Protein 3QKI (pdb70)

Sequence (1724 aa):
MEITNLKSYKELVTLSAEEKTKDLKDYLNDKNRSESLIKKFKNNFYMDLSRQRYSEKTLNKLVEYAEEVELKKKVEKTFMGEKVNMTENRSVLHTALRIPIEKINTHKIIIDNNKNVLEDVHGVLKKIEKYSDDIRNNGVIKTCKNNTKFKNVICIGIGGSYLGTEFVYEAMKYYYYNMELNKNEKDDQVNNFNNNYDQDNVFNVRFLANVDPNDVNRAIQQNLDQYDTLVIIISKTFTTAETMLNARSIKKWLSLKIKDDENLSSKHMVAVSTNLKLTDEFGISRDNVFEFWDWVGGRFSVTSSVGILPLSIAFGYKNMRRNFLNGCHDMDEHFLHADLKENIPVLLALTSFYNSHFFDYKNVAILPYFQNLLLKFSAHIQQLSMESNGKSVDRNNQPIHYNTCQVYFGEPGTNGQHSFYQLIHQGQVIPVELIGFKHSHFPIKFDDKEVVSNHDELMTNFFAQADALAIGKTYEQVKEEENEKNNKMSPELLTHKVFNGNRPSTLLLFDELNFYTTCGLLLSLYESRIVAEGFLLNINSFDQWGVELGKVLAKEVRNYFNDTRNQKKSNTYNFNESTTKILLNYYLSEEITNLKSYKELVTLSAEEKTKDLKDYLNDKNRSESLIKKKFKNFYMDLSRQRYSEKTLNKLVEYAEEVELKKKVEKTFMGEKVNMTENRSVLHTALRIPIEKINTHKIIIDNKNVLEDVHGVLKKIEKYSDDIRNGVIKTCKNNTKFKNVICIGIGGSYLGTEFVYEAMKYYYYNMELNKNEEKDQVNNFNNNNYDQDNVFNVRFLANVDPNDVNRAIQQNLDQYDTLVIIISKTFTTAETMLNARSIKKWLSLKIKDDENLSKHMVAVSTNLKLTDDEFGISRRDNVFEFWDWVGGRFSVTSSVGILPLSIAFGYKNMRRNFLNGCHDMDEHFLHADLKENIPVLLALTSFYNSHFFDYKNVAILPYFQNLLKFSAHIQQLSMESNGKSVDRNNQPIHYNTCQVYFGEPGTTNGQHSFYQLIHQGQVIPVELIGFKHSHFPIKFDKEVVSNHDELMTNFFAQADALAIGKTYEQVKEENEKNKMSPELLTHKVFNGNRPSTLLLFDELNFYTCGLLLSLYESRIVAEGFLLNINSFDQWGVELGKVLAKEVRNYFNDTRNQKKSDNTYNFNESTKILLNYYLSEITNLKSYKELVTLSAEEKTKDLKDYLNDKNRSESLIKKFKNFYMDLSRQRYSEKTLNKLVEYAEEVELKKKVEKTFMMGEKVNMTENRSVLHTALRIPIEKINTHKIIIDNKNVLEDVHGVLKKIEKYSDDIRNGVIKTCKNTKFKNVICIGIGGSYLGTEFVYEAMKYYYYNMELNKNEKDQVNNFNNNNYDQDNVFNVRFLANVDPNDVNRAIQNLDQYDTLVIIISKTFTTAETMLNARSIKKWLSLKIKDDENLSKHMVAVSTNLKLTDDEFGISRRDNVFEFWDWVGGRFSVTSSVGILPLSIAFGYKNMRNFLNGCHDMDEHFLHADLKENIPVLLALTSFYNSHFFDYKNVAILPYFQNLLKFSAHIQQLSMESNGKSVDRNNQPIHYNTCQVYFGEPGTNGQHSFYQLIHQGQVIPVELLIGFKHSHFPIKFDDKEVVSNHDELMTNFFAQADALAIGKTYEQVKEENEKNKMMSPELLTHKVFNGNRPSTLLLFDELNFYTCGLLLSLYESRIVAEGFLLNINSFDQWGVELGKVLAKEVRNYFNDTRNQKKSNTYNNFNESTKILLNYYLS

Structure (mmCIF, N/CA/C/O backbone):
data_3QKI
#
_entry.id   3QKI
#
_cell.length_a   138.444
_cell.length_b   233.003
_cell.length_c   72.794
_cell.angle_alpha   90.000
_cell.angle_beta   91.400
_cell.angle_gamma   90.000
#
_symmetry.space_group_name_H-M   'C 1 2 1'
#
loop_
_entity.id
_entity.type
_entity.pdbx_description
1 polymer 'Glucose-6-phosphate isomerase'
2 water water
#
loop_
_atom_site.group_PDB
_atom_site.id
_atom_site.type_symbol
_atom_site.label_atom_id
_atom_site.label_alt_id
_atom_site.label_comp_id
_atom_site.label_asym_id
_atom_site.label_entity_id
_atom_site.label_seq_id
_atom_site.pdbx_PDB_ins_code
_atom_site.Cartn_x
_atom_site.Cartn_y
_atom_site.Cartn_z
_atom_site.occupancy
_atom_site.B_iso_or_equiv
_atom_site.auth_seq_id
_atom_site.auth_comp_id
_atom_site.auth_asym_id
_atom_site.auth_atom_id
_atom_site.pdbx_PDB_model_num
ATOM 1 N N . MET A 1 21 ? -7.205 42.370 -23.101 0.50 27.70 3 MET A N 1
ATOM 2 C CA . MET A 1 21 ? -7.507 42.757 -21.728 0.50 27.38 3 MET A CA 1
ATOM 3 C C . MET A 1 21 ? -7.612 41.549 -20.795 0.50 31.85 3 MET A C 1
ATOM 4 O O . MET A 1 21 ? -8.180 40.521 -21.178 0.50 31.64 3 MET A O 1
ATOM 6 N N . GLU A 1 22 ? -7.077 41.692 -19.564 1.00 28.82 4 GLU A N 1
ATOM 7 C CA . GLU A 1 22 ? -7.061 40.651 -18.518 1.00 28.44 4 GLU A CA 1
ATOM 8 C C . GLU A 1 22 ? -8.401 40.508 -17.790 1.00 29.39 4 GLU A C 1
ATOM 9 O O . GLU A 1 22 ? -9.224 41.419 -17.828 1.00 30.86 4 GLU A O 1
ATOM 15 N N . ILE A 1 23 ? -8.607 39.375 -17.100 1.00 22.49 5 ILE A N 1
ATOM 16 C CA . ILE A 1 23 ? -9.837 39.119 -16.330 1.00 20.94 5 ILE A CA 1
ATOM 17 C C . ILE A 1 23 ? -10.047 40.151 -15.187 1.00 23.18 5 ILE A C 1
ATOM 18 O O . ILE A 1 23 ? -11.183 40.499 -14.838 1.00 21.31 5 ILE A O 1
ATOM 23 N N . THR A 1 24 ? -8.943 40.620 -14.619 1.00 21.21 6 THR A N 1
ATOM 24 C CA . THR A 1 24 ? -8.920 41.574 -13.508 1.00 21.88 6 THR A CA 1
ATOM 25 C C . THR A 1 24 ? -9.547 42.924 -13.873 1.00 26.24 6 THR A C 1
ATOM 26 O O . THR A 1 24 ? -9.901 43.671 -12.975 1.00 24.59 6 THR A O 1
ATOM 30 N N . ASN A 1 25 ? -9.697 43.213 -15.191 1.00 23.73 7 ASN A N 1
ATOM 31 C CA . ASN A 1 25 ? -10.302 44.434 -15.730 1.00 22.82 7 ASN A CA 1
ATOM 32 C C . ASN A 1 25 ? -11.804 44.304 -15.960 1.00 26.54 7 ASN A C 1
ATOM 33 O O . ASN A 1 25 ? -12.457 45.326 -16.153 1.00 27.54 7 ASN A O 1
ATOM 38 N N . LEU A 1 26 ? -12.364 43.076 -15.891 1.00 21.68 8 LEU A N 1
ATOM 39 C CA . LEU A 1 26 ? -13.803 42.850 -16.071 1.00 21.58 8 LEU A CA 1
ATOM 40 C C . LEU A 1 26 ? -14.615 43.531 -14.969 1.00 25.42 8 LEU A C 1
ATOM 41 O O . LEU A 1 26 ? -14.172 43.607 -13.807 1.00 22.42 8 LEU A O 1
ATOM 46 N N . LYS A 1 27 ? -15.781 44.080 -15.362 1.00 23.30 9 LYS A N 1
ATOM 47 C CA . LYS A 1 27 ? -16.688 44.810 -14.470 1.00 21.84 9 LYS A CA 1
ATOM 48 C C . LYS A 1 27 ? -17.054 43.977 -13.256 1.00 23.79 9 LYS A C 1
ATOM 49 O O . LYS A 1 27 ? -16.906 44.463 -12.133 1.00 22.40 9 LYS A O 1
ATOM 55 N N . SER A 1 28 ? -17.516 42.727 -13.480 1.00 20.22 10 SER A N 1
ATOM 56 C CA . SER A 1 28 ? -17.902 41.794 -12.421 1.00 19.55 10 SER A CA 1
ATOM 57 C C . SER A 1 28 ? -16.734 41.385 -11.507 1.00 23.26 10 SER A C 1
ATOM 58 O O . SER A 1 28 ? -16.982 41.128 -10.328 1.00 21.40 10 SER A O 1
ATOM 61 N N . TYR A 1 29 ? -15.467 41.376 -12.014 1.00 18.11 11 TYR A N 1
ATOM 62 C CA . TYR A 1 29 ? -14.301 41.070 -11.189 1.00 17.62 11 TYR A CA 1
ATOM 63 C C . TYR A 1 29 ? -14.046 42.250 -10.222 1.00 21.79 11 TYR A C 1
ATOM 64 O O . TYR A 1 29 ? -13.797 42.052 -9.022 1.00 19.72 11 TYR A O 1
ATOM 73 N N . LYS A 1 30 ? -14.073 43.479 -10.763 1.00 20.70 12 LYS A N 1
ATOM 74 C CA . LYS A 1 30 ? -13.873 44.698 -9.985 1.00 21.56 12 LYS A CA 1
ATOM 75 C C . LYS A 1 30 ? -14.966 44.801 -8.883 1.00 23.60 12 LYS A C 1
ATOM 76 O O . LYS A 1 30 ? -14.647 45.172 -7.757 1.00 23.99 12 LYS A O 1
ATOM 82 N N . GLU A 1 31 ? -16.199 44.347 -9.183 1.00 17.69 13 GLU A N 1
ATOM 83 C CA . GLU A 1 31 ? -17.302 44.336 -8.227 1.00 17.42 13 GLU A CA 1
ATOM 84 C C . GLU A 1 31 ? -17.060 43.284 -7.131 1.00 23.37 13 GLU A C 1
ATOM 85 O O . GLU A 1 31 ? -17.295 43.571 -5.962 1.00 23.37 13 GLU A O 1
ATOM 91 N N . LEU A 1 32 ? -16.539 42.091 -7.504 1.00 20.28 14 LEU A N 1
ATOM 92 C CA . LEU A 1 32 ? -16.197 41.025 -6.556 1.00 18.93 14 LEU A CA 1
ATOM 93 C C . LEU A 1 32 ? -15.086 41.480 -5.590 1.00 20.45 14 LEU A C 1
ATOM 94 O O . LEU A 1 32 ? -15.148 41.126 -4.423 1.00 20.81 14 LEU A O 1
ATOM 99 N N . VAL A 1 33 ? -14.132 42.313 -6.045 1.00 16.09 15 VAL A N 1
ATOM 100 C CA . VAL A 1 33 ? -13.071 42.870 -5.183 1.00 17.83 15 VAL A CA 1
ATOM 101 C C . VAL A 1 33 ? -13.727 43.639 -4.009 1.00 24.41 15 VAL A C 1
ATOM 102 O O . VAL A 1 33 ? -13.356 43.427 -2.852 1.00 27.60 15 VAL A O 1
ATOM 106 N N . THR A 1 34 ? -14.725 44.481 -4.302 1.00 19.45 16 THR A N 1
ATOM 107 C CA . THR A 1 34 ? -15.406 45.266 -3.272 1.00 18.82 16 THR A CA 1
ATOM 108 C C . THR A 1 34 ? -16.380 44.445 -2.439 1.00 22.74 16 THR A C 1
ATOM 109 O O . THR A 1 34 ? -16.397 44.621 -1.223 1.00 22.49 16 THR A O 1
ATOM 113 N N . LEU A 1 35 ? -17.121 43.498 -3.062 1.00 17.38 17 LEU A N 1
ATOM 114 C CA . LEU A 1 35 ? -18.030 42.615 -2.311 1.00 16.09 17 LEU A CA 1
ATOM 115 C C . LEU A 1 35 ? -17.277 41.723 -1.315 1.00 20.93 17 LEU A C 1
ATOM 116 O O . LEU A 1 35 ? -17.729 41.562 -0.182 1.00 19.42 17 LEU A O 1
ATOM 121 N N . SER A 1 36 ? -16.140 41.147 -1.733 1.00 18.54 18 SER A N 1
ATOM 122 C CA . SER A 1 36 ? -15.315 40.294 -0.870 1.00 18.35 18 SER A CA 1
ATOM 123 C C . SER A 1 36 ? -14.779 41.078 0.327 1.00 22.60 18 SER A C 1
ATOM 124 O O . SER A 1 36 ? -14.675 40.498 1.408 1.00 24.39 18 SER A O 1
ATOM 127 N N . ALA A 1 37 ? -14.449 42.388 0.151 1.00 17.11 19 ALA A N 1
ATOM 128 C CA . ALA A 1 37 ? -13.984 43.256 1.242 1.00 16.99 19 ALA A CA 1
ATOM 129 C C . ALA A 1 37 ? -15.082 43.391 2.315 1.00 19.59 19 ALA A C 1
ATOM 130 O O . ALA A 1 37 ? -14.769 43.365 3.501 1.00 21.14 19 ALA A O 1
ATOM 132 N N . GLU A 1 38 ? -16.359 43.465 1.915 1.00 15.10 20 GLU A N 1
ATOM 133 C CA . GLU A 1 38 ? -17.465 43.466 2.880 1.00 15.50 20 GLU A CA 1
ATOM 134 C C . GLU A 1 38 ? -17.694 42.054 3.476 1.00 21.77 20 GLU A C 1
ATOM 135 O O . GLU A 1 38 ? -17.972 41.937 4.670 1.00 21.09 20 GLU A O 1
ATOM 141 N N . GLU A 1 39 ? -17.543 40.982 2.648 1.00 18.70 21 GLU A N 1
ATOM 142 C CA . GLU A 1 39 ? -17.688 39.596 3.101 1.00 17.06 21 GLU A CA 1
ATOM 143 C C . GLU A 1 39 ? -16.706 39.256 4.225 1.00 19.24 21 GLU A C 1
ATOM 144 O O . GLU A 1 39 ? -17.052 38.495 5.138 1.00 17.77 21 GLU A O 1
ATOM 150 N N . LYS A 1 40 ? -15.521 39.880 4.201 1.00 16.14 22 LYS A N 1
ATOM 151 C CA . LYS A 1 40 ? -14.472 39.690 5.211 1.00 16.21 22 LYS A CA 1
ATOM 152 C C . LYS A 1 40 ? -14.899 40.169 6.610 1.00 24.15 22 LYS A C 1
ATOM 153 O O . LYS A 1 40 ? -14.331 39.709 7.604 1.00 25.97 22 LYS A O 1
ATOM 159 N N . THR A 1 41 ? -15.909 41.054 6.686 1.00 21.19 23 THR A N 1
ATOM 160 C CA . THR A 1 41 ? -16.432 41.612 7.947 1.00 21.36 23 THR A CA 1
ATOM 161 C C . THR A 1 41 ? -17.629 40.804 8.458 1.00 24.60 23 THR A C 1
ATOM 162 O O . THR A 1 41 ? -18.193 41.157 9.475 1.00 23.58 23 THR A O 1
ATOM 166 N N . LYS A 1 42 ? -18.022 39.740 7.744 1.00 22.21 24 LYS A N 1
ATOM 167 C CA . LYS A 1 42 ? -19.175 38.908 8.084 1.00 20.68 24 LYS A CA 1
ATOM 168 C C . LYS A 1 42 ? -18.776 37.534 8.582 1.00 25.64 24 LYS A C 1
ATOM 169 O O . LYS A 1 42 ? -17.793 36.951 8.104 1.00 26.43 24 LYS A O 1
ATOM 175 N N . ASP A 1 43 ? -19.528 37.018 9.573 1.00 20.61 25 ASP A N 1
ATOM 176 C CA . ASP A 1 43 ? -19.224 35.724 10.171 1.00 19.16 25 ASP A CA 1
ATOM 177 C C . ASP A 1 43 ? -20.063 34.603 9.615 1.00 22.15 25 ASP A C 1
ATOM 178 O O . ASP A 1 43 ? -21.292 34.751 9.506 1.00 20.64 25 ASP A O 1
ATOM 183 N N . LEU A 1 44 ? -19.402 33.447 9.321 1.00 16.62 26 LEU A N 1
ATOM 184 C CA . LEU A 1 44 ? -20.093 32.250 8.847 1.00 16.40 26 LEU A CA 1
ATOM 185 C C . LEU A 1 44 ? -21.136 31.785 9.843 1.00 21.93 26 LEU A C 1
ATOM 186 O O . LEU A 1 44 ? -22.215 31.365 9.418 1.00 23.22 26 LEU A O 1
ATOM 191 N N . LYS A 1 45 ? -20.846 31.897 11.174 1.00 18.99 27 LYS A N 1
ATOM 192 C CA . LYS A 1 45 ? -21.813 31.514 12.215 1.00 18.93 27 LYS A CA 1
ATOM 193 C C . LYS A 1 45 ? -23.162 32.224 12.060 1.00 22.37 27 LYS A C 1
ATOM 194 O O . LYS A 1 45 ? -24.204 31.610 12.277 1.00 22.47 27 LYS A O 1
ATOM 200 N N . ASP A 1 46 ? -23.144 33.497 11.635 1.00 18.40 28 ASP A N 1
ATOM 201 C CA . ASP A 1 46 ? -24.373 34.261 11.415 1.00 17.63 28 ASP A CA 1
ATOM 202 C C . ASP A 1 46 ? -25.078 33.800 10.168 1.00 21.13 28 ASP A C 1
ATOM 203 O O . ASP A 1 46 ? -26.272 33.521 10.233 1.00 20.68 28 ASP A O 1
ATOM 208 N N . TYR A 1 47 ? -24.320 33.578 9.066 1.00 16.35 29 TYR A N 1
ATOM 209 C CA . TYR A 1 47 ? -24.873 33.066 7.808 1.00 15.16 29 TYR A CA 1
ATOM 210 C C . TYR A 1 47 ? -25.553 31.705 8.008 1.00 17.24 29 TYR A C 1
ATOM 211 O O . TYR A 1 47 ? -26.620 31.464 7.440 1.00 16.16 29 TYR A O 1
ATOM 220 N N . LEU A 1 48 ? -24.941 30.826 8.834 1.00 14.30 30 LEU A N 1
ATOM 221 C CA . LEU A 1 48 ? -25.466 29.483 9.110 1.00 14.94 30 LEU A CA 1
ATOM 222 C C . LEU A 1 48 ? -26.775 29.426 9.924 1.00 20.09 30 LEU A C 1
ATOM 223 O O . LEU A 1 48 ? -27.342 28.345 10.080 1.00 19.82 30 LEU A O 1
ATOM 228 N N . ASN A 1 49 ? -27.263 30.580 10.396 1.00 17.12 31 ASN A N 1
ATOM 229 C CA . ASN A 1 49 ? -28.552 30.705 11.083 1.00 18.19 31 ASN A CA 1
ATOM 230 C C . ASN A 1 49 ? -29.668 31.062 10.085 1.00 24.67 31 ASN A C 1
ATOM 231 O O . ASN A 1 49 ? -30.852 31.019 10.427 1.00 26.26 31 ASN A O 1
ATOM 236 N N . ASP A 1 50 ? -29.293 31.350 8.835 1.00 20.92 32 ASP A N 1
ATOM 237 C CA . ASP A 1 50 ? -30.248 31.704 7.789 1.00 19.34 32 ASP A CA 1
ATOM 238 C C . ASP A 1 50 ? -30.611 30.443 7.012 1.00 22.59 32 ASP A C 1
ATOM 239 O O . ASP A 1 50 ? -29.830 29.982 6.174 1.00 21.35 32 ASP A O 1
ATOM 244 N N . LYS A 1 51 ? -31.808 29.883 7.294 1.00 19.44 33 LYS A N 1
ATOM 245 C CA . LYS A 1 51 ? -32.293 28.670 6.628 1.00 20.03 33 LYS A CA 1
ATOM 246 C C . LYS A 1 51 ? -32.470 28.879 5.110 1.00 26.48 33 LYS A C 1
ATOM 247 O O . LYS A 1 51 ? -32.223 27.949 4.338 1.00 28.21 33 LYS A O 1
ATOM 253 N N . ASN A 1 52 ? -32.884 30.082 4.696 1.00 22.39 34 ASN A N 1
ATOM 254 C CA . ASN A 1 52 ? -33.069 30.383 3.290 1.00 22.47 34 ASN A CA 1
ATOM 255 C C . ASN A 1 52 ? -31.756 30.306 2.525 1.00 23.90 34 ASN A C 1
ATOM 256 O O . ASN A 1 52 ? -31.708 29.715 1.445 1.00 23.80 34 ASN A O 1
ATOM 261 N N . ARG A 1 53 ? -30.693 30.880 3.100 1.00 19.89 35 ARG A N 1
ATOM 262 C CA . ARG A 1 53 ? -29.361 30.845 2.489 1.00 18.82 35 ARG A CA 1
ATOM 263 C C . ARG A 1 53 ? -28.881 29.390 2.375 1.00 21.72 35 ARG A C 1
ATOM 264 O O . ARG A 1 53 ? -28.405 28.987 1.307 1.00 20.98 35 ARG A O 1
ATOM 272 N N . SER A 1 54 ? -29.069 28.597 3.451 1.00 17.72 36 SER A N 1
ATOM 273 C CA . SER A 1 54 ? -28.668 27.185 3.495 1.00 17.92 36 SER A CA 1
ATOM 274 C C . SER A 1 54 ? -29.374 26.395 2.409 1.00 23.78 36 SER A C 1
ATOM 275 O O . SER A 1 54 ? -28.719 25.643 1.683 1.00 21.63 36 SER A O 1
ATOM 278 N N . GLU A 1 55 ? -30.692 26.629 2.238 1.00 21.38 37 GLU A N 1
ATOM 279 C CA . GLU A 1 55 ? -31.481 25.964 1.203 1.00 20.77 37 GLU A CA 1
ATOM 280 C C . GLU A 1 55 ? -31.019 26.335 -0.202 1.00 23.92 37 GLU A C 1
ATOM 281 O O . GLU A 1 55 ? -31.043 25.488 -1.087 1.00 23.77 37 GLU A O 1
ATOM 287 N N . SER A 1 56 ? -30.560 27.581 -0.393 1.00 20.21 38 SER A N 1
ATOM 288 C CA . SER A 1 56 ? -30.042 28.058 -1.674 1.00 20.27 38 SER A CA 1
ATOM 289 C C . SER A 1 56 ? -28.642 27.507 -1.975 1.00 20.05 38 SER A C 1
ATOM 290 O O . SER A 1 56 ? -28.326 27.312 -3.143 1.00 20.09 38 SER A O 1
ATOM 293 N N . LEU A 1 57 ? -27.805 27.308 -0.948 1.00 16.66 39 LEU A N 1
ATOM 294 C CA . LEU A 1 57 ? -26.397 26.886 -1.123 1.00 16.19 39 LEU A CA 1
ATOM 295 C C . LEU A 1 57 ? -26.148 25.398 -1.008 1.00 21.36 39 LEU A C 1
ATOM 296 O O . LEU A 1 57 ? -25.002 24.942 -1.098 1.00 21.40 39 LEU A O 1
ATOM 301 N N . ILE A 1 58 ? -27.220 24.634 -0.818 1.00 19.25 40 ILE A N 1
ATOM 302 C CA . ILE A 1 58 ? -27.162 23.174 -0.770 1.00 18.65 40 ILE A CA 1
ATOM 303 C C . ILE A 1 58 ? -27.848 22.691 -2.033 1.00 26.60 40 ILE A C 1
ATOM 304 O O . ILE A 1 58 ? -29.037 22.957 -2.235 1.00 27.43 40 ILE A O 1
ATOM 309 N N . LYS A 1 59 ? -27.083 22.031 -2.909 1.00 24.46 41 LYS A N 1
ATOM 310 C CA . LYS A 1 59 ? -27.591 21.541 -4.188 1.00 24.24 41 LYS A CA 1
ATOM 311 C C . LYS A 1 59 ? -27.639 20.019 -4.189 1.00 28.81 41 LYS A C 1
ATOM 312 O O . LYS A 1 59 ? -26.816 19.381 -3.531 1.00 26.82 41 LYS A O 1
ATOM 318 N N . LYS A 1 60 ? -28.612 19.435 -4.924 1.00 28.07 42 LYS A N 1
ATOM 319 C CA . LYS A 1 60 ? -28.778 17.983 -5.067 1.00 28.33 42 LYS A CA 1
ATOM 320 C C . LYS A 1 60 ? -28.683 17.549 -6.529 1.00 35.97 42 LYS A C 1
ATOM 321 O O . LYS A 1 60 ? -29.352 18.145 -7.386 1.00 35.59 42 LYS A O 1
ATOM 323 N N . PHE A 1 61 ? -27.864 16.516 -6.817 1.00 31.62 43 PHE A N 1
ATOM 324 C CA . PHE A 1 61 ? -27.772 15.922 -8.149 1.00 31.45 43 PHE A CA 1
ATOM 325 C C . PHE A 1 61 ? -27.645 14.449 -7.990 1.00 37.45 43 PHE A C 1
ATOM 326 O O . PHE A 1 61 ? -26.644 13.969 -7.442 1.00 38.52 43 PHE A O 1
ATOM 334 N N . LYS A 1 62 ? -28.673 13.722 -8.449 1.00 34.22 44 LYS A N 1
ATOM 335 C CA . LYS A 1 62 ? -28.769 12.267 -8.353 1.00 34.28 44 LYS A CA 1
ATOM 336 C C . LYS A 1 62 ? -28.692 11.815 -6.873 1.00 39.63 44 LYS A C 1
ATOM 337 O O . LYS A 1 62 ? -29.522 12.218 -6.051 1.00 40.61 44 LYS A O 1
ATOM 343 N N . ASN A 1 63 ? -27.656 11.029 -6.568 1.00 35.73 45 ASN A N 1
ATOM 344 C CA A ASN A 1 63 ? -27.410 10.422 -5.268 0.50 35.09 45 ASN A CA 1
ATOM 345 C CA B ASN A 1 63 ? -27.384 10.406 -5.277 0.50 35.38 45 ASN A CA 1
ATOM 346 C C . ASN A 1 63 ? -26.461 11.226 -4.351 1.00 35.90 45 ASN A C 1
ATOM 347 O O . ASN A 1 63 ? -25.753 10.637 -3.521 1.00 36.04 45 ASN A O 1
ATOM 356 N N . PHE A 1 64 ? -26.452 12.580 -4.481 1.00 26.07 46 PHE A N 1
ATOM 357 C CA . PHE A 1 64 ? -25.583 13.418 -3.656 1.00 24.70 46 PHE A CA 1
ATOM 358 C C . PHE A 1 64 ? -26.010 14.840 -3.428 1.00 26.77 46 PHE A C 1
ATOM 359 O O . PHE A 1 64 ? -26.705 15.431 -4.265 1.00 27.08 46 PHE A O 1
ATOM 367 N N . TYR A 1 65 ? -25.532 15.407 -2.315 1.00 21.69 47 TYR A N 1
ATOM 368 C CA . TYR A 1 65 ? -25.706 16.797 -1.926 1.00 21.61 47 TYR A CA 1
ATOM 369 C C . TYR A 1 65 ? -24.343 17.513 -1.944 1.00 21.52 47 TYR A C 1
ATOM 370 O O . TYR A 1 65 ? -23.327 16.954 -1.509 1.00 18.90 47 TYR A O 1
ATOM 379 N N . MET A 1 66 ? -24.320 18.739 -2.450 1.00 16.29 48 MET A N 1
ATOM 380 C CA . MET A 1 66 ? -23.146 19.588 -2.344 1.00 16.12 48 MET A CA 1
ATOM 381 C C . MET A 1 66 ? -23.588 20.760 -1.480 1.00 19.65 48 MET A C 1
ATOM 382 O O . MET A 1 66 ? -24.581 21.428 -1.794 1.00 18.16 48 MET A O 1
ATOM 387 N N . ASP A 1 67 ? -22.861 20.988 -0.386 1.00 16.51 49 ASP A N 1
ATOM 388 C CA . ASP A 1 67 ? -23.156 22.054 0.552 1.00 14.45 49 ASP A CA 1
ATOM 389 C C . ASP A 1 67 ? -22.061 23.133 0.499 1.00 16.40 49 ASP A C 1
ATOM 390 O O . ASP A 1 67 ? -20.950 22.940 1.004 1.00 14.32 49 ASP A O 1
ATOM 395 N N . LEU A 1 68 ? -22.398 24.280 -0.106 1.00 15.37 50 LEU A N 1
ATOM 396 C CA . LEU A 1 68 ? -21.503 25.433 -0.230 1.00 15.75 50 LEU A CA 1
ATOM 397 C C . LEU A 1 68 ? -21.779 26.488 0.840 1.00 17.37 50 LEU A C 1
ATOM 398 O O . LEU A 1 68 ? -21.227 27.596 0.761 1.00 16.61 50 LEU A O 1
ATOM 403 N N . SER A 1 69 ? -22.618 26.169 1.840 1.00 12.46 51 SER A N 1
ATOM 404 C CA . SER A 1 69 ? -23.010 27.180 2.827 1.00 11.92 51 SER A CA 1
ATOM 405 C C . SER A 1 69 ? -21.903 27.684 3.746 1.00 17.74 51 SER A C 1
ATOM 406 O O . SER A 1 69 ? -22.018 28.796 4.273 1.00 18.11 51 SER A O 1
ATOM 409 N N . ARG A 1 70 ? -20.832 26.897 3.945 1.00 15.16 52 ARG A N 1
ATOM 410 C CA . ARG A 1 70 ? -19.732 27.344 4.783 1.00 15.15 52 ARG A CA 1
ATOM 411 C C . ARG A 1 70 ? -18.669 28.032 3.944 1.00 20.29 52 ARG A C 1
ATOM 412 O O . ARG A 1 70 ? -17.485 27.861 4.185 1.00 20.65 52 ARG A O 1
ATOM 420 N N . GLN A 1 71 ? -19.102 28.808 2.951 1.00 17.51 53 GLN A N 1
ATOM 421 C CA . GLN A 1 71 ? -18.242 29.637 2.109 1.00 16.50 53 GLN A CA 1
ATOM 422 C C . GLN A 1 71 ? -18.583 31.084 2.422 1.00 19.40 53 GLN A C 1
ATOM 423 O O . GLN A 1 71 ? -19.737 31.409 2.720 1.00 18.76 53 GLN A O 1
ATOM 429 N N . ARG A 1 72 ? -17.587 31.948 2.366 1.00 16.03 54 ARG A N 1
ATOM 430 C CA . ARG A 1 72 ? -17.713 33.356 2.747 1.00 15.53 54 ARG A CA 1
ATOM 431 C C . ARG A 1 72 ? -18.401 34.273 1.727 1.00 18.18 54 ARG A C 1
ATOM 432 O O . ARG A 1 72 ? -17.840 35.264 1.264 1.00 17.41 54 ARG A O 1
ATOM 440 N N . TYR A 1 73 ? -19.639 33.943 1.403 1.00 15.39 55 TYR A N 1
ATOM 441 C CA . TYR A 1 73 ? -20.465 34.739 0.512 1.00 14.76 55 TYR A CA 1
ATOM 442 C C . TYR A 1 73 ? -21.926 34.675 0.862 1.00 18.42 55 TYR A C 1
ATOM 443 O O . TYR A 1 73 ? -22.425 33.638 1.307 1.00 18.88 55 TYR A O 1
ATOM 452 N N . SER A 1 74 ? -22.619 35.778 0.603 1.00 16.13 56 SER A N 1
ATOM 453 C CA . SER A 1 74 ? -24.068 35.861 0.711 1.00 16.90 56 SER A CA 1
ATOM 454 C C . SER A 1 74 ? -24.600 35.299 -0.628 1.00 23.41 56 SER A C 1
ATOM 455 O O . SER A 1 74 ? -23.812 35.085 -1.565 1.00 21.77 56 SER A O 1
ATOM 458 N N . GLU A 1 75 ? -25.922 35.098 -0.752 1.00 21.86 57 GLU A N 1
ATOM 459 C CA . GLU A 1 75 ? -26.500 34.659 -2.024 1.00 22.33 57 GLU A CA 1
ATOM 460 C C . GLU A 1 75 ? -26.246 35.720 -3.111 1.00 26.88 57 GLU A C 1
ATOM 461 O O . GLU A 1 75 ? -26.046 35.375 -4.278 1.00 28.31 57 GLU A O 1
ATOM 467 N N . LYS A 1 76 ? -26.217 37.000 -2.719 1.00 22.51 58 LYS A N 1
ATOM 468 C CA . LYS A 1 76 ? -25.942 38.135 -3.610 1.00 22.00 58 LYS A CA 1
ATOM 469 C C . LYS A 1 76 ? -24.526 38.063 -4.189 1.00 22.01 58 LYS A C 1
ATOM 470 O O . LYS A 1 76 ? -24.333 38.344 -5.372 1.00 20.10 58 LYS A O 1
ATOM 476 N N . THR A 1 77 ? -23.528 37.711 -3.345 1.00 17.93 59 THR A N 1
ATOM 477 C CA . THR A 1 77 ? -22.132 37.583 -3.808 1.00 16.25 59 THR A CA 1
ATOM 478 C C . THR A 1 77 ? -21.975 36.362 -4.732 1.00 17.82 59 THR A C 1
ATOM 479 O O . THR A 1 77 ? -21.248 36.433 -5.723 1.00 15.97 59 THR A O 1
ATOM 483 N N . LEU A 1 78 ? -22.698 35.268 -4.446 1.00 17.10 60 LEU A N 1
ATOM 484 C CA . LEU A 1 78 ? -22.632 34.099 -5.322 1.00 18.22 60 LEU A CA 1
ATOM 485 C C . LEU A 1 78 ? -23.263 34.440 -6.675 1.00 22.32 60 LEU A C 1
ATOM 486 O O . LEU A 1 78 ? -22.760 34.007 -7.697 1.00 22.31 60 LEU A O 1
ATOM 491 N N . ASN A 1 79 ? -24.333 35.263 -6.685 1.00 20.27 61 ASN A N 1
ATOM 492 C CA . ASN A 1 79 ? -24.965 35.712 -7.938 1.00 19.08 61 ASN A CA 1
ATOM 493 C C . ASN A 1 79 ? -23.992 36.537 -8.751 1.00 21.75 61 ASN A C 1
ATOM 494 O O . ASN A 1 79 ? -23.963 36.393 -9.974 1.00 22.36 61 ASN A O 1
ATOM 499 N N . LYS A 1 80 ? -23.135 37.340 -8.078 1.00 16.40 62 LYS A N 1
ATOM 500 C CA . LYS A 1 80 ? -22.121 38.128 -8.774 1.00 15.42 62 LYS A CA 1
ATOM 501 C C . LYS A 1 80 ? -21.062 37.212 -9.381 1.00 19.89 62 LYS A C 1
ATOM 502 O O . LYS A 1 80 ? -20.579 37.490 -10.482 1.00 17.01 62 LYS A O 1
ATOM 508 N N . LEU A 1 81 ? -20.711 36.101 -8.670 1.00 16.38 63 LEU A N 1
ATOM 509 C CA . LEU A 1 81 ? -19.759 35.116 -9.197 1.00 15.19 63 LEU A CA 1
ATOM 510 C C . LEU A 1 81 ? -20.332 34.506 -10.490 1.00 18.46 63 LEU A C 1
ATOM 511 O O . LEU A 1 81 ? -19.592 34.327 -11.452 1.00 16.93 63 LEU A O 1
ATOM 516 N N . VAL A 1 82 ? -21.664 34.255 -10.526 1.00 15.33 64 VAL A N 1
ATOM 517 C CA . VAL A 1 82 ? -22.367 33.745 -11.722 1.00 15.09 64 VAL A CA 1
ATOM 518 C C . VAL A 1 82 ? -22.315 34.785 -12.851 1.00 21.26 64 VAL A C 1
ATOM 519 O O . VAL A 1 82 ? -22.086 34.413 -14.004 1.00 20.63 64 VAL A O 1
ATOM 523 N N . GLU A 1 83 ? -22.428 36.096 -12.507 1.00 18.17 65 GLU A N 1
ATOM 524 C CA . GLU A 1 83 ? -22.307 37.169 -13.496 1.00 17.92 65 GLU A CA 1
ATOM 525 C C . GLU A 1 83 ? -20.891 37.187 -14.063 1.00 19.10 65 GLU A C 1
ATOM 526 O O . GLU A 1 83 ? -20.731 37.457 -15.247 1.00 16.83 65 GLU A O 1
ATOM 532 N N . TYR A 1 84 ? -19.878 36.885 -13.226 1.00 15.50 66 TYR A N 1
ATOM 533 C CA . TYR A 1 84 ? -18.492 36.765 -13.687 1.00 15.04 66 TYR A CA 1
ATOM 534 C C . TYR A 1 84 ? -18.348 35.585 -14.688 1.00 17.43 66 TYR A C 1
ATOM 535 O O . TYR A 1 84 ? -17.747 35.765 -15.738 1.00 16.76 66 TYR A O 1
ATOM 544 N N . ALA A 1 85 ? -18.921 34.405 -14.381 1.00 14.16 67 ALA A N 1
ATOM 545 C CA . ALA A 1 85 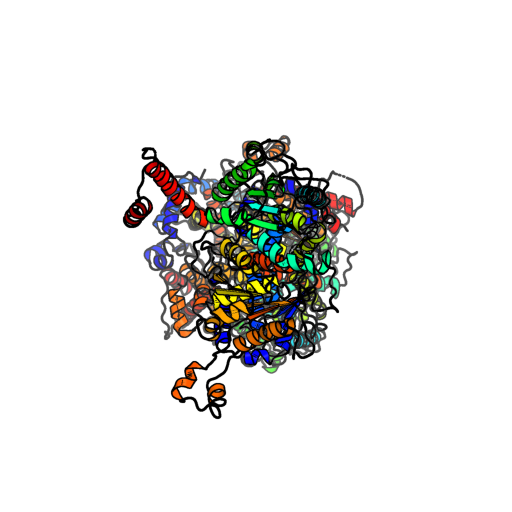? -18.911 33.245 -15.290 1.00 13.47 67 ALA A CA 1
ATOM 546 C C . ALA A 1 85 ? -19.549 33.624 -16.648 1.00 19.16 67 ALA A C 1
ATOM 547 O O . ALA A 1 85 ? -19.012 33.262 -17.703 1.00 19.52 67 ALA A O 1
ATOM 549 N N . GLU A 1 86 ? -20.638 34.403 -16.623 1.00 17.84 68 GLU A N 1
ATOM 550 C CA . GLU A 1 86 ? -21.314 34.897 -17.850 1.00 19.08 68 GLU A CA 1
ATOM 551 C C . GLU A 1 86 ? -20.402 35.882 -18.626 1.00 24.58 68 GLU A C 1
ATOM 552 O O . GLU A 1 86 ? -20.260 35.772 -19.842 1.00 24.10 68 GLU A O 1
ATOM 558 N N . GLU A 1 87 ? -19.756 36.811 -17.907 1.00 21.71 69 GLU A N 1
ATOM 559 C CA . GLU A 1 87 ? -18.852 37.788 -18.501 1.00 21.92 69 GLU A CA 1
ATOM 560 C C . GLU A 1 87 ? -17.616 37.162 -19.186 1.00 26.28 69 GLU A C 1
ATOM 561 O O . GLU A 1 87 ? -17.158 37.691 -20.199 1.00 27.17 69 GLU A O 1
ATOM 567 N N . VAL A 1 88 ? -17.090 36.043 -18.658 1.00 20.35 70 VAL A N 1
ATOM 568 C CA . VAL A 1 88 ? -15.967 35.333 -19.302 1.00 19.17 70 VAL A CA 1
ATOM 569 C C . VAL A 1 88 ? -16.458 34.322 -20.358 1.00 22.16 70 VAL A C 1
ATOM 570 O O . VAL A 1 88 ? -15.638 33.622 -20.963 1.00 21.78 70 VAL A O 1
ATOM 574 N N . GLU A 1 89 ? -17.783 34.232 -20.562 1.00 19.55 71 GLU A N 1
ATOM 575 C CA . GLU A 1 89 ? -18.429 33.344 -21.540 1.00 19.93 71 GLU A CA 1
ATOM 576 C C . GLU A 1 89 ? -18.103 31.881 -21.266 1.00 23.54 71 GLU A C 1
ATOM 577 O O . GLU A 1 89 ? -17.773 31.125 -22.178 1.00 22.26 71 GLU A O 1
ATOM 583 N N . LEU A 1 90 ? -18.197 31.495 -19.987 1.00 20.84 72 LEU A N 1
ATOM 584 C CA . LEU A 1 90 ? -17.896 30.156 -19.532 1.00 19.84 72 LEU A CA 1
ATOM 585 C C . LEU A 1 90 ? -18.720 29.107 -20.271 1.00 23.13 72 LEU A C 1
ATOM 586 O O . LEU A 1 90 ? -18.142 28.126 -20.721 1.00 22.23 72 LEU A O 1
ATOM 591 N N . LYS A 1 91 ? -20.048 29.303 -20.393 1.00 19.72 73 LYS A N 1
ATOM 592 C CA . LYS A 1 91 ? -20.920 28.338 -21.078 1.00 19.61 73 LYS A CA 1
ATOM 593 C C . LYS A 1 91 ? -20.547 28.150 -22.551 1.00 22.58 73 LYS A C 1
ATOM 594 O O . LYS A 1 91 ? -20.557 27.024 -23.042 1.00 22.50 73 LYS A O 1
ATOM 600 N N . LYS A 1 92 ? -20.190 29.234 -23.238 1.00 18.53 74 LYS A N 1
ATOM 601 C CA . LYS A 1 92 ? -19.789 29.185 -24.647 1.00 16.75 74 LYS A CA 1
ATOM 602 C C . LYS A 1 92 ? -18.519 28.337 -24.778 1.00 19.70 74 LYS A C 1
ATOM 603 O O . LYS A 1 92 ? -18.440 27.477 -25.660 1.00 18.51 74 LYS A O 1
ATOM 609 N N . LYS A 1 93 ? -17.542 28.565 -23.873 1.00 13.26 75 LYS A N 1
ATOM 610 C CA . LYS A 1 93 ? -16.263 27.874 -23.854 1.00 13.70 75 LYS A CA 1
ATOM 611 C C . LYS A 1 93 ? -16.396 26.394 -23.524 1.00 17.53 75 LYS A C 1
ATOM 612 O O . LYS A 1 93 ? -15.749 25.567 -24.152 1.00 17.08 75 LYS A O 1
ATOM 618 N N . VAL A 1 94 ? -17.247 26.050 -22.550 1.00 14.77 76 VAL A N 1
ATOM 619 C CA . VAL A 1 94 ? -17.498 24.653 -22.170 1.00 13.19 76 VAL A CA 1
ATOM 620 C C . VAL A 1 94 ? -18.148 23.924 -23.355 1.00 16.15 76 VAL A C 1
ATOM 621 O O . VAL A 1 94 ? -17.734 22.806 -23.692 1.00 12.68 76 VAL A O 1
ATOM 625 N N . GLU A 1 95 ? -19.133 24.575 -24.004 1.00 14.57 77 GLU A N 1
ATOM 626 C CA . GLU A 1 95 ? -19.807 24.033 -25.184 1.00 14.68 77 GLU A CA 1
ATOM 627 C C . GLU A 1 95 ? -18.822 23.773 -26.340 1.00 17.37 77 GLU A C 1
ATOM 628 O O . GLU A 1 95 ? -18.868 22.685 -26.916 1.00 16.10 77 GLU A O 1
ATOM 634 N N . LYS A 1 96 ? -17.873 24.712 -26.612 1.00 14.47 78 LYS A N 1
ATOM 635 C CA . LYS A 1 96 ? -16.854 24.529 -27.657 1.00 15.79 78 LYS A CA 1
ATOM 636 C C . LYS A 1 96 ? -15.988 23.297 -27.354 1.00 19.11 78 LYS A C 1
ATOM 637 O O . LYS A 1 96 ? -15.669 22.538 -28.262 1.00 19.44 78 LYS A O 1
ATOM 643 N N . THR A 1 97 ? -15.635 23.093 -26.068 1.00 15.11 79 THR A N 1
ATOM 644 C CA . THR A 1 97 ? -14.840 21.943 -25.621 1.00 13.66 79 THR A CA 1
ATOM 645 C C . THR A 1 97 ? -15.573 20.640 -25.939 1.00 15.36 79 THR A C 1
ATOM 646 O O . THR A 1 97 ? -14.997 19.769 -26.600 1.00 15.55 79 THR A O 1
ATOM 650 N N . PHE A 1 98 ? -16.844 20.517 -25.485 1.00 12.10 80 PHE A N 1
ATOM 651 C CA . PHE A 1 98 ? -17.692 19.338 -25.703 1.00 12.60 80 PHE A CA 1
ATOM 652 C C . PHE A 1 98 ? -17.908 19.058 -27.207 1.00 19.15 80 PHE A C 1
ATOM 653 O O . PHE A 1 98 ? -17.976 17.887 -27.592 1.00 18.27 80 PHE A O 1
ATOM 661 N N . MET A 1 99 ? -18.010 20.136 -28.034 1.00 19.19 81 MET A N 1
ATOM 662 C CA . MET A 1 99 ? -18.214 20.038 -29.497 1.00 20.95 81 MET A CA 1
ATOM 663 C C . MET A 1 99 ? -16.974 19.560 -30.267 1.00 20.28 81 MET A C 1
ATOM 664 O O . MET A 1 99 ? -17.076 19.162 -31.421 1.00 20.09 81 MET A O 1
ATOM 669 N N . GLY A 1 100 ? -15.808 19.586 -29.639 1.00 15.15 82 GLY A N 1
ATOM 670 C CA . GLY A 1 100 ? -14.592 19.134 -30.319 1.00 13.21 82 GLY A CA 1
ATOM 671 C C . GLY A 1 100 ? -13.772 20.237 -30.952 1.00 16.92 82 GLY A C 1
ATOM 672 O O . GLY A 1 100 ? -12.827 19.956 -31.696 1.00 16.89 82 GLY A O 1
ATOM 673 N N . GLU A 1 101 ? -14.077 21.509 -30.621 1.00 13.65 83 GLU A N 1
ATOM 674 C CA . GLU A 1 101 ? -13.297 22.634 -31.125 1.00 13.60 83 GLU A CA 1
ATOM 675 C C . GLU A 1 101 ? -11.915 22.609 -30.514 1.00 17.89 83 GLU A C 1
ATOM 676 O O . GLU A 1 101 ? -11.740 22.071 -29.412 1.00 18.76 83 GLU A O 1
ATOM 682 N N . LYS A 1 102 ? -10.930 23.164 -31.229 1.00 14.75 84 LYS A N 1
ATOM 683 C CA . LYS A 1 102 ? -9.528 23.182 -30.804 1.00 15.20 84 LYS A CA 1
ATOM 684 C C . LYS A 1 102 ? -9.258 24.171 -29.671 1.00 20.37 84 LYS A C 1
ATOM 685 O O . LYS A 1 102 ? -8.509 25.131 -29.850 1.00 21.77 84 LYS A O 1
ATOM 691 N N . VAL A 1 103 ? -9.854 23.905 -28.471 1.00 15.52 85 VAL A N 1
ATOM 692 C CA . VAL A 1 103 ? -9.737 24.781 -27.306 1.00 15.22 85 VAL A CA 1
ATOM 693 C C . VAL A 1 103 ? -8.343 24.771 -26.652 1.00 19.94 85 VAL A C 1
ATOM 694 O O . VAL A 1 103 ? -8.007 25.708 -25.924 1.00 18.60 85 VAL A O 1
ATOM 698 N N . ASN A 1 104 ? -7.530 23.718 -26.922 1.00 15.67 86 ASN A N 1
ATOM 699 C CA . ASN A 1 104 ? -6.160 23.649 -26.429 1.00 15.21 86 ASN A CA 1
ATOM 700 C C . ASN A 1 104 ? -5.412 24.483 -27.466 1.00 20.33 86 ASN A C 1
ATOM 701 O O . ASN A 1 104 ? -4.963 23.977 -28.498 1.00 16.99 86 ASN A O 1
ATOM 706 N N . MET A 1 105 ? -5.364 25.792 -27.216 1.00 19.35 87 MET A N 1
ATOM 707 C CA . MET A 1 105 ? -4.859 26.794 -28.157 1.00 19.74 87 MET A CA 1
ATOM 708 C C . MET A 1 105 ? -3.336 26.882 -28.329 1.00 24.54 87 MET A C 1
ATOM 709 O O . MET A 1 105 ? -2.883 27.496 -29.288 1.00 25.82 87 MET A O 1
ATOM 714 N N . THR A 1 106 ? -2.541 26.240 -27.457 1.00 18.33 88 THR A N 1
ATOM 715 C CA . THR A 1 106 ? -1.093 26.280 -27.648 1.00 17.37 88 THR A CA 1
ATOM 716 C C . THR A 1 106 ? -0.614 25.080 -28.456 1.00 21.58 88 THR A C 1
ATOM 717 O O . THR A 1 106 ? 0.436 25.155 -29.066 1.00 21.93 88 THR A O 1
ATOM 721 N N . GLU A 1 107 ? -1.343 23.968 -28.412 1.00 18.05 89 GLU A N 1
ATOM 722 C CA . GLU A 1 107 ? -0.994 22.760 -29.149 1.00 17.45 89 GLU A CA 1
ATOM 723 C C . GLU A 1 107 ? -1.943 22.571 -30.342 1.00 21.34 89 GLU A C 1
ATOM 724 O O . GLU A 1 107 ? -1.740 21.661 -31.135 1.00 21.04 89 GLU A O 1
ATOM 730 N N . ASN A 1 108 ? -2.947 23.464 -30.481 1.00 18.00 90 ASN A N 1
ATOM 731 C CA . ASN A 1 108 ? -3.983 23.452 -31.525 1.00 17.92 90 ASN A CA 1
ATOM 732 C C . ASN A 1 108 ? -4.684 22.094 -31.565 1.00 21.14 90 ASN A C 1
ATOM 733 O O . ASN A 1 108 ? -4.639 21.392 -32.569 1.00 19.91 90 ASN A O 1
ATOM 738 N N . ARG A 1 109 ? -5.285 21.709 -30.436 1.00 16.87 91 ARG A N 1
ATOM 739 C CA . ARG A 1 109 ? -5.911 20.407 -30.292 1.00 16.80 91 ARG A CA 1
ATOM 740 C C . ARG A 1 109 ? -7.291 20.461 -29.707 1.00 18.89 91 ARG A C 1
ATOM 741 O O . ARG A 1 109 ? -7.629 21.379 -28.957 1.00 16.40 91 ARG A O 1
ATOM 749 N N . SER A 1 110 ? -8.062 19.414 -29.979 1.00 16.32 92 SER A N 1
ATOM 750 C CA . SER A 1 110 ? -9.377 19.232 -29.404 1.00 15.73 92 SER A CA 1
ATOM 751 C C . SER A 1 110 ? -9.178 18.657 -28.000 1.00 16.08 92 SER A C 1
ATOM 752 O O . SER A 1 110 ? -8.102 18.153 -27.679 1.00 16.09 92 SER A O 1
ATOM 755 N N . VAL A 1 111 ? -10.207 18.759 -27.164 1.00 12.87 93 VAL A N 1
ATOM 756 C CA . VAL A 1 111 ? -10.208 18.285 -25.764 1.00 11.88 93 VAL A CA 1
ATOM 757 C C . VAL A 1 111 ? -11.495 17.469 -25.652 1.00 15.53 93 VAL A C 1
ATOM 758 O O . VAL A 1 111 ? -12.587 18.027 -25.469 1.00 14.57 93 VAL A O 1
ATOM 762 N N . LEU A 1 112 ? -11.369 16.150 -25.826 1.00 13.05 94 LEU A N 1
ATOM 763 C CA . LEU A 1 112 ? -12.560 15.293 -25.924 1.00 12.19 94 LEU A CA 1
ATOM 764 C C . LEU A 1 112 ? -12.597 14.085 -25.007 1.00 16.61 94 LEU A C 1
ATOM 765 O O . LEU A 1 112 ? -13.181 13.050 -25.369 1.00 14.54 94 LEU A O 1
ATOM 770 N N . HIS A 1 113 ? -12.094 14.235 -23.776 1.00 14.02 95 HIS A N 1
ATOM 771 C CA . HIS A 1 113 ? -12.221 13.165 -22.791 1.00 13.65 95 HIS A CA 1
ATOM 772 C C . HIS A 1 113 ? -13.715 12.857 -22.482 1.00 16.12 95 HIS A C 1
ATOM 773 O O . HIS A 1 113 ? -14.052 11.722 -22.172 1.00 15.91 95 HIS A O 1
ATOM 780 N N . THR A 1 114 ? -14.604 13.851 -22.622 1.00 12.53 96 THR A N 1
ATOM 781 C CA . THR A 1 114 ? -16.047 13.666 -22.422 1.00 13.10 96 THR A CA 1
ATOM 782 C C . THR A 1 114 ? -16.654 12.675 -23.438 1.00 17.01 96 THR A C 1
ATOM 783 O O . THR A 1 114 ? -17.621 12.007 -23.104 1.00 16.47 96 THR A O 1
ATOM 787 N N . ALA A 1 115 ? -16.064 12.553 -24.646 1.00 14.08 97 ALA A N 1
ATOM 788 C CA . ALA A 1 115 ? -16.543 11.628 -25.686 1.00 11.50 97 ALA A CA 1
ATOM 789 C C . ALA A 1 115 ? -16.307 10.172 -25.295 1.00 16.28 97 ALA A C 1
ATOM 790 O O . ALA A 1 115 ? -17.051 9.291 -25.746 1.00 13.21 97 ALA A O 1
ATOM 792 N N . LEU A 1 116 ? -15.288 9.914 -24.421 1.00 13.68 98 LEU A N 1
ATOM 793 C CA . LEU A 1 116 ? -14.926 8.570 -23.960 1.00 13.45 98 LEU A CA 1
ATOM 794 C C . LEU A 1 116 ? -16.053 7.833 -23.237 1.00 17.83 98 LEU A C 1
ATOM 795 O O . LEU A 1 116 ? -16.098 6.600 -23.249 1.00 19.02 98 LEU A O 1
ATOM 800 N N . ARG A 1 117 ? -16.929 8.576 -22.602 1.00 12.07 99 ARG A N 1
ATOM 801 C CA . ARG A 1 117 ? -18.010 7.989 -21.819 1.00 11.82 99 ARG A CA 1
ATOM 802 C C . ARG A 1 117 ? -19.416 8.173 -22.411 1.00 16.53 99 ARG A C 1
ATOM 803 O O . ARG A 1 117 ? -20.384 7.841 -21.738 1.00 16.35 99 ARG A O 1
ATOM 811 N N . ILE A 1 118 ? -19.541 8.658 -23.665 1.00 14.68 100 ILE A N 1
ATOM 812 C CA . ILE A 1 118 ? -20.859 8.765 -24.312 1.00 14.74 100 ILE A CA 1
ATOM 813 C C . ILE A 1 118 ? -21.312 7.289 -24.582 1.00 20.26 100 ILE A C 1
ATOM 814 O O . ILE A 1 118 ? -20.520 6.514 -25.129 1.00 17.98 100 ILE A O 1
ATOM 819 N N . PRO A 1 119 ? -22.503 6.860 -24.094 1.00 18.78 101 PRO A N 1
ATOM 820 C CA . PRO A 1 119 ? -22.921 5.454 -24.312 1.00 18.20 101 PRO A CA 1
ATOM 821 C C . PRO A 1 119 ? -23.268 5.161 -25.770 1.00 21.28 101 PRO A C 1
ATOM 822 O O . PRO A 1 119 ? -23.550 6.083 -26.534 1.00 21.14 101 PRO A O 1
ATOM 826 N N . ILE A 1 120 ? -23.210 3.880 -26.148 1.00 18.84 102 ILE A N 1
ATOM 827 C CA . ILE A 1 120 ? -23.461 3.368 -27.493 1.00 19.92 102 ILE A CA 1
ATOM 828 C C . ILE A 1 120 ? -24.781 3.842 -28.117 1.00 23.73 102 ILE A C 1
ATOM 829 O O . ILE A 1 120 ? -24.796 4.162 -29.296 1.00 24.50 102 ILE A O 1
ATOM 834 N N . GLU A 1 121 ? -25.850 3.954 -27.333 1.00 19.92 103 GLU A N 1
ATOM 835 C CA . GLU A 1 121 ? -27.152 4.384 -27.859 1.00 20.91 103 GLU A CA 1
ATOM 836 C C . GLU A 1 121 ? -27.166 5.836 -28.396 1.00 28.02 103 GLU A C 1
ATOM 837 O O . GLU A 1 121 ? -28.080 6.217 -29.137 1.00 27.14 103 GLU A O 1
ATOM 843 N N . LYS A 1 122 ? -26.116 6.625 -28.052 1.00 24.97 104 LYS A N 1
ATOM 844 C CA . LYS A 1 122 ? -25.964 8.014 -28.469 1.00 23.97 104 LYS A CA 1
ATOM 845 C C . LYS A 1 122 ? -24.861 8.181 -29.531 1.00 27.28 104 LYS A C 1
ATOM 846 O O . LYS A 1 122 ? -24.508 9.314 -29.859 1.00 27.01 104 LYS A O 1
ATOM 852 N N . ILE A 1 123 ? -24.328 7.061 -30.084 1.00 22.56 105 ILE A N 1
ATOM 853 C CA . ILE A 1 123 ? -23.257 7.051 -31.099 1.00 21.98 105 ILE A CA 1
ATOM 854 C C . ILE A 1 123 ? -23.555 7.957 -32.307 1.00 27.05 105 ILE A C 1
ATOM 855 O O . ILE A 1 123 ? -22.627 8.547 -32.863 1.00 26.42 105 ILE A O 1
ATOM 860 N N . ASN A 1 124 ? -24.853 8.071 -32.691 1.00 23.17 106 ASN A N 1
ATOM 861 C CA . ASN A 1 124 ? -25.246 8.884 -33.821 1.00 23.25 106 ASN A CA 1
ATOM 862 C C . ASN A 1 124 ? -25.782 10.236 -33.400 1.00 25.71 106 ASN A C 1
ATOM 863 O O . ASN A 1 124 ? -25.361 11.243 -33.960 1.00 26.34 106 ASN A O 1
ATOM 868 N N . THR A 1 125 ? -26.668 10.272 -32.405 1.00 22.74 107 THR A N 1
ATOM 869 C CA . THR A 1 125 ? -27.294 11.508 -31.902 1.00 23.25 107 THR A CA 1
ATOM 870 C C . THR A 1 125 ? -26.264 12.461 -31.274 1.00 28.23 107 THR A C 1
ATOM 871 O O . THR A 1 125 ? -26.452 13.684 -31.304 1.00 28.20 107 THR A O 1
ATOM 875 N N . HIS A 1 126 ? -25.185 11.897 -30.692 1.00 23.81 108 HIS A N 1
ATOM 876 C CA . HIS A 1 126 ? -24.150 12.678 -30.037 1.00 23.05 108 HIS A CA 1
ATOM 877 C C . HIS A 1 126 ? -22.832 12.601 -30.775 1.00 25.23 108 HIS A C 1
ATOM 878 O O . HIS A 1 126 ? -21.783 12.866 -30.171 1.00 24.01 108 HIS A O 1
ATOM 885 N N . LYS A 1 127 ? -22.879 12.303 -32.097 1.00 19.71 109 LYS A N 1
ATOM 886 C CA . LYS A 1 127 ? -21.675 12.187 -32.933 1.00 20.29 109 LYS A CA 1
ATOM 887 C C . LYS A 1 127 ? -20.788 13.420 -32.887 1.00 23.33 109 LYS A C 1
ATOM 888 O O . LYS A 1 127 ? -21.279 14.528 -32.654 1.00 22.71 109 LYS A O 1
ATOM 894 N N . ILE A 1 128 ? -19.474 13.204 -33.018 1.00 19.99 110 ILE A N 1
ATOM 895 C CA . ILE A 1 128 ? -18.463 14.258 -33.028 1.00 19.93 110 ILE A CA 1
ATOM 896 C C . ILE A 1 128 ? -17.568 13.900 -34.201 1.00 25.48 110 ILE A C 1
ATOM 897 O O . ILE A 1 128 ? -16.874 12.871 -34.182 1.00 23.25 110 ILE A O 1
ATOM 902 N N . ILE A 1 129 ? -17.616 14.745 -35.230 1.00 24.81 111 ILE A N 1
ATOM 903 C CA . ILE A 1 129 ? -16.856 14.571 -36.459 1.00 25.25 111 ILE A CA 1
ATOM 904 C C . ILE A 1 129 ? -15.508 15.317 -36.410 1.00 31.76 111 ILE A C 1
ATOM 905 O O . ILE A 1 129 ? -15.473 16.543 -36.384 1.00 33.98 111 ILE A O 1
ATOM 910 N N . ILE A 1 130 ? -14.416 14.557 -36.371 1.00 27.87 112 ILE A N 1
ATOM 911 C CA . ILE A 1 130 ? -13.039 15.036 -36.385 1.00 28.35 112 ILE A CA 1
ATOM 912 C C . ILE A 1 130 ? -12.412 14.336 -37.587 1.00 36.57 112 ILE A C 1
ATOM 913 O O . ILE A 1 130 ? -12.495 13.107 -37.684 1.00 36.50 112 ILE A O 1
ATOM 918 N N . ASP A 1 131 ? -11.826 15.114 -38.515 1.00 36.25 113 ASP A N 1
ATOM 919 C CA . ASP A 1 131 ? -11.198 14.648 -39.768 1.00 36.53 113 ASP A CA 1
ATOM 920 C C . ASP A 1 131 ? -12.116 13.694 -40.541 1.00 41.86 113 ASP A C 1
ATOM 921 O O . ASP A 1 131 ? -11.706 12.577 -40.886 1.00 42.17 113 ASP A O 1
ATOM 926 N N . ASN A 1 132 ? -13.378 14.159 -40.777 1.00 39.63 114 ASN A N 1
ATOM 927 C CA A ASN A 1 132 ? -14.456 13.448 -41.475 0.50 39.73 114 ASN A CA 1
ATOM 928 C CA B ASN A 1 132 ? -14.452 13.446 -41.477 0.50 39.66 114 ASN A CA 1
ATOM 929 C C . ASN A 1 132 ? -14.733 12.011 -40.978 1.00 43.47 114 ASN A C 1
ATOM 930 O O . ASN A 1 132 ? -15.065 11.112 -41.763 1.00 45.40 114 ASN A O 1
ATOM 939 N N . LYS A 1 133 ? -14.635 11.807 -39.646 1.00 37.17 115 LYS A N 1
ATOM 940 C CA . LYS A 1 133 ? -14.879 10.525 -38.981 1.00 34.94 115 LYS A CA 1
ATOM 941 C C . LYS A 1 133 ? -15.552 10.765 -37.625 1.00 33.48 115 LYS A C 1
ATOM 942 O O . LYS A 1 133 ? -15.101 11.647 -36.877 1.00 33.05 115 LYS A O 1
ATOM 945 N N . ASN A 1 134 ? -16.628 9.990 -37.306 1.00 25.18 116 ASN A N 1
ATOM 946 C CA . ASN A 1 134 ? -17.300 10.080 -36.006 1.00 23.93 116 ASN A CA 1
ATOM 947 C C . ASN A 1 134 ? -16.392 9.400 -34.982 1.00 24.91 116 ASN A C 1
ATOM 948 O O . ASN A 1 134 ? -16.268 8.175 -34.995 1.00 22.91 116 ASN A O 1
ATOM 953 N N . VAL A 1 135 ? -15.734 10.203 -34.117 1.00 20.49 117 VAL A N 1
ATOM 954 C CA . VAL A 1 135 ? -14.804 9.713 -33.096 1.00 19.91 117 VAL A CA 1
ATOM 955 C C . VAL A 1 135 ? -15.425 8.692 -32.137 1.00 23.69 117 VAL A C 1
ATOM 956 O O . VAL A 1 135 ? -14.695 7.845 -31.618 1.00 21.82 117 VAL A O 1
ATOM 960 N N . LEU A 1 136 ? -16.783 8.714 -31.972 1.00 19.34 118 LEU A N 1
ATOM 961 C CA . LEU A 1 136 ? -17.498 7.767 -31.112 1.00 17.84 118 LEU A CA 1
ATOM 962 C C . LEU A 1 136 ? -17.394 6.329 -31.622 1.00 20.82 118 LEU A C 1
ATOM 963 O O . LEU A 1 136 ? -17.490 5.388 -30.835 1.00 19.61 118 LEU A O 1
ATOM 968 N N . GLU A 1 137 ? -17.152 6.161 -32.941 1.00 16.02 119 GLU A N 1
ATOM 969 C CA . GLU A 1 137 ? -16.947 4.854 -33.540 1.00 16.44 119 GLU A CA 1
ATOM 970 C C . GLU A 1 137 ? -15.596 4.275 -33.091 1.00 19.40 119 GLU A C 1
ATOM 971 O O . GLU A 1 137 ? -15.502 3.086 -32.823 1.00 19.65 119 GLU A O 1
ATOM 977 N N . ASP A 1 138 ? -14.564 5.125 -32.973 1.00 15.84 120 ASP A N 1
ATOM 978 C CA . ASP A 1 138 ? -13.244 4.728 -32.488 1.00 15.41 120 ASP A CA 1
ATOM 979 C C . ASP A 1 138 ? -13.341 4.409 -30.991 1.00 21.03 120 ASP A C 1
ATOM 980 O O . ASP A 1 138 ? -12.773 3.408 -30.556 1.00 22.58 120 ASP A O 1
ATOM 985 N N . VAL A 1 139 ? -14.070 5.253 -30.223 1.00 17.37 121 VAL A N 1
ATOM 986 C CA . VAL A 1 139 ? -14.277 5.115 -28.772 1.00 16.21 121 VAL A CA 1
ATOM 987 C C . VAL A 1 139 ? -14.912 3.748 -28.504 1.00 19.53 121 VAL A C 1
ATOM 988 O O . VAL A 1 139 ? -14.377 2.952 -27.718 1.00 17.82 121 VAL A O 1
ATOM 992 N N . HIS A 1 140 ? -16.043 3.475 -29.176 1.00 15.57 122 HIS A N 1
ATOM 993 C CA . HIS A 1 140 ? -16.722 2.198 -29.014 1.00 16.15 122 HIS A CA 1
ATOM 994 C C . HIS A 1 140 ? -16.029 0.965 -29.580 1.00 20.20 122 HIS A C 1
ATOM 995 O O . HIS A 1 140 ? -16.228 -0.120 -29.046 1.00 19.80 122 HIS A O 1
ATOM 1002 N N . GLY A 1 141 ? -15.213 1.139 -30.620 1.00 17.68 123 GLY A N 1
ATOM 1003 C CA . GLY A 1 141 ? -14.417 0.056 -31.191 1.00 16.98 123 GLY A CA 1
ATOM 1004 C C . GLY A 1 141 ? -13.441 -0.437 -30.135 1.00 21.60 123 GLY A C 1
ATOM 1005 O O . GLY A 1 141 ? -13.316 -1.643 -29.907 1.00 21.11 123 GLY A O 1
ATOM 1006 N N . VAL A 1 142 ? -12.795 0.506 -29.425 1.00 18.56 124 VAL A N 1
ATOM 1007 C CA . VAL A 1 142 ? -11.858 0.184 -28.337 1.00 16.91 124 VAL A CA 1
ATOM 1008 C C . VAL A 1 142 ? -12.593 -0.422 -27.139 1.00 20.32 124 VAL A C 1
ATOM 1009 O O . VAL A 1 142 ? -12.155 -1.449 -26.634 1.00 21.48 124 VAL A O 1
ATOM 1013 N N . LEU A 1 143 ? -13.723 0.185 -26.711 1.00 14.80 125 LEU A N 1
ATOM 1014 C CA . LEU A 1 143 ? -14.499 -0.324 -25.589 1.00 15.00 125 LEU A CA 1
ATOM 1015 C C . LEU A 1 143 ? -14.980 -1.776 -25.822 1.00 19.20 125 LEU A C 1
ATOM 1016 O O . LEU A 1 143 ? -14.864 -2.600 -24.915 1.00 14.65 125 LEU A O 1
ATOM 1021 N N . LYS A 1 144 ? -15.411 -2.107 -27.072 1.00 16.64 126 LYS A N 1
ATOM 1022 C CA . LYS A 1 144 ? -15.840 -3.468 -27.418 1.00 15.87 126 LYS A CA 1
ATOM 1023 C C . LYS A 1 144 ? -14.651 -4.441 -27.315 1.00 18.53 126 LYS A C 1
ATOM 1024 O O . LYS A 1 144 ? -14.816 -5.555 -26.832 1.00 18.32 126 LYS A O 1
ATOM 1030 N N . LYS A 1 145 ? -13.463 -3.994 -27.729 1.00 14.35 127 LYS A N 1
ATOM 1031 C CA . LYS A 1 145 ? -12.240 -4.777 -27.671 1.00 14.72 127 LYS A CA 1
ATOM 1032 C C . LYS A 1 145 ? -11.872 -5.054 -26.191 1.00 18.26 127 LYS A C 1
ATOM 1033 O O . LYS A 1 145 ? -11.451 -6.171 -25.859 1.00 17.87 127 LYS A O 1
ATOM 1039 N N . ILE A 1 146 ? -12.038 -4.045 -25.318 1.00 15.38 128 ILE A N 1
ATOM 1040 C CA . ILE A 1 146 ? -11.744 -4.170 -23.869 1.00 14.63 128 ILE A CA 1
ATOM 1041 C C . ILE A 1 146 ? -12.742 -5.123 -23.225 1.00 17.59 128 ILE A C 1
ATOM 1042 O O . ILE A 1 146 ? -12.329 -6.003 -22.456 1.00 18.20 128 ILE A O 1
ATOM 1047 N N . GLU A 1 147 ? -14.046 -4.958 -23.537 1.00 13.91 129 GLU A N 1
ATOM 1048 C CA . GLU A 1 147 ? -15.096 -5.820 -22.986 1.00 13.89 129 GLU A CA 1
ATOM 1049 C C . GLU A 1 147 ? -14.759 -7.272 -23.299 1.00 21.46 129 GLU A C 1
ATOM 1050 O O . GLU A 1 147 ? -14.742 -8.086 -22.366 1.00 22.55 129 GLU A O 1
ATOM 1056 N N . LYS A 1 148 ? -14.425 -7.580 -24.594 1.00 16.59 130 LYS A N 1
ATOM 1057 C CA . LYS A 1 148 ? -14.087 -8.927 -25.029 1.00 16.77 130 LYS A CA 1
ATOM 1058 C C . LYS A 1 148 ? -12.826 -9.452 -24.345 1.00 18.84 130 LYS A C 1
ATOM 1059 O O . LYS A 1 148 ? -12.855 -10.547 -23.791 1.00 18.98 130 LYS A O 1
ATOM 1061 N N . TYR A 1 149 ? -11.742 -8.670 -24.351 1.00 14.57 131 TYR A N 1
ATOM 1062 C CA . TYR A 1 149 ? -10.477 -9.071 -23.752 1.00 13.59 131 TYR A CA 1
ATOM 1063 C C . TYR A 1 149 ? -10.595 -9.311 -22.236 1.00 17.54 131 TYR A C 1
ATOM 1064 O O . TYR A 1 149 ? -10.114 -10.330 -21.750 1.00 16.87 131 TYR A O 1
ATOM 1073 N N . SER A 1 150 ? -11.229 -8.384 -21.508 1.00 15.35 132 SER A N 1
ATOM 1074 C CA . SER A 1 150 ? -11.391 -8.484 -20.052 1.00 15.15 132 SER A CA 1
ATOM 1075 C C . SER A 1 150 ? -12.329 -9.635 -19.695 1.00 19.33 132 SER A C 1
ATOM 1076 O O . SER A 1 150 ? -12.024 -10.366 -18.769 1.00 18.77 132 SER A O 1
ATOM 1079 N N . ASP A 1 151 ? -13.408 -9.848 -20.471 1.00 14.22 133 ASP A N 1
ATOM 1080 C CA . ASP A 1 151 ? -14.321 -10.978 -20.252 1.00 13.40 133 ASP A CA 1
ATOM 1081 C C . ASP A 1 151 ? -13.534 -12.277 -20.417 1.00 20.02 133 ASP A C 1
ATOM 1082 O O . ASP A 1 151 ? -13.625 -13.141 -19.556 1.00 20.09 133 ASP A O 1
ATOM 1087 N N . ASP A 1 152 ? -12.692 -12.360 -21.465 1.00 15.94 134 ASP A N 1
ATOM 1088 C CA . ASP A 1 152 ? -11.869 -13.527 -21.776 1.00 15.13 134 ASP A CA 1
ATOM 1089 C C . ASP A 1 152 ? -10.820 -13.827 -20.723 1.00 19.47 134 ASP A C 1
ATOM 1090 O O . ASP A 1 152 ? -10.581 -14.994 -20.424 1.00 19.81 134 ASP A O 1
ATOM 1095 N N . ILE A 1 153 ? -10.197 -12.785 -20.148 1.00 16.51 135 ILE A N 1
ATOM 1096 C CA . ILE A 1 153 ? -9.213 -12.954 -19.065 1.00 16.18 135 ILE A CA 1
ATOM 1097 C C . ILE A 1 153 ? -9.931 -13.481 -17.824 1.00 18.87 135 ILE A C 1
ATOM 1098 O O . ILE A 1 153 ? -9.465 -14.446 -17.218 1.00 19.56 135 ILE A O 1
ATOM 1103 N N . ARG A 1 154 ? -11.074 -12.869 -17.484 1.00 15.08 136 ARG A N 1
ATOM 1104 C CA . ARG A 1 154 ? -11.849 -13.187 -16.287 1.00 16.38 136 ARG A CA 1
ATOM 1105 C C . ARG A 1 154 ? -12.565 -14.522 -16.333 1.00 23.43 136 ARG A C 1
ATOM 1106 O O . ARG A 1 154 ? -12.798 -15.106 -15.268 1.00 23.12 136 ARG A O 1
ATOM 1114 N N . ASN A 1 155 ? -12.924 -15.017 -17.552 1.00 19.20 137 ASN A N 1
ATOM 1115 C CA A ASN A 1 155 ? -13.604 -16.307 -17.717 0.50 18.93 137 ASN A CA 1
ATOM 1116 C CA B ASN A 1 155 ? -13.589 -16.321 -17.627 0.50 18.90 137 ASN A CA 1
ATOM 1117 C C . ASN A 1 155 ? -12.601 -17.426 -17.998 1.00 22.08 137 ASN A C 1
ATOM 1118 O O . ASN A 1 155 ? -12.984 -18.568 -18.174 1.00 23.07 137 ASN A O 1
ATOM 1127 N N . GLY A 1 156 ? -11.325 -17.073 -18.083 1.00 19.21 138 GLY A N 1
ATOM 1128 C CA . GLY A 1 156 ? -10.277 -18.027 -18.395 1.00 19.55 138 GLY A CA 1
ATOM 1129 C C . GLY A 1 156 ? -10.249 -18.485 -19.844 1.00 24.29 138 GLY A C 1
ATOM 1130 O O . GLY A 1 156 ? -9.662 -19.528 -20.126 1.00 25.40 138 GLY A O 1
ATOM 1131 N N . VAL A 1 157 ? -10.849 -17.725 -20.786 1.00 18.36 139 VAL A N 1
ATOM 1132 C CA . VAL A 1 157 ? -10.767 -18.020 -22.220 1.00 17.67 139 VAL A CA 1
ATOM 1133 C C . VAL A 1 157 ? -9.324 -17.708 -22.652 1.00 23.21 139 VAL A C 1
ATOM 1134 O O . VAL A 1 157 ? -8.698 -18.521 -23.333 1.00 22.99 139 VAL A O 1
ATOM 1138 N N . ILE A 1 158 ? -8.787 -16.553 -22.196 1.00 19.84 140 ILE A N 1
ATOM 1139 C CA . ILE A 1 158 ? -7.402 -16.143 -22.422 1.00 19.74 140 ILE A CA 1
ATOM 1140 C C . ILE A 1 158 ? -6.620 -16.575 -21.200 1.00 22.66 140 ILE A C 1
ATOM 1141 O O . ILE A 1 158 ? -6.960 -16.179 -20.080 1.00 22.69 140 ILE A O 1
ATOM 1146 N N . LYS A 1 159 ? -5.601 -17.405 -21.404 1.00 19.77 141 LYS A N 1
ATOM 1147 C CA . LYS A 1 159 ? -4.828 -17.974 -20.301 1.00 20.15 141 LYS A CA 1
ATOM 1148 C C . LYS A 1 159 ? -3.367 -17.604 -20.351 1.00 20.11 141 LYS A C 1
ATOM 1149 O O . LYS A 1 159 ? -2.891 -17.091 -21.352 1.00 18.41 141 LYS A O 1
ATOM 1155 N N . THR A 1 160 ? -2.643 -17.916 -19.266 1.00 17.78 142 THR A N 1
ATOM 1156 C CA . THR A 1 160 ? -1.208 -17.681 -19.119 1.00 17.80 142 THR A CA 1
ATOM 1157 C C . THR A 1 160 ? -0.474 -18.698 -20.002 1.00 23.76 142 THR A C 1
ATOM 1158 O O . THR A 1 160 ? -1.122 -19.565 -20.603 1.00 21.84 142 THR A O 1
ATOM 1162 N N . CYS A 1 161 ? 0.858 -18.639 -20.027 1.00 22.67 143 CYS A N 1
ATOM 1163 C CA . CYS A 1 161 ? 1.673 -19.580 -20.793 1.00 24.36 143 CYS A CA 1
ATOM 1164 C C . CYS A 1 161 ? 1.604 -20.995 -20.179 1.00 30.88 143 CYS A C 1
ATOM 1165 O O . CYS A 1 161 ? 1.881 -21.975 -20.883 1.00 32.58 143 CYS A O 1
ATOM 1168 N N . LYS A 1 162 ? 1.223 -21.102 -18.879 1.00 25.61 144 LYS A N 1
ATOM 1169 C CA . LYS A 1 162 ? 1.058 -22.386 -18.205 1.00 25.31 144 LYS A CA 1
ATOM 1170 C C . LYS A 1 162 ? -0.406 -22.865 -18.239 1.00 27.87 144 LYS A C 1
ATOM 1171 O O . LYS A 1 162 ? -0.774 -23.734 -17.462 1.00 27.66 144 LYS A O 1
ATOM 1177 N N . ASN A 1 163 ? -1.225 -22.295 -19.164 1.00 25.37 145 ASN A N 1
ATOM 1178 C CA A ASN A 1 163 ? -2.648 -22.579 -19.361 0.50 25.15 145 ASN A CA 1
ATOM 1179 C CA B ASN A 1 163 ? -2.644 -22.631 -19.357 0.50 25.39 145 ASN A CA 1
ATOM 1180 C C . ASN A 1 163 ? -3.483 -22.465 -18.070 1.00 29.94 145 ASN A C 1
ATOM 1181 O O . ASN A 1 163 ? -4.397 -23.253 -17.794 1.00 31.20 145 ASN A O 1
ATOM 1190 N N . THR A 1 164 ? -3.182 -21.436 -17.288 1.00 24.55 146 THR A N 1
ATOM 1191 C CA . THR A 1 164 ? -3.903 -21.138 -16.055 1.00 23.88 146 THR A CA 1
ATOM 1192 C C . THR A 1 164 ? -4.476 -19.716 -16.166 1.00 24.78 146 THR A C 1
ATOM 1193 O O . THR A 1 164 ? -4.158 -18.990 -17.107 1.00 23.57 146 THR A O 1
ATOM 1197 N N . LYS A 1 165 ? -5.313 -19.326 -15.218 1.00 20.23 147 LYS A N 1
ATOM 1198 C CA . LYS A 1 165 ? -5.874 -17.994 -15.206 1.00 19.98 147 LYS A CA 1
ATOM 1199 C C . LYS A 1 165 ? -4.850 -17.000 -14.683 1.00 23.17 147 LYS A C 1
ATOM 1200 O O . LYS A 1 165 ? -4.084 -17.332 -13.775 1.00 22.29 147 LYS A O 1
ATOM 1206 N N . PHE A 1 166 ? -4.854 -15.772 -15.231 1.00 19.29 148 PHE A N 1
ATOM 1207 C CA . PHE A 1 166 ? -3.982 -14.706 -14.711 1.00 18.30 148 PHE A CA 1
ATOM 1208 C C . PHE A 1 166 ? -4.461 -14.341 -13.303 1.00 22.88 148 PHE A C 1
ATOM 1209 O O . PHE A 1 166 ? -5.667 -14.405 -13.028 1.00 22.12 148 PHE A O 1
ATOM 1217 N N . LYS A 1 167 ? -3.519 -14.002 -12.414 1.00 21.48 149 LYS A N 1
ATOM 1218 C CA . LYS A 1 167 ? -3.795 -13.627 -11.009 1.00 21.55 149 LYS A CA 1
ATOM 1219 C C . LYS A 1 167 ? -3.321 -12.210 -10.719 1.00 25.44 149 LYS A C 1
ATOM 1220 O O . LYS A 1 167 ? -3.890 -11.549 -9.862 1.00 25.24 149 LYS A O 1
ATOM 1222 N N . ASN A 1 168 ? -2.252 -11.758 -11.406 1.00 21.81 150 ASN A N 1
ATOM 1223 C CA . ASN A 1 168 ? -1.637 -10.453 -11.182 1.00 20.93 150 ASN A CA 1
ATOM 1224 C C . ASN A 1 168 ? -1.634 -9.586 -12.419 1.00 23.44 150 ASN A C 1
ATOM 1225 O O . ASN A 1 168 ? -1.559 -10.090 -13.543 1.00 21.01 150 ASN A O 1
ATOM 1230 N N . VAL A 1 169 ? -1.711 -8.262 -12.196 1.00 18.04 151 VAL A N 1
ATOM 1231 C CA . VAL A 1 169 ? -1.633 -7.250 -13.240 1.00 16.05 151 VAL A CA 1
ATOM 1232 C C . VAL A 1 169 ? -0.642 -6.174 -12.804 1.00 20.10 151 VAL A C 1
ATOM 1233 O O . VAL A 1 169 ? -0.843 -5.537 -11.765 1.00 21.01 151 VAL A O 1
ATOM 1237 N N . ILE A 1 170 ? 0.447 -6.014 -13.541 1.00 14.76 152 ILE A N 1
ATOM 1238 C CA . ILE A 1 170 ? 1.393 -4.932 -13.297 1.00 14.83 152 ILE A CA 1
ATOM 1239 C C . ILE A 1 170 ? 1.117 -3.851 -14.353 1.00 15.38 152 ILE A C 1
ATOM 1240 O O . ILE A 1 170 ? 1.304 -4.104 -15.546 1.00 11.94 152 ILE A O 1
ATOM 1245 N N . CYS A 1 171 ? 0.626 -2.672 -13.923 1.00 14.26 153 CYS A N 1
ATOM 1246 C CA . CYS A 1 171 ? 0.406 -1.522 -14.815 1.00 15.23 153 CYS A CA 1
ATOM 1247 C C . CYS A 1 171 ? 1.652 -0.667 -14.781 1.00 18.83 153 CYS A C 1
ATOM 1248 O O . CYS A 1 171 ? 2.060 -0.219 -13.708 1.00 18.32 153 CYS A O 1
ATOM 1251 N N . ILE A 1 172 ? 2.267 -0.462 -15.954 1.00 14.15 154 ILE A N 1
ATOM 1252 C CA . ILE A 1 172 ? 3.486 0.339 -16.052 1.00 13.26 154 ILE A CA 1
ATOM 1253 C C . ILE A 1 172 ? 3.119 1.620 -16.775 1.00 17.53 154 ILE A C 1
ATOM 1254 O O . ILE A 1 172 ? 2.675 1.577 -17.933 1.00 14.50 154 ILE A O 1
ATOM 1259 N N . GLY A 1 173 ? 3.270 2.739 -16.079 1.00 13.72 155 GLY A N 1
ATOM 1260 C CA . GLY A 1 173 ? 2.958 4.059 -16.618 1.00 14.19 155 GLY A CA 1
ATOM 1261 C C . GLY A 1 173 ? 3.261 5.161 -15.628 1.00 19.41 155 GLY A C 1
ATOM 1262 O O . GLY A 1 173 ? 3.336 4.908 -14.420 1.00 18.28 155 GLY A O 1
ATOM 1263 N N . ILE A 1 174 ? 3.471 6.386 -16.136 1.00 16.76 156 ILE A N 1
ATOM 1264 C CA . ILE A 1 174 ? 3.767 7.543 -15.290 1.00 15.46 156 ILE A CA 1
ATOM 1265 C C . ILE A 1 174 ? 2.616 8.555 -15.342 1.00 17.02 156 ILE A C 1
ATOM 1266 O O . ILE A 1 174 ? 1.826 8.546 -16.296 1.00 12.46 156 ILE A O 1
ATOM 1271 N N . GLY A 1 175 ? 2.558 9.424 -14.329 1.00 13.48 157 GLY A N 1
ATOM 1272 C CA . GLY A 1 175 ? 1.577 10.507 -14.222 1.00 14.06 157 GLY A CA 1
ATOM 1273 C C . GLY A 1 175 ? 0.147 10.097 -14.515 1.00 18.31 157 GLY A C 1
ATOM 1274 O O . GLY A 1 175 ? -0.389 9.201 -13.855 1.00 15.65 157 GLY A O 1
ATOM 1275 N N . GLY A 1 176 ? -0.431 10.703 -15.553 1.00 14.97 158 GLY A N 1
ATOM 1276 C CA . GLY A 1 176 ? -1.815 10.447 -15.966 1.00 15.70 158 GLY A CA 1
ATOM 1277 C C . GLY A 1 176 ? -2.109 9.024 -16.400 1.00 19.42 158 GLY A C 1
ATOM 1278 O O . GLY A 1 176 ? -3.265 8.601 -16.383 1.00 17.61 158 GLY A O 1
ATOM 1279 N N . SER A 1 177 ? -1.054 8.273 -16.775 1.00 14.86 159 SER A N 1
ATOM 1280 C CA . SER A 1 177 ? -1.185 6.880 -17.180 1.00 14.93 159 SER A CA 1
ATOM 1281 C C . SER A 1 177 ? -1.505 5.910 -16.041 1.00 19.58 159 SER A C 1
ATOM 1282 O O . SER A 1 177 ? -1.845 4.763 -16.318 1.00 19.54 159 SER A O 1
ATOM 1285 N N . TYR A 1 178 ? -1.440 6.357 -14.770 1.00 17.43 160 TYR A N 1
ATOM 1286 C CA . TYR A 1 178 ? -1.846 5.520 -13.630 1.00 16.24 160 TYR A CA 1
ATOM 1287 C C . TYR A 1 178 ? -2.593 6.242 -12.492 1.00 17.46 160 TYR A C 1
ATOM 1288 O O . TYR A 1 178 ? -3.278 5.556 -11.750 1.00 18.77 160 TYR A O 1
ATOM 1297 N N . LEU A 1 179 ? -2.383 7.562 -12.271 1.00 12.53 161 LEU A N 1
ATOM 1298 C CA . LEU A 1 179 ? -3.011 8.262 -11.134 1.00 12.81 161 LEU A CA 1
ATOM 1299 C C . LEU A 1 179 ? -4.522 8.096 -11.029 1.00 14.40 161 LEU A C 1
ATOM 1300 O O . LEU A 1 179 ? -5.024 7.742 -9.970 1.00 12.22 161 LEU A O 1
ATOM 1305 N N . GLY A 1 180 ? -5.222 8.316 -12.130 1.00 11.37 162 GLY A N 1
ATOM 1306 C CA . GLY A 1 180 ? -6.670 8.138 -12.160 1.00 11.13 162 GLY A CA 1
ATOM 1307 C C . GLY A 1 180 ? -7.047 6.687 -11.945 1.00 15.23 162 GLY A C 1
ATOM 1308 O O . GLY A 1 180 ? -7.940 6.382 -11.147 1.00 12.79 162 GLY A O 1
ATOM 1309 N N . THR A 1 181 ? -6.326 5.774 -12.620 1.00 12.41 163 THR A N 1
ATOM 1310 C CA . THR A 1 181 ? -6.569 4.339 -12.486 1.00 11.32 163 THR A CA 1
ATOM 1311 C C . THR A 1 181 ? -6.415 3.892 -11.021 1.00 11.41 163 THR A C 1
ATOM 1312 O O . THR A 1 181 ? -7.302 3.206 -10.518 1.00 10.79 163 THR A O 1
ATOM 1316 N N . GLU A 1 182 ? -5.301 4.278 -10.355 1.00 8.00 164 GLU A N 1
ATOM 1317 C CA . GLU A 1 182 ? -5.070 3.875 -8.979 1.00 7.89 164 GLU A CA 1
ATOM 1318 C C . GLU A 1 182 ? -6.134 4.444 -8.033 1.00 14.29 164 GLU A C 1
ATOM 1319 O O . GLU A 1 182 ? -6.588 3.734 -7.119 1.00 14.13 164 GLU A O 1
ATOM 1325 N N . PHE A 1 183 ? -6.583 5.683 -8.291 1.00 11.95 165 PHE A N 1
ATOM 1326 C CA . PHE A 1 183 ? -7.660 6.280 -7.496 1.00 10.90 165 PHE A CA 1
ATOM 1327 C C . PHE A 1 183 ? -8.883 5.339 -7.584 1.00 14.44 165 PHE A C 1
ATOM 1328 O O . PHE A 1 183 ? -9.387 4.910 -6.556 1.00 14.22 165 PHE A O 1
ATOM 1336 N N . VAL A 1 184 ? -9.337 5.016 -8.803 1.00 12.29 166 VAL A N 1
ATOM 1337 C CA . VAL A 1 184 ? -10.536 4.184 -9.027 1.00 11.57 166 VAL A CA 1
ATOM 1338 C C . VAL A 1 184 ? -10.348 2.762 -8.513 1.00 14.86 166 VAL A C 1
ATOM 1339 O O . VAL A 1 184 ? -11.263 2.209 -7.913 1.00 14.20 166 VAL A O 1
ATOM 1343 N N . TYR A 1 185 ? -9.164 2.183 -8.718 1.00 13.29 167 TYR A N 1
ATOM 1344 C CA . TYR A 1 185 ? -8.852 0.850 -8.265 1.00 13.21 167 TYR A CA 1
ATOM 1345 C C . TYR A 1 185 ? -9.012 0.726 -6.723 1.00 15.26 167 TYR A C 1
ATOM 1346 O O . TYR A 1 185 ? -9.771 -0.110 -6.232 1.00 12.83 167 TYR A O 1
ATOM 1355 N N . GLU A 1 186 ? -8.314 1.565 -5.985 1.00 12.71 168 GLU A N 1
ATOM 1356 C CA . GLU A 1 186 ? -8.400 1.571 -4.528 1.00 12.12 168 GLU A CA 1
ATOM 1357 C C . GLU A 1 186 ? -9.806 1.933 -4.016 1.00 16.69 168 GLU A C 1
ATOM 1358 O O . GLU A 1 186 ? -10.250 1.367 -3.021 1.00 16.21 168 GLU A O 1
ATOM 1364 N N . ALA A 1 187 ? -10.502 2.849 -4.705 1.00 11.87 169 ALA A N 1
ATOM 1365 C CA . ALA A 1 187 ? -11.842 3.268 -4.308 1.00 12.00 169 ALA A CA 1
ATOM 1366 C C . ALA A 1 187 ? -12.863 2.138 -4.417 1.00 16.64 169 ALA A C 1
ATOM 1367 O O . ALA A 1 187 ? -13.720 1.986 -3.550 1.00 13.36 169 ALA A O 1
ATOM 1369 N N . MET A 1 188 ? -12.777 1.376 -5.505 1.00 13.84 170 MET A N 1
ATOM 1370 C CA . MET A 1 188 ? -13.761 0.367 -5.877 1.00 13.33 170 MET A CA 1
ATOM 1371 C C . MET A 1 188 ? -13.484 -1.082 -5.482 1.00 16.92 170 MET A C 1
ATOM 1372 O O . MET A 1 188 ? -14.424 -1.874 -5.462 1.00 17.86 170 MET A O 1
ATOM 1377 N N . LYS A 1 189 ? -12.226 -1.454 -5.264 1.00 12.71 171 LYS A N 1
ATOM 1378 C CA . LYS A 1 189 ? -11.901 -2.849 -4.988 1.00 12.91 171 LYS A CA 1
ATOM 1379 C C . LYS A 1 189 ? -12.705 -3.524 -3.885 1.00 17.91 171 LYS A C 1
ATOM 1380 O O . LYS A 1 189 ? -13.183 -4.637 -4.095 1.00 16.62 171 LYS A O 1
ATOM 1386 N N . TYR A 1 190 ? -12.897 -2.839 -2.738 1.00 14.60 172 TYR A N 1
ATOM 1387 C CA . TYR A 1 190 ? -13.658 -3.404 -1.623 1.00 13.31 172 TYR A CA 1
ATOM 1388 C C . TYR A 1 190 ? -15.126 -3.440 -1.909 1.00 16.00 172 TYR A C 1
ATOM 1389 O O . TYR A 1 190 ? -15.796 -4.345 -1.434 1.00 13.26 172 TYR A O 1
ATOM 1398 N N . TYR A 1 191 ? -15.639 -2.503 -2.746 1.00 14.23 173 TYR A N 1
ATOM 1399 C CA . TYR A 1 191 ? -17.055 -2.561 -3.124 1.00 13.95 173 TYR A CA 1
ATOM 1400 C C . TYR A 1 191 ? -17.252 -3.831 -3.969 1.00 19.57 173 TYR A C 1
ATOM 1401 O O . TYR A 1 191 ? -18.168 -4.613 -3.732 1.00 19.69 173 TYR A O 1
ATOM 1410 N N . TYR A 1 192 ? -16.327 -4.067 -4.907 1.00 15.13 174 TYR A N 1
ATOM 1411 C CA . TYR A 1 192 ? -16.340 -5.234 -5.744 1.00 12.89 174 TYR A CA 1
ATOM 1412 C C . TYR A 1 192 ? -16.168 -6.535 -4.902 1.00 17.41 174 TYR A C 1
ATOM 1413 O O . TYR A 1 192 ? -16.991 -7.444 -5.027 1.00 16.90 174 TYR A O 1
ATOM 1422 N N . TYR A 1 193 ? -15.167 -6.604 -4.005 1.00 12.75 175 TYR A N 1
ATOM 1423 C CA . TYR A 1 193 ? -14.979 -7.827 -3.191 1.00 12.32 175 TYR A CA 1
ATOM 1424 C C . TYR A 1 193 ? -16.137 -8.123 -2.253 1.00 16.27 175 TYR A C 1
ATOM 1425 O O . TYR A 1 193 ? -16.531 -9.276 -2.120 1.00 16.13 175 TYR A O 1
ATOM 1434 N N . ASN A 1 194 ? -16.630 -7.092 -1.559 1.00 13.38 176 ASN A N 1
ATOM 1435 C CA . ASN A 1 194 ? -17.634 -7.224 -0.505 1.00 13.69 176 ASN A CA 1
ATOM 1436 C C . ASN A 1 194 ? -19.061 -7.353 -1.022 1.00 19.77 176 ASN A C 1
ATOM 1437 O O . ASN A 1 194 ? -19.776 -8.258 -0.582 1.00 17.89 176 ASN A O 1
ATOM 1442 N N . MET A 1 195 ? -19.481 -6.416 -1.892 1.00 16.49 177 MET A N 1
ATOM 1443 C CA . MET A 1 195 ? -20.838 -6.363 -2.443 1.00 17.30 177 MET A CA 1
ATOM 1444 C C . MET A 1 195 ? -21.055 -7.345 -3.582 1.00 20.70 177 MET A C 1
ATOM 1445 O O . MET A 1 195 ? -22.133 -7.906 -3.697 1.00 20.76 177 MET A O 1
ATOM 1450 N N . GLU A 1 196 ? -20.054 -7.531 -4.437 1.00 17.14 178 GLU A N 1
ATOM 1451 C CA . GLU A 1 196 ? -20.182 -8.439 -5.563 1.00 18.03 178 GLU A CA 1
ATOM 1452 C C . GLU A 1 196 ? -19.688 -9.869 -5.250 1.00 21.89 178 GLU A C 1
ATOM 1453 O O . GLU A 1 196 ? -20.496 -10.784 -5.228 1.00 23.30 178 GLU A O 1
ATOM 1459 N N . LEU A 1 197 ? -18.402 -10.066 -4.994 1.00 16.65 179 LEU A N 1
ATOM 1460 C CA . LEU A 1 197 ? -17.885 -11.415 -4.748 1.00 16.14 179 LEU A CA 1
ATOM 1461 C C . LEU A 1 197 ? -18.418 -12.084 -3.474 1.00 21.05 179 LEU A C 1
ATOM 1462 O O . LEU A 1 197 ? -18.729 -13.273 -3.514 1.00 21.22 179 LEU A O 1
ATOM 1467 N N . ASN A 1 198 ? -18.549 -11.322 -2.373 1.00 17.08 180 ASN A N 1
ATOM 1468 C CA . ASN A 1 198 ? -19.026 -11.843 -1.098 1.00 18.04 180 ASN A CA 1
ATOM 1469 C C . ASN A 1 198 ? -20.501 -11.583 -0.868 1.00 24.94 180 ASN A C 1
ATOM 1470 O O . ASN A 1 198 ? -21.048 -12.059 0.121 1.00 26.96 180 ASN A O 1
ATOM 1475 N N . LYS A 1 199 ? -21.165 -10.887 -1.806 1.00 21.49 181 LYS A N 1
ATOM 1476 C CA . LYS A 1 199 ? -22.609 -10.628 -1.775 1.00 22.14 181 LYS A CA 1
ATOM 1477 C C . LYS A 1 199 ? -23.116 -10.037 -0.446 1.00 28.52 181 LYS A C 1
ATOM 1478 O O . LYS A 1 199 ? -24.218 -10.371 -0.014 1.00 29.68 181 LYS A O 1
ATOM 1484 N N . ASN A 1 200 ? -22.328 -9.140 0.185 1.00 24.69 182 ASN A N 1
ATOM 1485 C CA . ASN A 1 200 ? -22.730 -8.492 1.434 1.00 24.65 182 ASN A CA 1
ATOM 1486 C C . ASN A 1 200 ? -23.943 -7.621 1.170 1.00 30.78 182 ASN A C 1
ATOM 1487 O O . ASN A 1 200 ? -24.017 -6.978 0.124 1.00 28.48 182 ASN A O 1
ATOM 1492 N N . GLU A 1 201 ? -24.883 -7.599 2.111 1.00 32.48 183 GLU A N 1
ATOM 1493 C CA . GLU A 1 201 ? -26.111 -6.810 2.024 1.00 34.75 183 GLU A CA 1
ATOM 1494 C C . GLU A 1 201 ? -26.146 -5.737 3.112 1.00 44.50 183 GLU A C 1
ATOM 1495 O O . GLU A 1 201 ? -25.645 -5.972 4.220 1.00 44.01 183 GLU A O 1
ATOM 1501 N N . LYS A 1 202 ? -26.721 -4.550 2.780 1.00 44.64 184 LYS A N 1
ATOM 1502 C CA . LYS A 1 202 ? -26.786 -3.357 3.645 1.00 45.16 184 LYS A CA 1
ATOM 1503 C C . LYS A 1 202 ? -27.346 -3.533 5.051 1.00 51.80 184 LYS A C 1
ATOM 1504 O O . LYS A 1 202 ? -26.930 -2.803 5.957 1.00 51.61 184 LYS A O 1
ATOM 1510 N N . ASP A 1 203 ? -28.264 -4.514 5.233 1.00 49.88 185 ASP A N 1
ATOM 1511 C CA A ASP A 1 203 ? -28.871 -4.826 6.530 0.50 49.73 185 ASP A CA 1
ATOM 1512 C CA B ASP A 1 203 ? -28.887 -4.846 6.522 0.50 50.24 185 ASP A CA 1
ATOM 1513 C C . ASP A 1 203 ? -27.885 -5.582 7.435 1.00 53.95 185 ASP A C 1
ATOM 1514 O O . ASP A 1 203 ? -28.061 -5.596 8.658 1.00 55.05 185 ASP A O 1
ATOM 1523 N N . GLN A 1 204 ? -26.836 -6.202 6.841 1.00 47.91 186 GLN A N 1
ATOM 1524 C CA . GLN A 1 204 ? -25.817 -6.965 7.565 1.00 45.53 186 GLN A CA 1
ATOM 1525 C C . GLN A 1 204 ? -24.526 -6.189 7.810 1.00 42.91 186 GLN A C 1
ATOM 1526 O O . GLN A 1 204 ? -24.094 -5.407 6.965 1.00 43.67 186 GLN A O 1
ATOM 1528 N N . VAL A 1 205 ? -23.920 -6.421 8.986 1.00 32.34 187 VAL A N 1
ATOM 1529 C CA . VAL A 1 205 ? -22.689 -5.792 9.471 1.00 28.54 187 VAL A CA 1
ATOM 1530 C C . VAL A 1 205 ? -21.703 -6.904 9.817 1.00 26.95 187 VAL A C 1
ATOM 1531 O O . VAL A 1 205 ? -22.088 -8.081 9.822 1.00 25.50 187 VAL A O 1
ATOM 1535 N N . ASN A 1 206 ? -20.445 -6.531 10.139 1.00 20.06 188 ASN A N 1
ATOM 1536 C CA . ASN A 1 206 ? -19.418 -7.429 10.625 1.00 19.79 188 ASN A CA 1
ATOM 1537 C C . ASN A 1 206 ? -19.135 -8.616 9.705 1.00 24.08 188 ASN A C 1
ATOM 1538 O O . ASN A 1 206 ? -19.068 -9.756 10.168 1.00 23.19 188 ASN A O 1
ATOM 1543 N N . ASN A 1 207 ? -18.915 -8.339 8.406 1.00 20.76 189 ASN A N 1
ATOM 1544 C CA . ASN A 1 207 ? -18.642 -9.377 7.422 1.00 20.05 189 ASN A CA 1
ATOM 1545 C C . ASN A 1 207 ? -17.207 -9.908 7.481 1.00 20.71 189 ASN A C 1
ATOM 1546 O O . ASN A 1 207 ? -16.533 -10.019 6.460 1.00 18.51 189 ASN A O 1
ATOM 1551 N N . PHE A 1 208 ? -16.760 -10.297 8.681 1.00 18.18 190 PHE A N 1
ATOM 1552 C CA . PHE A 1 208 ? -15.394 -10.787 8.902 1.00 19.04 190 PHE A CA 1
ATOM 1553 C C . PHE A 1 208 ? -15.044 -12.103 8.222 1.00 23.51 190 PHE A C 1
ATOM 1554 O O . PHE A 1 208 ? -13.865 -12.398 8.068 1.00 23.32 190 PHE A O 1
ATOM 1562 N N . ASN A 1 209 ? -16.053 -12.881 7.805 1.00 21.42 191 ASN A N 1
ATOM 1563 C CA . ASN A 1 209 ? -15.813 -14.140 7.115 1.00 22.50 191 ASN A CA 1
ATOM 1564 C C . ASN A 1 209 ? -15.698 -13.979 5.591 1.00 26.69 191 ASN A C 1
ATOM 1565 O O . ASN A 1 209 ? -15.612 -14.987 4.880 1.00 28.83 191 ASN A O 1
ATOM 1570 N N . ASN A 1 210 ? -15.686 -12.730 5.086 1.00 21.18 192 ASN A N 1
ATOM 1571 C CA . ASN A 1 210 ? -15.507 -12.447 3.657 1.00 19.66 192 ASN A CA 1
ATOM 1572 C C . ASN A 1 210 ? -14.234 -13.093 3.164 1.00 21.45 192 ASN A C 1
ATOM 1573 O O . ASN A 1 210 ? -13.206 -13.073 3.865 1.00 19.44 192 ASN A O 1
ATOM 1578 N N . ASN A 1 211 ? -14.313 -13.701 1.987 1.00 18.79 193 ASN A N 1
ATOM 1579 C CA . ASN A 1 211 ? -13.189 -14.389 1.368 1.00 19.47 193 ASN A CA 1
ATOM 1580 C C . ASN A 1 211 ? -12.539 -13.481 0.318 1.00 23.15 193 ASN A C 1
ATOM 1581 O O . ASN A 1 211 ? -13.239 -12.916 -0.528 1.00 22.56 193 ASN A O 1
ATOM 1586 N N . TYR A 1 212 ? -11.204 -13.351 0.383 1.00 20.03 194 TYR A N 1
ATOM 1587 C CA . TYR A 1 212 ? -10.418 -12.518 -0.528 1.00 19.83 194 TYR A CA 1
ATOM 1588 C C . TYR A 1 212 ? -9.434 -13.340 -1.383 1.00 27.64 194 TYR A C 1
ATOM 1589 O O . TYR A 1 212 ? -8.683 -12.776 -2.167 1.00 30.17 194 TYR A O 1
ATOM 1598 N N . ASP A 1 213 ? -9.458 -14.666 -1.240 1.00 24.82 195 ASP A N 1
ATOM 1599 C CA . ASP A 1 213 ? -8.599 -15.581 -1.986 1.00 25.97 195 ASP A CA 1
ATOM 1600 C C . ASP A 1 213 ? -9.516 -16.457 -2.826 1.00 27.87 195 ASP A C 1
ATOM 1601 O O . ASP A 1 213 ? -9.813 -17.599 -2.494 1.00 28.13 195 ASP A O 1
ATOM 1606 N N . GLN A 1 214 ? -10.039 -15.868 -3.875 1.00 22.94 196 GLN A N 1
ATOM 1607 C CA . GLN A 1 214 ? -10.966 -16.536 -4.775 1.00 21.41 196 GLN A CA 1
ATOM 1608 C C . GLN A 1 214 ? -10.747 -16.049 -6.218 1.00 25.53 196 GLN A C 1
ATOM 1609 O O . GLN A 1 214 ? -9.911 -15.170 -6.454 1.00 22.92 196 GLN A O 1
ATOM 1615 N N . ASP A 1 215 ? -11.452 -16.659 -7.184 1.00 23.87 197 ASP A N 1
ATOM 1616 C CA . ASP A 1 215 ? -11.367 -16.295 -8.601 1.00 22.77 197 ASP A CA 1
ATOM 1617 C C . ASP A 1 215 ? -11.608 -14.812 -8.796 1.00 24.63 197 ASP A C 1
ATOM 1618 O O . ASP A 1 215 ? -12.455 -14.213 -8.135 1.00 22.92 197 ASP A O 1
ATOM 1623 N N . ASN A 1 216 ? -10.913 -14.242 -9.769 1.00 23.50 198 ASN A N 1
ATOM 1624 C CA . ASN A 1 216 ? -11.094 -12.841 -10.149 1.00 23.16 198 ASN A CA 1
ATOM 1625 C C . ASN A 1 216 ? -10.865 -11.792 -9.066 1.00 22.64 198 ASN A C 1
ATOM 1626 O O . ASN A 1 216 ? -11.509 -10.740 -9.048 1.00 18.78 198 ASN A O 1
ATOM 1631 N N . VAL A 1 217 ? -9.920 -12.103 -8.161 1.00 19.29 199 VAL A N 1
ATOM 1632 C CA . VAL A 1 217 ? -9.375 -11.178 -7.186 1.00 19.27 199 VAL A CA 1
ATOM 1633 C C . VAL A 1 217 ? -7.970 -10.976 -7.741 1.00 21.91 199 VAL A C 1
ATOM 1634 O O . VAL A 1 217 ? -7.071 -11.793 -7.495 1.00 22.76 199 VAL A O 1
ATOM 1638 N N . PHE A 1 218 ? -7.806 -9.941 -8.553 1.00 16.96 200 PHE A N 1
ATOM 1639 C CA . PHE A 1 218 ? -6.507 -9.666 -9.183 1.00 16.79 200 PHE A CA 1
ATOM 1640 C C . PHE A 1 218 ? -5.582 -8.858 -8.295 1.00 21.59 200 PHE A C 1
ATOM 1641 O O . PHE A 1 218 ? -6.007 -7.877 -7.670 1.00 23.05 200 PHE A O 1
ATOM 1649 N N . ASN A 1 219 ? -4.315 -9.255 -8.247 1.00 18.31 201 ASN A N 1
ATOM 1650 C CA . ASN A 1 219 ? -3.340 -8.517 -7.467 1.00 17.34 201 ASN A CA 1
ATOM 1651 C C . ASN A 1 219 ? -2.773 -7.443 -8.411 1.00 22.09 201 ASN A C 1
ATOM 1652 O O . ASN A 1 219 ? -1.852 -7.704 -9.174 1.00 19.55 201 ASN A O 1
ATOM 1657 N N . VAL A 1 220 ? -3.392 -6.254 -8.403 1.00 20.50 202 VAL A N 1
ATOM 1658 C CA . VAL A 1 220 ? -3.018 -5.148 -9.279 1.00 19.20 202 VAL A CA 1
ATOM 1659 C C . VAL A 1 220 ? -1.939 -4.299 -8.624 1.00 22.26 202 VAL A C 1
ATOM 1660 O O . VAL A 1 220 ? -2.103 -3.848 -7.494 1.00 23.60 202 VAL A O 1
ATOM 1664 N N . ARG A 1 221 ? -0.830 -4.102 -9.338 1.00 17.94 203 ARG A N 1
ATOM 1665 C CA . ARG A 1 221 ? 0.302 -3.278 -8.891 1.00 18.19 203 ARG A CA 1
ATOM 1666 C C . ARG A 1 221 ? 0.554 -2.161 -9.908 1.00 20.98 203 ARG A C 1
ATOM 1667 O O . ARG A 1 221 ? 0.342 -2.355 -11.113 1.00 20.99 203 ARG A O 1
ATOM 1675 N N . PHE A 1 222 ? 0.984 -0.982 -9.430 1.00 16.44 204 PHE A N 1
ATOM 1676 C CA . PHE A 1 222 ? 1.293 0.176 -10.288 1.00 14.22 204 PHE A CA 1
ATOM 1677 C C . PHE A 1 222 ? 2.787 0.467 -10.225 1.00 17.75 204 PHE A C 1
ATOM 1678 O O . PHE A 1 222 ? 3.309 0.778 -9.159 1.00 17.42 204 PHE A O 1
ATOM 1686 N N . LEU A 1 223 ? 3.482 0.276 -11.362 1.00 13.09 205 LEU A N 1
ATOM 1687 C CA . LEU A 1 223 ? 4.909 0.513 -11.441 1.00 11.65 205 LEU A CA 1
ATOM 1688 C C . LEU A 1 223 ? 5.033 1.860 -12.137 1.00 18.01 205 LEU A C 1
ATOM 1689 O O . LEU A 1 223 ? 4.894 1.968 -13.365 1.00 18.47 205 LEU A O 1
ATOM 1694 N N . ALA A 1 224 ? 5.211 2.910 -11.314 1.00 15.23 206 ALA A N 1
ATOM 1695 C CA . ALA A 1 224 ? 5.230 4.287 -11.777 1.00 14.93 206 ALA A CA 1
ATOM 1696 C C . ALA A 1 224 ? 6.564 4.972 -11.688 1.00 20.15 206 ALA A C 1
ATOM 1697 O O . ALA A 1 224 ? 6.935 5.684 -12.607 1.00 21.72 206 ALA A O 1
ATOM 1699 N N . ASN A 1 225 ? 7.306 4.749 -10.613 1.00 15.29 207 ASN A N 1
ATOM 1700 C CA . ASN A 1 225 ? 8.600 5.400 -10.447 1.00 13.24 207 ASN A CA 1
ATOM 1701 C C . ASN A 1 225 ? 9.706 4.704 -11.248 1.00 16.98 207 ASN A C 1
ATOM 1702 O O . ASN A 1 225 ? 9.754 3.475 -11.286 1.00 18.54 207 ASN A O 1
ATOM 1707 N N . VAL A 1 226 ? 10.610 5.481 -11.863 1.00 11.13 208 VAL A N 1
ATOM 1708 C CA . VAL A 1 226 ? 11.765 4.935 -12.579 1.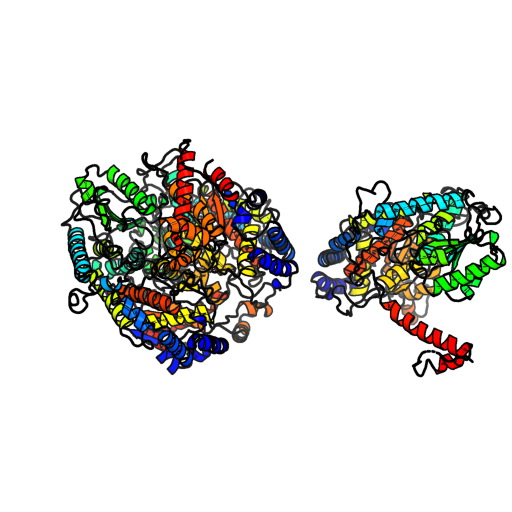00 10.80 208 VAL A CA 1
ATOM 1709 C C . VAL A 1 226 ? 12.782 4.380 -11.533 1.00 16.70 208 VAL A C 1
ATOM 1710 O O . VAL A 1 226 ? 13.682 3.624 -11.897 1.00 16.31 208 VAL A O 1
ATOM 1714 N N . ASP A 1 227 ? 12.626 4.771 -10.254 1.00 11.86 209 ASP A N 1
ATOM 1715 C CA . ASP A 1 227 ? 13.461 4.270 -9.168 1.00 12.40 209 ASP A CA 1
ATOM 1716 C C . ASP A 1 227 ? 13.372 2.716 -9.202 1.00 14.89 209 ASP A C 1
ATOM 1717 O O . ASP A 1 227 ? 12.261 2.189 -9.116 1.00 13.13 209 ASP A O 1
ATOM 1722 N N . PRO A 1 228 ? 14.504 1.973 -9.307 1.00 12.95 210 PRO A N 1
ATOM 1723 C CA . PRO A 1 228 ? 14.420 0.502 -9.292 1.00 12.65 210 PRO A CA 1
ATOM 1724 C C . PRO A 1 228 ? 13.800 -0.103 -8.012 1.00 14.73 210 PRO A C 1
ATOM 1725 O O . PRO A 1 228 ? 13.358 -1.242 -8.060 1.00 12.53 210 PRO A O 1
ATOM 1729 N N . ASN A 1 229 ? 13.704 0.685 -6.897 1.00 11.24 211 ASN A N 1
ATOM 1730 C CA . ASN A 1 229 ? 13.003 0.267 -5.678 1.00 11.48 211 ASN A CA 1
ATOM 1731 C C . ASN A 1 229 ? 11.521 -0.013 -6.024 1.00 14.29 211 ASN A C 1
ATOM 1732 O O . ASN A 1 229 ? 10.908 -0.892 -5.422 1.00 12.00 211 ASN A O 1
ATOM 1737 N N . ASP A 1 230 ? 10.958 0.727 -6.985 1.00 10.57 212 ASP A N 1
ATOM 1738 C CA . ASP A 1 230 ? 9.563 0.518 -7.386 1.00 12.24 212 ASP A CA 1
ATOM 1739 C C . ASP A 1 230 ? 9.378 -0.781 -8.182 1.00 15.33 212 ASP A C 1
ATOM 1740 O O . ASP A 1 230 ? 8.357 -1.448 -8.043 1.00 14.28 212 ASP A O 1
ATOM 1745 N N . VAL A 1 231 ? 10.389 -1.182 -8.962 1.00 12.94 213 VAL A N 1
ATOM 1746 C CA . VAL A 1 231 ? 10.388 -2.489 -9.658 1.00 12.60 213 VAL A CA 1
ATOM 1747 C C . VAL A 1 231 ? 10.357 -3.581 -8.557 1.00 17.68 213 VAL A C 1
ATOM 1748 O O . VAL A 1 231 ? 9.580 -4.545 -8.642 1.00 17.77 213 VAL A O 1
ATOM 1752 N N . ASN A 1 232 ? 11.163 -3.386 -7.495 1.00 14.59 214 ASN A N 1
ATOM 1753 C CA . ASN A 1 232 ? 11.194 -4.300 -6.368 1.00 13.38 214 ASN A CA 1
ATOM 1754 C C . ASN A 1 232 ? 9.815 -4.466 -5.733 1.00 16.57 214 ASN A C 1
ATOM 1755 O O . ASN A 1 232 ? 9.377 -5.597 -5.472 1.00 17.79 214 ASN A O 1
ATOM 1760 N N . ARG A 1 233 ? 9.119 -3.349 -5.502 1.00 12.93 215 ARG A N 1
ATOM 1761 C CA . ARG A 1 233 ? 7.763 -3.352 -4.944 1.00 14.40 215 ARG A CA 1
ATOM 1762 C C . ARG A 1 233 ? 6.781 -4.006 -5.911 1.00 15.45 215 ARG A C 1
ATOM 1763 O O . ARG A 1 233 ? 5.942 -4.807 -5.496 1.00 15.22 215 ARG A O 1
ATOM 1771 N N . ALA A 1 234 ? 6.915 -3.708 -7.206 1.00 14.56 216 ALA A N 1
ATOM 1772 C CA . ALA A 1 234 ? 6.010 -4.290 -8.208 1.00 15.20 216 ALA A CA 1
ATOM 1773 C C . ALA A 1 234 ? 6.105 -5.840 -8.278 1.00 18.22 216 ALA A C 1
ATOM 1774 O O . ALA A 1 234 ? 5.080 -6.496 -8.304 1.00 17.95 216 ALA A O 1
ATOM 1776 N N . ILE A 1 235 ? 7.325 -6.409 -8.262 1.00 15.31 217 ILE A N 1
ATOM 1777 C CA . ILE A 1 235 ? 7.548 -7.869 -8.425 1.00 15.87 217 ILE A CA 1
ATOM 1778 C C . ILE A 1 235 ? 7.495 -8.736 -7.170 1.00 23.62 217 ILE A C 1
ATOM 1779 O O . ILE A 1 235 ? 7.432 -9.960 -7.290 1.00 24.54 217 ILE A O 1
ATOM 1784 N N . GLN A 1 236 ? 7.540 -8.098 -5.982 1.00 19.92 218 GLN A N 1
ATOM 1785 C CA A GLN A 1 236 ? 7.443 -8.688 -4.637 0.50 19.27 218 GLN A CA 1
ATOM 1786 C CA B GLN A 1 236 ? 7.569 -8.839 -4.726 0.50 19.44 218 GLN A CA 1
ATOM 1787 C C . GLN A 1 236 ? 6.464 -9.882 -4.571 1.00 21.84 218 GLN A C 1
ATOM 1788 O O . GLN A 1 236 ? 5.265 -9.626 -4.717 1.00 21.25 218 GLN A O 1
ATOM 1799 N N . ASN A 1 237 ? 6.931 -11.122 -4.305 1.00 20.76 219 ASN A N 1
ATOM 1800 C CA . ASN A 1 237 ? 6.085 -12.326 -4.144 1.00 21.71 219 ASN A CA 1
ATOM 1801 C C . ASN A 1 237 ? 5.199 -12.679 -5.351 1.00 24.16 219 ASN A C 1
ATOM 1802 O O . ASN A 1 237 ? 4.193 -13.379 -5.198 1.00 23.38 219 ASN A O 1
ATOM 1807 N N . LEU A 1 238 ? 5.567 -12.192 -6.541 1.00 20.63 220 LEU A N 1
ATOM 1808 C CA . LEU A 1 238 ? 4.763 -12.467 -7.735 1.00 18.97 220 LEU A CA 1
ATOM 1809 C C . LEU A 1 238 ? 5.444 -13.540 -8.542 1.00 22.03 220 LEU A C 1
ATOM 1810 O O . LEU A 1 238 ? 6.674 -13.532 -8.656 1.00 20.15 220 LEU A O 1
ATOM 1815 N N . ASP A 1 239 ? 4.646 -14.454 -9.120 1.00 19.51 221 ASP A N 1
ATOM 1816 C CA . ASP A 1 239 ? 5.197 -15.460 -10.020 1.00 18.90 221 ASP A CA 1
ATOM 1817 C C . ASP A 1 239 ? 4.956 -14.925 -11.435 1.00 19.41 221 ASP A C 1
ATOM 1818 O O . ASP A 1 239 ? 3.827 -14.528 -11.748 1.00 15.88 221 ASP A O 1
ATOM 1823 N N . GLN A 1 240 ? 6.026 -14.895 -12.281 1.00 15.83 222 GLN A N 1
ATOM 1824 C CA . GLN A 1 240 ? 5.942 -14.443 -13.682 1.00 15.44 222 GLN A CA 1
ATOM 1825 C C . GLN A 1 240 ? 4.832 -15.168 -14.433 1.00 21.84 222 GLN A C 1
ATOM 1826 O O . GLN A 1 240 ? 4.145 -14.541 -15.228 1.00 23.67 222 GLN A O 1
ATOM 1832 N N . TYR A 1 241 ? 4.640 -16.477 -14.148 1.00 19.78 223 TYR A N 1
ATOM 1833 C CA . TYR A 1 241 ? 3.627 -17.321 -14.789 1.00 21.12 223 TYR A CA 1
ATOM 1834 C C . TYR A 1 241 ? 2.177 -16.906 -14.551 1.00 24.51 223 TYR A C 1
ATOM 1835 O O . TYR A 1 241 ? 1.324 -17.289 -15.350 1.00 24.35 223 TYR A O 1
ATOM 1844 N N . ASP A 1 242 ? 1.883 -16.143 -13.470 1.00 20.79 224 ASP A N 1
ATOM 1845 C CA . ASP A 1 242 ? 0.527 -15.674 -13.134 1.00 20.48 224 ASP A CA 1
ATOM 1846 C C . ASP A 1 242 ? 0.279 -14.216 -13.519 1.00 22.32 224 ASP A C 1
ATOM 1847 O O . ASP A 1 242 ? -0.817 -13.701 -13.291 1.00 22.08 224 ASP A O 1
ATOM 1852 N N . THR A 1 243 ? 1.300 -13.541 -14.026 1.00 18.45 225 THR A N 1
ATOM 1853 C CA . THR A 1 243 ? 1.320 -12.096 -14.232 1.00 17.57 225 THR A CA 1
ATOM 1854 C C . THR A 1 243 ? 1.096 -11.557 -15.647 1.00 19.34 225 THR A C 1
ATOM 1855 O O . THR A 1 243 ? 1.850 -11.876 -16.564 1.00 18.53 225 THR A O 1
ATOM 1859 N N . LEU A 1 244 ? 0.117 -10.658 -15.774 1.00 16.94 226 LEU A N 1
ATOM 1860 C CA . LEU A 1 244 ? -0.164 -9.899 -16.989 1.00 16.53 226 LEU A CA 1
ATOM 1861 C C . LEU A 1 244 ? 0.486 -8.512 -16.794 1.00 19.63 226 LEU A C 1
ATOM 1862 O O . LEU A 1 244 ? 0.352 -7.915 -15.733 1.00 19.30 226 LEU A O 1
ATOM 1867 N N . VAL A 1 245 ? 1.233 -8.034 -17.791 1.00 14.99 227 VAL A N 1
ATOM 1868 C CA . VAL A 1 245 ? 1.893 -6.749 -17.737 1.00 14.10 227 VAL A CA 1
ATOM 1869 C C . VAL A 1 245 ? 1.238 -5.796 -18.747 1.00 17.74 227 VAL A C 1
ATOM 1870 O O . VAL A 1 245 ? 1.153 -6.119 -19.936 1.00 18.01 227 VAL A O 1
ATOM 1874 N N . ILE A 1 246 ? 0.768 -4.641 -18.269 1.00 12.93 228 ILE A N 1
ATOM 1875 C CA . ILE A 1 246 ? 0.145 -3.609 -19.117 1.00 13.37 228 ILE A CA 1
ATOM 1876 C C . ILE A 1 246 ? 1.074 -2.402 -19.179 1.00 18.20 228 ILE A C 1
ATOM 1877 O O . ILE A 1 246 ? 1.328 -1.791 -18.144 1.00 17.69 228 ILE A O 1
ATOM 1882 N N . ILE A 1 247 ? 1.583 -2.066 -20.391 1.00 14.51 229 ILE A N 1
ATOM 1883 C CA . ILE A 1 247 ? 2.479 -0.935 -20.598 1.00 14.08 229 ILE A CA 1
ATOM 1884 C C . ILE A 1 247 ? 1.662 0.220 -21.197 1.00 19.37 229 ILE A C 1
ATOM 1885 O O . ILE A 1 247 ? 1.110 0.095 -22.297 1.00 17.68 229 ILE A O 1
ATOM 1890 N N . ILE A 1 248 ? 1.570 1.330 -20.453 1.00 15.98 230 ILE A N 1
ATOM 1891 C CA . ILE A 1 248 ? 0.762 2.488 -20.833 1.00 14.62 230 ILE A CA 1
ATOM 1892 C C . ILE A 1 248 ? 1.637 3.666 -21.193 1.00 19.52 230 ILE A C 1
ATOM 1893 O O . ILE A 1 248 ? 2.304 4.240 -20.323 1.00 19.07 230 ILE A O 1
ATOM 1898 N N . SER A 1 249 ? 1.644 4.017 -22.497 1.00 16.70 231 SER A N 1
ATOM 1899 C CA . SER A 1 249 ? 2.441 5.127 -23.042 1.00 16.62 231 SER A CA 1
ATOM 1900 C C . SER A 1 249 ? 1.950 5.412 -24.442 1.00 20.55 231 SER A C 1
ATOM 1901 O O . SER A 1 249 ? 2.060 4.537 -25.311 1.00 20.37 231 SER A O 1
ATOM 1904 N N . LYS A 1 250 ? 1.443 6.637 -24.680 1.00 18.31 232 LYS A N 1
ATOM 1905 C CA . LYS A 1 250 ? 0.964 6.999 -26.024 1.00 18.65 232 LYS A CA 1
ATOM 1906 C C . LYS A 1 250 ? 2.043 6.764 -27.119 1.00 23.59 232 LYS A C 1
ATOM 1907 O O . LYS A 1 250 ? 1.784 6.078 -28.109 1.00 23.22 232 LYS A O 1
ATOM 1913 N N . THR A 1 251 ? 3.257 7.294 -26.905 1.00 19.54 233 THR A N 1
ATOM 1914 C CA . THR A 1 251 ? 4.369 7.184 -27.853 1.00 18.69 233 THR A CA 1
ATOM 1915 C C . THR A 1 251 ? 5.140 5.862 -27.793 1.00 22.26 233 THR A C 1
ATOM 1916 O O . THR A 1 251 ? 5.846 5.533 -28.744 1.00 21.49 233 THR A O 1
ATOM 1920 N N . PHE A 1 252 ? 5.091 5.161 -26.639 1.00 17.54 234 PHE A N 1
ATOM 1921 C CA . PHE A 1 252 ? 5.853 3.949 -26.371 1.00 16.75 234 PHE A CA 1
ATOM 1922 C C . PHE A 1 252 ? 7.341 4.278 -26.356 1.00 20.60 234 PHE A C 1
ATOM 1923 O O . PHE A 1 252 ? 8.163 3.400 -26.592 1.00 19.01 234 PHE A O 1
ATOM 1931 N N . THR A 1 253 ? 7.681 5.566 -26.049 1.00 18.51 235 THR A N 1
ATOM 1932 C CA . THR A 1 253 ? 9.069 6.044 -25.952 1.00 17.52 235 THR A CA 1
ATOM 1933 C C . THR A 1 253 ? 9.327 6.753 -24.623 1.00 19.05 235 THR A C 1
ATOM 1934 O O . THR A 1 253 ? 10.469 7.079 -24.332 1.00 16.04 235 THR A O 1
ATOM 1938 N N . THR A 1 254 ? 8.277 7.000 -23.818 1.00 17.26 236 THR A N 1
ATOM 1939 C CA . THR A 1 254 ? 8.403 7.647 -22.491 1.00 15.48 236 THR A CA 1
ATOM 1940 C C . THR A 1 254 ? 9.564 7.014 -21.718 1.00 18.43 236 THR A C 1
ATOM 1941 O O . THR A 1 254 ? 9.517 5.822 -21.434 1.00 16.20 236 THR A O 1
ATOM 1945 N N . ALA A 1 255 ? 10.611 7.799 -21.410 1.00 17.70 237 ALA A N 1
ATOM 1946 C CA . ALA A 1 255 ? 11.843 7.314 -20.777 1.00 17.49 237 ALA A CA 1
ATOM 1947 C C . ALA A 1 255 ? 11.663 6.381 -19.567 1.00 21.37 237 ALA A C 1
ATOM 1948 O O . ALA A 1 255 ? 12.173 5.265 -19.595 1.00 22.95 237 ALA A O 1
ATOM 1950 N N . GLU A 1 256 ? 10.916 6.813 -18.552 1.00 17.13 238 GLU A N 1
ATOM 1951 C CA . GLU A 1 256 ? 10.680 6.074 -17.303 1.00 15.29 238 GLU A CA 1
ATOM 1952 C C . GLU A 1 256 ? 9.840 4.826 -17.524 1.00 14.91 238 GLU A C 1
ATOM 1953 O O . GLU A 1 256 ? 10.232 3.742 -17.100 1.00 14.15 238 GLU A O 1
ATOM 1959 N N . THR A 1 257 ? 8.691 4.978 -18.171 1.00 10.79 239 THR A N 1
ATOM 1960 C CA . THR A 1 257 ? 7.792 3.876 -18.470 1.00 11.64 239 THR A CA 1
ATOM 1961 C C . THR A 1 257 ? 8.509 2.775 -19.262 1.00 15.81 239 THR A C 1
ATOM 1962 O O . THR A 1 257 ? 8.372 1.596 -18.927 1.00 14.80 239 THR A O 1
ATOM 1966 N N . MET A 1 258 ? 9.242 3.166 -20.321 1.00 12.22 240 MET A N 1
ATOM 1967 C CA . MET A 1 258 ? 9.923 2.217 -21.180 1.00 12.21 240 MET A CA 1
ATOM 1968 C C . MET A 1 258 ? 11.110 1.536 -20.530 1.00 15.13 240 MET A C 1
ATOM 1969 O O . MET A 1 258 ? 11.284 0.338 -20.749 1.00 14.50 240 MET A O 1
ATOM 1974 N N . LEU A 1 259 ? 11.856 2.245 -19.660 1.00 11.84 241 LEU A N 1
ATOM 1975 C CA . LEU A 1 259 ? 12.932 1.579 -18.911 1.00 12.11 241 LEU A CA 1
ATOM 1976 C C . LEU A 1 259 ? 12.296 0.547 -17.945 1.00 15.56 241 LEU A C 1
ATOM 1977 O O . LEU A 1 259 ? 12.819 -0.564 -17.798 1.00 12.59 241 LEU A O 1
ATOM 1982 N N . ASN A 1 260 ? 11.151 0.906 -17.328 1.00 13.59 242 ASN A N 1
ATOM 1983 C CA . ASN A 1 260 ? 10.434 -0.017 -16.449 1.00 13.18 242 ASN A CA 1
ATOM 1984 C C . ASN A 1 260 ? 9.877 -1.187 -17.222 1.00 15.81 242 ASN A C 1
ATOM 1985 O O . ASN A 1 260 ? 9.951 -2.310 -16.730 1.00 14.91 242 ASN A O 1
ATOM 1990 N N . ALA A 1 261 ? 9.345 -0.937 -18.439 1.00 12.64 243 ALA A N 1
ATOM 1991 C CA . ALA A 1 261 ? 8.821 -1.983 -19.320 1.00 12.31 243 ALA A CA 1
ATOM 1992 C C . ALA A 1 261 ? 9.936 -2.967 -19.706 1.00 16.63 243 ALA A C 1
ATOM 1993 O O . ALA A 1 261 ? 9.750 -4.181 -19.587 1.00 16.35 243 ALA A O 1
ATOM 1995 N N . ARG A 1 262 ? 11.107 -2.455 -20.101 1.00 15.06 244 ARG A N 1
ATOM 1996 C CA . ARG A 1 262 ? 12.252 -3.310 -20.445 1.00 15.37 244 ARG A CA 1
ATOM 1997 C C . ARG A 1 262 ? 12.704 -4.136 -19.238 1.00 19.16 244 ARG A C 1
ATOM 1998 O O . ARG A 1 262 ? 12.991 -5.336 -19.384 1.00 18.27 244 ARG A O 1
ATOM 2006 N N . SER A 1 263 ? 12.684 -3.520 -18.038 1.00 15.92 245 SER A N 1
ATOM 2007 C CA . SER A 1 263 ? 13.054 -4.189 -16.796 1.00 15.89 245 SER A CA 1
ATOM 2008 C C . SER A 1 263 ? 12.066 -5.308 -16.442 1.00 19.66 245 SER A C 1
ATOM 2009 O O . SER A 1 263 ? 12.486 -6.400 -16.062 1.00 19.48 245 SER A O 1
ATOM 2012 N N . ILE A 1 264 ? 10.763 -5.047 -16.604 1.00 15.92 246 ILE A N 1
ATOM 2013 C CA . ILE A 1 264 ? 9.728 -6.036 -16.308 1.00 15.81 246 ILE A CA 1
ATOM 2014 C C . ILE A 1 264 ? 9.710 -7.157 -17.355 1.00 18.40 246 ILE A C 1
ATOM 2015 O O . ILE A 1 264 ? 9.439 -8.310 -17.001 1.00 19.34 246 ILE A O 1
ATOM 2020 N N . LYS A 1 265 ? 10.055 -6.833 -18.607 1.00 14.74 247 LYS A N 1
ATOM 2021 C CA . LYS A 1 265 ? 10.158 -7.835 -19.669 1.00 13.91 247 LYS A CA 1
ATOM 2022 C C . LYS A 1 265 ? 11.347 -8.777 -19.341 1.00 18.88 247 LYS A C 1
ATOM 2023 O O . LYS A 1 265 ? 11.215 -9.981 -19.519 1.00 17.80 247 LYS A O 1
ATOM 2029 N N . LYS A 1 266 ? 12.475 -8.225 -18.822 1.00 16.34 248 LYS A N 1
ATOM 2030 C CA . LYS A 1 266 ? 13.627 -9.011 -18.381 1.00 16.82 248 LYS A CA 1
ATOM 2031 C C . LYS A 1 266 ? 13.200 -9.930 -17.218 1.00 22.56 248 LYS A C 1
ATOM 2032 O O . LYS A 1 266 ? 13.551 -11.105 -17.233 1.00 23.30 248 LYS A O 1
ATOM 2038 N N . TRP A 1 267 ? 12.408 -9.411 -16.247 1.00 18.39 249 TRP A N 1
ATOM 2039 C CA . TRP A 1 267 ? 11.896 -10.197 -15.116 1.00 17.26 249 TRP A CA 1
ATOM 2040 C C . TRP A 1 267 ? 10.973 -11.328 -15.631 1.00 21.00 249 TRP A C 1
ATOM 2041 O O . TRP A 1 267 ? 11.129 -12.477 -15.196 1.00 19.87 249 TRP A O 1
ATOM 2052 N N . LEU A 1 268 ? 10.035 -11.006 -16.566 1.00 16.61 250 LEU A N 1
ATOM 2053 C CA . LEU A 1 268 ? 9.159 -12.037 -17.155 1.00 16.44 250 LEU A CA 1
ATOM 2054 C C . LEU A 1 268 ? 10.008 -13.138 -17.836 1.00 21.38 250 LEU A C 1
ATOM 2055 O O . LEU A 1 268 ? 9.706 -14.322 -17.676 1.00 21.79 250 LEU A O 1
ATOM 2060 N N . SER A 1 269 ? 11.069 -12.736 -18.570 1.00 17.36 251 SER A N 1
ATOM 2061 C CA . SER A 1 269 ? 11.954 -13.624 -19.338 1.00 16.73 251 SER A CA 1
ATOM 2062 C C . SER A 1 269 ? 12.865 -14.522 -18.502 1.00 20.59 251 SER A C 1
ATOM 2063 O O . SER A 1 269 ? 13.537 -15.386 -19.052 1.00 19.48 251 SER A O 1
ATOM 2066 N N . LEU A 1 270 ? 12.885 -14.336 -17.189 1.00 17.75 252 LEU A N 1
ATOM 2067 C CA . LEU A 1 270 ? 13.629 -15.213 -16.293 1.00 16.45 252 LEU A CA 1
ATOM 2068 C C . LEU A 1 270 ? 12.933 -16.588 -16.289 1.00 20.26 252 LEU A C 1
ATOM 2069 O O . LEU A 1 270 ? 13.595 -17.606 -16.105 1.00 22.64 252 LEU A O 1
ATOM 2074 N N . LYS A 1 271 ? 11.616 -16.607 -16.549 1.00 14.59 253 LYS A N 1
ATOM 2075 C CA . LYS A 1 271 ? 10.796 -17.823 -16.571 1.00 14.24 253 LYS A CA 1
ATOM 2076 C C . LYS A 1 271 ? 10.111 -18.054 -17.911 1.00 21.52 253 LYS A C 1
ATOM 2077 O O . LYS A 1 271 ? 9.965 -19.209 -18.295 1.00 24.35 253 LYS A O 1
ATOM 2083 N N . ILE A 1 272 ? 9.624 -16.978 -18.588 1.00 18.48 254 ILE A N 1
ATOM 2084 C CA . ILE A 1 272 ? 8.891 -17.067 -19.860 1.00 17.15 254 ILE A CA 1
ATOM 2085 C C . ILE A 1 272 ? 9.878 -16.721 -20.981 1.00 22.75 254 ILE A C 1
ATOM 2086 O O . ILE A 1 272 ? 10.133 -15.555 -21.277 1.00 23.09 254 ILE A O 1
ATOM 2091 N N . LYS A 1 273 ? 10.473 -17.775 -21.546 1.00 19.92 255 LYS A N 1
ATOM 2092 C CA . LYS A 1 273 ? 11.520 -17.687 -22.558 1.00 20.86 255 LYS A CA 1
ATOM 2093 C C . LYS A 1 273 ? 11.073 -17.613 -24.012 1.00 26.51 255 LYS A C 1
ATOM 2094 O O . LYS A 1 273 ? 11.834 -17.099 -24.827 1.00 28.41 255 LYS A O 1
ATOM 2100 N N . ASP A 1 274 ? 9.889 -18.162 -24.358 1.00 24.30 256 ASP A N 1
ATOM 2101 C CA . ASP A 1 274 ? 9.392 -18.153 -25.749 1.00 24.74 256 ASP A CA 1
ATOM 2102 C C . ASP A 1 274 ? 8.705 -16.840 -26.050 1.00 27.74 256 ASP A C 1
ATOM 2103 O O . ASP A 1 274 ? 7.894 -16.396 -25.236 1.00 26.35 256 ASP A O 1
ATOM 2105 N N . ASP A 1 275 ? 8.953 -16.260 -27.250 1.00 25.52 257 ASP A N 1
ATOM 2106 C CA . ASP A 1 275 ? 8.317 -15.014 -27.660 1.00 25.16 257 ASP A CA 1
ATOM 2107 C C . ASP A 1 275 ? 6.822 -15.089 -27.720 1.00 24.95 257 ASP A C 1
ATOM 2108 O O . ASP A 1 275 ? 6.175 -14.103 -27.393 1.00 24.77 257 ASP A O 1
ATOM 2113 N N . GLU A 1 276 ? 6.250 -16.212 -28.180 1.00 20.95 258 GLU A N 1
ATOM 2114 C CA . GLU A 1 276 ? 4.792 -16.327 -28.260 1.00 20.21 258 GLU A CA 1
ATOM 2115 C C . GLU A 1 276 ? 4.150 -16.482 -26.887 1.00 21.81 258 GLU A C 1
ATOM 2116 O O . GLU A 1 276 ? 3.000 -16.095 -26.712 1.00 19.67 258 GLU A O 1
ATOM 2118 N N . ASN A 1 277 ? 4.884 -17.036 -25.910 1.00 19.25 259 ASN A N 1
ATOM 2119 C CA . ASN A 1 277 ? 4.346 -17.151 -24.555 1.00 18.99 259 ASN A CA 1
ATOM 2120 C C . ASN A 1 277 ? 4.440 -15.803 -23.849 1.00 21.26 259 ASN A C 1
ATOM 2121 O O . ASN A 1 277 ? 3.509 -15.416 -23.145 1.00 21.25 259 ASN A O 1
ATOM 2126 N N . LEU A 1 278 ? 5.546 -15.067 -24.096 1.00 18.63 260 LEU A N 1
ATOM 2127 C CA . LEU A 1 278 ? 5.809 -13.733 -23.595 1.00 18.83 260 LEU A CA 1
ATOM 2128 C C . LEU A 1 278 ? 4.697 -12.775 -24.090 1.00 23.10 260 LEU A C 1
ATOM 2129 O O . LEU A 1 278 ? 4.235 -11.953 -23.299 1.00 23.39 260 LEU A O 1
ATOM 2134 N N . SER A 1 279 ? 4.220 -12.922 -25.362 1.00 18.50 261 SER A N 1
ATOM 2135 C CA A SER A 1 279 ? 3.151 -12.092 -25.929 0.50 17.20 261 SER A CA 1
ATOM 2136 C CA B SER A 1 279 ? 3.143 -12.106 -25.938 0.50 17.14 261 SER A CA 1
ATOM 2137 C C . SER A 1 279 ? 1.804 -12.315 -25.238 1.00 21.98 261 SER A C 1
ATOM 2138 O O . SER A 1 279 ? 0.948 -11.427 -25.280 1.00 23.40 261 SER A O 1
ATOM 2143 N N . LYS A 1 280 ? 1.601 -13.486 -24.587 1.00 19.23 262 LYS A N 1
ATOM 2144 C CA . LYS A 1 280 ? 0.348 -13.741 -23.871 1.00 18.35 262 LYS A CA 1
ATOM 2145 C C . LYS A 1 280 ? 0.329 -12.935 -22.562 1.00 19.83 262 LYS A C 1
ATOM 2146 O O . LYS A 1 280 ? -0.751 -12.614 -22.070 1.00 21.69 262 LYS A O 1
ATOM 2152 N N . HIS A 1 281 ? 1.520 -12.592 -22.025 1.00 14.61 263 HIS A N 1
ATOM 2153 C CA . HIS A 1 281 ? 1.700 -11.885 -20.748 1.00 14.00 263 HIS A CA 1
ATOM 2154 C C . HIS A 1 281 ? 1.892 -10.354 -20.857 1.00 19.05 263 HIS A C 1
ATOM 2155 O O . HIS A 1 281 ? 2.099 -9.681 -19.836 1.00 19.95 263 HIS A O 1
ATOM 2162 N N . MET A 1 282 ? 1.873 -9.815 -22.077 1.00 15.04 264 MET A N 1
ATOM 2163 C CA . MET A 1 282 ? 2.110 -8.391 -22.311 1.00 15.48 264 MET A CA 1
ATOM 2164 C C . MET A 1 282 ? 1.035 -7.719 -23.116 1.00 21.36 264 MET A C 1
ATOM 2165 O O . MET A 1 282 ? 0.607 -8.224 -24.157 1.00 22.07 264 MET A O 1
ATOM 2170 N N . VAL A 1 283 ? 0.580 -6.570 -22.621 1.00 18.82 265 VAL A N 1
ATOM 2171 C CA . VAL A 1 283 ? -0.376 -5.725 -23.314 1.00 18.33 265 VAL A CA 1
ATOM 2172 C C . VAL A 1 283 ? 0.100 -4.268 -23.348 1.00 19.89 265 VAL A C 1
ATOM 2173 O O . VAL A 1 283 ? 0.885 -3.842 -22.480 1.00 18.26 265 VAL A O 1
ATOM 2177 N N . ALA A 1 284 ? -0.306 -3.522 -24.383 1.00 15.23 266 ALA A N 1
ATOM 2178 C CA . ALA A 1 284 ? 0.066 -2.118 -24.440 1.00 14.38 266 ALA A CA 1
ATOM 2179 C C . ALA A 1 284 ? -1.136 -1.236 -24.607 1.00 17.47 266 ALA A C 1
ATOM 2180 O O . ALA A 1 284 ? -2.099 -1.608 -25.266 1.00 16.92 266 ALA A O 1
ATOM 2182 N N . VAL A 1 285 ? -1.080 -0.045 -24.014 1.00 15.55 267 VAL A N 1
ATOM 2183 C CA . VAL A 1 285 ? -2.095 0.975 -24.211 1.00 14.33 267 VAL A CA 1
ATOM 2184 C C . VAL A 1 285 ? -1.259 2.065 -24.841 1.00 19.06 267 VAL A C 1
ATOM 2185 O O . VAL A 1 285 ? -0.427 2.680 -24.160 1.00 16.87 267 VAL A O 1
ATOM 2189 N N . SER A 1 286 ? -1.363 2.182 -26.187 1.00 15.23 268 SER A N 1
ATOM 2190 C CA . SER A 1 286 ? -0.511 3.061 -26.988 1.00 16.64 268 SER A CA 1
ATOM 2191 C C . SER A 1 286 ? -1.059 3.209 -28.418 1.00 23.88 268 SER A C 1
ATOM 2192 O O . SER A 1 286 ? -1.937 2.449 -28.834 1.00 21.14 268 SER A O 1
ATOM 2195 N N . THR A 1 287 ? -0.454 4.125 -29.209 1.00 23.48 269 THR A N 1
ATOM 2196 C CA . THR A 1 287 ? -0.826 4.249 -30.638 1.00 23.54 269 THR A CA 1
ATOM 2197 C C . THR A 1 287 ? 0.379 3.989 -31.498 1.00 27.57 269 THR A C 1
ATOM 2198 O O . THR A 1 287 ? 0.266 3.942 -32.731 1.00 27.38 269 THR A O 1
ATOM 2202 N N . ASN A 1 288 ? 1.542 3.830 -30.864 1.00 22.62 270 ASN A N 1
ATOM 2203 C CA . ASN A 1 288 ? 2.728 3.578 -31.657 1.00 23.05 270 ASN A CA 1
ATOM 2204 C C . ASN A 1 288 ? 2.804 2.087 -31.962 1.00 29.16 270 ASN A C 1
ATOM 2205 O O . ASN A 1 288 ? 3.463 1.326 -31.244 1.00 30.77 270 ASN A O 1
ATOM 2210 N N . LEU A 1 289 ? 2.126 1.672 -33.036 1.00 23.53 271 LEU A N 1
ATOM 2211 C CA . LEU A 1 289 ? 2.060 0.274 -33.428 1.00 22.85 271 LEU A CA 1
ATOM 2212 C C . LEU A 1 289 ? 3.389 -0.301 -33.873 1.00 27.49 271 LEU A C 1
ATOM 2213 O O . LEU A 1 289 ? 3.636 -1.488 -33.663 1.00 27.13 271 LEU A O 1
ATOM 2218 N N . LYS A 1 290 ? 4.273 0.543 -34.424 1.00 24.75 272 LYS A N 1
ATOM 2219 C CA . LYS A 1 290 ? 5.616 0.147 -34.850 1.00 24.51 272 LYS A CA 1
ATOM 2220 C C . LYS A 1 290 ? 6.434 -0.297 -33.614 1.00 27.84 272 LYS A C 1
ATOM 2221 O O . LYS A 1 290 ? 7.089 -1.342 -33.641 1.00 28.05 272 LYS A O 1
ATOM 2227 N N . LEU A 1 291 ? 6.388 0.519 -32.547 1.00 23.35 273 LEU A N 1
ATOM 2228 C CA . LEU A 1 291 ? 7.138 0.266 -31.309 1.00 22.73 273 LEU A CA 1
ATOM 2229 C C . LEU A 1 291 ? 6.579 -0.834 -30.435 1.00 23.85 273 LEU A C 1
ATOM 2230 O O . LEU A 1 291 ? 7.354 -1.615 -29.891 1.00 23.23 273 LEU A O 1
ATOM 2235 N N . THR A 1 292 ? 5.246 -0.980 -30.388 1.00 20.77 274 THR A N 1
ATOM 2236 C CA . THR A 1 292 ? 4.637 -2.100 -29.656 1.00 19.63 274 THR A CA 1
ATOM 2237 C C . THR A 1 292 ? 5.027 -3.420 -30.351 1.00 23.08 274 THR A C 1
ATOM 2238 O O . THR A 1 292 ? 5.375 -4.391 -29.682 1.00 22.59 274 THR A O 1
ATOM 2242 N N . ASP A 1 293 ? 5.028 -3.419 -31.699 1.00 21.05 275 ASP A N 1
ATOM 2243 C CA . ASP A 1 293 ? 5.433 -4.560 -32.510 1.00 22.11 275 ASP A CA 1
ATOM 2244 C C . ASP A 1 293 ? 6.884 -4.953 -32.197 1.00 24.05 275 ASP A C 1
ATOM 2245 O O . ASP A 1 293 ? 7.151 -6.113 -31.878 1.00 23.39 275 ASP A O 1
ATOM 2250 N N . GLU A 1 294 ? 7.790 -3.966 -32.190 1.00 20.57 276 GLU A N 1
ATOM 2251 C CA . GLU A 1 294 ? 9.216 -4.152 -31.889 1.00 21.57 276 GLU A CA 1
ATOM 2252 C C . GLU A 1 294 ? 9.424 -4.721 -30.490 1.00 24.81 276 GLU A C 1
ATOM 2253 O O . GLU A 1 294 ? 10.346 -5.517 -30.272 1.00 23.49 276 GLU A O 1
ATOM 2259 N N . PHE A 1 295 ? 8.554 -4.313 -29.551 1.00 19.28 277 PHE A N 1
ATOM 2260 C CA . PHE A 1 295 ? 8.607 -4.745 -28.160 1.00 19.18 277 PHE A CA 1
ATOM 2261 C C . PHE A 1 295 ? 8.175 -6.212 -28.020 1.00 24.91 277 PHE A C 1
ATOM 2262 O O . PHE A 1 295 ? 8.468 -6.849 -27.008 1.00 26.35 277 PHE A O 1
ATOM 2270 N N . GLY A 1 296 ? 7.491 -6.739 -29.034 1.00 20.89 278 GLY A N 1
ATOM 2271 C CA . GLY A 1 296 ? 7.025 -8.117 -29.014 1.00 19.86 278 GLY A CA 1
ATOM 2272 C C . GLY A 1 296 ? 5.603 -8.254 -28.515 1.00 25.02 278 GLY A C 1
ATOM 2273 O O . GLY A 1 296 ? 5.191 -9.345 -28.124 1.00 27.43 278 GLY A O 1
ATOM 2274 N N . ILE A 1 297 ? 4.824 -7.161 -28.566 1.00 19.27 279 ILE A N 1
ATOM 2275 C CA . ILE A 1 297 ? 3.425 -7.170 -28.182 1.00 18.70 279 ILE A CA 1
ATOM 2276 C C . ILE A 1 297 ? 2.582 -7.507 -29.419 1.00 24.22 279 ILE A C 1
ATOM 2277 O O . ILE A 1 297 ? 2.781 -6.924 -30.479 1.00 24.85 279 ILE A O 1
ATOM 2282 N N . SER A 1 298 ? 1.681 -8.478 -29.288 1.00 22.30 280 SER A N 1
ATOM 2283 C CA . SER A 1 298 ? 0.789 -8.881 -30.368 1.00 22.34 280 SER A CA 1
ATOM 2284 C C . SER A 1 298 ? -0.210 -7.750 -30.702 1.00 24.86 280 SER A C 1
ATOM 2285 O O . SER A 1 298 ? -0.516 -6.928 -29.849 1.00 23.17 280 SER A O 1
ATOM 2288 N N . ARG A 1 299 ? -0.692 -7.693 -31.950 1.00 23.25 281 ARG A N 1
ATOM 2289 C CA . ARG A 1 299 ? -1.642 -6.662 -32.401 1.00 23.18 281 ARG A CA 1
ATOM 2290 C C . ARG A 1 299 ? -2.958 -6.657 -31.711 1.00 28.12 281 ARG A C 1
ATOM 2291 O O . ARG A 1 299 ? -3.573 -5.594 -31.571 1.00 29.55 281 ARG A O 1
ATOM 2299 N N . ASP A 1 300 ? -3.408 -7.828 -31.267 1.00 24.17 282 ASP A N 1
ATOM 2300 C CA . ASP A 1 300 ? -4.661 -7.931 -30.532 1.00 24.41 282 ASP A CA 1
ATOM 2301 C C . ASP A 1 300 ? -4.499 -7.394 -29.124 1.00 24.88 282 ASP A C 1
ATOM 2302 O O . ASP A 1 300 ? -5.496 -7.224 -28.420 1.00 25.45 282 ASP A O 1
ATOM 2307 N N . ASN A 1 301 ? -3.235 -7.173 -28.698 1.00 19.31 283 ASN A N 1
ATOM 2308 C CA . ASN A 1 301 ? -2.918 -6.757 -27.332 1.00 18.03 283 ASN A CA 1
ATOM 2309 C C . ASN A 1 301 ? -2.558 -5.258 -27.196 1.00 19.59 283 ASN A C 1
ATOM 2310 O O . ASN A 1 301 ? -2.052 -4.821 -26.152 1.00 17.64 283 ASN A O 1
ATOM 2315 N N . VAL A 1 302 ? -2.885 -4.478 -28.225 1.00 16.39 284 VAL A N 1
ATOM 2316 C CA . VAL A 1 302 ? -2.640 -3.037 -28.240 1.00 15.87 284 VAL A CA 1
ATOM 2317 C C . VAL A 1 302 ? -3.971 -2.322 -28.265 1.00 20.44 284 VAL A C 1
ATOM 2318 O O . VAL A 1 302 ? -4.786 -2.523 -29.178 1.00 21.05 284 VAL A O 1
ATOM 2322 N N . PHE A 1 303 ? -4.203 -1.506 -27.232 1.00 15.96 285 PHE A N 1
ATOM 2323 C CA . PHE A 1 303 ? -5.449 -0.770 -27.042 1.00 14.53 285 PHE A CA 1
ATOM 2324 C C . PHE A 1 303 ? -5.176 0.717 -27.275 1.00 21.21 285 PHE A C 1
ATOM 2325 O O . PHE A 1 303 ? -4.277 1.301 -26.679 1.00 21.07 285 PHE A O 1
ATOM 2333 N N . GLU A 1 304 ? -5.893 1.296 -28.207 1.00 18.20 286 GLU A N 1
ATOM 2334 C CA . GLU A 1 304 ? -5.654 2.669 -28.591 1.00 18.74 286 GLU A CA 1
ATOM 2335 C C . GLU A 1 304 ? -6.414 3.725 -27.782 1.00 19.30 286 GLU A C 1
ATOM 2336 O O . GLU A 1 304 ? -7.425 3.456 -27.134 1.00 17.26 286 GLU A O 1
ATOM 2342 N N . PHE A 1 305 ? -5.856 4.925 -27.804 1.00 17.92 287 PHE A N 1
ATOM 2343 C CA . PHE A 1 305 ? -6.419 6.161 -27.283 1.00 17.32 287 PHE A CA 1
ATOM 2344 C C . PHE A 1 305 ? -5.979 7.297 -28.207 1.00 21.08 287 PHE A C 1
ATOM 2345 O O . PHE A 1 305 ? -5.241 7.036 -29.154 1.00 16.65 287 PHE A O 1
ATOM 2353 N N . TRP A 1 306 ? -6.532 8.492 -28.048 1.00 21.54 288 TRP A N 1
ATOM 2354 C CA . TRP A 1 306 ? -6.323 9.565 -29.021 1.00 21.84 288 TRP A CA 1
ATOM 2355 C C . TRP A 1 306 ? -5.665 10.813 -28.470 1.00 25.31 288 TRP A C 1
ATOM 2356 O O . TRP A 1 306 ? -5.690 11.036 -27.255 1.00 22.83 288 TRP A O 1
ATOM 2367 N N . ASP A 1 307 ? -5.075 11.635 -29.360 1.00 23.36 289 ASP A N 1
ATOM 2368 C CA . ASP A 1 307 ? -4.384 12.855 -28.933 1.00 24.23 289 ASP A CA 1
ATOM 2369 C C . ASP A 1 307 ? -5.278 13.885 -28.225 1.00 23.17 289 ASP A C 1
ATOM 2370 O O . ASP A 1 307 ? -4.757 14.701 -27.475 1.00 21.76 289 ASP A O 1
ATOM 2375 N N . TRP A 1 308 ? -6.614 13.815 -28.437 1.00 17.29 290 TRP A N 1
ATOM 2376 C CA . TRP A 1 308 ? -7.593 14.684 -27.782 1.00 17.24 290 TRP A CA 1
ATOM 2377 C C . TRP A 1 308 ? -7.950 14.208 -26.350 1.00 19.97 290 TRP A C 1
ATOM 2378 O O . TRP A 1 308 ? -8.802 14.801 -25.682 1.00 20.60 290 TRP A O 1
ATOM 2389 N N . VAL A 1 309 ? -7.259 13.142 -25.883 1.00 14.47 291 VAL A N 1
ATOM 2390 C CA . VAL A 1 309 ? -7.344 12.614 -24.526 1.00 12.31 291 VAL A CA 1
ATOM 2391 C C . VAL A 1 309 ? -6.065 13.064 -23.804 1.00 15.56 291 VAL A C 1
ATOM 2392 O O . VAL A 1 309 ? -4.996 12.522 -24.066 1.00 15.82 291 VAL A O 1
ATOM 2396 N N . GLY A 1 310 ? -6.178 14.024 -22.901 1.00 14.17 292 GLY A N 1
ATOM 2397 C CA . GLY A 1 310 ? -5.023 14.462 -22.111 1.00 14.17 292 GLY A CA 1
ATOM 2398 C C . GLY A 1 310 ? -4.695 13.412 -21.067 1.00 15.79 292 GLY A C 1
ATOM 2399 O O . GLY A 1 310 ? -5.614 12.776 -20.571 1.00 14.75 292 GLY A O 1
ATOM 2400 N N . GLY A 1 311 ? -3.413 13.190 -20.781 1.00 12.83 293 GLY A N 1
ATOM 2401 C CA . GLY A 1 311 ? -2.953 12.216 -19.790 1.00 13.69 293 GLY A CA 1
ATOM 2402 C C . GLY A 1 311 ? -3.720 12.252 -18.480 1.00 16.56 293 GLY A C 1
ATOM 2403 O O . GLY A 1 311 ? -4.269 11.235 -18.054 1.00 16.58 293 GLY A O 1
ATOM 2404 N N . ARG A 1 312 ? -3.832 13.438 -17.874 1.00 15.26 294 ARG A N 1
ATOM 2405 C CA . ARG A 1 312 ? -4.576 13.647 -16.613 1.00 14.44 294 ARG A CA 1
ATOM 2406 C C . ARG A 1 312 ? -6.121 13.516 -16.755 1.00 16.14 294 ARG A C 1
ATOM 2407 O O . ARG A 1 312 ? -6.821 13.603 -15.747 1.00 14.09 294 ARG A O 1
ATOM 2415 N N . PHE A 1 313 ? -6.636 13.337 -17.997 1.00 12.43 295 PHE A N 1
ATOM 2416 C CA . PHE A 1 313 ? -8.062 13.117 -18.296 1.00 12.14 295 PHE A CA 1
ATOM 2417 C C . PHE A 1 313 ? -8.233 11.725 -18.974 1.00 16.41 295 PHE A C 1
ATOM 2418 O O . PHE A 1 313 ? -9.244 11.469 -19.621 1.00 17.79 295 PHE A O 1
ATOM 2426 N N . SER A 1 314 ? -7.234 10.853 -18.866 1.00 12.45 296 SER A N 1
ATOM 2427 C CA . SER A 1 314 ? -7.204 9.566 -19.590 1.00 11.46 296 SER A CA 1
ATOM 2428 C C . SER A 1 314 ? -7.803 8.316 -18.934 1.00 14.07 296 SER A C 1
ATOM 2429 O O . SER A 1 314 ? -7.971 7.322 -19.628 1.00 13.51 296 SER A O 1
ATOM 2432 N N . VAL A 1 315 ? -8.169 8.355 -17.635 1.00 10.92 297 VAL A N 1
ATOM 2433 C CA . VAL A 1 315 ? -8.740 7.178 -16.945 1.00 10.81 297 VAL A CA 1
ATOM 2434 C C . VAL A 1 315 ? -9.980 6.575 -17.635 1.00 17.02 297 VAL A C 1
ATOM 2435 O O . VAL A 1 315 ? -10.142 5.355 -17.591 1.00 16.16 297 VAL A O 1
ATOM 2439 N N . THR A 1 316 ? -10.839 7.411 -18.273 1.00 13.68 298 THR A N 1
ATOM 2440 C CA . THR A 1 316 ? -12.024 6.920 -18.981 1.00 12.78 298 THR A CA 1
ATOM 2441 C C . THR A 1 316 ? -11.730 6.403 -20.399 1.00 15.29 298 THR A C 1
ATOM 2442 O O . THR A 1 316 ? -12.632 5.916 -21.074 1.00 15.33 298 THR A O 1
ATOM 2446 N N . SER A 1 317 ? -10.469 6.437 -20.827 1.00 11.39 299 SER A N 1
ATOM 2447 C CA . SER A 1 317 ? -10.076 5.844 -22.114 1.00 10.20 299 SER A CA 1
ATOM 2448 C C . SER A 1 317 ? -9.548 4.449 -21.742 1.00 15.53 299 SER A C 1
ATOM 2449 O O . SER A 1 317 ? -9.575 4.097 -20.553 1.00 14.43 299 SER A O 1
ATOM 2452 N N . SER A 1 318 ? -9.000 3.686 -22.724 1.00 12.70 300 SER A N 1
ATOM 2453 C CA . SER A 1 318 ? -8.378 2.380 -22.478 1.00 12.62 300 SER A CA 1
ATOM 2454 C C . SER A 1 318 ? -7.310 2.425 -21.357 1.00 14.97 300 SER A C 1
ATOM 2455 O O . SER A 1 318 ? -7.116 1.417 -20.679 1.00 15.64 300 SER A O 1
ATOM 2458 N N . VAL A 1 319 ? -6.658 3.581 -21.140 1.00 10.09 301 VAL A N 1
ATOM 2459 C CA . VAL A 1 319 ? -5.645 3.787 -20.072 1.00 10.58 301 VAL A CA 1
ATOM 2460 C C . VAL A 1 319 ? -6.128 3.184 -18.725 1.00 17.57 301 VAL A C 1
ATOM 2461 O O . VAL A 1 319 ? -5.407 2.398 -18.098 1.00 16.27 301 VAL A O 1
ATOM 2465 N N . GLY A 1 320 ? -7.341 3.552 -18.329 1.00 15.27 302 GLY A N 1
ATOM 2466 C CA . GLY A 1 320 ? -7.957 3.065 -17.102 1.00 13.99 302 GLY A CA 1
ATOM 2467 C C . GLY A 1 320 ? -8.984 1.980 -17.345 1.00 16.64 302 GLY A C 1
ATOM 2468 O O . GLY A 1 320 ? -9.043 1.017 -16.584 1.00 16.24 302 GLY A O 1
ATOM 2469 N N . ILE A 1 321 ? -9.799 2.098 -18.416 1.00 13.43 303 ILE A N 1
ATOM 2470 C CA . ILE A 1 321 ? -10.862 1.116 -18.673 1.00 11.30 303 ILE A CA 1
ATOM 2471 C C . ILE A 1 321 ? -10.340 -0.307 -18.879 1.00 14.48 303 ILE A C 1
ATOM 2472 O O . ILE A 1 321 ? -10.964 -1.238 -18.404 1.00 11.71 303 ILE A O 1
ATOM 2477 N N . LEU A 1 322 ? -9.182 -0.465 -19.518 1.00 12.18 304 LEU A N 1
ATOM 2478 C CA . LEU A 1 322 ? -8.628 -1.807 -19.679 1.00 12.43 304 LEU A CA 1
ATOM 2479 C C . LEU A 1 322 ? -8.196 -2.460 -18.342 1.00 14.76 304 LEU A C 1
ATOM 2480 O O . LEU A 1 322 ? -8.797 -3.478 -17.996 1.00 12.32 304 LEU A O 1
ATOM 2485 N N . PRO A 1 323 ? -7.265 -1.906 -17.520 1.00 12.47 305 PRO A N 1
ATOM 2486 C CA . PRO A 1 323 ? -6.927 -2.598 -16.266 1.00 12.28 305 PRO A CA 1
ATOM 2487 C C . PRO A 1 323 ? -8.103 -2.688 -15.295 1.00 16.05 305 PRO A C 1
ATOM 2488 O O . PRO A 1 323 ? -8.234 -3.706 -14.623 1.00 17.53 305 PRO A O 1
ATOM 2492 N N . LEU A 1 324 ? -8.986 -1.677 -15.264 1.00 11.89 306 LEU A N 1
ATOM 2493 C CA . LEU A 1 324 ? -10.125 -1.716 -14.325 1.00 12.29 306 LEU A CA 1
ATOM 2494 C C . LEU A 1 324 ? -11.215 -2.724 -14.722 1.00 15.59 306 LEU A C 1
ATOM 2495 O O . LEU A 1 324 ? -11.865 -3.281 -13.837 1.00 12.98 306 LEU A O 1
ATOM 2500 N N . SER A 1 325 ? -11.419 -2.955 -16.039 1.00 12.15 307 SER A N 1
ATOM 2501 C CA . SER A 1 325 ? -12.360 -3.969 -16.518 1.00 12.90 307 SER A CA 1
ATOM 2502 C C . SER A 1 325 ? -11.759 -5.367 -16.264 1.00 14.88 307 SER A C 1
ATOM 2503 O O . SER A 1 325 ? -12.501 -6.282 -15.996 1.00 16.41 307 SER A O 1
ATOM 2506 N N . ILE A 1 326 ? -10.438 -5.522 -16.293 1.00 12.50 308 ILE A N 1
ATOM 2507 C CA . ILE A 1 326 ? -9.813 -6.815 -15.947 1.00 11.64 308 ILE A CA 1
ATOM 2508 C C . ILE A 1 326 ? -10.066 -7.078 -14.445 1.00 17.06 308 ILE A C 1
ATOM 2509 O O . ILE A 1 326 ? -10.556 -8.143 -14.072 1.00 17.59 308 ILE A O 1
ATOM 2514 N N . ALA A 1 327 ? -9.784 -6.077 -13.600 1.00 14.13 309 ALA A N 1
ATOM 2515 C CA . ALA A 1 327 ? -9.946 -6.201 -12.148 1.00 13.30 309 ALA A CA 1
ATOM 2516 C C . ALA A 1 327 ? -11.385 -6.394 -11.706 1.00 17.56 309 ALA A C 1
ATOM 2517 O O . ALA A 1 327 ? -11.647 -7.198 -10.800 1.00 17.49 309 ALA A O 1
ATOM 2519 N N . PHE A 1 328 ? -12.333 -5.649 -12.323 1.00 13.29 310 PHE A N 1
ATOM 2520 C CA . PHE A 1 328 ? -13.705 -5.627 -11.839 1.00 11.32 310 PHE A CA 1
ATOM 2521 C C . PHE A 1 328 ? -14.802 -6.120 -12.784 1.00 17.65 310 PHE A C 1
ATOM 2522 O O . PHE A 1 328 ? -15.943 -6.260 -12.342 1.00 18.43 310 PHE A O 1
ATOM 2530 N N . GLY A 1 329 ? -14.462 -6.318 -14.050 1.00 15.15 311 GLY A N 1
ATOM 2531 C CA . GLY A 1 329 ? -15.427 -6.706 -15.081 1.00 15.22 311 GLY A CA 1
ATOM 2532 C C . GLY A 1 329 ? -15.919 -5.471 -15.818 1.00 19.53 311 GLY A C 1
ATOM 2533 O O . GLY A 1 329 ? -16.102 -4.408 -15.212 1.00 19.67 311 GLY A O 1
ATOM 2534 N N . TYR A 1 330 ? -16.100 -5.583 -17.139 1.00 17.71 312 TYR A N 1
ATOM 2535 C CA . TYR A 1 330 ? -16.571 -4.490 -17.983 1.00 17.33 312 TYR A CA 1
ATOM 2536 C C . TYR A 1 330 ? -17.910 -3.891 -17.545 1.00 21.11 312 TYR A C 1
ATOM 2537 O O . TYR A 1 330 ? -18.072 -2.665 -17.636 1.00 18.99 312 TYR A O 1
ATOM 2546 N N . LYS A 1 331 ? -18.886 -4.742 -17.113 1.00 18.83 313 LYS A N 1
ATOM 2547 C CA . LYS A 1 331 ? -20.215 -4.269 -16.684 1.00 18.56 313 LYS A CA 1
ATOM 2548 C C . LYS A 1 331 ? -20.076 -3.202 -15.591 1.00 19.07 313 LYS A C 1
ATOM 2549 O O . LYS A 1 331 ? -20.772 -2.197 -15.638 1.00 17.59 313 LYS A O 1
ATOM 2555 N N . ASN A 1 332 ? -19.168 -3.415 -14.624 1.00 13.51 314 ASN A N 1
ATOM 2556 C CA . ASN A 1 332 ? -18.941 -2.450 -13.549 1.00 13.25 314 ASN A CA 1
ATOM 2557 C C . ASN A 1 332 ? -18.341 -1.150 -14.121 1.00 13.35 314 ASN A C 1
ATOM 2558 O O . ASN A 1 332 ? -18.809 -0.075 -13.793 1.00 13.80 314 ASN A O 1
ATOM 2563 N N . MET A 1 333 ? -17.387 -1.269 -15.041 1.00 10.44 315 MET A N 1
ATOM 2564 C CA . MET A 1 333 ? -16.759 -0.135 -15.701 1.00 9.06 315 MET A CA 1
ATOM 2565 C C . MET A 1 333 ? -17.717 0.648 -16.601 1.00 17.57 315 MET A C 1
ATOM 2566 O O . MET A 1 333 ? -17.578 1.881 -16.695 1.00 17.51 315 MET A O 1
ATOM 2571 N N . ARG A 1 334 ? -18.731 -0.052 -17.197 1.00 14.56 316 ARG A N 1
ATOM 2572 C CA A ARG A 1 334 ? -19.748 0.594 -18.019 0.50 14.19 316 ARG A CA 1
ATOM 2573 C CA B ARG A 1 334 ? -19.739 0.608 -18.015 0.50 14.15 316 ARG A CA 1
ATOM 2574 C C . ARG A 1 334 ? -20.584 1.507 -17.107 1.00 16.43 316 ARG A C 1
ATOM 2575 O O . ARG A 1 334 ? -20.873 2.641 -17.483 1.00 14.53 316 ARG A O 1
ATOM 2590 N N . ASN A 1 335 ? -20.913 1.035 -15.879 1.00 14.68 317 ASN A N 1
ATOM 2591 C CA . ASN A 1 335 ? -21.663 1.832 -14.908 1.00 14.32 317 ASN A CA 1
ATOM 2592 C C . ASN A 1 335 ? -20.859 3.067 -14.480 1.00 17.11 317 ASN A C 1
ATOM 2593 O O . ASN A 1 335 ? -21.455 4.127 -14.290 1.00 14.38 317 ASN A O 1
ATOM 2598 N N . PHE A 1 336 ? -19.520 2.911 -14.294 1.00 12.45 318 PHE A N 1
ATOM 2599 C CA . PHE A 1 336 ? -18.602 4.006 -13.952 1.00 10.84 318 PHE A CA 1
ATOM 2600 C C . PHE A 1 336 ? -18.668 5.049 -15.076 1.00 13.37 318 PHE A C 1
ATOM 2601 O O . PHE A 1 33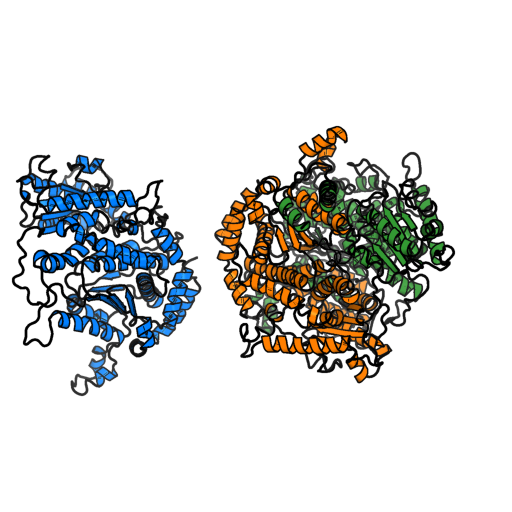6 ? -18.800 6.240 -14.799 1.00 13.56 318 PHE A O 1
ATOM 2609 N N . LEU A 1 337 ? -18.616 4.588 -16.344 1.00 10.52 319 LEU A N 1
ATOM 2610 C CA . LEU A 1 337 ? -18.698 5.471 -17.526 1.00 11.22 319 LEU A CA 1
ATOM 2611 C C . LEU A 1 337 ? -20.011 6.215 -17.584 1.00 15.21 319 LEU A C 1
ATOM 2612 O O . LEU A 1 337 ? -20.002 7.399 -17.905 1.00 14.05 319 LEU A O 1
ATOM 2617 N N . ASN A 1 338 ? -21.129 5.548 -17.213 1.00 13.29 320 ASN A N 1
ATOM 2618 C CA . ASN A 1 338 ? -22.458 6.165 -17.179 1.00 13.18 320 ASN A CA 1
ATOM 2619 C C . ASN A 1 338 ? -22.499 7.289 -16.161 1.00 18.40 320 ASN A C 1
ATOM 2620 O O . ASN A 1 338 ? -23.100 8.329 -16.429 1.00 18.37 320 ASN A O 1
ATOM 2625 N N . GLY A 1 339 ? -21.829 7.086 -15.023 1.00 15.62 321 GLY A N 1
ATOM 2626 C CA . GLY A 1 339 ? -21.698 8.104 -13.987 1.00 15.39 321 GLY A CA 1
ATOM 2627 C C . GLY A 1 339 ? -20.986 9.334 -14.513 1.00 17.68 321 GLY A C 1
ATOM 2628 O O . GLY A 1 339 ? -21.486 10.444 -14.354 1.00 16.93 321 GLY A O 1
ATOM 2629 N N . CYS A 1 340 ? -19.831 9.136 -15.182 1.00 15.80 322 CYS A N 1
ATOM 2630 C CA . CYS A 1 340 ? -19.035 10.202 -15.800 1.00 14.93 322 CYS A CA 1
ATOM 2631 C C . CYS A 1 340 ? -19.912 10.969 -16.776 1.00 17.13 322 CYS A C 1
ATOM 2632 O O . CYS A 1 340 ? -19.938 12.206 -16.764 1.00 13.95 322 CYS A O 1
ATOM 2635 N N . HIS A 1 341 ? -20.630 10.214 -17.630 1.00 14.22 323 HIS A N 1
ATOM 2636 C CA . HIS A 1 341 ? -21.490 10.773 -18.661 1.00 13.44 323 HIS A CA 1
ATOM 2637 C C . HIS A 1 341 ? -22.619 11.635 -18.105 1.00 16.76 323 HIS A C 1
ATOM 2638 O O . HIS A 1 341 ? -22.820 12.750 -18.597 1.00 15.77 323 HIS A O 1
ATOM 2645 N N . ASP A 1 342 ? -23.332 11.150 -17.064 1.00 14.69 324 ASP A N 1
ATOM 2646 C CA . ASP A 1 342 ? -24.430 11.900 -16.452 1.00 14.87 324 ASP A CA 1
ATOM 2647 C C . ASP A 1 342 ? -23.967 13.198 -15.816 1.00 19.23 324 ASP A C 1
ATOM 2648 O O . ASP A 1 342 ? -24.653 14.212 -15.944 1.00 19.49 324 ASP A O 1
ATOM 2653 N N . MET A 1 343 ? -22.778 13.197 -15.192 1.00 14.94 325 MET A N 1
ATOM 2654 C CA . MET A 1 343 ? -22.207 14.430 -14.640 1.00 13.00 325 MET A CA 1
ATOM 2655 C C . MET A 1 343 ? -21.743 15.365 -15.793 1.00 15.32 325 MET A C 1
ATOM 2656 O O . MET A 1 343 ? -21.932 16.570 -15.685 1.00 14.84 325 MET A O 1
ATOM 2661 N N . ASP A 1 344 ? -21.174 14.809 -16.905 1.00 14.24 326 ASP A N 1
ATOM 2662 C CA . ASP A 1 344 ? -20.786 15.598 -18.077 1.00 12.95 326 ASP A CA 1
ATOM 2663 C C . ASP A 1 344 ? -22.011 16.357 -18.626 1.00 16.37 326 ASP A C 1
ATOM 2664 O O . ASP A 1 344 ? -21.912 17.560 -18.904 1.00 13.62 326 ASP A O 1
ATOM 2669 N N . GLU A 1 345 ? -23.155 15.650 -18.770 1.00 13.07 327 GLU A N 1
ATOM 2670 C CA . GLU A 1 345 ? -24.421 16.219 -19.277 1.00 13.84 327 GLU A CA 1
ATOM 2671 C C . GLU A 1 345 ? -24.936 17.339 -18.390 1.00 18.11 327 GLU A C 1
ATOM 2672 O O . GLU A 1 345 ? -25.390 18.371 -18.893 1.00 19.19 327 GLU A O 1
ATOM 2678 N N . HIS A 1 346 ? -24.807 17.165 -17.064 1.00 15.27 328 HIS A N 1
ATOM 2679 C CA . HIS A 1 346 ? -25.185 18.175 -16.081 1.00 13.23 328 HIS A CA 1
ATOM 2680 C C . HIS A 1 346 ? -24.283 19.405 -16.268 1.00 18.05 328 HIS A C 1
ATOM 2681 O O . HIS A 1 346 ? -24.777 20.537 -16.366 1.00 18.17 328 HIS A O 1
ATOM 2688 N N . PHE A 1 347 ? -22.969 19.176 -16.345 1.00 12.66 329 PHE A N 1
ATOM 2689 C CA . PHE A 1 347 ? -21.994 20.253 -16.529 1.00 12.84 329 PHE A CA 1
ATOM 2690 C C . PHE A 1 347 ? -22.287 21.087 -17.803 1.00 16.39 329 PHE A C 1
ATOM 2691 O O . PHE A 1 347 ? -22.252 22.319 -17.774 1.00 14.86 329 PHE A O 1
ATOM 2699 N N . LEU A 1 348 ? -22.577 20.406 -18.909 1.00 14.80 330 LEU A N 1
ATOM 2700 C CA . LEU A 1 348 ? -22.837 21.087 -20.170 1.00 14.29 330 LEU A CA 1
ATOM 2701 C C . LEU A 1 348 ? -24.166 21.847 -20.183 1.00 18.59 330 LEU A C 1
ATOM 2702 O O . LEU A 1 348 ? -24.224 22.978 -20.687 1.00 18.15 330 LEU A O 1
ATOM 2707 N N . HIS A 1 349 ? -25.233 21.205 -19.706 1.00 15.01 331 HIS A N 1
ATOM 2708 C CA . HIS A 1 349 ? -26.589 21.727 -19.808 1.00 15.01 331 HIS A CA 1
ATOM 2709 C C . HIS A 1 349 ? -27.161 22.549 -18.657 1.00 21.09 331 HIS A C 1
ATOM 2710 O O . HIS A 1 349 ? -27.987 23.428 -18.928 1.00 21.15 331 HIS A O 1
ATOM 2717 N N . ALA A 1 350 ? -26.799 22.270 -17.390 1.00 19.14 332 ALA A N 1
ATOM 2718 C CA . ALA A 1 350 ? -27.386 23.010 -16.263 1.00 19.31 332 ALA A CA 1
ATOM 2719 C C . ALA A 1 350 ? -27.090 24.494 -16.313 1.00 24.21 332 ALA A C 1
ATOM 2720 O O . ALA A 1 350 ? -25.960 24.874 -16.641 1.00 22.90 332 ALA A O 1
ATOM 2722 N N . ASP A 1 351 ? -28.095 25.334 -15.959 1.00 21.40 333 ASP A N 1
ATOM 2723 C CA . ASP A 1 351 ? -27.931 26.789 -15.849 1.00 21.96 333 ASP A CA 1
ATOM 2724 C C . ASP A 1 351 ? -26.864 27.010 -14.780 1.00 24.37 333 ASP A C 1
ATOM 2725 O O . ASP A 1 351 ? -26.813 26.239 -13.820 1.00 23.73 333 ASP A O 1
ATOM 2730 N N . LEU A 1 352 ? -25.989 28.009 -14.977 1.00 19.74 334 LEU A N 1
ATOM 2731 C CA . LEU A 1 352 ? -24.836 28.290 -14.116 1.00 20.09 334 LEU A CA 1
ATOM 2732 C C . LEU A 1 352 ? -25.139 28.303 -12.622 1.00 24.40 334 LEU A C 1
ATOM 2733 O O . LEU A 1 352 ? -24.363 27.754 -11.842 1.00 23.61 334 LEU A O 1
ATOM 2738 N N . LYS A 1 353 ? -26.285 28.893 -12.226 1.00 20.53 335 LYS A N 1
ATOM 2739 C CA . LYS A 1 353 ? -26.687 28.998 -10.819 1.00 19.65 335 LYS A CA 1
ATOM 2740 C C . LYS A 1 353 ? -27.031 27.623 -10.193 1.00 21.43 335 LYS A C 1
ATOM 2741 O O . LYS A 1 353 ? -27.066 27.503 -8.964 1.00 20.67 335 LYS A O 1
ATOM 2747 N N . GLU A 1 354 ? -27.273 26.608 -11.040 1.00 16.27 336 GLU A N 1
ATOM 2748 C CA . GLU A 1 354 ? -27.655 25.266 -10.629 1.00 17.56 336 GLU A CA 1
ATOM 2749 C C . GLU A 1 354 ? -26.626 24.224 -11.099 1.00 21.11 336 GLU A C 1
ATOM 2750 O O . GLU A 1 354 ? -26.853 23.016 -10.968 1.00 21.12 336 GLU A O 1
ATOM 2756 N N . ASN A 1 355 ? -25.492 24.701 -11.618 1.00 16.48 337 ASN A N 1
ATOM 2757 C CA . ASN A 1 355 ? -24.440 23.867 -12.181 1.00 14.04 337 ASN A CA 1
ATOM 2758 C C . ASN A 1 355 ? -23.361 23.578 -11.113 1.00 17.85 337 ASN A C 1
ATOM 2759 O O . ASN A 1 355 ? -22.543 24.446 -10.775 1.00 17.24 337 ASN A O 1
ATOM 2764 N N . ILE A 1 356 ? -23.397 22.368 -10.562 1.00 15.44 338 ILE A N 1
ATOM 2765 C CA . ILE A 1 356 ? -22.520 21.923 -9.466 1.00 15.79 338 ILE A CA 1
ATOM 2766 C C . ILE A 1 356 ? -21.000 22.105 -9.738 1.00 17.46 338 ILE A C 1
ATOM 2767 O O . ILE A 1 356 ? -20.357 22.822 -8.968 1.00 17.45 338 ILE A O 1
ATOM 2772 N N . PRO A 1 357 ? -20.416 21.576 -10.836 1.00 15.42 339 PRO A N 1
ATOM 2773 C CA . PRO A 1 357 ? -18.970 21.824 -11.077 1.00 15.30 339 PRO A CA 1
ATOM 2774 C C . PRO A 1 357 ? -18.640 23.306 -11.287 1.00 18.07 339 PRO A C 1
ATOM 2775 O O . PRO A 1 357 ? -17.560 23.757 -10.910 1.00 16.20 339 PRO A O 1
ATOM 2779 N N . VAL A 1 358 ? -19.566 24.071 -11.916 1.00 14.32 340 VAL A N 1
ATOM 2780 C CA . VAL A 1 358 ? -19.344 25.495 -12.138 1.00 14.04 340 VAL A CA 1
ATOM 2781 C C . VAL A 1 358 ? -19.306 26.247 -10.796 1.00 16.15 340 VAL A C 1
ATOM 2782 O O . VAL A 1 358 ? -18.379 27.041 -10.569 1.00 16.05 340 VAL A O 1
ATOM 2786 N N . LEU A 1 359 ? -20.288 25.979 -9.914 1.00 12.15 341 LEU A N 1
ATOM 2787 C CA . LEU A 1 359 ? -20.357 26.615 -8.589 1.00 12.27 341 LEU A CA 1
ATOM 2788 C C . LEU A 1 359 ? -19.136 26.249 -7.735 1.00 14.67 341 LEU A C 1
ATOM 2789 O O . LEU A 1 359 ? -18.639 27.088 -6.991 1.00 14.57 341 LEU A O 1
ATOM 2794 N N . LEU A 1 360 ? -18.626 25.018 -7.888 1.00 12.48 342 LEU A N 1
ATOM 2795 C CA . LEU A 1 360 ? -17.426 24.559 -7.174 1.00 13.02 342 LEU A CA 1
ATOM 2796 C C . LEU A 1 360 ? -16.190 25.299 -7.700 1.00 14.27 342 LEU A C 1
ATOM 2797 O O . LEU A 1 360 ? -15.379 25.781 -6.924 1.00 12.86 342 LEU A O 1
ATOM 2802 N N . ALA A 1 361 ? -16.082 25.461 -9.023 1.00 12.26 343 ALA A N 1
ATOM 2803 C CA . ALA A 1 361 ? -14.989 26.225 -9.662 1.00 10.88 343 ALA A CA 1
ATOM 2804 C C . ALA A 1 361 ? -15.063 27.706 -9.272 1.00 11.65 343 ALA A C 1
ATOM 2805 O O . ALA A 1 361 ? -14.034 28.302 -8.960 1.00 11.36 343 ALA A O 1
ATOM 2807 N N . LEU A 1 362 ? -16.280 28.299 -9.250 1.00 11.09 344 LEU A N 1
ATOM 2808 C CA . LEU A 1 362 ? -16.462 29.712 -8.854 1.00 11.37 344 LEU A CA 1
ATOM 2809 C C . LEU A 1 362 ? -16.035 29.952 -7.414 1.00 16.29 344 LEU A C 1
ATOM 2810 O O . LEU A 1 362 ? -15.411 30.963 -7.125 1.00 15.23 344 LEU A O 1
ATOM 2815 N N . THR A 1 363 ? -16.349 28.987 -6.519 1.00 15.55 345 THR A N 1
ATOM 2816 C CA . THR A 1 363 ? -15.992 29.031 -5.099 1.00 14.65 345 THR A CA 1
ATOM 2817 C C . THR A 1 363 ? -14.469 29.015 -4.958 1.00 17.07 345 THR A C 1
ATOM 2818 O O . THR A 1 363 ? -13.916 29.830 -4.225 1.00 17.16 345 THR A O 1
ATOM 2822 N N . SER A 1 364 ? -13.803 28.087 -5.661 1.00 13.75 346 SER A N 1
ATOM 2823 C CA . SER A 1 364 ? -12.349 27.937 -5.655 1.00 12.67 346 SER A CA 1
ATOM 2824 C C . SER A 1 364 ? -11.669 29.235 -6.143 1.00 15.70 346 SER A C 1
ATOM 2825 O O . SER A 1 364 ? -10.718 29.705 -5.517 1.00 13.19 346 SER A O 1
ATOM 2828 N N . PHE A 1 365 ? -12.161 29.797 -7.257 1.00 13.37 347 PHE A N 1
ATOM 2829 C CA . PHE A 1 365 ? -11.691 31.037 -7.874 1.00 13.33 347 PHE A CA 1
ATOM 2830 C C . PHE A 1 365 ? -11.839 32.202 -6.893 1.00 18.89 347 PHE A C 1
ATOM 2831 O O . PHE A 1 365 ? -10.912 32.987 -6.727 1.00 18.76 347 PHE A O 1
ATOM 2839 N N . TYR A 1 366 ? -13.023 32.305 -6.240 1.00 16.35 348 TYR A N 1
ATOM 2840 C CA . TYR A 1 366 ? -13.345 33.333 -5.257 1.00 15.37 348 TYR A CA 1
ATOM 2841 C C . TYR A 1 366 ? -12.366 33.289 -4.057 1.00 16.18 348 TYR A C 1
ATOM 2842 O O . TYR A 1 366 ? -11.749 34.304 -3.735 1.00 13.89 348 TYR A O 1
ATOM 2851 N N . ASN A 1 367 ? -12.193 32.103 -3.443 1.00 14.26 349 ASN A N 1
ATOM 2852 C CA . ASN A 1 367 ? -11.264 31.917 -2.313 1.00 14.36 349 ASN A CA 1
ATOM 2853 C C . ASN A 1 367 ? -9.845 32.264 -2.666 1.00 17.39 349 ASN A C 1
ATOM 2854 O O . ASN A 1 367 ? -9.161 32.931 -1.880 1.00 19.52 349 ASN A O 1
ATOM 2859 N N . SER A 1 368 ? -9.398 31.842 -3.843 1.00 12.02 350 SER A N 1
ATOM 2860 C CA . SER A 1 368 ? -8.023 32.116 -4.271 1.00 12.38 350 SER A CA 1
ATOM 2861 C C . SER A 1 368 ? -7.817 33.594 -4.642 1.00 19.94 350 SER A C 1
ATOM 2862 O O . SER A 1 368 ? -6.850 34.210 -4.190 1.00 19.16 350 SER A O 1
ATOM 2865 N N . HIS A 1 369 ? -8.707 34.158 -5.491 1.00 17.20 351 HIS A N 1
ATOM 2866 C CA . HIS A 1 369 ? -8.538 35.535 -5.936 1.00 17.10 351 HIS A CA 1
ATOM 2867 C C . HIS A 1 369 ? -8.840 36.625 -4.929 1.00 19.41 351 HIS A C 1
ATOM 2868 O O . HIS A 1 369 ? -8.078 37.580 -4.835 1.00 18.90 351 HIS A O 1
ATOM 2875 N N . PHE A 1 370 ? -9.945 36.499 -4.200 1.00 15.10 352 PHE A N 1
ATOM 2876 C CA . PHE A 1 370 ? -10.422 37.532 -3.282 1.00 14.07 352 PHE A CA 1
ATOM 2877 C C . PHE A 1 370 ? -10.007 37.386 -1.814 1.00 19.14 352 PHE A C 1
ATOM 2878 O O . PHE A 1 370 ? -9.983 38.378 -1.085 1.00 18.54 352 PHE A O 1
ATOM 2886 N N . PHE A 1 371 ? -9.599 36.194 -1.410 1.00 16.50 353 PHE A N 1
ATOM 2887 C CA . PHE A 1 371 ? -9.151 35.957 -0.032 1.00 15.62 353 PHE A CA 1
ATOM 2888 C C . PHE A 1 371 ? -7.688 35.568 0.008 1.00 20.55 353 PHE A C 1
ATOM 2889 O O . PHE A 1 371 ? -7.111 35.455 1.093 1.00 22.52 353 PHE A O 1
ATOM 2897 N N . ASP A 1 372 ? -7.094 35.337 -1.176 1.00 17.24 354 ASP A N 1
ATOM 2898 C CA . ASP A 1 372 ? -5.703 34.934 -1.342 1.00 16.59 354 ASP A CA 1
ATOM 2899 C C . ASP A 1 372 ? -5.396 33.591 -0.666 1.00 21.04 354 ASP A C 1
ATOM 2900 O O . ASP A 1 372 ? -4.298 33.385 -0.117 1.00 22.02 354 ASP A O 1
ATOM 2905 N N . TYR A 1 373 ? -6.393 32.685 -0.674 1.00 17.21 355 TYR A N 1
ATOM 2906 C CA . TYR A 1 373 ? -6.275 31.317 -0.146 1.00 17.15 355 TYR A CA 1
ATOM 2907 C C . TYR A 1 373 ? -5.734 30.430 -1.270 1.00 20.02 355 TYR A C 1
ATOM 2908 O O . TYR A 1 373 ? -6.477 29.973 -2.146 1.00 20.62 355 TYR A O 1
ATOM 2917 N N . LYS A 1 374 ? -4.414 30.269 -1.285 1.00 15.48 356 LYS A N 1
ATOM 2918 C CA . LYS A 1 374 ? -3.684 29.547 -2.337 1.00 14.48 356 LYS A CA 1
ATOM 2919 C C . LYS A 1 374 ? -3.534 28.031 -2.126 1.00 15.81 356 LYS A C 1
ATOM 2920 O O . LYS A 1 374 ? -2.714 27.384 -2.786 1.00 14.36 356 LYS A O 1
ATOM 2926 N N . ASN A 1 375 ? -4.363 27.457 -1.250 1.00 12.53 357 ASN A N 1
ATOM 2927 C CA . ASN A 1 375 ? -4.327 26.017 -0.999 1.00 13.83 357 ASN A CA 1
ATOM 2928 C C . ASN A 1 375 ? -5.721 25.440 -1.004 1.00 17.25 357 ASN A C 1
ATOM 2929 O O . ASN A 1 375 ? -6.677 26.168 -0.756 1.00 17.19 357 ASN A O 1
ATOM 2934 N N . VAL A 1 376 ? -5.836 24.126 -1.280 1.00 13.46 358 VAL A N 1
ATOM 2935 C CA . VAL A 1 376 ? -7.090 23.375 -1.207 1.00 12.72 358 VAL A CA 1
ATOM 2936 C C . VAL A 1 376 ? -6.724 22.054 -0.541 1.00 15.76 358 VAL A C 1
ATOM 2937 O O . VAL A 1 376 ? -5.819 21.361 -1.026 1.00 14.29 358 VAL A O 1
ATOM 2941 N N . ALA A 1 377 ? -7.438 21.686 0.533 1.00 11.03 359 ALA A N 1
ATOM 2942 C CA . ALA A 1 377 ? -7.273 20.380 1.193 1.00 9.67 359 ALA A CA 1
ATOM 2943 C C . ALA A 1 377 ? -8.413 19.461 0.728 1.00 14.17 359 ALA A C 1
ATOM 2944 O O . ALA A 1 377 ? -9.591 19.805 0.896 1.00 14.15 359 ALA A O 1
ATOM 2946 N N . ILE A 1 378 ? -8.058 18.315 0.116 1.00 11.13 360 ILE A N 1
ATOM 2947 C CA . ILE A 1 378 ? -9.012 17.311 -0.380 1.00 10.29 360 ILE A CA 1
ATOM 2948 C C . ILE A 1 378 ? -9.069 16.265 0.678 1.00 14.49 360 ILE A C 1
ATOM 2949 O O . ILE A 1 378 ? -8.085 15.546 0.901 1.00 14.59 360 ILE A O 1
ATOM 2954 N N . LEU A 1 379 ? -10.182 16.239 1.404 1.00 11.77 361 LEU A N 1
ATOM 2955 C CA . LEU A 1 379 ? -10.331 15.389 2.590 1.00 11.73 361 LEU A CA 1
ATOM 2956 C C . LEU A 1 379 ? -11.531 14.436 2.546 1.00 15.21 361 LEU A C 1
ATOM 2957 O O . LEU A 1 379 ? -12.586 14.737 3.109 1.00 13.95 361 LEU A O 1
ATOM 2962 N N . PRO A 1 380 ? -11.389 13.289 1.858 1.00 15.58 362 PRO A N 1
ATOM 2963 C CA . PRO A 1 380 ? -12.499 12.323 1.830 1.00 14.94 362 PRO A CA 1
ATOM 2964 C C . PRO A 1 380 ? -12.565 11.550 3.160 1.00 18.57 362 PRO A C 1
ATOM 2965 O O . PRO A 1 380 ? -11.551 11.014 3.605 1.00 18.87 362 PRO A O 1
ATOM 2969 N N . TYR A 1 381 ? -13.743 11.503 3.802 1.00 14.24 363 TYR A N 1
ATOM 2970 C CA . TYR A 1 381 ? -13.929 10.743 5.054 1.00 12.80 363 TYR A CA 1
ATOM 2971 C C . TYR A 1 381 ? -14.299 9.300 4.642 1.00 15.94 363 TYR A C 1
ATOM 2972 O O . TYR A 1 381 ? -15.428 8.838 4.815 1.00 15.05 363 TYR A O 1
ATOM 2981 N N . PHE A 1 382 ? -13.315 8.617 4.021 1.00 11.57 364 PHE A N 1
ATOM 2982 C CA . PHE A 1 382 ? -13.472 7.295 3.439 1.00 10.21 364 PHE A CA 1
ATOM 2983 C C . PHE A 1 382 ? -12.081 6.792 3.084 1.00 15.70 364 PHE A C 1
ATOM 2984 O O . PHE A 1 382 ? -11.476 7.264 2.122 1.00 13.55 364 PHE A O 1
ATOM 2992 N N . GLN A 1 383 ? -11.559 5.841 3.878 1.00 13.95 365 GLN A N 1
ATOM 2993 C CA . GLN A 1 383 ? -10.235 5.280 3.637 1.00 13.90 365 GLN A CA 1
ATOM 2994 C C . GLN A 1 383 ? -10.033 4.705 2.210 1.00 16.75 365 GLN A C 1
ATOM 2995 O O . GLN A 1 383 ? -8.917 4.782 1.698 1.00 15.12 365 GLN A O 1
ATOM 3001 N N . ASN A 1 384 ? -11.103 4.174 1.555 1.00 13.47 366 ASN A N 1
ATOM 3002 C CA . ASN A 1 384 ? -10.956 3.645 0.198 1.00 12.80 366 ASN A CA 1
ATOM 3003 C C . ASN A 1 384 ? -10.643 4.721 -0.830 1.00 14.23 366 ASN A C 1
ATOM 3004 O O . ASN A 1 384 ? -10.118 4.410 -1.880 1.00 13.47 366 ASN A O 1
ATOM 3009 N N . LEU A 1 385 ? -10.874 6.004 -0.473 1.00 11.18 367 LEU A N 1
ATOM 3010 C CA . LEU A 1 385 ? -10.510 7.151 -1.302 1.00 10.28 367 LEU A CA 1
ATOM 3011 C C . LEU A 1 385 ? -9.054 7.636 -1.008 1.00 14.20 367 LEU A C 1
ATOM 3012 O O . LEU A 1 385 ? -8.715 8.748 -1.379 1.00 15.71 367 LEU A O 1
ATOM 3017 N N . LEU A 1 386 ? -8.197 6.785 -0.383 1.00 10.18 368 LEU A N 1
ATOM 3018 C CA A LEU A 1 386 ? -6.810 7.152 -0.061 0.50 11.73 368 LEU A CA 1
ATOM 3019 C CA B LEU A 1 386 ? -6.804 7.134 -0.059 0.50 8.88 368 LEU A CA 1
ATOM 3020 C C . LEU A 1 386 ? -5.960 7.597 -1.254 1.00 13.87 368 LEU A C 1
ATOM 3021 O O . LEU A 1 386 ? -4.972 8.291 -1.054 1.00 15.52 368 LEU A O 1
ATOM 3030 N N . LYS A 1 387 ? -6.347 7.230 -2.478 1.00 9.73 369 LYS A N 1
ATOM 3031 C CA . LYS A 1 387 ? -5.584 7.625 -3.668 1.00 10.12 369 LYS A CA 1
ATOM 3032 C C . LYS A 1 387 ? -6.284 8.700 -4.512 1.00 14.25 369 LYS A C 1
ATOM 3033 O O . LYS A 1 387 ? -5.775 9.066 -5.565 1.00 12.69 369 LYS A O 1
ATOM 3039 N N . PHE A 1 388 ? -7.407 9.242 -4.020 1.00 12.24 370 PHE A N 1
ATOM 3040 C CA . PHE A 1 388 ? -8.167 10.284 -4.743 1.00 10.62 370 PHE A CA 1
ATOM 3041 C C . PHE A 1 388 ? -7.368 11.596 -4.833 1.00 14.35 370 PHE A C 1
ATOM 3042 O O . PHE A 1 388 ? -7.185 12.110 -5.928 1.00 14.47 370 PHE A O 1
ATOM 3050 N N . SER A 1 389 ? -6.877 12.110 -3.691 1.00 11.26 371 SER A N 1
ATOM 3051 C CA . SER A 1 389 ? -6.084 13.352 -3.547 1.00 12.17 371 SER A CA 1
ATOM 3052 C C . SER A 1 389 ? -4.878 13.389 -4.508 1.00 16.87 371 SER A C 1
ATOM 3053 O O . SER A 1 389 ? -4.637 14.431 -5.125 1.00 18.01 371 SER A O 1
ATOM 3056 N N . ALA A 1 390 ? -4.125 12.272 -4.634 1.00 13.37 372 ALA A N 1
ATOM 3057 C CA . ALA A 1 390 ? -2.959 12.184 -5.521 1.00 13.31 372 ALA A CA 1
ATOM 3058 C C . ALA A 1 390 ? -3.384 12.400 -6.974 1.00 16.19 372 ALA A C 1
ATOM 3059 O O . ALA A 1 390 ? -2.667 13.062 -7.721 1.00 16.74 372 ALA A O 1
ATOM 3061 N N . HIS A 1 391 ? -4.547 11.857 -7.374 1.00 12.36 373 HIS A N 1
ATOM 3062 C CA . HIS A 1 391 ? -5.083 12.076 -8.725 1.00 12.48 373 HIS A CA 1
ATOM 3063 C C . HIS A 1 391 ? -5.531 13.556 -8.888 1.00 15.35 373 HIS A C 1
ATOM 3064 O O . HIS A 1 391 ? -5.124 14.198 -9.861 1.00 13.28 373 HIS A O 1
ATOM 3071 N N . ILE A 1 392 ? -6.327 14.085 -7.937 1.00 13.51 374 ILE A N 1
ATOM 3072 C CA . ILE A 1 392 ? -6.781 15.486 -7.952 1.00 13.08 374 ILE A CA 1
ATOM 3073 C C . ILE A 1 392 ? -5.602 16.469 -8.013 1.00 15.85 374 ILE A C 1
ATOM 3074 O O . ILE A 1 392 ? -5.695 17.457 -8.727 1.00 16.49 374 ILE A O 1
ATOM 3079 N N . GLN A 1 393 ? -4.484 16.157 -7.350 1.00 11.62 375 GLN A N 1
ATOM 3080 C CA . GLN A 1 393 ? -3.247 16.959 -7.399 1.00 10.67 375 GLN A CA 1
ATOM 3081 C C . GLN A 1 393 ? -2.753 17.150 -8.808 1.00 14.39 375 GLN A C 1
ATOM 3082 O O . GLN A 1 393 ? -2.522 18.294 -9.187 1.00 14.99 375 GLN A O 1
ATOM 3088 N N . GLN A 1 394 ? -2.598 16.048 -9.617 1.00 10.72 376 GLN A N 1
ATOM 3089 C CA . GLN A 1 394 ? -2.179 16.206 -11.013 1.00 10.27 376 GLN A CA 1
ATOM 3090 C C . GLN A 1 394 ? -3.267 16.901 -11.848 1.00 14.98 376 GLN A C 1
ATOM 3091 O O . GLN A 1 394 ? -2.965 17.867 -12.557 1.00 16.16 376 GLN A O 1
ATOM 3097 N N . LEU A 1 395 ? -4.520 16.413 -11.765 1.00 9.64 377 LEU A N 1
ATOM 3098 C CA . LEU A 1 395 ? -5.650 16.945 -12.520 1.00 9.39 377 LEU A CA 1
ATOM 3099 C C . LEU A 1 395 ? -5.754 18.462 -12.360 1.00 15.07 377 LEU A C 1
ATOM 3100 O O . LEU A 1 395 ? -5.845 19.166 -13.353 1.00 13.76 377 LEU A O 1
ATOM 3105 N N . SER A 1 396 ? -5.659 18.963 -11.117 1.00 11.13 378 SER A N 1
ATOM 3106 C CA . SER A 1 396 ? -5.753 20.396 -10.837 1.00 9.79 378 SER A CA 1
ATOM 3107 C C . SER A 1 396 ? -4.470 21.143 -11.171 1.00 13.12 378 SER A C 1
ATOM 3108 O O . SER A 1 396 ? -4.499 22.092 -11.947 1.00 11.82 378 SER A O 1
ATOM 3111 N N . MET A 1 397 ? -3.357 20.745 -10.525 1.00 10.15 379 MET A N 1
ATOM 3112 C CA . MET A 1 397 ? -2.083 21.434 -10.602 1.00 8.77 379 MET A CA 1
ATOM 3113 C C . MET A 1 397 ? -1.419 21.450 -11.959 1.00 12.17 379 MET A C 1
ATOM 3114 O O . MET A 1 397 ? -0.850 22.473 -12.342 1.00 11.40 379 MET A O 1
ATOM 3119 N N . GLU A 1 398 ? -1.471 20.335 -12.684 1.00 9.58 380 GLU A N 1
ATOM 3120 C CA . GLU A 1 398 ? -0.865 20.287 -14.010 1.00 8.73 380 GLU A CA 1
ATOM 3121 C C . GLU A 1 398 ? -1.740 21.004 -15.028 1.00 10.70 380 GLU A C 1
ATOM 3122 O O . GLU A 1 398 ? -1.229 21.578 -15.981 1.00 13.08 380 GLU A O 1
ATOM 3128 N N . SER A 1 399 ? -3.058 21.024 -14.819 1.00 10.05 381 SER A N 1
ATOM 3129 C CA . SER A 1 399 ? -3.926 21.715 -15.768 1.00 9.64 381 SER A CA 1
ATOM 3130 C C . SER A 1 399 ? -3.831 23.208 -15.534 1.00 12.40 381 SER A C 1
ATOM 3131 O O . SER A 1 399 ? -3.640 23.960 -16.464 1.00 11.81 381 SER A O 1
ATOM 3134 N N . ASN A 1 400 ? -3.986 23.637 -14.274 1.00 11.52 382 ASN A N 1
ATOM 3135 C CA . ASN A 1 400 ? -4.132 25.042 -13.954 1.00 10.20 382 ASN A CA 1
ATOM 3136 C C . ASN A 1 400 ? -2.946 25.788 -13.330 1.00 14.93 382 ASN A C 1
ATOM 3137 O O . ASN A 1 400 ? -3.085 26.970 -13.035 1.00 15.39 382 ASN A O 1
ATOM 3142 N N . GLY A 1 401 ? -1.811 25.117 -13.160 1.00 11.56 383 GLY A N 1
ATOM 3143 C CA . GLY A 1 401 ? -0.581 25.710 -12.614 1.00 12.02 383 GLY A CA 1
ATOM 3144 C C . GLY A 1 401 ? 0.180 26.358 -13.756 1.00 16.90 383 GLY A C 1
ATOM 3145 O O . GLY A 1 401 ? 1.168 25.821 -14.256 1.00 16.23 383 GLY A O 1
ATOM 3146 N N . LYS A 1 402 ? -0.358 27.472 -14.249 1.00 16.05 384 LYS A N 1
ATOM 3147 C CA . LYS A 1 402 ? 0.125 28.199 -15.440 1.00 14.92 384 LYS A CA 1
ATOM 3148 C C . LYS A 1 402 ? 0.373 29.668 -15.104 1.00 18.36 384 LYS A C 1
ATOM 3149 O O . LYS A 1 402 ? -0.099 30.149 -14.077 1.00 15.06 384 LYS A O 1
ATOM 3155 N N . SER A 1 403 ? 1.093 30.392 -15.979 1.00 15.68 385 SER A N 1
ATOM 3156 C CA . SER A 1 403 ? 1.360 31.807 -15.744 1.00 15.69 385 SER A CA 1
ATOM 3157 C C . SER A 1 403 ? 1.226 32.640 -17.019 1.00 17.20 385 SER A C 1
ATOM 3158 O O . SER A 1 403 ? 1.786 33.735 -17.105 1.00 14.51 385 SER A O 1
ATOM 3161 N N . VAL A 1 404 ? 0.475 32.114 -18.007 1.00 12.48 386 VAL A N 1
ATOM 3162 C CA . VAL A 1 404 ? 0.256 32.758 -19.313 1.00 10.40 386 VAL A CA 1
ATOM 3163 C C . VAL A 1 404 ? -1.186 32.546 -19.656 1.00 15.83 386 VAL A C 1
ATOM 3164 O O . VAL A 1 404 ? -1.673 31.406 -19.587 1.00 16.06 386 VAL A O 1
ATOM 3168 N N . ASP A 1 405 ? -1.888 33.642 -19.986 1.00 12.58 387 ASP A N 1
ATOM 3169 C CA . ASP A 1 405 ? -3.301 33.569 -20.295 1.00 13.24 387 ASP A CA 1
ATOM 3170 C C . ASP A 1 405 ? -3.632 33.086 -21.733 1.00 17.89 387 ASP A C 1
ATOM 3171 O O . ASP A 1 405 ? -2.722 32.861 -22.538 1.00 17.24 387 ASP A O 1
ATOM 3176 N N . ARG A 1 406 ? -4.921 32.927 -22.036 1.00 16.66 388 ARG A N 1
ATOM 3177 C CA . ARG A 1 406 ? -5.401 32.474 -23.345 1.00 16.61 388 ARG A CA 1
ATOM 3178 C C . ARG A 1 406 ? -5.149 33.491 -24.479 1.00 22.71 388 ARG A C 1
ATOM 3179 O O . ARG A 1 406 ? -5.344 33.166 -25.637 1.00 23.45 388 ARG A O 1
ATOM 3187 N N . ASN A 1 407 ? -4.700 34.700 -24.137 1.00 20.85 389 ASN A N 1
ATOM 3188 C CA . ASN A 1 407 ? -4.316 35.768 -25.063 1.00 20.94 389 ASN A CA 1
ATOM 3189 C C . ASN A 1 407 ? -2.797 35.849 -25.163 1.00 21.65 389 ASN A C 1
ATOM 3190 O O . ASN A 1 407 ? -2.273 36.818 -25.715 1.00 23.44 389 ASN A O 1
ATOM 3195 N N . ASN A 1 408 ? -2.092 34.839 -24.622 1.00 15.57 390 ASN A N 1
ATOM 3196 C CA . ASN A 1 408 ? -0.626 34.677 -24.647 1.00 15.02 390 ASN A CA 1
ATOM 3197 C C . ASN A 1 408 ? 0.137 35.722 -23.871 1.00 19.50 390 ASN A C 1
ATOM 3198 O O . ASN A 1 408 ? 1.347 35.878 -24.058 1.00 18.00 390 ASN A O 1
ATOM 3203 N N . GLN A 1 409 ? -0.553 36.386 -22.936 1.00 18.36 391 GLN A N 1
ATOM 3204 C CA . GLN A 1 409 ? 0.030 37.413 -22.088 1.00 18.97 391 GLN A CA 1
ATOM 3205 C C . GLN A 1 409 ? 0.508 36.808 -20.779 1.00 21.62 391 GLN A C 1
ATOM 3206 O O . GLN A 1 409 ? -0.271 36.119 -20.116 1.00 20.31 391 GLN A O 1
ATOM 3212 N N . PRO A 1 410 ? 1.775 37.046 -20.380 1.00 20.23 392 PRO A N 1
ATOM 3213 C CA . PRO A 1 410 ? 2.229 36.566 -19.062 1.00 19.65 392 PRO A CA 1
ATOM 3214 C C . PRO A 1 410 ? 1.350 37.228 -18.010 1.00 23.98 392 PRO A C 1
ATOM 3215 O O . PRO A 1 410 ? 0.976 38.396 -18.165 1.00 23.65 392 PRO A O 1
ATOM 3219 N N . ILE A 1 411 ? 0.890 36.446 -17.024 1.00 20.37 393 ILE A N 1
ATOM 3220 C CA . ILE A 1 411 ? -0.022 36.970 -16.015 1.00 19.00 393 ILE A CA 1
ATOM 3221 C C . ILE A 1 411 ? 0.574 36.902 -14.634 1.00 23.31 393 ILE A C 1
ATOM 3222 O O . ILE A 1 411 ? 1.522 36.147 -14.415 1.00 21.99 393 ILE A O 1
ATOM 3227 N N . HIS A 1 412 ? 0.077 37.734 -13.724 1.00 22.72 394 HIS A N 1
ATOM 3228 C CA . HIS A 1 412 ? 0.626 37.816 -12.368 1.00 25.04 394 HIS A CA 1
ATOM 3229 C C . HIS A 1 412 ? -0.385 37.451 -11.288 1.00 23.14 394 HIS A C 1
ATOM 3230 O O . HIS A 1 412 ? -0.006 37.346 -10.119 1.00 22.41 394 HIS A O 1
ATOM 3237 N N . TYR A 1 413 ? -1.653 37.246 -11.673 1.00 14.84 395 TYR A N 1
ATOM 3238 C CA . TYR A 1 413 ? -2.683 36.880 -10.713 1.00 13.83 395 TYR A CA 1
ATOM 3239 C C . TYR A 1 413 ? -2.574 35.384 -10.364 1.00 17.08 395 TYR A C 1
ATOM 3240 O O . TYR A 1 413 ? -1.823 34.630 -11.006 1.00 14.20 395 TYR A O 1
ATOM 3249 N N . ASN A 1 414 ? -3.310 34.967 -9.331 1.00 14.17 396 ASN A N 1
ATOM 3250 C CA . ASN A 1 414 ? -3.304 33.597 -8.849 1.00 13.74 396 ASN A CA 1
ATOM 3251 C C . ASN A 1 414 ? -3.853 32.612 -9.863 1.00 19.00 396 ASN A C 1
ATOM 3252 O O . ASN A 1 414 ? -4.888 32.862 -10.469 1.00 18.62 396 ASN A O 1
ATOM 3257 N N . THR A 1 415 ? -3.152 31.487 -10.033 1.00 14.23 397 THR A N 1
ATOM 3258 C CA . THR A 1 415 ? -3.662 30.389 -10.834 1.00 13.96 397 THR A CA 1
ATOM 3259 C C . THR A 1 415 ? -3.978 29.245 -9.883 1.00 16.93 397 THR A C 1
ATOM 3260 O O . THR A 1 415 ? -4.504 29.519 -8.790 1.00 15.90 397 THR A O 1
ATOM 3264 N N . CYS A 1 416 ? -3.694 27.987 -10.262 1.00 14.06 398 CYS A N 1
ATOM 3265 C CA . CYS A 1 416 ? -4.073 26.855 -9.406 1.00 13.43 398 CYS A CA 1
ATOM 3266 C C . CYS A 1 416 ? -3.475 26.888 -8.018 1.00 14.36 398 CYS A C 1
ATOM 3267 O O . CYS A 1 416 ? -2.287 27.185 -7.850 1.00 12.51 398 CYS A O 1
ATOM 3270 N N . GLN A 1 417 ? -4.306 26.527 -7.035 1.00 11.29 399 GLN A N 1
ATOM 3271 C CA . GLN A 1 417 ? -3.890 26.378 -5.645 1.00 10.21 399 GLN A CA 1
ATOM 3272 C C . GLN A 1 417 ? -2.993 25.138 -5.502 1.00 13.56 399 GLN A C 1
ATOM 3273 O O . GLN A 1 417 ? -2.965 24.276 -6.391 1.00 12.63 399 GLN A O 1
ATOM 3279 N N . VAL A 1 418 ? -2.298 25.028 -4.367 1.00 12.44 400 VAL A N 1
ATOM 3280 C CA . VAL A 1 418 ? -1.554 23.816 -4.024 1.00 12.02 400 VAL A CA 1
ATOM 3281 C C . VAL A 1 418 ? -2.630 22.877 -3.441 1.00 16.36 400 VAL A C 1
ATOM 3282 O O . VAL A 1 418 ? -3.345 23.259 -2.521 1.00 12.98 400 VAL A O 1
ATOM 3286 N N . TYR A 1 419 ? -2.768 21.681 -4.010 1.00 14.58 401 TYR A N 1
ATOM 3287 C CA . TYR A 1 419 ? -3.722 20.682 -3.533 1.00 12.75 401 TYR A CA 1
ATOM 3288 C C . TYR A 1 419 ? -2.977 19.648 -2.719 1.00 16.91 401 TYR A C 1
ATOM 3289 O O . TYR A 1 419 ? -1.874 19.232 -3.093 1.00 14.91 401 TYR A O 1
ATOM 3298 N N . PHE A 1 420 ? -3.583 19.223 -1.606 1.00 13.04 402 PHE A N 1
ATOM 3299 C CA . PHE A 1 420 ? -3.003 18.198 -0.749 1.00 12.03 402 PHE A CA 1
ATOM 3300 C C . PHE A 1 420 ? -4.131 17.562 0.062 1.00 17.91 402 PHE A C 1
ATOM 3301 O O . PHE A 1 420 ? -5.290 17.992 -0.016 1.00 17.65 402 PHE A O 1
ATOM 3309 N N . GLY A 1 421 ? -3.789 16.554 0.837 1.00 15.47 403 GLY A N 1
ATOM 3310 C CA . GLY A 1 421 ? -4.766 15.911 1.690 1.00 16.23 403 GLY A CA 1
ATOM 3311 C C . GLY A 1 421 ? -4.491 14.464 1.988 1.00 20.28 403 GLY A C 1
ATOM 3312 O O . GLY A 1 421 ? -3.662 13.818 1.341 1.00 19.50 403 GLY A O 1
ATOM 3313 N N . GLU A 1 422 ? -5.217 13.969 2.982 1.00 16.41 404 GLU A N 1
ATOM 3314 C CA . GLU A 1 422 ? -5.237 12.591 3.446 1.00 15.12 404 GLU A CA 1
ATOM 3315 C C . GLU A 1 422 ? -6.676 12.296 3.823 1.00 17.63 404 GLU A C 1
ATOM 3316 O O . GLU A 1 422 ? -7.389 13.218 4.230 1.00 16.49 404 GLU A O 1
ATOM 3322 N N . PRO A 1 423 ? -7.130 11.026 3.714 1.00 13.38 405 PRO A N 1
ATOM 3323 C CA . PRO A 1 423 ? -8.520 10.721 4.106 1.00 13.35 405 PRO A CA 1
ATOM 3324 C C . PRO A 1 423 ? -8.779 10.994 5.583 1.00 15.52 405 PRO A C 1
ATOM 3325 O O . PRO A 1 423 ? -7.872 10.863 6.385 1.00 13.61 405 PRO A O 1
ATOM 3329 N N . GLY A 1 424 ? -9.988 11.432 5.909 1.00 13.13 406 GLY A N 1
ATOM 3330 C CA . GLY A 1 424 ? -10.391 11.606 7.295 1.00 12.53 406 GLY A CA 1
ATOM 3331 C C . GLY A 1 424 ? -10.702 10.223 7.866 1.00 16.98 406 GLY A C 1
ATOM 3332 O O . GLY A 1 424 ? -11.180 9.346 7.128 1.00 14.20 406 GLY A O 1
ATOM 3333 N N . THR A 1 425 ? -10.407 9.951 9.141 1.00 14.77 407 THR A N 1
ATOM 3334 C CA . THR A 1 425 ? -9.876 10.818 10.193 1.00 15.70 407 THR A CA 1
ATOM 3335 C C . THR A 1 425 ? -8.346 10.937 10.190 1.00 21.57 407 THR A C 1
ATOM 3336 O O . THR A 1 425 ? -7.822 11.654 11.038 1.00 22.73 407 THR A O 1
ATOM 3340 N N . ASN A 1 426 ? -7.622 10.253 9.269 1.00 18.39 408 ASN A N 1
ATOM 3341 C CA . ASN A 1 426 ? -6.149 10.337 9.232 1.00 18.14 408 ASN A CA 1
ATOM 3342 C C . ASN A 1 426 ? -5.582 11.758 9.133 1.00 22.89 408 ASN A C 1
ATOM 3343 O O . ASN A 1 426 ? -4.723 12.115 9.942 1.00 22.92 408 ASN A O 1
ATOM 3348 N N . GLY A 1 427 ? -6.050 12.547 8.151 1.00 19.19 409 GLY A N 1
ATOM 3349 C CA . GLY A 1 427 ? -5.586 13.922 7.964 1.00 18.19 409 GLY A CA 1
ATOM 3350 C C . GLY A 1 427 ? -5.901 14.759 9.189 1.00 19.57 409 GLY A C 1
ATOM 3351 O O . GLY A 1 427 ? -5.106 15.581 9.641 1.00 16.26 409 GLY A O 1
ATOM 3352 N N . GLN A 1 428 ? -7.059 14.480 9.772 1.00 16.72 410 GLN A N 1
ATOM 3353 C CA . GLN A 1 428 ? -7.577 15.098 10.969 1.00 15.73 410 GLN A CA 1
ATOM 3354 C C . GLN A 1 428 ? -6.619 14.985 12.150 1.00 21.57 410 GLN A C 1
ATOM 3355 O O . GLN A 1 428 ? -6.351 15.987 12.817 1.00 21.07 410 GLN A O 1
ATOM 3361 N N . HIS A 1 429 ? -6.026 13.791 12.346 1.00 18.90 411 HIS A N 1
ATOM 3362 C CA . HIS A 1 429 ? -5.062 13.574 13.434 1.00 18.93 411 HIS A CA 1
ATOM 3363 C C . HIS A 1 429 ? -3.625 13.958 13.088 1.00 21.81 411 HIS A C 1
ATOM 3364 O O . HIS A 1 429 ? -2.720 13.819 13.917 1.00 21.79 411 HIS A O 1
ATOM 3371 N N . SER A 1 430 ? -3.422 14.465 11.877 1.00 16.85 412 SER A N 1
ATOM 3372 C CA . SER A 1 430 ? -2.107 14.827 11.383 1.00 15.54 412 SER A CA 1
ATOM 3373 C C . SER A 1 430 ? -1.876 16.325 11.323 1.00 18.53 412 SER A C 1
ATOM 3374 O O . SER A 1 430 ? -1.037 16.820 12.059 1.00 19.64 412 SER A O 1
ATOM 3377 N N . PHE A 1 431 ? -2.613 17.041 10.459 1.00 13.29 413 PHE A N 1
ATOM 3378 C CA . PHE A 1 431 ? -2.382 18.457 10.215 1.00 11.21 413 PHE A CA 1
ATOM 3379 C C . PHE A 1 431 ? -3.573 19.414 10.452 1.00 14.99 413 PHE A C 1
ATOM 3380 O O . PHE A 1 431 ? -3.429 20.602 10.141 1.00 13.78 413 PHE A O 1
ATOM 3388 N N . TYR A 1 432 ? -4.718 18.940 10.992 1.00 12.23 414 TYR A N 1
ATOM 3389 C CA . TYR A 1 432 ? -5.835 19.870 11.240 1.00 12.16 414 TYR A CA 1
ATOM 3390 C C . TYR A 1 432 ? -5.526 20.961 12.265 1.00 12.88 414 TYR A C 1
ATOM 3391 O O . TYR A 1 432 ? -6.189 21.982 12.265 1.00 10.32 414 TYR A O 1
ATOM 3400 N N . GLN A 1 433 ? -4.483 20.782 13.087 1.00 10.54 415 GLN A N 1
ATOM 3401 C CA . GLN A 1 433 ? -4.061 21.826 14.029 1.00 10.32 415 GLN A CA 1
ATOM 3402 C C . GLN A 1 433 ? -3.863 23.142 13.218 1.00 14.49 415 GLN A C 1
ATOM 3403 O O . GLN A 1 433 ? -4.401 24.187 13.593 1.00 13.67 415 GLN A O 1
ATOM 3409 N N . LEU A 1 434 ? -3.113 23.060 12.093 1.00 12.19 416 LEU A N 1
ATOM 3410 C CA . LEU A 1 434 ? -2.831 24.188 11.199 1.00 11.04 416 LEU A CA 1
ATOM 3411 C C . LEU A 1 434 ? -4.119 24.706 10.530 1.00 14.49 416 LEU A C 1
ATOM 3412 O O . LEU A 1 434 ? -4.343 25.918 10.497 1.00 13.53 416 LEU A O 1
ATOM 3417 N N . ILE A 1 435 ? -4.972 23.793 10.050 1.00 11.66 417 ILE A N 1
ATOM 3418 C CA . ILE A 1 435 ? -6.247 24.141 9.391 1.00 11.61 417 ILE A CA 1
ATOM 3419 C C . ILE A 1 435 ? -7.167 24.908 10.348 1.00 15.89 417 ILE A C 1
ATOM 3420 O O . ILE A 1 435 ? -7.910 25.785 9.896 1.00 15.09 417 ILE A O 1
ATOM 3425 N N . HIS A 1 436 ? -7.092 24.623 11.668 1.00 12.80 418 HIS A N 1
ATOM 3426 C CA . HIS A 1 436 ? -7.919 25.342 12.651 1.00 12.19 418 HIS A CA 1
ATOM 3427 C C . HIS A 1 436 ? -7.269 26.595 13.187 1.00 17.45 418 HIS A C 1
ATOM 3428 O O . HIS A 1 436 ? -7.980 27.565 13.446 1.00 16.67 418 HIS A O 1
ATOM 3435 N N . GLN A 1 437 ? -5.936 26.567 13.428 1.00 15.75 419 GLN A N 1
ATOM 3436 C CA . GLN A 1 437 ? -5.254 27.679 14.097 1.00 15.18 419 GLN A CA 1
ATOM 3437 C C . GLN A 1 437 ? -4.083 28.352 13.379 1.00 20.57 419 GLN A C 1
ATOM 3438 O O . GLN A 1 437 ? -3.579 29.374 13.852 1.00 20.29 419 GLN A O 1
ATOM 3444 N N . GLY A 1 438 ? -3.619 27.769 12.296 1.00 16.31 420 GLY A N 1
ATOM 3445 C CA . GLY A 1 438 ? -2.552 28.367 11.516 1.00 14.38 420 GLY A CA 1
ATOM 3446 C C . GLY A 1 438 ? -3.149 29.071 10.320 1.00 16.99 420 GLY A C 1
ATOM 3447 O O . GLY A 1 438 ? -4.272 29.595 10.383 1.00 17.53 420 GLY A O 1
ATOM 3448 N N . GLN A 1 439 ? -2.434 29.043 9.202 1.00 12.81 421 GLN A N 1
ATOM 3449 C CA . GLN A 1 439 ? -2.932 29.666 7.988 1.00 13.59 421 GLN A CA 1
ATOM 3450 C C . GLN A 1 439 ? -4.261 29.027 7.508 1.00 17.18 421 GLN A C 1
ATOM 3451 O O . GLN A 1 439 ? -4.484 27.818 7.730 1.00 15.32 421 GLN A O 1
ATOM 3457 N N . VAL A 1 440 ? -5.179 29.869 6.975 1.00 13.61 422 VAL A N 1
ATOM 3458 C CA . VAL A 1 440 ? -6.507 29.448 6.506 1.00 14.23 422 VAL A CA 1
ATOM 3459 C C . VAL A 1 440 ? -6.373 28.614 5.229 1.00 18.03 422 VAL A C 1
ATOM 3460 O O . VAL A 1 440 ? -5.736 29.047 4.264 1.00 16.30 422 VAL A O 1
ATOM 3464 N N . ILE A 1 441 ? -6.970 27.407 5.249 1.00 14.75 423 ILE A N 1
ATOM 3465 C CA . ILE A 1 441 ? -6.938 26.450 4.138 1.00 14.78 423 ILE A CA 1
ATOM 3466 C C . ILE A 1 441 ? -8.361 25.963 3.810 1.00 16.40 423 ILE A C 1
ATOM 3467 O O . ILE A 1 441 ? -8.896 25.136 4.554 1.00 14.12 423 ILE A O 1
ATOM 3472 N N . PRO A 1 442 ? -8.969 26.432 2.684 1.00 12.24 424 PRO A N 1
ATOM 3473 C CA . PRO A 1 442 ? -10.312 25.944 2.308 1.00 12.00 424 PRO A CA 1
ATOM 3474 C C . PRO A 1 442 ? -10.287 24.425 2.138 1.00 15.95 424 PRO A C 1
ATOM 3475 O O . PRO A 1 442 ? -9.355 23.885 1.548 1.00 17.64 424 PRO A O 1
ATOM 3479 N N . VAL A 1 443 ? -11.273 23.741 2.690 1.00 12.29 425 VAL A N 1
ATOM 3480 C CA . VAL A 1 443 ? -11.327 22.284 2.641 1.00 10.63 425 VAL A CA 1
ATOM 3481 C C . VAL A 1 443 ? -12.510 21.803 1.795 1.00 14.99 425 VAL A C 1
ATOM 3482 O O . VAL A 1 443 ? -13.543 22.477 1.706 1.00 13.27 425 VAL A O 1
ATOM 3486 N N . GLU A 1 444 ? -12.349 20.618 1.201 1.00 12.31 426 GLU A N 1
ATOM 3487 C CA . GLU A 1 444 ? -13.404 19.957 0.445 1.00 12.90 426 GLU A CA 1
ATOM 3488 C C . GLU A 1 444 ? -13.531 18.573 1.094 1.00 17.64 426 GLU A C 1
ATOM 3489 O O . GLU A 1 444 ? -12.599 17.768 1.027 1.00 18.71 426 GLU A O 1
ATOM 3495 N N . LEU A 1 445 ? -14.627 18.378 1.839 1.00 12.86 427 LEU A N 1
ATOM 3496 C CA . LEU A 1 445 ? -14.937 17.151 2.579 1.00 12.74 427 LEU A CA 1
ATOM 3497 C C . LEU A 1 445 ? -15.904 16.309 1.772 1.00 18.11 427 LEU A C 1
ATOM 3498 O O . LEU A 1 445 ? -16.889 16.839 1.229 1.00 17.01 427 LEU A O 1
ATOM 3503 N N . ILE A 1 446 ? -15.568 15.007 1.621 1.00 15.15 428 ILE A N 1
ATOM 3504 C CA . ILE A 1 446 ? -16.347 14.044 0.838 1.00 13.94 428 ILE A CA 1
ATOM 3505 C C . ILE A 1 446 ? -16.721 12.904 1.769 1.00 19.60 428 ILE A C 1
ATOM 3506 O O . ILE A 1 446 ? -15.850 12.359 2.454 1.00 18.35 428 ILE A O 1
ATOM 3511 N N . GLY A 1 447 ? -18.019 12.627 1.871 1.00 15.56 429 GLY A N 1
ATOM 3512 C CA . GLY A 1 447 ? -18.517 11.595 2.766 1.00 15.48 429 GLY A CA 1
ATOM 3513 C C . GLY A 1 447 ? -19.627 10.795 2.135 1.00 19.91 429 GLY A C 1
ATOM 3514 O O . GLY A 1 447 ? -20.232 11.245 1.148 1.00 20.29 429 GLY A O 1
ATOM 3515 N N . PHE A 1 448 ? -19.886 9.594 2.700 1.00 14.07 430 PHE A N 1
ATOM 3516 C CA . PHE A 1 448 ? -20.911 8.664 2.229 1.00 12.32 430 PHE A CA 1
ATOM 3517 C C . PHE A 1 448 ? -21.824 8.243 3.356 1.00 16.70 430 PHE A C 1
ATOM 3518 O O . PHE A 1 448 ? -21.410 8.237 4.520 1.00 16.90 430 PHE A O 1
ATOM 3526 N N . LYS A 1 449 ? -23.070 7.878 3.012 1.00 11.69 431 LYS A N 1
ATOM 3527 C CA . LYS A 1 449 ? -24.051 7.410 3.997 1.00 11.65 431 LYS A CA 1
ATOM 3528 C C . LYS A 1 449 ? -23.767 5.988 4.428 1.00 15.41 431 LYS A C 1
ATOM 3529 O O . LYS A 1 449 ? -24.088 5.615 5.560 1.00 17.17 431 LYS A O 1
ATOM 3535 N N . HIS A 1 450 ? -23.124 5.211 3.550 1.00 12.22 432 HIS A N 1
ATOM 3536 C CA . HIS A 1 450 ? -22.829 3.799 3.792 1.00 14.43 432 HIS A CA 1
ATOM 3537 C C . HIS A 1 450 ? -21.369 3.475 3.659 1.00 15.18 432 HIS A C 1
ATOM 3538 O O . HIS A 1 450 ? -20.665 4.048 2.826 1.00 12.54 432 HIS A O 1
ATOM 3545 N N . SER A 1 451 ? -20.944 2.461 4.422 1.00 12.45 433 SER A N 1
ATOM 3546 C CA . SER A 1 451 ? -19.590 1.930 4.394 1.00 12.42 433 SER A CA 1
ATOM 3547 C C . SER A 1 451 ? -19.460 0.811 3.337 1.00 16.98 433 SER A C 1
ATOM 3548 O O . SER A 1 451 ? -20.463 0.215 2.948 1.00 19.01 433 SER A O 1
ATOM 3551 N N . HIS A 1 452 ? -18.221 0.461 2.944 1.00 13.07 434 HIS A N 1
ATOM 3552 C CA . HIS A 1 452 ? -17.967 -0.721 2.109 1.00 12.84 434 HIS A CA 1
ATOM 3553 C C . HIS A 1 452 ? -17.806 -1.942 3.049 1.00 16.24 434 HIS A C 1
ATOM 3554 O O . HIS A 1 452 ? -17.788 -3.074 2.587 1.00 16.71 434 HIS A O 1
ATOM 3561 N N . PHE A 1 453 ? -17.597 -1.704 4.367 1.00 13.65 435 PHE A N 1
ATOM 3562 C CA . PHE A 1 453 ? -17.408 -2.763 5.361 1.00 13.36 435 PHE A CA 1
ATOM 3563 C C . PHE A 1 453 ? -18.071 -2.347 6.691 1.00 15.57 435 PHE A C 1
ATOM 3564 O O . PHE A 1 453 ? -17.370 -2.022 7.636 1.00 13.80 435 PHE A O 1
ATOM 3572 N N . PRO A 1 454 ? -19.420 -2.308 6.771 1.00 15.47 436 PRO A N 1
ATOM 3573 C CA . PRO A 1 454 ? -20.059 -1.838 8.013 1.00 15.84 436 PRO A CA 1
ATOM 3574 C C . PRO A 1 454 ? -19.748 -2.723 9.219 1.00 19.31 436 PRO A C 1
ATOM 3575 O O . PRO A 1 454 ? -19.727 -3.949 9.141 1.00 18.80 436 PRO A O 1
ATOM 3579 N N . ILE A 1 455 ? -19.408 -2.075 10.302 1.00 16.20 437 ILE A N 1
ATOM 3580 C CA . ILE A 1 455 ? -19.111 -2.692 11.579 1.00 13.77 437 ILE A CA 1
ATOM 3581 C C . ILE A 1 455 ? -19.987 -2.044 12.624 1.00 19.40 437 ILE A C 1
ATOM 3582 O O . ILE A 1 455 ? -20.069 -0.813 12.693 1.00 18.79 437 ILE A O 1
ATOM 3587 N N . LYS A 1 456 ? -20.558 -2.881 13.496 1.00 19.30 438 LYS A N 1
ATOM 3588 C CA . LYS A 1 456 ? -21.372 -2.444 14.624 1.00 19.90 438 LYS A CA 1
ATOM 3589 C C . LYS A 1 456 ? -21.474 -3.551 15.648 1.00 25.07 438 LYS A C 1
ATOM 3590 O O . LYS A 1 456 ? -21.897 -4.672 15.328 1.00 23.99 438 LYS A O 1
ATOM 3596 N N . PHE A 1 457 ? -21.084 -3.230 16.878 1.00 22.86 439 PHE A N 1
ATOM 3597 C CA . PHE A 1 457 ? -21.193 -4.145 18.007 1.00 23.61 439 PHE A CA 1
ATOM 3598 C C . PHE A 1 457 ? -22.267 -3.609 18.956 1.00 30.99 439 PHE A C 1
ATOM 3599 O O . PHE A 1 457 ? -22.371 -2.382 19.144 1.00 28.90 439 PHE A O 1
ATOM 3607 N N . ASP A 1 458 ? -23.077 -4.547 19.510 1.00 31.14 440 ASP A N 1
ATOM 3608 C CA A ASP A 1 458 ? -24.226 -4.255 20.379 0.50 31.27 440 ASP A CA 1
ATOM 3609 C CA B ASP A 1 458 ? -24.213 -4.315 20.419 0.50 31.50 440 ASP A CA 1
ATOM 3610 C C . ASP A 1 458 ? -24.025 -3.188 21.451 1.00 34.01 440 ASP A C 1
ATOM 3611 O O . ASP A 1 458 ? -24.857 -2.280 21.537 1.00 34.86 440 ASP A O 1
ATOM 3620 N N . LYS A 1 459 ? -22.948 -3.270 22.232 1.00 27.14 441 LYS A N 1
ATOM 3621 C CA . LYS A 1 459 ? -22.635 -2.346 23.316 1.00 28.08 441 LYS A CA 1
ATOM 3622 C C . LYS A 1 459 ? -22.117 -0.974 22.901 1.00 30.54 441 LYS A C 1
ATOM 3623 O O . LYS A 1 459 ? -22.094 -0.064 23.733 1.00 31.18 441 LYS A O 1
ATOM 3625 N N . GLU A 1 460 ? -21.708 -0.813 21.630 1.00 23.44 442 GLU A N 1
ATOM 3626 C CA . GLU A 1 460 ? -21.172 0.462 21.156 1.00 21.55 442 GLU A CA 1
ATOM 3627 C C . GLU A 1 460 ? -22.229 1.525 21.036 1.00 22.12 442 GLU A C 1
ATOM 3628 O O . GLU A 1 460 ? -23.360 1.228 20.661 1.00 19.46 442 GLU A O 1
ATOM 3634 N N . VAL A 1 461 ? -21.854 2.773 21.336 1.00 20.09 443 VAL A N 1
ATOM 3635 C CA . VAL A 1 461 ? -22.755 3.939 21.224 1.00 21.13 443 VAL A CA 1
ATOM 3636 C C . VAL A 1 461 ? -23.208 4.108 19.761 1.00 24.43 443 VAL A C 1
ATOM 3637 O O . VAL A 1 461 ? -24.395 4.312 19.492 1.00 24.73 443 VAL A O 1
ATOM 3641 N N . VAL A 1 462 ? -22.269 3.966 18.814 1.00 19.27 444 VAL A N 1
ATOM 3642 C CA . VAL A 1 462 ? -22.561 4.076 17.377 1.00 17.17 444 VAL A CA 1
ATOM 3643 C C . VAL A 1 462 ? -21.824 3.021 16.555 1.00 18.66 444 VAL A C 1
ATOM 3644 O O . VAL A 1 462 ? -20.810 2.469 17.000 1.00 17.80 444 VAL A O 1
ATOM 3648 N N . SER A 1 463 ? -22.271 2.820 15.310 1.00 15.29 445 SER A N 1
ATOM 3649 C CA . SER A 1 463 ? -21.567 1.981 14.342 1.00 13.20 445 SER A CA 1
ATOM 3650 C C . SER A 1 463 ? -20.247 2.719 14.047 1.00 16.09 445 SER A C 1
ATOM 3651 O O . SER A 1 463 ? -20.171 3.951 14.217 1.00 15.75 445 SER A O 1
ATOM 3654 N N . ASN A 1 464 ? -19.218 1.990 13.624 1.00 12.68 446 ASN A N 1
ATOM 3655 C CA . ASN A 1 464 ? -17.925 2.587 13.312 1.00 12.79 446 ASN A CA 1
ATOM 3656 C C . ASN A 1 464 ? -18.044 3.653 12.221 1.00 15.86 446 ASN A C 1
ATOM 3657 O O . ASN A 1 464 ? -17.388 4.682 12.299 1.00 15.78 446 ASN A O 1
ATOM 3662 N N . HIS A 1 465 ? -18.927 3.427 11.225 1.00 14.36 447 HIS A N 1
ATOM 3663 C CA . HIS A 1 465 ? -19.123 4.372 10.122 1.00 13.25 447 HIS A CA 1
ATOM 3664 C C . HIS A 1 465 ? -19.756 5.660 10.651 1.00 16.66 447 HIS A C 1
ATOM 3665 O O . HIS A 1 465 ? -19.349 6.748 10.235 1.00 16.18 447 HIS A O 1
ATOM 3672 N N . ASP A 1 466 ? -20.717 5.541 11.603 1.00 15.08 448 ASP A N 1
ATOM 3673 C CA . ASP A 1 466 ? -21.315 6.723 12.250 1.00 13.47 448 ASP A CA 1
ATOM 3674 C C . ASP A 1 466 ? -20.252 7.455 13.054 1.00 16.58 448 ASP A C 1
ATOM 3675 O O . ASP A 1 466 ? -20.225 8.678 13.004 1.00 17.88 448 ASP A O 1
ATOM 3680 N N . GLU A 1 467 ? -19.350 6.729 13.736 1.00 12.79 449 GLU A N 1
ATOM 3681 C CA . GLU A 1 467 ? -18.260 7.371 14.488 1.00 13.69 449 GLU A CA 1
ATOM 3682 C C . GLU A 1 467 ? -17.382 8.228 13.545 1.00 17.58 449 GLU A C 1
ATOM 3683 O O . GLU A 1 467 ? -17.096 9.376 13.868 1.00 18.98 449 GLU A O 1
ATOM 3689 N N . LEU A 1 468 ? -17.001 7.682 12.372 1.00 14.84 450 LEU A N 1
ATOM 3690 C CA . LEU A 1 468 ? -16.233 8.393 11.337 1.00 12.31 450 LEU A CA 1
ATOM 3691 C C . LEU A 1 468 ? -16.989 9.665 10.921 1.00 16.85 450 LEU A C 1
ATOM 3692 O O . LEU A 1 468 ? -16.393 10.751 10.824 1.00 15.21 450 LEU A O 1
ATOM 3697 N N . MET A 1 469 ? -18.310 9.522 10.704 1.00 12.69 451 MET A N 1
ATOM 3698 C CA . MET A 1 469 ? -19.171 10.586 10.208 1.00 10.82 451 MET A CA 1
ATOM 3699 C C . MET A 1 469 ? -19.499 11.700 11.188 1.00 16.37 451 MET A C 1
ATOM 3700 O O . MET A 1 469 ? -19.776 12.811 10.754 1.00 15.44 451 MET A O 1
ATOM 3705 N N . THR A 1 470 ? -19.355 11.459 12.500 1.00 14.10 452 THR A N 1
ATOM 3706 C CA . THR A 1 470 ? -19.543 12.535 13.481 1.00 13.99 452 THR A CA 1
ATOM 3707 C C . THR A 1 470 ? -18.514 13.663 13.192 1.00 17.44 452 THR A C 1
ATOM 3708 O O . THR A 1 470 ? -18.826 14.837 13.350 1.00 15.20 452 THR A O 1
ATOM 3712 N N . ASN A 1 471 ? -17.311 13.270 12.731 1.00 14.77 453 ASN A N 1
ATOM 3713 C CA . ASN A 1 471 ? -16.192 14.163 12.398 1.00 14.53 453 ASN A CA 1
ATOM 3714 C C . ASN A 1 471 ? -16.417 14.919 11.121 1.00 16.72 453 ASN A C 1
ATOM 3715 O O . ASN A 1 471 ? -16.039 16.078 11.026 1.00 19.31 453 ASN A O 1
ATOM 3720 N N . PHE A 1 472 ? -17.065 14.293 10.142 1.00 13.18 454 PHE A N 1
ATOM 3721 C CA . PHE A 1 472 ? -17.365 14.916 8.855 1.00 12.70 454 PHE A CA 1
ATOM 3722 C C . PHE A 1 472 ? -18.211 16.162 9.111 1.00 16.96 454 PHE A C 1
ATOM 3723 O O . PHE A 1 472 ? -17.854 17.233 8.631 1.00 17.71 454 PHE A O 1
ATOM 3731 N N . PHE A 1 473 ? -19.297 16.043 9.916 1.00 13.77 455 PHE A N 1
ATOM 3732 C CA . PHE A 1 473 ? -20.189 17.180 10.203 1.00 13.67 455 PHE A CA 1
ATOM 3733 C C . PHE A 1 473 ? -19.548 18.203 11.152 1.00 17.86 455 PHE A C 1
ATOM 3734 O O . PHE A 1 473 ? -19.586 19.401 10.878 1.00 17.37 455 PHE A O 1
ATOM 3742 N N . ALA A 1 474 ? -18.934 17.722 12.248 1.00 12.70 456 ALA A N 1
ATOM 3743 C CA . ALA A 1 474 ? -18.325 18.542 13.280 1.00 13.86 456 ALA A CA 1
ATOM 3744 C C . ALA A 1 474 ? -17.168 19.388 12.798 1.00 18.43 456 ALA A C 1
ATOM 3745 O O . ALA A 1 474 ? -17.076 20.542 13.228 1.00 17.54 456 ALA A O 1
ATOM 3747 N N . GLN A 1 475 ? -16.272 18.819 11.947 1.00 15.24 457 GLN A N 1
ATOM 3748 C CA . GLN A 1 475 ? -15.101 19.537 11.457 1.00 13.49 457 GLN A CA 1
ATOM 3749 C C . GLN A 1 475 ? -15.539 20.741 10.628 1.00 17.31 457 GLN A C 1
ATOM 3750 O O . GLN A 1 475 ? -15.034 21.832 10.848 1.00 17.42 457 GLN A O 1
ATOM 3756 N N . ALA A 1 476 ? -16.502 20.552 9.718 1.00 15.11 458 ALA A N 1
ATOM 3757 C CA . ALA A 1 476 ? -17.025 21.626 8.864 1.00 14.39 458 ALA A CA 1
ATOM 3758 C C . ALA A 1 476 ? -17.599 22.762 9.748 1.00 17.13 458 ALA A C 1
ATOM 3759 O O . ALA A 1 476 ? -17.269 23.926 9.537 1.00 16.22 458 ALA A O 1
ATOM 3761 N N . ASP A 1 477 ? -18.400 22.406 10.770 1.00 12.65 459 ASP A N 1
ATOM 3762 C CA . ASP A 1 477 ? -18.962 23.383 11.691 1.00 12.67 459 ASP A CA 1
ATOM 3763 C C . ASP A 1 477 ? -17.903 24.074 12.565 1.00 15.47 459 ASP A C 1
ATOM 3764 O O . ASP A 1 477 ? -17.978 25.284 12.714 1.00 13.13 459 ASP A O 1
ATOM 3769 N N . ALA A 1 478 ? -16.913 23.323 13.116 1.00 10.88 460 ALA A N 1
ATOM 3770 C CA . ALA A 1 478 ? -15.844 23.884 13.951 1.00 10.21 460 ALA A CA 1
ATOM 3771 C C . ALA A 1 478 ? -15.023 24.927 13.137 1.00 14.19 460 ALA A C 1
ATOM 3772 O O . ALA A 1 478 ? -14.695 26.003 13.648 1.00 13.64 460 ALA A O 1
ATOM 3774 N N . LEU A 1 479 ? -14.723 24.613 11.875 1.00 12.18 461 LEU A N 1
ATOM 3775 C CA . LEU A 1 479 ? -13.979 25.518 10.995 1.00 11.25 461 LEU A CA 1
ATOM 3776 C C . LEU A 1 479 ? -14.772 26.798 10.738 1.00 14.61 461 LEU A C 1
ATOM 3777 O O . LEU A 1 479 ? -14.214 27.886 10.824 1.00 13.30 461 LEU A O 1
ATOM 3782 N N . ALA A 1 480 ? -16.076 26.664 10.485 1.00 11.76 462 ALA A N 1
ATOM 3783 C CA . ALA A 1 480 ? -16.954 27.800 10.201 1.00 11.76 462 ALA A CA 1
ATOM 3784 C C . ALA A 1 480 ? -17.172 28.696 11.430 1.00 17.13 462 ALA A C 1
ATOM 3785 O O . ALA A 1 480 ? -16.924 29.892 11.341 1.00 17.10 462 ALA A O 1
ATOM 3787 N N . ILE A 1 481 ? -17.580 28.113 12.573 1.00 15.26 463 ILE A N 1
ATOM 3788 C CA . ILE A 1 481 ? -17.964 28.839 13.798 1.00 15.72 463 ILE A CA 1
ATOM 3789 C C . ILE A 1 481 ? -16.859 29.248 14.769 1.00 17.95 463 ILE A C 1
ATOM 3790 O O . ILE A 1 481 ? -16.971 30.282 15.425 1.00 17.88 463 ILE A O 1
ATOM 3795 N N . GLY A 1 482 ? -15.820 28.429 14.890 1.00 11.80 464 GLY A N 1
ATOM 3796 C CA . GLY A 1 482 ? -14.738 28.713 15.814 1.00 11.30 464 GLY A CA 1
ATOM 3797 C C . GLY A 1 482 ? -15.209 28.740 17.262 1.00 17.21 464 GLY A C 1
ATOM 3798 O O . GLY A 1 482 ? -16.234 28.142 17.606 1.00 18.67 464 GLY A O 1
ATOM 3799 N N . LYS A 1 483 ? -14.450 29.402 18.118 1.00 13.30 465 LYS A N 1
ATOM 3800 C CA . LYS A 1 483 ? -14.731 29.522 19.540 1.00 12.69 465 LYS A CA 1
ATOM 3801 C C . LYS A 1 483 ? -14.042 30.798 20.026 1.00 17.29 465 LYS A C 1
ATOM 3802 O O . LYS A 1 483 ? -12.816 30.879 20.035 1.00 16.40 465 LYS A O 1
ATOM 3808 N N . THR A 1 484 ? -14.842 31.799 20.413 1.00 14.54 466 THR A N 1
ATOM 3809 C CA . THR A 1 484 ? -14.345 33.117 20.816 1.00 14.13 466 THR A CA 1
ATOM 3810 C C . THR A 1 484 ? -13.597 33.109 22.133 1.00 18.06 466 THR A C 1
ATOM 3811 O O . THR A 1 484 ? -13.748 32.183 22.932 1.00 19.86 466 THR A O 1
ATOM 3815 N N . TYR A 1 485 ? -12.838 34.171 22.382 1.00 13.91 467 TYR A N 1
ATOM 3816 C CA . TYR A 1 485 ? -12.126 34.348 23.647 1.00 14.81 467 TYR A CA 1
ATOM 3817 C C . TYR A 1 485 ? -13.095 34.285 24.820 1.00 20.69 467 TYR A C 1
ATOM 3818 O O . TYR A 1 485 ? -12.767 33.675 25.836 1.00 21.27 467 TYR A O 1
ATOM 3827 N N . GLU A 1 486 ? -14.292 34.895 24.686 1.00 18.80 468 GLU A N 1
ATOM 3828 C CA . GLU A 1 486 ? -15.270 34.838 25.780 1.00 18.33 468 GLU A CA 1
ATOM 3829 C C . GLU A 1 486 ? -15.821 33.435 26.049 1.00 23.07 468 GLU A C 1
ATOM 3830 O O . GLU A 1 486 ? -16.096 33.123 27.213 1.00 22.12 468 GLU A O 1
ATOM 3836 N N . GLN A 1 487 ? -15.959 32.576 24.994 1.00 18.20 469 GLN A N 1
ATOM 3837 C CA . GLN A 1 487 ? -16.424 31.184 25.172 1.00 17.49 469 GLN A CA 1
ATOM 3838 C C . GLN A 1 487 ? -15.322 30.379 25.893 1.00 20.71 469 GLN A C 1
ATOM 3839 O O . GLN A 1 487 ? -15.624 29.561 26.765 1.00 20.68 469 GLN A O 1
ATOM 3845 N N . VAL A 1 488 ? -14.055 30.636 25.531 1.00 16.19 470 VAL A N 1
ATOM 3846 C CA . VAL A 1 488 ? -12.860 30.037 26.142 1.00 15.65 470 VAL A CA 1
ATOM 3847 C C . VAL A 1 488 ? -12.803 30.449 27.638 1.00 20.42 470 VAL A C 1
ATOM 3848 O O . VAL A 1 488 ? -12.592 29.598 28.502 1.00 20.37 470 VAL A O 1
ATOM 3852 N N . LYS A 1 489 ? -13.031 31.750 27.923 1.00 18.15 471 LYS A N 1
ATOM 3853 C CA . LYS A 1 489 ? -13.017 32.313 29.272 1.00 18.27 471 LYS A CA 1
ATOM 3854 C C . LYS A 1 489 ? -14.135 31.695 30.133 1.00 22.54 471 LYS A C 1
ATOM 3855 O O . LYS A 1 489 ? -13.895 31.383 31.309 1.00 22.17 471 LYS A O 1
ATOM 3861 N N . GLU A 1 490 ? -15.321 31.459 29.540 1.00 17.36 472 GLU A N 1
ATOM 3862 C CA . GLU A 1 490 ? -16.462 30.850 30.230 1.00 17.53 472 GLU A CA 1
ATOM 3863 C C . GLU A 1 490 ? -16.150 29.412 30.636 1.00 25.04 472 GLU A C 1
ATOM 3864 O O . GLU A 1 490 ? -16.449 29.046 31.767 1.00 25.99 472 GLU A O 1
ATOM 3870 N N . GLU A 1 491 ? -15.532 28.604 29.727 1.00 22.53 473 GLU A N 1
ATOM 3871 C CA A GLU A 1 491 ? -15.123 27.220 30.007 0.50 21.45 473 GLU A CA 1
ATOM 3872 C CA B GLU A 1 491 ? -15.118 27.214 29.991 0.50 21.69 473 GLU A CA 1
ATOM 3873 C C . GLU A 1 491 ? -14.016 27.218 31.069 1.00 24.45 473 GLU A C 1
ATOM 3874 O O . GLU A 1 491 ? -13.951 26.300 31.888 1.00 24.50 473 GLU A O 1
ATOM 3885 N N . ASN A 1 492 ? -13.180 28.272 31.096 1.00 19.04 474 ASN A N 1
ATOM 3886 C CA . ASN A 1 492 ? -12.104 28.390 32.084 1.00 18.32 474 ASN A CA 1
ATOM 3887 C C . ASN A 1 492 ? -12.588 28.627 33.518 1.00 22.18 474 ASN A C 1
ATOM 3888 O O . ASN A 1 492 ? -11.788 28.457 34.444 1.00 19.51 474 ASN A O 1
ATOM 3893 N N . GLU A 1 493 ? -13.879 29.002 33.710 1.00 20.12 475 GLU A N 1
ATOM 3894 C CA . GLU A 1 493 ? -14.462 29.211 35.040 1.00 21.53 475 GLU A CA 1
ATOM 3895 C C . GLU A 1 493 ? -14.349 27.899 35.825 1.00 28.33 475 GLU A C 1
ATOM 3896 O O . GLU A 1 493 ? -14.150 27.936 37.035 1.00 30.24 475 GLU A O 1
ATOM 3902 N N . LYS A 1 494 ? -14.406 26.753 35.116 1.00 25.36 476 LYS A N 1
ATOM 3903 C CA . LYS A 1 494 ? -14.275 25.431 35.716 1.00 25.63 476 LYS A CA 1
ATOM 3904 C C . LYS A 1 494 ? -12.837 24.860 35.628 1.00 27.53 476 LYS A C 1
ATOM 3905 O O . LYS A 1 494 ? -12.356 24.289 36.614 1.00 26.47 476 LYS A O 1
ATOM 3911 N N . ASN A 1 495 ? -12.164 25.026 34.456 1.00 20.91 477 ASN A N 1
ATOM 3912 C CA A ASN A 1 495 ? -10.811 24.513 34.198 0.50 19.65 477 ASN A CA 1
ATOM 3913 C CA B ASN A 1 495 ? -10.818 24.526 34.187 0.50 19.77 477 ASN A CA 1
ATOM 3914 C C . ASN A 1 495 ? -9.752 25.201 35.040 1.00 22.32 477 ASN A C 1
ATOM 3915 O O . ASN A 1 495 ? -8.802 24.554 35.486 1.00 23.50 477 ASN A O 1
ATOM 3924 N N . LYS A 1 496 ? -9.888 26.518 35.212 1.00 15.62 478 LYS A N 1
ATOM 3925 C CA . LYS A 1 496 ? -8.963 27.332 35.991 1.00 16.11 478 LYS A CA 1
ATOM 3926 C C . LYS A 1 496 ? -7.511 27.285 35.496 1.00 21.29 478 LYS A C 1
ATOM 3927 O O . LYS A 1 496 ? -6.569 27.247 36.281 1.00 22.13 478 LYS A O 1
ATOM 3933 N N . MET A 1 497 ? -7.332 27.321 34.170 1.00 19.22 479 MET A N 1
ATOM 3934 C CA . MET A 1 497 ? -5.999 27.407 33.562 1.00 18.27 479 MET A CA 1
ATOM 3935 C C . MET A 1 497 ? -5.547 28.855 33.838 1.00 19.42 479 MET A C 1
ATOM 3936 O O . MET A 1 497 ? -6.394 29.742 34.023 1.00 16.63 479 MET A O 1
ATOM 3941 N N . SER A 1 498 ? -4.248 29.096 33.895 1.00 18.23 480 SER A N 1
ATOM 3942 C CA . SER A 1 498 ? -3.732 30.451 34.112 1.00 19.33 480 SER A CA 1
ATOM 3943 C C . SER A 1 498 ? -4.318 31.378 33.025 1.00 24.29 480 SER A C 1
ATOM 3944 O O . SER A 1 498 ? -4.251 31.042 31.837 1.00 25.00 480 SER A O 1
ATOM 3947 N N . PRO A 1 499 ? -5.022 32.464 33.414 1.00 20.29 481 PRO A N 1
ATOM 3948 C CA . PRO A 1 499 ? -5.742 33.275 32.405 1.00 19.66 481 PRO A CA 1
ATOM 3949 C C . PRO A 1 499 ? -4.963 33.846 31.228 1.00 22.39 481 PRO A C 1
ATOM 3950 O O . PRO A 1 499 ? -5.540 34.018 30.148 1.00 21.58 481 PRO A O 1
ATOM 3954 N N . GLU A 1 500 ? -3.653 34.090 31.397 1.00 18.63 482 GLU A N 1
ATOM 3955 C CA . GLU A 1 500 ? -2.867 34.639 30.285 1.00 17.93 482 GLU A CA 1
ATOM 3956 C C . GLU A 1 500 ? -2.703 33.645 29.123 1.00 24.11 482 GLU A C 1
ATOM 3957 O O . GLU A 1 500 ? -2.466 34.063 27.991 1.00 24.58 482 GLU A O 1
ATOM 3963 N N . LEU A 1 501 ? -2.884 32.346 29.399 1.00 20.45 483 LEU A N 1
ATOM 3964 C CA . LEU A 1 501 ? -2.752 31.294 28.389 1.00 18.51 483 LEU A CA 1
ATOM 3965 C C . LEU A 1 501 ? -4.005 31.092 27.526 1.00 20.43 483 LEU A C 1
ATOM 3966 O O . LEU A 1 501 ? -3.927 30.381 26.532 1.00 19.99 483 LEU A O 1
ATOM 3971 N N . LEU A 1 502 ? -5.156 31.697 27.891 1.00 16.32 484 LEU A N 1
ATOM 3972 C CA . LEU A 1 502 ? -6.430 31.498 27.177 1.00 14.48 484 LEU A CA 1
ATOM 3973 C C . LEU A 1 502 ? -6.451 31.796 25.669 1.00 18.32 484 LEU A C 1
ATOM 3974 O O . LEU A 1 502 ? -7.214 31.165 24.926 1.00 19.62 484 LEU A O 1
ATOM 3979 N N . THR A 1 503 ? -5.601 32.717 25.218 1.00 14.70 485 THR A N 1
ATOM 3980 C CA . THR A 1 503 ? -5.457 33.110 23.808 1.00 14.14 485 THR A CA 1
ATOM 3981 C C . THR A 1 503 ? -5.107 31.895 22.923 1.00 16.80 485 THR A C 1
ATOM 3982 O O . THR A 1 503 ? -5.603 31.793 21.808 1.00 13.67 485 THR A O 1
ATOM 3986 N N . HIS A 1 504 ? -4.286 30.959 23.458 1.00 14.94 486 HIS A N 1
ATOM 3987 C CA . HIS A 1 504 ? -3.866 29.714 22.800 1.00 13.53 486 HIS A CA 1
ATOM 3988 C C . HIS A 1 504 ? -5.042 28.784 22.464 1.00 16.97 486 HIS A C 1
ATOM 3989 O O . HIS A 1 504 ? -4.913 27.920 21.612 1.00 18.61 486 HIS A O 1
ATOM 3996 N N . LYS A 1 505 ? -6.185 28.969 23.128 1.00 11.46 487 LYS A N 1
ATOM 3997 C CA . LYS A 1 505 ? -7.356 28.119 22.962 1.00 10.24 487 LYS A CA 1
ATOM 3998 C C . LYS A 1 505 ? -8.470 28.726 22.083 1.00 15.55 487 LYS A C 1
ATOM 3999 O O . LYS A 1 505 ? -9.514 28.089 21.881 1.00 15.60 487 LYS A O 1
ATOM 4005 N N . VAL A 1 506 ? -8.234 29.930 21.540 1.00 12.10 488 VAL A N 1
ATOM 4006 C CA . VAL A 1 506 ? -9.211 30.622 20.690 1.00 12.62 488 VAL A CA 1
ATOM 4007 C C . VAL A 1 506 ? -9.200 30.023 19.284 1.00 17.32 488 VAL A C 1
ATOM 4008 O O . VAL A 1 506 ? -8.134 29.725 18.748 1.00 16.90 488 VAL A O 1
ATOM 4012 N N . PHE A 1 507 ? -10.386 29.862 18.694 1.00 14.91 489 PHE A N 1
ATOM 4013 C CA . PHE A 1 507 ? -10.547 29.403 17.314 1.00 15.36 489 PHE A CA 1
ATOM 4014 C C . PHE A 1 507 ? -11.255 30.526 16.583 1.00 18.63 489 PHE A C 1
ATOM 4015 O O . PHE A 1 507 ? -12.428 30.749 16.829 1.00 19.54 489 PHE A O 1
ATOM 4023 N N . ASN A 1 508 ? -10.541 31.261 15.726 1.00 15.40 490 ASN A N 1
ATOM 4024 C CA . ASN A 1 508 ? -11.115 32.390 14.999 1.00 14.76 490 ASN A CA 1
ATOM 4025 C C . ASN A 1 508 ? -12.277 32.079 14.066 1.00 17.21 490 ASN A C 1
ATOM 4026 O O . ASN A 1 508 ? -13.111 32.957 13.840 1.00 16.23 490 ASN A O 1
ATOM 4031 N N . GLY A 1 509 ? -12.398 30.830 13.608 1.00 13.10 491 GLY A N 1
ATOM 4032 C CA . GLY A 1 509 ? -13.509 30.450 12.743 1.00 12.46 491 GLY A CA 1
ATOM 4033 C C . GLY A 1 509 ? -13.429 31.132 11.387 1.00 19.10 491 GLY A C 1
ATOM 4034 O O . GLY A 1 509 ? -12.356 31.621 11.003 1.00 19.20 491 GLY A O 1
ATOM 4035 N N . ASN A 1 510 ? -14.559 31.185 10.657 1.00 16.63 492 ASN A N 1
ATOM 4036 C CA . ASN A 1 510 ? -14.643 31.746 9.292 1.00 16.79 492 ASN A CA 1
ATOM 4037 C C . ASN A 1 510 ? -13.709 31.017 8.312 1.00 20.60 492 ASN A C 1
ATOM 4038 O O . ASN A 1 510 ? -13.267 31.610 7.329 1.00 20.41 492 ASN A O 1
ATOM 4043 N N . ARG A 1 511 ? -13.398 29.728 8.612 1.00 15.29 493 ARG A N 1
ATOM 4044 C CA . ARG A 1 511 ? -12.546 28.873 7.801 1.00 13.91 493 ARG A CA 1
ATOM 4045 C C . ARG A 1 511 ? -13.483 28.088 6.899 1.00 18.08 493 ARG A C 1
ATOM 4046 O O . ARG A 1 511 ? -14.374 27.395 7.387 1.00 17.22 493 ARG A O 1
ATOM 4054 N N . PRO A 1 512 ? -13.393 28.309 5.576 1.00 13.24 494 PRO A N 1
ATOM 4055 C CA . PRO A 1 512 ? -14.410 27.749 4.688 1.00 12.16 494 PRO A CA 1
ATOM 4056 C C . PRO A 1 512 ? -14.301 26.266 4.376 1.00 15.40 494 PRO A C 1
ATOM 4057 O O . PRO A 1 512 ? -13.210 25.696 4.395 1.00 15.76 494 PRO A O 1
ATOM 4061 N N . SER A 1 513 ? -15.441 25.672 4.024 1.00 9.45 495 SER A N 1
ATOM 4062 C CA . SER A 1 513 ? -15.544 24.271 3.628 1.00 9.71 495 SER A CA 1
ATOM 4063 C C . SER A 1 513 ? -16.685 23.995 2.653 1.00 17.30 495 SER A C 1
ATOM 4064 O O . SER A 1 513 ? -17.743 24.640 2.698 1.00 15.68 495 SER A O 1
ATOM 4067 N N . THR A 1 514 ? -16.474 22.982 1.814 1.00 15.08 496 THR A N 1
ATOM 4068 C CA . THR A 1 514 ? -17.493 22.452 0.936 1.00 14.52 496 THR A CA 1
ATOM 4069 C C . THR A 1 514 ? -17.724 21.027 1.398 1.00 19.24 496 THR A C 1
ATOM 4070 O O . THR A 1 514 ? -16.757 20.301 1.646 1.00 20.01 496 THR A O 1
ATOM 4074 N N . LEU A 1 515 ? -18.985 20.631 1.543 1.00 17.36 497 LEU A N 1
ATOM 4075 C CA . LEU A 1 515 ? -19.347 19.260 1.894 1.00 18.61 497 LEU A CA 1
ATOM 4076 C C . LEU A 1 515 ? -19.983 18.572 0.699 1.00 21.30 497 LEU A C 1
ATOM 4077 O O . LEU A 1 515 ? -20.908 19.108 0.088 1.00 22.30 497 LEU A O 1
ATOM 4082 N N . LEU A 1 516 ? -19.486 17.384 0.365 1.00 17.77 498 LEU A N 1
ATOM 4083 C CA . LEU A 1 516 ? -20.032 16.526 -0.694 1.00 17.74 498 LEU A CA 1
ATOM 4084 C C . LEU A 1 516 ? -20.481 15.245 0.001 1.00 19.02 498 LEU A C 1
ATOM 4085 O O . LEU A 1 516 ? -19.635 14.520 0.548 1.00 18.14 498 LEU A O 1
ATOM 4090 N N . LEU A 1 517 ? -21.812 15.000 0.035 1.00 14.47 499 LEU A N 1
ATOM 4091 C CA . LEU A 1 517 ? -22.350 13.820 0.707 1.00 15.08 499 LEU A CA 1
ATOM 4092 C C . LEU A 1 517 ? -23.108 12.942 -0.268 1.00 19.13 499 LEU A C 1
ATOM 4093 O O . LEU A 1 517 ? -24.147 13.354 -0.771 1.00 17.97 499 LEU A O 1
ATOM 4098 N N . PHE A 1 518 ? -22.574 11.733 -0.526 1.00 14.87 500 PHE A N 1
ATOM 4099 C CA . PHE A 1 518 ? -23.173 10.764 -1.455 1.00 13.54 500 PHE A CA 1
ATOM 4100 C C . PHE A 1 518 ? -23.882 9.683 -0.669 1.00 19.61 500 PHE A C 1
ATOM 4101 O O . PHE A 1 518 ? -23.576 9.483 0.502 1.00 18.34 500 PHE A O 1
ATOM 4109 N N . ASP A 1 519 ? -24.793 8.936 -1.293 1.00 17.50 501 ASP A N 1
ATOM 4110 C CA . ASP A 1 519 ? -25.410 7.851 -0.534 1.00 18.67 501 ASP A CA 1
ATOM 4111 C C . ASP A 1 519 ? -24.443 6.659 -0.376 1.00 22.68 501 ASP A C 1
ATOM 4112 O O . ASP A 1 519 ? -24.246 6.138 0.720 1.00 23.05 501 ASP A O 1
ATOM 4117 N N . GLU A 1 520 ? -23.782 6.278 -1.459 1.00 19.04 502 GLU A N 1
ATOM 4118 C CA . GLU A 1 520 ? -22.899 5.116 -1.445 1.00 18.50 502 GLU A CA 1
ATOM 4119 C C . GLU A 1 520 ? -21.775 5.352 -2.458 1.00 20.84 502 GLU A C 1
ATOM 4120 O O . GLU A 1 520 ? -21.993 6.036 -3.458 1.00 20.89 502 GLU A O 1
ATOM 4126 N N . LEU A 1 521 ? -20.611 4.748 -2.241 1.00 14.91 503 LEU A N 1
ATOM 4127 C CA . LEU A 1 521 ? -19.533 4.791 -3.231 1.00 13.35 503 LEU A CA 1
ATOM 4128 C C . LEU A 1 521 ? -19.613 3.501 -4.055 1.00 18.23 503 LEU A C 1
ATOM 4129 O O . LEU A 1 521 ? -19.050 2.467 -3.688 1.00 20.60 503 LEU A O 1
ATOM 4134 N N . ASN A 1 522 ? -20.401 3.540 -5.127 1.00 14.63 504 ASN A N 1
ATOM 4135 C CA . ASN A 1 522 ? -20.531 2.412 -6.033 1.00 13.53 504 ASN A CA 1
ATOM 4136 C C . ASN A 1 522 ? -19.855 2.843 -7.360 1.00 16.96 504 ASN A C 1
ATOM 4137 O O . ASN A 1 522 ? -19.258 3.931 -7.411 1.00 15.71 504 ASN A O 1
ATOM 4142 N N . PHE A 1 523 ? -19.873 1.998 -8.397 1.00 15.10 505 PHE A N 1
ATOM 4143 C CA . PHE A 1 523 ? -19.209 2.344 -9.665 1.00 14.48 505 PHE A CA 1
ATOM 4144 C C . PHE A 1 523 ? -19.761 3.614 -10.322 1.00 18.81 505 PHE A C 1
ATOM 4145 O O . PHE A 1 523 ? -18.988 4.460 -10.775 1.00 19.13 505 PHE A O 1
ATOM 4153 N N . TYR A 1 524 ? -21.097 3.757 -10.341 1.00 14.32 506 TYR A N 1
ATOM 4154 C CA . TYR A 1 524 ? -21.771 4.902 -10.920 1.00 13.04 506 TYR A CA 1
ATOM 4155 C C . TYR A 1 524 ? -21.368 6.208 -10.189 1.00 14.49 506 TYR A C 1
ATOM 4156 O O . TYR A 1 524 ? -20.992 7.185 -10.837 1.00 12.93 506 TYR A O 1
ATOM 4165 N N . THR A 1 525 ? -21.466 6.210 -8.845 1.00 11.55 507 THR A N 1
ATOM 4166 C CA A THR A 1 525 ? -21.117 7.352 -8.007 0.50 11.27 507 THR A CA 1
ATOM 4167 C CA B THR A 1 525 ? -21.108 7.394 -8.053 0.50 11.22 507 THR A CA 1
ATOM 4168 C C . THR A 1 525 ? -19.621 7.717 -8.142 1.00 14.46 507 THR A C 1
ATOM 4169 O O . THR A 1 525 ? -19.277 8.890 -8.081 1.00 13.69 507 THR A O 1
ATOM 4176 N N . CYS A 1 526 ? -18.737 6.710 -8.300 1.00 11.40 508 CYS A N 1
ATOM 4177 C CA . CYS A 1 526 ? -17.304 6.993 -8.457 1.00 12.05 508 CYS A CA 1
ATOM 4178 C C . CYS A 1 526 ? -17.079 7.761 -9.778 1.00 14.95 508 CYS A C 1
ATOM 4179 O O . CYS A 1 526 ? -16.207 8.629 -9.846 1.00 14.68 508 CYS A O 1
ATOM 4182 N N . GLY A 1 527 ? -17.903 7.463 -10.783 1.00 11.05 509 GLY A N 1
ATOM 4183 C CA . GLY A 1 527 ? -17.912 8.147 -12.073 1.00 11.30 509 GLY A CA 1
ATOM 4184 C C . GLY A 1 527 ? -18.399 9.581 -11.903 1.00 16.28 509 GLY A C 1
ATOM 4185 O O . GLY A 1 527 ? -17.775 10.516 -12.429 1.00 15.10 509 GLY A O 1
ATOM 4186 N N . LEU A 1 528 ? -19.491 9.779 -11.111 1.00 13.41 510 LEU A N 1
ATOM 4187 C CA . LEU A 1 528 ? -19.999 11.124 -10.806 1.00 13.92 510 LEU A CA 1
ATOM 4188 C C . LEU A 1 528 ? -18.880 11.971 -10.151 1.00 15.94 510 LEU A C 1
ATOM 4189 O O . LEU A 1 528 ? -18.705 13.124 -10.532 1.00 14.93 510 LEU A O 1
ATOM 4194 N N . LEU A 1 529 ? -18.144 11.385 -9.174 1.00 12.21 511 LEU A N 1
ATOM 4195 C CA . LEU A 1 529 ? -17.052 12.052 -8.449 1.00 12.50 511 LEU A CA 1
ATOM 4196 C C . LEU A 1 529 ? -15.889 12.444 -9.391 1.00 12.74 511 LEU A C 1
ATOM 4197 O O . LEU A 1 529 ? -15.409 13.567 -9.314 1.00 12.51 511 LEU A O 1
ATOM 4202 N N . LEU A 1 530 ? -15.454 11.534 -10.264 1.00 12.09 512 LEU A N 1
ATOM 4203 C CA . LEU A 1 530 ? -14.385 11.825 -11.217 1.00 12.26 512 LEU A CA 1
ATOM 4204 C C . LEU A 1 530 ? -14.774 12.964 -12.147 1.00 15.32 512 LEU A C 1
ATOM 4205 O O . LEU A 1 530 ? -14.015 13.928 -12.284 1.00 14.20 512 LEU A O 1
ATOM 4210 N N . SER A 1 531 ? -15.960 12.863 -12.769 1.00 13.41 513 SER A N 1
ATOM 4211 C CA . SER A 1 531 ? -16.406 13.870 -13.727 1.00 12.76 513 SER A CA 1
ATOM 4212 C C . SER A 1 531 ? -16.619 15.222 -13.051 1.00 14.73 513 SER A C 1
ATOM 4213 O O . SER A 1 531 ? -16.325 16.239 -13.653 1.00 14.00 513 SER A O 1
ATOM 4216 N N . LEU A 1 532 ? -17.093 15.230 -11.803 1.00 13.29 514 LEU A N 1
ATOM 4217 C CA . LEU A 1 532 ? -17.314 16.446 -11.038 1.00 11.84 514 LEU A CA 1
ATOM 4218 C C . LEU A 1 532 ? -16.008 17.261 -10.967 1.00 15.02 514 LEU A C 1
ATOM 4219 O O . LEU A 1 532 ? -16.032 18.457 -11.232 1.00 13.95 514 LEU A O 1
ATOM 4224 N N . TYR A 1 533 ? -14.879 16.611 -10.641 1.00 13.09 515 TYR A N 1
ATOM 4225 C CA . TYR A 1 533 ? -13.580 17.274 -10.544 1.00 12.88 515 TYR A CA 1
ATOM 4226 C C . TYR A 1 533 ? -12.980 17.602 -11.913 1.00 14.85 515 TYR A C 1
ATOM 4227 O O . TYR A 1 533 ? -12.430 18.702 -12.078 1.00 14.52 515 TYR A O 1
ATOM 4236 N N . GLU A 1 534 ? -13.138 16.701 -12.909 1.00 10.46 516 GLU A N 1
ATOM 4237 C CA . GLU A 1 534 ? -12.644 17.000 -14.275 1.00 11.69 516 GLU A CA 1
ATOM 4238 C C . GLU A 1 534 ? -13.409 18.236 -14.812 1.00 14.96 516 GLU A C 1
ATOM 4239 O O . GLU A 1 534 ? -12.792 19.164 -15.335 1.00 15.81 516 GLU A O 1
ATOM 4245 N N . SER A 1 535 ? -14.731 18.279 -14.584 1.00 12.62 517 SER A N 1
ATOM 4246 C CA . SER A 1 535 ? -15.577 19.409 -14.992 1.00 12.07 517 SER A CA 1
ATOM 4247 C C . SER A 1 535 ? -15.180 20.682 -14.237 1.00 15.94 517 SER A C 1
ATOM 4248 O O . SER A 1 535 ? -15.026 21.725 -14.864 1.00 16.39 517 SER A O 1
ATOM 4251 N N . ARG A 1 536 ? -14.978 20.592 -12.903 1.00 11.93 518 ARG A N 1
ATOM 4252 C CA . ARG A 1 536 ? -14.575 21.727 -12.076 1.00 11.95 518 ARG A CA 1
ATOM 4253 C C . ARG A 1 536 ? -13.283 22.341 -12.579 1.00 15.85 518 ARG A C 1
ATOM 4254 O O . ARG A 1 536 ? -13.210 23.560 -12.686 1.00 14.95 518 ARG A O 1
ATOM 4262 N N . ILE A 1 537 ? -12.263 21.499 -12.897 1.00 13.49 519 ILE A N 1
ATOM 4263 C CA . ILE A 1 537 ? -10.969 21.975 -13.403 1.00 13.41 519 ILE A CA 1
ATOM 4264 C C . ILE A 1 537 ? -11.080 22.663 -14.767 1.00 14.91 519 ILE A C 1
ATOM 4265 O O . ILE A 1 537 ? -10.491 23.732 -14.964 1.00 16.01 519 ILE A O 1
ATOM 4270 N N . VAL A 1 538 ? -11.880 22.091 -15.673 1.00 10.29 520 VAL A N 1
ATOM 4271 C CA . VAL A 1 538 ? -12.125 22.669 -16.988 1.00 10.59 520 VAL A CA 1
ATOM 4272 C C . VAL A 1 538 ? -12.814 24.058 -16.819 1.00 13.27 520 VAL A C 1
ATOM 4273 O O . VAL A 1 538 ? -12.363 25.028 -17.420 1.00 13.16 520 VAL A O 1
ATOM 4277 N N . ALA A 1 539 ? -13.841 24.152 -15.955 1.00 11.82 521 ALA A N 1
ATOM 4278 C CA . ALA A 1 539 ? -14.556 25.408 -15.697 1.00 11.91 521 ALA A CA 1
ATOM 4279 C C . ALA A 1 539 ? -13.608 26.429 -15.091 1.00 15.26 521 ALA A C 1
ATOM 4280 O O . ALA A 1 539 ? -13.618 27.586 -15.506 1.00 16.03 521 ALA A O 1
ATOM 4282 N N . GLU A 1 540 ? -12.757 25.996 -14.146 1.00 10.57 522 GLU A N 1
ATOM 4283 C CA . GLU A 1 540 ? -11.842 26.881 -13.473 1.00 9.73 522 GLU A CA 1
ATOM 4284 C C . GLU A 1 540 ? -10.755 27.473 -14.384 1.00 14.78 522 GLU A C 1
ATOM 4285 O O . GLU A 1 540 ? -10.393 28.643 -14.215 1.00 13.60 522 GLU A O 1
ATOM 4291 N N . GLY A 1 541 ? -10.262 26.686 -15.348 1.00 13.37 523 GLY A N 1
ATOM 4292 C CA . GLY A 1 541 ? -9.257 27.156 -16.304 1.00 12.44 523 GLY A CA 1
ATOM 4293 C C . GLY A 1 541 ? -9.809 28.295 -17.143 1.00 14.15 523 GLY A C 1
ATOM 4294 O O . GLY A 1 541 ? -9.117 29.291 -17.358 1.00 14.42 523 GLY A O 1
ATOM 4295 N N . PHE A 1 542 ? -11.092 28.197 -17.536 1.00 10.35 524 PHE A N 1
ATOM 4296 C CA . PHE A 1 542 ? -11.786 29.248 -18.288 1.00 10.77 524 PHE A CA 1
ATOM 4297 C C . PHE A 1 542 ? -12.040 30.491 -17.442 1.00 17.13 524 PHE A C 1
ATOM 4298 O O . PHE A 1 542 ? -11.851 31.603 -17.937 1.00 17.47 524 PHE A O 1
ATOM 4306 N N . LEU A 1 543 ? -12.374 30.308 -16.150 1.00 14.92 525 LEU A N 1
ATOM 4307 C CA . LEU A 1 543 ? -12.529 31.432 -15.209 1.00 14.12 525 LEU A CA 1
ATOM 4308 C C . LEU A 1 543 ? -11.176 32.152 -15.057 1.00 17.83 525 LEU A C 1
ATOM 4309 O O . LEU A 1 543 ? -11.138 33.383 -15.022 1.00 16.19 525 LEU A O 1
ATOM 4314 N N . LEU A 1 544 ? -10.071 31.376 -14.980 1.00 12.94 526 LEU A N 1
ATOM 4315 C CA . LEU A 1 544 ? -8.708 31.922 -14.839 1.00 12.14 526 LEU A CA 1
ATOM 4316 C C . LEU A 1 544 ? -8.158 32.463 -16.140 1.00 14.55 526 LEU A C 1
ATOM 4317 O O . LEU A 1 544 ? -7.098 33.097 -16.140 1.00 12.95 526 LEU A O 1
ATOM 4322 N N . ASN A 1 545 ? -8.851 32.152 -17.257 1.00 13.42 527 ASN A N 1
ATOM 4323 C CA . ASN A 1 545 ? -8.470 32.476 -18.630 1.00 14.27 527 ASN A CA 1
ATOM 4324 C C . ASN A 1 545 ? -7.083 31.903 -18.967 1.00 18.60 527 ASN A C 1
ATOM 4325 O O . ASN A 1 545 ? -6.245 32.585 -19.543 1.00 17.77 527 ASN A O 1
ATOM 4330 N N . ILE A 1 546 ? -6.844 30.652 -18.590 1.00 16.43 528 ILE A N 1
ATOM 4331 C CA . ILE A 1 546 ? -5.574 29.973 -18.901 1.00 14.66 528 ILE A CA 1
ATOM 4332 C C . ILE A 1 546 ? -5.881 28.721 -19.733 1.00 14.73 528 ILE A C 1
ATOM 4333 O O . ILE A 1 546 ? -7.048 28.336 -19.878 1.00 13.41 528 ILE A O 1
ATOM 4338 N N . ASN A 1 547 ? -4.852 28.104 -20.287 1.00 12.56 529 ASN A N 1
ATOM 4339 C CA . ASN A 1 547 ? -5.026 26.886 -21.064 1.00 13.34 529 ASN A CA 1
ATOM 4340 C C . ASN A 1 547 ? -4.822 25.683 -20.108 1.00 18.17 529 ASN A C 1
ATOM 4341 O O . ASN A 1 547 ? -3.704 25.409 -19.697 1.00 18.19 529 ASN A O 1
ATOM 4346 N N . SER A 1 548 ? -5.909 24.993 -19.748 1.00 15.52 530 SER A N 1
ATOM 4347 C CA . SER A 1 548 ? -5.898 23.849 -18.821 1.00 15.23 530 SER A CA 1
ATOM 4348 C C . SER A 1 548 ? -5.337 22.588 -19.461 1.00 18.66 530 SER A C 1
ATOM 4349 O O . SER A 1 548 ? -5.166 21.581 -18.786 1.00 18.38 530 SER A O 1
ATOM 4352 N N . PHE A 1 549 ? -5.120 22.622 -20.774 1.00 12.72 531 PHE A N 1
ATOM 4353 C CA . PHE A 1 549 ? -4.868 21.459 -21.573 1.00 11.60 531 PHE A CA 1
ATOM 4354 C C . PHE A 1 549 ? -3.463 21.158 -22.032 1.00 16.16 531 PHE A C 1
ATOM 4355 O O . PHE A 1 549 ? -3.237 20.079 -22.553 1.00 15.88 531 PHE A O 1
ATOM 4363 N N . ASP A 1 550 ? -2.517 22.073 -21.802 1.00 12.86 532 ASP A N 1
ATOM 4364 C CA . ASP A 1 550 ? -1.145 21.857 -22.190 1.00 12.12 532 ASP A CA 1
ATOM 4365 C C . ASP A 1 550 ? -0.303 21.641 -20.927 1.00 15.40 532 ASP A C 1
ATOM 4366 O O . ASP A 1 550 ? -0.831 21.632 -19.805 1.00 13.53 532 ASP A O 1
ATOM 4371 N N . GLN A 1 551 ? 1.005 21.424 -21.099 1.00 12.20 533 GLN A N 1
ATOM 4372 C CA . GLN A 1 551 ? 1.914 21.220 -19.966 1.00 11.36 533 GLN A CA 1
ATOM 4373 C C . GLN A 1 551 ? 3.348 21.501 -20.403 1.00 14.25 533 GLN A C 1
ATOM 4374 O O . GLN A 1 551 ? 4.211 20.645 -20.299 1.00 13.14 533 GLN A O 1
ATOM 4380 N N . TRP A 1 552 ? 3.594 22.719 -20.903 1.00 13.28 534 TRP A N 1
ATOM 4381 C CA . TRP A 1 552 ? 4.924 23.132 -21.386 1.00 13.87 534 TRP A CA 1
ATOM 4382 C C . TRP A 1 552 ? 5.977 23.179 -20.299 1.00 15.52 534 TRP A C 1
ATOM 4383 O O . TRP A 1 552 ? 7.168 23.106 -20.604 1.00 16.01 534 TRP A O 1
ATOM 4394 N N . GLY A 1 553 ? 5.524 23.241 -19.045 1.00 13.68 535 GLY A N 1
ATOM 4395 C CA . GLY A 1 553 ? 6.366 23.331 -17.862 1.00 14.85 535 GLY A CA 1
ATOM 4396 C C . GLY A 1 553 ? 7.190 22.117 -17.524 1.00 22.22 535 GLY A C 1
ATOM 4397 O O . GLY A 1 553 ? 8.068 22.174 -16.651 1.00 22.63 535 GLY A O 1
ATOM 4398 N N . VAL A 1 554 ? 6.938 21.035 -18.206 1.00 20.48 536 VAL A N 1
ATOM 4399 C CA . VAL A 1 554 ? 7.638 19.792 -17.921 1.00 22.83 536 VAL A CA 1
ATOM 4400 C C . VAL A 1 554 ? 8.891 19.588 -18.781 1.00 26.64 536 VAL A C 1
ATOM 4401 O O . VAL A 1 554 ? 9.687 18.693 -18.507 1.00 26.12 536 VAL A O 1
ATOM 4405 N N . GLU A 1 555 ? 9.075 20.439 -19.792 1.00 23.13 537 GLU A N 1
ATOM 4406 C CA . GLU A 1 555 ? 10.162 20.360 -20.754 1.00 21.92 537 GLU A CA 1
ATOM 4407 C C . GLU A 1 555 ? 11.557 20.606 -20.202 1.00 23.60 537 GLU A C 1
ATOM 4408 O O . GLU A 1 555 ? 12.466 19.830 -20.507 1.00 21.54 537 GLU A O 1
ATOM 4414 N N . LEU A 1 556 ? 11.762 21.736 -19.501 1.00 17.60 538 LEU A N 1
ATOM 4415 C CA . LEU A 1 556 ? 13.078 22.124 -19.034 1.00 17.04 538 LEU A CA 1
ATOM 4416 C C . LEU A 1 556 ? 13.818 21.069 -18.225 1.00 20.74 538 LEU A C 1
ATOM 4417 O O . LEU A 1 556 ? 14.991 20.818 -18.506 1.00 19.23 538 LEU A O 1
ATOM 4422 N N . GLY A 1 557 ? 13.122 20.462 -17.260 1.00 17.97 539 GLY A N 1
ATOM 4423 C CA . GLY A 1 557 ? 13.674 19.411 -16.406 1.00 17.62 539 GLY A CA 1
ATOM 4424 C C . GLY A 1 557 ? 14.109 18.187 -17.182 1.00 21.93 539 GLY A C 1
ATOM 4425 O O . GLY A 1 557 ? 15.176 17.640 -16.903 1.00 20.99 539 GLY A O 1
ATOM 4426 N N . LYS A 1 558 ? 13.306 17.771 -18.205 1.00 19.24 540 LYS A N 1
ATOM 4427 C CA . LYS A 1 558 ? 13.648 16.635 -19.078 1.00 20.62 540 LYS A CA 1
ATOM 4428 C C . LYS A 1 558 ? 14.913 16.925 -19.889 1.00 22.80 540 LYS A C 1
ATOM 4429 O O . LYS A 1 558 ? 15.800 16.074 -19.960 1.00 21.81 540 LYS A O 1
ATOM 4435 N N . VAL A 1 559 ? 14.995 18.114 -20.512 1.00 20.09 541 VAL A N 1
ATOM 4436 C CA . VAL A 1 559 ? 16.160 18.525 -21.302 1.00 19.85 541 VAL A CA 1
ATOM 4437 C C . VAL A 1 559 ? 17.435 18.471 -20.430 1.00 23.22 541 VAL A C 1
ATOM 4438 O O . VAL A 1 559 ? 18.434 17.872 -20.835 1.00 23.21 541 VAL A O 1
ATOM 4442 N N . LEU A 1 560 ? 17.394 19.081 -19.238 1.00 19.29 542 LEU A N 1
ATOM 4443 C CA . LEU A 1 560 ? 18.575 19.087 -18.365 1.00 19.38 542 LEU A CA 1
ATOM 4444 C C . LEU A 1 560 ? 18.954 17.695 -17.831 1.00 24.37 542 LEU A C 1
ATOM 4445 O O . LEU A 1 560 ? 20.138 17.425 -17.627 1.00 24.52 542 LEU A O 1
ATOM 4450 N N . ALA A 1 561 ? 17.964 16.815 -17.615 1.00 21.81 543 ALA A N 1
ATOM 4451 C CA . ALA A 1 561 ? 18.190 15.442 -17.115 1.00 21.62 543 ALA A CA 1
ATOM 4452 C C . ALA A 1 561 ? 18.910 14.589 -18.161 1.00 23.90 543 ALA A C 1
ATOM 4453 O O . ALA A 1 561 ? 19.735 13.734 -17.815 1.00 21.27 543 ALA A O 1
ATOM 4455 N N . LYS A 1 562 ? 18.622 14.846 -19.439 1.00 21.27 544 LYS A N 1
ATOM 4456 C CA . LYS A 1 562 ? 19.250 14.150 -20.564 1.00 22.10 544 LYS A CA 1
ATOM 4457 C C . LYS A 1 562 ? 20.761 14.477 -20.580 1.00 24.24 544 LYS A C 1
ATOM 4458 O O . LYS A 1 562 ? 21.585 13.583 -20.812 1.00 24.01 544 LYS A O 1
ATOM 4464 N N . GLU A 1 563 ? 21.120 15.735 -20.274 1.00 19.44 545 GLU A N 1
ATOM 4465 C CA . GLU A 1 563 ? 22.520 16.175 -20.189 1.00 18.84 545 GLU A CA 1
ATOM 4466 C C . GLU A 1 563 ? 23.252 15.446 -19.031 1.00 21.55 545 GLU A C 1
ATOM 4467 O O . GLU A 1 563 ? 24.405 15.016 -19.206 1.00 20.57 545 GLU A O 1
ATOM 4473 N N . VAL A 1 564 ? 22.571 15.295 -17.852 1.00 17.42 546 VAL A N 1
ATOM 4474 C CA . VAL A 1 564 ? 23.115 14.584 -16.687 1.00 16.03 546 VAL A CA 1
ATOM 4475 C C . VAL A 1 564 ? 23.262 13.095 -17.055 1.00 19.37 546 VAL A C 1
ATOM 4476 O O . VAL A 1 564 ? 24.293 12.508 -16.736 1.00 18.62 546 VAL A O 1
ATOM 4480 N N . ARG A 1 565 ? 22.239 12.510 -17.753 1.00 16.84 547 ARG A N 1
ATOM 4481 C CA . ARG A 1 565 ? 22.259 11.131 -18.259 1.00 17.79 547 ARG A CA 1
ATOM 4482 C C . ARG A 1 565 ? 23.539 10.847 -19.070 1.00 21.93 547 ARG A C 1
ATOM 4483 O O . ARG A 1 565 ? 24.201 9.849 -18.793 1.00 21.15 547 ARG A O 1
ATOM 4491 N N . ASN A 1 566 ? 23.875 11.727 -20.054 1.00 17.97 548 ASN A N 1
ATOM 4492 C CA . ASN A 1 566 ? 25.062 11.583 -20.901 1.00 18.17 548 ASN A CA 1
ATOM 4493 C C . ASN A 1 566 ? 26.344 11.680 -20.108 1.00 22.71 548 ASN A C 1
ATOM 4494 O O . ASN A 1 566 ? 27.274 10.905 -20.377 1.00 20.45 548 ASN A O 1
ATOM 4499 N N . TYR A 1 567 ? 26.365 12.581 -19.095 1.00 20.58 549 TYR A N 1
ATOM 4500 C CA . TYR A 1 567 ? 27.492 12.760 -18.195 1.00 21.03 549 TYR A CA 1
ATOM 4501 C C . TYR A 1 567 ? 27.707 11.503 -17.353 1.00 24.25 549 TYR A C 1
ATOM 4502 O O . TYR A 1 567 ? 28.843 11.060 -17.210 1.00 21.48 549 TYR A O 1
ATOM 4511 N N . PHE A 1 568 ? 26.611 10.929 -16.808 1.00 19.56 550 PHE A N 1
ATOM 4512 C CA . PHE A 1 568 ? 26.649 9.680 -16.054 1.00 18.50 550 PHE A CA 1
ATOM 4513 C C . PHE A 1 568 ? 27.178 8.554 -16.953 1.00 21.68 550 PHE A C 1
ATOM 4514 O O . PHE A 1 568 ? 28.061 7.797 -16.538 1.00 18.45 550 PHE A O 1
ATOM 4522 N N . ASN A 1 569 ? 26.654 8.473 -18.187 1.00 18.43 551 ASN A N 1
ATOM 4523 C CA . ASN A 1 569 ? 27.102 7.469 -19.148 1.00 19.17 551 ASN A CA 1
ATOM 4524 C C . ASN A 1 569 ? 28.633 7.567 -19.408 1.00 25.30 551 ASN A C 1
ATOM 4525 O O . ASN A 1 569 ? 29.335 6.569 -19.249 1.00 25.42 551 ASN A O 1
ATOM 4530 N N . ASP A 1 570 ? 29.149 8.764 -19.729 1.00 23.03 552 ASP A N 1
ATOM 4531 C CA . ASP A 1 570 ? 30.578 8.941 -19.990 1.00 23.46 552 ASP A CA 1
ATOM 4532 C C . ASP A 1 570 ? 31.428 8.666 -18.760 1.00 29.49 552 ASP A C 1
ATOM 4533 O O . ASP A 1 570 ? 32.463 8.015 -18.872 1.00 29.85 552 ASP A O 1
ATOM 4538 N N . THR A 1 571 ? 30.984 9.130 -17.580 1.00 26.55 553 THR A N 1
ATOM 4539 C CA . THR A 1 571 ? 31.731 8.961 -16.331 1.00 25.64 553 THR A CA 1
ATOM 4540 C C . THR A 1 571 ? 31.782 7.510 -15.848 1.00 30.56 553 THR A C 1
ATOM 4541 O O . THR A 1 571 ? 32.871 7.014 -15.527 1.00 30.37 553 THR A O 1
ATOM 4545 N N . ARG A 1 572 ? 30.611 6.834 -15.776 1.00 26.42 554 ARG A N 1
ATOM 4546 C CA . ARG A 1 572 ? 30.531 5.445 -15.298 1.00 26.61 554 ARG A CA 1
ATOM 4547 C C . ARG A 1 572 ? 31.350 4.484 -16.166 1.00 32.85 554 ARG A C 1
ATOM 4548 O O . ARG A 1 572 ? 31.920 3.523 -15.649 1.00 32.51 554 ARG A O 1
ATOM 4556 N N . ASN A 1 573 ? 31.376 4.735 -17.481 1.00 30.39 555 ASN A N 1
ATOM 4557 C CA . ASN A 1 573 ? 32.084 3.893 -18.443 1.00 31.33 555 ASN A CA 1
ATOM 4558 C C . ASN A 1 573 ? 33.495 4.375 -18.748 1.00 37.97 555 ASN A C 1
ATOM 4559 O O . ASN A 1 573 ? 34.214 3.694 -19.489 1.00 37.92 555 ASN A O 1
ATOM 4564 N N . GLN A 1 574 ? 33.891 5.541 -18.180 1.00 36.68 556 GLN A N 1
ATOM 4565 C CA . GLN A 1 574 ? 35.194 6.178 -18.399 1.00 38.30 556 GLN A CA 1
ATOM 4566 C C . GLN A 1 574 ? 35.485 6.246 -19.911 1.00 45.09 556 GLN A C 1
ATOM 4567 O O . GLN A 1 574 ? 36.524 5.774 -20.373 1.00 45.44 556 GLN A O 1
ATOM 4573 N N . LYS A 1 575 ? 34.512 6.794 -20.677 1.00 42.56 557 LYS A N 1
ATOM 4574 C CA . LYS A 1 575 ? 34.548 6.886 -22.129 1.00 42.94 557 LYS A CA 1
ATOM 4575 C C . LYS A 1 575 ? 34.001 8.216 -22.594 1.00 50.23 557 LYS A C 1
ATOM 4576 O O . LYS A 1 575 ? 32.788 8.429 -22.489 1.00 51.04 557 LYS A O 1
ATOM 4578 N N . LYS A 1 576 ? 34.879 9.096 -23.152 1.00 47.60 558 LYS A N 1
ATOM 4579 C CA . LYS A 1 576 ? 34.516 10.418 -23.703 1.00 47.15 558 LYS A CA 1
ATOM 4580 C C . LYS A 1 576 ? 33.554 10.282 -24.895 1.00 49.46 558 LYS A C 1
ATOM 4581 O O . LYS A 1 576 ? 33.613 9.280 -25.616 1.00 48.63 558 LYS A O 1
ATOM 4583 N N . SER A 1 577 ? 32.661 11.276 -25.082 1.00 45.21 559 SER A N 1
ATOM 4584 C CA . SER A 1 577 ? 31.652 11.294 -26.153 1.00 54.29 559 SER A CA 1
ATOM 4585 C C . SER A 1 577 ? 31.764 12.533 -27.050 1.00 79.63 559 SER A C 1
ATOM 4586 O O . SER A 1 577 ? 31.962 13.644 -26.557 1.00 37.92 559 SER A O 1
ATOM 4589 N N . ASN A 1 579 ? 29.510 14.987 -26.605 1.00 40.94 561 ASN A N 1
ATOM 4590 C CA . ASN A 1 579 ? 28.706 15.881 -25.765 1.00 40.43 561 ASN A CA 1
ATOM 4591 C C . ASN A 1 579 ? 29.596 16.793 -24.925 1.00 42.78 561 ASN A C 1
ATOM 4592 O O . ASN A 1 579 ? 30.609 16.327 -24.388 1.00 42.78 561 ASN A O 1
ATOM 4597 N N . THR A 1 580 ? 29.207 18.089 -24.810 1.00 38.42 562 THR A N 1
ATOM 4598 C CA . THR A 1 580 ? 29.899 19.125 -24.006 1.00 37.94 562 THR A CA 1
ATOM 4599 C C . THR A 1 580 ? 29.074 19.464 -22.731 1.00 38.84 562 THR A C 1
ATOM 4600 O O . THR A 1 580 ? 27.869 19.711 -22.832 1.00 38.01 562 THR A O 1
ATOM 4602 N N . TYR A 1 581 ? 29.721 19.500 -21.550 1.00 32.67 563 TYR A N 1
ATOM 4603 C CA . TYR A 1 581 ? 29.012 19.781 -20.282 1.00 31.54 563 TYR A CA 1
ATOM 4604 C C . TYR A 1 581 ? 29.315 21.133 -19.699 1.00 35.80 563 TYR A C 1
ATOM 4605 O O . TYR A 1 581 ? 30.478 21.543 -19.694 1.00 36.95 563 TYR A O 1
ATOM 4614 N N . ASN A 1 582 ? 28.266 21.845 -19.243 1.00 31.49 564 ASN A N 1
ATOM 4615 C CA . ASN A 1 582 ? 28.415 23.144 -18.605 1.00 32.04 564 ASN A CA 1
ATOM 4616 C C . ASN A 1 582 ? 27.574 23.201 -17.343 1.00 33.70 564 ASN A C 1
ATOM 4617 O O . ASN A 1 582 ? 26.507 23.829 -17.314 1.00 34.97 564 ASN A O 1
ATOM 4622 N N . PHE A 1 583 ? 28.013 22.472 -16.325 1.00 26.16 565 PHE A N 1
ATOM 4623 C CA . PHE A 1 583 ? 27.296 22.419 -15.057 1.00 24.42 565 PHE A CA 1
ATOM 4624 C C . PHE A 1 583 ? 27.688 23.598 -14.196 1.00 26.52 565 PHE A C 1
ATOM 4625 O O . PHE A 1 583 ? 28.844 24.016 -14.237 1.00 26.70 565 PHE A O 1
ATOM 4633 N N . ASN A 1 584 ? 26.750 24.123 -13.392 1.00 20.20 566 ASN A N 1
ATOM 4634 C CA . ASN A 1 584 ? 27.050 25.222 -12.486 1.00 18.42 566 ASN A CA 1
ATOM 4635 C C . ASN A 1 584 ? 27.987 24.733 -11.355 1.00 21.04 566 ASN A C 1
ATOM 4636 O O . ASN A 1 584 ? 28.226 23.524 -11.224 1.00 20.70 566 ASN A O 1
ATOM 4641 N N . GLU A 1 585 ? 28.513 25.660 -10.554 1.00 18.07 567 GLU A N 1
ATOM 4642 C CA . GLU A 1 585 ? 29.452 25.321 -9.491 1.00 17.80 567 GLU A CA 1
ATOM 4643 C C . GLU A 1 585 ? 28.920 24.367 -8.423 1.00 22.35 567 GLU A C 1
ATOM 4644 O O . GLU A 1 585 ? 29.674 23.516 -7.941 1.00 20.71 567 GLU A O 1
ATOM 4650 N N . SER A 1 586 ? 27.620 24.474 -8.065 1.00 18.70 568 SER A N 1
ATOM 4651 C CA . SER A 1 586 ? 27.057 23.571 -7.056 1.00 17.56 568 SER A CA 1
ATOM 4652 C C . SER A 1 586 ? 26.880 22.171 -7.590 1.00 19.77 568 SER A C 1
ATOM 4653 O O . SER A 1 586 ? 27.253 21.204 -6.906 1.00 18.93 568 SER A O 1
ATOM 4656 N N . THR A 1 587 ? 26.307 22.050 -8.810 1.00 16.36 569 THR A N 1
ATOM 4657 C CA A THR A 1 587 ? 26.094 20.733 -9.412 0.50 16.96 569 THR A CA 1
ATOM 4658 C CA B THR A 1 587 ? 26.063 20.768 -9.451 0.50 15.65 569 THR A CA 1
ATOM 4659 C C . THR A 1 587 ? 27.373 19.972 -9.624 1.00 20.80 569 THR A C 1
ATOM 4660 O O . THR A 1 587 ? 27.385 18.762 -9.389 1.00 18.06 569 THR A O 1
ATOM 4667 N N . LYS A 1 588 ? 28.476 20.666 -9.975 1.00 20.02 570 LYS A N 1
ATOM 4668 C CA . LYS A 1 588 ? 29.787 20.016 -10.117 1.00 19.34 570 LYS A CA 1
ATOM 4669 C C . LYS A 1 588 ? 30.231 19.386 -8.784 1.00 22.26 570 LYS A C 1
ATOM 4670 O O . LYS A 1 588 ? 30.718 18.259 -8.782 1.00 25.61 570 LYS A O 1
ATOM 4676 N N . ILE A 1 589 ? 30.025 20.077 -7.656 1.00 18.53 571 ILE A N 1
ATOM 4677 C CA . ILE A 1 589 ? 30.413 19.565 -6.333 1.00 17.34 571 ILE A CA 1
ATOM 4678 C C . ILE A 1 589 ? 29.583 18.303 -5.975 1.00 20.24 571 ILE A C 1
ATOM 4679 O O . ILE A 1 589 ? 30.150 17.274 -5.578 1.00 18.57 571 ILE A O 1
ATOM 4684 N N . LEU A 1 590 ? 28.261 18.358 -6.190 1.00 16.10 572 LEU A N 1
ATOM 4685 C CA . LEU A 1 590 ? 27.393 17.220 -5.876 1.00 16.52 572 LEU A CA 1
ATOM 4686 C C . LEU A 1 590 ? 27.531 16.051 -6.828 1.00 19.15 572 LEU A C 1
ATOM 4687 O O . LEU A 1 590 ? 27.439 14.911 -6.386 1.00 16.76 572 LEU A O 1
ATOM 4692 N N . LEU A 1 591 ? 27.784 16.322 -8.119 1.00 16.43 573 LEU A N 1
ATOM 4693 C CA . LEU A 1 591 ? 28.010 15.255 -9.095 1.00 15.83 573 LEU A CA 1
ATOM 4694 C C . LEU A 1 591 ? 29.278 14.480 -8.742 1.00 20.36 573 LEU A C 1
ATOM 4695 O O . LEU A 1 591 ? 29.281 13.251 -8.844 1.00 16.53 573 LEU A O 1
ATOM 4700 N N . ASN A 1 592 ? 30.340 15.202 -8.290 1.00 19.65 574 ASN A N 1
ATOM 4701 C CA . ASN A 1 592 ? 31.606 14.598 -7.870 1.00 20.41 574 ASN A CA 1
ATOM 4702 C C . ASN A 1 592 ? 31.371 13.675 -6.684 1.00 23.04 574 ASN A C 1
ATOM 4703 O O . ASN A 1 592 ? 31.933 12.583 -6.659 1.00 22.50 574 ASN A O 1
ATOM 4708 N N . TYR A 1 593 ? 30.532 14.104 -5.711 1.00 18.11 575 TYR A N 1
ATOM 4709 C CA . TYR A 1 593 ? 30.212 13.271 -4.561 1.00 16.26 575 TYR A CA 1
ATOM 4710 C C . TYR A 1 593 ? 29.388 12.059 -5.032 1.00 17.14 575 TYR A C 1
ATOM 4711 O O . TYR A 1 593 ? 29.739 10.924 -4.717 1.00 15.41 575 TYR A O 1
ATOM 4720 N N . TYR A 1 594 ? 28.345 12.300 -5.831 1.00 13.85 576 TYR A N 1
ATOM 4721 C CA . TYR A 1 594 ? 27.456 11.239 -6.331 1.00 13.79 576 TYR A CA 1
ATOM 4722 C C . TYR A 1 594 ? 28.226 10.124 -7.075 1.00 19.53 576 TYR A C 1
ATOM 4723 O O . TYR A 1 594 ? 27.922 8.939 -6.915 1.00 18.57 576 TYR A O 1
ATOM 4732 N N . LEU A 1 595 ? 29.217 10.516 -7.884 1.00 19.09 577 LEU A N 1
ATOM 4733 C CA . LEU A 1 595 ? 29.994 9.590 -8.715 1.00 19.69 577 LEU A CA 1
ATOM 4734 C C . LEU A 1 595 ? 31.235 8.972 -8.082 1.00 25.26 577 LEU A C 1
ATOM 4735 O O . LEU A 1 595 ? 31.823 8.080 -8.686 1.00 28.04 577 LEU A O 1
ATOM 4740 N N . SER A 1 596 ? 31.608 9.401 -6.854 1.00 21.94 578 SER A N 1
ATOM 4741 C CA . SER A 1 596 ? 32.780 8.886 -6.121 1.00 31.49 578 SER A CA 1
ATOM 4742 C C . SER A 1 596 ? 32.368 7.859 -5.086 1.00 67.35 578 SER A C 1
ATOM 4743 O O . SER A 1 596 ? 32.086 6.725 -5.440 1.00 47.43 578 SER A O 1
ATOM 4746 N N . GLU B 1 22 ? -12.945 52.053 -29.243 1.00 28.68 4 GLU B N 1
ATOM 4747 C CA A GLU B 1 22 ? -13.102 50.717 -28.677 0.50 28.07 4 GLU B CA 1
ATOM 4748 C CA B GLU B 1 22 ? -13.030 50.689 -28.745 0.50 27.81 4 GLU B CA 1
ATOM 4749 C C . GLU B 1 22 ? -13.935 49.776 -29.575 1.00 28.91 4 GLU B C 1
ATOM 4750 O O . GLU B 1 22 ? -13.620 48.586 -29.673 1.00 27.89 4 GLU B O 1
ATOM 4761 N N . ILE B 1 23 ? -15.027 50.292 -30.217 1.00 22.31 5 ILE B N 1
ATOM 4762 C CA . ILE B 1 23 ? -15.878 49.424 -31.081 1.00 20.77 5 ILE B CA 1
ATOM 4763 C C . ILE B 1 23 ? -15.072 48.763 -32.218 1.00 23.66 5 ILE B C 1
ATOM 4764 O O . ILE B 1 23 ? -15.329 47.612 -32.594 1.00 23.13 5 ILE B O 1
ATOM 4769 N N . THR B 1 24 ? -14.084 49.484 -32.733 1.00 21.07 6 THR B N 1
ATOM 4770 C CA . THR B 1 24 ? -13.241 49.030 -33.839 1.00 21.78 6 THR B CA 1
ATOM 4771 C C . THR B 1 24 ? -12.315 47.859 -33.447 1.00 28.69 6 THR B C 1
ATOM 4772 O O . THR B 1 24 ? -11.633 47.324 -34.315 1.00 28.99 6 THR B O 1
ATOM 4776 N N . ASN B 1 25 ? -12.289 47.474 -32.147 1.00 26.18 7 ASN B N 1
ATOM 4777 C CA . ASN B 1 25 ? -11.446 46.408 -31.590 1.00 25.47 7 ASN B CA 1
ATOM 4778 C C . ASN B 1 25 ? -12.266 45.159 -31.342 1.00 27.67 7 ASN B C 1
ATOM 4779 O O . ASN B 1 25 ? -11.740 44.144 -30.876 1.00 26.68 7 ASN B O 1
ATOM 4784 N N . LEU B 1 26 ? -13.558 45.242 -31.595 1.00 22.01 8 LEU B N 1
ATOM 4785 C CA . LEU B 1 26 ? -14.439 44.094 -31.426 1.00 22.13 8 LEU B CA 1
ATOM 4786 C C . LEU B 1 26 ? -14.144 43.069 -32.506 1.00 27.39 8 LEU B C 1
ATOM 4787 O O . LEU B 1 26 ? -13.814 43.442 -33.651 1.00 25.55 8 LEU B O 1
ATOM 4792 N N . LYS B 1 27 ? -14.224 41.778 -32.129 1.00 24.96 9 LYS B N 1
ATOM 4793 C CA . LYS B 1 27 ? -13.976 40.647 -33.030 1.00 24.58 9 LYS B CA 1
ATOM 4794 C C . LYS B 1 27 ? -14.847 40.770 -34.286 1.00 24.87 9 LYS B C 1
ATOM 4795 O O . LYS B 1 27 ? -14.315 40.709 -35.387 1.00 22.98 9 LYS B O 1
ATOM 4801 N N . SER B 1 28 ? -16.164 40.955 -34.112 1.00 19.24 10 SER B N 1
ATOM 4802 C CA . SER B 1 28 ? -17.121 41.070 -35.210 1.00 19.15 10 SER B CA 1
ATOM 4803 C C . SER B 1 28 ? -16.909 42.313 -36.077 1.00 24.09 10 SER B C 1
ATOM 4804 O O . SER B 1 28 ? -17.185 42.248 -37.272 1.00 26.45 10 SER B O 1
ATOM 4807 N N . TYR B 1 29 ? -16.386 43.422 -35.500 1.00 18.98 11 TYR B N 1
ATOM 4808 C CA . TYR B 1 29 ? -16.081 44.642 -36.251 1.00 17.65 11 TYR B CA 1
ATOM 4809 C C . TYR B 1 29 ? -14.915 44.362 -37.206 1.00 22.57 11 TYR B C 1
ATOM 4810 O O . TYR B 1 29 ? -14.993 44.702 -38.386 1.00 20.81 11 TYR B O 1
ATOM 4819 N N . LYS B 1 30 ? -13.825 43.754 -36.676 1.00 18.29 12 LYS B N 1
ATOM 4820 C CA . LYS B 1 30 ? -12.627 43.377 -37.430 1.00 18.06 12 LYS B CA 1
ATOM 4821 C C . LYS B 1 30 ? -12.976 42.408 -38.556 1.00 22.93 12 LYS B C 1
ATOM 4822 O O . LYS B 1 30 ? -12.478 42.584 -39.665 1.00 24.19 12 LYS B O 1
ATOM 4828 N N . GLU B 1 31 ? -13.898 41.456 -38.301 1.00 19.16 13 GLU B N 1
ATOM 4829 C CA . GLU B 1 31 ? -14.381 40.509 -39.307 1.00 18.28 13 GLU B CA 1
ATOM 4830 C C . GLU B 1 31 ? -15.166 41.229 -40.429 1.00 22.23 13 GLU B C 1
ATOM 4831 O O . GLU B 1 31 ? -14.976 40.906 -41.605 1.00 20.26 13 GLU B O 1
ATOM 4837 N N . LEU B 1 32 ? -15.994 42.230 -40.067 1.00 19.84 14 LEU B N 1
ATOM 4838 C CA . LEU B 1 32 ? -16.756 43.043 -41.028 1.00 18.30 14 LEU B CA 1
ATOM 4839 C C . LEU B 1 32 ? -15.807 43.838 -41.942 1.00 21.34 14 LEU B C 1
ATOM 4840 O O . LEU B 1 32 ? -16.103 43.977 -43.118 1.00 20.25 14 LEU B O 1
ATOM 4845 N N . VAL B 1 33 ? -14.641 44.297 -41.425 1.00 15.97 15 VAL B N 1
ATOM 4846 C CA . VAL B 1 33 ? -13.629 44.994 -42.234 1.00 17.67 15 VAL B CA 1
ATOM 4847 C C . VAL B 1 33 ? -13.210 44.093 -43.425 1.00 25.43 15 VAL B C 1
ATOM 4848 O O . VAL B 1 33 ? -13.180 44.561 -44.573 1.00 26.05 15 VAL B O 1
ATOM 4852 N N . THR B 1 34 ? -12.922 42.805 -43.149 1.00 22.51 16 THR B N 1
ATOM 4853 C CA . THR B 1 34 ? -12.508 41.868 -44.190 1.00 22.25 16 THR B CA 1
ATOM 4854 C C . THR B 1 34 ? -13.668 41.408 -45.080 1.00 23.58 16 THR B C 1
ATOM 4855 O O . THR B 1 34 ? -13.484 41.330 -46.286 1.00 22.75 16 THR B O 1
ATOM 4859 N N . LEU B 1 35 ? -14.860 41.164 -44.510 1.00 19.24 17 LEU B N 1
ATOM 4860 C CA . LEU B 1 35 ? -16.034 40.784 -45.295 1.00 19.05 17 LEU B CA 1
ATOM 4861 C C . LEU B 1 35 ? -16.440 41.886 -46.286 1.00 23.39 17 LEU B C 1
ATOM 4862 O O . LEU B 1 35 ? -16.743 41.584 -47.438 1.00 20.55 17 LEU B O 1
ATOM 4867 N N . SER B 1 36 ? -16.449 43.156 -45.837 1.00 22.21 18 SER B N 1
ATOM 4868 C CA . SER B 1 36 ? -16.800 44.299 -46.692 1.00 21.37 18 SER B CA 1
ATOM 4869 C C . SER B 1 36 ? -15.813 44.439 -47.853 1.00 24.22 18 SER B C 1
ATOM 4870 O O . SER B 1 36 ? -16.243 44.811 -48.945 1.00 21.79 18 SER B O 1
ATOM 4873 N N . ALA B 1 37 ? -14.495 44.128 -47.628 1.00 19.89 19 ALA B N 1
ATOM 4874 C CA . ALA B 1 37 ? -13.473 44.176 -48.686 1.00 18.82 19 ALA B CA 1
ATOM 4875 C C . ALA B 1 37 ? -13.821 43.171 -49.789 1.00 23.09 19 ALA B C 1
ATOM 4876 O O . ALA B 1 37 ? -13.691 43.482 -50.975 1.00 23.71 19 ALA B O 1
ATOM 4878 N N . GLU B 1 38 ? -14.337 41.999 -49.408 1.00 18.91 20 GLU B N 1
ATOM 4879 C CA . GLU B 1 38 ? -14.803 41.015 -50.374 1.00 18.59 20 GLU B CA 1
ATOM 4880 C C . GLU B 1 38 ? -16.139 41.467 -51.038 1.00 22.41 20 GLU B C 1
ATOM 4881 O O . GLU B 1 38 ? -16.309 41.265 -52.238 1.00 20.94 20 GLU B O 1
ATOM 4887 N N . GLU B 1 39 ? -17.058 42.098 -50.269 1.00 18.35 21 GLU B N 1
ATOM 4888 C CA . GLU B 1 39 ? -18.339 42.626 -50.773 1.00 18.53 21 GLU B CA 1
ATOM 4889 C C . GLU B 1 39 ? -18.154 43.678 -51.877 1.00 21.43 21 GLU B C 1
ATOM 4890 O O . GLU B 1 39 ? -18.964 43.751 -52.804 1.00 20.00 21 GLU B O 1
ATOM 4896 N N . LYS B 1 40 ? -17.063 44.451 -51.790 1.00 18.94 22 LYS B N 1
ATOM 4897 C CA . LYS B 1 40 ? -16.694 45.477 -52.767 1.00 18.72 22 LYS B CA 1
ATOM 4898 C C . LYS B 1 40 ? -16.426 44.921 -54.171 1.00 23.86 22 LYS B C 1
ATOM 4899 O O . LYS B 1 40 ? -16.554 45.655 -55.150 1.00 24.44 22 LYS B O 1
ATOM 4905 N N . THR B 1 41 ? -16.103 43.629 -54.270 1.00 20.51 23 THR B N 1
ATOM 4906 C CA . THR B 1 41 ? -15.808 42.936 -55.530 1.00 20.94 23 THR B CA 1
ATOM 4907 C C . THR B 1 41 ? -17.055 42.268 -56.110 1.00 24.37 23 THR B C 1
ATOM 4908 O O . THR B 1 41 ? -16.961 41.611 -57.132 1.00 23.60 23 THR B O 1
ATOM 4912 N N . LYS B 1 42 ? -18.204 42.390 -55.433 1.00 21.13 24 LYS B N 1
ATOM 4913 C CA . LYS B 1 42 ? -19.451 41.745 -55.857 1.00 19.68 24 LYS B CA 1
ATOM 4914 C C . LYS B 1 42 ? -20.472 42.772 -56.361 1.00 21.81 24 LYS B C 1
ATOM 4915 O O . LYS B 1 42 ? -20.545 43.904 -55.850 1.00 21.38 24 LYS B O 1
ATOM 4921 N N . ASP B 1 43 ? -21.255 42.372 -57.364 1.00 16.68 25 ASP B N 1
ATOM 4922 C CA . ASP B 1 43 ? -22.244 43.233 -57.977 1.00 16.54 25 ASP B CA 1
ATOM 4923 C C . ASP B 1 43 ? -23.634 43.001 -57.468 1.00 21.23 25 ASP B C 1
ATOM 4924 O O . ASP B 1 43 ? -24.081 41.844 -57.404 1.00 22.43 25 ASP B O 1
ATOM 4929 N N . LEU B 1 44 ? -24.360 44.111 -57.166 1.00 16.52 26 LEU B N 1
ATOM 4930 C CA . LEU B 1 44 ? -25.767 44.052 -56.749 1.00 15.69 26 LEU B CA 1
ATOM 4931 C C . LEU B 1 44 ? -26.621 43.379 -57.808 1.00 18.87 26 LEU B C 1
ATOM 4932 O O . LEU B 1 44 ? -27.513 42.612 -57.460 1.00 16.46 26 LEU B O 1
ATOM 4937 N N . LYS B 1 45 ? -26.319 43.607 -59.114 1.00 17.45 27 LYS B N 1
ATOM 4938 C CA . LYS B 1 45 ? -27.084 42.962 -60.188 1.00 18.89 27 LYS B CA 1
ATOM 4939 C C . LYS B 1 45 ? -27.095 41.429 -60.065 1.00 21.14 27 LYS B C 1
ATOM 4940 O O . LYS B 1 45 ? -28.115 40.807 -60.337 1.00 20.27 27 LYS B O 1
ATOM 4946 N N . ASP B 1 46 ? -25.977 40.840 -59.609 1.00 17.25 28 ASP B N 1
ATOM 4947 C CA . ASP B 1 46 ? -25.886 39.395 -59.427 1.00 16.79 28 ASP B CA 1
ATOM 4948 C C . ASP B 1 46 ? -26.678 38.959 -58.213 1.00 22.34 28 ASP B C 1
ATOM 4949 O O . ASP B 1 46 ? -27.466 38.024 -58.325 1.00 22.91 28 ASP B O 1
ATOM 4954 N N . TYR B 1 47 ? -26.557 39.702 -57.087 1.00 18.94 29 TYR B N 1
ATOM 4955 C CA . TYR B 1 47 ? -27.313 39.442 -55.852 1.00 17.02 29 TYR B CA 1
ATOM 4956 C C . TYR B 1 47 ? -28.825 39.492 -56.118 1.00 20.93 29 TYR B C 1
ATOM 4957 O O . TYR B 1 47 ? -29.561 38.656 -55.599 1.00 19.12 29 TYR B O 1
ATOM 4966 N N . LEU B 1 48 ? -29.275 40.453 -56.951 1.00 18.98 30 LEU B N 1
ATOM 4967 C CA . LEU B 1 48 ? -30.700 40.623 -57.276 1.00 19.86 30 LEU B CA 1
ATOM 4968 C C . LEU B 1 48 ? -31.330 39.523 -58.133 1.00 25.04 30 LEU B C 1
ATOM 4969 O O . LEU B 1 48 ? -32.546 39.536 -58.326 1.00 25.73 30 LEU B O 1
ATOM 4974 N N . ASN B 1 49 ? -30.515 38.550 -58.595 1.00 21.52 31 ASN B N 1
ATOM 4975 C CA . ASN B 1 49 ? -31.014 37.388 -59.330 1.00 22.03 31 ASN B CA 1
ATOM 4976 C C . ASN B 1 49 ? -31.293 36.231 -58.376 1.00 26.59 31 ASN B C 1
ATOM 4977 O O . ASN B 1 49 ? -31.938 35.254 -58.764 1.00 27.36 31 ASN B O 1
ATOM 4982 N N . ASP B 1 50 ? -30.868 36.375 -57.102 1.00 22.92 32 ASP B N 1
ATOM 4983 C CA . ASP B 1 50 ? -31.043 35.362 -56.081 1.00 21.76 32 ASP B CA 1
ATOM 4984 C C . ASP B 1 50 ? -32.350 35.608 -55.345 1.00 26.30 32 ASP B C 1
ATOM 4985 O O . ASP B 1 50 ? -32.417 36.491 -54.486 1.00 25.16 32 ASP B O 1
ATOM 4990 N N . LYS B 1 51 ? -33.391 34.812 -55.678 1.00 24.42 33 LYS B N 1
ATOM 4991 C CA . LYS B 1 51 ? -34.712 34.923 -55.067 1.00 23.86 33 LYS B CA 1
ATOM 4992 C C . LYS B 1 51 ? -34.674 34.644 -53.566 1.00 28.09 33 LYS B C 1
ATOM 4993 O O . LYS B 1 51 ? -35.403 35.291 -52.819 1.00 28.68 33 LYS B O 1
ATOM 4999 N N . ASN B 1 52 ? -33.830 33.696 -53.132 1.00 26.72 34 ASN B N 1
ATOM 5000 C CA . ASN B 1 52 ? -33.685 33.339 -51.717 1.00 27.52 34 ASN B CA 1
ATOM 5001 C C . ASN B 1 52 ? -33.174 34.521 -50.905 1.00 28.56 34 ASN B C 1
ATOM 5002 O O . ASN B 1 52 ? -33.728 34.813 -49.844 1.00 26.37 34 ASN B O 1
ATOM 5007 N N . ARG B 1 53 ? -32.148 35.215 -51.421 1.00 25.24 35 ARG B N 1
ATOM 5008 C CA . ARG B 1 53 ? -31.579 36.399 -50.776 1.00 24.18 35 ARG B CA 1
ATOM 5009 C C . ARG B 1 53 ? -32.650 37.517 -50.695 1.00 27.15 35 ARG B C 1
ATOM 5010 O O . ARG B 1 53 ? -32.831 38.122 -49.631 1.00 26.06 35 ARG B O 1
ATOM 5018 N N . SER B 1 54 ? -33.397 37.731 -51.788 1.00 23.35 36 SER B N 1
ATOM 5019 C CA . SER B 1 54 ? -34.454 38.746 -51.846 1.00 23.82 36 SER B CA 1
ATOM 5020 C C . SER B 1 54 ? -35.523 38.467 -50.813 1.00 30.09 36 SER B C 1
ATOM 5021 O O . SER B 1 54 ? -35.905 39.382 -50.083 1.00 31.29 36 SER B O 1
ATOM 5024 N N . GLU B 1 55 ? -35.935 37.194 -50.682 1.00 27.41 37 GLU B N 1
ATOM 5025 C CA . GLU B 1 55 ? -36.925 36.782 -49.691 1.00 27.01 37 GLU B CA 1
ATOM 5026 C C . GLU B 1 55 ? -36.427 36.982 -48.256 1.00 30.07 37 GLU B C 1
ATOM 5027 O O . GLU B 1 55 ? -37.212 37.353 -47.384 1.00 30.90 37 GLU B O 1
ATOM 5033 N N . SER B 1 56 ? -35.123 36.815 -48.031 1.00 25.69 38 SER B N 1
ATOM 5034 C CA . SER B 1 56 ? -34.501 37.031 -46.728 1.00 25.36 38 SER B CA 1
ATOM 5035 C C . SER B 1 56 ? -34.352 38.515 -46.388 1.00 28.78 38 SER B C 1
ATOM 5036 O O . SER B 1 56 ? -34.408 38.866 -45.211 1.00 30.08 38 SER B O 1
ATOM 5039 N N . LEU B 1 57 ? -34.086 39.367 -47.389 1.00 21.54 39 LEU B N 1
ATOM 5040 C CA . LEU B 1 57 ? -33.815 40.792 -47.154 1.00 19.76 39 LEU B CA 1
ATOM 5041 C C . LEU B 1 57 ? -35.023 41.718 -47.295 1.00 23.16 39 LEU B C 1
ATOM 5042 O O . LEU B 1 57 ? -34.898 42.935 -47.147 1.00 22.82 39 LEU B O 1
ATOM 5047 N N . ILE B 1 58 ? -36.181 41.140 -47.552 1.00 18.89 40 ILE B N 1
ATOM 5048 C CA . ILE B 1 58 ? -37.445 41.864 -47.625 1.00 18.69 40 ILE B CA 1
ATOM 5049 C C . ILE B 1 58 ? -38.253 41.437 -46.400 1.00 24.59 40 ILE B C 1
ATOM 5050 O O . ILE B 1 58 ? -38.588 40.259 -46.252 1.00 23.82 40 ILE B O 1
ATOM 5055 N N . LYS B 1 59 ? -38.534 42.387 -45.516 1.00 21.22 41 LYS B N 1
ATOM 5056 C CA . LYS B 1 59 ? -39.265 42.128 -44.272 1.00 20.73 41 LYS B CA 1
ATOM 5057 C C . LYS B 1 59 ? -40.630 42.812 -44.295 1.00 26.39 41 LYS B C 1
ATOM 5058 O O . LYS B 1 59 ? -40.768 43.858 -44.921 1.00 24.77 41 LYS B O 1
ATOM 5064 N N . LYS B 1 60 ? -41.630 42.226 -43.616 1.00 26.13 42 LYS B N 1
ATOM 5065 C CA A LYS B 1 60 ? -42.988 42.786 -43.515 0.50 26.65 42 LYS B CA 1
ATOM 5066 C CA B LYS B 1 60 ? -42.976 42.806 -43.509 0.50 26.96 42 LYS B CA 1
ATOM 5067 C C . LYS B 1 60 ? -43.405 43.013 -42.054 1.00 33.30 42 LYS B C 1
ATOM 5068 O O . LYS B 1 60 ? -43.231 42.123 -41.223 1.00 34.48 42 LYS B O 1
ATOM 5079 N N . PHE B 1 61 ? -43.944 44.203 -41.747 1.00 30.97 43 PHE B N 1
ATOM 5080 C CA . PHE B 1 61 ? -44.467 44.542 -40.430 1.00 32.25 43 PHE B CA 1
ATOM 5081 C C . PHE B 1 61 ? -45.712 45.357 -40.632 1.00 38.28 43 PHE B C 1
ATOM 5082 O O . PHE B 1 61 ? -45.644 46.471 -41.154 1.00 39.36 43 PHE B O 1
ATOM 5090 N N . LYS B 1 62 ? -46.848 44.785 -40.242 1.00 33.95 44 LYS B N 1
ATOM 5091 C CA . LYS B 1 62 ? -48.169 45.380 -40.370 1.00 33.98 44 LYS B CA 1
ATOM 5092 C C . LYS B 1 62 ? -48.472 45.673 -41.849 1.00 37.93 44 LYS B C 1
ATOM 5093 O O . LYS B 1 62 ? -48.456 44.757 -42.673 1.00 38.15 44 LYS B O 1
ATOM 5099 N N . ASN B 1 63 ? -48.686 46.948 -42.179 1.00 33.50 45 ASN B N 1
ATOM 5100 C CA . ASN B 1 63 ? -49.043 47.401 -43.516 1.00 33.01 45 ASN B CA 1
ATOM 5101 C C . ASN B 1 63 ? -47.845 47.944 -44.335 1.00 34.05 45 ASN B C 1
ATOM 5102 O O . ASN B 1 63 ? -48.000 48.884 -45.122 1.00 33.71 45 ASN B O 1
ATOM 5107 N N . PHE B 1 64 ? -46.655 47.340 -44.153 1.00 27.05 46 PHE B N 1
ATOM 5108 C CA . PHE B 1 64 ? -45.470 47.755 -44.891 1.00 25.10 46 PHE B CA 1
ATOM 5109 C C . PHE B 1 64 ? -44.403 46.709 -45.105 1.00 28.89 46 PHE B C 1
ATOM 5110 O O . PHE B 1 64 ? -44.227 45.814 -44.281 1.00 28.16 46 PHE B O 1
ATOM 5118 N N . TYR B 1 65 ? -43.641 46.886 -46.192 1.00 24.97 47 TYR B N 1
ATOM 5119 C CA . TYR B 1 65 ? -42.490 46.062 -46.546 1.00 24.05 47 TYR B CA 1
ATOM 5120 C C . TYR B 1 65 ? -41.229 46.930 -46.485 1.00 23.53 47 TYR B C 1
ATOM 5121 O O . TYR B 1 65 ? -41.241 48.068 -46.966 1.00 22.73 47 TYR B O 1
ATOM 5130 N N . MET B 1 66 ? -40.144 46.384 -45.939 1.00 18.37 48 MET B N 1
ATOM 5131 C CA . MET B 1 66 ? -38.846 47.021 -45.980 1.00 18.49 48 MET B CA 1
ATOM 5132 C C . MET B 1 66 ? -37.970 46.106 -46.831 1.00 22.72 48 MET B C 1
ATOM 5133 O O . MET B 1 66 ? -37.858 44.915 -46.536 1.00 23.99 48 MET B O 1
ATOM 5138 N N . ASP B 1 67 ? -37.378 46.661 -47.885 1.00 16.67 49 ASP B N 1
ATOM 5139 C CA . ASP B 1 67 ? -36.528 45.942 -48.813 1.00 15.91 49 ASP B CA 1
ATOM 5140 C C . ASP B 1 67 ? -35.075 46.409 -48.695 1.00 19.19 49 ASP B C 1
ATOM 5141 O O . ASP B 1 67 ? -34.721 47.497 -49.156 1.00 18.17 49 ASP B O 1
ATOM 5146 N N . LEU B 1 68 ? -34.229 45.561 -48.080 1.00 16.64 50 LEU B N 1
ATOM 5147 C CA . LEU B 1 68 ? -32.798 45.814 -47.903 1.00 16.28 50 LEU B CA 1
ATOM 5148 C C . LEU B 1 68 ? -31.954 45.078 -48.950 1.00 20.78 50 LEU B C 1
ATOM 5149 O O . LEU B 1 68 ? -30.730 45.026 -48.821 1.00 20.57 50 LEU B O 1
ATOM 5154 N N . SER B 1 69 ? -32.591 44.515 -49.995 1.00 17.98 51 SER B N 1
ATOM 5155 C CA . SER B 1 69 ? -31.854 43.730 -50.987 1.00 17.27 51 SER B CA 1
ATOM 5156 C C . SER B 1 69 ? -30.869 44.494 -51.850 1.00 20.27 51 SER B C 1
ATOM 5157 O O . SER B 1 69 ? -29.920 43.896 -52.342 1.00 19.77 51 SER B O 1
ATOM 5160 N N . ARG B 1 70 ? -31.049 45.810 -52.008 1.00 17.53 52 ARG B N 1
ATOM 5161 C CA . ARG B 1 70 ? -30.104 46.594 -52.804 1.00 16.64 52 ARG B CA 1
ATOM 5162 C C . ARG B 1 70 ? -29.025 47.184 -51.909 1.00 19.55 52 ARG B C 1
ATOM 5163 O O . ARG B 1 70 ? -28.590 48.316 -52.108 1.00 19.78 52 ARG B O 1
ATOM 5171 N N . GLN B 1 71 ? -28.601 46.408 -50.911 1.00 15.59 53 GLN B N 1
ATOM 5172 C CA . GLN B 1 71 ? -27.490 46.763 -50.024 1.00 14.47 53 GLN B CA 1
ATOM 5173 C C . GLN B 1 71 ? -26.338 45.806 -50.329 1.00 17.52 53 GLN B C 1
ATOM 5174 O O . GLN B 1 71 ? -26.569 44.641 -50.662 1.00 17.37 53 GLN B O 1
ATOM 5180 N N . ARG B 1 72 ? -25.119 46.290 -50.223 1.00 14.66 54 ARG B N 1
ATOM 5181 C CA . ARG B 1 72 ? -23.905 45.535 -50.567 1.00 15.01 54 ARG B CA 1
ATOM 5182 C C . ARG B 1 72 ? -23.450 44.475 -49.549 1.00 19.51 54 ARG B C 1
ATOM 5183 O O . ARG B 1 72 ? -22.314 44.501 -49.044 1.00 17.59 54 ARG B O 1
ATOM 5191 N N . TYR B 1 73 ? -24.340 43.520 -49.289 1.00 16.68 55 TYR B N 1
ATOM 5192 C CA . TYR B 1 73 ? -24.043 42.408 -48.393 1.00 17.07 55 TYR B CA 1
ATOM 5193 C C . TYR B 1 73 ? -24.767 41.155 -48.790 1.00 19.53 55 TYR B C 1
ATOM 5194 O O . TYR B 1 73 ? -25.890 41.211 -49.304 1.00 19.28 55 TYR B O 1
ATOM 5203 N N . SER B 1 74 ? -24.118 40.014 -48.529 1.00 15.20 56 SER B N 1
ATOM 5204 C CA . SER B 1 74 ? -24.716 38.692 -48.699 1.00 15.92 56 SER B CA 1
ATOM 5205 C C . SER B 1 74 ? -25.511 38.456 -47.399 1.00 21.51 56 SER B C 1
ATOM 5206 O O . SER B 1 74 ? -25.357 39.230 -46.439 1.00 21.19 56 SER B O 1
ATOM 5209 N N . GLU B 1 75 ? -26.302 37.378 -47.328 1.00 19.05 57 GLU B N 1
ATOM 5210 C CA . GLU B 1 75 ? -27.014 37.056 -46.088 1.00 20.00 57 GLU B CA 1
ATOM 5211 C C . GLU B 1 75 ? -25.988 36.752 -44.972 1.00 25.16 57 GLU B C 1
ATOM 5212 O O . GLU B 1 75 ? -26.248 37.038 -43.804 1.00 26.15 57 GLU B O 1
ATOM 5218 N N . LYS B 1 76 ? -24.823 36.200 -45.342 1.00 21.45 58 LYS B N 1
ATOM 5219 C CA . LYS B 1 76 ? -23.731 35.885 -44.410 1.00 21.16 58 LYS B CA 1
ATOM 5220 C C . LYS B 1 76 ? -23.177 37.157 -43.770 1.00 24.11 58 LYS B C 1
ATOM 5221 O O . LYS B 1 76 ? -22.905 37.153 -42.568 1.00 23.60 58 LYS B O 1
ATOM 5227 N N . THR B 1 77 ? -22.978 38.234 -44.576 1.00 19.90 59 THR B N 1
ATOM 5228 C CA . THR B 1 77 ? -22.467 39.513 -44.074 1.00 19.19 59 THR B CA 1
ATOM 5229 C C . THR B 1 77 ? -23.502 40.203 -43.175 1.00 23.29 59 THR B C 1
ATOM 5230 O O . THR B 1 77 ? -23.121 40.795 -42.162 1.00 22.47 59 THR B O 1
ATOM 5234 N N . LEU B 1 78 ? -24.800 40.069 -43.502 1.00 19.37 60 LEU B N 1
ATOM 5235 C CA . LEU B 1 78 ? -25.832 40.649 -42.665 1.00 20.06 60 LEU B CA 1
ATOM 5236 C C . LEU B 1 78 ? -25.887 39.900 -41.331 1.00 24.62 60 LEU B C 1
ATOM 5237 O O . LEU B 1 78 ? -26.087 40.531 -40.295 1.00 25.07 60 LEU B O 1
ATOM 5242 N N . ASN B 1 79 ? -25.648 38.568 -41.344 1.00 21.43 61 ASN B N 1
ATOM 5243 C CA . ASN B 1 79 ? -25.591 37.771 -40.108 1.00 21.15 61 ASN B CA 1
ATOM 5244 C C . ASN B 1 79 ? -24.442 38.227 -39.237 1.00 23.08 61 ASN B C 1
ATOM 5245 O O . ASN B 1 79 ? -24.591 38.270 -38.016 1.00 22.55 61 ASN B O 1
ATOM 5250 N N . LYS B 1 80 ? -23.309 38.620 -39.859 1.00 18.18 62 LYS B N 1
ATOM 5251 C CA . LYS B 1 80 ? -22.161 39.126 -39.109 1.00 16.57 62 LYS B CA 1
ATOM 5252 C C . LYS B 1 80 ? -22.502 40.480 -38.477 1.00 21.57 62 LYS B C 1
ATOM 5253 O O . LYS B 1 80 ? -22.072 40.742 -37.355 1.00 19.57 62 LYS B O 1
ATOM 5259 N N . LEU B 1 81 ? -23.295 41.326 -39.194 1.00 18.79 63 LEU B N 1
ATOM 5260 C CA . LEU B 1 81 ? -23.754 42.604 -38.648 1.00 17.04 63 LEU B CA 1
ATOM 5261 C C . LEU B 1 81 ? -24.619 42.348 -37.394 1.00 20.75 63 LEU B C 1
ATOM 5262 O O . LEU B 1 81 ? -24.476 43.064 -36.405 1.00 21.00 63 LEU B O 1
ATOM 5267 N N . VAL B 1 82 ? -25.454 41.286 -37.416 1.00 18.03 64 VAL B N 1
ATOM 5268 C CA . VAL B 1 82 ? -26.282 40.873 -36.268 1.00 17.47 64 VAL B CA 1
ATOM 5269 C C . VAL B 1 82 ? -25.379 40.396 -35.112 1.00 24.47 64 VAL B C 1
ATOM 5270 O O . VAL B 1 82 ? -25.648 40.736 -33.958 1.00 26.42 64 VAL B O 1
ATOM 5274 N N . GLU B 1 83 ? -24.261 39.696 -35.429 1.00 20.32 65 GLU B N 1
ATOM 5275 C CA . GLU B 1 83 ? -23.290 39.287 -34.414 1.00 20.08 65 GLU B CA 1
ATOM 5276 C C . GLU B 1 83 ? -22.641 40.513 -33.784 1.00 24.40 65 GLU B C 1
ATOM 5277 O O . GLU B 1 83 ? -22.352 40.499 -32.584 1.00 24.05 65 GLU B O 1
ATOM 5283 N N . TYR B 1 84 ? -22.423 41.580 -34.583 1.00 20.37 66 TYR B N 1
ATOM 5284 C CA . TYR B 1 84 ? -21.901 42.840 -34.070 1.00 19.13 66 TYR B CA 1
ATOM 5285 C C . TYR B 1 84 ? -22.906 43.484 -33.085 1.00 23.66 66 TYR B C 1
ATOM 5286 O O . TYR B 1 84 ? -22.502 43.907 -32.006 1.00 23.93 66 TYR B O 1
ATOM 5295 N N . ALA B 1 85 ? -24.209 43.532 -33.444 1.00 20.19 67 ALA B N 1
ATOM 5296 C CA . ALA B 1 85 ? -25.263 44.067 -32.568 1.00 18.23 67 ALA B CA 1
ATOM 5297 C C . ALA B 1 85 ? -25.263 43.301 -31.232 1.00 22.05 67 ALA B C 1
ATOM 5298 O O . ALA B 1 85 ? -25.361 43.926 -30.178 1.00 21.25 67 ALA B O 1
ATOM 5300 N N . GLU B 1 86 ? -25.103 41.961 -31.274 1.00 19.25 68 GLU B N 1
ATOM 5301 C CA . GLU B 1 86 ? -25.010 41.106 -30.073 1.00 19.45 68 GLU B CA 1
ATOM 5302 C C . GLU B 1 86 ? -23.762 41.441 -29.230 1.00 23.68 68 GLU B C 1
ATOM 5303 O O . GLU B 1 86 ? -23.860 41.580 -28.013 1.00 24.21 68 GLU B O 1
ATOM 5309 N N . GLU B 1 87 ? -22.611 41.604 -29.881 1.00 21.70 69 GLU B N 1
ATOM 5310 C CA . GLU B 1 87 ? -21.346 41.934 -29.230 1.00 20.48 69 GLU B CA 1
ATOM 5311 C C . GLU B 1 87 ? -21.353 43.300 -28.514 1.00 24.56 69 GLU B C 1
ATOM 5312 O O . GLU B 1 87 ? -20.720 43.431 -27.463 1.00 22.20 69 GLU B O 1
ATOM 5318 N N . VAL B 1 88 ? -22.079 44.303 -29.057 1.00 21.15 70 VAL B N 1
ATOM 5319 C CA . VAL B 1 88 ? -22.219 45.616 -28.400 1.00 20.95 70 VAL B CA 1
ATOM 5320 C C . VAL B 1 88 ? -23.378 45.609 -27.382 1.00 22.75 70 VAL B C 1
ATOM 5321 O O . VAL B 1 88 ? -23.632 46.635 -26.763 1.00 21.55 70 VAL B O 1
ATOM 5325 N N . GLU B 1 89 ? -24.098 44.461 -27.240 1.00 18.67 71 GLU B N 1
ATOM 5326 C CA . GLU B 1 89 ? -25.224 44.284 -26.312 1.00 18.64 71 GLU B CA 1
ATOM 5327 C C . GLU B 1 89 ? -26.342 45.289 -26.613 1.00 22.95 71 GLU B C 1
ATOM 5328 O O . GLU B 1 89 ? -26.896 45.924 -25.712 1.00 23.28 71 GLU B O 1
ATOM 5334 N N . LEU B 1 90 ? -26.663 45.421 -27.899 1.00 19.07 72 LEU B N 1
ATOM 5335 C CA . LEU B 1 90 ? -27.686 46.331 -28.380 1.00 17.79 72 LEU B CA 1
ATOM 5336 C C . LEU B 1 90 ? -29.013 46.088 -27.704 1.00 21.53 72 LEU B C 1
ATOM 5337 O O . LEU B 1 90 ? -29.618 47.044 -27.238 1.00 21.99 72 LEU B O 1
ATOM 5342 N N . LYS B 1 91 ? -29.458 44.815 -27.643 1.00 17.96 73 LYS B N 1
ATOM 5343 C CA . LYS B 1 91 ? -30.727 44.469 -27.025 1.00 17.75 73 LYS B CA 1
ATOM 5344 C C . LYS B 1 91 ? -30.809 44.888 -25.575 1.00 19.79 73 LYS B C 1
ATOM 5345 O O . LYS B 1 91 ? -31.836 45.408 -25.162 1.00 19.40 73 LYS B O 1
ATOM 5351 N N . LYS B 1 92 ? -29.743 44.634 -24.808 1.00 15.01 74 LYS B N 1
ATOM 5352 C CA . LYS B 1 92 ? -29.663 44.979 -23.391 1.00 15.90 74 LYS B CA 1
ATOM 5353 C C . LYS B 1 92 ? -29.815 46.497 -23.233 1.00 20.38 74 LYS B C 1
ATOM 5354 O O . LYS B 1 92 ? -30.588 46.930 -22.405 1.00 21.28 74 LYS B O 1
ATOM 5360 N N . LYS B 1 93 ? -29.111 47.289 -24.071 1.00 15.44 75 LYS B N 1
ATOM 5361 C CA . LYS B 1 93 ? -29.112 48.744 -24.050 1.00 14.34 75 LYS B CA 1
ATOM 5362 C C . LYS B 1 93 ? -30.467 49.333 -24.434 1.00 18.33 75 LYS B C 1
ATOM 5363 O O . LYS B 1 93 ? -30.934 50.248 -23.764 1.00 17.91 75 LYS B O 1
ATOM 5369 N N . VAL B 1 94 ? -31.121 48.787 -25.463 1.00 16.33 76 VAL B N 1
ATOM 5370 C CA . VAL B 1 94 ? -32.467 49.225 -25.865 1.00 16.20 76 VAL B CA 1
ATOM 5371 C C . VAL B 1 94 ? -33.470 48.954 -24.726 1.00 22.18 76 VAL B C 1
ATOM 5372 O O . VAL B 1 94 ? -34.280 49.826 -24.389 1.00 21.07 76 VAL B O 1
ATOM 5376 N N . GLU B 1 95 ? -33.381 47.764 -24.112 1.00 20.93 77 GLU B N 1
ATOM 5377 C CA . GLU B 1 95 ? -34.223 47.381 -22.982 1.00 21.46 77 GLU B CA 1
ATOM 5378 C C . GLU B 1 95 ? -34.030 48.333 -21.777 1.00 20.91 77 GLU B C 1
ATOM 5379 O O . GLU B 1 95 ? -35.023 48.780 -21.225 1.00 18.50 77 GLU B O 1
ATOM 5385 N N . LYS B 1 96 ? -32.779 48.726 -21.450 1.00 17.04 78 LYS B N 1
ATOM 5386 C CA . LYS B 1 96 ? -32.489 49.676 -20.363 1.00 16.66 78 LYS B CA 1
ATOM 5387 C C . LYS B 1 96 ? -33.143 51.028 -20.645 1.00 22.92 78 LYS B C 1
ATOM 5388 O O . LYS B 1 96 ? -33.689 51.642 -19.731 1.00 22.98 78 LYS B O 1
ATOM 5394 N N . THR B 1 97 ? -33.109 51.480 -21.917 1.00 17.83 79 THR B N 1
ATOM 5395 C CA . THR B 1 97 ? -33.735 52.729 -22.350 1.00 16.09 79 THR B CA 1
ATOM 5396 C C . THR B 1 97 ? -35.249 52.682 -22.103 1.00 18.85 79 THR B C 1
ATOM 5397 O O . THR B 1 97 ? -35.783 53.576 -21.441 1.00 20.18 79 THR B O 1
ATOM 5401 N N . PHE B 1 98 ? -35.934 51.637 -22.608 1.00 15.04 80 PHE B N 1
ATOM 5402 C CA . PHE B 1 98 ? -37.383 51.442 -22.429 1.00 15.26 80 PHE B CA 1
ATOM 5403 C C . PHE B 1 98 ? -37.782 51.339 -20.936 1.00 21.42 80 PHE B C 1
ATOM 5404 O O . PHE B 1 98 ? -38.868 51.808 -20.562 1.00 16.95 80 PHE B O 1
ATOM 5412 N N . MET B 1 99 ? -36.922 50.697 -20.113 1.00 21.37 81 MET B N 1
ATOM 5413 C CA . MET B 1 99 ? -37.154 50.503 -18.670 1.00 23.56 81 MET B CA 1
ATOM 5414 C C . MET B 1 99 ? -37.027 51.808 -17.843 1.00 25.30 81 MET B C 1
ATOM 5415 O O . MET B 1 99 ? -37.491 51.858 -16.699 1.00 25.06 81 MET B O 1
ATOM 5420 N N . GLY B 1 100 ? -36.421 52.842 -18.414 1.00 18.82 82 GLY B N 1
ATOM 5421 C CA . GLY B 1 100 ? -36.278 54.104 -17.703 1.00 17.49 82 GLY B CA 1
ATOM 5422 C C . GLY B 1 100 ? -34.941 54.293 -17.025 1.00 19.37 82 GLY B C 1
ATOM 5423 O O . GLY B 1 100 ? -34.776 55.237 -16.260 1.00 18.28 82 GLY B O 1
ATOM 5424 N N . GLU B 1 101 ? -33.960 53.436 -17.314 1.00 17.30 83 GLU B N 1
ATOM 5425 C CA . GLU B 1 101 ? -32.601 53.599 -16.761 1.00 16.80 83 GLU B CA 1
ATOM 5426 C C . GLU B 1 101 ? -31.945 54.850 -17.348 1.00 19.77 83 GLU B C 1
ATOM 5427 O O . GLU B 1 101 ? -32.299 55.283 -18.454 1.00 17.18 83 GLU B O 1
ATOM 5433 N N . LYS B 1 102 ? -31.007 55.446 -16.587 1.00 17.29 84 LYS B N 1
ATOM 5434 C CA . LYS B 1 102 ? -30.339 56.686 -16.957 1.00 16.87 84 LYS B CA 1
ATOM 5435 C C . LYS B 1 102 ? -29.287 56.493 -18.059 1.00 21.81 84 LYS B C 1
ATOM 5436 O O . LYS B 1 102 ? -28.083 56.697 -17.831 1.00 21.63 84 LYS B O 1
ATOM 5442 N N . VAL B 1 103 ? -29.759 56.114 -19.270 1.00 18.67 85 VAL B N 1
ATOM 5443 C CA . VAL B 1 103 ? -28.902 55.853 -20.439 1.00 18.63 85 VAL B CA 1
ATOM 5444 C C . VAL B 1 103 ? -28.245 57.105 -21.044 1.00 21.72 85 VAL B C 1
ATOM 5445 O O . VAL B 1 103 ? -27.231 56.985 -21.720 1.00 20.57 85 VAL B O 1
ATOM 5449 N N . ASN B 1 104 ? -28.802 58.300 -20.774 1.00 19.10 86 ASN B N 1
ATOM 5450 C CA . ASN B 1 104 ? -28.217 59.554 -21.213 1.00 18.17 86 ASN B CA 1
ATOM 5451 C C . ASN B 1 104 ? -27.162 59.803 -20.128 1.00 22.72 86 ASN B C 1
ATOM 5452 O O . ASN B 1 104 ? -27.442 60.411 -19.094 1.00 21.86 86 ASN B O 1
ATOM 5457 N N . MET B 1 105 ? -25.970 59.238 -20.342 1.00 19.65 87 MET B N 1
ATOM 5458 C CA . MET B 1 105 ? -24.875 59.207 -19.377 1.00 20.08 87 MET B CA 1
ATOM 5459 C C . MET B 1 105 ? -24.106 60.491 -19.135 1.00 25.07 87 MET B C 1
ATOM 5460 O O . MET B 1 105 ? -23.398 60.578 -18.133 1.00 25.99 87 MET B O 1
ATOM 5465 N N . THR B 1 106 ? -24.261 61.507 -19.993 1.00 19.92 88 THR B N 1
ATOM 5466 C CA . THR B 1 106 ? -23.559 62.771 -19.754 1.00 19.67 88 THR B CA 1
ATOM 5467 C C . THR B 1 106 ? -24.430 63.743 -18.969 1.00 21.11 88 THR B C 1
ATOM 5468 O O . THR B 1 106 ? -23.904 64.632 -18.335 1.00 20.85 88 THR B O 1
ATOM 5472 N N . GLU B 1 107 ? -25.753 63.600 -19.051 1.00 15.38 89 GLU B N 1
ATOM 5473 C CA . GLU B 1 107 ? -26.677 64.461 -18.319 1.00 15.13 89 GLU B CA 1
ATOM 5474 C C . GLU B 1 107 ? -27.332 63.688 -17.168 1.00 20.17 89 GLU B C 1
ATOM 5475 O O . GLU B 1 107 ? -28.077 64.276 -16.394 1.00 20.36 89 GLU B O 1
ATOM 5481 N N . ASN B 1 108 ? -27.008 62.372 -17.041 1.00 17.72 90 ASN B N 1
ATOM 5482 C CA . ASN B 1 108 ? -27.543 61.442 -16.034 1.00 17.37 90 ASN B CA 1
ATOM 5483 C C . ASN B 1 108 ? -29.072 61.467 -16.048 1.00 20.81 90 ASN B C 1
ATOM 5484 O O . ASN B 1 108 ? -29.710 61.868 -15.072 1.00 19.34 90 ASN B O 1
ATOM 5489 N N . ARG B 1 109 ? -29.655 61.136 -17.211 1.00 18.15 91 ARG B N 1
ATOM 5490 C CA . ARG B 1 109 ? -31.103 61.197 -17.398 1.00 18.69 91 ARG B CA 1
ATOM 5491 C C . ARG B 1 109 ? -31.671 59.966 -18.039 1.00 20.96 91 ARG B C 1
ATOM 5492 O O . ARG B 1 109 ? -30.991 59.271 -18.792 1.00 20.69 91 ARG B O 1
ATOM 5500 N N . SER B 1 110 ? -32.955 59.744 -17.794 1.00 17.24 92 SER B N 1
ATOM 5501 C CA . SER B 1 110 ? -33.714 58.691 -18.439 1.00 16.02 92 SER B CA 1
ATOM 5502 C C . SER B 1 110 ? -34.081 59.191 -19.851 1.00 16.61 92 SER B C 1
ATOM 5503 O O . SER B 1 110 ? -34.023 60.403 -20.141 1.00 15.54 92 SER B O 1
ATOM 5506 N N . VAL B 1 111 ? -34.468 58.255 -20.711 1.00 10.54 93 VAL B N 1
ATOM 5507 C CA . VAL B 1 111 ? -34.826 58.489 -22.110 1.00 10.30 93 VAL B CA 1
ATOM 5508 C C . VAL B 1 111 ? -36.138 57.752 -22.300 1.00 17.07 93 VAL B C 1
ATOM 5509 O O . VAL B 1 111 ? -36.159 56.537 -22.498 1.00 17.22 93 VAL B O 1
ATOM 5513 N N . LEU B 1 112 ? -37.248 58.483 -22.143 1.00 15.44 94 LEU B N 1
ATOM 5514 C CA . LEU B 1 112 ? -38.554 57.863 -22.121 1.00 15.33 94 LEU B CA 1
ATOM 5515 C C . LEU B 1 112 ? -39.597 58.427 -23.060 1.00 18.15 94 LEU B C 1
ATOM 5516 O O . LEU B 1 112 ? -40.783 58.397 -22.743 1.00 16.34 94 LEU B O 1
ATOM 5521 N N . HIS B 1 113 ? -39.186 58.817 -24.279 1.00 14.32 95 HIS B N 1
ATOM 5522 C CA . HIS B 1 113 ? -40.153 59.236 -25.283 1.00 12.48 95 HIS B CA 1
ATOM 5523 C C . HIS B 1 113 ? -41.116 58.069 -25.646 1.00 16.70 95 HIS B C 1
ATOM 5524 O O . HIS B 1 113 ? -42.269 58.316 -25.995 1.00 16.04 95 HIS B O 1
ATOM 5531 N N . THR B 1 114 ? -40.661 56.804 -25.507 1.00 12.60 96 THR B N 1
ATOM 5532 C CA . THR B 1 114 ? -41.504 55.633 -25.762 1.00 12.85 96 THR B CA 1
ATOM 5533 C C . THR B 1 114 ? -42.693 55.564 -24.799 1.00 16.34 96 THR B C 1
ATOM 5534 O O . THR B 1 114 ? -43.730 55.053 -25.190 1.00 14.79 96 THR B O 1
ATOM 5538 N N . ALA B 1 115 ? -42.550 56.107 -23.561 1.00 13.92 97 ALA B N 1
ATOM 5539 C CA . ALA B 1 115 ? -43.641 56.113 -22.569 1.00 14.85 97 ALA B CA 1
ATOM 5540 C C . ALA B 1 115 ? -44.799 57.004 -22.990 1.00 17.99 97 ALA B C 1
ATOM 5541 O O . ALA B 1 115 ? -45.935 56.760 -22.572 1.00 19.51 97 ALA B O 1
ATOM 5543 N N . LEU B 1 116 ? -44.525 58.030 -23.827 1.00 13.75 98 LEU B N 1
ATOM 5544 C CA . LEU B 1 116 ? -45.526 58.994 -24.303 1.00 13.57 98 LEU B CA 1
ATOM 5545 C C . LEU B 1 116 ? -46.673 58.364 -25.090 1.00 18.15 98 LEU B C 1
ATOM 5546 O O . LEU B 1 116 ? -47.787 58.902 -25.117 1.00 16.68 98 LEU B O 1
ATOM 5551 N N . ARG B 1 117 ? -46.396 57.259 -25.758 1.00 16.81 99 ARG B N 1
ATOM 5552 C CA . ARG B 1 117 ? -47.379 56.592 -26.590 1.00 16.70 99 ARG B CA 1
ATOM 5553 C C . ARG B 1 117 ? -47.915 55.272 -26.043 1.00 21.05 99 ARG B C 1
ATOM 5554 O O . ARG B 1 117 ? -48.666 54.596 -26.754 1.00 20.85 99 ARG B O 1
ATOM 5562 N N . ILE B 1 118 ? -47.592 54.916 -24.774 1.00 17.10 100 ILE B N 1
ATOM 5563 C CA . ILE B 1 118 ? -48.148 53.698 -24.169 1.00 16.42 100 ILE B CA 1
ATOM 5564 C C . ILE B 1 118 ? -49.667 53.976 -23.958 1.00 19.07 100 ILE B C 1
ATOM 5565 O O . ILE B 1 118 ? -50.005 55.021 -23.398 1.00 17.16 100 ILE B O 1
ATOM 5570 N N . PRO B 1 119 ? -50.578 53.130 -24.478 1.00 17.47 101 PRO B N 1
ATOM 5571 C CA . PRO B 1 119 ? -52.016 53.432 -24.326 1.00 17.68 101 PRO B CA 1
ATOM 5572 C C . PRO B 1 119 ? -52.511 53.231 -22.898 1.00 21.12 101 PRO B C 1
ATOM 5573 O O . PRO B 1 119 ? -51.857 52.536 -22.119 1.00 20.39 101 PRO B O 1
ATOM 5577 N N . ILE B 1 120 ? -53.632 53.872 -22.557 1.00 20.80 102 ILE B N 1
ATOM 5578 C CA . ILE B 1 120 ? -54.267 53.857 -21.228 1.00 20.99 102 ILE B CA 1
ATOM 5579 C C . ILE B 1 120 ? -54.494 52.455 -20.641 1.00 26.04 102 ILE B C 1
ATOM 5580 O O . ILE B 1 120 ? -54.276 52.256 -19.455 1.00 25.38 102 ILE B O 1
ATOM 5585 N N . GLU B 1 121 ? -54.860 51.478 -21.473 1.00 24.49 103 GLU B N 1
ATOM 5586 C CA . GLU B 1 121 ? -55.098 50.103 -21.019 1.00 24.55 103 GLU B CA 1
ATOM 5587 C C . GLU B 1 121 ? -53.858 49.409 -20.446 1.00 26.75 103 GLU B C 1
ATOM 5588 O O . GLU B 1 121 ? -53.993 48.404 -19.758 1.00 26.86 103 GLU B O 1
ATOM 5594 N N . LYS B 1 122 ? -52.660 49.976 -20.698 1.00 21.16 104 LYS B N 1
ATOM 5595 C CA . LYS B 1 122 ? -51.378 49.451 -20.240 1.00 19.31 104 LYS B CA 1
ATOM 5596 C C . LYS B 1 122 ? -50.757 50.310 -19.133 1.00 24.41 104 LYS B C 1
ATOM 5597 O O . LYS B 1 122 ? -49.605 50.075 -18.759 1.00 22.84 104 LYS B O 1
ATOM 5603 N N . ILE B 1 123 ? -51.520 51.283 -18.579 1.00 23.54 105 ILE B N 1
ATOM 5604 C CA . ILE B 1 123 ? -51.069 52.200 -17.512 1.00 23.60 105 ILE B CA 1
ATOM 5605 C C . ILE B 1 123 ? -50.457 51.496 -16.298 1.00 28.74 105 ILE B C 1
ATOM 5606 O O . ILE B 1 123 ? -49.508 52.021 -15.696 1.00 28.55 105 ILE B O 1
ATOM 5611 N N . ASN B 1 124 ? -50.984 50.306 -15.957 1.00 26.21 106 ASN B N 1
ATOM 5612 C CA . ASN B 1 124 ? -50.501 49.538 -14.814 1.00 26.81 106 ASN B CA 1
ATOM 5613 C C . ASN B 1 124 ? -49.571 48.424 -15.222 1.00 31.12 106 ASN B C 1
ATOM 5614 O O . ASN B 1 124 ? -48.502 48.305 -14.626 1.00 32.47 106 ASN B O 1
ATOM 5619 N N . THR B 1 125 ? -49.933 47.652 -16.268 1.00 27.63 107 THR B N 1
ATOM 5620 C CA . THR B 1 125 ? -49.118 46.533 -16.781 1.00 27.05 107 THR B CA 1
ATOM 5621 C C . THR B 1 125 ? -47.767 46.991 -17.331 1.00 29.88 107 THR B C 1
ATOM 5622 O O . THR B 1 125 ? -46.803 46.237 -17.274 1.00 29.90 107 THR B O 1
ATOM 5626 N N . HIS B 1 126 ? -47.710 48.216 -17.884 1.00 25.72 108 HIS B N 1
ATOM 5627 C CA . HIS B 1 126 ? -46.497 48.777 -18.476 1.00 22.84 108 HIS B CA 1
ATOM 5628 C C . HIS B 1 126 ? -45.976 49.958 -17.692 1.00 25.93 108 HIS B C 1
ATOM 5629 O O . HIS B 1 126 ? -45.218 50.756 -18.242 1.00 25.79 108 HIS B O 1
ATOM 5636 N N . LYS B 1 127 ? -46.318 50.042 -16.377 1.00 22.83 109 LYS B N 1
ATOM 5637 C CA . LYS B 1 127 ? -45.871 51.134 -15.505 1.00 21.83 109 LYS B CA 1
ATOM 5638 C C . LYS B 1 127 ? -44.354 51.326 -15.499 1.00 26.05 109 LYS B C 1
ATOM 5639 O O . LYS B 1 127 ? -43.608 50.376 -15.743 1.00 26.34 109 LYS B O 1
ATOM 5645 N N . ILE B 1 128 ? -43.916 52.581 -15.297 1.00 22.02 110 ILE B N 1
ATOM 5646 C CA . ILE B 1 128 ? -42.513 52.979 -15.239 1.00 21.63 110 ILE B CA 1
ATOM 5647 C C . ILE B 1 128 ? -42.440 53.918 -14.047 1.00 25.91 110 ILE B C 1
ATOM 5648 O O . ILE B 1 128 ? -43.010 55.017 -14.068 1.00 24.43 110 ILE B O 1
ATOM 5653 N N . ILE B 1 129 ? -41.764 53.453 -12.996 1.00 23.03 111 ILE B N 1
ATOM 5654 C CA . ILE B 1 129 ? -41.617 54.175 -11.746 1.00 23.83 111 ILE B CA 1
ATOM 5655 C C . ILE B 1 129 ? -40.329 55.008 -11.723 1.00 30.33 111 ILE B C 1
ATOM 5656 O O . ILE B 1 129 ? -39.220 54.457 -11.710 1.00 30.39 111 ILE B O 1
ATOM 5661 N N . ILE B 1 130 ? -40.495 56.331 -11.738 1.00 28.22 112 ILE B N 1
ATOM 5662 C CA . ILE B 1 130 ? -39.420 57.316 -11.669 1.00 29.74 112 ILE B CA 1
ATOM 5663 C C . ILE B 1 130 ? -39.776 58.164 -10.459 1.00 37.95 112 ILE B C 1
ATOM 5664 O O . ILE B 1 130 ? -40.902 58.678 -10.395 1.00 39.20 112 ILE B O 1
ATOM 5669 N N . ASP B 1 131 ? -38.837 58.274 -9.484 1.00 35.44 113 ASP B N 1
ATOM 5670 C CA . ASP B 1 131 ? -39.013 59.012 -8.224 1.00 35.42 113 ASP B CA 1
ATOM 5671 C C . ASP B 1 131 ? -40.324 58.661 -7.500 1.00 38.95 113 ASP B C 1
ATOM 5672 O O . ASP B 1 131 ? -41.122 59.548 -7.181 1.00 39.81 113 ASP B O 1
ATOM 5677 N N . ASN B 1 132 ? -40.547 57.348 -7.284 1.00 35.02 114 ASN B N 1
ATOM 5678 C CA . ASN B 1 132 ? -41.722 56.779 -6.604 1.00 35.80 114 ASN B CA 1
ATOM 5679 C C . ASN B 1 132 ? -43.093 57.208 -7.202 1.00 39.92 114 ASN B C 1
ATOM 5680 O O . ASN B 1 132 ? -44.088 57.346 -6.477 1.00 40.14 114 ASN B O 1
ATOM 5682 N N . LYS B 1 133 ? -43.142 57.384 -8.532 1.00 35.41 115 LYS B N 1
ATOM 5683 C CA . LYS B 1 133 ? -44.370 57.770 -9.240 1.00 34.28 115 LYS B CA 1
ATOM 5684 C C . LYS B 1 133 ? -44.401 57.106 -10.628 1.00 35.37 115 LYS B C 1
ATOM 5685 O O . LYS B 1 133 ? -43.378 57.102 -11.334 1.00 33.62 115 LYS B O 1
ATOM 5687 N N . ASN B 1 134 ? -45.567 56.526 -11.011 1.00 29.85 116 ASN B N 1
ATOM 5688 C CA . ASN B 1 134 ? -45.751 55.919 -12.329 1.00 28.10 116 ASN B CA 1
ATOM 5689 C C . ASN B 1 134 ? -45.880 57.065 -13.332 1.00 28.33 116 ASN B C 1
ATOM 5690 O O . ASN B 1 134 ? -46.903 57.757 -13.344 1.00 28.11 116 ASN B O 1
ATOM 5695 N N . VAL B 1 135 ? -44.832 57.274 -14.152 1.00 22.79 117 VAL B N 1
ATOM 5696 C CA . VAL B 1 135 ? -44.782 58.344 -15.161 1.00 21.55 117 VAL B CA 1
ATOM 5697 C C . VAL B 1 135 ? -45.946 58.309 -16.151 1.00 20.93 117 VAL B C 1
ATOM 5698 O O . VAL B 1 135 ? -46.333 59.362 -16.641 1.00 18.49 117 VAL B O 1
ATOM 5702 N N . LEU B 1 136 ? -46.547 57.115 -16.386 1.00 17.65 118 LEU B N 1
ATOM 5703 C CA . LEU B 1 136 ? -47.697 56.944 -17.289 1.00 16.96 118 LEU B CA 1
ATOM 5704 C C . LEU B 1 136 ? -48.940 57.692 -16.800 1.00 20.97 118 LEU B C 1
ATOM 5705 O O . LEU B 1 136 ? -49.792 58.067 -17.611 1.00 19.40 118 LEU B O 1
ATOM 5710 N N . GLU B 1 137 ? -49.019 57.958 -15.476 1.00 17.56 119 GLU B N 1
ATOM 5711 C CA . GLU B 1 137 ? -50.103 58.737 -14.892 1.00 16.33 119 GLU B CA 1
ATOM 5712 C C . GLU B 1 137 ? -49.971 60.198 -15.318 1.00 19.23 119 GLU B C 1
ATOM 5713 O O . GLU B 1 137 ? -50.980 60.832 -15.607 1.00 19.48 119 GLU B O 1
ATOM 5719 N N . ASP B 1 138 ? -48.729 60.719 -15.377 1.00 13.95 120 ASP B N 1
ATOM 5720 C CA . ASP B 1 138 ? -48.443 62.082 -15.818 1.00 12.90 120 ASP B CA 1
ATOM 5721 C C . ASP B 1 138 ? -48.708 62.185 -17.321 1.00 18.56 120 ASP B C 1
ATOM 5722 O O . ASP B 1 138 ? -49.306 63.170 -17.763 1.00 18.76 120 ASP B O 1
ATOM 5727 N N . VAL B 1 139 ? -48.278 61.156 -18.095 1.00 16.21 121 VAL B N 1
ATOM 5728 C CA . VAL B 1 139 ? -48.440 61.081 -19.556 1.00 15.29 121 VAL B CA 1
ATOM 5729 C C . VAL B 1 139 ? -49.935 61.166 -19.875 1.00 20.70 121 VAL B C 1
ATOM 5730 O O . VAL B 1 139 ? -50.350 62.017 -20.670 1.00 22.22 121 VAL B O 1
ATOM 5734 N N . HIS B 1 140 ? -50.737 60.303 -19.239 1.00 16.39 122 HIS B N 1
ATOM 5735 C CA . HIS B 1 140 ? -52.190 60.301 -19.463 1.00 15.78 122 HIS B CA 1
ATOM 5736 C C . HIS B 1 140 ? -52.966 61.464 -18.894 1.00 19.04 122 HIS B C 1
ATOM 5737 O O . HIS B 1 140 ? -54.009 61.806 -19.448 1.00 17.64 122 HIS B O 1
ATOM 5744 N N . GLY B 1 141 ? -52.441 62.095 -17.833 1.00 15.56 123 GLY B N 1
ATOM 5745 C CA . GLY B 1 141 ? -53.043 63.286 -17.251 1.00 14.88 123 GLY B CA 1
ATOM 5746 C C . GLY B 1 141 ? -52.983 64.398 -18.286 1.00 18.02 123 GLY B C 1
ATOM 5747 O O . GLY B 1 141 ? -53.982 65.079 -18.524 1.00 19.14 123 GLY B O 1
ATOM 5748 N N . VAL B 1 142 ? -51.816 64.542 -18.966 1.00 11.59 124 VAL B N 1
ATOM 5749 C CA . VAL B 1 142 ? -51.626 65.531 -20.016 1.00 10.45 124 VAL B CA 1
ATOM 5750 C C . VAL B 1 142 ? -52.472 65.201 -21.240 1.00 14.71 124 VAL B C 1
ATOM 5751 O O . VAL B 1 142 ? -53.156 66.093 -21.742 1.00 13.33 124 VAL B O 1
ATOM 5755 N N . LEU B 1 143 ? -52.449 63.928 -21.704 1.00 12.35 125 LEU B N 1
ATOM 5756 C CA . LEU B 1 143 ? -53.237 63.501 -22.864 1.00 13.32 125 LEU B CA 1
ATOM 5757 C C . LEU B 1 143 ? -54.741 63.754 -22.668 1.00 18.92 125 LEU B C 1
ATOM 5758 O O . LEU B 1 143 ? -55.388 64.262 -23.586 1.00 18.09 125 LEU B O 1
ATOM 5763 N N . LYS B 1 144 ? -55.260 63.516 -21.448 1.00 16.26 126 LYS B N 1
ATOM 5764 C CA . LYS B 1 144 ? -56.684 63.775 -21.132 1.00 16.04 126 LYS B CA 1
ATOM 5765 C C . LYS B 1 144 ? -56.985 65.266 -21.200 1.00 15.97 126 LYS B C 1
ATOM 5766 O O . LYS B 1 144 ? -58.025 65.648 -21.702 1.00 15.15 126 LYS B O 1
ATOM 5772 N N . LYS B 1 145 ? -56.035 66.104 -20.745 1.00 12.41 127 LYS B N 1
ATOM 5773 C CA . LYS B 1 145 ? -56.151 67.551 -20.783 1.00 12.05 127 LYS B CA 1
ATOM 5774 C C . LYS B 1 145 ? -56.184 68.033 -22.244 1.00 17.93 127 LYS B C 1
ATOM 5775 O O . LYS B 1 145 ? -56.982 68.922 -22.576 1.00 18.38 127 LYS B O 1
ATOM 5781 N N . ILE B 1 146 ? -55.328 67.434 -23.115 1.00 11.64 128 ILE B N 1
ATOM 5782 C CA . ILE B 1 146 ? -55.279 67.766 -24.555 1.00 9.58 128 ILE B CA 1
ATOM 5783 C C . ILE B 1 146 ? -56.556 67.349 -25.243 1.00 14.99 128 ILE B C 1
ATOM 5784 O O . ILE B 1 146 ? -57.103 68.132 -26.022 1.00 17.02 128 ILE B O 1
ATOM 5789 N N . GLU B 1 147 ? -57.019 66.120 -24.993 1.00 12.12 129 GLU B N 1
ATOM 5790 C CA . GLU B 1 147 ? -58.255 65.608 -25.587 1.00 13.83 129 GLU B CA 1
ATOM 5791 C C . GLU B 1 147 ? -59.402 66.571 -25.279 1.00 18.87 129 GLU B C 1
ATOM 5792 O O . GLU B 1 147 ? -60.073 67.002 -26.230 1.00 19.55 129 GLU B O 1
ATOM 5798 N N . LYS B 1 148 ? -59.559 66.979 -23.990 1.00 14.67 130 LYS B N 1
ATOM 5799 C CA . LYS B 1 148 ? -60.606 67.907 -23.563 1.00 15.24 130 LYS B CA 1
ATOM 5800 C C . LYS B 1 148 ? -60.458 69.280 -24.201 1.00 17.17 130 LYS B C 1
ATOM 5801 O O . LYS B 1 148 ? -61.418 69.781 -24.767 1.00 17.77 130 LYS B O 1
ATOM 5803 N N . TYR B 1 149 ? -59.260 69.872 -24.141 1.00 13.12 131 TYR B N 1
ATOM 5804 C CA . TYR B 1 149 ? -58.986 71.189 -24.711 1.00 13.53 131 TYR B CA 1
ATOM 5805 C C . TYR B 1 149 ? -59.202 71.232 -26.236 1.00 17.70 131 TYR B C 1
ATOM 5806 O O . TYR B 1 149 ? -59.868 72.146 -26.729 1.00 15.12 131 TYR B O 1
ATOM 5815 N N . SER B 1 150 ? -58.651 70.253 -26.967 1.00 14.78 132 SER B N 1
ATOM 5816 C CA . SER B 1 150 ? -58.774 70.188 -28.423 1.00 14.21 132 SER B CA 1
ATOM 5817 C C . SER B 1 150 ? -60.210 69.912 -28.828 1.00 15.70 132 SER B C 1
ATOM 5818 O O . SER B 1 150 ? -60.686 70.547 -29.749 1.00 14.81 132 SER B O 1
ATOM 5821 N N . ASP B 1 151 ? -60.923 69.042 -28.104 1.00 13.55 133 ASP B N 1
ATOM 5822 C CA . ASP B 1 151 ? -62.359 68.770 -28.377 1.00 13.34 133 ASP B CA 1
ATOM 5823 C C . ASP B 1 151 ? -63.141 70.069 -28.204 1.00 16.18 133 ASP B C 1
ATOM 5824 O O . ASP B 1 151 ? -63.909 70.422 -29.083 1.00 14.78 133 ASP B O 1
ATOM 5829 N N . ASP B 1 152 ? -62.863 70.820 -27.123 1.00 15.60 134 ASP B N 1
ATOM 5830 C CA . ASP B 1 152 ? -63.531 72.084 -26.815 1.00 16.70 134 ASP B CA 1
ATOM 5831 C C . ASP B 1 152 ? -63.269 73.172 -27.836 1.00 20.26 134 ASP B C 1
ATOM 5832 O O . ASP B 1 152 ? -64.169 73.944 -28.137 1.00 20.83 134 ASP B O 1
ATOM 5837 N N . ILE B 1 153 ? -62.030 73.256 -28.362 1.00 17.37 135 ILE B N 1
ATOM 5838 C CA . ILE B 1 153 ? -61.686 74.227 -29.412 1.00 15.28 135 ILE B CA 1
ATOM 5839 C C . ILE B 1 153 ? -62.457 73.869 -30.687 1.00 15.89 135 ILE B C 1
ATOM 5840 O O . ILE B 1 153 ? -63.064 74.745 -31.311 1.00 16.06 135 ILE B O 1
ATOM 5845 N N . ARG B 1 154 ? -62.439 72.580 -31.051 1.00 9.82 136 ARG B N 1
ATOM 5846 C CA . ARG B 1 154 ? -63.024 72.057 -32.288 1.00 10.11 136 ARG B CA 1
ATOM 5847 C C . ARG B 1 154 ? -64.541 72.044 -32.292 1.00 16.78 136 ARG B C 1
ATOM 5848 O O . ARG B 1 154 ? -65.123 72.129 -33.372 1.00 14.48 136 ARG B O 1
ATOM 5856 N N . ASN B 1 155 ? -65.185 71.970 -31.104 1.00 15.89 137 ASN B N 1
ATOM 5857 C CA . ASN B 1 155 ? -66.645 71.996 -31.108 1.00 17.17 137 ASN B CA 1
ATOM 5858 C C . ASN B 1 155 ? -67.182 73.357 -30.696 1.00 18.93 137 ASN B C 1
ATOM 5859 O O . ASN B 1 155 ? -68.386 73.521 -30.554 1.00 18.81 137 ASN B O 1
ATOM 5864 N N . GLY B 1 156 ? -66.275 74.325 -30.558 1.00 13.42 138 GLY B N 1
ATOM 5865 C CA . GLY B 1 156 ? -66.611 75.695 -30.212 1.00 14.26 138 GLY B CA 1
ATOM 5866 C C . GLY B 1 156 ? -67.034 75.925 -28.776 1.00 21.70 138 GLY B C 1
ATOM 5867 O O . GLY B 1 156 ? -67.665 76.938 -28.501 1.00 23.81 138 GLY B O 1
ATOM 5868 N N . VAL B 1 157 ? -66.703 75.011 -27.852 1.00 19.07 139 VAL B N 1
ATOM 5869 C CA . VAL B 1 157 ? -66.978 75.186 -26.419 1.00 19.04 139 VAL B CA 1
ATOM 5870 C C . VAL B 1 157 ? -66.021 76.293 -25.917 1.00 25.61 139 VAL B C 1
ATOM 5871 O O . VAL B 1 157 ? -66.462 77.213 -25.223 1.00 25.08 139 VAL B O 1
ATOM 5875 N N . ILE B 1 158 ? -64.726 76.225 -26.334 1.00 20.46 140 ILE B N 1
ATOM 5876 C CA . ILE B 1 158 ? -63.722 77.238 -26.033 1.00 18.91 140 ILE B CA 1
ATOM 5877 C C . ILE B 1 158 ? -63.673 78.171 -27.216 1.00 21.83 140 ILE B C 1
ATOM 5878 O O . ILE B 1 158 ? -63.439 77.730 -28.346 1.00 20.91 140 ILE B O 1
ATOM 5883 N N . LYS B 1 159 ? -63.921 79.461 -26.965 1.00 18.71 141 LYS B N 1
ATOM 5884 C CA . LYS B 1 159 ? -64.010 80.448 -28.035 1.00 18.59 141 LYS B CA 1
ATOM 5885 C C . LYS B 1 159 ? -62.980 81.543 -27.922 1.00 20.38 141 LYS B C 1
ATOM 5886 O O . LYS B 1 159 ? -62.303 81.671 -26.891 1.00 17.29 141 LYS B O 1
ATOM 5892 N N . THR B 1 160 ? -62.887 82.366 -28.985 1.00 17.66 142 THR B N 1
ATOM 5893 C CA . THR B 1 160 ? -61.993 83.531 -29.067 1.00 17.24 142 THR B CA 1
ATOM 5894 C C . THR B 1 160 ? -62.544 84.639 -28.151 1.00 22.07 142 THR B C 1
ATOM 5895 O O . THR B 1 160 ? -63.619 84.456 -27.582 1.00 19.59 142 THR B O 1
ATOM 5899 N N . CYS B 1 161 ? -61.839 85.806 -28.051 1.00 20.04 143 CYS B N 1
ATOM 5900 C CA . CYS B 1 161 ? -62.301 86.966 -27.277 1.00 20.14 143 CYS B CA 1
ATOM 5901 C C . CYS B 1 161 ? -63.585 87.590 -27.899 1.00 23.71 143 CYS B C 1
ATOM 5902 O O . CYS B 1 161 ? -64.295 88.316 -27.217 1.00 25.40 143 CYS B O 1
ATOM 5905 N N . LYS B 1 162 ? -63.853 87.316 -29.191 1.00 18.85 144 LYS B N 1
ATOM 5906 C CA . LYS B 1 162 ? -65.027 87.786 -29.928 1.00 17.96 144 LYS B CA 1
ATOM 5907 C C . LYS B 1 162 ? -66.187 86.772 -29.862 1.00 21.45 144 LYS B C 1
ATOM 5908 O O . LYS B 1 162 ? -67.192 86.973 -30.538 1.00 21.06 144 LYS B O 1
ATOM 5914 N N . ASN B 1 163 ? -66.031 85.693 -29.056 1.00 18.95 145 ASN B N 1
ATOM 5915 C CA A ASN B 1 163 ? -66.975 84.577 -28.903 0.50 19.22 145 ASN B CA 1
ATOM 5916 C CA B ASN B 1 163 ? -67.020 84.607 -28.905 0.50 19.59 145 ASN B CA 1
ATOM 5917 C C . ASN B 1 163 ? -67.244 83.839 -30.225 1.00 23.60 145 ASN B C 1
ATOM 5918 O O . ASN B 1 163 ? -68.363 83.436 -30.547 1.00 23.90 145 ASN B O 1
ATOM 5927 N N . THR B 1 164 ? -66.181 83.633 -30.988 1.00 20.51 146 THR B N 1
ATOM 5928 C CA . THR B 1 164 ? -66.253 82.893 -32.264 1.00 20.68 146 THR B CA 1
ATOM 5929 C C . THR B 1 164 ? -65.283 81.715 -32.177 1.00 24.62 146 THR B C 1
ATOM 5930 O O . THR B 1 164 ? -64.502 81.619 -31.221 1.00 25.83 146 THR B O 1
ATOM 5934 N N . LYS B 1 165 ? -65.324 80.819 -33.162 1.00 21.31 147 LYS B N 1
ATOM 5935 C CA . LYS B 1 165 ? -64.422 79.674 -33.173 1.00 21.07 147 LYS B CA 1
ATOM 5936 C C . LYS B 1 165 ? -63.047 80.108 -33.626 1.00 20.30 147 LYS B C 1
ATOM 5937 O O . LYS B 1 165 ? -62.941 80.969 -34.492 1.00 18.13 147 LYS B O 1
ATOM 5943 N N . PHE B 1 166 ? -61.984 79.509 -33.058 1.00 16.05 148 PHE B N 1
ATOM 5944 C CA . PHE B 1 166 ? -60.628 79.784 -33.547 1.00 14.63 148 PHE B CA 1
ATOM 5945 C C . PHE B 1 166 ? -60.506 79.220 -34.980 1.00 17.95 148 PHE B C 1
ATOM 5946 O O . PHE B 1 166 ? -61.108 78.200 -35.308 1.00 17.24 148 PHE B O 1
ATOM 5954 N N . LYS B 1 167 ? -59.747 79.901 -35.824 1.00 16.43 149 LYS B N 1
ATOM 5955 C CA . LYS B 1 167 ? -59.507 79.503 -37.226 1.00 15.31 149 LYS B CA 1
ATOM 5956 C C . LYS B 1 167 ? -58.019 79.246 -37.468 1.00 16.34 149 LYS B C 1
ATOM 5957 O O . LYS B 1 167 ? -57.684 78.437 -38.334 1.00 14.09 149 LYS B O 1
ATOM 5963 N N . ASN B 1 168 ? -57.132 79.954 -36.724 1.00 14.53 150 ASN B N 1
ATOM 5964 C CA . ASN B 1 168 ? -55.684 79.885 -36.926 1.00 15.22 150 ASN B CA 1
ATOM 5965 C C . ASN B 1 168 ? -54.943 79.456 -35.679 1.00 19.65 150 ASN B C 1
ATOM 5966 O O . ASN B 1 168 ? -55.381 79.732 -34.563 1.00 17.37 150 ASN B O 1
ATOM 5971 N N . VAL B 1 169 ? -53.783 78.799 -35.888 1.00 15.60 151 VAL B N 1
ATOM 5972 C CA . VAL B 1 169 ? -52.895 78.368 -34.824 1.00 15.13 151 VAL B CA 1
ATOM 5973 C C . VAL B 1 169 ? -51.462 78.740 -35.214 1.00 18.88 151 VAL B C 1
ATOM 5974 O O . VAL B 1 169 ? -50.979 78.302 -36.264 1.00 17.94 151 VAL B O 1
ATOM 5978 N N . ILE B 1 170 ? -50.802 79.589 -34.393 1.00 14.84 152 ILE B N 1
ATOM 5979 C CA . ILE B 1 170 ? -49.393 79.935 -34.572 1.00 13.16 152 ILE B CA 1
ATOM 5980 C C . ILE B 1 170 ? -48.607 79.165 -33.511 1.00 16.54 152 ILE B C 1
ATOM 5981 O O . ILE B 1 170 ? -48.799 79.384 -32.315 1.00 14.19 152 ILE B O 1
ATOM 5986 N N . CYS B 1 171 ? -47.787 78.211 -33.955 1.00 15.06 153 CYS B N 1
ATOM 5987 C CA . CYS B 1 171 ? -46.903 77.450 -33.065 1.00 13.91 153 CYS B CA 1
ATOM 5988 C C . CYS B 1 171 ? -45.554 78.137 -33.063 1.00 13.54 153 CYS B C 1
ATOM 5989 O O . CYS B 1 171 ? -44.922 78.309 -34.127 1.00 11.24 153 CYS B O 1
ATOM 5992 N N . ILE B 1 172 ? -45.134 78.584 -31.883 1.00 8.89 154 ILE B N 1
ATOM 5993 C CA . ILE B 1 172 ? -43.858 79.258 -31.742 1.00 7.67 154 ILE B CA 1
ATOM 5994 C C . ILE B 1 172 ? -42.922 78.325 -31.004 1.00 12.51 154 ILE B C 1
ATOM 5995 O O . ILE B 1 172 ? -43.205 77.939 -29.878 1.00 11.85 154 ILE B O 1
ATOM 6000 N N . GLY B 1 173 ? -41.841 77.947 -31.663 1.00 12.84 155 GLY B N 1
ATOM 6001 C CA . GLY B 1 173 ? -40.820 77.058 -31.103 1.00 12.81 155 GLY B CA 1
ATOM 6002 C C . GLY B 1 173 ? -39.684 76.835 -32.072 1.00 17.45 155 GLY B C 1
ATOM 6003 O O . GLY B 1 173 ? -39.848 77.038 -33.276 1.00 15.58 155 GLY B O 1
ATOM 6004 N N . ILE B 1 174 ? -38.520 76.438 -31.551 1.00 14.22 156 ILE B N 1
ATOM 6005 C CA . ILE B 1 174 ? -37.338 76.167 -32.373 1.00 13.30 156 ILE B CA 1
ATOM 6006 C C . ILE B 1 174 ? -36.996 74.667 -32.323 1.00 18.50 156 ILE B C 1
ATOM 6007 O O . ILE B 1 174 ? -37.417 73.966 -31.401 1.00 18.64 156 ILE B O 1
ATOM 6012 N N . GLY B 1 175 ? -36.210 74.211 -33.294 1.00 16.48 157 GLY B N 1
ATOM 6013 C CA . GLY B 1 175 ? -35.720 72.841 -33.412 1.00 14.88 157 GLY B CA 1
ATOM 6014 C C . GLY B 1 175 ? -36.773 71.779 -33.180 1.00 18.28 157 GLY B C 1
ATOM 6015 O O . GLY B 1 175 ? -37.788 71.744 -33.884 1.00 15.85 157 GLY B O 1
ATOM 6016 N N . GLY B 1 176 ? -36.546 70.965 -32.149 1.00 14.45 158 GLY B N 1
ATOM 6017 C CA . GLY B 1 176 ? -37.430 69.863 -31.775 1.00 15.24 158 GLY B CA 1
ATOM 6018 C C . GLY B 1 176 ? -38.846 70.270 -31.395 1.00 17.94 158 GLY B C 1
ATOM 6019 O O . GLY B 1 176 ? -39.773 69.455 -31.473 1.00 15.32 158 GLY B O 1
ATOM 6020 N N . SER B 1 177 ? -39.022 71.547 -31.001 1.00 13.32 159 SER B N 1
ATOM 6021 C CA . SER B 1 177 ? -40.320 72.077 -30.622 1.00 13.33 159 SER B CA 1
ATOM 6022 C C . SER B 1 177 ? -41.280 72.269 -31.788 1.00 15.99 159 SER B C 1
ATOM 6023 O O . SER B 1 177 ? -42.453 72.494 -31.528 1.00 16.37 159 SER B O 1
ATOM 6026 N N . TYR B 1 178 ? -40.813 72.130 -33.060 1.00 11.19 160 TYR B N 1
ATOM 6027 C CA . TYR B 1 178 ? -41.708 72.189 -34.232 1.00 12.06 160 TYR B CA 1
ATOM 6028 C C . TYR B 1 178 ? -41.391 71.212 -35.377 1.00 16.27 160 TYR B C 1
ATOM 6029 O O . TYR B 1 178 ? -42.288 70.955 -36.165 1.00 15.00 160 TYR B O 1
ATOM 6038 N N . LEU B 1 179 ? -40.112 70.782 -35.568 1.00 13.20 161 LEU B N 1
ATOM 6039 C CA . LEU B 1 179 ? -39.739 69.927 -36.718 1.00 11.53 161 LEU B CA 1
ATOM 6040 C C . LEU B 1 179 ? -40.590 68.664 -36.875 1.00 14.12 161 LEU B C 1
ATOM 6041 O O . LEU B 1 179 ? -41.100 68.406 -37.968 1.00 12.31 161 LEU B O 1
ATOM 6046 N N . GLY B 1 180 ? -40.754 67.913 -35.787 1.00 9.96 162 GLY B N 1
ATOM 6047 C CA . GLY B 1 180 ? -41.587 66.728 -35.791 1.00 9.79 162 GLY B CA 1
ATOM 6048 C C . GLY B 1 180 ? -43.039 67.098 -36.070 1.00 14.00 162 GLY B C 1
ATOM 6049 O O . GLY B 1 180 ? -43.689 66.478 -36.903 1.00 12.67 162 GLY B O 1
ATOM 6050 N N . THR B 1 181 ? -43.531 68.132 -35.398 1.00 12.90 163 THR B N 1
ATOM 6051 C CA . THR B 1 181 ? -44.913 68.612 -35.569 1.00 12.99 163 THR B CA 1
ATOM 6052 C C . THR B 1 181 ? -45.195 68.983 -37.016 1.00 15.99 163 THR B C 1
ATOM 6053 O O . THR B 1 181 ? -46.189 68.505 -37.556 1.00 14.24 163 THR B O 1
ATOM 6057 N N . GLU B 1 182 ? -44.315 69.813 -37.644 1.00 12.27 164 GLU B N 1
ATOM 6058 C CA . GLU B 1 182 ? -44.521 70.237 -39.028 1.00 12.65 164 GLU B CA 1
ATOM 6059 C C . GLU B 1 182 ? -44.465 69.048 -39.995 1.00 16.50 164 GLU B C 1
ATOM 6060 O O . GLU B 1 182 ? -45.246 69.008 -40.959 1.00 13.85 164 GLU B O 1
ATOM 6066 N N . PHE B 1 183 ? -43.574 68.065 -39.727 1.00 13.03 165 PHE B N 1
ATOM 6067 C CA . PHE B 1 183 ? -43.524 66.853 -40.550 1.00 11.50 165 PHE B CA 1
ATOM 6068 C C . PHE B 1 183 ? -44.936 66.208 -40.520 1.00 13.00 165 PHE B C 1
ATOM 6069 O O . PHE B 1 183 ? -45.520 65.995 -41.573 1.00 11.20 165 PHE B O 1
ATOM 6077 N N . VAL B 1 184 ? -45.476 65.920 -39.297 1.00 11.31 166 VAL B N 1
ATOM 6078 C CA . VAL B 1 184 ? -46.772 65.243 -39.160 1.00 9.51 166 VAL B CA 1
ATOM 6079 C C . VAL B 1 184 ? -47.913 66.096 -39.715 1.00 11.76 166 VAL B C 1
ATOM 6080 O O . VAL B 1 184 ? -48.816 65.563 -40.338 1.00 11.24 166 VAL B O 1
ATOM 6084 N N . TYR B 1 185 ? -47.868 67.402 -39.484 1.00 9.00 167 TYR B N 1
ATOM 6085 C CA . TYR B 1 185 ? -48.915 68.322 -39.951 1.00 9.03 167 TYR B CA 1
ATOM 6086 C C . TYR B 1 185 ? -49.046 68.278 -41.492 1.00 13.13 167 TYR B C 1
ATOM 6087 O O . TYR B 1 185 ? -50.132 68.016 -42.037 1.00 10.86 167 TYR B O 1
ATOM 6096 N N . GLU B 1 186 ? -47.932 68.517 -42.184 1.00 9.98 168 GLU B N 1
ATOM 6097 C CA . GLU B 1 186 ? -47.923 68.477 -43.642 1.00 10.91 168 GLU B CA 1
ATOM 6098 C C . GLU B 1 186 ? -48.242 67.090 -44.203 1.00 15.12 168 GLU B C 1
ATOM 6099 O O . GLU B 1 186 ? -48.925 66.996 -45.220 1.00 13.56 168 GLU B O 1
ATOM 6105 N N . ALA B 1 187 ? -47.771 66.012 -43.520 1.00 13.52 169 ALA B N 1
ATOM 6106 C CA . ALA B 1 187 ? -48.026 64.647 -43.961 1.00 13.45 169 ALA B CA 1
ATOM 6107 C C . ALA B 1 187 ? -49.525 64.285 -43.915 1.00 15.03 169 ALA B C 1
ATOM 6108 O O . ALA B 1 187 ? -50.036 63.638 -44.831 1.00 13.92 169 ALA B O 1
ATOM 6110 N N . MET B 1 188 ? -50.181 64.665 -42.830 1.00 9.54 170 MET B N 1
ATOM 6111 C CA . MET B 1 188 ? -51.552 64.271 -42.509 1.00 10.47 170 MET B CA 1
ATOM 6112 C C . MET B 1 188 ? -52.688 65.198 -42.927 1.00 12.83 170 MET B C 1
ATOM 6113 O O . MET B 1 188 ? -53.831 64.735 -42.994 1.00 12.54 170 MET B O 1
ATOM 6118 N N . LYS B 1 189 ? -52.420 66.487 -43.128 1.00 8.51 171 LYS B N 1
ATOM 6119 C CA . LYS B 1 189 ? -53.502 67.433 -43.406 1.00 9.64 171 LYS B CA 1
ATOM 6120 C C . LYS B 1 189 ? -54.431 67.055 -44.557 1.00 15.60 171 LYS B C 1
ATOM 6121 O O . LYS B 1 189 ? -55.650 67.122 -44.378 1.00 16.22 171 LYS B O 1
ATOM 6127 N N . TYR B 1 190 ? -53.868 66.601 -45.702 1.00 11.57 172 TYR B N 1
ATOM 6128 C CA . TYR B 1 190 ? -54.674 66.224 -46.843 1.00 11.27 172 TYR B CA 1
ATOM 6129 C C . TYR B 1 190 ? -55.404 64.932 -46.621 1.00 15.95 172 TYR B C 1
ATOM 6130 O O . TYR B 1 190 ? -56.506 64.783 -47.150 1.00 14.25 172 TYR B O 1
ATOM 6139 N N . TYR B 1 191 ? -54.833 64.004 -45.810 1.00 13.37 173 TYR B N 1
ATOM 6140 C CA . TYR B 1 191 ? -55.559 62.771 -45.482 1.00 14.43 173 TYR B CA 1
ATOM 6141 C C . TYR B 1 191 ? -56.805 63.163 -44.667 1.00 19.10 173 TYR B C 1
ATOM 6142 O O . TYR B 1 191 ? -57.914 62.706 -44.963 1.00 18.31 173 TYR B O 1
ATOM 6151 N N . TYR B 1 192 ? -56.617 64.055 -43.681 1.00 13.28 174 TYR B N 1
ATOM 6152 C CA . TYR B 1 192 ? -57.688 64.578 -42.864 1.00 13.18 174 TYR B CA 1
ATOM 6153 C C . TYR B 1 192 ? -58.732 65.351 -43.738 1.00 17.08 174 TYR B C 1
ATOM 6154 O O . TYR B 1 192 ? -59.910 65.036 -43.665 1.00 16.53 174 TYR B O 1
ATOM 6163 N N . TYR B 1 193 ? -58.303 66.304 -44.592 1.00 13.09 175 TYR B N 1
ATOM 6164 C CA . TYR B 1 193 ? -59.264 67.053 -45.417 1.00 12.37 175 TYR B CA 1
ATOM 6165 C C . TYR B 1 193 ? -60.037 66.185 -46.399 1.00 16.94 175 TYR B C 1
ATOM 6166 O O . TYR B 1 193 ? -61.242 66.380 -46.558 1.00 16.16 175 TYR B O 1
ATOM 6175 N N . ASN B 1 194 ? -59.327 65.295 -47.101 1.00 15.73 176 ASN B N 1
ATOM 6176 C CA . ASN B 1 194 ? -59.870 64.473 -48.184 1.00 16.32 176 ASN B CA 1
ATOM 6177 C C . ASN B 1 194 ? -60.651 63.256 -47.739 1.00 21.39 176 ASN B C 1
ATOM 6178 O O . ASN B 1 194 ? -61.771 63.044 -48.219 1.00 21.66 176 ASN B O 1
ATOM 6183 N N . MET B 1 195 ? -60.055 62.441 -46.856 1.00 17.43 177 MET B N 1
ATOM 6184 C CA . MET B 1 195 ? -60.647 61.195 -46.379 1.00 17.69 177 MET B CA 1
ATOM 6185 C C . MET B 1 195 ? -61.651 61.411 -45.264 1.00 21.38 177 MET B C 1
ATOM 6186 O O . MET B 1 195 ? -62.645 60.683 -45.186 1.00 19.40 177 MET B O 1
ATOM 6191 N N . GLU B 1 196 ? -61.383 62.374 -44.372 1.00 18.04 178 GLU B N 1
ATOM 6192 C CA . GLU B 1 196 ? -62.284 62.653 -43.271 1.00 16.93 178 GLU B CA 1
ATOM 6193 C C . GLU B 1 196 ? -63.318 63.743 -43.590 1.00 20.45 178 GLU B C 1
ATOM 6194 O O . GLU B 1 196 ? -64.497 63.441 -43.662 1.00 20.17 178 GLU B O 1
ATOM 6200 N N . LEU B 1 197 ? -62.895 64.991 -43.779 1.00 16.07 179 LEU B N 1
ATOM 6201 C CA . LEU B 1 197 ? -63.856 66.065 -44.045 1.00 15.84 179 LEU B CA 1
ATOM 6202 C C . LEU B 1 197 ? -64.651 65.913 -45.341 1.00 19.08 179 LEU B C 1
ATOM 6203 O O . LEU B 1 197 ? -65.845 66.195 -45.342 1.00 19.37 179 LEU B O 1
ATOM 6208 N N . ASN B 1 198 ? -63.994 65.491 -46.437 1.00 15.26 180 ASN B N 1
ATOM 6209 C CA . ASN B 1 198 ? -64.644 65.348 -47.739 1.00 15.42 180 ASN B CA 1
ATOM 6210 C C . ASN B 1 198 ? -65.077 63.911 -48.028 1.00 20.63 180 ASN B C 1
ATOM 6211 O O . ASN B 1 198 ? -65.703 63.661 -49.049 1.00 20.28 180 ASN B O 1
ATOM 6216 N N . LYS B 1 199 ? -64.778 62.972 -47.113 1.00 19.42 181 LYS B N 1
ATOM 6217 C CA . LYS B 1 199 ? -65.202 61.570 -47.197 1.00 19.52 181 LYS B CA 1
ATOM 6218 C C . LYS B 1 199 ? -64.875 60.901 -48.548 1.00 25.00 181 LYS B C 1
ATOM 6219 O O . LYS B 1 199 ? -65.691 60.128 -49.073 1.00 23.63 181 LYS B O 1
ATOM 6225 N N . ASN B 1 200 ? -63.689 61.206 -49.126 1.00 21.42 182 ASN B N 1
ATOM 6226 C CA . ASN B 1 200 ? -63.253 60.604 -50.383 1.00 21.84 182 ASN B CA 1
ATOM 6227 C C . ASN B 1 200 ? -63.065 59.114 -50.180 1.00 30.49 182 ASN B C 1
ATOM 6228 O O . ASN B 1 200 ? -62.576 58.707 -49.120 1.00 29.16 182 ASN B O 1
ATOM 6233 N N . GLU B 1 201 ? -63.471 58.322 -51.198 1.00 32.05 183 GLU B N 1
ATOM 6234 C CA A GLU B 1 201 ? -63.386 56.859 -51.201 0.50 33.58 183 GLU B CA 1
ATOM 6235 C CA B GLU B 1 201 ? -63.404 56.854 -51.215 0.50 33.78 183 GLU B CA 1
ATOM 6236 C C . GLU B 1 201 ? -62.330 56.372 -52.194 1.00 40.35 183 GLU B C 1
ATOM 6237 O O . GLU B 1 201 ? -62.209 56.945 -53.281 1.00 40.60 183 GLU B O 1
ATOM 6248 N N . LYS B 1 202 ? -61.583 55.295 -51.832 1.00 40.50 184 LYS B N 1
ATOM 6249 C CA . LYS B 1 202 ? -60.511 54.705 -52.658 1.00 41.68 184 LYS B CA 1
ATOM 6250 C C . LYS B 1 202 ? -60.867 54.309 -54.099 1.00 48.77 184 LYS B C 1
ATOM 6251 O O . LYS B 1 202 ? -59.986 54.326 -54.960 1.00 49.70 184 LYS B O 1
ATOM 6257 N N . ASP B 1 203 ? -62.150 53.995 -54.367 1.00 46.73 185 ASP B N 1
ATOM 6258 C CA . ASP B 1 203 ? -62.664 53.670 -55.703 1.00 46.87 185 ASP B CA 1
ATOM 6259 C C . ASP B 1 203 ? -62.815 54.942 -56.568 1.00 51.28 185 ASP B C 1
ATOM 6260 O O . ASP B 1 203 ? -62.878 54.832 -57.800 1.00 52.16 185 ASP B O 1
ATOM 6262 N N . GLN B 1 204 ? -62.907 56.143 -55.920 1.00 45.33 186 GLN B N 1
ATOM 6263 C CA . GLN B 1 204 ? -63.061 57.437 -56.596 1.00 42.95 186 GLN B CA 1
ATOM 6264 C C . GLN B 1 204 ? -61.695 58.039 -56.922 1.00 41.55 186 GLN B C 1
ATOM 6265 O O . GLN B 1 204 ? -60.694 57.768 -56.248 1.00 43.34 186 GLN B O 1
ATOM 6271 N N . VAL B 1 205 ? -61.674 58.867 -57.958 1.00 30.64 187 VAL B N 1
ATOM 6272 C CA . VAL B 1 205 ? -60.517 59.636 -58.408 1.00 27.15 187 VAL B CA 1
ATOM 6273 C C . VAL B 1 205 ? -61.021 61.044 -58.732 1.00 25.26 187 VAL B C 1
ATOM 6274 O O . VAL B 1 205 ? -62.235 61.260 -58.804 1.00 23.12 187 VAL B O 1
ATOM 6278 N N . ASN B 1 206 ? -60.092 61.982 -58.977 1.00 19.81 188 ASN B N 1
ATOM 6279 C CA . ASN B 1 206 ? -60.389 63.349 -59.431 1.00 19.66 188 ASN B CA 1
ATOM 6280 C C . ASN B 1 206 ? -61.369 64.107 -58.517 1.00 22.21 188 ASN B C 1
ATOM 6281 O O . ASN B 1 206 ? -62.365 64.670 -58.995 1.00 21.20 188 ASN B O 1
ATOM 6286 N N . ASN B 1 207 ? -61.081 64.122 -57.197 1.00 17.16 189 ASN B N 1
ATOM 6287 C CA . ASN B 1 207 ? -61.931 64.801 -56.211 1.00 17.52 189 ASN B CA 1
ATOM 6288 C C . ASN B 1 207 ? -61.745 66.326 -56.214 1.00 20.61 189 ASN B C 1
ATOM 6289 O O . ASN B 1 207 ? -61.592 66.948 -55.158 1.00 18.57 189 ASN B O 1
ATOM 6294 N N . PHE B 1 208 ? -61.831 66.942 -57.421 1.00 17.97 190 PHE B N 1
ATOM 6295 C CA . PHE B 1 208 ? -61.643 68.380 -57.594 1.00 18.58 190 PHE B CA 1
ATOM 6296 C C . PHE B 1 208 ? -62.683 69.267 -56.908 1.00 22.48 190 PHE B C 1
ATOM 6297 O O . PHE B 1 208 ? -62.404 70.439 -56.672 1.00 21.50 190 PHE B O 1
ATOM 6305 N N . ASN B 1 209 ? -63.849 68.705 -56.562 1.00 19.64 191 ASN B N 1
ATOM 6306 C CA . ASN B 1 209 ? -64.913 69.437 -55.876 1.00 20.01 191 ASN B CA 1
ATOM 6307 C C . ASN B 1 209 ? -64.785 69.422 -54.348 1.00 20.98 191 ASN B C 1
ATOM 6308 O O . ASN B 1 209 ? -65.655 69.956 -53.662 1.00 22.59 191 ASN B O 1
ATOM 6313 N N . ASN B 1 210 ? -63.696 68.860 -53.810 1.00 17.49 192 ASN B N 1
ATOM 6314 C CA . ASN B 1 210 ? -63.430 68.858 -52.375 1.00 15.99 192 ASN B CA 1
ATOM 6315 C C . ASN B 1 210 ? -63.462 70.287 -51.837 1.00 20.41 192 ASN B C 1
ATOM 6316 O O . ASN B 1 210 ? -62.939 71.204 -52.481 1.00 20.71 192 ASN B O 1
ATOM 6321 N N . ASN B 1 211 ? -64.087 70.464 -50.671 1.00 18.24 193 ASN B N 1
ATOM 6322 C CA A ASN B 1 211 ? -64.162 71.782 -50.041 0.50 18.27 193 ASN B CA 1
ATOM 6323 C CA B ASN B 1 211 ? -64.209 71.757 -50.013 0.50 18.36 193 ASN B CA 1
ATOM 6324 C C . ASN B 1 211 ? -63.128 71.887 -48.937 1.00 21.88 193 ASN B C 1
ATOM 6325 O O . ASN B 1 211 ? -62.985 70.971 -48.117 1.00 21.45 193 ASN B O 1
ATOM 6334 N N . TYR B 1 212 ? -62.383 73.003 -48.943 1.00 17.16 194 TYR B N 1
ATOM 6335 C CA . TYR B 1 212 ? -61.320 73.260 -47.952 1.00 17.88 194 TYR B CA 1
ATOM 6336 C C . TYR B 1 212 ? -61.613 74.511 -47.097 1.00 27.08 194 TYR B C 1
ATOM 6337 O O . TYR B 1 212 ? -60.793 74.893 -46.269 1.00 30.25 194 TYR B O 1
ATOM 6346 N N . ASP B 1 213 ? -62.797 75.121 -47.285 1.00 23.18 195 ASP B N 1
ATOM 6347 C CA . ASP B 1 213 ? -63.264 76.271 -46.535 1.00 23.59 195 ASP B CA 1
ATOM 6348 C C . ASP B 1 213 ? -64.474 75.822 -45.725 1.00 27.02 195 ASP B C 1
ATOM 6349 O O . ASP B 1 213 ? -65.623 76.098 -46.070 1.00 27.56 195 ASP B O 1
ATOM 6354 N N . GLN B 1 214 ? -64.211 75.067 -44.676 1.00 22.59 196 GLN B N 1
ATOM 6355 C CA . GLN B 1 214 ? -65.265 74.531 -43.826 1.00 21.80 196 GLN B CA 1
ATOM 6356 C C . GLN B 1 214 ? -64.782 74.449 -42.371 1.00 24.33 196 GLN B C 1
ATOM 6357 O O . GLN B 1 214 ? -63.613 74.762 -42.089 1.00 22.26 196 GLN B O 1
ATOM 6363 N N . ASP B 1 215 ? -65.686 74.064 -41.456 1.00 19.63 197 ASP B N 1
ATOM 6364 C CA . ASP B 1 215 ? -65.368 73.910 -40.036 1.00 20.80 197 ASP B CA 1
ATOM 6365 C C . ASP B 1 215 ? -64.149 73.031 -39.803 1.00 23.40 197 ASP B C 1
ATOM 6366 O O . ASP B 1 215 ? -63.966 72.028 -40.478 1.00 23.98 197 ASP B O 1
ATOM 6371 N N . ASN B 1 216 ? -63.379 73.374 -38.814 1.00 19.60 198 ASN B N 1
ATOM 6372 C CA . ASN B 1 216 ? -62.208 72.617 -38.400 1.00 20.31 198 ASN B CA 1
ATOM 6373 C C . ASN B 1 216 ? -61.133 72.376 -39.445 1.00 21.91 198 ASN B C 1
ATOM 6374 O O . ASN B 1 216 ? -60.483 71.332 -39.454 1.00 21.24 198 ASN B O 1
ATOM 6379 N N . VAL B 1 217 ? -60.943 73.383 -40.319 1.00 17.58 199 VAL B N 1
ATOM 6380 C CA . VAL B 1 217 ? -59.841 73.475 -41.262 1.00 14.61 199 VAL B CA 1
ATOM 6381 C C . VAL B 1 217 ? -59.030 74.620 -40.657 1.00 20.00 199 VAL B C 1
ATOM 6382 O O . VAL B 1 217 ? -59.343 75.803 -40.859 1.00 22.09 199 VAL B O 1
ATOM 6386 N N . PHE B 1 218 ? -58.051 74.274 -39.836 1.00 15.41 200 PHE B N 1
ATOM 6387 C CA . PHE B 1 218 ? -57.228 75.268 -39.153 1.00 15.26 200 PHE B CA 1
ATOM 6388 C C . PHE B 1 218 ? -56.045 75.715 -39.977 1.00 20.86 200 PHE B C 1
ATOM 6389 O O . PHE B 1 218 ? -55.355 74.894 -40.585 1.00 21.40 200 PHE B O 1
ATOM 6397 N N . ASN B 1 219 ? -55.797 77.014 -39.967 1.00 16.59 201 ASN B N 1
ATOM 6398 C CA . ASN B 1 219 ? -54.657 77.587 -40.651 1.00 16.53 201 ASN B CA 1
ATOM 6399 C C . ASN B 1 219 ? -53.505 77.511 -39.648 1.00 17.20 201 ASN B C 1
ATOM 6400 O O . ASN B 1 219 ? -53.399 78.344 -38.762 1.00 16.10 201 ASN B O 1
ATOM 6405 N N . VAL B 1 220 ? -52.701 76.465 -39.740 1.00 13.41 202 VAL B N 1
ATOM 6406 C CA . VAL B 1 220 ? -51.585 76.242 -38.828 1.00 13.39 202 VAL B CA 1
ATOM 6407 C C . VAL B 1 220 ? -50.287 76.810 -39.418 1.00 17.81 202 VAL B C 1
ATOM 6408 O O . VAL B 1 220 ? -49.920 76.514 -40.562 1.00 14.22 202 VAL B O 1
ATOM 6412 N N . ARG B 1 221 ? -49.591 77.600 -38.611 1.00 16.20 203 ARG B N 1
ATOM 6413 C CA . ARG B 1 221 ? -48.342 78.239 -38.983 1.00 14.53 203 ARG B CA 1
ATOM 6414 C C . ARG B 1 221 ? -47.252 77.878 -37.969 1.00 14.95 203 ARG B C 1
ATOM 6415 O O . ARG B 1 221 ? -47.555 77.628 -36.796 1.00 13.68 203 ARG B O 1
ATOM 6423 N N . PHE B 1 222 ? -45.986 77.854 -38.425 1.00 11.23 204 PHE B N 1
ATOM 6424 C CA . PHE B 1 222 ? -44.845 77.551 -37.546 1.00 13.48 204 PHE B CA 1
ATOM 6425 C C . PHE B 1 222 ? -43.853 78.719 -37.535 1.00 16.72 204 PHE B C 1
ATOM 6426 O O . PHE B 1 222 ? -43.270 79.053 -38.561 1.00 14.43 204 PHE B O 1
ATOM 6434 N N . LEU B 1 223 ? -43.754 79.399 -36.400 1.00 11.70 205 LEU B N 1
ATOM 6435 C CA . LEU B 1 223 ? -42.856 80.532 -36.275 1.00 10.38 205 LEU B CA 1
ATOM 6436 C C . LEU B 1 223 ? -41.633 79.995 -35.551 1.00 13.61 205 LEU B C 1
ATOM 6437 O O . LEU B 1 223 ? -41.658 79.782 -34.326 1.00 12.38 205 LEU B O 1
ATOM 6442 N N . ALA B 1 224 ? -40.597 79.689 -36.340 1.00 10.87 206 ALA B N 1
ATOM 6443 C CA . ALA B 1 224 ? -39.385 79.046 -35.858 1.00 10.97 206 ALA B CA 1
ATOM 6444 C C . ALA B 1 224 ? -38.141 79.895 -35.913 1.00 17.23 206 ALA B C 1
ATOM 6445 O O . ALA B 1 224 ? -37.313 79.833 -34.988 1.00 19.07 206 ALA B O 1
ATOM 6447 N N . ASN B 1 225 ? -37.985 80.695 -36.960 1.00 11.74 207 ASN B N 1
ATOM 6448 C CA . ASN B 1 225 ? -36.767 81.514 -37.073 1.00 12.13 207 ASN B CA 1
ATOM 6449 C C . ASN B 1 225 ? -36.869 82.800 -36.251 1.00 14.68 207 ASN B C 1
ATOM 6450 O O . ASN B 1 225 ? -37.923 83.411 -36.210 1.00 13.60 207 ASN B O 1
ATOM 6455 N N . VAL B 1 226 ? -35.767 83.218 -35.594 1.00 12.22 208 VAL B N 1
ATOM 6456 C CA . VAL B 1 226 ? -35.736 84.479 -34.858 1.00 12.62 208 VAL B CA 1
ATOM 6457 C C . VAL B 1 226 ? -35.730 85.648 -35.850 1.00 15.44 208 VAL B C 1
ATOM 6458 O O . VAL B 1 226 ? -35.984 86.781 -35.451 1.00 14.22 208 VAL B O 1
ATOM 6462 N N . ASP B 1 227 ? -35.406 85.368 -37.145 1.00 11.35 209 ASP B N 1
ATOM 6463 C CA . ASP B 1 227 ? -35.443 86.356 -38.202 1.00 11.44 209 ASP B CA 1
ATOM 6464 C C . ASP B 1 227 ? -36.870 86.990 -38.199 1.00 15.70 209 ASP B C 1
ATOM 6465 O O . ASP B 1 227 ? -37.839 86.246 -38.347 1.00 13.45 209 ASP B O 1
ATOM 6470 N N . PRO B 1 228 ? -37.020 88.339 -38.057 1.00 14.40 210 PRO B N 1
ATOM 6471 C CA . PRO B 1 228 ? -38.371 88.937 -38.084 1.00 13.27 210 PRO B CA 1
ATOM 6472 C C . PRO B 1 228 ? -39.143 88.694 -39.380 1.00 16.13 210 PRO B C 1
ATOM 6473 O O . PRO B 1 228 ? -40.368 88.817 -39.375 1.00 16.76 210 PRO B O 1
ATOM 6477 N N . ASN B 1 229 ? -38.446 88.278 -40.489 1.00 13.45 211 ASN B N 1
ATOM 6478 C CA . ASN B 1 229 ? -39.081 87.891 -41.759 1.00 12.19 211 ASN B CA 1
ATOM 6479 C C . ASN B 1 229 ? -40.037 86.724 -41.497 1.00 14.95 211 ASN B C 1
ATOM 6480 O O . ASN B 1 229 ? -41.089 86.645 -42.123 1.00 14.53 211 ASN B O 1
ATOM 6485 N N . ASP B 1 230 ? -39.676 85.835 -40.542 1.00 11.37 212 ASP B N 1
ATOM 6486 C CA . ASP B 1 230 ? -40.521 84.682 -40.195 1.00 11.56 212 ASP B CA 1
ATOM 6487 C C . ASP B 1 230 ? -41.792 85.118 -39.441 1.00 14.70 212 ASP B C 1
ATOM 6488 O O . ASP B 1 230 ? -42.840 84.505 -39.614 1.00 15.56 212 ASP B O 1
ATOM 6493 N N . VAL B 1 231 ? -41.727 86.219 -38.682 1.00 9.67 213 VAL B N 1
ATOM 6494 C CA . VAL B 1 231 ? -42.916 86.799 -38.036 1.00 9.57 213 VAL B CA 1
ATOM 6495 C C . VAL B 1 231 ? -43.826 87.306 -39.148 1.00 15.02 213 VAL B C 1
ATOM 6496 O O . VAL B 1 231 ? -45.007 86.982 -39.174 1.00 16.15 213 VAL B O 1
ATOM 6500 N N . ASN B 1 232 ? -43.247 88.012 -40.121 1.00 11.86 214 ASN B N 1
ATOM 6501 C CA . ASN B 1 232 ? -43.959 88.474 -41.305 1.00 10.91 214 ASN B CA 1
ATOM 6502 C C . ASN B 1 232 ? -44.739 87.299 -41.990 1.00 15.50 214 ASN B C 1
ATOM 6503 O O . ASN B 1 232 ? -45.929 87.429 -42.307 1.00 15.36 214 ASN B O 1
ATOM 6508 N N . ARG B 1 233 ? -44.095 86.142 -42.144 1.00 12.81 215 ARG B N 1
ATOM 6509 C CA . ARG B 1 233 ? -44.711 84.959 -42.738 1.00 12.54 215 ARG B CA 1
ATOM 6510 C C . ARG B 1 233 ? -45.800 84.380 -41.821 1.00 16.08 215 ARG B C 1
ATOM 6511 O O . ARG B 1 233 ? -46.886 84.057 -42.296 1.00 14.12 215 ARG B O 1
ATOM 6519 N N . ALA B 1 234 ? -45.517 84.267 -40.491 1.00 12.44 216 ALA B N 1
ATOM 6520 C CA . ALA B 1 234 ? -46.468 83.707 -39.556 1.00 12.30 216 ALA B CA 1
ATOM 6521 C C . ALA B 1 234 ? -47.816 84.458 -39.505 1.00 17.93 216 ALA B C 1
ATOM 6522 O O . ALA B 1 234 ? -48.869 83.812 -39.463 1.00 19.95 216 ALA B O 1
ATOM 6524 N N . ILE B 1 235 ? -47.788 85.801 -39.547 1.00 16.08 217 ILE B N 1
ATOM 6525 C CA . ILE B 1 235 ? -49.007 86.634 -39.400 1.00 16.69 217 ILE B CA 1
ATOM 6526 C C . ILE B 1 235 ? -49.737 86.895 -40.693 1.00 22.10 217 ILE B C 1
ATOM 6527 O O . ILE B 1 235 ? -50.815 87.518 -40.680 1.00 21.09 217 ILE B O 1
ATOM 6532 N N . GLN B 1 236 ? -49.142 86.424 -41.815 1.00 18.51 218 GLN B N 1
ATOM 6533 C CA A GLN B 1 236 ? -49.674 86.596 -43.163 0.50 17.76 218 GLN B CA 1
ATOM 6534 C CA B GLN B 1 236 ? -49.702 86.663 -43.133 0.50 18.24 218 GLN B CA 1
ATOM 6535 C C . GLN B 1 236 ? -51.142 86.220 -43.317 1.00 19.80 218 GLN B C 1
ATOM 6536 O O . GLN B 1 236 ? -51.499 85.031 -43.157 1.00 18.23 218 GLN B O 1
ATOM 6547 N N . ASN B 1 237 ? -51.976 87.214 -43.658 1.00 17.65 219 ASN B N 1
ATOM 6548 C CA . ASN B 1 237 ? -53.432 87.092 -43.885 1.00 17.63 219 ASN B CA 1
ATOM 6549 C C . ASN B 1 237 ? -54.228 86.635 -42.664 1.00 22.04 219 ASN B C 1
ATOM 6550 O O . ASN B 1 237 ? -55.387 86.269 -42.819 1.00 22.50 219 ASN B O 1
ATOM 6555 N N . LEU B 1 238 ? -53.633 86.680 -41.455 1.00 18.48 220 LEU B N 1
ATOM 6556 C CA . LEU B 1 238 ? -54.322 86.258 -40.226 1.00 17.34 220 LEU B CA 1
ATOM 6557 C C . LEU B 1 238 ? -54.916 87.434 -39.469 1.00 21.17 220 LEU B C 1
ATOM 6558 O O . LEU B 1 238 ? -54.276 88.477 -39.348 1.00 20.09 220 LEU B O 1
ATOM 6563 N N . ASP B 1 239 ? -56.136 87.250 -38.913 1.00 18.55 221 ASP B N 1
ATOM 6564 C CA . ASP B 1 239 ? -56.763 88.243 -38.037 1.00 17.25 221 ASP B CA 1
ATOM 6565 C C . ASP B 1 239 ? -56.458 87.764 -36.610 1.00 17.39 221 ASP B C 1
ATOM 6566 O O . ASP B 1 239 ? -56.664 86.577 -36.314 1.00 17.19 221 ASP B O 1
ATOM 6571 N N . GLN B 1 240 ? -55.951 88.667 -35.746 1.00 12.51 222 GLN B N 1
ATOM 6572 C CA . GLN B 1 240 ? -55.638 88.382 -34.328 1.00 12.13 222 GLN B CA 1
ATOM 6573 C C . GLN B 1 240 ? -56.832 87.760 -33.617 1.00 18.40 222 GLN B C 1
ATOM 6574 O O . GLN B 1 240 ? -56.652 86.852 -32.808 1.00 19.20 222 GLN B O 1
ATOM 6580 N N . TYR B 1 241 ? -58.062 88.224 -33.939 1.00 15.91 223 TYR B N 1
ATOM 6581 C CA . TYR B 1 241 ? -59.300 87.742 -33.316 1.00 16.71 223 TYR B CA 1
ATOM 6582 C C . TYR B 1 241 ? -59.630 86.270 -33.568 1.00 18.14 223 TYR B C 1
ATOM 6583 O O . TYR B 1 241 ? -60.379 85.698 -32.785 1.00 16.08 223 TYR B O 1
ATOM 6592 N N . ASP B 1 242 ? -59.066 85.647 -34.630 1.00 13.26 224 ASP B N 1
ATOM 6593 C CA . ASP B 1 242 ? -59.304 84.245 -34.984 1.00 13.28 224 ASP B CA 1
ATOM 6594 C C . ASP B 1 242 ? -58.141 83.319 -34.584 1.00 15.46 224 ASP B C 1
ATOM 6595 O O . ASP B 1 242 ? -58.202 82.109 -34.827 1.00 12.86 224 ASP B O 1
ATOM 6600 N N . THR B 1 243 ? -57.076 83.896 -34.039 1.00 15.39 225 THR B N 1
ATOM 6601 C CA . THR B 1 243 ? -55.795 83.225 -33.815 1.00 14.59 225 THR B CA 1
ATOM 6602 C C . THR B 1 243 ? -55.461 82.752 -32.410 1.00 17.64 225 THR B C 1
ATOM 6603 O O . THR B 1 243 ? -55.415 83.554 -31.469 1.00 17.58 225 THR B O 1
ATOM 6607 N N . LEU B 1 244 ? -55.135 81.458 -32.303 1.00 11.90 226 LEU B N 1
ATOM 6608 C CA . LEU B 1 244 ? -54.635 80.847 -31.077 1.00 13.17 226 LEU B CA 1
ATOM 6609 C C . LEU B 1 244 ? -53.095 80.778 -31.230 1.00 15.08 226 LEU B C 1
ATOM 6610 O O . LEU B 1 244 ? -52.595 80.406 -32.280 1.00 12.89 226 LEU B O 1
ATOM 6615 N N . VAL B 1 245 ? -52.367 81.182 -30.192 1.00 11.78 227 VAL B N 1
ATOM 6616 C CA . VAL B 1 245 ? -50.903 81.178 -30.210 1.00 10.46 227 VAL B CA 1
ATOM 6617 C C . VAL B 1 245 ? -50.410 80.149 -29.203 1.00 13.29 227 VAL B C 1
ATOM 6618 O O . VAL B 1 245 ? -50.777 80.211 -28.033 1.00 11.74 227 VAL B O 1
ATOM 6622 N N . ILE B 1 246 ? -49.594 79.191 -29.670 1.00 11.08 228 ILE B N 1
ATOM 6623 C CA . ILE B 1 246 ? -49.019 78.147 -28.809 1.00 11.31 228 ILE B CA 1
ATOM 6624 C C . ILE B 1 246 ? -47.507 78.393 -28.705 1.00 15.65 228 ILE B C 1
ATOM 6625 O O . ILE B 1 246 ? -46.811 78.324 -29.715 1.00 14.28 228 ILE B O 1
ATOM 6630 N N . ILE B 1 247 ? -47.011 78.663 -27.478 1.00 13.36 229 ILE B N 1
ATOM 6631 C CA . ILE B 1 247 ? -45.595 78.906 -27.239 1.00 11.76 229 ILE B CA 1
ATOM 6632 C C . ILE B 1 247 ? -44.987 77.632 -26.637 1.00 15.42 229 ILE B C 1
ATOM 6633 O O . ILE B 1 247 ? -45.385 77.195 -25.554 1.00 10.85 229 ILE B O 1
ATOM 6638 N N . ILE B 1 248 ? -44.026 77.024 -27.379 1.00 13.76 230 ILE B N 1
ATOM 6639 C CA . ILE B 1 248 ? -43.411 75.765 -26.994 1.00 12.33 230 ILE B CA 1
ATOM 6640 C C . ILE B 1 248 ? -41.955 75.983 -26.584 1.00 15.82 230 ILE B C 1
ATOM 6641 O O . ILE B 1 248 ? -41.128 76.323 -27.430 1.00 12.31 230 ILE B O 1
ATOM 6646 N N . SER B 1 249 ? -41.664 75.810 -25.287 1.00 14.94 231 SER B N 1
ATOM 6647 C CA . SER B 1 249 ? -40.335 75.963 -24.688 1.00 15.89 231 SER B CA 1
ATOM 6648 C C . SER B 1 249 ? -40.372 75.367 -23.286 1.00 19.95 231 SER B C 1
ATOM 6649 O O . SER B 1 249 ? -41.116 75.874 -22.443 1.00 18.42 231 SER B O 1
ATOM 6652 N N . LYS B 1 250 ? -39.568 74.315 -23.013 1.00 19.49 232 LYS B N 1
ATOM 6653 C CA . LYS B 1 250 ? -39.529 73.698 -21.676 1.00 18.98 232 LYS B CA 1
ATOM 6654 C C . LYS B 1 250 ? -39.251 74.763 -20.582 1.00 21.96 232 LYS B C 1
ATOM 6655 O O . LYS B 1 250 ? -40.049 74.890 -19.636 1.00 20.19 232 LYS B O 1
ATOM 6661 N N . THR B 1 251 ? -38.177 75.577 -20.764 1.00 17.33 233 THR B N 1
ATOM 6662 C CA . THR B 1 251 ? -37.767 76.597 -19.784 1.00 17.63 233 THR B CA 1
ATOM 6663 C C . THR B 1 251 ? -38.552 77.906 -19.850 1.00 19.45 233 THR B C 1
ATOM 6664 O O . THR B 1 251 ? -38.538 78.662 -18.876 1.00 19.80 233 THR B O 1
ATOM 6668 N N . PHE B 1 252 ? -39.161 78.217 -21.022 1.00 14.79 234 PHE B N 1
ATOM 6669 C CA . PHE B 1 252 ? -39.857 79.480 -21.272 1.00 13.37 234 PHE B CA 1
ATOM 6670 C C . PHE B 1 252 ? -38.851 80.633 -21.228 1.00 17.24 234 PHE B C 1
ATOM 6671 O O . PHE B 1 252 ? -39.221 81.777 -20.964 1.00 16.69 234 PHE B O 1
ATOM 6679 N N . THR B 1 253 ? -37.548 80.316 -21.492 1.00 13.85 235 THR B N 1
ATOM 6680 C CA . THR B 1 253 ? -36.463 81.300 -21.547 1.00 15.24 235 THR B CA 1
ATOM 6681 C C . THR B 1 253 ? -35.675 81.215 -22.856 1.00 20.54 235 THR B C 1
ATOM 6682 O O . THR B 1 253 ? -34.826 82.072 -23.092 1.00 22.75 235 THR B O 1
ATOM 6686 N N . THR B 1 254 ? -35.936 80.197 -23.695 1.00 16.85 236 THR B N 1
ATOM 6687 C CA . THR B 1 254 ? -35.265 80.010 -25.001 1.00 16.97 236 THR B CA 1
ATOM 6688 C C . THR B 1 254 ? -35.242 81.349 -25.757 1.00 20.48 236 THR B C 1
ATOM 6689 O O . THR B 1 254 ? -36.303 81.869 -26.066 1.00 20.47 236 THR B O 1
ATOM 6693 N N . ALA B 1 255 ? -34.045 81.912 -26.009 1.00 15.38 237 ALA B N 1
ATOM 6694 C CA . ALA B 1 255 ? -33.874 83.234 -26.620 1.00 13.82 237 ALA B CA 1
ATOM 6695 C C . ALA B 1 255 ? -34.749 83.537 -27.857 1.00 16.02 237 ALA B C 1
ATOM 6696 O O . ALA B 1 255 ? -35.471 84.531 -27.841 1.00 16.64 237 ALA B O 1
ATOM 6698 N N . GLU B 1 256 ? -34.694 82.682 -28.899 1.00 10.47 238 GLU B N 1
ATOM 6699 C CA . GLU B 1 256 ? -35.424 82.845 -30.156 1.00 11.04 238 GLU B CA 1
ATOM 6700 C C . GLU B 1 256 ? -36.914 82.694 -29.968 1.00 15.95 238 GLU B C 1
ATOM 6701 O O . GLU B 1 256 ? -37.673 83.547 -30.394 1.00 16.41 238 GLU B O 1
ATOM 6707 N N . THR B 1 257 ? -37.335 81.604 -29.333 1.00 15.03 239 THR B N 1
ATOM 6708 C CA . THR B 1 257 ? -38.751 81.330 -29.077 1.00 15.56 239 THR B CA 1
ATOM 6709 C C . THR B 1 257 ? -39.398 82.467 -28.297 1.00 16.98 239 THR B C 1
ATOM 6710 O O . THR B 1 257 ? -40.500 82.905 -28.659 1.00 15.68 239 THR B O 1
ATOM 6714 N N . MET B 1 258 ? -38.733 82.912 -27.214 1.00 10.93 240 MET B N 1
ATOM 6715 C CA . MET B 1 258 ? -39.289 83.952 -26.343 1.00 10.32 240 MET B CA 1
ATOM 6716 C C . MET B 1 258 ? -39.316 85.326 -26.981 1.00 15.00 240 MET B C 1
ATOM 6717 O O . MET B 1 258 ? -40.292 86.055 -26.782 1.00 12.04 240 MET B O 1
ATOM 6722 N N . LEU B 1 259 ? -38.305 85.663 -27.812 1.00 11.71 241 LEU B N 1
ATOM 6723 C CA . LEU B 1 259 ? -38.382 86.936 -28.550 1.00 12.01 241 LEU B CA 1
ATOM 6724 C C . LEU B 1 259 ? -39.558 86.862 -29.555 1.00 14.89 241 LEU B C 1
ATOM 6725 O O . LEU B 1 259 ? -40.295 87.829 -29.714 1.00 13.84 241 LEU B O 1
ATOM 6730 N N . ASN B 1 260 ? -39.756 85.700 -30.186 1.00 14.61 242 ASN B N 1
ATOM 6731 C CA . ASN B 1 260 ? -40.878 85.502 -31.103 1.00 13.17 242 ASN B CA 1
ATOM 6732 C C . ASN B 1 260 ? -42.207 85.551 -30.380 1.00 15.63 242 ASN B C 1
ATOM 6733 O O . ASN B 1 260 ? -43.158 86.141 -30.915 1.00 13.57 242 ASN B O 1
ATOM 6738 N N . ALA B 1 261 ? -42.271 84.959 -29.168 1.00 11.70 243 ALA B N 1
ATOM 6739 C CA . ALA B 1 261 ? -43.474 84.962 -28.325 1.00 11.95 243 ALA B CA 1
ATOM 6740 C C . ALA B 1 261 ? -43.836 86.410 -27.939 1.00 15.47 243 ALA B C 1
ATOM 6741 O O . ALA B 1 261 ? -44.991 86.824 -28.118 1.00 13.42 243 ALA B O 1
ATOM 6743 N N . ARG B 1 262 ? -42.843 87.200 -27.499 1.00 12.41 244 ARG B N 1
ATOM 6744 C CA . ARG B 1 262 ? -43.067 88.602 -27.160 1.00 12.32 244 ARG B CA 1
ATOM 6745 C C . ARG B 1 262 ? -43.535 89.408 -28.381 1.00 17.36 244 ARG B C 1
ATOM 6746 O O . ARG B 1 262 ? -44.454 90.228 -28.259 1.00 16.67 244 ARG B O 1
ATOM 6754 N N . SER B 1 263 ? -42.956 89.121 -29.572 1.00 13.98 245 SER B N 1
ATOM 6755 C CA . SER B 1 263 ? -43.326 89.784 -30.819 1.00 13.38 245 SER B CA 1
ATOM 6756 C C . SER B 1 263 ? -44.766 89.431 -31.227 1.00 19.06 245 SER B C 1
ATOM 6757 O O . SER B 1 263 ? -45.509 90.314 -31.659 1.00 20.88 245 SER B O 1
ATOM 6760 N N . ILE B 1 264 ? -45.164 88.158 -31.081 1.00 15.72 246 ILE B N 1
ATOM 6761 C CA . ILE B 1 264 ? -46.518 87.723 -31.430 1.00 15.13 246 ILE B CA 1
ATOM 6762 C C . ILE B 1 264 ? -47.538 88.233 -30.424 1.00 18.52 246 ILE B C 1
ATOM 6763 O O . ILE B 1 264 ? -48.673 88.559 -30.807 1.00 17.46 246 ILE B O 1
ATOM 6768 N N . LYS B 1 265 ? -47.124 88.364 -29.147 1.00 13.65 247 LYS B N 1
ATOM 6769 C CA . LYS B 1 265 ? -47.998 88.924 -28.116 1.00 12.14 247 LYS B CA 1
ATOM 6770 C C . LYS B 1 265 ? -48.237 90.422 -28.448 1.00 16.83 247 LYS B C 1
ATOM 6771 O O . LYS B 1 265 ? -49.357 90.887 -28.317 1.00 14.88 247 LYS B O 1
ATOM 6777 N N . LYS B 1 266 ? -47.197 91.149 -28.916 1.00 15.02 248 LYS B N 1
ATOM 6778 C CA . LYS B 1 266 ? -47.325 92.539 -29.371 1.00 15.65 248 LYS B CA 1
ATOM 6779 C C . LYS B 1 266 ? -48.293 92.615 -30.561 1.00 20.16 248 LYS B C 1
ATOM 6780 O O . LYS B 1 266 ? -49.161 93.482 -30.563 1.00 22.15 248 LYS B O 1
ATOM 6786 N N . TRP B 1 267 ? -48.192 91.675 -31.526 1.00 15.95 249 TRP B N 1
ATOM 6787 C CA . TRP B 1 267 ? -49.099 91.617 -32.685 1.00 14.90 249 TRP B CA 1
ATOM 6788 C C . TRP B 1 267 ? -50.551 91.355 -32.212 1.00 18.96 249 TRP B C 1
ATOM 6789 O O . TRP B 1 267 ? -51.473 92.037 -32.678 1.00 19.84 249 TRP B O 1
ATOM 6800 N N . LEU B 1 268 ? -50.748 90.377 -31.294 1.00 14.49 250 LEU B N 1
ATOM 6801 C CA . LEU B 1 268 ? -52.078 90.081 -30.742 1.00 14.71 250 LEU B CA 1
ATOM 6802 C C . LEU B 1 268 ? -52.650 91.338 -30.070 1.00 18.23 250 LEU B C 1
ATOM 6803 O O . LEU B 1 268 ? -53.829 91.639 -30.261 1.00 18.17 250 LEU B O 1
ATOM 6808 N N . SER B 1 269 ? -51.796 92.076 -29.298 1.00 15.73 251 SER B N 1
ATOM 6809 C CA . SER B 1 269 ? -52.162 93.287 -28.546 1.00 15.79 251 SER B CA 1
ATOM 6810 C C . SER B 1 269 ? -52.513 94.507 -29.378 1.00 21.34 251 SER B C 1
ATOM 6811 O O . SER B 1 269 ? -52.963 95.501 -28.827 1.00 22.41 251 SER B O 1
ATOM 6814 N N . LEU B 1 270 ? -52.313 94.447 -30.698 1.00 19.10 252 LEU B N 1
ATOM 6815 C CA . LEU B 1 270 ? -52.722 95.520 -31.599 1.00 17.96 252 LEU B CA 1
ATOM 6816 C C . LEU B 1 270 ? -54.257 95.571 -31.615 1.00 23.00 252 LEU B C 1
ATOM 6817 O O . LEU B 1 270 ? -54.825 96.643 -31.791 1.00 24.18 252 LEU B O 1
ATOM 6822 N N . LYS B 1 271 ? -54.911 94.421 -31.396 1.00 19.75 253 LYS B N 1
ATOM 6823 C CA . LYS B 1 271 ? -56.363 94.284 -31.402 1.00 20.79 253 LYS B CA 1
ATOM 6824 C C . LYS B 1 271 ? -56.922 93.775 -30.064 1.00 26.32 253 LYS B C 1
ATOM 6825 O O . LYS B 1 271 ? -58.014 94.205 -29.692 1.00 25.98 253 LYS B O 1
ATOM 6831 N N . ILE B 1 272 ? -56.223 92.809 -29.386 1.00 21.10 254 ILE B N 1
ATOM 6832 C CA . ILE B 1 272 ? -56.667 92.213 -28.119 1.00 20.26 254 ILE B CA 1
ATOM 6833 C C . ILE B 1 272 ? -55.885 92.885 -26.990 1.00 25.62 254 ILE B C 1
ATOM 6834 O O . ILE B 1 272 ? -54.747 92.496 -26.687 1.00 22.87 254 ILE B O 1
ATOM 6839 N N . LYS B 1 273 ? -56.425 93.997 -26.460 1.00 23.74 255 LYS B N 1
ATOM 6840 C CA . LYS B 1 273 ? -55.676 94.809 -25.491 1.00 23.83 255 LYS B CA 1
ATOM 6841 C C . LYS B 1 273 ? -55.803 94.425 -24.009 1.00 27.58 255 LYS B C 1
ATOM 6842 O O . LYS B 1 273 ? -54.911 94.745 -23.217 1.00 28.00 255 LYS B O 1
ATOM 6848 N N . ASP B 1 274 ? -56.899 93.733 -23.646 1.00 22.37 256 ASP B N 1
ATOM 6849 C CA . ASP B 1 274 ? -57.202 93.336 -22.279 1.00 22.14 256 ASP B CA 1
ATOM 6850 C C . ASP B 1 274 ? -56.496 92.026 -21.927 1.00 25.83 256 ASP B C 1
ATOM 6851 O O . ASP B 1 274 ? -56.509 91.091 -22.724 1.00 25.45 256 ASP B O 1
ATOM 6853 N N . ASP B 1 275 ? -55.901 91.944 -20.726 1.00 22.16 257 ASP B N 1
ATOM 6854 C CA . ASP B 1 275 ? -55.194 90.756 -20.281 1.00 21.63 257 ASP B CA 1
ATOM 6855 C C . ASP B 1 275 ? -56.007 89.483 -20.230 1.00 23.98 257 ASP B C 1
ATOM 6856 O O . ASP B 1 275 ? -55.468 88.420 -20.555 1.00 23.11 257 ASP B O 1
ATOM 6861 N N . GLU B 1 276 ? -57.288 89.559 -19.797 1.00 21.55 258 GLU B N 1
ATOM 6862 C CA . GLU B 1 276 ? -58.135 88.372 -19.709 1.00 21.45 258 GLU B CA 1
ATOM 6863 C C . GLU B 1 276 ? -58.494 87.873 -21.100 1.00 22.36 258 GLU B C 1
ATOM 6864 O O . GLU B 1 276 ? -58.641 86.668 -21.285 1.00 19.60 258 GLU B O 1
ATOM 6870 N N . ASN B 1 277 ? -58.594 88.791 -22.080 1.00 19.41 259 ASN B N 1
ATOM 6871 C CA . ASN B 1 277 ? -58.918 88.421 -23.454 1.00 18.76 259 ASN B CA 1
ATOM 6872 C C . ASN B 1 277 ? -57.728 87.802 -24.130 1.00 21.45 259 ASN B C 1
ATOM 6873 O O . ASN B 1 277 ? -57.845 86.787 -24.810 1.00 21.06 259 ASN B O 1
ATOM 6878 N N . LEU B 1 278 ? -56.576 88.376 -23.876 1.00 19.72 260 LEU B N 1
ATOM 6879 C CA . LEU B 1 278 ? -55.296 87.916 -24.383 1.00 19.18 260 LEU B CA 1
ATOM 6880 C C . LEU B 1 278 ? -55.016 86.483 -23.911 1.00 21.18 260 LEU B C 1
ATOM 6881 O O . LEU B 1 278 ? -54.515 85.674 -24.697 1.00 22.53 260 LEU B O 1
ATOM 6886 N N . SER B 1 279 ? -55.424 86.141 -22.668 1.00 14.54 261 SER B N 1
ATOM 6887 C CA . SER B 1 279 ? -55.218 84.801 -22.108 1.00 12.96 261 SER B CA 1
ATOM 6888 C C . SER B 1 279 ? -56.082 83.740 -22.792 1.00 17.50 261 SER B C 1
ATOM 6889 O O . SER B 1 279 ? -55.749 82.571 -22.732 1.00 19.09 261 SER B O 1
ATOM 6892 N N . LYS B 1 280 ? -57.178 84.143 -23.476 1.00 14.64 262 LYS B N 1
ATOM 6893 C CA . LYS B 1 280 ? -58.016 83.246 -24.256 1.00 12.95 262 LYS B CA 1
ATOM 6894 C C . LYS B 1 280 ? -57.304 82.815 -25.564 1.00 16.00 262 LYS B C 1
ATOM 6895 O O . LYS B 1 280 ? -57.687 81.815 -26.161 1.00 17.85 262 LYS B O 1
ATOM 6901 N N . HIS B 1 281 ? -56.310 83.587 -26.018 1.00 11.79 263 HIS B N 1
ATOM 6902 C CA . HIS B 1 281 ? -55.597 83.394 -27.284 1.00 12.11 263 HIS B CA 1
ATOM 6903 C C . HIS B 1 281 ? -54.164 82.847 -27.152 1.00 15.58 263 HIS B C 1
ATOM 6904 O O . HIS B 1 281 ? -53.444 82.733 -28.156 1.00 14.22 263 HIS B O 1
ATOM 6911 N N . MET B 1 282 ? -53.752 82.541 -25.935 1.00 14.63 264 MET B N 1
ATOM 6912 C CA . MET B 1 282 ? -52.388 82.079 -25.670 1.00 15.32 264 MET B CA 1
ATOM 6913 C C . MET B 1 282 ? -52.338 80.805 -24.882 1.00 19.60 264 MET B C 1
ATOM 6914 O O . MET B 1 282 ? -53.011 80.669 -23.843 1.00 17.56 264 MET B O 1
ATOM 6919 N N . VAL B 1 283 ? -51.516 79.864 -25.369 1.00 14.23 265 VAL B N 1
ATOM 6920 C CA . VAL B 1 283 ? -51.262 78.613 -24.684 1.00 14.34 265 VAL B CA 1
ATOM 6921 C C . VAL B 1 283 ? -49.760 78.339 -24.612 1.00 18.92 265 VAL B C 1
ATOM 6922 O O . VAL B 1 283 ? -48.988 78.846 -25.446 1.00 18.22 265 VAL B O 1
ATOM 6926 N N . ALA B 1 284 ? -49.331 77.598 -23.587 1.00 15.89 266 ALA B N 1
ATOM 6927 C CA . ALA B 1 284 ? -47.915 77.266 -23.494 1.00 15.65 266 ALA B CA 1
ATOM 6928 C C . ALA B 1 284 ? -47.708 75.789 -23.346 1.00 17.48 266 ALA B C 1
ATOM 6929 O O . ALA B 1 284 ? -48.520 75.101 -22.723 1.00 18.22 266 ALA B O 1
ATOM 6931 N N . VAL B 1 285 ? -46.617 75.290 -23.920 1.00 12.49 267 VAL B N 1
ATOM 6932 C CA . VAL B 1 285 ? -46.192 73.910 -23.750 1.00 11.75 267 VAL B CA 1
ATOM 6933 C C . VAL B 1 285 ? -44.851 74.117 -23.077 1.00 17.44 267 VAL B C 1
ATOM 6934 O O . VAL B 1 285 ? -43.912 74.571 -23.721 1.00 15.85 267 VAL B O 1
ATOM 6938 N N . SER B 1 286 ? -44.833 73.953 -21.739 1.00 17.01 268 SER B N 1
ATOM 6939 C CA . SER B 1 286 ? -43.683 74.251 -20.888 1.00 17.72 268 SER B CA 1
ATOM 6940 C C . SER B 1 286 ? -43.849 73.647 -19.490 1.00 23.96 268 SER B C 1
ATOM 6941 O O . SER B 1 286 ? -44.948 73.238 -19.110 1.00 22.58 268 SER B O 1
ATOM 6944 N N . THR B 1 287 ? -42.760 73.673 -18.704 1.00 22.80 269 THR B N 1
ATOM 6945 C CA . THR B 1 287 ? -42.798 73.283 -17.284 1.00 24.27 269 THR B CA 1
ATOM 6946 C C . THR B 1 287 ? -42.550 74.486 -16.376 1.00 28.07 269 THR B C 1
ATOM 6947 O O . THR B 1 287 ? -42.767 74.400 -15.161 1.00 27.32 269 THR B O 1
ATOM 6951 N N . ASN B 1 288 ? -42.110 75.603 -16.948 1.00 23.25 270 ASN B N 1
ATOM 6952 C CA . ASN B 1 288 ? -41.823 76.758 -16.117 1.00 23.43 270 ASN B CA 1
ATOM 6953 C C . ASN B 1 288 ? -43.112 77.508 -15.838 1.00 26.41 270 ASN B C 1
ATOM 6954 O O . ASN B 1 288 ? -43.447 78.470 -16.535 1.00 25.70 270 ASN B O 1
ATOM 6959 N N . LEU B 1 289 ? -43.820 77.072 -14.784 1.00 22.46 271 LEU B N 1
ATOM 6960 C CA . LEU B 1 289 ? -45.105 77.656 -14.433 1.00 21.61 271 LEU B CA 1
ATOM 6961 C C . LEU B 1 289 ? -45.013 79.090 -13.947 1.00 23.17 271 LEU B C 1
ATOM 6962 O O . LEU B 1 289 ? -45.944 79.868 -14.166 1.00 22.84 271 LEU B O 1
ATOM 6967 N N . LYS B 1 290 ? -43.863 79.466 -13.355 1.00 18.46 272 LYS B N 1
ATOM 6968 C CA . LYS B 1 290 ? -43.606 80.826 -12.880 1.00 18.13 272 LYS B CA 1
ATOM 6969 C C . LYS B 1 290 ? -43.581 81.786 -14.082 1.00 22.09 272 LYS B C 1
ATOM 6970 O O . LYS B 1 290 ? -44.206 82.847 -14.042 1.00 23.63 272 LYS B O 1
ATOM 6976 N N . LEU B 1 291 ? -42.835 81.409 -15.130 1.00 19.73 273 LEU B N 1
ATOM 6977 C CA . LEU B 1 291 ? -42.672 82.219 -16.334 1.00 20.54 273 LEU B CA 1
ATOM 6978 C C . LEU B 1 291 ? -43.870 82.262 -17.244 1.00 22.14 273 LEU B C 1
ATOM 6979 O O . LEU B 1 291 ? -44.163 83.327 -17.780 1.00 23.34 273 LEU B O 1
ATOM 6984 N N . THR B 1 292 ? -44.625 81.155 -17.349 1.00 17.32 274 THR B N 1
ATOM 6985 C CA . THR B 1 292 ? -45.872 81.165 -18.137 1.00 16.92 274 THR B CA 1
ATOM 6986 C C . THR B 1 292 ? -46.879 82.120 -17.459 1.00 19.33 274 THR B C 1
ATOM 6987 O O . THR B 1 292 ? -47.546 82.873 -18.153 1.00 18.97 274 THR B O 1
ATOM 6991 N N . ASP B 1 293 ? -46.971 82.120 -16.100 1.00 17.32 275 ASP B N 1
ATOM 6992 C CA A ASP B 1 293 ? -47.920 83.044 -15.504 0.50 17.58 275 ASP B CA 1
ATOM 6993 C CA B ASP B 1 293 ? -47.856 83.037 -15.363 0.50 16.83 275 ASP B CA 1
ATOM 6994 C C . ASP B 1 293 ? -47.472 84.482 -15.632 1.00 20.30 275 ASP B C 1
ATOM 6995 O O . ASP B 1 293 ? -48.330 85.318 -15.920 1.00 20.18 275 ASP B O 1
ATOM 7004 N N . GLU B 1 294 ? -46.148 84.755 -15.563 1.00 18.72 276 GLU B N 1
ATOM 7005 C CA . GLU B 1 294 ? -45.600 86.105 -15.789 1.00 19.75 276 GLU B CA 1
ATOM 7006 C C . GLU B 1 294 ? -45.924 86.589 -17.196 1.00 21.69 276 GLU B C 1
ATOM 7007 O O . GLU B 1 294 ? -46.157 87.788 -17.397 1.00 20.79 276 GLU B O 1
ATOM 7013 N N . PHE B 1 295 ? -45.945 85.649 -18.165 1.00 16.17 277 PHE B N 1
ATOM 7014 C CA . PHE B 1 295 ? -46.262 85.945 -19.567 1.00 16.33 277 PHE B CA 1
ATOM 7015 C C . PHE B 1 295 ? -47.746 86.276 -19.731 1.00 20.55 277 PHE B C 1
ATOM 7016 O O . PHE B 1 295 ? -48.142 86.887 -20.735 1.00 21.98 277 PHE B O 1
ATOM 7024 N N . GLY B 1 296 ? -48.565 85.884 -18.750 1.00 17.62 278 GLY B N 1
ATOM 7025 C CA . GLY B 1 296 ? -49.999 86.152 -18.825 1.00 17.49 278 GLY B CA 1
ATOM 7026 C C . GLY B 1 296 ? -50.787 84.979 -19.362 1.00 22.81 278 GLY B C 1
ATOM 7027 O O . GLY B 1 296 ? -51.915 85.147 -19.818 1.00 24.48 278 GLY B O 1
ATOM 7028 N N . ILE B 1 297 ? -50.206 83.769 -19.285 1.00 17.95 279 ILE B N 1
ATOM 7029 C CA . ILE B 1 297 ? -50.893 82.556 -19.732 1.00 16.07 279 ILE B CA 1
ATOM 7030 C C . ILE B 1 297 ? -51.630 81.941 -18.541 1.00 18.59 279 ILE B C 1
ATOM 7031 O O . ILE B 1 297 ? -51.050 81.817 -17.476 1.00 18.47 279 ILE B O 1
ATOM 7036 N N . SER B 1 298 ? -52.889 81.547 -18.723 1.00 15.31 280 SER B N 1
ATOM 7037 C CA . SER B 1 298 ? -53.708 80.910 -17.697 1.00 16.27 280 SER B CA 1
ATOM 7038 C C . SER B 1 298 ? -53.164 79.525 -17.353 1.00 23.07 280 SER B C 1
ATOM 7039 O O . SER B 1 298 ? -52.651 78.859 -18.248 1.00 21.40 280 SER B O 1
ATOM 7042 N N . ARG B 1 299 ? -53.358 79.059 -16.086 1.00 21.81 281 ARG B N 1
ATOM 7043 C CA A ARG B 1 299 ? -52.893 77.745 -15.620 0.50 22.04 281 ARG B CA 1
ATOM 7044 C CA B ARG B 1 299 ? -52.882 77.738 -15.668 0.50 22.15 281 ARG B CA 1
ATOM 7045 C C . ARG B 1 299 ? -53.502 76.566 -16.364 1.00 27.01 281 ARG B C 1
ATOM 7046 O O . ARG B 1 299 ? -52.828 75.544 -16.563 1.00 29.18 281 ARG B O 1
ATOM 7061 N N . ASP B 1 300 ? -54.754 76.717 -16.796 1.00 21.65 282 ASP B N 1
ATOM 7062 C CA . ASP B 1 300 ? -55.451 75.682 -17.540 1.00 20.83 282 ASP B CA 1
ATOM 7063 C C . ASP B 1 300 ? -54.944 75.630 -18.995 1.00 21.46 282 ASP B C 1
ATOM 7064 O O . ASP B 1 300 ? -55.299 74.707 -19.731 1.00 22.83 282 ASP B O 1
ATOM 7069 N N . ASN B 1 301 ? -54.134 76.614 -19.410 1.00 16.94 283 ASN B N 1
ATOM 7070 C CA . ASN B 1 301 ? -53.589 76.702 -20.775 1.00 16.37 283 ASN B CA 1
ATOM 7071 C C . ASN B 1 301 ? -52.093 76.332 -20.844 1.00 17.97 283 ASN B C 1
ATOM 7072 O O . ASN B 1 301 ? -51.454 76.609 -21.849 1.00 17.82 283 ASN B O 1
ATOM 7077 N N . VAL B 1 302 ? -51.553 75.657 -19.819 1.00 14.55 284 VAL B N 1
ATOM 7078 C CA . VAL B 1 302 ? -50.149 75.214 -19.799 1.00 13.63 284 VAL B CA 1
ATOM 7079 C C . VAL B 1 302 ? -50.125 73.697 -19.822 1.00 17.52 284 VAL B C 1
ATOM 7080 O O . VAL B 1 302 ? -50.717 73.043 -18.955 1.00 17.82 284 VAL B O 1
ATOM 7084 N N . PHE B 1 303 ? -49.466 73.141 -20.843 1.00 11.92 285 PHE B N 1
ATOM 7085 C CA . PHE B 1 303 ? -49.399 71.704 -21.069 1.00 13.18 285 PHE B CA 1
ATOM 7086 C C . PHE B 1 303 ? -47.969 71.237 -20.803 1.00 18.24 285 PHE B C 1
ATOM 7087 O O . PHE B 1 303 ? -47.020 71.785 -21.345 1.00 18.89 285 PHE B O 1
ATOM 7095 N N . GLU B 1 304 ? -47.831 70.302 -19.904 1.00 15.81 286 GLU B N 1
ATOM 7096 C CA . GLU B 1 304 ? -46.529 69.837 -19.469 1.00 17.79 286 GLU B CA 1
ATOM 7097 C C . GLU B 1 304 ? -45.926 68.688 -20.284 1.00 20.89 286 GLU B C 1
ATOM 7098 O O . GLU B 1 304 ? -46.613 67.935 -21.003 1.00 20.10 286 GLU B O 1
ATOM 7104 N N . PHE B 1 305 ? -44.604 68.616 -20.201 1.00 15.83 287 PHE B N 1
ATOM 7105 C CA . PHE B 1 305 ? -43.775 67.550 -20.733 1.00 15.74 287 PHE B CA 1
ATOM 7106 C C . PHE B 1 305 ? -42.604 67.371 -19.771 1.00 22.18 287 PHE B C 1
ATOM 7107 O O . PHE B 1 305 ? -42.534 68.127 -18.809 1.00 21.73 287 PHE B O 1
ATOM 7115 N N . TRP B 1 306 ? -41.787 66.321 -19.921 1.00 20.14 288 TRP B N 1
ATOM 7116 C CA . TRP B 1 306 ? -40.781 65.979 -18.906 1.00 18.43 288 TRP B CA 1
ATOM 7117 C C . TRP B 1 306 ? -39.358 65.972 -19.410 1.00 20.13 288 TRP B C 1
ATOM 7118 O O . TRP B 1 306 ? -39.136 65.879 -20.615 1.00 16.98 288 TRP B O 1
ATOM 7129 N N . ASP B 1 307 ? -38.379 66.070 -18.479 1.00 17.36 289 ASP B N 1
ATOM 7130 C CA . ASP B 1 307 ? -36.958 66.119 -18.857 1.00 19.22 289 ASP B CA 1
ATOM 7131 C C . ASP B 1 307 ? -36.448 64.872 -19.594 1.00 22.60 289 ASP B C 1
ATOM 7132 O O . ASP B 1 307 ? -35.463 64.967 -20.327 1.00 23.31 289 ASP B O 1
ATOM 7137 N N . TRP B 1 308 ? -37.142 63.729 -19.433 1.00 17.88 290 TRP B N 1
ATOM 7138 C CA . TRP B 1 308 ? -36.821 62.467 -20.109 1.00 17.67 290 TRP B CA 1
ATOM 7139 C C . TRP B 1 308 ? -37.348 62.423 -21.571 1.00 18.31 290 TRP B C 1
ATOM 7140 O O . TRP B 1 308 ? -37.200 61.418 -22.268 1.00 16.21 290 TRP B O 1
ATOM 7151 N N . VAL B 1 309 ? -37.944 63.548 -22.019 1.00 14.93 291 VAL B N 1
ATOM 7152 C CA . VAL B 1 309 ? -38.398 63.776 -23.391 1.00 14.67 291 VAL B CA 1
ATOM 7153 C C . VAL B 1 309 ? -37.380 64.714 -24.054 1.00 18.04 291 VAL B C 1
ATOM 7154 O O . VAL B 1 309 ? -37.372 65.915 -23.759 1.00 20.31 291 VAL B O 1
ATOM 7158 N N . GLY B 1 310 ? -36.549 64.187 -24.941 1.00 14.25 292 GLY B N 1
ATOM 7159 C CA . GLY B 1 310 ? -35.593 65.018 -25.682 1.00 13.26 292 GLY B CA 1
ATOM 7160 C C . GLY B 1 310 ? -36.338 65.831 -26.730 1.00 18.42 292 GLY B C 1
ATOM 7161 O O . GLY B 1 310 ? -37.328 65.339 -27.271 1.00 19.00 292 GLY B O 1
ATOM 7162 N N . GLY B 1 311 ? -35.917 67.084 -26.980 1.00 15.23 293 GLY B N 1
ATOM 7163 C CA . GLY B 1 311 ? -36.561 67.957 -27.968 1.00 14.58 293 GLY B CA 1
ATOM 7164 C C . GLY B 1 311 ? -36.828 67.282 -29.305 1.00 18.77 293 GLY B C 1
ATOM 7165 O O . GLY B 1 311 ? -37.959 67.298 -29.805 1.00 16.75 293 GLY B O 1
ATOM 7166 N N . ARG B 1 312 ? -35.798 66.628 -29.882 1.00 15.80 294 ARG B N 1
ATOM 7167 C CA . ARG B 1 312 ? -35.924 65.900 -31.168 1.00 14.74 294 ARG B CA 1
ATOM 7168 C C . ARG B 1 312 ? -36.766 64.609 -31.087 1.00 17.39 294 ARG B C 1
ATOM 7169 O O . ARG B 1 312 ? -36.993 63.977 -32.120 1.00 18.08 294 ARG B O 1
ATOM 7177 N N . PHE B 1 313 ? -37.204 64.210 -29.864 1.00 13.93 295 PHE B N 1
ATOM 7178 C CA . PHE B 1 313 ? -38.080 63.047 -29.631 1.00 13.32 295 PHE B CA 1
ATOM 7179 C C . PHE B 1 313 ? -39.420 63.537 -28.989 1.00 17.08 295 PHE B C 1
ATOM 7180 O O . PHE B 1 313 ? -40.142 62.748 -28.385 1.00 15.88 295 PHE B O 1
ATOM 7188 N N . SER B 1 314 ? -39.711 64.837 -29.085 1.00 13.16 296 SER B N 1
ATOM 7189 C CA . SER B 1 314 ? -40.850 65.453 -28.394 1.00 11.98 296 SER B CA 1
ATOM 7190 C C . SER B 1 314 ? -42.216 65.518 -29.103 1.00 14.30 296 SER B C 1
ATOM 7191 O O . SER B 1 314 ? -43.204 65.822 -28.435 1.00 12.45 296 SER B O 1
ATOM 7194 N N . VAL B 1 315 ? -42.304 65.198 -30.410 1.00 11.84 297 VAL B N 1
ATOM 7195 C CA . VAL B 1 315 ? -43.597 65.267 -31.134 1.00 11.62 297 VAL B CA 1
ATOM 7196 C C . VAL B 1 315 ? -44.730 64.429 -30.498 1.00 17.01 297 VAL B C 1
ATOM 7197 O O . VAL B 1 315 ? -45.890 64.835 -30.583 1.00 19.07 297 VAL B O 1
ATOM 7201 N N . THR B 1 316 ? -44.403 63.276 -29.863 1.00 12.91 298 THR B N 1
ATOM 7202 C CA . THR B 1 316 ? -45.419 62.431 -29.212 1.00 11.77 298 THR B CA 1
ATOM 7203 C C . THR B 1 316 ? -45.779 62.909 -27.787 1.00 14.92 298 THR B C 1
ATOM 7204 O O . THR B 1 316 ? -46.649 62.330 -27.150 1.00 14.16 298 THR B O 1
ATOM 7208 N N . SER B 1 317 ? -45.156 63.995 -27.318 1.00 10.39 299 SER B N 1
ATOM 7209 C CA . SER B 1 317 ? -45.548 64.604 -26.032 1.00 10.85 299 SER B CA 1
ATOM 7210 C C . SER B 1 317 ? -46.542 65.730 -26.418 1.00 16.39 299 SER B C 1
ATOM 7211 O O . SER B 1 317 ? -46.846 65.883 -27.614 1.00 15.56 299 SER B O 1
ATOM 7214 N N . SER B 1 318 ? -46.968 66.555 -25.447 1.00 15.66 300 SER B N 1
ATOM 7215 C CA . SER B 1 318 ? -47.849 67.712 -25.692 1.00 15.25 300 SER B CA 1
ATOM 7216 C C . SER B 1 318 ? -47.271 68.661 -26.768 1.00 17.49 300 SER B C 1
ATOM 7217 O O . SER B 1 318 ? -48.041 69.317 -27.473 1.00 14.31 300 SER B O 1
ATOM 7220 N N . VAL B 1 319 ? -45.907 68.700 -26.934 1.00 12.32 301 VAL B N 1
ATOM 7221 C CA . VAL B 1 319 ? -45.236 69.512 -27.967 1.00 10.08 301 VAL B CA 1
ATOM 7222 C C . VAL B 1 319 ? -45.975 69.397 -29.336 1.00 14.42 301 VAL B C 1
ATOM 7223 O O . VAL B 1 319 ? -46.308 70.421 -29.955 1.00 14.14 301 VAL B O 1
ATOM 7227 N N . GLY B 1 320 ? -46.198 68.163 -29.774 1.00 9.76 302 GLY B N 1
ATOM 7228 C CA . GLY B 1 320 ? -46.876 67.877 -31.035 1.00 8.91 302 GLY B CA 1
ATOM 7229 C C . GLY B 1 320 ? -48.320 67.481 -30.852 1.00 14.42 302 GLY B C 1
ATOM 7230 O O . GLY B 1 320 ? -49.168 67.899 -31.641 1.00 16.11 302 GLY B O 1
ATOM 7231 N N . ILE B 1 321 ? -48.636 66.697 -29.800 1.00 13.28 303 ILE B N 1
ATOM 7232 C CA . ILE B 1 321 ? -50.022 66.212 -29.599 1.00 11.62 303 ILE B CA 1
ATOM 7233 C C . ILE B 1 321 ? -51.040 67.330 -29.406 1.00 15.31 303 ILE B C 1
ATOM 7234 O O . ILE B 1 321 ? -52.147 67.225 -29.921 1.00 13.79 303 ILE B O 1
ATOM 7239 N N . LEU B 1 322 ? -50.652 68.417 -28.730 1.00 10.34 304 LEU B N 1
ATOM 7240 C CA . LEU B 1 322 ? -51.555 69.537 -28.580 1.00 10.32 304 LEU B CA 1
ATOM 7241 C C . LEU B 1 322 ? -51.907 70.255 -29.923 1.00 13.56 304 LEU B C 1
ATOM 7242 O O . LEU B 1 322 ? -53.076 70.229 -30.307 1.00 11.71 304 LEU B O 1
ATOM 7247 N N . PRO B 1 323 ? -50.956 70.844 -30.689 1.00 9.04 305 PRO B N 1
ATOM 7248 C CA . PRO B 1 323 ? -51.364 71.489 -31.953 1.00 9.52 305 PRO B CA 1
ATOM 7249 C C . PRO B 1 323 ? -51.959 70.518 -32.976 1.00 12.42 305 PRO B C 1
ATOM 7250 O O . PRO B 1 323 ? -52.891 70.889 -33.674 1.00 11.57 305 PRO B O 1
ATOM 7254 N N . LEU B 1 324 ? -51.488 69.247 -33.017 1.00 9.79 306 LEU B N 1
ATOM 7255 C CA . LEU B 1 324 ? -52.024 68.291 -33.988 1.00 8.13 306 LEU B CA 1
ATOM 7256 C C . LEU B 1 324 ? -53.429 67.783 -33.647 1.00 11.42 306 LEU B C 1
ATOM 7257 O O . LEU B 1 324 ? -54.193 67.471 -34.550 1.00 10.58 306 LEU B O 1
ATOM 7262 N N . SER B 1 325 ? -53.760 67.673 -32.344 1.00 9.46 307 SER B N 1
ATOM 7263 C CA . SER B 1 325 ? -55.129 67.307 -31.922 1.00 8.35 307 SER B CA 1
ATOM 7264 C C . SER B 1 325 ? -56.064 68.488 -32.194 1.00 12.91 307 SER B C 1
ATOM 7265 O O . SER B 1 325 ? -57.226 68.271 -32.513 1.00 15.32 307 SER B O 1
ATOM 7268 N N . ILE B 1 326 ? -55.585 69.739 -32.096 1.00 8.83 308 ILE B N 1
ATOM 7269 C CA . ILE B 1 326 ? -56.437 70.893 -32.451 1.00 8.57 308 ILE B CA 1
ATOM 7270 C C . ILE B 1 326 ? -56.741 70.817 -33.972 1.00 13.41 308 ILE B C 1
ATOM 7271 O O . ILE B 1 326 ? -57.900 70.895 -34.390 1.00 13.38 308 ILE B O 1
ATOM 7276 N N . ALA B 1 327 ? -55.702 70.620 -34.789 1.00 10.04 309 ALA B N 1
ATOM 7277 C CA . ALA B 1 327 ? -55.844 70.578 -36.249 1.00 9.69 309 ALA B CA 1
ATOM 7278 C C . ALA B 1 327 ? -56.660 69.384 -36.744 1.00 14.22 309 ALA B C 1
ATOM 7279 O O . ALA B 1 327 ? -57.474 69.537 -37.673 1.00 13.41 309 ALA B O 1
ATOM 7281 N N . PHE B 1 328 ? -56.455 68.196 -36.140 1.00 10.66 310 PHE B N 1
ATOM 7282 C CA . PHE B 1 328 ? -57.054 66.965 -36.675 1.00 10.86 310 PHE B CA 1
ATOM 7283 C C . PHE B 1 328 ? -58.025 66.202 -35.788 1.00 14.43 310 PHE B C 1
ATOM 7284 O O . PHE B 1 328 ? -58.636 65.251 -36.266 1.00 15.10 310 PHE B O 1
ATOM 7292 N N . GLY B 1 329 ? -58.103 66.569 -34.521 1.00 11.39 311 GLY B N 1
ATOM 7293 C CA . GLY B 1 329 ? -58.926 65.884 -33.527 1.00 11.34 311 GLY B CA 1
ATOM 7294 C C . GLY B 1 329 ? -58.085 64.860 -32.789 1.00 15.37 311 GLY B C 1
ATOM 7295 O O . GLY B 1 329 ? -57.209 64.223 -33.399 1.00 13.43 311 GLY B O 1
ATOM 7296 N N . TYR B 1 330 ? -58.320 64.725 -31.475 1.00 13.37 312 TYR B N 1
ATOM 7297 C CA . TYR B 1 330 ? -57.602 63.786 -30.613 1.00 13.81 312 TYR B CA 1
ATOM 7298 C C . TYR B 1 330 ? -57.684 62.324 -31.082 1.00 18.63 312 TYR B C 1
ATOM 7299 O O . TYR B 1 330 ? -56.678 61.614 -30.976 1.00 16.56 312 TYR B O 1
ATOM 7308 N N . LYS B 1 331 ? -58.874 61.864 -31.567 1.00 17.01 313 LYS B N 1
ATOM 7309 C CA . LYS B 1 331 ? -59.058 60.497 -32.050 1.00 17.15 313 LYS B CA 1
ATOM 7310 C C . LYS B 1 331 ? -58.019 60.134 -33.106 1.00 18.40 313 LYS B C 1
ATOM 7311 O O . LYS B 1 331 ? -57.441 59.044 -33.045 1.00 18.46 313 LYS B O 1
ATOM 7317 N N . ASN B 1 332 ? -57.756 61.053 -34.053 1.00 12.96 314 ASN B N 1
ATOM 7318 C CA . ASN B 1 332 ? -56.752 60.826 -35.087 1.00 12.34 314 ASN B CA 1
ATOM 7319 C C . ASN B 1 332 ? -55.351 60.742 -34.468 1.00 14.99 314 ASN B C 1
ATOM 7320 O O . ASN B 1 332 ? -54.585 59.853 -34.814 1.00 13.29 314 ASN B O 1
ATOM 7325 N N . MET B 1 333 ? -55.052 61.618 -33.526 1.00 12.68 315 MET B N 1
ATOM 7326 C CA . MET B 1 333 ? -53.761 61.632 -32.830 1.00 12.53 315 MET B CA 1
ATOM 7327 C C . MET B 1 333 ? -53.541 60.413 -31.931 1.00 19.45 315 MET B C 1
ATOM 7328 O O . MET B 1 333 ? -52.392 59.969 -31.784 1.00 21.35 315 MET B O 1
ATOM 7333 N N . ARG B 1 334 ? -54.638 59.838 -31.398 1.00 14.58 316 ARG B N 1
ATOM 7334 C CA A ARG B 1 334 ? -54.616 58.620 -30.592 0.50 14.74 316 ARG B CA 1
ATOM 7335 C CA B ARG B 1 334 ? -54.560 58.623 -30.591 0.50 14.30 316 ARG B CA 1
ATOM 7336 C C . ARG B 1 334 ? -54.156 57.471 -31.505 1.00 17.86 316 ARG B C 1
ATOM 7337 O O . ARG B 1 334 ? -53.361 56.634 -31.084 1.00 17.47 316 ARG B O 1
ATOM 7352 N N . ASN B 1 335 ? -54.661 57.451 -32.774 1.00 12.99 317 ASN B N 1
ATOM 7353 C CA . ASN B 1 335 ? -54.272 56.432 -33.757 1.00 13.01 317 ASN B CA 1
ATOM 7354 C C . ASN B 1 335 ? -52.803 56.562 -34.120 1.00 14.64 317 ASN B C 1
ATOM 7355 O O . ASN B 1 335 ? -52.143 55.535 -34.298 1.00 12.78 317 ASN B O 1
ATOM 7360 N N . PHE B 1 336 ? -52.313 57.817 -34.269 1.00 12.30 318 PHE B N 1
ATOM 7361 C CA . PHE B 1 336 ? -50.900 58.114 -34.553 1.00 11.71 318 PHE B CA 1
ATOM 7362 C C . PHE B 1 336 ? -50.050 57.536 -33.406 1.00 14.27 318 PHE B C 1
ATOM 7363 O O . PHE B 1 336 ? -49.050 56.855 -33.654 1.00 13.03 318 PHE B O 1
ATOM 7371 N N . LEU B 1 337 ? -50.469 57.788 -32.144 1.00 14.38 319 LEU B N 1
ATOM 7372 C CA . LEU B 1 337 ? -49.763 57.276 -30.949 1.00 14.43 319 LEU B CA 1
ATOM 7373 C C . LEU B 1 337 ? -49.747 55.749 -30.923 1.00 18.50 319 LEU B C 1
ATOM 7374 O O . LEU B 1 337 ? -48.726 55.174 -30.573 1.00 17.60 319 LEU B O 1
ATOM 7379 N N . ASN B 1 338 ? -50.850 55.097 -31.357 1.00 16.71 320 ASN B N 1
ATOM 7380 C CA . ASN B 1 338 ? -50.932 53.628 -31.431 1.00 17.77 320 ASN B CA 1
ATOM 7381 C C . ASN B 1 338 ? -49.926 53.071 -32.415 1.00 21.82 320 ASN B C 1
ATOM 7382 O O . ASN B 1 338 ? -49.311 52.047 -32.131 1.00 22.32 320 ASN B O 1
ATOM 7387 N N . GLY B 1 339 ? -49.742 53.778 -33.541 1.00 17.68 321 GLY B N 1
ATOM 7388 C CA . GLY B 1 339 ? -48.747 53.437 -34.543 1.00 16.55 321 GLY B CA 1
ATOM 7389 C C . GLY B 1 339 ? -47.346 53.482 -33.966 1.00 17.30 321 GLY B C 1
ATOM 7390 O O . GLY B 1 339 ? -46.590 52.524 -34.129 1.00 15.45 321 GLY B O 1
ATOM 7391 N N . CYS B 1 340 ? -47.004 54.588 -33.263 1.00 14.15 322 CYS B N 1
ATOM 7392 C CA . CYS B 1 340 ? -45.701 54.781 -32.598 1.00 14.58 322 CYS B CA 1
ATOM 7393 C C . CYS B 1 340 ? -45.469 53.638 -31.637 1.00 19.67 322 CYS B C 1
ATOM 7394 O O . CYS B 1 340 ? -44.383 53.039 -31.620 1.00 18.14 322 CYS B O 1
ATOM 7397 N N . HIS B 1 341 ? -46.507 53.332 -30.826 1.00 18.03 323 HIS B N 1
ATOM 7398 C CA . HIS B 1 341 ? -46.448 52.289 -29.809 1.00 16.94 323 HIS B CA 1
ATOM 7399 C C . HIS B 1 341 ? -46.203 50.894 -30.394 1.00 19.25 323 HIS B C 1
ATOM 7400 O O . HIS B 1 341 ? -45.335 50.183 -29.893 1.00 19.89 323 HIS B O 1
ATOM 7407 N N . ASP B 1 342 ? -46.938 50.512 -31.454 1.00 13.70 324 ASP B N 1
ATOM 7408 C CA . ASP B 1 342 ? -46.770 49.210 -32.088 1.00 13.02 324 ASP B CA 1
ATOM 7409 C C . ASP B 1 342 ? -45.373 49.018 -32.678 1.00 17.93 324 ASP B C 1
ATOM 7410 O O . ASP B 1 342 ? -44.798 47.932 -32.528 1.00 15.69 324 ASP B O 1
ATOM 7415 N N . MET B 1 343 ? -44.802 50.073 -33.274 1.00 15.65 325 MET B N 1
ATOM 7416 C CA . MET B 1 343 ? -43.422 50.017 -33.781 1.00 15.92 325 MET B CA 1
ATOM 7417 C C . MET B 1 343 ? -42.431 49.960 -32.594 1.00 19.10 325 MET B C 1
ATOM 7418 O O . MET B 1 343 ? -41.458 49.210 -32.689 1.00 20.36 325 MET B O 1
ATOM 7423 N N . ASP B 1 344 ? -42.688 50.712 -31.473 1.00 14.37 326 ASP B N 1
ATOM 7424 C CA . ASP B 1 344 ? -41.851 50.648 -30.268 1.00 13.56 326 ASP B CA 1
ATOM 7425 C C . ASP B 1 344 ? -41.766 49.216 -29.744 1.00 17.34 326 ASP B C 1
ATOM 7426 O O . ASP B 1 344 ? -40.665 48.750 -29.457 1.00 17.30 326 ASP B O 1
ATOM 7431 N N . GLU B 1 345 ? -42.927 48.533 -29.632 1.00 16.35 327 GLU B N 1
ATOM 7432 C CA . GLU B 1 345 ? -43.045 47.148 -29.159 1.00 18.16 327 GLU B CA 1
ATOM 7433 C C . GLU B 1 345 ? -42.270 46.181 -30.051 1.00 22.31 327 GLU B C 1
ATOM 7434 O O . GLU B 1 345 ? -41.594 45.283 -29.535 1.00 23.20 327 GLU B O 1
ATOM 7440 N N . HIS B 1 346 ? -42.323 46.398 -31.382 1.00 19.05 328 HIS B N 1
ATOM 7441 C CA . HIS B 1 346 ? -41.567 45.602 -32.369 1.00 17.41 328 HIS B CA 1
ATOM 7442 C C . HIS B 1 346 ? -40.069 45.821 -32.122 1.00 20.82 328 HIS B C 1
ATOM 7443 O O . HIS B 1 346 ? -39.305 44.859 -32.011 1.00 21.44 328 HIS B O 1
ATOM 7450 N N . PHE B 1 347 ? -39.656 47.083 -31.999 1.00 14.10 329 PHE B N 1
ATOM 7451 C CA . PHE B 1 347 ? -38.257 47.422 -31.768 1.00 14.02 329 PHE B CA 1
ATOM 7452 C C . PHE B 1 347 ? -37.696 46.742 -30.484 1.00 19.05 329 PHE B C 1
ATOM 7453 O O . PHE B 1 347 ? -36.573 46.205 -30.481 1.00 17.11 329 PHE B O 1
ATOM 7461 N N . LEU B 1 348 ? -38.476 46.782 -29.406 1.00 15.96 330 LEU B N 1
ATOM 7462 C CA . LEU B 1 348 ? -38.050 46.203 -28.142 1.00 15.03 330 LEU B CA 1
ATOM 7463 C C . LEU B 1 348 ? -38.011 44.674 -28.167 1.00 16.95 330 LEU B C 1
ATOM 7464 O O . LEU B 1 348 ? -37.074 44.084 -27.655 1.00 15.56 330 LEU B O 1
ATOM 7469 N N . HIS B 1 349 ? -39.053 44.053 -28.689 1.00 15.62 331 HIS B N 1
ATOM 7470 C CA . HIS B 1 349 ? -39.238 42.607 -28.644 1.00 16.24 331 HIS B CA 1
ATOM 7471 C C . HIS B 1 349 ? -38.724 41.743 -29.787 1.00 24.46 331 HIS B C 1
ATOM 7472 O O . HIS B 1 349 ? -38.313 40.608 -29.512 1.00 26.45 331 HIS B O 1
ATOM 7479 N N . ALA B 1 350 ? -38.764 42.223 -31.050 1.00 20.61 332 ALA B N 1
ATOM 7480 C CA . ALA B 1 350 ? -38.341 41.385 -32.180 1.00 21.41 332 ALA B CA 1
ATOM 7481 C C . ALA B 1 350 ? -36.882 40.950 -32.082 1.00 24.68 332 ALA B C 1
ATOM 7482 O O . ALA B 1 350 ? -36.033 41.757 -31.693 1.00 21.45 332 ALA B O 1
ATOM 7484 N N . ASP B 1 351 ? -36.595 39.684 -32.460 1.00 24.11 333 ASP B N 1
ATOM 7485 C CA . ASP B 1 351 ? -35.224 39.153 -32.522 1.00 25.50 333 ASP B CA 1
ATOM 7486 C C . ASP B 1 351 ? -34.491 40.008 -33.541 1.00 26.11 333 ASP B C 1
ATOM 7487 O O . ASP B 1 351 ? -35.113 40.440 -34.514 1.00 23.64 333 ASP B O 1
ATOM 7492 N N . LEU B 1 352 ? -33.206 40.308 -33.284 1.00 23.79 334 LEU B N 1
ATOM 7493 C CA . LEU B 1 352 ? -32.366 41.194 -34.098 1.00 23.81 334 LEU B CA 1
ATOM 7494 C C . LEU B 1 352 ? -32.446 40.962 -35.599 1.00 29.02 334 LEU B C 1
ATOM 7495 O O . LEU B 1 352 ? -32.546 41.927 -36.357 1.00 28.79 334 LEU B O 1
ATOM 7500 N N . LYS B 1 353 ? -32.444 39.689 -36.025 1.00 25.53 335 LYS B N 1
ATOM 7501 C CA . LYS B 1 353 ? -32.494 39.302 -37.438 1.00 25.41 335 LYS B CA 1
ATOM 7502 C C . LYS B 1 353 ? -33.836 39.649 -38.109 1.00 27.13 335 LYS B C 1
ATOM 7503 O O . LYS B 1 353 ? -33.904 39.694 -39.338 1.00 25.29 335 LYS B O 1
ATOM 7509 N N . GLU B 1 354 ? -34.886 39.890 -37.299 1.00 23.31 336 GLU B N 1
ATOM 7510 C CA . GLU B 1 354 ? -36.234 40.206 -37.774 1.00 23.37 336 GLU B CA 1
ATOM 7511 C C . GLU B 1 354 ? -36.700 41.585 -37.289 1.00 25.64 336 GLU B C 1
ATOM 7512 O O . GLU B 1 354 ? -37.871 41.952 -37.464 1.00 25.23 336 GLU B O 1
ATOM 7518 N N . ASN B 1 355 ? -35.770 42.357 -36.720 1.00 19.42 337 ASN B N 1
ATOM 7519 C CA . ASN B 1 355 ? -36.040 43.659 -36.131 1.00 17.88 337 ASN B CA 1
ATOM 7520 C C . ASN B 1 355 ? -35.745 44.763 -37.146 1.00 21.75 337 ASN B C 1
ATOM 7521 O O . ASN B 1 355 ? -34.585 45.086 -37.414 1.00 20.20 337 ASN B O 1
ATOM 7526 N N . ILE B 1 356 ? -36.821 45.320 -37.734 1.00 19.53 338 ILE B N 1
ATOM 7527 C CA . ILE B 1 356 ? -36.760 46.338 -38.795 1.00 17.93 338 ILE B CA 1
ATOM 7528 C C . ILE B 1 356 ? -35.888 47.575 -38.464 1.00 18.83 338 ILE B C 1
ATOM 7529 O O . ILE B 1 356 ? -34.934 47.827 -39.207 1.00 18.87 338 ILE B O 1
ATOM 7534 N N . PRO B 1 357 ? -36.122 48.319 -37.353 1.00 13.19 339 PRO B N 1
ATOM 7535 C CA . PRO B 1 357 ? -35.243 49.469 -37.055 1.00 12.57 339 PRO B CA 1
ATOM 7536 C C . PRO B 1 357 ? -33.791 49.058 -36.799 1.00 16.89 339 PRO B C 1
ATOM 7537 O O . PRO B 1 357 ? -32.874 49.807 -37.143 1.00 14.79 339 PRO B O 1
ATOM 7541 N N . VAL B 1 358 ? -33.576 47.868 -36.197 1.00 14.65 340 VAL B N 1
ATOM 7542 C CA . VAL B 1 358 ? -32.206 47.391 -35.928 1.00 13.95 340 VAL B CA 1
ATOM 7543 C C . VAL B 1 358 ? -31.482 47.097 -37.250 1.00 16.92 340 VAL B C 1
ATOM 7544 O O . VAL B 1 358 ? -30.338 47.528 -37.424 1.00 16.29 340 VAL B O 1
ATOM 7548 N N . LEU B 1 359 ? -32.162 46.379 -38.180 1.00 14.68 341 LEU B N 1
ATOM 7549 C CA . LEU B 1 359 ? -31.572 46.048 -39.485 1.00 15.92 341 LEU B CA 1
ATOM 7550 C C . LEU B 1 359 ? -31.275 47.326 -40.298 1.00 19.26 341 LEU B C 1
ATOM 7551 O O . LEU B 1 359 ? -30.256 47.395 -40.985 1.00 17.43 341 LEU B O 1
ATOM 7556 N N . LEU B 1 360 ? -32.142 48.349 -40.167 1.00 17.32 342 LEU B N 1
ATOM 7557 C CA . LEU B 1 360 ? -31.959 49.640 -40.842 1.00 16.81 342 LEU B CA 1
ATOM 7558 C C . LEU B 1 360 ? -30.747 50.369 -40.254 1.00 19.63 342 LEU B C 1
ATOM 7559 O O . LEU B 1 360 ? -29.893 50.859 -40.992 1.00 19.99 342 LEU B O 1
ATOM 7564 N N . ALA B 1 361 ? -30.647 50.388 -38.926 1.00 15.57 343 ALA B N 1
ATOM 7565 C CA . ALA B 1 361 ? -29.493 50.976 -38.228 1.00 14.53 343 ALA B CA 1
ATOM 7566 C C . ALA B 1 361 ? -28.175 50.236 -38.578 1.00 15.50 343 ALA B C 1
ATOM 7567 O O . ALA B 1 361 ? -27.139 50.899 -38.759 1.00 13.18 343 ALA B O 1
ATOM 7569 N N . LEU B 1 362 ? -28.206 48.869 -38.664 1.00 12.62 344 LEU B N 1
ATOM 7570 C CA . LEU B 1 362 ? -27.002 48.065 -39.003 1.00 12.62 344 LEU B CA 1
ATOM 7571 C C . LEU B 1 362 ? -26.527 48.372 -40.413 1.00 15.00 344 LEU B C 1
ATOM 7572 O O . LEU B 1 362 ? -25.321 48.466 -40.652 1.00 14.30 344 LEU B O 1
ATOM 7577 N N . THR B 1 363 ? -27.485 48.546 -41.343 1.00 13.80 345 THR B N 1
ATOM 7578 C CA . THR B 1 363 ? -27.222 48.869 -42.753 1.00 13.29 345 THR B CA 1
ATOM 7579 C C . THR B 1 363 ? -26.530 50.232 -42.845 1.00 16.84 345 THR B C 1
ATOM 7580 O O . THR B 1 363 ? -25.530 50.361 -43.532 1.00 17.05 345 THR B O 1
ATOM 7584 N N . SER B 1 364 ? -27.060 51.231 -42.140 1.00 13.74 346 SER B N 1
ATOM 7585 C CA . SER B 1 364 ? -26.536 52.588 -42.093 1.00 13.08 346 SER B CA 1
ATOM 7586 C C . SER B 1 364 ? -25.078 52.579 -41.544 1.00 15.45 346 SER B C 1
ATOM 7587 O O . SER B 1 364 ? -24.202 53.211 -42.120 1.00 14.10 346 SER B O 1
ATOM 7590 N N . PHE B 1 365 ? -24.860 51.880 -40.426 1.00 13.95 347 PHE B N 1
ATOM 7591 C CA . PHE B 1 365 ? -23.567 51.696 -39.755 1.00 14.58 347 PHE B CA 1
ATOM 7592 C C . PHE B 1 365 ? -22.556 51.028 -40.733 1.00 16.90 347 PHE B C 1
ATOM 7593 O O . PHE B 1 365 ? -21.417 51.477 -40.854 1.00 16.00 347 PHE B O 1
ATOM 7601 N N . TYR B 1 366 ? -22.995 49.973 -41.431 1.00 13.10 348 TYR B N 1
ATOM 7602 C CA . TYR B 1 366 ? -22.205 49.216 -42.400 1.00 13.80 348 TYR B CA 1
ATOM 7603 C C . TYR B 1 366 ? -21.739 50.125 -43.558 1.00 16.57 348 TYR B C 1
ATOM 7604 O O . TYR B 1 366 ? -20.548 50.194 -43.834 1.00 14.06 348 TYR B O 1
ATOM 7613 N N . ASN B 1 367 ? -22.683 50.862 -44.198 1.00 14.78 349 ASN B N 1
ATOM 7614 C CA . ASN B 1 367 ? -22.365 51.764 -45.299 1.00 13.68 349 ASN B CA 1
ATOM 7615 C C . ASN B 1 367 ? -21.425 52.852 -44.883 1.00 15.95 349 ASN B C 1
ATOM 7616 O O . ASN B 1 367 ? -20.474 53.146 -45.609 1.00 18.06 349 ASN B O 1
ATOM 7621 N N . SER B 1 368 ? -21.634 53.425 -43.692 1.00 11.41 350 SER B N 1
ATOM 7622 C CA . SER B 1 368 ? -20.765 54.495 -43.219 1.00 12.04 350 SER B CA 1
ATOM 7623 C C . SER B 1 368 ? -19.362 53.965 -42.819 1.00 17.34 350 SER B C 1
ATOM 7624 O O . SER B 1 368 ? -18.356 54.545 -43.222 1.00 15.83 350 SER B O 1
ATOM 7627 N N . HIS B 1 369 ? -19.308 52.914 -41.991 1.00 15.67 351 HIS B N 1
ATOM 7628 C CA . HIS B 1 369 ? -18.030 52.389 -41.499 1.00 17.54 351 HIS B CA 1
ATOM 7629 C C . HIS B 1 369 ? -17.186 51.620 -42.492 1.00 21.44 351 HIS B C 1
ATOM 7630 O O . HIS B 1 369 ? -15.989 51.846 -42.546 1.00 20.57 351 HIS B O 1
ATOM 7637 N N . PHE B 1 370 ? -17.803 50.723 -43.278 1.00 15.97 352 PHE B N 1
ATOM 7638 C CA . PHE B 1 370 ? -17.069 49.849 -44.182 1.00 14.98 352 PHE B CA 1
ATOM 7639 C C . PHE B 1 370 ? -16.949 50.323 -45.631 1.00 19.85 352 PHE B C 1
ATOM 7640 O O . PHE B 1 370 ? -16.037 49.899 -46.337 1.00 18.94 352 PHE B O 1
ATOM 7648 N N . PHE B 1 371 ? -17.792 51.274 -46.043 1.00 16.40 353 PHE B N 1
ATOM 7649 C CA . PHE B 1 371 ? -17.729 51.800 -47.408 1.00 16.84 353 PHE B CA 1
ATOM 7650 C C . PHE B 1 371 ? -17.406 53.273 -47.403 1.00 19.43 353 PHE B C 1
ATOM 7651 O O . PHE B 1 371 ? -17.229 53.864 -48.461 1.00 19.25 353 PHE B O 1
ATOM 7659 N N . ASP B 1 372 ? -17.358 53.880 -46.199 1.00 14.71 354 ASP B N 1
ATOM 7660 C CA . ASP B 1 372 ? -17.095 55.308 -46.017 1.00 13.93 354 ASP B CA 1
ATOM 7661 C C . ASP B 1 372 ? -18.146 56.218 -46.706 1.00 17.37 354 ASP B C 1
ATOM 7662 O O . ASP B 1 372 ? -17.823 57.300 -47.205 1.00 17.66 354 ASP B O 1
ATOM 7667 N N . TYR B 1 373 ? -19.407 55.748 -46.739 1.00 12.53 355 TYR B N 1
ATOM 7668 C CA . TYR B 1 373 ? -20.539 56.494 -47.285 1.00 12.03 355 TYR B CA 1
ATOM 7669 C C . TYR B 1 373 ? -21.099 57.366 -46.174 1.00 15.87 355 TYR B C 1
ATOM 7670 O O . TYR B 1 373 ? -21.881 56.901 -45.325 1.00 17.02 355 TYR B O 1
ATOM 7679 N N . LYS B 1 374 ? -20.623 58.613 -46.124 1.00 12.27 356 LYS B N 1
ATOM 7680 C CA . LYS B 1 374 ? -20.963 59.567 -45.065 1.00 12.84 356 LYS B CA 1
ATOM 7681 C C . LYS B 1 374 ? -22.230 60.417 -45.299 1.00 16.16 356 LYS B C 1
ATOM 7682 O O . LYS B 1 374 ? -22.435 61.443 -44.633 1.00 15.73 356 LYS B O 1
ATOM 7688 N N . ASN B 1 375 ? -23.099 59.962 -46.193 1.00 12.77 357 ASN B N 1
ATOM 7689 C CA . ASN B 1 375 ? -24.343 60.677 -46.473 1.00 12.87 357 ASN B CA 1
ATOM 7690 C C . ASN B 1 375 ? -25.491 59.708 -46.529 1.00 18.45 357 ASN B C 1
ATOM 7691 O O . ASN B 1 375 ? -25.286 58.522 -46.793 1.00 18.49 357 ASN B O 1
ATOM 7696 N N . VAL B 1 376 ? -26.713 60.215 -46.290 1.00 14.73 358 VAL B N 1
ATOM 7697 C CA . VAL B 1 376 ? -27.961 59.458 -46.424 1.00 12.88 358 VAL B CA 1
ATOM 7698 C C . VAL B 1 376 ? -28.941 60.430 -47.112 1.00 16.90 358 VAL B C 1
ATOM 7699 O O . VAL B 1 376 ? -29.135 61.557 -46.622 1.00 15.94 358 VAL B O 1
ATOM 7703 N N . ALA B 1 377 ? -29.551 59.993 -48.211 1.00 12.94 359 ALA B N 1
ATOM 7704 C CA . ALA B 1 377 ? -30.591 60.770 -48.899 1.00 12.43 359 ALA B CA 1
ATOM 7705 C C . ALA B 1 377 ? -31.955 60.185 -48.491 1.00 13.68 359 ALA B C 1
ATOM 7706 O O . ALA B 1 377 ? -32.196 58.987 -48.674 1.00 13.49 359 ALA B O 1
ATOM 7708 N N . ILE B 1 378 ? -32.835 61.027 -47.931 1.00 9.53 360 ILE B N 1
ATOM 7709 C CA . ILE B 1 378 ? -34.161 60.612 -47.467 1.00 8.39 360 ILE B CA 1
ATOM 7710 C C . ILE B 1 378 ? -35.082 61.087 -48.550 1.00 12.82 360 ILE B C 1
ATOM 7711 O O . ILE B 1 378 ? -35.266 62.297 -48.712 1.00 11.42 360 ILE B O 1
ATOM 7716 N N . LEU B 1 379 ? -35.614 60.141 -49.312 1.00 10.52 361 LEU B N 1
ATOM 7717 C CA . LEU B 1 379 ? -36.377 60.425 -50.524 1.00 11.09 361 LEU B CA 1
ATOM 7718 C C . LEU B 1 379 ? -37.772 59.815 -50.548 1.00 16.85 361 LEU B C 1
ATOM 7719 O O . LEU B 1 379 ? -37.988 58.775 -51.163 1.00 16.65 361 LEU B O 1
ATOM 7724 N N . PRO B 1 380 ? -38.748 60.471 -49.884 1.00 14.12 362 PRO B N 1
ATOM 7725 C CA . PRO B 1 380 ? -40.119 59.948 -49.925 1.00 12.72 362 PRO B CA 1
ATOM 7726 C C . PRO B 1 380 ? -40.778 60.267 -51.266 1.00 15.45 362 PRO B C 1
ATOM 7727 O O . PRO B 1 380 ? -40.739 61.406 -51.689 1.00 14.04 362 PRO B O 1
ATOM 7731 N N . TYR B 1 381 ? -41.361 59.264 -51.945 1.00 12.63 363 TYR B N 1
ATOM 7732 C CA . TYR B 1 381 ? -42.074 59.497 -53.213 1.00 12.23 363 TYR B CA 1
ATOM 7733 C C . TYR B 1 381 ? -43.520 59.840 -52.862 1.00 15.57 363 TYR B C 1
ATOM 7734 O O . TYR B 1 381 ? -44.451 59.053 -53.094 1.00 16.02 363 TYR B O 1
ATOM 7743 N N . PHE B 1 382 ? -43.683 61.007 -52.214 1.00 11.03 364 PHE B N 1
ATOM 7744 C CA . PHE B 1 382 ? -44.942 61.499 -51.676 1.00 10.35 364 PHE B CA 1
ATOM 7745 C C . PHE B 1 382 ? -44.745 62.954 -51.276 1.00 13.51 364 PHE B C 1
ATOM 7746 O O . PHE B 1 382 ? -44.079 63.236 -50.278 1.00 12.53 364 PHE B O 1
ATOM 7754 N N . GLN B 1 383 ? -45.330 63.879 -52.039 1.00 12.42 365 GLN B N 1
ATOM 7755 C CA . GLN B 1 383 ? -45.187 65.316 -51.760 1.00 12.48 365 GLN B CA 1
ATOM 7756 C C . GLN B 1 383 ? -45.672 65.737 -50.356 1.00 16.66 365 GLN B C 1
ATOM 7757 O O . GLN B 1 383 ? -45.111 66.677 -49.793 1.00 17.27 365 GLN B O 1
ATOM 7763 N N . ASN B 1 384 ? -46.662 65.029 -49.768 1.00 10.76 366 ASN B N 1
ATOM 7764 C CA . ASN B 1 384 ? -47.116 65.382 -48.420 1.00 9.87 366 ASN B CA 1
ATOM 7765 C C . ASN B 1 384 ? -46.058 65.102 -47.348 1.00 15.12 366 ASN B C 1
ATOM 7766 O O . ASN B 1 384 ? -46.127 65.664 -46.258 1.00 16.07 366 ASN B O 1
ATOM 7771 N N . LEU B 1 385 ? -45.024 64.310 -47.701 1.00 12.86 367 LEU B N 1
ATOM 7772 C CA . LEU B 1 385 ? -43.874 64.051 -46.831 1.00 12.10 367 LEU B CA 1
ATOM 7773 C C . LEU B 1 385 ? -42.754 65.089 -47.048 1.00 13.90 367 LEU B C 1
ATOM 7774 O O . LEU B 1 385 ? -41.635 64.843 -46.638 1.00 12.70 367 LEU B O 1
ATOM 7779 N N . LEU B 1 386 ? -43.075 66.267 -47.646 1.00 10.65 368 LEU B N 1
ATOM 7780 C CA . LEU B 1 386 ? -42.092 67.318 -47.904 1.00 12.23 368 LEU B CA 1
ATOM 7781 C C . LEU B 1 386 ? -41.343 67.843 -46.685 1.00 16.15 368 LEU B C 1
ATOM 7782 O O . LEU B 1 386 ? -40.286 68.418 -46.855 1.00 13.98 368 LEU B O 1
ATOM 7787 N N . LYS B 1 387 ? -41.900 67.667 -45.461 1.00 12.59 369 LYS B N 1
ATOM 7788 C CA . LYS B 1 387 ? -41.239 68.119 -44.259 1.00 12.39 369 LYS B CA 1
ATOM 7789 C C . LYS B 1 387 ? -40.647 66.975 -43.433 1.00 15.76 369 LYS B C 1
ATOM 7790 O O . LYS B 1 387 ? -40.139 67.225 -42.339 1.00 14.73 369 LYS B O 1
ATOM 7796 N N . PHE B 1 388 ? -40.665 65.733 -43.968 1.00 13.18 370 PHE B N 1
ATOM 7797 C CA . PHE B 1 388 ? -40.124 64.563 -43.257 1.00 12.75 370 PHE B CA 1
ATOM 7798 C C . PHE B 1 388 ? -38.606 64.655 -43.110 1.00 17.03 370 PHE B C 1
ATOM 7799 O O . PHE B 1 388 ? -38.114 64.562 -41.994 1.00 14.92 370 PHE B O 1
ATOM 7807 N N . SER B 1 389 ? -37.880 64.869 -44.227 1.00 14.20 371 SER B N 1
ATOM 7808 C CA . SER B 1 389 ? -36.412 65.006 -44.293 1.00 14.88 371 SER B CA 1
ATOM 7809 C C . SER B 1 389 ? -35.858 66.055 -43.298 1.00 16.55 371 SER B C 1
ATOM 7810 O O . SER B 1 389 ? -34.849 65.805 -42.653 1.00 15.59 371 SER B O 1
ATOM 7813 N N . ALA B 1 390 ? -36.496 67.235 -43.195 1.00 14.11 372 ALA B N 1
ATOM 7814 C CA . ALA B 1 390 ? -36.063 68.282 -42.257 1.00 14.41 372 ALA B CA 1
ATOM 7815 C C . ALA B 1 390 ? -36.127 67.760 -40.796 1.00 16.60 372 ALA B C 1
ATOM 7816 O O . ALA B 1 390 ? -35.242 68.064 -40.004 1.00 15.77 372 ALA B O 1
ATOM 7818 N N . HIS B 1 391 ? -37.163 66.963 -40.455 1.00 13.65 373 HIS B N 1
ATOM 7819 C CA . HIS B 1 391 ? -37.265 66.346 -39.120 1.00 11.94 373 HIS B CA 1
ATOM 7820 C C . HIS B 1 391 ? -36.180 65.266 -38.945 1.00 14.20 373 HIS B C 1
ATOM 7821 O O . HIS B 1 391 ? -35.470 65.285 -37.935 1.00 13.09 373 HIS B O 1
ATOM 7828 N N . ILE B 1 392 ? -36.055 64.341 -39.918 1.00 11.93 374 ILE B N 1
ATOM 7829 C CA . ILE B 1 392 ? -35.028 63.291 -39.883 1.00 12.93 374 ILE B CA 1
ATOM 7830 C C . ILE B 1 392 ? -33.614 63.882 -39.740 1.00 15.68 374 ILE B C 1
ATOM 7831 O O . ILE B 1 392 ? -32.815 63.319 -39.009 1.00 13.34 374 ILE B O 1
ATOM 7836 N N . GLN B 1 393 ? -33.347 65.044 -40.367 1.00 13.49 375 GLN B N 1
ATOM 7837 C CA . GLN B 1 393 ? -32.058 65.739 -40.255 1.00 14.57 375 GLN B CA 1
ATOM 7838 C C . GLN B 1 393 ? -31.707 66.045 -38.813 1.00 17.33 375 GLN B C 1
ATOM 7839 O O . GLN B 1 393 ? -30.606 65.696 -38.392 1.00 14.00 375 GLN B O 1
ATOM 7845 N N . GLN B 1 394 ? -32.636 66.668 -38.031 1.00 14.97 376 GLN B N 1
ATOM 7846 C CA . GLN B 1 394 ? -32.350 66.938 -36.612 1.00 14.84 376 GLN B CA 1
ATOM 7847 C C . GLN B 1 394 ? -32.275 65.637 -35.803 1.00 19.40 376 GLN B C 1
ATOM 7848 O O . GLN B 1 394 ? -31.302 65.433 -35.066 1.00 17.31 376 GLN B O 1
ATOM 7854 N N . LEU B 1 395 ? -33.301 64.759 -35.945 1.00 14.93 377 LEU B N 1
ATOM 7855 C CA . LEU B 1 395 ? -33.370 63.494 -35.229 1.00 14.06 377 LEU B CA 1
ATOM 7856 C C . LEU B 1 395 ? -32.066 62.707 -35.352 1.00 17.62 377 LEU B C 1
ATOM 7857 O O . LEU B 1 395 ? -31.525 62.269 -34.342 1.00 16.09 377 LEU B O 1
ATOM 7862 N N . SER B 1 396 ? -31.533 62.588 -36.582 1.00 14.57 378 SER B N 1
ATOM 7863 C CA . SER B 1 396 ? -30.305 61.841 -36.836 1.00 12.51 378 SER B CA 1
ATOM 7864 C C . SER B 1 396 ? -29.059 62.599 -36.451 1.00 14.24 378 SER B C 1
ATOM 7865 O O . SER B 1 396 ? -28.255 62.094 -35.664 1.00 13.88 378 SER B O 1
ATOM 7868 N N . MET B 1 397 ? -28.874 63.802 -37.043 1.00 10.27 379 MET B N 1
ATOM 7869 C CA . MET B 1 397 ? -27.669 64.611 -36.896 1.00 10.70 379 MET B CA 1
ATOM 7870 C C . MET B 1 397 ? -27.385 65.138 -35.519 1.00 15.60 379 MET B C 1
ATOM 7871 O O . MET B 1 397 ? -26.230 65.109 -35.096 1.00 15.08 379 MET B O 1
ATOM 7876 N N . GLU B 1 398 ? -28.420 65.605 -34.814 1.00 11.36 380 GLU B N 1
ATOM 7877 C CA . GLU B 1 398 ? -28.234 66.121 -33.476 1.00 11.66 380 GLU B CA 1
ATOM 7878 C C . GLU B 1 398 ? -28.039 64.993 -32.468 1.00 14.21 380 GLU B C 1
ATOM 7879 O O . GLU B 1 398 ? -27.300 65.170 -31.494 1.00 12.43 380 GLU B O 1
ATOM 7885 N N . SER B 1 399 ? -28.664 63.822 -32.717 1.00 10.87 381 SER B N 1
ATOM 7886 C CA . SER B 1 399 ? -28.470 62.708 -31.805 1.00 10.16 381 SER B CA 1
ATOM 7887 C C . SER B 1 399 ? -27.103 62.097 -31.991 1.00 14.14 381 SER B C 1
ATOM 7888 O O . SER B 1 399 ? -26.389 61.884 -31.019 1.00 12.51 381 SER B O 1
ATOM 7891 N N . ASN B 1 400 ? -26.754 61.780 -33.249 1.00 11.22 382 ASN B N 1
ATOM 7892 C CA . ASN B 1 400 ? -25.563 61.003 -33.552 1.00 11.76 382 ASN B CA 1
ATOM 7893 C C . ASN B 1 400 ? -24.327 61.712 -34.101 1.00 15.84 382 ASN B C 1
ATOM 7894 O O . ASN B 1 400 ? -23.332 61.040 -34.372 1.00 16.84 382 ASN B O 1
ATOM 7899 N N . GLY B 1 401 ? -24.383 63.038 -34.254 1.00 11.02 383 GLY B N 1
ATOM 7900 C CA . GLY B 1 401 ? -23.262 63.849 -34.731 1.00 10.49 383 GLY B CA 1
ATOM 7901 C C . GLY B 1 401 ? -22.361 64.191 -33.557 1.00 16.05 383 GLY B C 1
ATOM 7902 O O . GLY B 1 401 ? -22.341 65.329 -33.061 1.00 15.74 383 GLY B O 1
ATOM 7903 N N . LYS B 1 402 ? -21.678 63.169 -33.053 1.00 12.24 384 LYS B N 1
ATOM 7904 C CA . LYS B 1 402 ? -20.848 63.213 -31.834 1.00 11.15 384 LYS B CA 1
ATOM 7905 C C . LYS B 1 402 ? -19.423 62.750 -32.119 1.00 17.01 384 LYS B C 1
ATOM 7906 O O . LYS B 1 402 ? -19.166 62.120 -33.160 1.00 16.00 384 LYS B O 1
ATOM 7912 N N . SER B 1 403 ? -18.489 63.028 -31.180 1.00 14.44 385 SER B N 1
ATOM 7913 C CA . SER B 1 403 ? -17.100 62.609 -31.387 1.00 14.78 385 SER B CA 1
ATOM 7914 C C . SER B 1 403 ? -16.448 62.088 -30.096 1.00 16.23 385 SER B C 1
ATOM 7915 O O . SER B 1 403 ? -15.222 62.085 -29.993 1.00 16.85 385 SER B O 1
ATOM 7918 N N . VAL B 1 404 ? -17.259 61.619 -29.130 1.00 13.61 386 VAL B N 1
ATOM 7919 C CA . VAL B 1 404 ? -16.803 61.103 -27.826 1.00 11.61 386 VAL B CA 1
ATOM 7920 C C . VAL B 1 404 ? -17.703 59.929 -27.544 1.00 15.88 386 VAL B C 1
ATOM 7921 O O . VAL B 1 404 ? -18.941 60.054 -27.691 1.00 16.78 386 VAL B O 1
ATOM 7925 N N . ASP B 1 405 ? -17.101 58.754 -27.262 1.00 10.43 387 ASP B N 1
ATOM 7926 C CA . ASP B 1 405 ? -17.901 57.542 -27.022 1.00 10.37 387 ASP B CA 1
ATOM 7927 C C . ASP B 1 405 ? -18.521 57.458 -25.626 1.00 15.10 387 ASP B C 1
ATOM 7928 O O . ASP B 1 405 ? -18.339 58.380 -24.837 1.00 15.60 387 ASP B O 1
ATOM 7933 N N . ARG B 1 406 ? -19.289 56.383 -25.343 1.00 12.68 388 ARG B N 1
ATOM 7934 C CA . ARG B 1 406 ? -19.958 56.165 -24.060 1.00 14.34 388 ARG B CA 1
ATOM 7935 C C . ARG B 1 406 ? -18.983 55.869 -22.911 1.00 21.62 388 ARG B C 1
ATOM 7936 O O . ARG B 1 406 ? -19.399 55.867 -21.767 1.00 23.88 388 ARG B O 1
ATOM 7944 N N . ASN B 1 407 ? -17.693 55.652 -23.209 1.00 19.19 389 ASN B N 1
ATOM 7945 C CA . ASN B 1 407 ? -16.667 55.433 -22.193 1.00 19.33 389 ASN B CA 1
ATOM 7946 C C . ASN B 1 407 ? -15.887 56.736 -22.009 1.00 20.92 389 ASN B C 1
ATOM 7947 O O . ASN B 1 407 ? -14.801 56.746 -21.430 1.00 21.59 389 ASN B O 1
ATOM 7952 N N . ASN B 1 408 ? -16.435 57.844 -22.526 1.00 16.15 390 ASN B N 1
ATOM 7953 C CA . ASN B 1 408 ? -15.839 59.208 -22.452 1.00 15.16 390 ASN B CA 1
ATOM 7954 C C . ASN B 1 408 ? -14.548 59.417 -23.221 1.00 19.16 390 ASN B C 1
ATOM 7955 O O . ASN B 1 408 ? -13.845 60.416 -23.012 1.00 17.45 390 ASN B O 1
ATOM 7960 N N . GLN B 1 409 ? -14.288 58.546 -24.178 1.00 18.36 391 GLN B N 1
ATOM 7961 C CA . GLN B 1 409 ? -13.086 58.667 -24.984 1.00 19.44 391 GLN B CA 1
ATOM 7962 C C . GLN B 1 409 ? -13.347 59.411 -26.285 1.00 23.13 391 GLN B C 1
ATOM 7963 O O . GLN B 1 409 ? -14.303 59.086 -26.983 1.00 21.10 391 GLN B O 1
ATOM 7969 N N . PRO B 1 410 ? -12.493 60.403 -26.625 1.00 20.46 392 PRO B N 1
ATOM 7970 C CA . PRO B 1 410 ? -12.614 61.064 -27.937 1.00 20.21 392 PRO B CA 1
ATOM 7971 C C . PRO B 1 410 ? -12.392 60.002 -29.007 1.00 24.95 392 PRO B C 1
ATOM 7972 O O . PRO B 1 410 ? -11.537 59.127 -28.839 1.00 22.18 392 PRO B O 1
ATOM 7976 N N . ILE B 1 411 ? -13.246 59.993 -30.036 1.00 22.15 393 ILE B N 1
ATOM 7977 C CA . ILE B 1 411 ? -13.169 58.972 -31.072 1.00 22.84 393 ILE B CA 1
ATOM 7978 C C . ILE B 1 411 ? -12.902 59.564 -32.432 1.00 27.35 393 ILE B C 1
ATOM 7979 O O . ILE B 1 411 ? -13.120 60.755 -32.634 1.00 26.77 393 ILE B O 1
ATOM 7984 N N . HIS B 1 412 ? -12.356 58.760 -33.338 1.00 25.96 394 HIS B N 1
ATOM 7985 C CA . HIS B 1 412 ? -11.998 59.245 -34.677 1.00 26.63 394 HIS B CA 1
ATOM 7986 C C . HIS B 1 412 ? -12.741 58.517 -35.794 1.00 23.00 394 HIS B C 1
ATOM 7987 O O . HIS B 1 412 ? -12.602 58.899 -36.957 1.00 21.14 394 HIS B O 1
ATOM 7994 N N . TYR B 1 413 ? -13.552 57.490 -35.445 1.00 15.35 395 TYR B N 1
ATOM 7995 C CA . TYR B 1 413 ? -14.322 56.784 -36.456 1.00 14.65 395 TYR B CA 1
ATOM 7996 C C . TYR B 1 413 ? -15.565 57.587 -36.855 1.00 18.23 395 TYR B C 1
ATOM 7997 O O . TYR B 1 413 ? -15.906 58.574 -36.211 1.00 18.05 395 TYR B O 1
ATOM 8006 N N . ASN B 1 414 ? -16.231 57.165 -37.925 1.00 16.24 396 ASN B N 1
ATOM 8007 C CA . ASN B 1 414 ? -17.418 57.838 -38.436 1.00 15.94 396 ASN B CA 1
ATOM 8008 C C . ASN B 1 414 ? -18.591 57.777 -37.482 1.00 17.51 396 ASN B C 1
ATOM 8009 O O . ASN B 1 414 ? -18.874 56.731 -36.917 1.00 16.67 396 ASN B O 1
ATOM 8014 N N . THR B 1 415 ? -19.269 58.908 -37.304 1.00 15.27 397 THR B N 1
ATOM 8015 C CA . THR B 1 415 ? -20.511 58.942 -36.531 1.00 14.13 397 THR B CA 1
ATOM 8016 C C . THR B 1 415 ? -21.617 59.256 -37.524 1.00 15.94 397 THR B C 1
ATOM 8017 O O . THR B 1 415 ? -21.562 58.717 -38.641 1.00 13.26 397 THR B O 1
ATOM 8021 N N . CYS B 1 416 ? -22.610 60.079 -37.152 1.00 11.92 398 CYS B N 1
ATOM 8022 C CA . CYS B 1 416 ? -23.754 60.322 -38.048 1.00 11.68 398 CYS B CA 1
ATOM 8023 C C . CYS B 1 416 ? -23.402 60.872 -39.403 1.00 13.10 398 CYS B C 1
ATOM 8024 O O . CYS B 1 416 ? -22.579 61.787 -39.522 1.00 9.70 398 CYS B O 1
ATOM 8027 N N . GLN B 1 417 ? -24.067 60.313 -40.426 1.00 12.19 399 GLN B N 1
ATOM 8028 C CA . GLN B 1 417 ? -23.957 60.783 -41.804 1.00 13.08 399 GLN B CA 1
ATOM 8029 C C . GLN B 1 417 ? -24.628 62.163 -41.938 1.00 16.75 399 GLN B C 1
ATOM 8030 O O . GLN B 1 417 ? -25.383 62.585 -41.052 1.00 15.08 399 GLN B O 1
ATOM 8036 N N . VAL B 1 418 ? -24.374 62.849 -43.064 1.00 13.89 400 VAL B N 1
ATOM 8037 C CA . VAL B 1 418 ? -25.084 64.087 -43.378 1.00 13.93 400 VAL B CA 1
ATOM 8038 C C . VAL B 1 418 ? -26.386 63.593 -44.033 1.00 18.19 400 VAL B C 1
ATOM 8039 O O . VAL B 1 418 ? -26.348 62.794 -44.991 1.00 17.49 400 VAL B O 1
ATOM 8043 N N . TYR B 1 419 ? -27.530 64.045 -43.499 1.00 12.08 401 TYR B N 1
ATOM 8044 C CA . TYR B 1 419 ? -28.832 63.685 -44.046 1.00 11.97 401 TYR B CA 1
ATOM 8045 C C . TYR B 1 419 ? -29.374 64.832 -44.857 1.00 14.35 401 TYR B C 1
ATOM 8046 O O . TYR B 1 419 ? -29.276 65.992 -44.447 1.00 14.00 401 TYR B O 1
ATOM 8055 N N . PHE B 1 420 ? -29.977 64.517 -46.001 1.00 11.74 402 PHE B N 1
ATOM 8056 C CA . PHE B 1 420 ? -30.587 65.522 -46.860 1.00 11.13 402 PHE B CA 1
ATOM 8057 C C . PHE B 1 420 ? -31.656 64.838 -47.711 1.00 15.54 402 PHE B C 1
ATOM 8058 O O . PHE B 1 420 ? -31.826 63.611 -47.654 1.00 14.89 402 PHE B O 1
ATOM 8066 N N . GLY B 1 421 ? -32.361 65.631 -48.499 1.00 13.95 403 GLY B N 1
ATOM 8067 C CA . GLY B 1 421 ? -33.350 65.083 -49.397 1.00 14.53 403 GLY B CA 1
ATOM 8068 C C . GLY B 1 421 ? -34.483 66.010 -49.735 1.00 17.15 403 GLY B C 1
ATOM 8069 O O . GLY B 1 421 ? -34.715 67.025 -49.073 1.00 16.48 403 GLY B O 1
ATOM 8070 N N . GLU B 1 422 ? -35.187 65.630 -50.775 1.00 12.93 404 GLU B N 1
ATOM 8071 C CA . GLU B 1 422 ? -36.402 66.265 -51.272 1.00 14.70 404 GLU B CA 1
ATOM 8072 C C . GLU B 1 422 ? -37.334 65.145 -51.688 1.00 16.95 404 GLU B C 1
ATOM 8073 O O . GLU B 1 422 ? -36.853 64.090 -52.105 1.00 15.62 404 GLU B O 1
ATOM 8079 N N . PRO B 1 423 ? -38.662 65.322 -51.594 1.00 15.15 405 PRO B N 1
ATOM 8080 C CA . PRO B 1 423 ? -39.565 64.246 -52.055 1.00 14.21 405 PRO B CA 1
ATOM 8081 C C . PRO B 1 423 ? -39.384 63.925 -53.540 1.00 15.75 405 PRO B C 1
ATOM 8082 O O . PRO B 1 423 ? -39.030 64.801 -54.313 1.00 16.19 405 PRO B O 1
ATOM 8086 N N . GLY B 1 424 ? -39.562 62.662 -53.905 1.00 11.23 406 GLY B N 1
ATOM 8087 C CA . GLY B 1 424 ? -39.547 62.239 -55.297 1.00 10.05 406 GLY B CA 1
ATOM 8088 C C . GLY B 1 424 ? -40.887 62.645 -55.899 1.00 12.86 406 GLY B C 1
ATOM 8089 O O . GLY B 1 424 ? -41.882 62.637 -55.177 1.00 10.94 406 GLY B O 1
ATOM 8090 N N . THR B 1 425 ? -40.982 63.066 -57.152 1.00 11.05 407 THR B N 1
ATOM 8091 C CA A THR B 1 425 ? -39.922 63.127 -58.171 0.50 11.36 407 THR B CA 1
ATOM 8092 C CA B THR B 1 425 ? -39.944 63.119 -58.173 0.50 12.54 407 THR B CA 1
ATOM 8093 C C . THR B 1 425 ? -39.103 64.424 -58.145 1.00 17.70 407 THR B C 1
ATOM 8094 O O . THR B 1 425 ? -38.201 64.581 -58.972 1.00 21.04 407 THR B O 1
ATOM 8101 N N . ASN B 1 426 ? -39.384 65.357 -57.198 1.00 14.08 408 ASN B N 1
ATOM 8102 C CA . ASN B 1 426 ? -38.623 66.633 -57.117 1.00 14.70 408 ASN B CA 1
ATOM 8103 C C . ASN B 1 426 ? -37.113 66.464 -56.962 1.00 20.78 408 ASN B C 1
ATOM 8104 O O . ASN B 1 426 ? -36.360 67.070 -57.723 1.00 19.46 408 ASN B O 1
ATOM 8109 N N . GLY B 1 427 ? -36.680 65.675 -55.981 1.00 19.48 409 GLY B N 1
ATOM 8110 C CA . GLY B 1 427 ? -35.249 65.449 -55.751 1.00 19.74 409 GLY B CA 1
ATOM 8111 C C . GLY B 1 427 ? -34.610 64.794 -56.955 1.00 21.77 409 GLY B C 1
ATOM 8112 O O . GLY B 1 427 ? -33.497 65.129 -57.359 1.00 22.39 409 GLY B O 1
ATOM 8113 N N . GLN B 1 428 ? -35.374 63.911 -57.582 1.00 19.88 410 GLN B N 1
ATOM 8114 C CA . GLN B 1 428 ? -35.023 63.175 -58.790 1.00 19.35 410 GLN B CA 1
ATOM 8115 C C . GLN B 1 428 ? -34.630 64.103 -59.932 1.00 23.64 410 GLN B C 1
ATOM 8116 O O . GLN B 1 428 ? -33.602 63.872 -60.568 1.00 24.29 410 GLN B O 1
ATOM 8122 N N . HIS B 1 429 ? -35.385 65.192 -60.136 1.00 20.46 411 HIS B N 1
ATOM 8123 C CA . HIS B 1 429 ? -35.101 66.163 -61.199 1.00 19.38 411 HIS B CA 1
ATOM 8124 C C . HIS B 1 429 ? -34.121 67.262 -60.789 1.00 20.97 411 HIS B C 1
ATOM 8125 O O . HIS B 1 429 ? -33.792 68.149 -61.581 1.00 22.18 411 HIS B O 1
ATOM 8132 N N . SER B 1 430 ? -33.642 67.194 -59.564 1.00 15.37 412 SER B N 1
ATOM 8133 C CA . SER B 1 430 ? -32.713 68.166 -59.015 1.00 14.72 412 SER B CA 1
ATOM 8134 C C . SER B 1 430 ? -31.271 67.641 -58.930 1.00 17.94 412 SER B C 1
ATOM 8135 O O . SER B 1 430 ? -30.410 68.167 -59.609 1.00 19.84 412 SER B O 1
ATOM 8138 N N . PHE B 1 431 ? -31.009 66.638 -58.081 1.00 14.89 413 PHE B N 1
ATOM 8139 C CA . PHE B 1 431 ? -29.659 66.176 -57.792 1.00 12.99 413 PHE B CA 1
ATOM 8140 C C . PHE B 1 431 ? -29.372 64.689 -58.041 1.00 16.43 413 PHE B C 1
ATOM 8141 O O . PHE B 1 431 ? -28.278 64.248 -57.691 1.00 14.39 413 PHE B O 1
ATOM 8149 N N . TYR B 1 432 ? -30.305 63.905 -58.632 1.00 14.55 414 TYR B N 1
ATOM 8150 C CA . TYR B 1 432 ? -29.999 62.485 -58.885 1.00 14.14 414 TYR B CA 1
ATOM 8151 C C . TYR B 1 432 ? -28.869 62.272 -59.888 1.00 16.58 414 TYR B C 1
ATOM 8152 O O . TYR B 1 432 ? -28.299 61.180 -59.902 1.00 16.74 414 TYR B O 1
ATOM 8161 N N . GLN B 1 433 ? -28.519 63.288 -60.691 1.00 11.03 415 GLN B N 1
ATOM 8162 C CA . GLN B 1 433 ? -27.362 63.199 -61.599 1.00 9.94 415 GLN B CA 1
ATOM 8163 C C . GLN B 1 433 ? -26.134 62.748 -60.752 1.00 13.59 415 GLN B C 1
ATOM 8164 O O . GLN B 1 433 ? -25.462 61.783 -61.118 1.00 11.95 415 GLN B O 1
ATOM 8170 N N . LEU B 1 434 ? -25.892 63.432 -59.607 1.00 11.20 416 LEU B N 1
ATOM 8171 C CA . LEU B 1 434 ? -24.789 63.135 -58.681 1.00 10.97 416 LEU B CA 1
ATOM 8172 C C . LEU B 1 434 ? -24.958 61.734 -58.048 1.00 15.82 416 LEU B C 1
ATOM 8173 O O . LEU B 1 434 ? -23.998 60.979 -57.985 1.00 15.03 416 LEU B O 1
ATOM 8178 N N . ILE B 1 435 ? -26.182 61.386 -57.612 1.00 13.28 417 ILE B N 1
ATOM 8179 C CA . ILE B 1 435 ? -26.478 60.089 -57.004 1.00 12.27 417 ILE B CA 1
ATOM 8180 C C . ILE B 1 435 ? -26.186 58.935 -57.978 1.00 16.64 417 ILE B C 1
ATOM 8181 O O . ILE B 1 435 ? -25.771 57.859 -57.531 1.00 16.21 417 ILE B O 1
ATOM 8186 N N . HIS B 1 436 ? -26.371 59.159 -59.303 1.00 12.37 418 HIS B N 1
ATOM 8187 C CA . HIS B 1 436 ? -26.095 58.125 -60.302 1.00 10.94 418 HIS B CA 1
ATOM 8188 C C . HIS B 1 436 ? -24.662 58.120 -60.797 1.00 15.49 418 HIS B C 1
ATOM 8189 O O . HIS B 1 436 ? -24.120 57.041 -61.043 1.00 15.75 418 HIS B O 1
ATOM 8196 N N . GLN B 1 437 ? -24.066 59.300 -60.992 1.00 12.55 419 GLN B N 1
ATOM 8197 C CA . GLN B 1 437 ? -22.742 59.410 -61.605 1.00 13.32 419 GLN B CA 1
ATOM 8198 C C . GLN B 1 437 ? -21.636 60.109 -60.820 1.00 20.23 419 GLN B C 1
ATOM 8199 O O . GLN B 1 437 ? -20.471 60.075 -61.236 1.00 20.66 419 GLN B O 1
ATOM 8205 N N . GLY B 1 438 ? -21.984 60.767 -59.724 1.00 15.30 420 GLY B N 1
ATOM 8206 C CA . GLY B 1 438 ? -20.976 61.422 -58.900 1.00 15.45 420 GLY B CA 1
ATOM 8207 C C . GLY B 1 438 ? -20.680 60.547 -57.708 1.00 18.86 420 GLY B C 1
ATOM 8208 O O . GLY B 1 438 ? -20.735 59.324 -57.799 1.00 16.39 420 GLY B O 1
ATOM 8209 N N . GLN B 1 439 ? -20.403 61.160 -56.576 1.00 16.48 421 GLN B N 1
ATOM 8210 C CA . GLN B 1 439 ? -20.131 60.395 -55.367 1.00 17.16 421 GLN B CA 1
ATOM 8211 C C . GLN B 1 439 ? -21.333 59.507 -54.935 1.00 19.84 421 GLN B C 1
ATOM 8212 O O . GLN B 1 439 ? -22.488 59.870 -55.191 1.00 17.40 421 GLN B O 1
ATOM 8218 N N . VAL B 1 440 ? -21.032 58.295 -54.415 1.00 15.47 422 VAL B N 1
ATOM 8219 C CA . VAL B 1 440 ? -22.030 57.303 -54.002 1.00 15.57 422 VAL B CA 1
ATOM 8220 C C . VAL B 1 440 ? -22.746 57.782 -52.747 1.00 19.21 422 VAL B C 1
ATOM 8221 O O . VAL B 1 440 ? -22.096 58.121 -51.750 1.00 17.58 422 VAL B O 1
ATOM 8225 N N . ILE B 1 441 ? -24.091 57.845 -52.819 1.00 17.03 423 ILE B N 1
ATOM 8226 C CA . ILE B 1 441 ? -24.967 58.273 -51.726 1.00 16.42 423 ILE B CA 1
ATOM 8227 C C . ILE B 1 441 ? -26.061 57.236 -51.462 1.00 18.06 423 ILE B C 1
ATOM 8228 O O . ILE B 1 441 ? -27.021 57.165 -52.241 1.00 18.71 423 ILE B O 1
ATOM 8233 N N . PRO B 1 442 ? -25.987 56.478 -50.335 1.00 12.98 424 PRO B N 1
ATOM 8234 C CA . PRO B 1 442 ? -27.059 55.514 -50.013 1.00 12.15 424 PRO B CA 1
ATOM 8235 C C . PRO B 1 442 ? -28.393 56.238 -49.882 1.00 17.08 424 PRO B C 1
ATOM 8236 O O . PRO B 1 442 ? -28.457 57.307 -49.288 1.00 17.73 424 PRO B O 1
ATOM 8240 N N . VAL B 1 443 ? -29.447 55.682 -50.487 1.00 12.19 425 VAL B N 1
ATOM 8241 C CA . VAL B 1 443 ? -30.761 56.316 -50.459 1.00 11.64 425 VAL B CA 1
ATOM 8242 C C . VAL B 1 443 ? -31.758 55.499 -49.676 1.00 15.85 425 VAL B C 1
ATOM 8243 O O . VAL B 1 443 ? -31.654 54.264 -49.612 1.00 15.77 425 VAL B O 1
ATOM 8247 N N . GLU B 1 444 ? -32.748 56.192 -49.103 1.00 11.80 426 GLU B N 1
ATOM 8248 C CA . GLU B 1 444 ? -33.853 55.560 -48.406 1.00 11.95 426 GLU B CA 1
ATOM 8249 C C . GLU B 1 444 ? -35.117 56.088 -49.092 1.00 16.13 426 GLU B C 1
ATOM 8250 O O . GLU B 1 444 ? -35.411 57.296 -49.018 1.00 13.97 426 GLU B O 1
ATOM 8256 N N . LEU B 1 445 ? -35.780 55.205 -49.868 1.00 12.87 427 LEU B N 1
ATOM 8257 C CA . LEU B 1 445 ? -36.976 55.544 -50.638 1.00 13.69 427 LEU B CA 1
ATOM 8258 C C . LEU B 1 445 ? -38.213 55.063 -49.880 1.00 19.08 427 LEU B C 1
ATOM 8259 O O . LEU B 1 445 ? -38.258 53.919 -49.407 1.00 17.96 427 LEU B O 1
ATOM 8264 N N . ILE B 1 446 ? -39.193 55.968 -49.723 1.00 14.85 428 ILE B N 1
ATOM 8265 C CA . ILE B 1 446 ? -40.439 55.705 -49.001 1.00 14.19 428 ILE B CA 1
ATOM 8266 C C . ILE B 1 446 ? -41.583 55.948 -49.987 1.00 16.34 428 ILE B C 1
ATOM 8267 O O . ILE B 1 446 ? -41.622 56.978 -50.635 1.00 15.91 428 ILE B O 1
ATOM 8272 N N . GLY B 1 447 ? -42.428 54.957 -50.175 1.00 15.68 429 GLY B N 1
ATOM 8273 C CA . GLY B 1 447 ? -43.538 55.055 -51.123 1.00 16.18 429 GLY B CA 1
ATOM 8274 C C . GLY B 1 447 ? -44.787 54.482 -50.505 1.00 18.01 429 GLY B C 1
ATOM 8275 O O . GLY B 1 447 ? -44.712 53.834 -49.472 1.00 18.84 429 GLY B O 1
ATOM 8276 N N . PHE B 1 448 ? -45.931 54.717 -51.135 1.00 13.42 430 PHE B N 1
ATOM 8277 C CA . PHE B 1 448 ? -47.249 54.243 -50.711 1.00 13.48 430 PHE B CA 1
ATOM 8278 C C . PHE B 1 448 ? -48.013 53.663 -51.887 1.00 17.70 430 PHE B C 1
ATOM 8279 O O . PHE B 1 448 ? -47.792 54.060 -53.029 1.00 17.38 430 PHE B O 1
ATOM 8287 N N . LYS B 1 449 ? -48.912 52.727 -51.608 1.00 15.19 431 LYS B N 1
ATOM 8288 C CA . LYS B 1 449 ? -49.755 52.098 -52.627 1.00 14.87 431 LYS B CA 1
ATOM 8289 C C . LYS B 1 449 ? -50.859 53.025 -53.078 1.00 19.25 431 LYS B C 1
ATOM 8290 O O . LYS B 1 449 ? -51.305 52.924 -54.220 1.00 19.68 431 LYS B O 1
ATOM 8296 N N . HIS B 1 450 ? -51.280 53.940 -52.199 1.00 16.73 432 HIS B N 1
ATOM 8297 C CA . HIS B 1 450 ? -52.380 54.871 -52.469 1.00 17.58 432 HIS B CA 1
ATOM 8298 C C . HIS B 1 450 ? -51.988 56.317 -52.266 1.00 19.26 432 HIS B C 1
ATOM 8299 O O . HIS B 1 450 ? -51.161 56.647 -51.398 1.00 16.52 432 HIS B O 1
ATOM 8306 N N . SER B 1 451 ? -52.647 57.179 -53.030 1.00 13.75 433 SER B N 1
ATOM 8307 C CA . SER B 1 451 ? -52.489 58.631 -52.982 1.00 13.08 433 SER B CA 1
ATOM 8308 C C . SER B 1 451 ? -53.449 59.244 -51.950 1.00 17.34 433 SER B C 1
ATOM 8309 O O . SER B 1 451 ? -54.455 58.618 -51.620 1.00 19.12 433 SER B O 1
ATOM 8312 N N . HIS B 1 452 ? -53.192 60.501 -51.512 1.00 11.44 434 HIS B N 1
ATOM 8313 C CA . HIS B 1 452 ? -54.155 61.238 -50.684 1.00 10.26 434 HIS B CA 1
ATOM 8314 C C . HIS B 1 452 ? -55.123 61.990 -51.648 1.00 14.58 434 HIS B C 1
ATOM 8315 O O . HIS B 1 452 ? -56.157 62.492 -51.215 1.00 14.55 434 HIS B O 1
ATOM 8322 N N . PHE B 1 453 ? -54.762 62.094 -52.943 1.00 12.17 435 PHE B N 1
ATOM 8323 C CA . PHE B 1 453 ? -55.587 62.783 -53.960 1.00 12.19 435 PHE B CA 1
ATOM 8324 C C . PHE B 1 453 ? -55.468 62.035 -55.303 1.00 16.25 435 PHE B C 1
ATOM 8325 O O . PHE B 1 453 ? -54.796 62.527 -56.218 1.00 14.43 435 PHE B O 1
ATOM 8333 N N . PRO B 1 454 ? -56.061 60.809 -55.433 1.00 14.21 436 PRO B N 1
ATOM 8334 C CA . PRO B 1 454 ? -55.902 60.064 -56.691 1.00 14.06 436 PRO B CA 1
ATOM 8335 C C . PRO B 1 454 ? -56.471 60.779 -57.893 1.00 16.30 436 PRO B C 1
ATOM 8336 O O . PRO B 1 454 ? -57.559 61.359 -57.837 1.00 15.57 436 PRO B O 1
ATOM 8340 N N . ILE B 1 455 ? -55.675 60.801 -58.957 1.00 13.59 437 ILE B N 1
ATOM 8341 C CA . ILE B 1 455 ? -56.044 61.394 -60.234 1.00 12.62 437 ILE B CA 1
ATOM 8342 C C . ILE B 1 455 ? -55.854 60.353 -61.312 1.00 16.22 437 ILE B C 1
ATOM 8343 O O . ILE B 1 455 ? -54.796 59.721 -61.369 1.00 12.92 437 ILE B O 1
ATOM 8348 N N . LYS B 1 456 ? -56.870 60.173 -62.188 1.00 14.38 438 LYS B N 1
ATOM 8349 C CA . LYS B 1 456 ? -56.789 59.255 -63.323 1.00 13.44 438 LYS B CA 1
ATOM 8350 C C . LYS B 1 456 ? -57.762 59.739 -64.401 1.00 20.61 438 LYS B C 1
ATOM 8351 O O . LYS B 1 456 ? -58.965 59.905 -64.119 1.00 18.14 438 LYS B O 1
ATOM 8357 N N . PHE B 1 457 ? -57.236 60.003 -65.609 1.00 19.06 439 PHE B N 1
ATOM 8358 C CA . PHE B 1 457 ? -58.070 60.404 -66.742 1.00 20.54 439 PHE B CA 1
ATOM 8359 C C . PHE B 1 457 ? -58.089 59.253 -67.746 1.00 24.89 439 PHE B C 1
ATOM 8360 O O . PHE B 1 457 ? -57.067 58.584 -67.932 1.00 21.24 439 PHE B O 1
ATOM 8368 N N . ASP B 1 458 ? -59.261 59.019 -68.362 1.00 24.44 440 ASP B N 1
ATOM 8369 C CA . ASP B 1 458 ? -59.549 57.945 -69.329 1.00 26.26 440 ASP B CA 1
ATOM 8370 C C . ASP B 1 458 ? -58.463 57.615 -70.331 1.00 29.45 440 ASP B C 1
ATOM 8371 O O . ASP B 1 458 ? -58.066 56.445 -70.431 1.00 31.53 440 ASP B O 1
ATOM 8376 N N . LYS B 1 459 ? -57.974 58.636 -71.050 1.00 24.08 441 LYS B N 1
ATOM 8377 C CA . LYS B 1 459 ? -56.982 58.480 -72.108 1.00 24.92 441 LYS B CA 1
ATOM 8378 C C . LYS B 1 459 ? -55.546 58.256 -71.630 1.00 27.78 441 LYS B C 1
ATOM 8379 O O . LYS B 1 459 ? -54.691 57.880 -72.440 1.00 28.11 441 LYS B O 1
ATOM 8381 N N . GLU B 1 460 ? -55.272 58.478 -70.334 1.00 20.50 442 GLU B N 1
ATOM 8382 C CA . GLU B 1 460 ? -53.916 58.329 -69.810 1.00 19.23 442 GLU B CA 1
ATOM 8383 C C . GLU B 1 460 ? -53.486 56.890 -69.715 1.00 20.64 442 GLU B C 1
ATOM 8384 O O . GLU B 1 460 ? -54.297 56.034 -69.412 1.00 20.15 442 GLU B O 1
ATOM 8390 N N . VAL B 1 461 ? -52.205 56.628 -69.969 1.00 19.51 443 VAL B N 1
ATOM 8391 C CA . VAL B 1 461 ? -51.595 55.288 -69.857 1.00 20.40 443 VAL B CA 1
ATOM 8392 C C . VAL B 1 461 ? -51.730 54.774 -68.412 1.00 22.11 443 VAL B C 1
ATOM 8393 O O . VAL B 1 461 ? -52.119 53.621 -68.194 1.00 23.35 443 VAL B O 1
ATOM 8397 N N . VAL B 1 462 ? -51.479 55.658 -67.427 1.00 15.43 444 VAL B N 1
ATOM 8398 C CA . VAL B 1 462 ? -51.571 55.327 -65.993 1.00 14.53 444 VAL B CA 1
ATOM 8399 C C . VAL B 1 462 ? -52.154 56.456 -65.172 1.00 16.69 444 VAL B C 1
ATOM 8400 O O . VAL B 1 462 ? -52.148 57.615 -65.599 1.00 14.78 444 VAL B O 1
ATOM 8404 N N . SER B 1 463 ? -52.607 56.125 -63.949 1.00 14.34 445 SER B N 1
ATOM 8405 C CA . SER B 1 463 ? -53.039 57.112 -62.972 1.00 12.79 445 SER B CA 1
ATOM 8406 C C . SER B 1 463 ? -51.751 57.914 -62.614 1.00 16.27 445 SER B C 1
ATOM 8407 O O . SER B 1 463 ? -50.638 57.385 -62.734 1.00 15.23 445 SER B O 1
ATOM 8410 N N . ASN B 1 464 ? -51.908 59.153 -62.198 1.00 12.38 446 ASN B N 1
ATOM 8411 C CA . ASN B 1 464 ? -50.775 60.006 -61.806 1.00 12.26 446 ASN B CA 1
ATOM 8412 C C . ASN B 1 464 ? -49.946 59.361 -60.700 1.00 15.06 446 ASN B C 1
ATOM 8413 O O . ASN B 1 464 ? -48.735 59.466 -60.743 1.00 13.95 446 ASN B O 1
ATOM 8418 N N . HIS B 1 465 ? -50.599 58.668 -59.730 1.00 14.06 447 HIS B N 1
ATOM 8419 C CA . HIS B 1 465 ? -49.903 58.004 -58.625 1.00 12.83 447 HIS B CA 1
ATOM 8420 C C . HIS B 1 465 ? -49.055 56.866 -59.152 1.00 17.84 447 HIS B C 1
ATOM 8421 O O . HIS B 1 465 ? -47.914 56.708 -58.704 1.00 18.58 447 HIS B O 1
ATOM 8428 N N . ASP B 1 466 ? -49.571 56.108 -60.143 1.00 14.50 448 ASP B N 1
ATOM 8429 C CA . ASP B 1 466 ? -48.799 55.039 -60.792 1.00 13.78 448 ASP B CA 1
ATOM 8430 C C . ASP B 1 466 ? -47.618 55.647 -61.539 1.00 17.15 448 ASP B C 1
ATOM 8431 O O . ASP B 1 466 ? -46.535 55.097 -61.472 1.00 16.88 448 ASP B O 1
ATOM 8436 N N . GLU B 1 467 ? -47.809 56.811 -62.194 1.00 13.25 449 GLU B N 1
ATOM 8437 C CA . GLU B 1 467 ? -46.708 57.502 -62.869 1.00 12.56 449 GLU B CA 1
ATOM 8438 C C . GLU B 1 467 ? -45.564 57.842 -61.877 1.00 15.48 449 GLU B C 1
ATOM 8439 O O . GLU B 1 467 ? -44.409 57.562 -62.162 1.00 15.32 449 GLU B O 1
ATOM 8445 N N . LEU B 1 468 ? -45.899 58.413 -60.725 1.00 13.18 450 LEU B N 1
ATOM 8446 C CA . LEU B 1 468 ? -44.959 58.729 -59.633 1.00 11.54 450 LEU B CA 1
ATOM 8447 C C . LEU B 1 468 ? -44.223 57.451 -59.210 1.00 15.99 450 LEU B C 1
ATOM 8448 O O . LEU B 1 468 ? -42.993 57.467 -59.065 1.00 16.12 450 LEU B O 1
ATOM 8453 N N . MET B 1 469 ? -44.987 56.343 -59.049 1.00 13.36 451 MET B N 1
ATOM 8454 C CA . MET B 1 469 ? -44.473 55.056 -58.575 1.00 13.32 451 MET B CA 1
ATOM 8455 C C . MET B 1 469 ? -43.604 54.276 -59.525 1.00 18.11 451 MET B C 1
ATOM 8456 O O . MET B 1 469 ? -42.775 53.491 -59.062 1.00 17.86 451 MET B O 1
ATOM 8461 N N . THR B 1 470 ? -43.692 54.548 -60.843 1.00 14.77 452 THR B N 1
ATOM 8462 C CA . THR B 1 470 ? -42.779 53.897 -61.808 1.00 13.24 452 THR B CA 1
ATOM 8463 C C . THR B 1 470 ? -41.333 54.265 -61.435 1.00 18.92 452 THR B C 1
ATOM 8464 O O . THR B 1 470 ? -40.426 53.452 -61.577 1.00 19.88 452 THR B O 1
ATOM 8468 N N . ASN B 1 471 ? -41.143 55.489 -60.931 1.00 14.20 453 ASN B N 1
ATOM 8469 C CA . ASN B 1 471 ? -39.830 56.044 -60.563 1.00 13.86 453 ASN B CA 1
ATOM 8470 C C . ASN B 1 471 ? -39.312 55.463 -59.269 1.00 18.49 453 ASN B C 1
ATOM 8471 O O . ASN B 1 471 ? -38.107 55.274 -59.118 1.00 19.11 453 ASN B O 1
ATOM 8476 N N . PHE B 1 472 ? -40.211 55.178 -58.333 1.00 15.12 454 PHE B N 1
ATOM 8477 C CA . PHE B 1 472 ? -39.851 54.601 -57.042 1.00 14.50 454 PHE B CA 1
ATOM 8478 C C . PHE B 1 472 ? -39.120 53.266 -57.298 1.00 20.13 454 PHE B C 1
ATOM 8479 O O . PHE B 1 472 ? -38.032 53.075 -56.777 1.00 17.75 454 PHE B O 1
ATOM 8487 N N . PHE B 1 473 ? -39.703 52.379 -58.134 1.00 17.93 455 PHE B N 1
ATOM 8488 C CA . PHE B 1 473 ? -39.109 51.073 -58.450 1.00 18.56 455 PHE B CA 1
ATOM 8489 C C . PHE B 1 473 ? -37.881 51.183 -59.348 1.00 22.24 455 PHE B C 1
ATOM 8490 O O . PHE B 1 473 ? -36.846 50.579 -59.056 1.00 22.20 455 PHE B O 1
ATOM 8498 N N . ALA B 1 474 ? -37.992 51.969 -60.427 1.00 18.85 456 ALA B N 1
ATOM 8499 C CA . ALA B 1 474 ? -36.941 52.151 -61.424 1.00 17.96 456 ALA B CA 1
ATOM 8500 C C . ALA B 1 474 ? -35.666 52.761 -60.889 1.00 20.44 456 ALA B C 1
ATOM 8501 O O . ALA B 1 474 ? -34.591 52.325 -61.305 1.00 18.85 456 ALA B O 1
ATOM 8503 N N . GLN B 1 475 ? -35.775 53.778 -60.009 1.00 17.71 457 GLN B N 1
ATOM 8504 C CA . GLN B 1 475 ? -34.610 54.465 -59.460 1.00 16.57 457 GLN B CA 1
ATOM 8505 C C . GLN B 1 475 ? -33.776 53.506 -58.642 1.00 18.34 457 GLN B C 1
ATOM 8506 O O . GLN B 1 475 ? -32.562 53.464 -58.831 1.00 17.78 457 GLN B O 1
ATOM 8512 N N . ALA B 1 476 ? -34.422 52.711 -57.773 1.00 17.51 458 ALA B N 1
ATOM 8513 C CA . ALA B 1 476 ? -33.743 51.731 -56.916 1.00 16.90 458 ALA B CA 1
ATOM 8514 C C . ALA B 1 476 ? -32.983 50.727 -57.807 1.00 18.52 458 ALA B C 1
ATOM 8515 O O . ALA B 1 476 ? -31.803 50.478 -57.573 1.00 14.39 458 ALA B O 1
ATOM 8517 N N . ASP B 1 477 ? -33.648 50.209 -58.866 1.00 15.87 459 ASP B N 1
ATOM 8518 C CA . ASP B 1 477 ? -33.012 49.274 -59.799 1.00 15.64 459 ASP B CA 1
ATOM 8519 C C . ASP B 1 477 ? -31.883 49.893 -60.607 1.00 18.38 459 ASP B C 1
ATOM 8520 O O . ASP B 1 477 ? -30.836 49.260 -60.713 1.00 17.82 459 ASP B O 1
ATOM 8525 N N . ALA B 1 478 ? -32.063 51.124 -61.143 1.00 14.53 460 ALA B N 1
ATOM 8526 C CA . ALA B 1 478 ? -31.028 51.844 -61.903 1.00 15.38 460 ALA B CA 1
ATOM 8527 C C . ALA B 1 478 ? -29.754 52.067 -61.054 1.00 16.20 460 ALA B C 1
ATOM 8528 O O . ALA B 1 478 ? -28.624 51.866 -61.536 1.00 14.89 460 ALA B O 1
ATOM 8530 N N . LEU B 1 479 ? -29.937 52.450 -59.790 1.00 13.45 461 LEU B N 1
ATOM 8531 C CA . LEU B 1 479 ? -28.808 52.667 -58.874 1.00 12.86 461 LEU B CA 1
ATOM 8532 C C . LEU B 1 479 ? -28.062 51.366 -58.600 1.00 17.24 461 LEU B C 1
ATOM 8533 O O . LEU B 1 479 ? -26.835 51.352 -58.641 1.00 16.03 461 LEU B O 1
ATOM 8538 N N . ALA B 1 480 ? -28.803 50.261 -58.393 1.00 14.78 462 ALA B N 1
ATOM 8539 C CA . ALA B 1 480 ? -28.228 48.955 -58.108 1.00 14.28 462 ALA B CA 1
ATOM 8540 C C . ALA B 1 480 ? -27.479 48.359 -59.326 1.00 17.52 462 ALA B C 1
ATOM 8541 O O . ALA B 1 480 ? -26.307 48.014 -59.197 1.00 13.46 462 ALA B O 1
ATOM 8543 N N . ILE B 1 481 ? -28.147 48.290 -60.499 1.00 16.28 463 ILE B N 1
ATOM 8544 C CA . ILE B 1 481 ? -27.640 47.633 -61.712 1.00 17.86 463 ILE B CA 1
ATOM 8545 C C . ILE B 1 481 ? -26.718 48.446 -62.631 1.00 22.15 463 ILE B C 1
ATOM 8546 O O . ILE B 1 481 ? -25.833 47.875 -63.267 1.00 22.86 463 ILE B O 1
ATOM 8551 N N . GLY B 1 482 ? -26.952 49.749 -62.736 1.00 16.98 464 GLY B N 1
ATOM 8552 C CA . GLY B 1 482 ? -26.167 50.600 -63.615 1.00 15.21 464 GLY B CA 1
ATOM 8553 C C . GLY B 1 482 ? -26.289 50.190 -65.090 1.00 17.70 464 GLY B C 1
ATOM 8554 O O . GLY B 1 482 ? -27.249 49.519 -65.496 1.00 14.95 464 GLY B O 1
ATOM 8555 N N . LYS B 1 483 ? -25.292 50.562 -65.889 1.00 15.73 465 LYS B N 1
ATOM 8556 C CA . LYS B 1 483 ? -25.246 50.261 -67.322 1.00 16.00 465 LYS B CA 1
ATOM 8557 C C . LYS B 1 483 ? -23.786 50.296 -67.740 1.00 19.32 465 LYS B C 1
ATOM 8558 O O . LYS B 1 483 ? -23.158 51.341 -67.667 1.00 18.80 465 LYS B O 1
ATOM 8564 N N . THR B 1 484 ? -23.239 49.146 -68.135 1.00 16.73 466 THR B N 1
ATOM 8565 C CA . THR B 1 484 ? -21.824 48.979 -68.486 1.00 16.13 466 THR B CA 1
ATOM 8566 C C . THR B 1 484 ? -21.460 49.665 -69.789 1.00 18.78 466 THR B C 1
ATOM 8567 O O . THR B 1 484 ? -22.330 49.945 -70.626 1.00 15.89 466 THR B O 1
ATOM 8571 N N . TYR B 1 485 ? -20.159 49.865 -69.988 1.00 16.02 467 TYR B N 1
ATOM 8572 C CA . TYR B 1 485 ? -19.632 50.434 -71.211 1.00 16.76 467 TYR B CA 1
ATOM 8573 C C . TYR B 1 485 ? -20.093 49.624 -72.424 1.00 19.73 467 TYR B C 1
ATOM 8574 O O . TYR B 1 485 ? -20.443 50.230 -73.441 1.00 17.85 467 TYR B O 1
ATOM 8583 N N . GLU B 1 486 ? -20.107 48.275 -72.325 1.00 17.39 468 GLU B N 1
ATOM 8584 C CA . GLU B 1 486 ? -20.553 47.454 -73.448 1.00 18.63 468 GLU B CA 1
ATOM 8585 C C . GLU B 1 486 ? -22.037 47.608 -73.765 1.00 21.68 468 GLU B C 1
ATOM 8586 O O . GLU B 1 486 ? -22.389 47.552 -74.937 1.00 21.15 468 GLU B O 1
ATOM 8592 N N . GLN B 1 487 ? -22.899 47.848 -72.753 1.00 19.17 469 GLN B N 1
ATOM 8593 C CA . GLN B 1 487 ? -24.345 48.067 -72.973 1.00 19.29 469 GLN B CA 1
ATOM 8594 C C . GLN B 1 487 ? -24.539 49.417 -73.671 1.00 21.86 469 GLN B C 1
ATOM 8595 O O . GLN B 1 487 ? -25.369 49.525 -74.571 1.00 23.39 469 GLN B O 1
ATOM 8601 N N . VAL B 1 488 ? -23.747 50.429 -73.266 1.00 17.60 470 VAL B N 1
ATOM 8602 C CA . VAL B 1 488 ? -23.711 51.788 -73.837 1.00 17.94 470 VAL B CA 1
ATOM 8603 C C . VAL B 1 488 ? -23.256 51.682 -75.319 1.00 21.02 470 VAL B C 1
ATOM 8604 O O . VAL B 1 488 ? -23.868 52.278 -76.198 1.00 19.14 470 VAL B O 1
ATOM 8608 N N . LYS B 1 489 ? -22.193 50.899 -75.575 1.00 17.38 471 LYS B N 1
ATOM 8609 C CA . LYS B 1 489 ? -21.640 50.688 -76.914 1.00 16.35 471 LYS B CA 1
ATOM 8610 C C . LYS B 1 489 ? -22.675 50.000 -77.825 1.00 19.67 471 LYS B C 1
ATOM 8611 O O . LYS B 1 489 ? -22.826 50.392 -78.980 1.00 18.17 471 LYS B O 1
ATOM 8617 N N . GLU B 1 490 ? -23.421 49.022 -77.291 1.00 18.38 472 GLU B N 1
ATOM 8618 C CA . GLU B 1 490 ? -24.460 48.318 -78.038 1.00 19.94 472 GLU B CA 1
ATOM 8619 C C . GLU B 1 490 ? -25.603 49.266 -78.457 1.00 24.95 472 GLU B C 1
ATOM 8620 O O . GLU B 1 490 ? -26.022 49.218 -79.607 1.00 25.86 472 GLU B O 1
ATOM 8626 N N . GLU B 1 491 ? -26.055 50.152 -77.550 1.00 21.97 473 GLU B N 1
ATOM 8627 C CA . GLU B 1 491 ? -27.076 51.167 -77.816 1.00 22.66 473 GLU B CA 1
ATOM 8628 C C . GLU B 1 491 ? -26.541 52.188 -78.856 1.00 23.74 473 GLU B C 1
ATOM 8629 O O . GLU B 1 491 ? -27.306 52.700 -79.692 1.00 24.73 473 GLU B O 1
ATOM 8635 N N . ASN B 1 492 ? -25.221 52.427 -78.846 1.00 17.84 474 ASN B N 1
ATOM 8636 C CA . ASN B 1 492 ? -24.592 53.355 -79.787 1.00 18.01 474 ASN B CA 1
ATOM 8637 C C . ASN B 1 492 ? -24.551 52.849 -81.232 1.00 24.91 474 ASN B C 1
ATOM 8638 O O . ASN B 1 492 ? -24.262 53.637 -82.138 1.00 25.56 474 ASN B O 1
ATOM 8643 N N . GLU B 1 493 ? -24.820 51.549 -81.454 1.00 24.13 475 GLU B N 1
ATOM 8644 C CA . GLU B 1 493 ? -24.861 50.967 -82.808 1.00 25.39 475 GLU B CA 1
ATOM 8645 C C . GLU B 1 493 ? -25.937 51.699 -83.612 1.00 31.41 475 GLU B C 1
ATOM 8646 O O . GLU B 1 493 ? -25.768 51.881 -84.815 1.00 33.47 475 GLU B O 1
ATOM 8652 N N . LYS B 1 494 ? -26.997 52.187 -82.922 1.00 26.48 476 LYS B N 1
ATOM 8653 C CA . LYS B 1 494 ? -28.089 52.942 -83.523 1.00 26.55 476 LYS B CA 1
ATOM 8654 C C . LYS B 1 494 ? -27.919 54.471 -83.403 1.00 28.75 476 LYS B C 1
ATOM 8655 O O . LYS B 1 494 ? -28.142 55.176 -84.391 1.00 28.29 476 LYS B O 1
ATOM 8661 N N . ASN B 1 495 ? -27.512 54.977 -82.213 1.00 22.88 477 ASN B N 1
ATOM 8662 C CA . ASN B 1 495 ? -27.349 56.422 -81.946 1.00 21.14 477 ASN B CA 1
ATOM 8663 C C . ASN B 1 495 ? -26.210 57.029 -82.728 1.00 24.05 477 ASN B C 1
ATOM 8664 O O . ASN B 1 495 ? -26.302 58.181 -83.165 1.00 23.42 477 ASN B O 1
ATOM 8669 N N . LYS B 1 496 ? -25.108 56.276 -82.863 1.00 21.03 478 LYS B N 1
ATOM 8670 C CA . LYS B 1 496 ? -23.924 56.706 -83.588 1.00 20.16 478 LYS B CA 1
ATOM 8671 C C . LYS B 1 496 ? -23.312 58.011 -83.037 1.00 25.78 478 LYS B C 1
ATOM 8672 O O . LYS B 1 496 ? -22.851 58.872 -83.796 1.00 26.20 478 LYS B O 1
ATOM 8678 N N . MET B 1 497 ? -23.282 58.141 -81.693 1.00 22.14 479 MET B N 1
ATOM 8679 C CA . MET B 1 497 ? -22.585 59.249 -81.039 1.00 22.18 479 MET B CA 1
ATOM 8680 C C . MET B 1 497 ? -21.083 58.965 -81.257 1.00 23.56 479 MET B C 1
ATOM 8681 O O . MET B 1 497 ? -20.694 57.801 -81.426 1.00 22.59 479 MET B O 1
ATOM 8686 N N . SER B 1 498 ? -20.255 60.002 -81.273 1.00 21.34 480 SER B N 1
ATOM 8687 C CA . SER B 1 498 ? -18.815 59.830 -81.432 1.00 21.94 480 SER B CA 1
ATOM 8688 C C . SER B 1 498 ? -18.310 58.850 -80.352 1.00 25.61 480 SER B C 1
ATOM 8689 O O . SER B 1 498 ? -18.606 59.046 -79.172 1.00 25.20 480 SER B O 1
ATOM 8692 N N . PRO B 1 499 ? -17.677 57.721 -80.745 1.00 22.69 481 PRO B N 1
ATOM 8693 C CA . PRO B 1 499 ? -17.321 56.685 -79.748 1.00 21.78 481 PRO B CA 1
ATOM 8694 C C . PRO B 1 499 ? -16.497 57.089 -78.532 1.00 22.42 481 PRO B C 1
ATOM 8695 O O . PRO B 1 499 ? -16.678 56.483 -77.477 1.00 21.22 481 PRO B O 1
ATOM 8699 N N . GLU B 1 500 ? -15.643 58.112 -78.644 1.00 17.38 482 GLU B N 1
ATOM 8700 C CA . GLU B 1 500 ? -14.846 58.549 -77.493 1.00 16.99 482 GLU B CA 1
ATOM 8701 C C . GLU B 1 500 ? -15.699 59.147 -76.362 1.00 22.99 482 GLU B C 1
ATOM 8702 O O . GLU B 1 500 ? -15.261 59.156 -75.217 1.00 22.98 482 GLU B O 1
ATOM 8708 N N . LEU B 1 501 ? -16.922 59.610 -76.675 1.00 20.85 483 LEU B N 1
ATOM 8709 C CA . LEU B 1 501 ? -17.822 60.195 -75.677 1.00 19.69 483 LEU B CA 1
ATOM 8710 C C . LEU B 1 501 ? -18.637 59.161 -74.876 1.00 22.07 483 LEU B C 1
ATOM 8711 O O . LEU B 1 501 ? -19.297 59.545 -73.907 1.00 22.86 483 LEU B O 1
ATOM 8716 N N . LEU B 1 502 ? -18.623 57.869 -75.276 1.00 16.49 484 LEU B N 1
ATOM 8717 C CA . LEU B 1 502 ? -19.423 56.822 -74.614 1.00 16.21 484 LEU B CA 1
ATOM 8718 C C . LEU B 1 502 ? -19.212 56.625 -73.097 1.00 18.50 484 LEU B C 1
ATOM 8719 O O . LEU B 1 502 ? -20.150 56.231 -72.395 1.00 15.18 484 LEU B O 1
ATOM 8724 N N . THR B 1 503 ? -18.008 56.948 -72.600 1.00 14.96 485 THR B N 1
ATOM 8725 C CA . THR B 1 503 ? -17.652 56.873 -71.179 1.00 14.71 485 THR B CA 1
ATOM 8726 C C . THR B 1 503 ? -18.606 57.713 -70.317 1.00 17.84 485 THR B C 1
ATOM 8727 O O . THR B 1 503 ? -18.974 57.293 -69.221 1.00 14.88 485 THR B O 1
ATOM 8731 N N . HIS B 1 504 ? -19.015 58.885 -70.826 1.00 13.67 486 HIS B N 1
ATOM 8732 C CA . HIS B 1 504 ? -19.948 59.824 -70.169 1.00 12.61 486 HIS B CA 1
ATOM 8733 C C . HIS B 1 504 ? -21.332 59.233 -69.905 1.00 17.06 486 HIS B C 1
ATOM 8734 O O . HIS B 1 504 ? -22.074 59.755 -69.063 1.00 18.10 486 HIS B O 1
ATOM 8741 N N . LYS B 1 505 ? -21.677 58.157 -70.608 1.00 15.16 487 LYS B N 1
ATOM 8742 C CA . LYS B 1 505 ? -22.978 57.490 -70.510 1.00 14.74 487 LYS B CA 1
ATOM 8743 C C . LYS B 1 505 ? -22.988 56.212 -69.650 1.00 18.07 487 LYS B C 1
ATOM 8744 O O . LYS B 1 505 ? -24.032 55.565 -69.509 1.00 14.99 487 LYS B O 1
ATOM 8750 N N . VAL B 1 506 ? -21.831 55.862 -69.061 1.00 13.81 488 VAL B N 1
ATOM 8751 C CA . VAL B 1 506 ? -21.708 54.664 -68.224 1.00 14.01 488 VAL B CA 1
ATOM 8752 C C . VAL B 1 506 ? -22.283 54.938 -66.832 1.00 16.40 488 VAL B C 1
ATOM 8753 O O . VAL B 1 506 ? -22.085 56.019 -66.261 1.00 14.68 488 VAL B O 1
ATOM 8757 N N . PHE B 1 507 ? -23.019 53.964 -66.300 1.00 13.20 489 PHE B N 1
ATOM 8758 C CA . PHE B 1 507 ? -23.536 54.003 -64.928 1.00 12.24 489 PHE B CA 1
ATOM 8759 C C . PHE B 1 507 ? -22.885 52.835 -64.201 1.00 15.79 489 PHE B C 1
ATOM 8760 O O . PHE B 1 507 ? -23.224 51.685 -64.483 1.00 16.19 489 PHE B O 1
ATOM 8768 N N . ASN B 1 508 ? -21.942 53.121 -63.287 1.00 11.99 490 ASN B N 1
ATOM 8769 C CA . ASN B 1 508 ? -21.249 52.065 -62.557 1.00 14.03 490 ASN B CA 1
ATOM 8770 C C . ASN B 1 508 ? -22.091 51.155 -61.678 1.00 18.45 490 ASN B C 1
ATOM 8771 O O . ASN B 1 508 ? -21.689 50.020 -61.435 1.00 18.94 490 ASN B O 1
ATOM 8776 N N . GLY B 1 509 ? -23.282 51.601 -61.278 1.00 14.77 491 GLY B N 1
ATOM 8777 C CA . GLY B 1 509 ? -24.172 50.783 -60.462 1.00 14.01 491 GLY B CA 1
ATOM 8778 C C . GLY B 1 509 ? -23.589 50.522 -59.085 1.00 18.51 491 GLY B C 1
ATOM 8779 O O . GLY B 1 509 ? -22.665 51.234 -58.657 1.00 16.84 491 GLY B O 1
ATOM 8780 N N . ASN B 1 510 ? -24.106 49.475 -58.391 1.00 17.39 492 ASN B N 1
ATOM 8781 C CA . ASN B 1 510 ? -23.700 49.115 -57.018 1.00 17.05 492 ASN B CA 1
ATOM 8782 C C . ASN B 1 510 ? -23.948 50.263 -56.026 1.00 20.11 492 ASN B C 1
ATOM 8783 O O . ASN B 1 510 ? -23.265 50.346 -55.006 1.00 20.03 492 ASN B O 1
ATOM 8788 N N . ARG B 1 511 ? -24.930 51.144 -56.341 1.00 14.19 493 ARG B N 1
ATOM 8789 C CA . ARG B 1 511 ? -25.313 52.284 -55.517 1.00 14.83 493 ARG B CA 1
ATOM 8790 C C . ARG B 1 511 ? -26.487 51.818 -54.671 1.00 17.89 493 ARG B C 1
ATOM 8791 O O . ARG B 1 511 ? -27.519 51.366 -55.214 1.00 16.94 493 ARG B O 1
ATOM 8799 N N . PRO B 1 512 ? -26.270 51.741 -53.341 1.00 12.06 494 PRO B N 1
ATOM 8800 C CA . PRO B 1 512 ? -27.270 51.099 -52.495 1.00 11.22 494 PRO B CA 1
ATOM 8801 C C . PRO B 1 512 ? -28.544 51.877 -52.215 1.00 15.35 494 PRO B C 1
ATOM 8802 O O . PRO B 1 512 ? -28.533 53.097 -52.195 1.00 15.39 494 PRO B O 1
ATOM 8806 N N . SER B 1 513 ? -29.621 51.142 -51.924 1.00 12.73 495 SER B N 1
ATOM 8807 C CA . SER B 1 513 ? -30.919 51.699 -51.555 1.00 12.20 495 SER B CA 1
ATOM 8808 C C . SER B 1 513 ? -31.722 50.808 -50.631 1.00 16.80 495 SER B C 1
ATOM 8809 O O . SER B 1 513 ? -31.647 49.574 -50.702 1.00 16.33 495 SER B O 1
ATOM 8812 N N . THR B 1 514 ? -32.529 51.459 -49.773 1.00 13.18 496 THR B N 1
ATOM 8813 C CA . THR B 1 514 ? -33.523 50.771 -48.952 1.00 12.54 496 THR B CA 1
ATOM 8814 C C . THR B 1 514 ? -34.880 51.242 -49.486 1.00 16.89 496 THR B C 1
ATOM 8815 O O . THR B 1 514 ? -35.052 52.435 -49.707 1.00 14.63 496 THR B O 1
ATOM 8819 N N . LEU B 1 515 ? -35.827 50.314 -49.690 1.00 16.89 497 LEU B N 1
ATOM 8820 C CA . LEU B 1 515 ? -37.192 50.643 -50.094 1.00 18.18 497 LEU B CA 1
ATOM 8821 C C . LEU B 1 515 ? -38.138 50.359 -48.937 1.00 22.44 497 LEU B C 1
ATOM 8822 O O . LEU B 1 515 ? -38.103 49.272 -48.361 1.00 21.01 497 LEU B O 1
ATOM 8827 N N . LEU B 1 516 ? -38.996 51.323 -48.616 1.00 19.59 498 LEU B N 1
ATOM 8828 C CA . LEU B 1 516 ? -40.023 51.216 -47.575 1.00 18.88 498 LEU B CA 1
ATOM 8829 C C . LEU B 1 516 ? -41.341 51.427 -48.305 1.00 18.59 498 LEU B C 1
ATOM 8830 O O . LEU B 1 516 ? -41.572 52.515 -48.850 1.00 15.77 498 LEU B O 1
ATOM 8835 N N . LEU B 1 517 ? -42.175 50.374 -48.397 1.00 13.73 499 LEU B N 1
ATOM 8836 C CA . LEU B 1 517 ? -43.427 50.500 -49.115 1.00 13.26 499 LEU B CA 1
ATOM 8837 C C . LEU B 1 517 ? -44.608 50.229 -48.189 1.00 19.36 499 LEU B C 1
ATOM 8838 O O . LEU B 1 517 ? -44.769 49.104 -47.712 1.00 20.25 499 LEU B O 1
ATOM 8843 N N . PHE B 1 518 ? -45.422 51.264 -47.940 1.00 14.56 500 PHE B N 1
ATOM 8844 C CA . PHE B 1 518 ? -46.587 51.185 -47.061 1.00 14.39 500 PHE B CA 1
ATOM 8845 C C . PHE B 1 518 ? -47.848 51.093 -47.903 1.00 17.56 500 PHE B C 1
ATOM 8846 O O . PHE B 1 518 ? -47.835 51.473 -49.074 1.00 15.92 500 PHE B O 1
ATOM 8854 N N . ASP B 1 519 ? -48.951 50.635 -47.328 1.00 16.25 501 ASP B N 1
ATOM 8855 C CA . ASP B 1 519 ? -50.163 50.599 -48.148 1.00 18.42 501 ASP B CA 1
ATOM 8856 C C . ASP B 1 519 ? -50.758 52.018 -48.294 1.00 21.91 501 ASP B C 1
ATOM 8857 O O . ASP B 1 519 ? -51.082 52.448 -49.393 1.00 23.04 501 ASP B O 1
ATOM 8862 N N . GLU B 1 520 ? -50.825 52.765 -47.198 1.00 16.17 502 GLU B N 1
ATOM 8863 C CA . GLU B 1 520 ? -51.439 54.088 -47.182 1.00 15.79 502 GLU B CA 1
ATOM 8864 C C . GLU B 1 520 ? -50.755 54.935 -46.128 1.00 18.40 502 GLU B C 1
ATOM 8865 O O . GLU B 1 520 ? -50.290 54.395 -45.126 1.00 19.79 502 GLU B O 1
ATOM 8871 N N . LEU B 1 521 ? -50.738 56.258 -46.313 1.00 14.55 503 LEU B N 1
ATOM 8872 C CA . LEU B 1 521 ? -50.222 57.172 -45.284 1.00 13.81 503 LEU B CA 1
ATOM 8873 C C . LEU B 1 521 ? -51.426 57.685 -44.471 1.00 19.01 503 LEU B C 1
ATOM 8874 O O . LEU B 1 521 ? -52.079 58.678 -44.839 1.00 19.28 503 LEU B O 1
ATOM 8879 N N . ASN B 1 522 ? -51.776 56.941 -43.422 1.00 14.46 504 ASN B N 1
ATOM 8880 C CA . ASN B 1 522 ? -52.898 57.321 -42.566 1.00 14.39 504 ASN B CA 1
ATOM 8881 C C . ASN B 1 522 ? -52.276 57.686 -41.205 1.00 18.19 504 ASN B C 1
ATOM 8882 O O . ASN B 1 522 ? -51.034 57.719 -41.098 1.00 17.25 504 ASN B O 1
ATOM 8887 N N . PHE B 1 523 ? -53.088 58.039 -40.193 1.00 14.16 505 PHE B N 1
ATOM 8888 C CA . PHE B 1 523 ? -52.504 58.445 -38.897 1.00 12.68 505 PHE B CA 1
ATOM 8889 C C . PHE B 1 523 ? -51.670 57.351 -38.231 1.00 15.68 505 PHE B C 1
ATOM 8890 O O . PHE B 1 523 ? -50.572 57.620 -37.736 1.00 16.58 505 PHE B O 1
ATOM 8898 N N . TYR B 1 524 ? -52.172 56.119 -38.260 1.00 12.44 506 TYR B N 1
ATOM 8899 C CA . TYR B 1 524 ? -51.494 54.957 -37.684 1.00 13.20 506 TYR B CA 1
ATOM 8900 C C . TYR B 1 524 ? -50.123 54.713 -38.364 1.00 18.05 506 TYR B C 1
ATOM 8901 O O . TYR B 1 524 ? -49.102 54.566 -37.684 1.00 16.83 506 TYR B O 1
ATOM 8910 N N . THR B 1 525 ? -50.120 54.675 -39.713 1.00 13.47 507 THR B N 1
ATOM 8911 C CA . THR B 1 525 ? -48.933 54.494 -40.518 1.00 13.86 507 THR B CA 1
ATOM 8912 C C . THR B 1 525 ? -47.912 55.606 -40.306 1.00 17.10 507 THR B C 1
ATOM 8913 O O . THR B 1 525 ? -46.717 55.337 -40.316 1.00 15.62 507 THR B O 1
ATOM 8917 N N . CYS B 1 526 ? -48.376 56.863 -40.159 1.00 13.20 508 CYS B N 1
ATOM 8918 C CA . CYS B 1 526 ? -47.456 57.965 -39.926 1.00 13.49 508 CYS B CA 1
ATOM 8919 C C . CYS B 1 526 ? -46.726 57.785 -38.592 1.00 13.96 508 CYS B C 1
ATOM 8920 O O . CYS B 1 526 ? -45.560 58.149 -38.485 1.00 11.91 508 CYS B O 1
ATOM 8923 N N . GLY B 1 527 ? -47.408 57.173 -37.620 1.00 13.91 509 GLY B N 1
ATOM 8924 C CA . GLY B 1 527 ? -46.870 56.806 -36.315 1.00 14.49 509 GLY B CA 1
ATOM 8925 C C . GLY B 1 527 ? -45.820 55.720 -36.476 1.00 16.74 509 GLY B C 1
ATOM 8926 O O . GLY B 1 527 ? -44.732 55.829 -35.905 1.00 17.67 509 GLY B O 1
ATOM 8927 N N . LEU B 1 528 ? -46.121 54.683 -37.295 1.00 13.40 510 LEU B N 1
ATOM 8928 C CA . LEU B 1 528 ? -45.173 53.608 -37.605 1.00 14.13 510 LEU B CA 1
ATOM 8929 C C . LEU B 1 528 ? -43.880 54.203 -38.180 1.00 19.54 510 LEU B C 1
ATOM 8930 O O . LEU B 1 528 ? -42.793 53.821 -37.741 1.00 18.29 510 LEU B O 1
ATOM 8935 N N . LEU B 1 529 ? -44.011 55.152 -39.153 1.00 16.41 511 LEU B N 1
ATOM 8936 C CA . LEU B 1 529 ? -42.875 55.822 -39.819 1.00 14.94 511 LEU B CA 1
ATOM 8937 C C . LEU B 1 529 ? -42.028 56.636 -38.838 1.00 17.65 511 LEU B C 1
ATOM 8938 O O . LEU B 1 529 ? -40.801 56.502 -38.860 1.00 15.18 511 LEU B O 1
ATOM 8943 N N . LEU B 1 530 ? -42.668 57.436 -37.955 1.00 15.63 512 LEU B N 1
ATOM 8944 C CA . LEU B 1 530 ? -41.936 58.212 -36.955 1.00 15.17 512 LEU B CA 1
ATOM 8945 C C . LEU B 1 530 ? -41.142 57.310 -36.024 1.00 18.80 512 LEU B C 1
ATOM 8946 O O . LEU B 1 530 ? -39.936 57.520 -35.833 1.00 18.33 512 LEU B O 1
ATOM 8951 N N . SER B 1 531 ? -41.815 56.307 -35.439 1.00 14.10 513 SER B N 1
ATOM 8952 C CA . SER B 1 531 ? -41.169 55.424 -34.487 1.00 12.77 513 SER B CA 1
ATOM 8953 C C . SER B 1 531 ? -40.057 54.605 -35.140 1.00 17.08 513 SER B C 1
ATOM 8954 O O . SER B 1 531 ? -39.036 54.358 -34.503 1.00 14.64 513 SER B O 1
ATOM 8957 N N . LEU B 1 532 ? -40.237 54.218 -36.408 1.00 13.63 514 LEU B N 1
ATOM 8958 C CA . LEU B 1 532 ? -39.222 53.473 -37.160 1.00 13.56 514 LEU B CA 1
ATOM 8959 C C . LEU B 1 532 ? -37.886 54.236 -37.159 1.00 16.20 514 LEU B C 1
ATOM 8960 O O . LEU B 1 532 ? -36.852 53.648 -36.848 1.00 15.05 514 LEU B O 1
ATOM 8965 N N . TYR B 1 533 ? -37.921 55.544 -37.474 1.00 13.71 515 TYR B N 1
ATOM 8966 C CA . TYR B 1 533 ? -36.727 56.388 -37.492 1.00 14.13 515 TYR B CA 1
ATOM 8967 C C . TYR B 1 533 ? -36.195 56.725 -36.092 1.00 17.13 515 TYR B C 1
ATOM 8968 O O . TYR B 1 533 ? -34.976 56.685 -35.888 1.00 15.92 515 TYR B O 1
ATOM 8977 N N . GLU B 1 534 ? -37.097 57.000 -35.122 1.00 14.61 516 GLU B N 1
ATOM 8978 C CA . GLU B 1 534 ? -36.654 57.240 -33.734 1.00 13.15 516 GLU B CA 1
ATOM 8979 C C . GLU B 1 534 ? -35.944 55.979 -33.212 1.00 18.16 516 GLU B C 1
ATOM 8980 O O . GLU B 1 534 ? -34.856 56.080 -32.635 1.00 19.79 516 GLU B O 1
ATOM 8986 N N . SER B 1 535 ? -36.517 54.795 -33.479 1.00 14.84 517 SER B N 1
ATOM 8987 C CA . SER B 1 535 ? -35.935 53.517 -33.076 1.00 15.11 517 SER B CA 1
ATOM 8988 C C . SER B 1 535 ? -34.593 53.279 -33.784 1.00 17.83 517 SER B C 1
ATOM 8989 O O . SER B 1 535 ? -33.623 52.901 -33.126 1.00 15.42 517 SER B O 1
ATOM 8992 N N . ARG B 1 536 ? -34.535 53.522 -35.117 1.00 13.56 518 ARG B N 1
ATOM 8993 C CA . ARG B 1 536 ? -33.305 53.367 -35.912 1.00 12.20 518 ARG B CA 1
ATOM 8994 C C . ARG B 1 536 ? -32.178 54.212 -35.333 1.00 15.95 518 ARG B C 1
ATOM 8995 O O . ARG B 1 536 ? -31.067 53.704 -35.172 1.00 16.41 518 ARG B O 1
ATOM 9003 N N . ILE B 1 537 ? -32.457 55.498 -35.013 1.00 13.27 519 ILE B N 1
ATOM 9004 C CA . ILE B 1 537 ? -31.450 56.411 -34.450 1.00 13.28 519 ILE B CA 1
ATOM 9005 C C . ILE B 1 537 ? -30.950 55.969 -33.082 1.00 18.60 519 ILE B C 1
ATOM 9006 O O . ILE B 1 537 ? -29.737 55.988 -32.845 1.00 19.26 519 ILE B O 1
ATOM 9011 N N . VAL B 1 538 ? -31.870 55.517 -32.207 1.00 15.18 520 VAL B N 1
ATOM 9012 C CA . VAL B 1 538 ? -31.520 54.994 -30.883 1.00 14.74 520 VAL B CA 1
ATOM 9013 C C . VAL B 1 538 ? -30.599 53.742 -31.041 1.00 18.16 520 VAL B C 1
ATOM 9014 O O . VAL B 1 538 ? -29.530 53.688 -30.405 1.00 16.28 520 VAL B O 1
ATOM 9018 N N . ALA B 1 539 ? -30.987 52.789 -31.938 1.00 14.95 521 ALA B N 1
ATOM 9019 C CA . ALA B 1 539 ? -30.194 51.581 -32.205 1.00 14.47 521 ALA B CA 1
ATOM 9020 C C . ALA B 1 539 ? -28.827 51.957 -32.736 1.00 18.25 521 ALA B C 1
ATOM 9021 O O . ALA B 1 539 ? -27.828 51.421 -32.262 1.00 18.77 521 ALA B O 1
ATOM 9023 N N . GLU B 1 540 ? -28.776 52.924 -33.681 1.00 14.96 522 GLU B N 1
ATOM 9024 C CA . GLU B 1 540 ? -27.529 53.382 -34.288 1.00 13.45 522 GLU B CA 1
ATOM 9025 C C . GLU B 1 540 ? -26.540 54.017 -33.324 1.00 17.05 522 GLU B C 1
ATOM 9026 O O . GLU B 1 540 ? -25.336 53.779 -33.448 1.00 16.16 522 GLU B O 1
ATOM 9032 N N . GLY B 1 541 ? -27.040 54.804 -32.373 1.00 14.63 523 GLY B N 1
ATOM 9033 C CA . GLY B 1 541 ? -26.205 55.425 -31.350 1.00 14.19 523 GLY B CA 1
ATOM 9034 C C . GLY B 1 541 ? -25.469 54.367 -30.541 1.00 18.72 523 GLY B C 1
ATOM 9035 O O . GLY B 1 541 ? -24.258 54.481 -30.313 1.00 17.86 523 GLY B O 1
ATOM 9036 N N . PHE B 1 542 ? -26.185 53.294 -30.160 1.00 14.67 524 PHE B N 1
ATOM 9037 C CA . PHE B 1 542 ? -25.596 52.175 -29.408 1.00 15.45 524 PHE B CA 1
ATOM 9038 C C . PHE B 1 542 ? -24.590 51.389 -30.240 1.00 20.02 524 PHE B C 1
ATOM 9039 O O . PHE B 1 542 ? -23.536 51.006 -29.711 1.00 21.00 524 PHE B O 1
ATOM 9047 N N . LEU B 1 543 ? -24.862 51.205 -31.558 1.00 13.07 525 LEU B N 1
ATOM 9048 C CA . LEU B 1 543 ? -23.908 50.561 -32.475 1.00 11.27 525 LEU B CA 1
ATOM 9049 C C . LEU B 1 543 ? -22.651 51.433 -32.565 1.00 17.75 525 LEU B C 1
ATOM 9050 O O . LEU B 1 543 ? -21.546 50.902 -32.581 1.00 18.92 525 LEU B O 1
ATOM 9055 N N . LEU B 1 544 ? -22.821 52.776 -32.623 1.00 11.67 526 LEU B N 1
ATOM 9056 C CA . LEU B 1 544 ? -21.692 53.705 -32.697 1.00 11.94 526 LEU B CA 1
ATOM 9057 C C . LEU B 1 544 ? -20.986 53.890 -31.353 1.00 15.78 526 LEU B C 1
ATOM 9058 O O . LEU B 1 544 ? -19.915 54.512 -31.292 1.00 14.98 526 LEU B O 1
ATOM 9063 N N . ASN B 1 545 ? -21.640 53.414 -30.275 1.00 14.98 527 ASN B N 1
ATOM 9064 C CA . ASN B 1 545 ? -21.219 53.547 -28.881 1.00 14.30 527 ASN B CA 1
ATOM 9065 C C . ASN B 1 545 ? -21.080 55.022 -28.504 1.00 17.87 527 ASN B C 1
ATOM 9066 O O . ASN B 1 545 ? -20.106 55.417 -27.889 1.00 17.97 527 ASN B O 1
ATOM 9071 N N . ILE B 1 546 ? -22.047 55.841 -28.914 1.00 14.31 528 ILE B N 1
ATOM 9072 C CA . ILE B 1 546 ? -22.063 57.266 -28.565 1.00 13.55 528 ILE B CA 1
ATOM 9073 C C . ILE B 1 546 ? -23.351 57.570 -27.771 1.00 14.92 528 ILE B C 1
ATOM 9074 O O . ILE B 1 546 ? -24.249 56.720 -27.682 1.00 14.21 528 ILE B O 1
ATOM 9079 N N . ASN B 1 547 ? -23.413 58.755 -27.175 1.00 11.77 529 ASN B N 1
ATOM 9080 C CA . ASN B 1 547 ? -24.613 59.157 -26.441 1.00 13.74 529 ASN B CA 1
ATOM 9081 C C . ASN B 1 547 ? -25.544 59.917 -27.417 1.00 16.35 529 ASN B C 1
ATOM 9082 O O . ASN B 1 547 ? -25.234 61.039 -27.797 1.00 16.58 529 ASN B O 1
ATOM 9087 N N . SER B 1 548 ? -26.651 59.287 -27.837 1.00 14.01 530 SER B N 1
ATOM 9088 C CA . SER B 1 548 ? -27.621 59.877 -28.781 1.00 13.48 530 SER B CA 1
ATOM 9089 C C . SER B 1 548 ? -28.492 60.942 -28.142 1.00 16.10 530 SER B C 1
ATOM 9090 O O . SER B 1 548 ? -29.297 61.592 -28.825 1.00 16.40 530 SER B O 1
ATOM 9093 N N . PHE B 1 549 ? -28.396 61.072 -26.815 1.00 12.98 531 PHE B N 1
ATOM 9094 C CA . PHE B 1 549 ? -29.354 61.837 -26.044 1.00 12.33 531 PHE B CA 1
ATOM 9095 C C . PHE B 1 549 ? -28.987 63.206 -25.541 1.00 17.68 531 PHE B C 1
ATOM 9096 O O . PHE B 1 549 ? -29.863 63.919 -25.037 1.00 16.70 531 PHE B O 1
ATOM 9104 N N . ASP B 1 550 ? -27.728 63.605 -25.713 1.00 14.52 532 ASP B N 1
ATOM 9105 C CA . ASP B 1 550 ? -27.274 64.920 -25.278 1.00 14.40 532 ASP B CA 1
ATOM 9106 C C . ASP B 1 550 ? -27.028 65.787 -26.497 1.00 16.68 532 ASP B C 1
ATOM 9107 O O . ASP B 1 550 ? -27.255 65.324 -27.618 1.00 15.77 532 ASP B O 1
ATOM 9112 N N . GLN B 1 551 ? -26.596 67.055 -26.292 1.00 11.63 533 GLN B N 1
ATOM 9113 C CA . GLN B 1 551 ? -26.304 67.985 -27.388 1.00 12.77 533 GLN B CA 1
ATOM 9114 C C . GLN B 1 551 ? -25.402 69.106 -26.904 1.00 15.89 533 GLN B C 1
ATOM 9115 O O . GLN B 1 551 ? -25.745 70.288 -26.987 1.00 13.29 533 GLN B O 1
ATOM 9121 N N . TRP B 1 552 ? -24.216 68.728 -26.394 1.00 13.90 534 TRP B N 1
ATOM 9122 C CA . TRP B 1 552 ? -23.248 69.682 -25.859 1.00 13.38 534 TRP B CA 1
ATOM 9123 C C . TRP B 1 552 ? -22.689 70.625 -26.913 1.00 17.90 534 TRP B C 1
ATOM 9124 O O . TRP B 1 552 ? -22.203 71.716 -26.576 1.00 17.23 534 TRP B O 1
ATOM 9135 N N . GLY B 1 553 ? -22.824 70.222 -28.177 1.00 15.95 535 GLY B N 1
ATOM 9136 C CA . GLY B 1 553 ? -22.314 70.945 -29.344 1.00 16.30 535 GLY B CA 1
ATOM 9137 C C . GLY B 1 553 ? -22.989 72.260 -29.647 1.00 22.58 535 GLY B C 1
ATOM 9138 O O . GLY B 1 553 ? -22.501 73.041 -30.455 1.00 22.11 535 GLY B O 1
ATOM 9139 N N . VAL B 1 554 ? -24.092 72.533 -28.987 1.00 20.90 536 VAL B N 1
ATOM 9140 C CA . VAL B 1 554 ? -24.828 73.747 -29.267 1.00 21.42 536 VAL B CA 1
ATOM 9141 C C . VAL B 1 554 ? -24.431 74.915 -28.384 1.00 23.83 536 VAL B C 1
ATOM 9142 O O . VAL B 1 554 ? -24.830 76.041 -28.658 1.00 22.96 536 VAL B O 1
ATOM 9146 N N . GLU B 1 555 ? -23.621 74.649 -27.338 1.00 20.65 537 GLU B N 1
ATOM 9147 C CA . GLU B 1 555 ? -23.239 75.622 -26.332 1.00 21.25 537 GLU B CA 1
ATOM 9148 C C . GLU B 1 555 ? -22.352 76.747 -26.797 1.00 23.37 537 GLU B C 1
ATOM 9149 O O . GLU B 1 555 ? -22.635 77.901 -26.473 1.00 23.02 537 GLU B O 1
ATOM 9155 N N . LEU B 1 556 ? -21.223 76.418 -27.464 1.00 19.05 538 LEU B N 1
ATOM 9156 C CA . LEU B 1 556 ? -20.245 77.424 -27.867 1.00 17.81 538 LEU B CA 1
ATOM 9157 C C . LEU B 1 556 ? -20.812 78.587 -28.685 1.00 21.58 538 LEU B C 1
ATOM 9158 O O . LEU B 1 556 ? -20.494 79.741 -28.381 1.00 20.84 538 LEU B O 1
ATOM 9163 N N . GLY B 1 557 ? -21.652 78.269 -29.679 1.00 17.59 539 GLY B N 1
ATOM 9164 C CA . GLY B 1 557 ? -22.275 79.245 -30.561 1.00 17.40 539 GLY B CA 1
ATOM 9165 C C . GLY B 1 557 ? -23.170 80.206 -29.802 1.00 22.67 539 GLY B C 1
ATOM 9166 O O . GLY B 1 557 ? -23.161 81.411 -30.062 1.00 21.09 539 GLY B O 1
ATOM 9167 N N . LYS B 1 558 ? -23.918 79.663 -28.830 1.00 20.52 540 LYS B N 1
ATOM 9168 C CA . LYS B 1 558 ? -24.829 80.393 -27.949 1.00 21.21 540 LYS B CA 1
ATOM 9169 C C . LYS B 1 558 ? -24.039 81.403 -27.050 1.00 22.62 540 LYS B C 1
ATOM 9170 O O . LYS B 1 558 ? -24.386 82.588 -26.992 1.00 22.31 540 LYS B O 1
ATOM 9176 N N . VAL B 1 559 ? -22.945 80.948 -26.428 1.00 18.44 541 VAL B N 1
ATOM 9177 C CA . VAL B 1 559 ? -22.059 81.773 -25.592 1.00 18.09 541 VAL B CA 1
ATOM 9178 C C . VAL B 1 559 ? -21.489 82.940 -26.416 1.00 21.79 541 VAL B C 1
ATOM 9179 O O . VAL B 1 559 ? -21.558 84.091 -25.988 1.00 21.81 541 VAL B O 1
ATOM 9183 N N . LEU B 1 560 ? -20.914 82.649 -27.587 1.00 19.25 542 LEU B N 1
ATOM 9184 C CA . LEU B 1 560 ? -20.325 83.706 -28.412 1.00 18.62 542 LEU B CA 1
ATOM 9185 C C . LEU B 1 560 ? -21.357 84.711 -28.973 1.00 21.04 542 LEU B C 1
ATOM 9186 O O . LEU B 1 560 ? -21.028 85.883 -29.143 1.00 18.63 542 LEU B O 1
ATOM 9191 N N . ALA B 1 561 ? -22.600 84.250 -29.225 1.00 19.78 543 ALA B N 1
ATOM 9192 C CA . ALA B 1 561 ? -23.682 85.100 -29.748 1.00 20.44 543 ALA B CA 1
ATOM 9193 C C . ALA B 1 561 ? -24.125 86.122 -28.707 1.00 23.19 543 ALA B C 1
ATOM 9194 O O . ALA B 1 561 ? -24.461 87.264 -29.056 1.00 21.23 543 ALA B O 1
ATOM 9196 N N . LYS B 1 562 ? -24.093 85.722 -27.427 1.00 19.58 544 LYS B N 1
ATOM 9197 C CA . LYS B 1 562 ? -24.433 86.574 -26.287 1.00 20.10 544 LYS B CA 1
ATOM 9198 C C . LYS B 1 562 ? -23.448 87.745 -26.225 1.00 23.09 544 LYS B C 1
ATOM 9199 O O . LYS B 1 562 ? -23.867 88.876 -26.006 1.00 23.46 544 LYS B O 1
ATOM 9205 N N . GLU B 1 563 ? -22.154 87.485 -26.501 1.00 18.83 545 GLU B N 1
ATOM 9206 C CA . GLU B 1 563 ? -21.126 88.528 -26.521 1.00 18.89 545 GLU B CA 1
ATOM 9207 C C . GLU B 1 563 ? -21.390 89.534 -27.666 1.00 22.43 545 GLU B C 1
ATOM 9208 O O . GLU B 1 563 ? -21.238 90.741 -27.475 1.00 23.92 545 GLU B O 1
ATOM 9214 N N . VAL B 1 564 ? -21.784 89.028 -28.864 1.00 17.39 546 VAL B N 1
ATOM 9215 C CA . VAL B 1 564 ? -22.109 89.884 -30.020 1.00 14.18 546 VAL B CA 1
ATOM 9216 C C . VAL B 1 564 ? -23.372 90.699 -29.691 1.00 17.33 546 VAL B C 1
ATOM 9217 O O . VAL B 1 564 ? -23.423 91.897 -29.982 1.00 16.00 546 VAL B O 1
ATOM 9221 N N . ARG B 1 565 ? -24.363 90.066 -29.033 1.00 15.67 547 ARG B N 1
ATOM 9222 C CA . ARG B 1 565 ? -25.593 90.742 -28.609 1.00 16.19 547 ARG B CA 1
ATOM 9223 C C . ARG B 1 565 ? -25.291 91.991 -27.742 1.00 21.36 547 ARG B C 1
ATOM 9224 O O . ARG B 1 565 ? -25.855 93.049 -28.013 1.00 21.44 547 ARG B O 1
ATOM 9232 N N . ASN B 1 566 ? -24.405 91.866 -26.735 1.00 19.25 548 ASN B N 1
ATOM 9233 C CA . ASN B 1 566 ? -24.034 92.980 -25.837 1.00 19.18 548 ASN B CA 1
ATOM 9234 C C . ASN B 1 566 ? -23.341 94.056 -26.636 1.00 23.93 548 ASN B C 1
ATOM 9235 O O . ASN B 1 566 ? -23.628 95.235 -26.458 1.00 23.91 548 ASN B O 1
ATOM 9240 N N . TYR B 1 567 ? -22.476 93.641 -27.571 1.00 22.05 549 TYR B N 1
ATOM 9241 C CA . TYR B 1 567 ? -21.759 94.559 -28.442 1.00 21.01 549 TYR B CA 1
ATOM 9242 C C . TYR B 1 567 ? -22.737 95.346 -29.319 1.00 23.96 549 TYR B C 1
ATOM 9243 O O . TYR B 1 567 ? -22.594 96.562 -29.433 1.00 22.84 549 TYR B O 1
ATOM 9252 N N . PHE B 1 568 ? -23.746 94.662 -29.894 1.00 18.50 550 PHE B N 1
ATOM 9253 C CA . PHE B 1 568 ? -24.795 95.301 -30.676 1.00 18.69 550 PHE B CA 1
ATOM 9254 C C . PHE B 1 568 ? -25.581 96.278 -29.794 1.00 22.95 550 PHE B C 1
ATOM 9255 O O . PHE B 1 568 ? -25.797 97.416 -30.191 1.00 22.08 550 PHE B O 1
ATOM 9263 N N . ASN B 1 569 ? -25.964 95.837 -28.587 1.00 19.79 551 ASN B N 1
ATOM 9264 C CA . ASN B 1 569 ? -26.677 96.692 -27.636 1.00 21.15 551 ASN B CA 1
ATOM 9265 C C . ASN B 1 569 ? -25.846 97.973 -27.306 1.00 26.71 551 ASN B C 1
ATOM 9266 O O . ASN B 1 569 ? -26.367 99.076 -27.452 1.00 25.09 551 ASN B O 1
ATOM 9271 N N . ASP B 1 570 ? -24.560 97.826 -26.929 1.00 23.40 552 ASP B N 1
ATOM 9272 C CA . ASP B 1 570 ? -23.710 98.974 -26.621 1.00 24.05 552 ASP B CA 1
ATOM 9273 C C . ASP B 1 570 ? -23.464 99.890 -27.797 1.00 28.50 552 ASP B C 1
ATOM 9274 O O . ASP B 1 570 ? -23.498 101.108 -27.613 1.00 29.66 552 ASP B O 1
ATOM 9279 N N . THR B 1 571 ? -23.282 99.324 -29.009 1.00 23.72 553 THR B N 1
ATOM 9280 C CA . THR B 1 571 ? -23.016 100.087 -30.224 1.00 23.15 553 THR B CA 1
ATOM 9281 C C . THR B 1 571 ? -24.236 100.839 -30.737 1.00 28.95 553 THR B C 1
ATOM 9282 O O . THR B 1 571 ? -24.122 102.035 -31.034 1.00 28.81 553 THR B O 1
ATOM 9286 N N . ARG B 1 572 ? -25.392 100.150 -30.864 1.00 25.73 554 ARG B N 1
ATOM 9287 C CA . ARG B 1 572 ? -26.633 100.760 -31.378 1.00 26.04 554 ARG B CA 1
ATOM 9288 C C . ARG B 1 572 ? -27.119 101.907 -30.495 1.00 32.00 554 ARG B C 1
ATOM 9289 O O . ARG B 1 572 ? -27.683 102.870 -31.001 1.00 32.47 554 ARG B O 1
ATOM 9297 N N . ASN B 1 573 ? -26.897 101.797 -29.181 1.00 31.02 555 ASN B N 1
ATOM 9298 C CA . ASN B 1 573 ? -27.316 102.797 -28.198 1.00 32.24 555 ASN B CA 1
ATOM 9299 C C . ASN B 1 573 ? -26.231 103.796 -27.841 1.00 39.58 555 ASN B C 1
ATOM 9300 O O . ASN B 1 573 ? -26.509 104.760 -27.121 1.00 39.90 555 ASN B O 1
ATOM 9305 N N . GLN B 1 574 ? -25.000 103.578 -28.360 1.00 38.74 556 GLN B N 1
ATOM 9306 C CA . GLN B 1 574 ? -23.813 104.407 -28.107 1.00 39.36 556 GLN B CA 1
ATOM 9307 C C . GLN B 1 574 ? -23.659 104.617 -26.579 1.00 43.11 556 GLN B C 1
ATOM 9308 O O . GLN B 1 574 ? -23.587 105.750 -26.101 1.00 42.66 556 GLN B O 1
ATOM 9310 N N . LYS B 1 575 ? -23.704 103.494 -25.823 1.00 39.06 557 LYS B N 1
ATOM 9311 C CA . LYS B 1 575 ? -23.654 103.447 -24.369 1.00 39.12 557 LYS B CA 1
ATOM 9312 C C . LYS B 1 575 ? -22.744 102.318 -23.895 1.00 45.54 557 LYS B C 1
ATOM 9313 O O . LYS B 1 575 ? -23.117 101.146 -24.010 1.00 44.52 557 LYS B O 1
ATOM 9315 N N . LYS B 1 576 ? -21.552 102.673 -23.348 1.00 44.35 558 LYS B N 1
ATOM 9316 C CA . LYS B 1 576 ? -20.565 101.717 -22.826 1.00 44.77 558 LYS B CA 1
ATOM 9317 C C . LYS B 1 576 ? -21.135 100.912 -21.644 1.00 48.82 558 LYS B C 1
ATOM 9318 O O . LYS B 1 576 ? -21.942 101.434 -20.864 1.00 48.63 558 LYS B O 1
ATOM 9320 N N . SER B 1 577 ? -20.767 99.624 -21.562 1.00 44.84 559 SER B N 1
ATOM 9321 C CA . SER B 1 577 ? -21.210 98.727 -20.485 1.00 44.17 559 SER B CA 1
ATOM 9322 C C . SER B 1 577 ? -19.982 98.128 -19.777 1.00 46.65 559 SER B C 1
ATOM 9323 O O . SER B 1 577 ? -18.847 98.421 -20.168 1.00 45.74 559 SER B O 1
ATOM 9326 N N . ASP B 1 578 ? -20.216 97.296 -18.744 1.00 44.31 560 ASP B N 1
ATOM 9327 C CA . ASP B 1 578 ? -19.176 96.621 -17.951 1.00 44.54 560 ASP B CA 1
ATOM 9328 C C . ASP B 1 578 ? -18.581 95.423 -18.721 1.00 49.12 560 ASP B C 1
ATOM 9329 O O . ASP B 1 578 ? -17.722 94.701 -18.194 1.00 49.75 560 ASP B O 1
ATOM 9331 N N . ASN B 1 579 ? -19.034 95.234 -19.982 1.00 44.15 561 ASN B N 1
ATOM 9332 C CA . ASN B 1 579 ? -18.588 94.165 -20.864 1.00 43.04 561 ASN B CA 1
ATOM 9333 C C . ASN B 1 579 ? -17.259 94.462 -21.529 1.00 45.70 561 ASN B C 1
ATOM 9334 O O . ASN B 1 579 ? -17.000 95.603 -21.915 1.00 44.77 561 ASN B O 1
ATOM 9339 N N . THR B 1 580 ? -16.426 93.415 -21.670 1.00 42.79 562 THR B N 1
ATOM 9340 C CA . THR B 1 580 ? -15.133 93.450 -22.360 1.00 42.49 562 THR B CA 1
ATOM 9341 C C . THR B 1 580 ? -15.263 92.585 -23.638 1.00 44.75 562 THR B C 1
ATOM 9342 O O . THR B 1 580 ? -15.811 91.473 -23.579 1.00 46.57 562 THR B O 1
ATOM 9344 N N . TYR B 1 581 ? -14.806 93.109 -24.791 1.00 36.86 563 TYR B N 1
ATOM 9345 C CA . TYR B 1 581 ? -14.897 92.411 -26.086 1.00 34.21 563 TYR B CA 1
ATOM 9346 C C . TYR B 1 581 ? -13.544 92.121 -26.678 1.00 40.66 563 TYR B C 1
ATOM 9347 O O . TYR B 1 581 ? -12.727 93.035 -26.845 1.00 41.68 563 TYR B O 1
ATOM 9356 N N . ASN B 1 582 ? -13.322 90.848 -27.037 1.00 37.36 564 ASN B N 1
ATOM 9357 C CA . ASN B 1 582 ? -12.086 90.414 -27.660 1.00 36.96 564 ASN B CA 1
ATOM 9358 C C . ASN B 1 582 ? -12.409 89.712 -28.964 1.00 36.64 564 ASN B C 1
ATOM 9359 O O . ASN B 1 582 ? -12.371 88.478 -29.038 1.00 38.23 564 ASN B O 1
ATOM 9364 N N . PHE B 1 583 ? -12.790 90.498 -29.978 1.00 27.51 565 PHE B N 1
ATOM 9365 C CA . PHE B 1 583 ? -13.118 89.928 -31.282 1.00 24.74 565 PHE B CA 1
ATOM 9366 C C . PHE B 1 583 ? -11.853 89.744 -32.103 1.00 25.63 565 PHE B C 1
ATOM 9367 O O . PHE B 1 583 ? -10.941 90.567 -32.010 1.00 21.40 565 PHE B O 1
ATOM 9375 N N . ASN B 1 584 ? -11.805 88.694 -32.937 1.00 22.72 566 ASN B N 1
ATOM 9376 C CA . ASN B 1 584 ? -10.634 88.471 -33.803 1.00 22.39 566 ASN B CA 1
ATOM 9377 C C . ASN B 1 584 ? -10.588 89.538 -34.911 1.00 26.62 566 ASN B C 1
ATOM 9378 O O . ASN B 1 584 ? -11.530 90.325 -35.057 1.00 27.43 566 ASN B O 1
ATOM 9383 N N . GLU B 1 585 ? -9.495 89.575 -35.684 1.00 22.87 567 GLU B N 1
ATOM 9384 C CA . GLU B 1 585 ? -9.319 90.574 -36.731 1.00 21.43 567 GLU B CA 1
ATOM 9385 C C . GLU B 1 585 ? -10.391 90.553 -37.833 1.00 23.59 567 GLU B C 1
ATOM 9386 O O . GLU B 1 585 ? -10.784 91.620 -38.310 1.00 23.26 567 GLU B O 1
ATOM 9392 N N . SER B 1 586 ? -10.876 89.365 -38.218 1.00 18.36 568 SER B N 1
ATOM 9393 C CA . SER B 1 586 ? -11.923 89.279 -39.256 1.00 18.57 568 SER B CA 1
ATOM 9394 C C . SER B 1 586 ? -13.278 89.778 -38.742 1.00 22.16 568 SER B C 1
ATOM 9395 O O . SER B 1 586 ? -13.942 90.569 -39.413 1.00 22.21 568 SER B O 1
ATOM 9398 N N . THR B 1 587 ? -13.668 89.332 -37.538 1.00 19.74 569 THR B N 1
ATOM 9399 C CA . THR B 1 587 ? -14.945 89.723 -36.917 1.00 20.17 569 THR B CA 1
ATOM 9400 C C . THR B 1 587 ? -15.035 91.220 -36.737 1.00 24.95 569 THR B C 1
ATOM 9401 O O . THR B 1 587 ? -16.085 91.781 -37.041 1.00 25.26 569 THR B O 1
ATOM 9405 N N . LYS B 1 588 ? -13.922 91.881 -36.321 1.00 19.93 570 LYS B N 1
ATOM 9406 C CA . LYS B 1 588 ? -13.890 93.334 -36.160 1.00 20.20 570 LYS B CA 1
ATOM 9407 C C . LYS B 1 588 ? -14.185 94.051 -37.487 1.00 24.04 570 LYS B C 1
ATOM 9408 O O . LYS B 1 588 ? -14.926 95.034 -37.488 1.00 25.12 570 LYS B O 1
ATOM 9414 N N . ILE B 1 589 ? -13.610 93.571 -38.609 1.00 19.28 571 ILE B N 1
ATOM 9415 C CA . ILE B 1 589 ? -13.832 94.180 -39.924 1.00 19.56 571 ILE B CA 1
ATOM 9416 C C . ILE B 1 589 ? -15.303 94.042 -40.342 1.00 25.24 571 ILE B C 1
ATOM 9417 O O . ILE B 1 589 ? -15.933 95.042 -40.713 1.00 24.27 571 ILE B O 1
ATOM 9422 N N . LEU B 1 590 ? -15.836 92.807 -40.269 1.00 23.75 572 LEU B N 1
ATOM 9423 C CA . LEU B 1 590 ? -17.235 92.550 -40.623 1.00 23.64 572 LEU B CA 1
ATOM 9424 C C . LEU B 1 590 ? -18.270 93.211 -39.696 1.00 25.59 572 LEU B C 1
ATOM 9425 O O . LEU B 1 590 ? -19.279 93.705 -40.195 1.00 25.32 572 LEU B O 1
ATOM 9430 N N . LEU B 1 591 ? -17.985 93.310 -38.372 1.00 21.13 573 LEU B N 1
ATOM 9431 C CA . LEU B 1 591 ? -18.872 93.997 -37.416 1.00 20.43 573 LEU B CA 1
ATOM 9432 C C . LEU B 1 591 ? -18.946 95.486 -37.726 1.00 23.95 573 LEU B C 1
ATOM 9433 O O . LEU B 1 591 ? -20.027 96.065 -37.634 1.00 22.65 573 LEU B O 1
ATOM 9438 N N . ASN B 1 592 ? -17.797 96.095 -38.110 1.00 20.67 574 ASN B N 1
ATOM 9439 C CA . ASN B 1 592 ? -17.718 97.511 -38.503 1.00 21.44 574 ASN B CA 1
ATOM 9440 C C . ASN B 1 592 ? -18.585 97.771 -39.719 1.00 23.74 574 ASN B C 1
ATOM 9441 O O . ASN B 1 592 ? -19.286 98.782 -39.752 1.00 22.80 574 ASN B O 1
ATOM 9446 N N . TYR B 1 593 ? -18.561 96.843 -40.714 1.00 19.66 575 TYR B N 1
ATOM 9447 C CA . TYR B 1 593 ? -19.399 96.975 -41.893 1.00 17.29 575 TYR B CA 1
ATOM 9448 C C . TYR B 1 593 ? -20.862 96.796 -41.491 1.00 20.50 575 TYR B C 1
ATOM 9449 O O . TYR B 1 593 ? -21.692 97.638 -41.838 1.00 21.41 575 TYR B O 1
ATOM 9458 N N . TYR B 1 594 ? -21.172 95.732 -40.718 1.00 16.38 576 TYR B N 1
ATOM 9459 C CA . TYR B 1 594 ? -22.546 95.451 -40.284 1.00 15.99 576 TYR B CA 1
ATOM 9460 C C . TYR B 1 594 ? -23.203 96.645 -39.558 1.00 22.03 576 TYR B C 1
ATOM 9461 O O . TYR B 1 594 ? -24.389 96.929 -39.770 1.00 21.31 576 TYR B O 1
ATOM 9470 N N . LEU B 1 595 ? -22.421 97.331 -38.701 1.00 19.53 577 LEU B N 1
ATOM 9471 C CA . LEU B 1 595 ? -22.900 98.435 -37.871 1.00 20.30 577 LEU B CA 1
ATOM 9472 C C . LEU B 1 595 ? -22.858 99.842 -38.478 1.00 27.76 577 LEU B C 1
ATOM 9473 O O . LEU B 1 595 ? -23.412 100.767 -37.878 1.00 29.08 577 LEU B O 1
ATOM 9478 N N . SER B 1 596 ? -22.287 99.988 -39.687 1.00 24.70 578 SER B N 1
ATOM 9479 C CA . SER B 1 596 ? -22.169 101.264 -40.402 1.00 43.87 578 SER B CA 1
ATOM 9480 C C . SER B 1 596 ? -23.204 101.373 -41.495 1.00 57.45 578 SER B C 1
ATOM 9481 O O . SER B 1 596 ? -24.360 101.623 -41.212 1.00 36.03 578 SER B O 1
ATOM 9484 N N . GLU C 1 22 ? -4.821 64.808 -67.028 1.00 32.00 4 GLU C N 1
ATOM 9485 C CA . GLU C 1 22 ? -5.366 64.475 -65.692 1.00 31.74 4 GLU C CA 1
ATOM 9486 C C . GLU C 1 22 ? -4.946 65.489 -64.597 1.00 29.42 4 GLU C C 1
ATOM 9487 O O . GLU C 1 22 ? -3.753 65.590 -64.294 1.00 27.98 4 GLU C O 1
ATOM 9493 N N . ILE C 1 23 ? -5.930 66.197 -63.980 1.00 21.28 5 ILE C N 1
ATOM 9494 C CA . ILE C 1 23 ? -5.669 67.233 -62.958 1.00 20.58 5 ILE C CA 1
ATOM 9495 C C . ILE C 1 23 ? -4.708 66.818 -61.832 1.00 22.04 5 ILE C C 1
ATOM 9496 O O . ILE C 1 23 ? -3.893 67.632 -61.445 1.00 20.60 5 ILE C O 1
ATOM 9501 N N . THR C 1 24 ? -4.811 65.570 -61.320 1.00 20.92 6 THR C N 1
ATOM 9502 C CA . THR C 1 24 ? -3.998 65.078 -60.194 1.00 22.21 6 THR C CA 1
ATOM 9503 C C . THR C 1 24 ? -2.478 64.976 -60.478 1.00 29.12 6 THR C C 1
ATOM 9504 O O . THR C 1 24 ? -1.679 64.821 -59.544 1.00 29.23 6 THR C O 1
ATOM 9508 N N . ASN C 1 25 ? -2.094 65.073 -61.752 1.00 26.65 7 ASN C N 1
ATOM 9509 C CA . ASN C 1 25 ? -0.698 65.006 -62.195 1.00 27.38 7 ASN C CA 1
ATOM 9510 C C . ASN C 1 25 ? -0.088 66.398 -62.422 1.00 28.67 7 ASN C C 1
ATOM 9511 O O . ASN C 1 25 ? 1.096 66.477 -62.720 1.00 28.94 7 ASN C O 1
ATOM 9516 N N . LEU C 1 26 ? -0.884 67.488 -62.300 1.00 21.99 8 LEU C N 1
ATOM 9517 C CA . LEU C 1 26 ? -0.362 68.851 -62.489 1.00 20.30 8 LEU C CA 1
ATOM 9518 C C . LEU C 1 26 ? 0.600 69.251 -61.374 1.00 24.97 8 LEU C C 1
ATOM 9519 O O . LEU C 1 26 ? 0.399 68.868 -60.226 1.00 22.65 8 LEU C O 1
ATOM 9524 N N . LYS C 1 27 ? 1.633 70.025 -61.716 1.00 24.09 9 LYS C N 1
ATOM 9525 C CA . LYS C 1 27 ? 2.669 70.460 -60.776 1.00 24.59 9 LYS C CA 1
ATOM 9526 C C . LYS C 1 27 ? 2.062 71.170 -59.564 1.00 25.86 9 LYS C C 1
ATOM 9527 O O . LYS C 1 27 ? 2.371 70.790 -58.436 1.00 23.53 9 LYS C O 1
ATOM 9533 N N . SER C 1 28 ? 1.197 72.185 -59.804 1.00 22.28 10 SER C N 1
ATOM 9534 C CA . SER C 1 28 ? 0.545 72.964 -58.745 1.00 22.26 10 SER C CA 1
ATOM 9535 C C . SER C 1 28 ? -0.405 72.128 -57.885 1.00 23.80 10 SER C C 1
ATOM 9536 O O . SER C 1 28 ? -0.558 72.430 -56.706 1.00 24.24 10 SER C O 1
ATOM 9539 N N . TYR C 1 29 ? -0.993 71.046 -58.450 1.00 19.78 11 TYR C N 1
ATOM 9540 C CA . TYR C 1 29 ? -1.878 70.146 -57.694 1.00 17.67 11 TYR C CA 1
ATOM 9541 C C . TYR C 1 29 ? -1.033 69.405 -56.698 1.00 23.95 11 TYR C C 1
ATOM 9542 O O . TYR C 1 29 ? -1.365 69.381 -55.507 1.00 22.41 11 TYR C O 1
ATOM 9551 N N . LYS C 1 30 ? 0.083 68.804 -57.180 1.00 21.37 12 LYS C N 1
ATOM 9552 C CA . LYS C 1 30 ? 0.991 68.041 -56.315 1.00 22.00 12 LYS C CA 1
ATOM 9553 C C . LYS C 1 30 ? 1.580 68.910 -55.201 1.00 23.88 12 LYS C C 1
ATOM 9554 O O . LYS C 1 30 ? 1.715 68.458 -54.058 1.00 23.00 12 LYS C O 1
ATOM 9560 N N . GLU C 1 31 ? 1.855 70.183 -55.516 1.00 21.87 13 GLU C N 1
ATOM 9561 C CA . GLU C 1 31 ? 2.342 71.137 -54.526 1.00 22.12 13 GLU C CA 1
ATOM 9562 C C . GLU C 1 31 ? 1.269 71.415 -53.460 1.00 26.59 13 GLU C C 1
ATOM 9563 O O . GLU C 1 31 ? 1.591 71.465 -52.280 1.00 25.46 13 GLU C O 1
ATOM 9569 N N . LEU C 1 32 ? -0.018 71.534 -53.882 1.00 23.63 14 LEU C N 1
ATOM 9570 C CA . LEU C 1 32 ? -1.152 71.731 -52.966 1.00 23.07 14 LEU C CA 1
ATOM 9571 C C . LEU C 1 32 ? -1.324 70.529 -52.025 1.00 25.07 14 LEU C C 1
ATOM 9572 O O . LEU C 1 32 ? -1.653 70.727 -50.865 1.00 25.26 14 LEU C O 1
ATOM 9577 N N . VAL C 1 33 ? -1.039 69.295 -52.498 1.00 20.70 15 VAL C N 1
ATOM 9578 C CA . VAL C 1 33 ? -1.082 68.094 -51.648 1.00 21.15 15 VAL C CA 1
ATOM 9579 C C . VAL C 1 33 ? -0.132 68.301 -50.434 1.00 26.61 15 VAL C C 1
ATOM 9580 O O . VAL C 1 33 ? -0.526 68.063 -49.288 1.00 26.11 15 VAL C O 1
ATOM 9584 N N . THR C 1 34 ? 1.093 68.785 -50.685 1.00 23.35 16 THR C N 1
ATOM 9585 C CA . THR C 1 34 ? 2.059 68.980 -49.603 1.00 23.69 16 THR C CA 1
ATOM 9586 C C . THR C 1 34 ? 1.757 70.193 -48.744 1.00 25.90 16 THR C C 1
ATOM 9587 O O . THR C 1 34 ? 1.846 70.094 -47.516 1.00 24.84 16 THR C O 1
ATOM 9591 N N . LEU C 1 35 ? 1.320 71.305 -49.361 1.00 21.61 17 LEU C N 1
ATOM 9592 C CA . LEU C 1 35 ? 0.950 72.508 -48.612 1.00 21.96 17 LEU C CA 1
ATOM 9593 C C . LEU C 1 35 ? -0.242 72.273 -47.670 1.00 25.41 17 LEU C C 1
ATOM 9594 O O . LEU C 1 35 ? -0.214 72.723 -46.533 1.00 23.83 17 LEU C O 1
ATOM 9599 N N . SER C 1 36 ? -1.275 71.551 -48.146 1.00 24.42 18 SER C N 1
ATOM 9600 C CA . SER C 1 36 ? -2.456 71.225 -47.337 1.00 23.93 18 SER C CA 1
ATOM 9601 C C . SER C 1 36 ? -2.080 70.344 -46.136 1.00 29.04 18 SER C C 1
ATOM 9602 O O . SER C 1 36 ? -2.669 70.514 -45.069 1.00 28.68 18 SER C O 1
ATOM 9605 N N . ALA C 1 37 ? -1.092 69.425 -46.302 1.00 26.76 19 ALA C N 1
ATOM 9606 C CA . ALA C 1 37 ? -0.616 68.565 -45.208 1.00 27.44 19 ALA C CA 1
ATOM 9607 C C . ALA C 1 37 ? -0.020 69.428 -44.082 1.00 31.42 19 ALA C C 1
ATOM 9608 O O . ALA C 1 37 ? -0.239 69.142 -42.909 1.00 33.42 19 ALA C O 1
ATOM 9610 N N . GLU C 1 38 ? 0.603 70.548 -44.447 1.00 26.98 20 GLU C N 1
ATOM 9611 C CA . GLU C 1 38 ? 1.176 71.510 -43.510 1.00 27.18 20 GLU C CA 1
ATOM 9612 C C . GLU C 1 38 ? 0.041 72.333 -42.877 1.00 27.77 20 GLU C C 1
ATOM 9613 O O . GLU C 1 38 ? 0.058 72.596 -41.679 1.00 24.93 20 GLU C O 1
ATOM 9619 N N . GLU C 1 39 ? -0.941 72.742 -43.705 1.00 23.09 21 GLU C N 1
ATOM 9620 C CA . GLU C 1 39 ? -2.093 73.519 -43.263 1.00 21.31 21 GLU C CA 1
ATOM 9621 C C . GLU C 1 39 ? -2.901 72.791 -42.194 1.00 22.92 21 GLU C C 1
ATOM 9622 O O . GLU C 1 39 ? -3.432 73.427 -41.297 1.00 24.11 21 GLU C O 1
ATOM 9628 N N . LYS C 1 40 ? -2.944 71.459 -42.257 1.00 18.83 22 LYS C N 1
ATOM 9629 C CA . LYS C 1 40 ? -3.643 70.609 -41.286 1.00 17.70 22 LYS C CA 1
ATOM 9630 C C . LYS C 1 40 ? -3.082 70.727 -39.856 1.00 25.56 22 LYS C C 1
ATOM 9631 O O . LYS C 1 40 ? -3.796 70.433 -38.894 1.00 25.56 22 LYS C O 1
ATOM 9637 N N . THR C 1 41 ? -1.821 71.173 -39.716 1.00 23.49 23 THR C N 1
ATOM 9638 C CA . THR C 1 41 ? -1.145 71.331 -38.414 1.00 23.81 23 THR C CA 1
ATOM 9639 C C . THR C 1 41 ? -1.262 72.771 -37.902 1.00 29.10 23 THR C C 1
ATOM 9640 O O . THR C 1 41 ? -0.672 73.095 -36.873 1.00 30.64 23 THR C O 1
ATOM 9644 N N . LYS C 1 42 ? -1.987 73.640 -38.633 1.00 23.09 24 LYS C N 1
ATOM 9645 C CA . LYS C 1 42 ? -2.146 75.040 -38.259 1.00 22.86 24 LYS C CA 1
ATOM 9646 C C . LYS C 1 42 ? -3.576 75.343 -37.807 1.00 26.61 24 LYS C C 1
ATOM 9647 O O . LYS C 1 42 ? -4.545 74.790 -38.351 1.00 24.80 24 LYS C O 1
ATOM 9653 N N . ASP C 1 43 ? -3.695 76.240 -36.818 1.00 21.10 25 ASP C N 1
ATOM 9654 C CA . ASP C 1 43 ? -4.980 76.590 -36.234 1.00 19.39 25 ASP C CA 1
ATOM 9655 C C . ASP C 1 43 ? -5.545 77.867 -36.766 1.00 20.19 25 ASP C C 1
ATOM 9656 O O . ASP C 1 43 ? -4.837 78.881 -36.824 1.00 16.89 25 ASP C O 1
ATOM 9661 N N . LEU C 1 44 ? -6.859 77.843 -37.110 1.00 16.83 26 LEU C N 1
ATOM 9662 C CA . LEU C 1 44 ? -7.575 79.026 -37.571 1.00 17.00 26 LEU C CA 1
ATOM 9663 C C . LEU C 1 44 ? -7.533 80.135 -36.521 1.00 19.38 26 LEU C C 1
ATOM 9664 O O . LEU C 1 44 ? -7.386 81.294 -36.894 1.00 20.09 26 LEU C O 1
ATOM 9669 N N . LYS C 1 45 ? -7.610 79.782 -35.210 1.00 15.66 27 LYS C N 1
ATOM 9670 C CA . LYS C 1 45 ? -7.540 80.775 -34.142 1.00 16.75 27 LYS C CA 1
ATOM 9671 C C . LYS C 1 45 ? -6.272 81.636 -34.213 1.00 23.11 27 LYS C C 1
ATOM 9672 O O . LYS C 1 45 ? -6.337 82.844 -33.946 1.00 22.30 27 LYS C O 1
ATOM 9678 N N . ASP C 1 46 ? -5.141 81.033 -34.624 1.00 20.96 28 ASP C N 1
ATOM 9679 C CA . ASP C 1 46 ? -3.883 81.771 -34.782 1.00 20.33 28 ASP C CA 1
ATOM 9680 C C . ASP C 1 46 ? -3.920 82.652 -36.001 1.00 23.91 28 ASP C C 1
ATOM 9681 O O . ASP C 1 46 ? -3.621 83.835 -35.882 1.00 24.19 28 ASP C O 1
ATOM 9686 N N . TYR C 1 47 ? -4.408 82.113 -37.152 1.00 21.73 29 TYR C N 1
ATOM 9687 C CA . TYR C 1 47 ? -4.563 82.872 -38.396 1.00 20.58 29 TYR C CA 1
ATOM 9688 C C . TYR C 1 47 ? -5.450 84.096 -38.192 1.00 24.31 29 TYR C C 1
ATOM 9689 O O . TYR C 1 47 ? -5.145 85.163 -38.737 1.00 22.83 29 TYR C O 1
ATOM 9698 N N . LEU C 1 48 ? -6.550 83.948 -37.396 1.00 21.65 30 LEU C N 1
ATOM 9699 C CA . LEU C 1 48 ? -7.499 85.038 -37.133 1.00 21.52 30 LEU C CA 1
ATOM 9700 C C . LEU C 1 48 ? -6.986 86.201 -36.293 1.00 25.51 30 LEU C C 1
ATOM 9701 O O . LEU C 1 48 ? -7.680 87.217 -36.165 1.00 25.69 30 LEU C O 1
ATOM 9706 N N . ASN C 1 49 ? -5.766 86.078 -35.756 1.00 22.98 31 ASN C N 1
ATOM 9707 C CA . ASN C 1 49 ? -5.100 87.157 -35.021 1.00 23.89 31 ASN C CA 1
ATOM 9708 C C . ASN C 1 49 ? -4.220 87.998 -35.963 1.00 29.24 31 ASN C C 1
ATOM 9709 O O . ASN C 1 49 ? -3.745 89.065 -35.578 1.00 29.91 31 ASN C O 1
ATOM 9714 N N . ASP C 1 50 ? -4.071 87.555 -37.217 1.00 24.25 32 ASP C N 1
ATOM 9715 C CA . ASP C 1 50 ? -3.268 88.239 -38.224 1.00 21.35 32 ASP C CA 1
ATOM 9716 C C . ASP C 1 50 ? -4.163 89.179 -39.019 1.00 26.75 32 ASP C C 1
ATOM 9717 O O . ASP C 1 50 ? -4.909 88.727 -39.900 1.00 27.78 32 ASP C O 1
ATOM 9722 N N . LYS C 1 51 ? -4.086 90.490 -38.708 1.00 22.72 33 LYS C N 1
ATOM 9723 C CA . LYS C 1 51 ? -4.882 91.512 -39.392 1.00 23.61 33 LYS C CA 1
ATOM 9724 C C . LYS C 1 51 ? -4.577 91.596 -40.886 1.00 29.62 33 LYS C C 1
ATOM 9725 O O . LYS C 1 51 ? -5.487 91.828 -41.682 1.00 30.28 33 LYS C O 1
ATOM 9731 N N . ASN C 1 52 ? -3.296 91.418 -41.265 1.00 26.28 34 ASN C N 1
ATOM 9732 C CA . ASN C 1 52 ? -2.884 91.464 -42.667 1.00 26.15 34 ASN C CA 1
ATOM 9733 C C . ASN C 1 52 ? -3.554 90.360 -43.473 1.00 26.83 34 ASN C C 1
ATOM 9734 O O . ASN C 1 52 ? -4.072 90.634 -44.561 1.00 25.84 34 ASN C O 1
ATOM 9739 N N . ARG C 1 53 ? -3.567 89.119 -42.931 1.00 23.38 35 ARG C N 1
ATOM 9740 C CA . ARG C 1 53 ? -4.216 87.982 -43.588 1.00 22.75 35 ARG C CA 1
ATOM 9741 C C . ARG C 1 53 ? -5.733 88.250 -43.733 1.00 26.93 35 ARG C C 1
ATOM 9742 O O . ARG C 1 53 ? -6.293 88.047 -44.821 1.00 26.14 35 ARG C O 1
ATOM 9750 N N . SER C 1 54 ? -6.372 88.761 -42.664 1.00 22.51 36 SER C N 1
ATOM 9751 C CA . SER C 1 54 ? -7.810 89.077 -42.674 1.00 23.02 36 SER C CA 1
ATOM 9752 C C . SER C 1 54 ? -8.135 90.102 -43.738 1.00 28.99 36 SER C C 1
ATOM 9753 O O . SER C 1 54 ? -9.080 89.898 -44.508 1.00 27.68 36 SER C O 1
ATOM 9756 N N . GLU C 1 55 ? -7.296 91.158 -43.849 1.00 26.35 37 GLU C N 1
ATOM 9757 C CA . GLU C 1 55 ? -7.475 92.186 -44.874 1.00 26.46 37 GLU C CA 1
ATOM 9758 C C . GLU C 1 55 ? -7.319 91.633 -46.284 1.00 30.81 37 GLU C C 1
ATOM 9759 O O . GLU C 1 55 ? -8.032 92.078 -47.186 1.00 32.00 37 GLU C O 1
ATOM 9765 N N . SER C 1 56 ? -6.427 90.633 -46.467 1.00 25.61 38 SER C N 1
ATOM 9766 C CA . SER C 1 56 ? -6.204 89.979 -47.760 1.00 25.17 38 SER C CA 1
ATOM 9767 C C . SER C 1 56 ? -7.340 89.035 -48.124 1.00 28.09 38 SER C C 1
ATOM 9768 O O . SER C 1 56 ? -7.620 88.878 -49.307 1.00 27.34 38 SER C O 1
ATOM 9771 N N . LEU C 1 57 ? -7.944 88.349 -47.123 1.00 23.82 39 LEU C N 1
ATOM 9772 C CA . LEU C 1 57 ? -8.963 87.330 -47.372 1.00 22.51 39 LEU C CA 1
ATOM 9773 C C . LEU C 1 57 ? -10.409 87.816 -47.309 1.00 25.65 39 LEU C C 1
ATOM 9774 O O . LEU C 1 57 ? -11.345 87.023 -47.465 1.00 23.81 39 LEU C O 1
ATOM 9779 N N . ILE C 1 58 ? -10.587 89.118 -47.092 1.00 22.56 40 ILE C N 1
ATOM 9780 C CA . ILE C 1 58 ? -11.897 89.757 -47.081 1.00 22.79 40 ILE C CA 1
ATOM 9781 C C . ILE C 1 58 ? -11.951 90.618 -48.339 1.00 26.45 40 ILE C C 1
ATOM 9782 O O . ILE C 1 58 ? -11.156 91.546 -48.488 1.00 26.36 40 ILE C O 1
ATOM 9787 N N . LYS C 1 59 ? -12.848 90.271 -49.262 1.00 22.73 41 LYS C N 1
ATOM 9788 C CA . LYS C 1 59 ? -12.998 90.982 -50.520 1.00 23.30 41 LYS C CA 1
ATOM 9789 C C . LYS C 1 59 ? -14.306 91.749 -50.574 1.00 32.07 41 LYS C C 1
ATOM 9790 O O . LYS C 1 59 ? -15.284 91.324 -49.968 1.00 32.83 41 LYS C O 1
ATOM 9796 N N . LYS C 1 60 ? -14.342 92.853 -51.326 1.00 31.48 42 LYS C N 1
ATOM 9797 C CA . LYS C 1 60 ? -15.564 93.636 -51.509 1.00 31.45 42 LYS C CA 1
ATOM 9798 C C . LYS C 1 60 ? -15.934 93.765 -52.994 1.00 36.61 42 LYS C C 1
ATOM 9799 O O . LYS C 1 60 ? -15.066 93.885 -53.856 1.00 36.59 42 LYS C O 1
ATOM 9801 N N . PHE C 1 61 ? -17.216 93.692 -53.289 1.00 32.90 43 PHE C N 1
ATOM 9802 C CA . PHE C 1 61 ? -17.719 93.915 -54.635 1.00 33.89 43 PHE C CA 1
ATOM 9803 C C . PHE C 1 61 ? -19.087 94.483 -54.505 1.00 42.03 43 PHE C C 1
ATOM 9804 O O . PHE C 1 61 ? -19.994 93.802 -54.007 1.00 42.99 43 PHE C O 1
ATOM 9812 N N . LYS C 1 62 ? -19.240 95.746 -54.942 1.00 38.92 44 LYS C N 1
ATOM 9813 C CA . LYS C 1 62 ? -20.479 96.512 -54.886 1.00 38.66 44 LYS C CA 1
ATOM 9814 C C . LYS C 1 62 ? -20.957 96.622 -53.434 1.00 42.56 44 LYS C C 1
ATOM 9815 O O . LYS C 1 62 ? -20.226 97.148 -52.584 1.00 42.86 44 LYS C O 1
ATOM 9821 N N . ASN C 1 63 ? -22.146 96.080 -53.149 1.00 38.18 45 ASN C N 1
ATOM 9822 C CA . ASN C 1 63 ? -22.772 96.154 -51.829 1.00 37.03 45 ASN C CA 1
ATOM 9823 C C . ASN C 1 63 ? -22.588 94.891 -50.962 1.00 35.49 45 ASN C C 1
ATOM 9824 O O . ASN C 1 63 ? -23.488 94.518 -50.197 1.00 35.55 45 ASN C O 1
ATOM 9829 N N . PHE C 1 64 ? -21.424 94.234 -51.080 1.00 27.53 46 PHE C N 1
ATOM 9830 C CA . PHE C 1 64 ? -21.137 93.039 -50.291 1.00 25.08 46 PHE C CA 1
ATOM 9831 C C . PHE C 1 64 ? -19.687 92.744 -50.009 1.00 27.24 46 PHE C C 1
ATOM 9832 O O . PHE C 1 64 ? -18.817 93.096 -50.797 1.00 25.15 46 PHE C O 1
ATOM 9840 N N . TYR C 1 65 ? -19.454 92.024 -48.905 1.00 23.69 47 TYR C N 1
ATOM 9841 C CA . TYR C 1 65 ? -18.150 91.553 -48.477 1.00 24.66 47 TYR C CA 1
ATOM 9842 C C . TYR C 1 65 ? -18.157 90.027 -48.499 1.00 25.85 47 TYR C C 1
ATOM 9843 O O . TYR C 1 65 ? -19.142 89.405 -48.101 1.00 27.14 47 TYR C O 1
ATOM 9852 N N . MET C 1 66 ? -17.072 89.429 -48.960 1.00 18.48 48 MET C N 1
ATOM 9853 C CA . MET C 1 66 ? -16.881 87.999 -48.892 1.00 18.09 48 MET C CA 1
ATOM 9854 C C . MET C 1 66 ? -15.689 87.803 -47.974 1.00 22.02 48 MET C C 1
ATOM 9855 O O . MET C 1 66 ? -14.630 88.376 -48.211 1.00 21.41 48 MET C O 1
ATOM 9860 N N . ASP C 1 67 ? -15.872 87.015 -46.927 1.00 18.82 49 ASP C N 1
ATOM 9861 C CA . ASP C 1 67 ? -14.840 86.734 -45.946 1.00 18.04 49 ASP C CA 1
ATOM 9862 C C . ASP C 1 67 ? -14.396 85.271 -46.025 1.00 20.54 49 ASP C C 1
ATOM 9863 O O . ASP C 1 67 ? -15.101 84.368 -45.577 1.00 20.22 49 ASP C O 1
ATOM 9868 N N . LEU C 1 68 ? -13.203 85.046 -46.577 1.00 17.25 50 LEU C N 1
ATOM 9869 C CA . LEU C 1 68 ? -12.605 83.711 -46.706 1.00 16.49 50 LEU C CA 1
ATOM 9870 C C . LEU C 1 68 ? -11.577 83.436 -45.611 1.00 18.34 50 LEU C C 1
ATOM 9871 O O . LEU C 1 68 ? -10.847 82.440 -45.689 1.00 16.26 50 LEU C O 1
ATOM 9876 N N . SER C 1 69 ? -11.496 84.305 -44.599 1.00 16.10 51 SER C N 1
ATOM 9877 C CA . SER C 1 69 ? -10.470 84.140 -43.552 1.0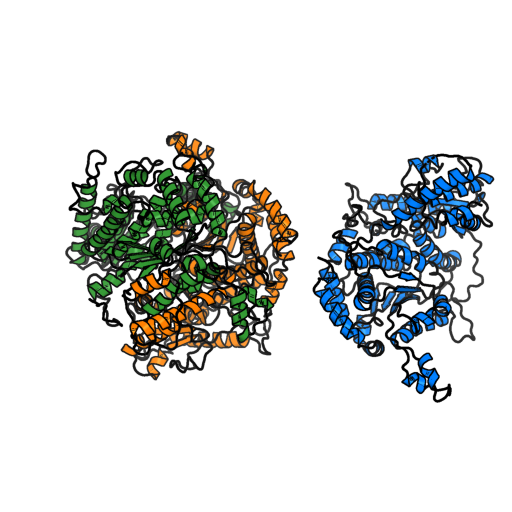0 15.82 51 SER C CA 1
ATOM 9878 C C . SER C 1 69 ? -10.587 82.908 -42.671 1.00 21.13 51 SER C C 1
ATOM 9879 O O . SER C 1 69 ? -9.578 82.459 -42.125 1.00 20.70 51 SER C O 1
ATOM 9882 N N . ARG C 1 70 ? -11.802 82.337 -42.536 1.00 16.95 52 ARG C N 1
ATOM 9883 C CA . ARG C 1 70 ? -11.953 81.127 -41.740 1.00 16.62 52 ARG C CA 1
ATOM 9884 C C . ARG C 1 70 ? -11.817 79.882 -42.619 1.00 20.94 52 ARG C C 1
ATOM 9885 O O . ARG C 1 70 ? -12.518 78.890 -42.419 1.00 19.63 52 ARG C O 1
ATOM 9893 N N . GLN C 1 71 ? -10.902 79.945 -43.598 1.00 18.33 53 GLN C N 1
ATOM 9894 C CA . GLN C 1 71 ? -10.540 78.813 -44.445 1.00 17.47 53 GLN C CA 1
ATOM 9895 C C . GLN C 1 71 ? -9.106 78.398 -44.075 1.00 19.43 53 GLN C C 1
ATOM 9896 O O . GLN C 1 71 ? -8.286 79.237 -43.696 1.00 16.64 53 GLN C O 1
ATOM 9902 N N . ARG C 1 72 ? -8.828 77.096 -44.156 1.00 15.71 54 ARG C N 1
ATOM 9903 C CA . ARG C 1 72 ? -7.549 76.521 -43.740 1.00 15.73 54 ARG C CA 1
ATOM 9904 C C . ARG C 1 72 ? -6.375 76.717 -44.700 1.00 19.46 54 ARG C C 1
ATOM 9905 O O . ARG C 1 72 ? -5.760 75.755 -45.170 1.00 18.11 54 ARG C O 1
ATOM 9913 N N . TYR C 1 73 ? -6.065 77.986 -44.980 1.00 17.83 55 TYR C N 1
ATOM 9914 C CA . TYR C 1 73 ? -4.937 78.344 -45.821 1.00 18.55 55 TYR C CA 1
ATOM 9915 C C . TYR C 1 73 ? -4.308 79.650 -45.420 1.00 24.18 55 TYR C C 1
ATOM 9916 O O . TYR C 1 73 ? -4.992 80.576 -44.986 1.00 24.54 55 TYR C O 1
ATOM 9925 N N . SER C 1 74 ? -2.993 79.734 -45.620 1.00 22.48 56 SER C N 1
ATOM 9926 C CA . SER C 1 74 ? -2.229 80.962 -45.454 1.00 22.92 56 SER C CA 1
ATOM 9927 C C . SER C 1 74 ? -2.395 81.714 -46.785 1.00 27.60 56 SER C C 1
ATOM 9928 O O . SER C 1 74 ? -2.899 81.135 -47.753 1.00 27.41 56 SER C O 1
ATOM 9931 N N . GLU C 1 75 ? -1.922 82.963 -46.867 1.00 27.13 57 GLU C N 1
ATOM 9932 C CA . GLU C 1 75 ? -1.954 83.703 -48.132 1.00 27.18 57 GLU C CA 1
ATOM 9933 C C . GLU C 1 75 ? -1.093 82.963 -49.189 1.00 29.01 57 GLU C C 1
ATOM 9934 O O . GLU C 1 75 ? -1.435 82.966 -50.370 1.00 28.22 57 GLU C O 1
ATOM 9940 N N . LYS C 1 76 ? -0.016 82.287 -48.753 1.00 25.18 58 LYS C N 1
ATOM 9941 C CA . LYS C 1 76 ? 0.873 81.506 -49.624 1.00 23.79 58 LYS C CA 1
ATOM 9942 C C . LYS C 1 76 ? 0.130 80.335 -50.273 1.00 27.77 58 LYS C C 1
ATOM 9943 O O . LYS C 1 76 ? 0.318 80.074 -51.467 1.00 26.14 58 LYS C O 1
ATOM 9949 N N . THR C 1 77 ? -0.699 79.617 -49.485 1.00 24.85 59 THR C N 1
ATOM 9950 C CA . THR C 1 77 ? -1.476 78.481 -49.996 1.00 23.41 59 THR C CA 1
ATOM 9951 C C . THR C 1 77 ? -2.565 78.942 -50.951 1.00 24.14 59 THR C C 1
ATOM 9952 O O . THR C 1 77 ? -2.801 78.281 -51.960 1.00 22.84 59 THR C O 1
ATOM 9956 N N . LEU C 1 78 ? -3.183 80.104 -50.676 1.00 22.38 60 LEU C N 1
ATOM 9957 C CA . LEU C 1 78 ? -4.200 80.644 -51.575 1.00 21.15 60 LEU C CA 1
ATOM 9958 C C . LEU C 1 78 ? -3.542 81.062 -52.893 1.00 26.75 60 LEU C C 1
ATOM 9959 O O . LEU C 1 78 ? -4.134 80.856 -53.954 1.00 25.28 60 LEU C O 1
ATOM 9964 N N . ASN C 1 79 ? -2.296 81.588 -52.839 1.00 23.99 61 ASN C N 1
ATOM 9965 C CA . ASN C 1 79 ? -1.555 81.962 -54.056 1.00 23.21 61 ASN C CA 1
ATOM 9966 C C . ASN C 1 79 ? -1.275 80.737 -54.895 1.00 24.95 61 ASN C C 1
ATOM 9967 O O . ASN C 1 79 ? -1.367 80.817 -56.125 1.00 25.45 61 ASN C O 1
ATOM 9972 N N . LYS C 1 80 ? -0.987 79.585 -54.236 1.00 18.60 62 LYS C N 1
ATOM 9973 C CA . LYS C 1 80 ? -0.760 78.340 -54.953 1.00 18.45 62 LYS C CA 1
ATOM 9974 C C . LYS C 1 80 ? -2.056 77.865 -55.626 1.00 21.98 62 LYS C C 1
ATOM 9975 O O . LYS C 1 80 ? -1.999 77.335 -56.749 1.00 19.86 62 LYS C O 1
ATOM 9981 N N . LEU C 1 81 ? -3.227 78.088 -54.953 1.00 17.76 63 LEU C N 1
ATOM 9982 C CA . LEU C 1 81 ? -4.520 77.745 -55.542 1.00 17.65 63 LEU C CA 1
ATOM 9983 C C . LEU C 1 81 ? -4.733 78.559 -56.820 1.00 22.08 63 LEU C C 1
ATOM 9984 O O . LEU C 1 81 ? -5.211 78.007 -57.821 1.00 21.40 63 LEU C O 1
ATOM 9989 N N . VAL C 1 82 ? -4.303 79.848 -56.813 1.00 19.11 64 VAL C N 1
ATOM 9990 C CA . VAL C 1 82 ? -4.384 80.742 -57.982 1.00 19.56 64 VAL C CA 1
ATOM 9991 C C . VAL C 1 82 ? -3.464 80.224 -59.099 1.00 24.11 64 VAL C C 1
ATOM 9992 O O . VAL C 1 82 ? -3.878 80.228 -60.261 1.00 21.57 64 VAL C O 1
ATOM 9996 N N . GLU C 1 83 ? -2.265 79.684 -58.730 1.00 22.12 65 GLU C N 1
ATOM 9997 C CA . GLU C 1 83 ? -1.347 79.078 -59.703 1.00 22.01 65 GLU C CA 1
ATOM 9998 C C . GLU C 1 83 ? -1.991 77.844 -60.328 1.00 22.81 65 GLU C C 1
ATOM 9999 O O . GLU C 1 83 ? -1.785 77.581 -61.508 1.00 21.75 65 GLU C O 1
ATOM 10005 N N . TYR C 1 84 ? -2.775 77.086 -59.540 1.00 18.33 66 TYR C N 1
ATOM 10006 C CA . TYR C 1 84 ? -3.517 75.936 -60.053 1.00 17.24 66 TYR C CA 1
ATOM 10007 C C . TYR C 1 84 ? -4.584 76.395 -61.087 1.00 21.14 66 TYR C C 1
ATOM 10008 O O . TYR C 1 84 ? -4.673 75.802 -62.155 1.00 20.46 66 TYR C O 1
ATOM 10017 N N . ALA C 1 85 ? -5.361 77.455 -60.778 1.00 20.03 67 ALA C N 1
ATOM 10018 C CA . ALA C 1 85 ? -6.356 78.025 -61.706 1.00 19.43 67 ALA C CA 1
ATOM 10019 C C . ALA C 1 85 ? -5.668 78.427 -63.024 1.00 25.42 67 ALA C C 1
ATOM 10020 O O . ALA C 1 85 ? -6.207 78.150 -64.094 1.00 25.41 67 ALA C O 1
ATOM 10022 N N . GLU C 1 86 ? -4.456 79.026 -62.944 1.00 21.95 68 GLU C N 1
ATOM 10023 C CA . GLU C 1 86 ? -3.651 79.404 -64.123 1.00 22.15 68 GLU C CA 1
ATOM 10024 C C . GLU C 1 86 ? -3.209 78.169 -64.925 1.00 25.39 68 GLU C C 1
ATOM 10025 O O . GLU C 1 86 ? -3.320 78.154 -66.159 1.00 24.78 68 GLU C O 1
ATOM 10031 N N . GLU C 1 87 ? -2.733 77.123 -64.224 1.00 22.40 69 GLU C N 1
ATOM 10032 C CA . GLU C 1 87 ? -2.277 75.886 -64.845 1.00 21.60 69 GLU C CA 1
ATOM 10033 C C . GLU C 1 87 ? -3.386 75.124 -65.590 1.00 27.26 69 GLU C C 1
ATOM 10034 O O . GLU C 1 87 ? -3.109 74.522 -66.628 1.00 27.78 69 GLU C O 1
ATOM 10040 N N . VAL C 1 88 ? -4.638 75.162 -65.087 1.00 22.55 70 VAL C N 1
ATOM 10041 C CA . VAL C 1 88 ? -5.769 74.532 -65.790 1.00 20.86 70 VAL C CA 1
ATOM 10042 C C . VAL C 1 88 ? -6.359 75.476 -66.859 1.00 22.94 70 VAL C C 1
ATOM 10043 O O . VAL C 1 88 ? -7.339 75.109 -67.505 1.00 22.15 70 VAL C O 1
ATOM 10047 N N . GLU C 1 89 ? -5.802 76.708 -66.993 1.00 18.48 71 GLU C N 1
ATOM 10048 C CA . GLU C 1 89 ? -6.235 77.737 -67.964 1.00 17.90 71 GLU C CA 1
ATOM 10049 C C . GLU C 1 89 ? -7.696 78.128 -67.732 1.00 21.70 71 GLU C C 1
ATOM 10050 O O . GLU C 1 89 ? -8.487 78.237 -68.679 1.00 20.11 71 GLU C O 1
ATOM 10056 N N . LEU C 1 90 ? -8.045 78.340 -66.454 1.00 18.44 72 LEU C N 1
ATOM 10057 C CA . LEU C 1 90 ? -9.393 78.700 -66.045 1.00 17.86 72 LEU C CA 1
ATOM 10058 C C . LEU C 1 90 ? -9.894 79.927 -66.752 1.00 21.57 72 LEU C C 1
ATOM 10059 O O . LEU C 1 90 ? -10.999 79.895 -67.275 1.00 21.95 72 LEU C O 1
ATOM 10064 N N . LYS C 1 91 ? -9.101 81.003 -66.777 1.00 17.96 73 LYS C N 1
ATOM 10065 C CA . LYS C 1 91 ? -9.519 82.256 -67.425 1.00 17.17 73 LYS C CA 1
ATOM 10066 C C . LYS C 1 91 ? -9.807 82.085 -68.929 1.00 21.47 73 LYS C C 1
ATOM 10067 O O . LYS C 1 91 ? -10.773 82.666 -69.433 1.00 19.94 73 LYS C O 1
ATOM 10073 N N . LYS C 1 92 ? -8.986 81.275 -69.631 1.00 19.90 74 LYS C N 1
ATOM 10074 C CA . LYS C 1 92 ? -9.145 80.982 -71.062 1.00 20.34 74 LYS C CA 1
ATOM 10075 C C . LYS C 1 92 ? -10.481 80.256 -71.290 1.00 23.94 74 LYS C C 1
ATOM 10076 O O . LYS C 1 92 ? -11.245 80.639 -72.182 1.00 22.95 74 LYS C O 1
ATOM 10082 N N . LYS C 1 93 ? -10.778 79.259 -70.436 1.00 19.72 75 LYS C N 1
ATOM 10083 C CA . LYS C 1 93 ? -11.994 78.450 -70.484 1.00 18.66 75 LYS C CA 1
ATOM 10084 C C . LYS C 1 93 ? -13.256 79.267 -70.159 1.00 21.49 75 LYS C C 1
ATOM 10085 O O . LYS C 1 93 ? -14.273 79.109 -70.833 1.00 19.35 75 LYS C O 1
ATOM 10091 N N . VAL C 1 94 ? -13.182 80.160 -69.152 1.00 17.13 76 VAL C N 1
ATOM 10092 C CA . VAL C 1 94 ? -14.320 81.025 -68.803 1.00 15.80 76 VAL C CA 1
ATOM 10093 C C . VAL C 1 94 ? -14.612 81.972 -69.972 1.00 19.93 76 VAL C C 1
ATOM 10094 O O . VAL C 1 94 ? -15.772 82.123 -70.359 1.00 18.82 76 VAL C O 1
ATOM 10098 N N . GLU C 1 95 ? -13.546 82.551 -70.564 1.00 17.64 77 GLU C N 1
ATOM 10099 C CA . GLU C 1 95 ? -13.659 83.432 -71.728 1.00 19.84 77 GLU C CA 1
ATOM 10100 C C . GLU C 1 95 ? -14.305 82.718 -72.928 1.00 22.11 77 GLU C C 1
ATOM 10101 O O . GLU C 1 95 ? -15.214 83.296 -73.528 1.00 22.04 77 GLU C O 1
ATOM 10107 N N . LYS C 1 96 ? -13.907 81.448 -73.223 1.00 17.19 78 LYS C N 1
ATOM 10108 C CA . LYS C 1 96 ? -14.502 80.659 -74.321 1.00 17.21 78 LYS C CA 1
ATOM 10109 C C . LYS C 1 96 ? -16.005 80.459 -74.085 1.00 20.81 78 LYS C C 1
ATOM 10110 O O . LYS C 1 96 ? -16.791 80.540 -75.027 1.00 20.80 78 LYS C O 1
ATOM 10116 N N . THR C 1 97 ? -16.401 80.226 -72.830 1.00 17.16 79 THR C N 1
ATOM 10117 C CA . THR C 1 97 ? -17.810 80.051 -72.444 1.00 16.07 79 THR C CA 1
ATOM 10118 C C . THR C 1 97 ? -18.599 81.321 -72.751 1.00 17.80 79 THR C C 1
ATOM 10119 O O . THR C 1 97 ? -19.605 81.256 -73.471 1.00 16.89 79 THR C O 1
ATOM 10123 N N . PHE C 1 98 ? -18.125 82.483 -72.239 1.00 13.77 80 PHE C N 1
ATOM 10124 C CA . PHE C 1 98 ? -18.768 83.788 -72.486 1.00 13.40 80 PHE C CA 1
ATOM 10125 C C . PHE C 1 98 ? -18.842 84.133 -73.983 1.00 19.25 80 PHE C C 1
ATOM 10126 O O . PHE C 1 98 ? -19.818 84.753 -74.400 1.00 19.63 80 PHE C O 1
ATOM 10134 N N . MET C 1 99 ? -17.795 83.738 -74.777 1.00 19.87 81 MET C N 1
ATOM 10135 C CA A MET C 1 99 ? -17.722 84.014 -76.222 0.50 19.03 81 MET C CA 1
ATOM 10136 C CA B MET C 1 99 ? -17.644 83.948 -76.239 0.50 20.41 81 MET C CA 1
ATOM 10137 C C . MET C 1 99 ? -18.685 83.174 -77.062 1.00 22.88 81 MET C C 1
ATOM 10138 O O . MET C 1 99 ? -18.930 83.507 -78.221 1.00 22.99 81 MET C O 1
ATOM 10147 N N . GLY C 1 100 ? -19.233 82.108 -76.495 1.00 17.75 82 GLY C N 1
ATOM 10148 C CA . GLY C 1 100 ? -20.186 81.279 -77.227 1.00 16.33 82 GLY C CA 1
ATOM 10149 C C . GLY C 1 100 ? -19.576 80.044 -77.855 1.00 19.03 82 GLY C C 1
ATOM 10150 O O . GLY C 1 100 ? -20.235 79.379 -78.649 1.00 17.72 82 GLY C O 1
ATOM 10151 N N . GLU C 1 101 ? -18.325 79.693 -77.482 1.00 15.91 83 GLU C N 1
ATOM 10152 C CA . GLU C 1 101 ? -17.689 78.485 -77.995 1.00 14.96 83 GLU C CA 1
ATOM 10153 C C . GLU C 1 101 ? -18.396 77.258 -77.437 1.00 20.35 83 GLU C C 1
ATOM 10154 O O . GLU C 1 101 ? -18.986 77.339 -76.345 1.00 19.89 83 GLU C O 1
ATOM 10160 N N . LYS C 1 102 ? -18.347 76.129 -78.186 1.00 17.17 84 LYS C N 1
ATOM 10161 C CA . LYS C 1 102 ? -19.028 74.894 -77.816 1.00 16.85 84 LYS C CA 1
ATOM 10162 C C . LYS C 1 102 ? -18.333 74.145 -76.656 1.00 21.57 84 LYS C C 1
ATOM 10163 O O . LYS C 1 102 ? -17.825 73.027 -76.837 1.00 21.36 84 LYS C O 1
ATOM 10169 N N . VAL C 1 103 ? -18.322 74.770 -75.468 1.00 17.39 85 VAL C N 1
ATOM 10170 C CA . VAL C 1 103 ? -17.670 74.237 -74.265 1.00 17.88 85 VAL C CA 1
ATOM 10171 C C . VAL C 1 103 ? -18.376 73.021 -73.652 1.00 19.83 85 VAL C C 1
ATOM 10172 O O . VAL C 1 103 ? -17.738 72.258 -72.928 1.00 19.47 85 VAL C O 1
ATOM 10176 N N . ASN C 1 104 ? -19.678 72.822 -73.957 1.00 14.03 86 ASN C N 1
ATOM 10177 C CA . ASN C 1 104 ? -20.408 71.639 -73.524 1.00 14.33 86 ASN C CA 1
ATOM 10178 C C . ASN C 1 104 ? -19.992 70.599 -74.577 1.00 23.01 86 ASN C C 1
ATOM 10179 O O . ASN C 1 104 ? -20.612 70.480 -75.643 1.00 23.08 86 ASN C O 1
ATOM 10184 N N . MET C 1 105 ? -18.872 69.921 -74.297 1.00 20.70 87 MET C N 1
ATOM 10185 C CA . MET C 1 105 ? -18.200 69.010 -75.220 1.00 20.64 87 MET C CA 1
ATOM 10186 C C . MET C 1 105 ? -18.830 67.658 -75.467 1.00 26.08 87 MET C C 1
ATOM 10187 O O . MET C 1 105 ? -18.467 67.019 -76.446 1.00 29.27 87 MET C O 1
ATOM 10192 N N . THR C 1 106 ? -19.801 67.227 -74.646 1.00 19.19 88 THR C N 1
ATOM 10193 C CA . THR C 1 106 ? -20.443 65.937 -74.885 1.00 17.89 88 THR C CA 1
ATOM 10194 C C . THR C 1 106 ? -21.695 66.107 -75.726 1.00 21.25 88 THR C C 1
ATOM 10195 O O . THR C 1 106 ? -22.121 65.152 -76.351 1.00 20.01 88 THR C O 1
ATOM 10199 N N . GLU C 1 107 ? -22.325 67.287 -75.679 1.00 19.51 89 GLU C N 1
ATOM 10200 C CA . GLU C 1 107 ? -23.531 67.561 -76.458 1.00 20.73 89 GLU C CA 1
ATOM 10201 C C . GLU C 1 107 ? -23.202 68.506 -77.624 1.00 25.75 89 GLU C C 1
ATOM 10202 O O . GLU C 1 107 ? -24.070 68.766 -78.451 1.00 24.10 89 GLU C O 1
ATOM 10208 N N . ASN C 1 108 ? -21.922 68.972 -77.713 1.00 22.08 90 ASN C N 1
ATOM 10209 C CA . ASN C 1 108 ? -21.421 69.913 -78.715 1.00 22.00 90 ASN C CA 1
ATOM 10210 C C . ASN C 1 108 ? -22.297 71.172 -78.758 1.00 25.40 90 ASN C C 1
ATOM 10211 O O . ASN C 1 108 ? -22.922 71.481 -79.777 1.00 24.65 90 ASN C O 1
ATOM 10216 N N . ARG C 1 109 ? -22.388 71.862 -77.614 1.00 19.93 91 ARG C N 1
ATOM 10217 C CA . ARG C 1 109 ? -23.232 73.035 -77.468 1.00 18.51 91 ARG C CA 1
ATOM 10218 C C . ARG C 1 109 ? -22.552 74.198 -76.842 1.00 18.34 91 ARG C C 1
ATOM 10219 O O . ARG C 1 109 ? -21.622 74.035 -76.065 1.00 16.99 91 ARG C O 1
ATOM 10227 N N . SER C 1 110 ? -23.065 75.385 -77.136 1.00 13.88 92 SER C N 1
ATOM 10228 C CA . SER C 1 110 ? -22.608 76.618 -76.500 1.00 13.50 92 SER C CA 1
ATOM 10229 C C . SER C 1 110 ? -23.274 76.683 -75.107 1.00 15.57 92 SER C C 1
ATOM 10230 O O . SER C 1 110 ? -24.243 75.970 -74.844 1.00 14.78 92 SER C O 1
ATOM 10233 N N . VAL C 1 111 ? -22.726 77.508 -74.227 1.00 10.06 93 VAL C N 1
ATOM 10234 C CA . VAL C 1 111 ? -23.196 77.725 -72.854 1.00 10.46 93 VAL C CA 1
ATOM 10235 C C . VAL C 1 111 ? -23.319 79.238 -72.702 1.00 15.32 93 VAL C C 1
ATOM 10236 O O . VAL C 1 111 ? -22.325 79.930 -72.484 1.00 15.28 93 VAL C O 1
ATOM 10240 N N . LEU C 1 112 ? -24.522 79.749 -72.919 1.00 13.46 94 LEU C N 1
ATOM 10241 C CA . LEU C 1 112 ? -24.739 81.179 -72.990 1.00 12.33 94 LEU C CA 1
ATOM 10242 C C . LEU C 1 112 ? -25.830 81.751 -72.100 1.00 16.25 94 LEU C C 1
ATOM 10243 O O . LEU C 1 112 ? -26.453 82.746 -72.461 1.00 16.18 94 LEU C O 1
ATOM 10248 N N . HIS C 1 113 ? -25.969 81.230 -70.880 1.00 13.00 95 HIS C N 1
ATOM 10249 C CA . HIS C 1 113 ? -26.890 81.817 -69.917 1.00 11.65 95 HIS C CA 1
ATOM 10250 C C . HIS C 1 113 ? -26.461 83.268 -69.565 1.00 15.67 95 HIS C C 1
ATOM 10251 O O . HIS C 1 113 ? -27.317 84.101 -69.298 1.00 14.61 95 HIS C O 1
ATOM 10258 N N . THR C 1 114 ? -25.147 83.593 -69.659 1.00 13.62 96 THR C N 1
ATOM 10259 C CA . THR C 1 114 ? -24.653 84.953 -69.406 1.00 14.25 96 THR C CA 1
ATOM 10260 C C . THR C 1 114 ? -25.213 85.964 -70.425 1.00 19.79 96 THR C C 1
ATOM 10261 O O . THR C 1 114 ? -25.396 87.126 -70.065 1.00 21.43 96 THR C O 1
ATOM 10265 N N . ALA C 1 115 ? -25.523 85.527 -71.660 1.00 15.77 97 ALA C N 1
ATOM 10266 C CA . ALA C 1 115 ? -26.085 86.398 -72.697 1.00 14.87 97 ALA C CA 1
ATOM 10267 C C . ALA C 1 115 ? -27.489 86.871 -72.344 1.00 18.90 97 ALA C C 1
ATOM 10268 O O . ALA C 1 115 ? -27.896 87.940 -72.794 1.00 16.34 97 ALA C O 1
ATOM 10270 N N . LEU C 1 116 ? -28.220 86.091 -71.515 1.00 17.19 98 LEU C N 1
ATOM 10271 C CA . LEU C 1 116 ? -29.611 86.394 -71.112 1.00 16.15 98 LEU C CA 1
ATOM 10272 C C . LEU C 1 116 ? -29.756 87.696 -70.359 1.00 17.74 98 LEU C C 1
ATOM 10273 O O . LEU C 1 116 ? -30.814 88.299 -70.381 1.00 16.41 98 LEU C O 1
ATOM 10278 N N . ARG C 1 117 ? -28.694 88.116 -69.672 1.00 15.65 99 ARG C N 1
ATOM 10279 C CA . ARG C 1 117 ? -28.733 89.326 -68.867 1.00 16.12 99 ARG C CA 1
ATOM 10280 C C . ARG C 1 117 ? -27.924 90.514 -69.415 1.00 17.94 99 ARG C C 1
ATOM 10281 O O . ARG C 1 117 ? -27.820 91.523 -68.730 1.00 17.25 99 ARG C O 1
ATOM 10289 N N . ILE C 1 118 ? -27.371 90.415 -70.640 1.00 15.01 100 ILE C N 1
ATOM 10290 C CA . ILE C 1 118 ? -26.650 91.534 -71.258 1.00 14.41 100 ILE C CA 1
ATOM 10291 C C . ILE C 1 118 ? -27.715 92.631 -71.557 1.00 20.23 100 ILE C C 1
ATOM 10292 O O . ILE C 1 118 ? -28.757 92.314 -72.135 1.00 19.82 100 ILE C O 1
ATOM 10297 N N . PRO C 1 119 ? -27.548 93.878 -71.039 1.00 18.63 101 PRO C N 1
ATOM 10298 C CA . PRO C 1 119 ? -28.583 94.903 -71.268 1.00 18.87 101 PRO C CA 1
ATOM 10299 C C . PRO C 1 119 ? -28.630 95.387 -72.717 1.00 21.98 101 PRO C C 1
ATOM 10300 O O . PRO C 1 119 ? -27.655 95.217 -73.441 1.00 20.20 101 PRO C O 1
ATOM 10304 N N . ILE C 1 120 ? -29.772 95.949 -73.130 1.00 19.14 102 ILE C N 1
ATOM 10305 C CA . ILE C 1 120 ? -30.044 96.442 -74.475 1.00 19.27 102 ILE C CA 1
ATOM 10306 C C . ILE C 1 120 ? -28.980 97.395 -75.040 1.00 25.75 102 ILE C C 1
ATOM 10307 O O . ILE C 1 120 ? -28.655 97.297 -76.217 1.00 25.26 102 ILE C O 1
ATOM 10312 N N . GLU C 1 121 ? -28.405 98.280 -74.204 1.00 23.76 103 GLU C N 1
ATOM 10313 C CA . GLU C 1 121 ? -27.391 99.230 -74.644 1.00 23.76 103 GLU C CA 1
ATOM 10314 C C . GLU C 1 121 ? -26.092 98.556 -75.145 1.00 29.40 103 GLU C C 1
ATOM 10315 O O . GLU C 1 121 ? -25.284 99.201 -75.825 1.00 28.64 103 GLU C O 1
ATOM 10321 N N . LYS C 1 122 ? -25.921 97.251 -74.835 1.00 24.30 104 LYS C N 1
ATOM 10322 C CA . LYS C 1 122 ? -24.753 96.463 -75.218 1.00 22.83 104 LYS C CA 1
ATOM 10323 C C . LYS C 1 122 ? -25.075 95.438 -76.311 1.00 25.09 104 LYS C C 1
ATOM 10324 O O . LYS C 1 122 ? -24.214 94.626 -76.632 1.00 24.71 104 LYS C O 1
ATOM 10330 N N . ILE C 1 123 ? -26.280 95.507 -76.919 1.00 22.90 105 ILE C N 1
ATOM 10331 C CA . ILE C 1 123 ? -26.754 94.600 -77.985 1.00 23.60 105 ILE C CA 1
ATOM 10332 C C . ILE C 1 123 ? -25.772 94.461 -79.148 1.00 31.96 105 ILE C C 1
ATOM 10333 O O . ILE C 1 123 ? -25.657 93.369 -79.711 1.00 32.36 105 ILE C O 1
ATOM 10338 N N . ASN C 1 124 ? -25.064 95.555 -79.494 1.00 29.80 106 ASN C N 1
ATOM 10339 C CA . ASN C 1 124 ? -24.103 95.543 -80.593 1.00 29.81 106 ASN C CA 1
ATOM 10340 C C . ASN C 1 124 ? -22.671 95.388 -80.114 1.00 33.77 106 ASN C C 1
ATOM 10341 O O . ASN C 1 124 ? -21.954 94.553 -80.654 1.00 34.03 106 ASN C O 1
ATOM 10346 N N . THR C 1 125 ? -22.265 96.144 -79.083 1.00 30.08 107 THR C N 1
ATOM 10347 C CA . THR C 1 125 ? -20.909 96.102 -78.515 1.00 29.49 107 THR C CA 1
ATOM 10348 C C . THR C 1 125 ? -20.576 94.744 -77.903 1.00 33.96 107 THR C C 1
ATOM 10349 O O . THR C 1 125 ? -19.419 94.355 -77.884 1.00 34.54 107 THR C O 1
ATOM 10353 N N . HIS C 1 126 ? -21.588 94.038 -77.369 1.00 30.61 108 HIS C N 1
ATOM 10354 C CA . HIS C 1 126 ? -21.402 92.739 -76.728 1.00 28.46 108 HIS C CA 1
ATOM 10355 C C . HIS C 1 126 ? -22.074 91.627 -77.511 1.00 28.57 108 HIS C C 1
ATOM 10356 O O . HIS C 1 126 ? -22.352 90.568 -76.943 1.00 26.40 108 HIS C O 1
ATOM 10363 N N . LYS C 1 127 ? -22.279 91.836 -78.837 1.00 23.18 109 LYS C N 1
ATOM 10364 C CA . LYS C 1 127 ? -22.900 90.842 -79.709 1.00 21.90 109 LYS C CA 1
ATOM 10365 C C . LYS C 1 127 ? -22.229 89.475 -79.646 1.00 25.22 109 LYS C C 1
ATOM 10366 O O . LYS C 1 127 ? -21.031 89.375 -79.354 1.00 27.09 109 LYS C O 1
ATOM 10372 N N . ILE C 1 128 ? -23.028 88.426 -79.847 1.00 21.68 110 ILE C N 1
ATOM 10373 C CA . ILE C 1 128 ? -22.578 87.031 -79.855 1.00 21.79 110 ILE C CA 1
ATOM 10374 C C . ILE C 1 128 ? -23.245 86.423 -81.070 1.00 25.28 110 ILE C C 1
ATOM 10375 O O . ILE C 1 128 ? -24.469 86.299 -81.111 1.00 23.94 110 ILE C O 1
ATOM 10380 N N . ILE C 1 129 ? -22.428 86.101 -82.077 1.00 24.34 111 ILE C N 1
ATOM 10381 C CA . ILE C 1 129 ? -22.864 85.553 -83.346 1.00 25.06 111 ILE C CA 1
ATOM 10382 C C . ILE C 1 129 ? -22.846 84.019 -83.335 1.00 31.08 111 ILE C C 1
ATOM 10383 O O . ILE C 1 129 ? -21.778 83.406 -83.289 1.00 32.03 111 ILE C O 1
ATOM 10388 N N . ILE C 1 130 ? -24.040 83.418 -83.386 1.00 28.76 112 ILE C N 1
ATOM 10389 C CA . ILE C 1 130 ? -24.271 81.969 -83.449 1.00 29.75 112 ILE C CA 1
ATOM 10390 C C . ILE C 1 130 ? -25.107 81.782 -84.703 1.00 37.69 112 ILE C C 1
ATOM 10391 O O . ILE C 1 130 ? -26.141 82.445 -84.846 1.00 36.71 112 ILE C O 1
ATOM 10396 N N . ASP C 1 131 ? -24.627 80.928 -85.634 1.00 36.42 113 ASP C N 1
ATOM 10397 C CA . ASP C 1 131 ? -25.251 80.646 -86.934 1.00 36.42 113 ASP C CA 1
ATOM 10398 C C . ASP C 1 131 ? -25.598 81.932 -87.711 1.00 37.70 113 ASP C C 1
ATOM 10399 O O . ASP C 1 131 ? -26.743 82.117 -88.126 1.00 36.31 113 ASP C O 1
ATOM 10404 N N . ASN C 1 132 ? -24.606 82.832 -87.862 1.00 34.61 114 ASN C N 1
ATOM 10405 C CA . ASN C 1 132 ? -24.725 84.121 -88.572 1.00 35.45 114 ASN C CA 1
ATOM 10406 C C . ASN C 1 132 ? -25.882 85.036 -88.068 1.00 39.94 114 ASN C C 1
ATOM 10407 O O . ASN C 1 132 ? -26.492 85.775 -88.855 1.00 42.58 114 ASN C O 1
ATOM 10409 N N . LYS C 1 133 ? -26.165 84.995 -86.749 1.00 32.08 115 LYS C N 1
ATOM 10410 C CA . LYS C 1 133 ? -27.212 85.798 -86.114 1.00 29.77 115 LYS C CA 1
ATOM 10411 C C . LYS C 1 133 ? -26.773 86.226 -84.710 1.00 29.45 115 LYS C C 1
ATOM 10412 O O . LYS C 1 133 ? -26.250 85.397 -83.960 1.00 28.63 115 LYS C O 1
ATOM 10414 N N . ASN C 1 134 ? -26.967 87.518 -84.361 1.00 25.56 116 ASN C N 1
ATOM 10415 C CA . ASN C 1 134 ? -26.653 88.021 -83.022 1.00 26.05 116 ASN C CA 1
ATOM 10416 C C . ASN C 1 134 ? -27.726 87.497 -82.061 1.00 28.93 116 ASN C C 1
ATOM 10417 O O . ASN C 1 134 ? -28.873 87.953 -82.113 1.00 28.96 116 ASN C O 1
ATOM 10422 N N . VAL C 1 135 ? -27.347 86.517 -81.203 1.00 24.33 117 VAL C N 1
ATOM 10423 C CA . VAL C 1 135 ? -28.253 85.910 -80.216 1.00 23.88 117 VAL C CA 1
ATOM 10424 C C . VAL C 1 135 ? -28.917 86.915 -79.278 1.00 23.07 117 VAL C C 1
ATOM 10425 O O . VAL C 1 135 ? -30.032 86.651 -78.847 1.00 21.16 117 VAL C O 1
ATOM 10429 N N . LEU C 1 136 ? -28.273 88.086 -79.034 1.00 19.91 118 LEU C N 1
ATOM 10430 C CA . LEU C 1 136 ? -28.821 89.156 -78.175 1.00 18.75 118 LEU C CA 1
ATOM 10431 C C . LEU C 1 136 ? -30.110 89.758 -78.739 1.00 22.02 118 LEU C C 1
ATOM 10432 O O . LEU C 1 136 ? -30.932 90.273 -77.989 1.00 21.15 118 LEU C O 1
ATOM 10437 N N . GLU C 1 137 ? -30.306 89.651 -80.056 1.00 18.86 119 GLU C N 1
ATOM 10438 C CA . GLU C 1 137 ? -31.545 90.098 -80.703 1.00 18.50 119 GLU C CA 1
ATOM 10439 C C . GLU C 1 137 ? -32.696 89.172 -80.317 1.00 21.14 119 GLU C C 1
ATOM 10440 O O . GLU C 1 137 ? -33.810 89.642 -80.100 1.00 20.54 119 GLU C O 1
ATOM 10446 N N . ASP C 1 138 ? -32.426 87.858 -80.214 1.00 17.80 120 ASP C N 1
ATOM 10447 C CA . ASP C 1 138 ? -33.419 86.864 -79.801 1.00 17.66 120 ASP C CA 1
ATOM 10448 C C . ASP C 1 138 ? -33.730 87.058 -78.309 1.00 19.63 120 ASP C C 1
ATOM 10449 O O . ASP C 1 138 ? -34.901 87.005 -77.926 1.00 17.72 120 ASP C O 1
ATOM 10454 N N . VAL C 1 139 ? -32.663 87.284 -77.484 1.00 15.10 121 VAL C N 1
ATOM 10455 C CA . VAL C 1 139 ? -32.761 87.517 -76.035 1.00 13.52 121 VAL C CA 1
ATOM 10456 C C . VAL C 1 139 ? -33.685 88.717 -75.803 1.00 18.17 121 VAL C C 1
ATOM 10457 O O . VAL C 1 139 ? -34.671 88.602 -75.067 1.00 17.78 121 VAL C O 1
ATOM 10461 N N . HIS C 1 140 ? -33.366 89.860 -76.436 1.00 15.70 122 HIS C N 1
ATOM 10462 C CA . HIS C 1 140 ? -34.185 91.063 -76.293 1.00 16.54 122 HIS C CA 1
ATOM 10463 C C . HIS C 1 140 ? -35.559 91.037 -76.913 1.00 21.19 122 HIS C C 1
ATOM 10464 O O . HIS C 1 140 ? -36.443 91.719 -76.407 1.00 23.06 122 HIS C O 1
ATOM 10471 N N . GLY C 1 141 ? -35.746 90.244 -77.969 1.00 18.51 123 GLY C N 1
ATOM 10472 C CA . GLY C 1 141 ? -37.054 90.072 -78.593 1.00 18.42 123 GLY C CA 1
ATOM 10473 C C . GLY C 1 141 ? -37.986 89.421 -77.583 1.00 22.22 123 GLY C C 1
ATOM 10474 O O . GLY C 1 141 ? -39.115 89.867 -77.384 1.00 21.26 123 GLY C O 1
ATOM 10475 N N . VAL C 1 142 ? -37.479 88.388 -76.868 1.00 19.35 124 VAL C N 1
ATOM 10476 C CA . VAL C 1 142 ? -38.253 87.690 -75.834 1.00 17.39 124 VAL C CA 1
ATOM 10477 C C . VAL C 1 142 ? -38.494 88.603 -74.621 1.00 21.48 124 VAL C C 1
ATOM 10478 O O . VAL C 1 142 ? -39.641 88.697 -74.168 1.00 19.89 124 VAL C O 1
ATOM 10482 N N . LEU C 1 143 ? -37.438 89.301 -74.124 1.00 15.62 125 LEU C N 1
ATOM 10483 C CA . LEU C 1 143 ? -37.573 90.217 -72.991 1.00 13.48 125 LEU C CA 1
ATOM 10484 C C . LEU C 1 143 ? -38.609 91.323 -73.261 1.00 18.22 125 LEU C C 1
ATOM 10485 O O . LEU C 1 143 ? -39.419 91.604 -72.381 1.00 16.63 125 LEU C O 1
ATOM 10490 N N . LYS C 1 144 ? -38.649 91.876 -74.509 1.00 16.20 126 LYS C N 1
ATOM 10491 C CA . LYS C 1 144 ? -39.640 92.900 -74.881 1.00 15.50 126 LYS C CA 1
ATOM 10492 C C . LYS C 1 144 ? -41.044 92.327 -74.846 1.00 17.09 126 LYS C C 1
ATOM 10493 O O . LYS C 1 144 ? -41.967 93.005 -74.399 1.00 14.24 126 LYS C O 1
ATOM 10499 N N . LYS C 1 145 ? -41.197 91.057 -75.278 1.00 14.33 127 LYS C N 1
ATOM 10500 C CA . LYS C 1 145 ? -42.470 90.347 -75.256 1.00 13.23 127 LYS C CA 1
ATOM 10501 C C . LYS C 1 145 ? -42.944 90.134 -73.812 1.00 15.55 127 LYS C C 1
ATOM 10502 O O . LYS C 1 145 ? -44.144 90.306 -73.527 1.00 15.24 127 LYS C O 1
ATOM 10508 N N . ILE C 1 146 ? -42.004 89.799 -72.894 1.00 10.23 128 ILE C N 1
ATOM 10509 C CA . ILE C 1 146 ? -42.310 89.584 -71.475 1.00 11.53 128 ILE C CA 1
ATOM 10510 C C . ILE C 1 146 ? -42.704 90.893 -70.820 1.00 16.97 128 ILE C C 1
ATOM 10511 O O . ILE C 1 146 ? -43.690 90.926 -70.077 1.00 16.59 128 ILE C O 1
ATOM 10516 N N . GLU C 1 147 ? -41.932 91.973 -71.089 1.00 14.44 129 GLU C N 1
ATOM 10517 C CA . GLU C 1 147 ? -42.211 93.290 -70.539 1.00 15.04 129 GLU C CA 1
ATOM 10518 C C . GLU C 1 147 ? -43.649 93.687 -70.921 1.00 18.79 129 GLU C C 1
ATOM 10519 O O . GLU C 1 147 ? -44.416 94.044 -70.037 1.00 18.82 129 GLU C O 1
ATOM 10525 N N . LYS C 1 148 ? -44.021 93.553 -72.222 1.00 15.90 130 LYS C N 1
ATOM 10526 C CA . LYS C 1 148 ? -45.360 93.888 -72.710 1.00 14.86 130 LYS C CA 1
ATOM 10527 C C . LYS C 1 148 ? -46.430 93.024 -72.068 1.00 18.76 130 LYS C C 1
ATOM 10528 O O . LYS C 1 148 ? -47.408 93.563 -71.550 1.00 20.03 130 LYS C O 1
ATOM 10530 N N . TYR C 1 149 ? -46.255 91.698 -72.086 1.00 12.59 131 TYR C N 1
ATOM 10531 C CA . TYR C 1 149 ? -47.236 90.766 -71.533 1.00 13.74 131 TYR C CA 1
ATOM 10532 C C . TYR C 1 149 ? -47.458 90.962 -70.024 1.00 17.82 131 TYR C C 1
ATOM 10533 O O . TYR C 1 149 ? -48.614 91.010 -69.580 1.00 16.84 131 TYR C O 1
ATOM 10542 N N . SER C 1 150 ? -46.358 91.086 -69.257 1.00 13.14 132 SER C N 1
ATOM 10543 C CA . SER C 1 150 ? -46.438 91.257 -67.803 1.00 13.08 132 SER C CA 1
ATOM 10544 C C . SER C 1 150 ? -47.024 92.617 -67.464 1.00 17.16 132 SER C C 1
ATOM 10545 O O . SER C 1 150 ? -47.858 92.692 -66.583 1.00 17.76 132 SER C O 1
ATOM 10548 N N . ASP C 1 151 ? -46.653 93.671 -68.206 1.00 15.18 133 ASP C N 1
ATOM 10549 C CA . ASP C 1 151 ? -47.237 95.010 -68.008 1.00 16.33 133 ASP C CA 1
ATOM 10550 C C . ASP C 1 151 ? -48.737 94.941 -68.235 1.00 18.71 133 ASP C C 1
ATOM 10551 O O . ASP C 1 151 ? -49.485 95.412 -67.392 1.00 17.03 133 ASP C O 1
ATOM 10556 N N . ASP C 1 152 ? -49.168 94.267 -69.318 1.00 17.02 134 ASP C N 1
ATOM 10557 C CA . ASP C 1 152 ? -50.590 94.113 -69.670 1.00 18.19 134 ASP C CA 1
ATOM 10558 C C . ASP C 1 152 ? -51.395 93.319 -68.647 1.00 22.22 134 ASP C C 1
ATOM 10559 O O . ASP C 1 152 ? -52.556 93.652 -68.394 1.00 20.87 134 ASP C O 1
ATOM 10564 N N . ILE C 1 153 ? -50.793 92.270 -68.058 1.00 19.61 135 ILE C N 1
ATOM 10565 C CA . ILE C 1 153 ? -51.448 91.468 -67.015 1.00 18.52 135 ILE C CA 1
ATOM 10566 C C . ILE C 1 153 ? -51.627 92.339 -65.766 1.00 19.73 135 ILE C C 1
ATOM 10567 O O . ILE C 1 153 ? -52.710 92.383 -65.196 1.00 17.79 135 ILE C O 1
ATOM 10572 N N . ARG C 1 154 ? -50.563 93.046 -65.381 1.00 17.17 136 ARG C N 1
ATOM 10573 C CA . ARG C 1 154 ? -50.500 93.883 -64.177 1.00 16.67 136 ARG C CA 1
ATOM 10574 C C . ARG C 1 154 ? -51.319 95.163 -64.261 1.00 20.50 136 ARG C C 1
ATOM 10575 O O . ARG C 1 154 ? -51.730 95.678 -63.227 1.00 17.44 136 ARG C O 1
ATOM 10583 N N . ASN C 1 155 ? -51.563 95.689 -65.478 1.00 19.67 137 ASN C N 1
ATOM 10584 C CA . ASN C 1 155 ? -52.396 96.890 -65.562 1.00 20.03 137 ASN C CA 1
ATOM 10585 C C . ASN C 1 155 ? -53.821 96.580 -66.010 1.00 23.54 137 ASN C C 1
ATOM 10586 O O . ASN C 1 155 ? -54.635 97.481 -66.210 1.00 22.05 137 ASN C O 1
ATOM 10591 N N . GLY C 1 156 ? -54.117 95.296 -66.108 1.00 19.36 138 GLY C N 1
ATOM 10592 C CA . GLY C 1 156 ? -55.442 94.830 -66.473 1.00 19.28 138 GLY C CA 1
ATOM 10593 C C . GLY C 1 156 ? -55.812 94.980 -67.934 1.00 23.83 138 GLY C C 1
ATOM 10594 O O . GLY C 1 156 ? -56.996 94.933 -68.250 1.00 24.08 138 GLY C O 1
ATOM 10595 N N . VAL C 1 157 ? -54.827 95.161 -68.833 1.00 21.10 139 VAL C N 1
ATOM 10596 C CA . VAL C 1 157 ? -55.065 95.224 -70.282 1.00 21.46 139 VAL C CA 1
ATOM 10597 C C . VAL C 1 157 ? -55.443 93.802 -70.734 1.00 25.32 139 VAL C C 1
ATOM 10598 O O . VAL C 1 157 ? -56.422 93.632 -71.459 1.00 25.56 139 VAL C O 1
ATOM 10602 N N . ILE C 1 158 ? -54.690 92.790 -70.256 1.00 21.16 140 ILE C N 1
ATOM 10603 C CA . ILE C 1 158 ? -54.963 91.368 -70.508 1.00 20.22 140 ILE C CA 1
ATOM 10604 C C . ILE C 1 158 ? -55.756 90.862 -69.332 1.00 23.76 140 ILE C C 1
ATOM 10605 O O . ILE C 1 158 ? -55.304 90.971 -68.195 1.00 24.04 140 ILE C O 1
ATOM 10610 N N . LYS C 1 159 ? -56.949 90.335 -69.601 1.00 19.79 141 LYS C N 1
ATOM 10611 C CA . LYS C 1 159 ? -57.861 89.909 -68.541 1.00 19.59 141 LYS C CA 1
ATOM 10612 C C . LYS C 1 159 ? -58.236 88.437 -68.629 1.00 22.41 141 LYS C C 1
ATOM 10613 O O . LYS C 1 159 ? -57.969 87.773 -69.639 1.00 21.93 141 LYS C O 1
ATOM 10619 N N . THR C 1 160 ? -58.897 87.940 -67.562 1.00 18.22 142 THR C N 1
ATOM 10620 C CA . THR C 1 160 ? -59.391 86.573 -67.449 1.00 17.55 142 THR C CA 1
ATOM 10621 C C . THR C 1 160 ? -60.614 86.422 -68.398 1.00 21.87 142 THR C C 1
ATOM 10622 O O . THR C 1 160 ? -61.025 87.398 -69.032 1.00 19.10 142 THR C O 1
ATOM 10626 N N . CYS C 1 161 ? -61.213 85.229 -68.466 1.00 19.88 143 CYS C N 1
ATOM 10627 C CA . CYS C 1 161 ? -62.381 85.004 -69.296 1.00 20.20 143 CYS C CA 1
ATOM 10628 C C . CYS C 1 161 ? -63.617 85.664 -68.669 1.00 26.45 143 CYS C C 1
ATOM 10629 O O . CYS C 1 161 ? -64.620 85.846 -69.361 1.00 27.02 143 CYS C O 1
ATOM 10632 N N . LYS C 1 162 ? -63.529 86.069 -67.371 1.00 22.25 144 LYS C N 1
ATOM 10633 C CA . LYS C 1 162 ? -64.608 86.794 -66.702 1.00 21.10 144 LYS C CA 1
ATOM 10634 C C . LYS C 1 162 ? -64.358 88.313 -66.709 1.00 25.53 144 LYS C C 1
ATOM 10635 O O . LYS C 1 162 ? -65.006 89.057 -65.968 1.00 25.12 144 LYS C O 1
ATOM 10641 N N . ASN C 1 163 ? -63.443 88.778 -67.591 1.00 23.32 145 ASN C N 1
ATOM 10642 C CA . ASN C 1 163 ? -63.106 90.196 -67.740 1.00 23.34 145 ASN C CA 1
ATOM 10643 C C . ASN C 1 163 ? -62.564 90.829 -66.440 1.00 26.82 145 ASN C C 1
ATOM 10644 O O . ASN C 1 163 ? -62.871 91.978 -66.123 1.00 27.12 145 ASN C O 1
ATOM 10649 N N . THR C 1 164 ? -61.782 90.082 -65.682 1.00 21.19 146 THR C N 1
ATOM 10650 C CA . THR C 1 164 ? -61.226 90.583 -64.426 1.00 20.23 146 THR C CA 1
ATOM 10651 C C . THR C 1 164 ? -59.700 90.413 -64.485 1.00 21.14 146 THR C C 1
ATOM 10652 O O . THR C 1 164 ? -59.181 89.792 -65.405 1.00 20.37 146 THR C O 1
ATOM 10656 N N . LYS C 1 165 ? -58.983 90.970 -63.521 1.00 15.79 147 LYS C N 1
ATOM 10657 C CA . LYS C 1 165 ? -57.543 90.817 -63.461 1.00 15.74 147 LYS C CA 1
ATOM 10658 C C . LYS C 1 165 ? -57.192 89.440 -62.929 1.00 16.77 147 LYS C C 1
ATOM 10659 O O . LYS C 1 165 ? -57.885 88.911 -62.055 1.00 16.78 147 LYS C O 1
ATOM 10665 N N . PHE C 1 166 ? -56.102 88.866 -63.420 1.00 12.57 148 PHE C N 1
ATOM 10666 C CA . PHE C 1 166 ? -55.623 87.575 -62.884 1.00 11.60 148 PHE C CA 1
ATOM 10667 C C . PHE C 1 166 ? -55.147 87.804 -61.435 1.00 17.98 148 PHE C C 1
ATOM 10668 O O . PHE C 1 166 ? -54.645 88.902 -61.108 1.00 18.80 148 PHE C O 1
ATOM 10676 N N . LYS C 1 167 ? -55.320 86.797 -60.582 1.00 14.70 149 LYS C N 1
ATOM 10677 C CA . LYS C 1 167 ? -54.909 86.849 -59.161 1.00 16.03 149 LYS C CA 1
ATOM 10678 C C . LYS C 1 167 ? -53.895 85.754 -58.848 1.00 21.11 149 LYS C C 1
ATOM 10679 O O . LYS C 1 167 ? -53.073 85.926 -57.948 1.00 20.32 149 LYS C O 1
ATOM 10685 N N . ASN C 1 168 ? -53.985 84.608 -59.562 1.00 16.95 150 ASN C N 1
ATOM 10686 C CA . ASN C 1 168 ? -53.133 83.442 -59.326 1.00 16.97 150 ASN C CA 1
ATOM 10687 C C . ASN C 1 168 ? -52.323 83.049 -60.531 1.00 16.71 150 ASN C C 1
ATOM 10688 O O . ASN C 1 168 ? -52.755 83.238 -61.669 1.00 13.43 150 ASN C O 1
ATOM 10693 N N . VAL C 1 169 ? -51.136 82.491 -60.269 1.00 13.48 151 VAL C N 1
ATOM 10694 C CA . VAL C 1 169 ? -50.239 81.973 -61.291 1.00 13.08 151 VAL C CA 1
ATOM 10695 C C . VAL C 1 169 ? -49.766 80.579 -60.874 1.00 19.44 151 VAL C C 1
ATOM 10696 O O . VAL C 1 169 ? -49.152 80.427 -59.812 1.00 19.49 151 VAL C O 1
ATOM 10700 N N . ILE C 1 170 ? -50.088 79.547 -61.689 1.00 15.96 152 ILE C N 1
ATOM 10701 C CA . ILE C 1 170 ? -49.576 78.204 -61.422 1.00 14.57 152 ILE C CA 1
ATOM 10702 C C . ILE C 1 170 ? -48.474 77.935 -62.436 1.00 17.54 152 ILE C C 1
ATOM 10703 O O . ILE C 1 170 ? -48.769 77.847 -63.625 1.00 15.43 152 ILE C O 1
ATOM 10708 N N . CYS C 1 171 ? -47.208 77.831 -61.969 1.00 16.07 153 CYS C N 1
ATOM 10709 C CA . CYS C 1 171 ? -46.060 77.475 -62.814 1.00 15.46 153 CYS C CA 1
ATOM 10710 C C . CYS C 1 171 ? -45.912 75.967 -62.764 1.00 17.76 153 CYS C C 1
ATOM 10711 O O . CYS C 1 171 ? -45.765 75.371 -61.674 1.00 17.37 153 CYS C O 1
ATOM 10714 N N . ILE C 1 172 ? -45.962 75.347 -63.932 1.00 10.41 154 ILE C N 1
ATOM 10715 C CA . ILE C 1 172 ? -45.829 73.895 -64.053 1.00 8.46 154 ILE C CA 1
ATOM 10716 C C . ILE C 1 172 ? -44.521 73.619 -64.730 1.00 12.91 154 ILE C C 1
ATOM 10717 O O . ILE C 1 172 ? -44.314 74.048 -65.854 1.00 15.02 154 ILE C O 1
ATOM 10722 N N . GLY C 1 173 ? -43.655 72.907 -64.033 1.00 9.41 155 GLY C N 1
ATOM 10723 C CA . GLY C 1 173 ? -42.328 72.549 -64.534 1.00 10.08 155 GLY C CA 1
ATOM 10724 C C . GLY C 1 173 ? -41.542 71.740 -63.525 1.00 13.36 155 GLY C C 1
ATOM 10725 O O . GLY C 1 173 ? -41.841 71.783 -62.326 1.00 12.77 155 GLY C O 1
ATOM 10726 N N . ILE C 1 174 ? -40.560 70.981 -64.008 1.00 9.55 156 ILE C N 1
ATOM 10727 C CA . ILE C 1 174 ? -39.691 70.184 -63.141 1.00 10.81 156 ILE C CA 1
ATOM 10728 C C . ILE C 1 174 ? -38.257 70.743 -63.128 1.00 16.30 156 ILE C C 1
ATOM 10729 O O . ILE C 1 174 ? -37.862 71.458 -64.057 1.00 15.75 156 ILE C O 1
ATOM 10734 N N . GLY C 1 175 ? -37.493 70.370 -62.098 1.00 14.87 157 GLY C N 1
ATOM 10735 C CA . GLY C 1 175 ? -36.094 70.738 -61.932 1.00 14.88 157 GLY C CA 1
ATOM 10736 C C . GLY C 1 175 ? -35.779 72.196 -62.176 1.00 16.75 157 GLY C C 1
ATOM 10737 O O . GLY C 1 175 ? -36.352 73.074 -61.521 1.00 15.32 157 GLY C O 1
ATOM 10738 N N . GLY C 1 176 ? -34.924 72.441 -63.173 1.00 13.17 158 GLY C N 1
ATOM 10739 C CA . GLY C 1 176 ? -34.491 73.786 -63.546 1.00 13.69 158 GLY C CA 1
ATOM 10740 C C . GLY C 1 176 ? -35.603 74.715 -63.994 1.00 18.44 158 GLY C C 1
ATOM 10741 O O . GLY C 1 176 ? -35.443 75.939 -63.937 1.00 17.69 158 GLY C O 1
ATOM 10742 N N . SER C 1 177 ? -36.747 74.134 -64.432 1.00 14.25 159 SER C N 1
ATOM 10743 C CA . SER C 1 177 ? -37.900 74.905 -64.873 1.00 13.39 159 SER C CA 1
ATOM 10744 C C . SER C 1 177 ? -38.649 75.629 -63.753 1.00 18.88 159 SER C C 1
ATOM 10745 O O . SER C 1 177 ? -39.497 76.480 -64.057 1.00 20.82 159 SER C O 1
ATOM 10748 N N . TYR C 1 178 ? -38.313 75.364 -62.476 1.00 14.08 160 TYR C N 1
ATOM 10749 C CA . TYR C 1 178 ? -38.911 76.104 -61.343 1.00 15.10 160 TYR C CA 1
ATOM 10750 C C . TYR C 1 178 ? -37.964 76.415 -60.159 1.00 16.09 160 TYR C C 1
ATOM 10751 O O . TYR C 1 178 ? -38.272 77.325 -59.411 1.00 16.24 160 TYR C O 1
ATOM 10760 N N . LEU C 1 179 ? -36.901 75.614 -59.923 1.00 12.65 161 LEU C N 1
ATOM 10761 C CA . LEU C 1 179 ? -36.044 75.812 -58.743 1.00 12.34 161 LEU C CA 1
ATOM 10762 C C . LEU C 1 179 ? -35.480 77.214 -58.598 1.00 16.65 161 LEU C C 1
ATOM 10763 O O . LEU C 1 179 ? -35.584 77.791 -57.521 1.00 17.95 161 LEU C O 1
ATOM 10768 N N . GLY C 1 180 ? -34.911 77.755 -59.672 1.00 14.22 162 GLY C N 1
ATOM 10769 C CA . GLY C 1 180 ? -34.370 79.113 -59.674 1.00 13.34 162 GLY C CA 1
ATOM 10770 C C . GLY C 1 180 ? -35.488 80.124 -59.464 1.00 14.39 162 GLY C C 1
ATOM 10771 O O . GLY C 1 180 ? -35.382 81.027 -58.639 1.00 13.19 162 GLY C O 1
ATOM 10772 N N . THR C 1 181 ? -36.601 79.932 -60.166 1.00 10.99 163 THR C N 1
ATOM 10773 C CA . THR C 1 181 ? -37.764 80.816 -60.063 1.00 11.32 163 THR C CA 1
ATOM 10774 C C . THR C 1 181 ? -38.287 80.865 -58.625 1.00 14.12 163 THR C C 1
ATOM 10775 O O . THR C 1 181 ? -38.488 81.968 -58.116 1.00 13.49 163 THR C O 1
ATOM 10779 N N . GLU C 1 182 ? -38.516 79.678 -57.983 1.00 10.58 164 GLU C N 1
ATOM 10780 C CA . GLU C 1 182 ? -39.036 79.634 -56.617 1.00 10.67 164 GLU C CA 1
ATOM 10781 C C . GLU C 1 182 ? -38.054 80.278 -55.627 1.00 15.76 164 GLU C C 1
ATOM 10782 O O . GLU C 1 182 ? -38.484 80.978 -54.708 1.00 17.37 164 GLU C O 1
ATOM 10788 N N . PHE C 1 183 ? -36.738 80.085 -55.840 1.00 12.37 165 PHE C N 1
ATOM 10789 C CA . PHE C 1 183 ? -35.737 80.729 -54.991 1.00 10.75 165 PHE C CA 1
ATOM 10790 C C . PHE C 1 183 ? -35.978 82.263 -55.060 1.00 13.33 165 PHE C C 1
ATOM 10791 O O . PHE C 1 183 ? -36.157 82.895 -54.024 1.00 11.61 165 PHE C O 1
ATOM 10799 N N . VAL C 1 184 ? -35.999 82.840 -56.281 1.00 11.06 166 VAL C N 1
ATOM 10800 C CA . VAL C 1 184 ? -36.147 84.289 -56.476 1.00 9.20 166 VAL C CA 1
ATOM 10801 C C . VAL C 1 184 ? -37.507 84.781 -55.989 1.00 11.55 166 VAL C C 1
ATOM 10802 O O . VAL C 1 184 ? -37.566 85.813 -55.347 1.00 9.44 166 VAL C O 1
ATOM 10806 N N . TYR C 1 185 ? -38.574 84.023 -56.259 1.00 9.48 167 TYR C N 1
ATOM 10807 C CA . TYR C 1 185 ? -39.920 84.388 -55.840 1.00 9.99 167 TYR C CA 1
ATOM 10808 C C . TYR C 1 185 ? -40.007 84.546 -54.291 1.00 14.52 167 TYR C C 1
ATOM 10809 O O . TYR C 1 185 ? -40.417 85.589 -53.778 1.00 14.37 167 TYR C O 1
ATOM 10818 N N . GLU C 1 186 ? -39.628 83.514 -53.565 1.00 12.75 168 GLU C N 1
ATOM 10819 C CA . GLU C 1 186 ? -39.640 83.553 -52.102 1.00 12.64 168 GLU C CA 1
ATOM 10820 C C . GLU C 1 186 ? -38.670 84.591 -51.527 1.00 16.53 168 GLU C C 1
ATOM 10821 O O . GLU C 1 186 ? -38.985 85.234 -50.535 1.00 13.85 168 GLU C O 1
ATOM 10827 N N . ALA C 1 187 ? -37.508 84.789 -52.180 1.00 13.40 169 ALA C N 1
ATOM 10828 C CA . ALA C 1 187 ? -36.514 85.761 -51.712 1.00 12.49 169 ALA C CA 1
ATOM 10829 C C . ALA C 1 187 ? -37.037 87.210 -51.810 1.00 16.50 169 ALA C C 1
ATOM 10830 O O . ALA C 1 187 ? -36.822 88.014 -50.909 1.00 16.11 169 ALA C O 1
ATOM 10832 N N . MET C 1 188 ? -37.695 87.517 -52.917 1.00 13.48 170 MET C N 1
ATOM 10833 C CA . MET C 1 188 ? -38.114 88.866 -53.272 1.00 13.39 170 MET C CA 1
ATOM 10834 C C . MET C 1 188 ? -39.518 89.309 -52.921 1.00 13.08 170 MET C C 1
ATOM 10835 O O . MET C 1 188 ? -39.772 90.512 -52.916 1.00 15.37 170 MET C O 1
ATOM 10840 N N . LYS C 1 189 ? -40.448 88.381 -52.756 1.00 10.94 171 LYS C N 1
ATOM 10841 C CA . LYS C 1 189 ? -41.847 88.773 -52.560 1.00 11.43 171 LYS C CA 1
ATOM 10842 C C . LYS C 1 189 ? -42.098 89.787 -51.441 1.00 16.91 171 LYS C C 1
ATOM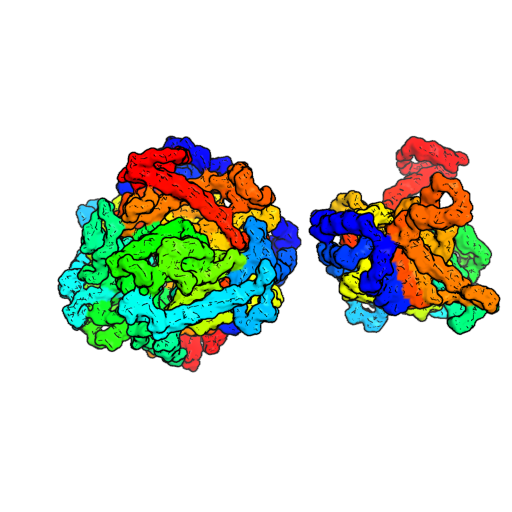 10843 O O . LYS C 1 189 ? -42.818 90.756 -51.664 1.00 16.31 171 LYS C O 1
ATOM 10849 N N . TYR C 1 190 ? -41.474 89.593 -50.266 1.00 14.27 172 TYR C N 1
ATOM 10850 C CA . TYR C 1 190 ? -41.648 90.525 -49.154 1.00 14.21 172 TYR C CA 1
ATOM 10851 C C . TYR C 1 190 ? -40.957 91.825 -49.375 1.00 17.80 172 TYR C C 1
ATOM 10852 O O . TYR C 1 190 ? -41.460 92.835 -48.900 1.00 18.55 172 TYR C O 1
ATOM 10861 N N . TYR C 1 191 ? -39.846 91.841 -50.152 1.00 15.18 173 TYR C N 1
ATOM 10862 C CA . TYR C 1 191 ? -39.198 93.116 -50.482 1.00 14.90 173 TYR C CA 1
ATOM 10863 C C . TYR C 1 191 ? -40.178 93.916 -51.364 1.00 17.47 173 TYR C C 1
ATOM 10864 O O . TYR C 1 191 ? -40.426 95.089 -51.128 1.00 17.07 173 TYR C O 1
ATOM 10873 N N . TYR C 1 192 ? -40.773 93.245 -52.336 1.00 13.64 174 TYR C N 1
ATOM 10874 C CA . TYR C 1 192 ? -41.762 93.832 -53.221 1.00 13.11 174 TYR C CA 1
ATOM 10875 C C . TYR C 1 192 ? -42.995 94.306 -52.428 1.00 19.07 174 TYR C C 1
ATOM 10876 O O . TYR C 1 192 ? -43.355 95.472 -52.549 1.00 20.81 174 TYR C O 1
ATOM 10885 N N . TYR C 1 193 ? -43.602 93.444 -51.581 1.00 15.44 175 TYR C N 1
ATOM 10886 C CA . TYR C 1 193 ? -44.792 93.865 -50.805 1.00 15.82 175 TYR C CA 1
ATOM 10887 C C . TYR C 1 193 ? -44.539 95.006 -49.833 1.00 19.85 175 TYR C C 1
ATOM 10888 O O . TYR C 1 193 ? -45.370 95.912 -49.725 1.00 19.37 175 TYR C O 1
ATOM 10897 N N . ASN C 1 194 ? -43.438 94.916 -49.079 1.00 15.35 176 ASN C N 1
ATOM 10898 C CA . ASN C 1 194 ? -43.110 95.843 -48.006 1.00 16.00 176 ASN C CA 1
ATOM 10899 C C . ASN C 1 194 ? -42.492 97.151 -48.458 1.00 22.89 176 ASN C C 1
ATOM 10900 O O . ASN C 1 194 ? -42.931 98.215 -48.017 1.00 23.30 176 ASN C O 1
ATOM 10905 N N . MET C 1 195 ? -41.419 97.076 -49.270 1.00 19.91 177 MET C N 1
ATOM 10906 C CA . MET C 1 195 ? -40.687 98.249 -49.742 1.00 19.26 177 MET C CA 1
ATOM 10907 C C . MET C 1 195 ? -41.374 98.942 -50.895 1.00 23.15 177 MET C C 1
ATOM 10908 O O . MET C 1 195 ? -41.312 100.177 -50.976 1.00 21.87 177 MET C O 1
ATOM 10913 N N . GLU C 1 196 ? -41.999 98.167 -51.802 1.00 18.54 178 GLU C N 1
ATOM 10914 C CA . GLU C 1 196 ? -42.655 98.760 -52.959 1.00 18.98 178 GLU C CA 1
ATOM 10915 C C . GLU C 1 196 ? -44.136 99.040 -52.712 1.00 25.16 178 GLU C C 1
ATOM 10916 O O . GLU C 1 196 ? -44.519 100.206 -52.694 1.00 26.43 178 GLU C O 1
ATOM 10922 N N . LEU C 1 197 ? -44.966 98.002 -52.528 1.00 20.85 179 LEU C N 1
ATOM 10923 C CA . LEU C 1 197 ? -46.400 98.211 -52.346 1.00 20.42 179 LEU C CA 1
ATOM 10924 C C . LEU C 1 197 ? -46.779 98.983 -51.087 1.00 24.77 179 LEU C C 1
ATOM 10925 O O . LEU C 1 197 ? -47.658 99.843 -51.150 1.00 24.35 179 LEU C O 1
ATOM 10930 N N . ASN C 1 198 ? -46.113 98.697 -49.957 1.00 20.81 180 ASN C N 1
ATOM 10931 C CA . ASN C 1 198 ? -46.401 99.344 -48.673 1.00 20.58 180 ASN C CA 1
ATOM 10932 C C . ASN C 1 198 ? -45.467 100.496 -48.357 1.00 24.53 180 ASN C C 1
ATOM 10933 O O . ASN C 1 198 ? -45.658 101.162 -47.351 1.00 24.88 180 ASN C O 1
ATOM 10938 N N . LYS C 1 199 ? -44.484 100.753 -49.228 1.00 22.23 181 LYS C N 1
ATOM 10939 C CA . LYS C 1 199 ? -43.536 101.873 -49.120 1.00 22.99 181 LYS C CA 1
ATOM 10940 C C . LYS C 1 199 ? -42.834 101.984 -47.752 1.00 30.07 181 LYS C C 1
ATOM 10941 O O . LYS C 1 199 ? -42.562 103.096 -47.291 1.00 30.98 181 LYS C O 1
ATOM 10947 N N . ASN C 1 200 ? -42.502 100.833 -47.118 1.00 26.55 182 ASN C N 1
ATOM 10948 C CA . ASN C 1 200 ? -41.800 100.825 -45.832 1.00 26.80 182 ASN C CA 1
ATOM 10949 C C . ASN C 1 200 ? -40.426 101.442 -46.001 1.00 33.30 182 ASN C C 1
ATOM 10950 O O . ASN C 1 200 ? -39.794 101.251 -47.036 1.00 32.21 182 ASN C O 1
ATOM 10955 N N . GLU C 1 201 ? -39.958 102.168 -44.985 1.00 34.04 183 GLU C N 1
ATOM 10956 C CA . GLU C 1 201 ? -38.653 102.833 -45.018 1.00 35.41 183 GLU C CA 1
ATOM 10957 C C . GLU C 1 201 ? -37.742 102.284 -43.928 1.00 41.91 183 GLU C C 1
ATOM 10958 O O . GLU C 1 201 ? -38.235 101.957 -42.845 1.00 41.05 183 GLU C O 1
ATOM 10964 N N . LYS C 1 202 ? -36.409 102.170 -44.211 1.00 40.47 184 LYS C N 1
ATOM 10965 C CA . LYS C 1 202 ? -35.390 101.595 -43.301 1.00 40.87 184 LYS C CA 1
ATOM 10966 C C . LYS C 1 202 ? -35.430 102.109 -41.864 1.00 47.41 184 LYS C C 1
ATOM 10967 O O . LYS C 1 202 ? -35.257 101.320 -40.931 1.00 47.40 184 LYS C O 1
ATOM 10973 N N . ASP C 1 203 ? -35.692 103.422 -41.689 1.00 45.55 185 ASP C N 1
ATOM 10974 C CA . ASP C 1 203 ? -35.786 104.088 -40.382 1.00 46.17 185 ASP C CA 1
ATOM 10975 C C . ASP C 1 203 ? -37.006 103.621 -39.554 1.00 49.30 185 ASP C C 1
ATOM 10976 O O . ASP C 1 203 ? -36.999 103.791 -38.332 1.00 50.57 185 ASP C O 1
ATOM 10981 N N . GLN C 1 204 ? -38.048 103.052 -40.220 1.00 42.59 186 GLN C N 1
ATOM 10982 C CA . GLN C 1 204 ? -39.261 102.536 -39.576 1.00 40.85 186 GLN C CA 1
ATOM 10983 C C . GLN C 1 204 ? -39.079 101.062 -39.201 1.00 40.31 186 GLN C C 1
ATOM 10984 O O . GLN C 1 204 ? -38.284 100.340 -39.813 1.00 40.86 186 GLN C O 1
ATOM 10990 N N . VAL C 1 205 ? -39.830 100.624 -38.193 1.00 29.53 187 VAL C N 1
ATOM 10991 C CA . VAL C 1 205 ? -39.879 99.242 -37.711 1.00 25.43 187 VAL C CA 1
ATOM 10992 C C . VAL C 1 205 ? -41.349 98.915 -37.453 1.00 24.01 187 VAL C C 1
ATOM 10993 O O . VAL C 1 205 ? -42.192 99.819 -37.485 1.00 24.01 187 VAL C O 1
ATOM 10997 N N . ASN C 1 206 ? -41.646 97.646 -37.181 1.00 17.66 188 ASN C N 1
ATOM 10998 C CA . ASN C 1 206 ? -42.959 97.141 -36.778 1.00 17.37 188 ASN C CA 1
ATOM 10999 C C . ASN C 1 206 ? -44.082 97.511 -37.745 1.00 20.88 188 ASN C C 1
ATOM 11000 O O . ASN C 1 206 ? -45.121 98.027 -37.322 1.00 20.06 188 ASN C O 1
ATOM 11005 N N . ASN C 1 207 ? -43.875 97.223 -39.046 1.00 17.05 189 ASN C N 1
ATOM 11006 C CA . ASN C 1 207 ? -44.842 97.538 -40.095 1.00 16.82 189 ASN C CA 1
ATOM 11007 C C . ASN C 1 207 ? -46.015 96.547 -40.124 1.00 21.36 189 ASN C C 1
ATOM 11008 O O . ASN C 1 207 ? -46.385 96.043 -41.182 1.00 20.55 189 ASN C O 1
ATOM 11013 N N . PHE C 1 208 ? -46.633 96.303 -38.960 1.00 18.91 190 PHE C N 1
ATOM 11014 C CA . PHE C 1 208 ? -47.757 95.373 -38.818 1.00 19.13 190 PHE C CA 1
ATOM 11015 C C . PHE C 1 208 ? -49.040 95.791 -39.531 1.00 23.64 190 PHE C C 1
ATOM 11016 O O . PHE C 1 208 ? -49.907 94.943 -39.753 1.00 22.78 190 PHE C O 1
ATOM 11024 N N . ASN C 1 209 ? -49.157 97.072 -39.914 1.00 21.81 191 ASN C N 1
ATOM 11025 C CA . ASN C 1 209 ? -50.333 97.554 -40.656 1.00 22.93 191 ASN C CA 1
ATOM 11026 C C . ASN C 1 209 ? -50.176 97.392 -42.173 1.00 26.46 191 ASN C C 1
ATOM 11027 O O . ASN C 1 209 ? -51.038 97.849 -42.913 1.00 27.86 191 ASN C O 1
ATOM 11032 N N . ASN C 1 210 ? -49.092 96.721 -42.639 1.00 21.38 192 ASN C N 1
ATOM 11033 C CA . ASN C 1 210 ? -48.882 96.486 -44.070 1.00 20.19 192 ASN C CA 1
ATOM 11034 C C . ASN C 1 210 ? -50.064 95.731 -44.646 1.00 21.93 192 ASN C C 1
ATOM 11035 O O . ASN C 1 210 ? -50.585 94.818 -43.996 1.00 23.23 192 ASN C O 1
ATOM 11040 N N . ASN C 1 211 ? -50.507 96.138 -45.840 1.00 17.39 193 ASN C N 1
ATOM 11041 C CA A ASN C 1 211 ? -51.629 95.474 -46.509 0.50 17.42 193 ASN C CA 1
ATOM 11042 C CA B ASN C 1 211 ? -51.632 95.524 -46.539 0.50 17.28 193 ASN C CA 1
ATOM 11043 C C . ASN C 1 211 ? -51.100 94.536 -47.590 1.00 20.91 193 ASN C C 1
ATOM 11044 O O . ASN C 1 211 ? -50.216 94.905 -48.378 1.00 22.49 193 ASN C O 1
ATOM 11053 N N . TYR C 1 212 ? -51.603 93.301 -47.586 1.00 15.94 194 TYR C N 1
ATOM 11054 C CA . TYR C 1 212 ? -51.207 92.247 -48.521 1.00 15.88 194 TYR C CA 1
ATOM 11055 C C . TYR C 1 212 ? -52.388 91.798 -49.427 1.00 24.32 194 TYR C C 1
ATOM 11056 O O . TYR C 1 212 ? -52.246 90.877 -50.229 1.00 27.13 194 TYR C O 1
ATOM 11065 N N . ASP C 1 213 ? -53.537 92.468 -49.302 1.00 21.07 195 ASP C N 1
ATOM 11066 C CA . ASP C 1 213 ? -54.740 92.209 -50.093 1.00 20.56 195 ASP C CA 1
ATOM 11067 C C . ASP C 1 213 ? -54.966 93.444 -50.967 1.00 23.52 195 ASP C C 1
ATOM 11068 O O . ASP C 1 213 ? -55.819 94.282 -50.693 1.00 25.03 195 ASP C O 1
ATOM 11073 N N . GLN C 1 214 ? -54.133 93.588 -51.974 1.00 18.57 196 GLN C N 1
ATOM 11074 C CA . GLN C 1 214 ? -54.201 94.735 -52.872 1.00 17.34 196 GLN C CA 1
ATOM 11075 C C . GLN C 1 214 ? -53.804 94.327 -54.287 1.00 23.56 196 GLN C C 1
ATOM 11076 O O . GLN C 1 214 ? -53.456 93.158 -54.516 1.00 24.35 196 GLN C O 1
ATOM 11082 N N . ASP C 1 215 ? -53.890 95.290 -55.247 1.00 20.29 197 ASP C N 1
ATOM 11083 C CA . ASP C 1 215 ? -53.559 95.065 -56.636 1.00 19.30 197 ASP C CA 1
ATOM 11084 C C . ASP C 1 215 ? -52.169 94.466 -56.771 1.00 22.65 197 ASP C C 1
ATOM 11085 O O . ASP C 1 215 ? -51.233 94.888 -56.072 1.00 19.82 197 ASP C O 1
ATOM 11090 N N . ASN C 1 216 ? -52.019 93.556 -57.747 1.00 19.08 198 ASN C N 1
ATOM 11091 C CA . ASN C 1 216 ? -50.735 92.983 -58.085 1.00 18.02 198 ASN C CA 1
ATOM 11092 C C . ASN C 1 216 ? -49.983 92.252 -56.981 1.00 18.57 198 ASN C C 1
ATOM 11093 O O . ASN C 1 216 ? -48.759 92.297 -56.904 1.00 15.70 198 ASN C O 1
ATOM 11098 N N . VAL C 1 217 ? -50.752 91.574 -56.118 1.00 18.70 199 VAL C N 1
ATOM 11099 C CA . VAL C 1 217 ? -50.252 90.650 -55.122 1.00 18.28 199 VAL C CA 1
ATOM 11100 C C . VAL C 1 217 ? -50.732 89.320 -55.692 1.00 22.61 199 VAL C C 1
ATOM 11101 O O . VAL C 1 217 ? -51.897 88.935 -55.502 1.00 25.41 199 VAL C O 1
ATOM 11105 N N . PHE C 1 218 ? -49.864 88.646 -56.466 1.00 17.03 200 PHE C N 1
ATOM 11106 C CA . PHE C 1 218 ? -50.214 87.395 -57.121 1.00 15.61 200 PHE C CA 1
ATOM 11107 C C . PHE C 1 218 ? -49.973 86.190 -56.250 1.00 22.48 200 PHE C C 1
ATOM 11108 O O . PHE C 1 218 ? -48.924 86.092 -55.601 1.00 22.94 200 PHE C O 1
ATOM 11116 N N . ASN C 1 219 ? -50.931 85.258 -56.256 1.00 18.25 201 ASN C N 1
ATOM 11117 C CA . ASN C 1 219 ? -50.804 84.019 -55.521 1.00 19.67 201 ASN C CA 1
ATOM 11118 C C . ASN C 1 219 ? -50.100 83.023 -56.467 1.00 22.32 201 ASN C C 1
ATOM 11119 O O . ASN C 1 219 ? -50.751 82.375 -57.305 1.00 21.73 201 ASN C O 1
ATOM 11124 N N . VAL C 1 220 ? -48.763 82.971 -56.374 1.00 18.17 202 VAL C N 1
ATOM 11125 C CA . VAL C 1 220 ? -47.901 82.134 -57.212 1.00 16.53 202 VAL C CA 1
ATOM 11126 C C . VAL C 1 220 ? -47.687 80.764 -56.590 1.00 19.18 202 VAL C C 1
ATOM 11127 O O . VAL C 1 220 ? -47.278 80.662 -55.432 1.00 17.19 202 VAL C O 1
ATOM 11131 N N . ARG C 1 221 ? -47.929 79.707 -57.391 1.00 14.94 203 ARG C N 1
ATOM 11132 C CA . ARG C 1 221 ? -47.792 78.327 -56.979 1.00 14.19 203 ARG C CA 1
ATOM 11133 C C . ARG C 1 221 ? -46.896 77.576 -57.974 1.00 18.61 203 ARG C C 1
ATOM 11134 O O . ARG C 1 221 ? -46.904 77.862 -59.186 1.00 16.28 203 ARG C O 1
ATOM 11142 N N . PHE C 1 222 ? -46.129 76.603 -57.455 1.00 15.05 204 PHE C N 1
ATOM 11143 C CA . PHE C 1 222 ? -45.221 75.782 -58.263 1.00 13.93 204 PHE C CA 1
ATOM 11144 C C . PHE C 1 222 ? -45.661 74.318 -58.238 1.00 19.28 204 PHE C C 1
ATOM 11145 O O . PHE C 1 222 ? -45.655 73.677 -57.189 1.00 18.41 204 PHE C O 1
ATOM 11153 N N . LEU C 1 223 ? -46.132 73.826 -59.386 1.00 14.64 205 LEU C N 1
ATOM 11154 C CA . LEU C 1 223 ? -46.547 72.454 -59.510 1.00 13.30 205 LEU C CA 1
ATOM 11155 C C . LEU C 1 223 ? -45.382 71.733 -60.162 1.00 15.64 205 LEU C C 1
ATOM 11156 O O . LEU C 1 223 ? -45.189 71.816 -61.378 1.00 13.83 205 LEU C O 1
ATOM 11161 N N . ALA C 1 224 ? -44.586 71.059 -59.323 1.00 13.59 206 ALA C N 1
ATOM 11162 C CA . ALA C 1 224 ? -43.363 70.387 -59.749 1.00 13.33 206 ALA C CA 1
ATOM 11163 C C . ALA C 1 224 ? -43.397 68.870 -59.689 1.00 17.69 206 ALA C C 1
ATOM 11164 O O . ALA C 1 224 ? -42.875 68.224 -60.583 1.00 19.22 206 ALA C O 1
ATOM 11166 N N . ASN C 1 225 ? -43.987 68.297 -58.655 1.00 15.14 207 ASN C N 1
ATOM 11167 C CA . ASN C 1 225 ? -44.019 66.845 -58.521 1.00 14.09 207 ASN C CA 1
ATOM 11168 C C . ASN C 1 225 ? -45.124 66.220 -59.384 1.00 16.74 207 ASN C C 1
ATOM 11169 O O . ASN C 1 225 ? -46.214 66.773 -59.455 1.00 16.07 207 ASN C O 1
ATOM 11174 N N . VAL C 1 226 ? -44.848 65.059 -60.010 1.00 11.73 208 VAL C N 1
ATOM 11175 C CA . VAL C 1 226 ? -45.845 64.310 -60.775 1.00 11.13 208 VAL C CA 1
ATOM 11176 C C . VAL C 1 226 ? -46.841 63.659 -59.786 1.00 14.54 208 VAL C C 1
ATOM 11177 O O . VAL C 1 226 ? -47.909 63.229 -60.195 1.00 13.06 208 VAL C O 1
ATOM 11181 N N . ASP C 1 227 ? -46.471 63.575 -58.478 1.00 11.76 209 ASP C N 1
ATOM 11182 C CA . ASP C 1 227 ? -47.366 63.080 -57.442 1.00 11.19 209 ASP C CA 1
ATOM 11183 C C . ASP C 1 227 ? -48.681 63.906 -57.526 1.00 13.87 209 ASP C C 1
ATOM 11184 O O . ASP C 1 227 ? -48.615 65.130 -57.424 1.00 11.64 209 ASP C O 1
ATOM 11189 N N . PRO C 1 228 ? -49.872 63.276 -57.701 1.00 10.56 210 PRO C N 1
ATOM 11190 C CA . PRO C 1 228 ? -51.116 64.069 -57.747 1.00 9.64 210 PRO C CA 1
ATOM 11191 C C . PRO C 1 228 ? -51.424 64.847 -56.444 1.00 14.19 210 PRO C C 1
ATOM 11192 O O . PRO C 1 228 ? -52.233 65.783 -56.460 1.00 13.14 210 PRO C O 1
ATOM 11196 N N . ASN C 1 229 ? -50.725 64.529 -55.325 1.00 10.85 211 ASN C N 1
ATOM 11197 C CA . ASN C 1 229 ? -50.828 65.308 -54.084 1.00 9.68 211 ASN C CA 1
ATOM 11198 C C . ASN C 1 229 ? -50.379 66.748 -54.340 1.00 13.11 211 ASN C C 1
ATOM 11199 O O . ASN C 1 229 ? -50.915 67.671 -53.721 1.00 10.97 211 ASN C O 1
ATOM 11204 N N . ASP C 1 230 ? -49.400 66.937 -55.262 1.00 11.98 212 ASP C N 1
ATOM 11205 C CA . ASP C 1 230 ? -48.894 68.264 -55.586 1.00 10.66 212 ASP C CA 1
ATOM 11206 C C . ASP C 1 230 ? -49.934 69.044 -56.420 1.00 14.74 212 ASP C C 1
ATOM 11207 O O . ASP C 1 230 ? -50.033 70.266 -56.271 1.00 14.31 212 ASP C O 1
ATOM 11212 N N . VAL C 1 231 ? -50.752 68.336 -57.233 1.00 10.90 213 VAL C N 1
ATOM 11213 C CA . VAL C 1 231 ? -51.871 68.994 -57.963 1.00 10.09 213 VAL C CA 1
ATOM 11214 C C . VAL C 1 231 ? -52.878 69.489 -56.879 1.00 14.44 213 VAL C C 1
ATOM 11215 O O . VAL C 1 231 ? -53.337 70.634 -56.933 1.00 15.05 213 VAL C O 1
ATOM 11219 N N . ASN C 1 232 ? -53.163 68.641 -55.862 1.00 12.19 214 ASN C N 1
ATOM 11220 C CA . ASN C 1 232 ? -54.024 68.988 -54.722 1.00 9.57 214 ASN C CA 1
ATOM 11221 C C . ASN C 1 232 ? -53.533 70.311 -54.069 1.00 14.53 214 ASN C C 1
ATOM 11222 O O . ASN C 1 232 ? -54.326 71.227 -53.865 1.00 12.38 214 ASN C O 1
ATOM 11227 N N . ARG C 1 233 ? -52.204 70.431 -53.816 1.00 12.05 215 ARG C N 1
ATOM 11228 C CA . ARG C 1 233 ? -51.587 71.634 -53.225 1.00 11.48 215 ARG C CA 1
ATOM 11229 C C . ARG C 1 233 ? -51.666 72.832 -54.184 1.00 14.03 215 ARG C C 1
ATOM 11230 O O . ARG C 1 233 ? -52.028 73.924 -53.755 1.00 14.93 215 ARG C O 1
ATOM 11238 N N . ALA C 1 234 ? -51.346 72.634 -55.477 1.00 11.45 216 ALA C N 1
ATOM 11239 C CA . ALA C 1 234 ? -51.372 73.710 -56.454 1.00 11.94 216 ALA C CA 1
ATOM 11240 C C . ALA C 1 234 ? -52.734 74.445 -56.564 1.00 15.72 216 ALA C C 1
ATOM 11241 O O . ALA C 1 234 ? -52.756 75.672 -56.601 1.00 18.08 216 ALA C O 1
ATOM 11243 N N . ILE C 1 235 ? -53.836 73.706 -56.578 1.00 11.67 217 ILE C N 1
ATOM 11244 C CA . ILE C 1 235 ? -55.204 74.233 -56.769 1.00 12.78 217 ILE C CA 1
ATOM 11245 C C . ILE C 1 235 ? -55.903 74.669 -55.474 1.00 21.13 217 ILE C C 1
ATOM 11246 O O . ILE C 1 235 ? -57.020 75.171 -55.527 1.00 19.09 217 ILE C O 1
ATOM 11251 N N . GLN C 1 236 ? -55.246 74.454 -54.325 1.00 21.08 218 GLN C N 1
ATOM 11252 C CA . GLN C 1 236 ? -55.755 74.771 -52.979 1.00 21.16 218 GLN C CA 1
ATOM 11253 C C . GLN C 1 236 ? -56.337 76.190 -52.862 1.00 24.62 218 GLN C C 1
ATOM 11254 O O . GLN C 1 236 ? -55.587 77.158 -52.972 1.00 25.04 218 GLN C O 1
ATOM 11260 N N . ASN C 1 237 ? -57.656 76.302 -52.630 1.00 24.76 219 ASN C N 1
ATOM 11261 C CA . ASN C 1 237 ? -58.376 77.589 -52.457 1.00 26.10 219 ASN C CA 1
ATOM 11262 C C . ASN C 1 237 ? -58.279 78.529 -53.706 1.00 29.01 219 ASN C C 1
ATOM 11263 O O . ASN C 1 237 ? -58.400 79.749 -53.570 1.00 28.40 219 ASN C O 1
ATOM 11268 N N . LEU C 1 238 ? -58.071 77.954 -54.911 1.00 23.78 220 LEU C N 1
ATOM 11269 C CA . LEU C 1 238 ? -57.961 78.734 -56.138 1.00 20.80 220 LEU C CA 1
ATOM 11270 C C . LEU C 1 238 ? -59.206 78.632 -57.005 1.00 20.70 220 LEU C C 1
ATOM 11271 O O . LEU C 1 238 ? -59.738 77.537 -57.227 1.00 22.73 220 LEU C O 1
ATOM 11276 N N . ASP C 1 239 ? -59.638 79.765 -57.543 1.00 14.03 221 ASP C N 1
ATOM 11277 C CA . ASP C 1 239 ? -60.756 79.760 -58.486 1.00 13.41 221 ASP C CA 1
ATOM 11278 C C . ASP C 1 239 ? -60.133 79.730 -59.875 1.00 17.55 221 ASP C C 1
ATOM 11279 O O . ASP C 1 239 ? -59.255 80.552 -60.153 1.00 16.28 221 ASP C O 1
ATOM 11284 N N . GLN C 1 240 ? -60.563 78.770 -60.736 1.00 15.08 222 GLN C N 1
ATOM 11285 C CA . GLN C 1 240 ? -60.093 78.647 -62.132 1.00 15.03 222 GLN C CA 1
ATOM 11286 C C . GLN C 1 240 ? -60.194 79.985 -62.876 1.00 19.69 222 GLN C C 1
ATOM 11287 O O . GLN C 1 240 ? -59.293 80.327 -63.634 1.00 18.71 222 GLN C O 1
ATOM 11293 N N . TYR C 1 241 ? -61.283 80.754 -62.627 1.00 16.15 223 TYR C N 1
ATOM 11294 C CA . TYR C 1 241 ? -61.534 82.062 -63.256 1.00 16.29 223 TYR C CA 1
ATOM 11295 C C . TYR C 1 241 ? -60.501 83.153 -62.970 1.00 17.87 223 TYR C C 1
ATOM 11296 O O . TYR C 1 241 ? -60.418 84.096 -63.752 1.00 17.58 223 TYR C O 1
ATOM 11305 N N . ASP C 1 242 ? -59.713 83.036 -61.874 1.00 12.30 224 ASP C N 1
ATOM 11306 C CA . ASP C 1 242 ? -58.690 84.025 -61.490 1.00 11.80 224 ASP C CA 1
ATOM 11307 C C . ASP C 1 242 ? -57.269 83.565 -61.821 1.00 15.74 224 ASP C C 1
ATOM 11308 O O . ASP C 1 242 ? -56.316 84.288 -61.520 1.00 15.19 224 ASP C O 1
ATOM 11313 N N . THR C 1 243 ? -57.134 82.348 -62.345 1.00 13.83 225 THR C N 1
ATOM 11314 C CA . THR C 1 243 ? -55.859 81.640 -62.512 1.00 13.87 225 THR C CA 1
ATOM 11315 C C . THR C 1 243 ? -55.229 81.602 -63.885 1.00 18.75 225 THR C C 1
ATOM 11316 O O . THR C 1 243 ? -55.834 81.115 -64.833 1.00 19.44 225 THR C O 1
ATOM 11320 N N . LEU C 1 244 ? -53.958 82.035 -63.950 1.00 14.21 226 LEU C N 1
ATOM 11321 C CA . LEU C 1 244 ? -53.117 81.945 -65.136 1.00 13.26 226 LEU C CA 1
ATOM 11322 C C . LEU C 1 244 ? -52.213 80.719 -64.933 1.00 17.55 226 LEU C C 1
ATOM 11323 O O . LEU C 1 244 ? -51.661 80.525 -63.843 1.00 16.15 226 LEU C O 1
ATOM 11328 N N . VAL C 1 245 ? -52.079 79.878 -65.965 1.00 14.18 227 VAL C N 1
ATOM 11329 C CA . VAL C 1 245 ? -51.267 78.674 -65.902 1.00 12.99 227 VAL C CA 1
ATOM 11330 C C . VAL C 1 245 ? -50.100 78.810 -66.858 1.00 17.16 227 VAL C C 1
ATOM 11331 O O . VAL C 1 245 ? -50.310 79.046 -68.047 1.00 14.41 227 VAL C O 1
ATOM 11335 N N . ILE C 1 246 ? -48.855 78.663 -66.337 1.00 12.80 228 ILE C N 1
ATOM 11336 C CA . ILE C 1 246 ? -47.641 78.738 -67.151 1.00 12.87 228 ILE C CA 1
ATOM 11337 C C . ILE C 1 246 ? -47.008 77.363 -67.199 1.00 15.50 228 ILE C C 1
ATOM 11338 O O . ILE C 1 246 ? -46.602 76.844 -66.154 1.00 14.35 228 ILE C O 1
ATOM 11343 N N . ILE C 1 247 ? -46.914 76.772 -68.399 1.00 12.02 229 ILE C N 1
ATOM 11344 C CA . ILE C 1 247 ? -46.331 75.445 -68.606 1.00 11.91 229 ILE C CA 1
ATOM 11345 C C . ILE C 1 247 ? -44.916 75.627 -69.158 1.00 16.56 229 ILE C C 1
ATOM 11346 O O . ILE C 1 247 ? -44.737 76.179 -70.245 1.00 16.97 229 ILE C O 1
ATOM 11351 N N . ILE C 1 248 ? -43.917 75.180 -68.380 1.00 13.47 230 ILE C N 1
ATOM 11352 C CA . ILE C 1 248 ? -42.517 75.344 -68.713 1.00 13.34 230 ILE C CA 1
ATOM 11353 C C . ILE C 1 248 ? -41.880 74.005 -69.080 1.00 17.37 230 ILE C C 1
ATOM 11354 O O . ILE C 1 248 ? -41.720 73.144 -68.227 1.00 16.76 230 ILE C O 1
ATOM 11359 N N . SER C 1 249 ? -41.527 73.847 -70.382 1.00 15.10 231 SER C N 1
ATOM 11360 C CA . SER 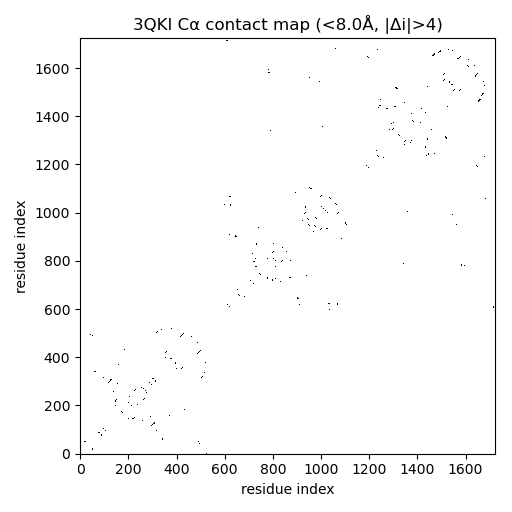C 1 249 ? -40.901 72.647 -70.935 1.00 15.98 231 SER C CA 1
ATOM 11361 C C . SER C 1 249 ? -40.387 72.980 -72.325 1.00 20.10 231 SER C C 1
ATOM 11362 O O . SER C 1 249 ? -41.187 73.303 -73.202 1.00 17.58 231 SER C O 1
ATOM 11365 N N . LYS C 1 250 ? -39.073 72.866 -72.538 1.00 17.97 232 LYS C N 1
ATOM 11366 C CA . LYS C 1 250 ? -38.458 73.141 -73.836 1.00 18.35 232 LYS C CA 1
ATOM 11367 C C . LYS C 1 250 ? -39.120 72.333 -74.982 1.00 21.14 232 LYS C C 1
ATOM 11368 O O . LYS C 1 250 ? -39.555 72.925 -75.972 1.00 20.25 232 LYS C O 1
ATOM 11374 N N . THR C 1 251 ? -39.254 71.008 -74.794 1.00 17.20 233 THR C N 1
ATOM 11375 C CA . THR C 1 251 ? -39.821 70.092 -75.775 1.00 16.01 233 THR C CA 1
ATOM 11376 C C . THR C 1 251 ? -41.346 70.020 -75.751 1.00 19.74 233 THR C C 1
ATOM 11377 O O . THR C 1 251 ? -41.931 69.550 -76.722 1.00 18.93 233 THR C O 1
ATOM 11381 N N . PHE C 1 252 ? -41.980 70.381 -74.618 1.00 16.86 234 PHE C N 1
ATOM 11382 C CA . PHE C 1 252 ? -43.431 70.260 -74.400 1.00 16.45 234 PHE C CA 1
ATOM 11383 C C . PHE C 1 252 ? -43.838 68.773 -74.421 1.00 20.50 234 PHE C C 1
ATOM 11384 O O . PHE C 1 252 ? -44.980 68.449 -74.710 1.00 20.25 234 PHE C O 1
ATOM 11392 N N . THR C 1 253 ? -42.869 67.874 -74.116 1.00 17.13 235 THR C N 1
ATOM 11393 C CA . THR C 1 253 ? -43.090 66.432 -74.048 1.00 17.21 235 THR C CA 1
ATOM 11394 C C . THR C 1 253 ? -42.634 65.846 -72.704 1.00 20.55 235 THR C C 1
ATOM 11395 O O . THR C 1 253 ? -42.863 64.666 -72.464 1.00 22.27 235 THR C O 1
ATOM 11399 N N . THR C 1 254 ? -41.986 66.646 -71.848 1.00 16.35 236 THR C N 1
ATOM 11400 C CA . THR C 1 254 ? -41.515 66.207 -70.513 1.00 16.52 236 THR C CA 1
ATOM 11401 C C . THR C 1 254 ? -42.646 65.457 -69.800 1.00 19.49 236 THR C C 1
ATOM 11402 O O . THR C 1 254 ? -43.689 66.051 -69.556 1.00 19.50 236 THR C O 1
ATOM 11406 N N . ALA C 1 255 ? -42.459 64.164 -69.516 1.00 17.44 237 ALA C N 1
ATOM 11407 C CA . ALA C 1 255 ? -43.484 63.281 -68.935 1.00 18.13 237 ALA C CA 1
ATOM 11408 C C . ALA C 1 255 ? -44.258 63.864 -67.728 1.00 20.77 237 ALA C C 1
ATOM 11409 O O . ALA C 1 255 ? -45.489 63.928 -67.777 1.00 18.15 237 ALA C O 1
ATOM 11411 N N . GLU C 1 256 ? -43.541 64.313 -66.682 1.00 16.00 238 GLU C N 1
ATOM 11412 C CA . GLU C 1 256 ? -44.130 64.839 -65.443 1.00 16.54 238 GLU C CA 1
ATOM 11413 C C . GLU C 1 256 ? -44.836 66.161 -65.660 1.00 16.87 238 GLU C C 1
ATOM 11414 O O . GLU C 1 256 ? -46.001 66.301 -65.287 1.00 13.00 238 GLU C O 1
ATOM 11420 N N . THR C 1 257 ? -44.134 67.123 -66.269 1.00 13.95 239 THR C N 1
ATOM 11421 C CA . THR C 1 257 ? -44.668 68.436 -66.561 1.00 13.09 239 THR C CA 1
ATOM 11422 C C . THR C 1 257 ? -45.946 68.339 -67.391 1.00 15.54 239 THR C C 1
ATOM 11423 O O . THR C 1 257 ? -46.928 69.025 -67.071 1.00 13.04 239 THR C O 1
ATOM 11427 N N . MET C 1 258 ? -45.905 67.543 -68.470 1.00 11.52 240 MET C N 1
ATOM 11428 C CA . MET C 1 258 ? -47.049 67.403 -69.385 1.00 11.56 240 MET C CA 1
ATOM 11429 C C . MET C 1 258 ? -48.223 66.665 -68.793 1.00 14.26 240 MET C C 1
ATOM 11430 O O . MET C 1 258 ? -49.358 67.076 -69.030 1.00 14.77 240 MET C O 1
ATOM 11435 N N . LEU C 1 259 ? -47.980 65.653 -67.944 1.00 11.58 241 LEU C N 1
ATOM 11436 C CA . LEU C 1 259 ? -49.102 65.010 -67.226 1.00 11.66 241 LEU C CA 1
ATOM 11437 C C . LEU C 1 259 ? -49.744 66.041 -66.262 1.00 15.39 241 LEU C C 1
ATOM 11438 O O . LEU C 1 259 ? -50.983 66.118 -66.172 1.00 12.57 241 LEU C O 1
ATOM 11443 N N . ASN C 1 260 ? -48.907 66.864 -65.589 1.00 12.50 242 ASN C N 1
ATOM 11444 C CA . ASN C 1 260 ? -49.415 67.898 -64.700 1.00 12.12 242 ASN C CA 1
ATOM 11445 C C . ASN C 1 260 ? -50.142 68.990 -65.488 1.00 14.43 242 ASN C C 1
ATOM 11446 O O . ASN C 1 260 ? -51.177 69.463 -65.020 1.00 16.35 242 ASN C O 1
ATOM 11451 N N . ALA C 1 261 ? -49.620 69.365 -66.678 1.00 10.98 243 ALA C N 1
ATOM 11452 C CA . ALA C 1 261 ? -50.261 70.343 -67.562 1.00 11.52 243 ALA C CA 1
ATOM 11453 C C . ALA C 1 261 ? -51.643 69.827 -67.999 1.00 15.41 243 ALA C C 1
ATOM 11454 O O . ALA C 1 261 ? -52.631 70.563 -67.907 1.00 15.37 243 ALA C O 1
ATOM 11456 N N . ARG C 1 262 ? -51.731 68.556 -68.422 1.00 12.86 244 ARG C N 1
ATOM 11457 C CA . ARG C 1 262 ? -53.023 67.958 -68.831 1.00 12.81 244 ARG C CA 1
ATOM 11458 C C . ARG C 1 262 ? -54.010 67.926 -67.659 1.00 16.00 244 ARG C C 1
ATOM 11459 O O . ARG C 1 262 ? -55.190 68.234 -67.843 1.00 13.32 244 ARG C O 1
ATOM 11467 N N . SER C 1 263 ? -53.507 67.619 -66.440 1.00 11.11 245 SER C N 1
ATOM 11468 C CA . SER C 1 263 ? -54.311 67.593 -65.233 1.00 9.63 245 SER C CA 1
ATOM 11469 C C . SER C 1 263 ? -54.823 69.001 -64.868 1.00 14.22 245 SER C C 1
ATOM 11470 O O . SER C 1 263 ? -55.991 69.143 -64.499 1.00 14.59 245 SER C O 1
ATOM 11473 N N . ILE C 1 264 ? -53.964 70.036 -64.978 1.00 11.32 246 ILE C N 1
ATOM 11474 C CA . ILE C 1 264 ? -54.366 71.416 -64.670 1.00 10.92 246 ILE C CA 1
ATOM 11475 C C . ILE C 1 264 ? -55.326 71.958 -65.738 1.00 16.93 246 ILE C C 1
ATOM 11476 O O . ILE C 1 264 ? -56.243 72.708 -65.403 1.00 15.34 246 ILE C O 1
ATOM 11481 N N . LYS C 1 265 ? -55.160 71.519 -66.996 1.00 16.20 247 LYS C N 1
ATOM 11482 C CA . LYS C 1 265 ? -56.064 71.906 -68.081 1.00 15.55 247 LYS C CA 1
ATOM 11483 C C . LYS C 1 265 ? -57.452 71.283 -67.811 1.00 20.28 247 LYS C C 1
ATOM 11484 O O . LYS C 1 265 ? -58.460 71.949 -68.014 1.00 19.37 247 LYS C O 1
ATOM 11490 N N . LYS C 1 266 ? -57.494 70.031 -67.299 1.00 18.28 248 LYS C N 1
ATOM 11491 C CA . LYS C 1 266 ? -58.742 69.370 -66.895 1.00 19.06 248 LYS C CA 1
ATOM 11492 C C . LYS C 1 266 ? -59.402 70.139 -65.747 1.00 22.31 248 LYS C C 1
ATOM 11493 O O . LYS C 1 266 ? -60.607 70.368 -65.797 1.00 24.23 248 LYS C O 1
ATOM 11499 N N . TRP C 1 267 ? -58.610 70.604 -64.755 1.00 15.88 249 TRP C N 1
ATOM 11500 C CA . TRP C 1 267 ? -59.114 71.400 -63.637 1.00 14.79 249 TRP C CA 1
ATOM 11501 C C . TRP C 1 267 ? -59.679 72.745 -64.150 1.00 17.63 249 TRP C C 1
ATOM 11502 O O . TRP C 1 267 ? -60.783 73.142 -63.740 1.00 16.98 249 TRP C O 1
ATOM 11513 N N . LEU C 1 268 ? -58.939 73.432 -65.055 1.00 12.30 250 LEU C N 1
ATOM 11514 C CA . LEU C 1 268 ? -59.409 74.693 -65.645 1.00 12.16 250 LEU C CA 1
ATOM 11515 C C . LEU C 1 268 ? -60.747 74.467 -66.368 1.00 18.19 250 LEU C C 1
ATOM 11516 O O . LEU C 1 268 ? -61.660 75.290 -66.223 1.00 17.74 250 LEU C O 1
ATOM 11521 N N . SER C 1 269 ? -60.856 73.347 -67.118 1.00 14.58 251 SER C N 1
ATOM 11522 C CA . SER C 1 269 ? -62.034 72.975 -67.924 1.00 15.07 251 SER C CA 1
ATOM 11523 C C . SER C 1 269 ? -63.280 72.590 -67.141 1.00 19.74 251 SER C C 1
ATOM 11524 O O . SER C 1 269 ? -64.351 72.419 -67.731 1.00 19.59 251 SER C O 1
ATOM 11527 N N . LEU C 1 270 ? -63.167 72.479 -65.815 1.00 18.33 252 LEU C N 1
ATOM 11528 C CA . LEU C 1 270 ? -64.334 72.233 -64.966 1.00 17.10 252 LEU C CA 1
ATOM 11529 C C . LEU C 1 270 ? -65.216 73.490 -64.984 1.00 21.72 252 LEU C C 1
ATOM 11530 O O . LEU C 1 270 ? -66.431 73.381 -64.841 1.00 23.47 252 LEU C O 1
ATOM 11535 N N . LYS C 1 271 ? -64.606 74.669 -65.218 1.00 15.71 253 LYS C N 1
ATOM 11536 C CA . LYS C 1 271 ? -65.297 75.959 -65.243 1.00 16.72 253 LYS C CA 1
ATOM 11537 C C . LYS C 1 271 ? -65.134 76.689 -66.577 1.00 21.05 253 LYS C C 1
ATOM 11538 O O . LYS C 1 271 ? -66.062 77.360 -66.986 1.00 21.56 253 LYS C O 1
ATOM 11544 N N . ILE C 1 272 ? -63.941 76.618 -67.215 1.00 16.53 254 ILE C N 1
ATOM 11545 C CA . ILE C 1 272 ? -63.630 77.305 -68.475 1.00 16.32 254 ILE C CA 1
ATOM 11546 C C . ILE C 1 272 ? -63.719 76.257 -69.612 1.00 22.72 254 ILE C C 1
ATOM 11547 O O . ILE C 1 272 ? -62.773 75.526 -69.874 1.00 23.61 254 ILE C O 1
ATOM 11552 N N . LYS C 1 273 ? -64.888 76.156 -70.241 1.00 19.59 255 LYS C N 1
ATOM 11553 C CA . LYS C 1 273 ? -65.209 75.110 -71.206 1.00 20.13 255 LYS C CA 1
ATOM 11554 C C . LYS C 1 273 ? -64.879 75.441 -72.651 1.00 25.52 255 LYS C C 1
ATOM 11555 O O . LYS C 1 273 ? -64.766 74.518 -73.451 1.00 28.46 255 LYS C O 1
ATOM 11561 N N . ASP C 1 274 ? -64.768 76.731 -72.997 1.00 19.70 256 ASP C N 1
ATOM 11562 C CA . ASP C 1 274 ? -64.510 77.209 -74.349 1.00 20.18 256 ASP C CA 1
ATOM 11563 C C . ASP C 1 274 ? -63.005 77.374 -74.661 1.00 24.38 256 ASP C C 1
ATOM 11564 O O . ASP C 1 274 ? -62.283 77.983 -73.870 1.00 22.35 256 ASP C O 1
ATOM 11566 N N . ASP C 1 275 ? -62.561 76.900 -75.853 1.00 21.34 257 ASP C N 1
ATOM 11567 C CA . ASP C 1 275 ? -61.159 76.969 -76.248 1.00 20.95 257 ASP C CA 1
ATOM 11568 C C . ASP C 1 275 ? -60.570 78.357 -76.262 1.00 22.44 257 ASP C C 1
ATOM 11569 O O . ASP C 1 275 ? -59.395 78.504 -75.923 1.00 20.90 257 ASP C O 1
ATOM 11574 N N . GLU C 1 276 ? -61.351 79.366 -76.672 1.00 19.71 258 GLU C N 1
ATOM 11575 C CA . GLU C 1 276 ? -60.861 80.754 -76.760 1.00 21.02 258 GLU C CA 1
ATOM 11576 C C . GLU C 1 276 ? -60.693 81.338 -75.386 1.00 21.63 258 GLU C C 1
ATOM 11577 O O . GLU C 1 276 ? -59.756 82.087 -75.155 1.00 21.93 258 GLU C O 1
ATOM 11583 N N . ASN C 1 277 ? -61.567 80.967 -74.470 1.00 17.73 259 ASN C N 1
ATOM 11584 C CA . ASN C 1 277 ? -61.468 81.436 -73.093 1.00 16.59 259 ASN C CA 1
ATOM 11585 C C . ASN C 1 277 ? -60.334 80.728 -72.367 1.00 20.03 259 ASN C C 1
ATOM 11586 O O . ASN C 1 277 ? -59.617 81.371 -71.607 1.00 19.82 259 ASN C O 1
ATOM 11591 N N . LEU C 1 278 ? -60.190 79.404 -72.582 1.00 17.67 260 LEU C N 1
ATOM 11592 C CA . LEU C 1 278 ? -59.124 78.565 -72.027 1.00 18.37 260 LEU C CA 1
ATOM 11593 C C . LEU C 1 278 ? -57.734 79.078 -72.465 1.00 18.43 260 LEU C C 1
ATOM 11594 O O . LEU C 1 278 ? -56.811 79.091 -71.650 1.00 16.54 260 LEU C O 1
ATOM 11599 N N . SER C 1 279 ? -57.610 79.556 -73.736 1.00 15.22 261 SER C N 1
ATOM 11600 C CA . SER C 1 279 ? -56.354 80.114 -74.256 1.00 14.65 261 SER C CA 1
ATOM 11601 C C . SER C 1 279 ? -55.961 81.447 -73.543 1.00 18.73 261 SER C C 1
ATOM 11602 O O . SER C 1 279 ? -54.779 81.792 -73.496 1.00 18.15 261 SER C O 1
ATOM 11605 N N . LYS C 1 280 ? -56.927 82.124 -72.876 1.00 16.70 262 LYS C N 1
ATOM 11606 C CA . LYS C 1 280 ? -56.640 83.341 -72.098 1.00 16.02 262 LYS C CA 1
ATOM 11607 C C . LYS C 1 280 ? -55.918 82.983 -70.783 1.00 18.49 262 LYS C C 1
ATOM 11608 O O . LYS C 1 280 ? -55.185 83.794 -70.234 1.00 17.13 262 LYS C O 1
ATOM 11614 N N . HIS C 1 281 ? -56.129 81.761 -70.300 1.00 16.19 263 HIS C N 1
ATOM 11615 C CA . HIS C 1 281 ? -55.622 81.281 -69.005 1.00 14.28 263 HIS C CA 1
ATOM 11616 C C . HIS C 1 281 ? -54.374 80.390 -69.090 1.00 16.28 263 HIS C C 1
ATOM 11617 O O . HIS C 1 281 ? -53.907 79.870 -68.069 1.00 16.12 263 HIS C O 1
ATOM 11624 N N . MET C 1 282 ? -53.841 80.193 -70.301 1.00 14.83 264 MET C N 1
ATOM 11625 C CA . MET C 1 282 ? -52.686 79.304 -70.501 1.00 14.11 264 MET C CA 1
ATOM 11626 C C . MET C 1 282 ? -51.566 79.941 -71.256 1.00 17.90 264 MET C C 1
ATOM 11627 O O . MET C 1 282 ? -51.775 80.565 -72.295 1.00 16.05 264 MET C O 1
ATOM 11632 N N . VAL C 1 283 ? -50.351 79.786 -70.718 1.00 15.64 265 VAL C N 1
ATOM 11633 C CA . VAL C 1 283 ? -49.138 80.253 -71.354 1.00 16.07 265 VAL C CA 1
ATOM 11634 C C . VAL C 1 283 ? -48.080 79.142 -71.381 1.00 19.92 265 VAL C C 1
ATOM 11635 O O . VAL C 1 283 ? -48.115 78.225 -70.535 1.00 17.76 265 VAL C O 1
ATOM 11639 N N . ALA C 1 284 ? -47.182 79.183 -72.373 1.00 14.84 266 ALA C N 1
ATOM 11640 C CA . ALA C 1 284 ? -46.116 78.201 -72.416 1.00 13.83 266 ALA C CA 1
ATOM 11641 C C . ALA C 1 284 ? -44.770 78.849 -72.510 1.00 15.41 266 ALA C C 1
ATOM 11642 O O . ALA C 1 284 ? -44.624 79.901 -73.130 1.00 13.74 266 ALA C O 1
ATOM 11644 N N . VAL C 1 285 ? -43.768 78.218 -71.882 1.00 11.05 267 VAL C N 1
ATOM 11645 C CA . VAL C 1 285 ? -42.374 78.644 -72.017 1.00 10.66 267 VAL C CA 1
ATOM 11646 C C . VAL C 1 285 ? -41.785 77.396 -72.655 1.00 15.66 267 VAL C C 1
ATOM 11647 O O . VAL C 1 285 ? -41.644 76.372 -71.985 1.00 14.11 267 VAL C O 1
ATOM 11651 N N . SER C 1 286 ? -41.587 77.447 -73.997 1.00 13.63 268 SER C N 1
ATOM 11652 C CA . SER C 1 286 ? -41.189 76.306 -74.811 1.00 14.92 268 SER C CA 1
ATOM 11653 C C . SER C 1 286 ? -40.747 76.760 -76.202 1.00 21.74 268 SER C C 1
ATOM 11654 O O . SER C 1 286 ? -41.033 77.896 -76.613 1.00 21.74 268 SER C O 1
ATOM 11657 N N . THR C 1 287 ? -40.128 75.853 -76.950 1.00 19.46 269 THR C N 1
ATOM 11658 C CA . THR C 1 287 ? -39.796 76.118 -78.362 1.00 20.00 269 THR C CA 1
ATOM 11659 C C . THR C 1 287 ? -40.569 75.165 -79.286 1.00 25.51 269 THR C C 1
ATOM 11660 O O . THR C 1 287 ? -40.475 75.308 -80.512 1.00 27.31 269 THR C O 1
ATOM 11664 N N . ASN C 1 288 ? -41.338 74.207 -78.723 1.00 19.02 270 ASN C N 1
ATOM 11665 C CA . ASN C 1 288 ? -42.084 73.294 -79.574 1.00 18.65 270 ASN C CA 1
ATOM 11666 C C . ASN C 1 288 ? -43.423 73.927 -79.930 1.00 25.56 270 ASN C C 1
ATOM 11667 O O . ASN C 1 288 ? -44.430 73.699 -79.249 1.00 26.77 270 ASN C O 1
ATOM 11672 N N . LEU C 1 289 ? -43.427 74.723 -81.005 1.00 22.00 271 LEU C N 1
ATOM 11673 C CA . LEU C 1 289 ? -44.619 75.447 -81.421 1.00 22.41 271 LEU C CA 1
ATOM 11674 C C . LEU C 1 289 ? -45.742 74.557 -81.929 1.00 23.81 271 LEU C C 1
ATOM 11675 O O . LEU C 1 289 ? -46.921 74.891 -81.773 1.00 21.24 271 LEU C O 1
ATOM 11680 N N . LYS C 1 290 ? -45.386 73.386 -82.464 1.00 20.51 272 LYS C N 1
ATOM 11681 C CA . LYS C 1 290 ? -46.339 72.391 -82.952 1.00 21.63 272 LYS C CA 1
ATOM 11682 C C . LYS C 1 290 ? -47.168 71.862 -81.760 1.00 26.54 272 LYS C C 1
ATOM 11683 O O . LYS C 1 290 ? -48.406 71.769 -81.844 1.00 24.07 272 LYS C O 1
ATOM 11689 N N . LEU C 1 291 ? -46.471 71.513 -80.662 1.00 22.24 273 LEU C N 1
ATOM 11690 C CA . LEU C 1 291 ? -47.106 70.951 -79.465 1.00 21.47 273 LEU C CA 1
ATOM 11691 C C . LEU C 1 291 ? -47.845 71.961 -78.614 1.00 21.68 273 LEU C C 1
ATOM 11692 O O . LEU C 1 291 ? -48.920 71.638 -78.112 1.00 18.20 273 LEU C O 1
ATOM 11697 N N . THR C 1 292 ? -47.338 73.214 -78.526 1.00 17.62 274 THR C N 1
ATOM 11698 C CA . THR C 1 292 ? -48.064 74.263 -77.790 1.00 16.61 274 THR C CA 1
ATOM 11699 C C . THR C 1 292 ? -49.391 74.541 -78.521 1.00 17.83 274 THR C C 1
ATOM 11700 O O . THR C 1 292 ? -50.424 74.681 -77.867 1.00 14.86 274 THR C O 1
ATOM 11704 N N . ASP C 1 293 ? -49.372 74.580 -79.879 1.00 15.64 275 ASP C N 1
ATOM 11705 C CA A ASP C 1 293 ? -50.581 74.777 -80.696 0.50 15.49 275 ASP C CA 1
ATOM 11706 C CA B ASP C 1 293 ? -50.604 74.807 -80.627 0.50 16.09 275 ASP C CA 1
ATOM 11707 C C . ASP C 1 293 ? -51.584 73.663 -80.430 1.00 21.56 275 ASP C C 1
ATOM 11708 O O . ASP C 1 293 ? -52.767 73.931 -80.216 1.00 22.69 275 ASP C O 1
ATOM 11717 N N . GLU C 1 294 ? -51.100 72.390 -80.438 1.00 21.35 276 GLU C N 1
ATOM 11718 C CA . GLU C 1 294 ? -51.946 71.198 -80.200 1.00 21.97 276 GLU C CA 1
ATOM 11719 C C . GLU C 1 294 ? -52.583 71.243 -78.809 1.00 23.21 276 GLU C C 1
ATOM 11720 O O . GLU C 1 294 ? -53.723 70.793 -78.628 1.00 21.47 276 GLU C O 1
ATOM 11726 N N . PHE C 1 295 ? -51.833 71.796 -77.819 1.00 17.26 277 PHE C N 1
ATOM 11727 C CA . PHE C 1 295 ? -52.300 71.944 -76.456 1.00 15.07 277 PHE C CA 1
ATOM 11728 C C . PHE C 1 295 ? -53.398 73.023 -76.346 1.00 20.83 277 PHE C C 1
ATOM 11729 O O . PHE C 1 295 ? -54.139 73.052 -75.360 1.00 19.62 277 PHE C O 1
ATOM 11737 N N . GLY C 1 296 ? -53.504 73.886 -77.361 1.00 19.81 278 GLY C N 1
ATOM 11738 C CA . GLY C 1 296 ? -54.502 74.951 -77.389 1.00 20.21 278 GLY C CA 1
ATOM 11739 C C . GLY C 1 296 ? -53.984 76.268 -76.855 1.00 21.44 278 GLY C C 1
ATOM 11740 O O . GLY C 1 296 ? -54.760 77.139 -76.475 1.00 20.60 278 GLY C O 1
ATOM 11741 N N . ILE C 1 297 ? -52.667 76.436 -76.844 1.00 17.96 279 ILE C N 1
ATOM 11742 C CA . ILE C 1 297 ? -52.040 77.681 -76.403 1.00 15.38 279 ILE C CA 1
ATOM 11743 C C . ILE C 1 297 ? -51.883 78.601 -77.616 1.00 19.89 279 ILE C C 1
ATOM 11744 O O . ILE C 1 297 ? -51.409 78.179 -78.682 1.00 18.47 279 ILE C O 1
ATOM 11749 N N . SER C 1 298 ? -52.283 79.855 -77.441 1.00 18.14 280 SER C N 1
ATOM 11750 C CA . SER C 1 298 ? -52.166 80.920 -78.423 1.00 18.20 280 SER C CA 1
ATOM 11751 C C . SER C 1 298 ? -50.692 81.215 -78.723 1.00 21.67 280 SER C C 1
ATOM 11752 O O . SER C 1 298 ? -49.841 81.125 -77.830 1.00 18.81 280 SER C O 1
ATOM 11755 N N . ARG C 1 299 ? -50.405 81.607 -79.974 1.00 20.33 281 ARG C N 1
ATOM 11756 C CA A ARG C 1 299 ? -49.043 81.941 -80.367 0.50 20.91 281 ARG C CA 1
ATOM 11757 C CA B ARG C 1 299 ? -49.040 81.937 -80.398 0.50 20.43 281 ARG C CA 1
ATOM 11758 C C . ARG C 1 299 ? -48.439 83.117 -79.641 1.00 26.32 281 ARG C C 1
ATOM 11759 O O . ARG C 1 299 ? -47.237 83.115 -79.363 1.00 28.67 281 ARG C O 1
ATOM 11774 N N . ASP C 1 300 ? -49.270 84.085 -79.250 1.00 23.07 282 ASP C N 1
ATOM 11775 C CA . ASP C 1 300 ? -48.793 85.240 -78.495 1.00 23.21 282 ASP C CA 1
ATOM 11776 C C . ASP C 1 300 ? -48.474 84.885 -77.059 1.00 22.61 282 ASP C C 1
ATOM 11777 O O . ASP C 1 300 ? -47.900 85.703 -76.357 1.00 22.57 282 ASP C O 1
ATOM 11782 N N . ASN C 1 301 ? -48.889 83.701 -76.608 1.00 18.50 283 ASN C N 1
ATOM 11783 C CA . ASN C 1 301 ? -48.665 83.228 -75.238 1.00 16.31 283 ASN C CA 1
ATOM 11784 C C . ASN C 1 301 ? -47.573 82.155 -75.136 1.00 18.90 283 ASN C C 1
ATOM 11785 O O . ASN C 1 301 ? -47.561 81.418 -74.158 1.00 19.66 283 ASN C O 1
ATOM 11790 N N . VAL C 1 302 ? -46.663 82.060 -76.135 1.00 15.52 284 VAL C N 1
ATOM 11791 C CA . VAL C 1 302 ? -45.526 81.132 -76.132 1.00 15.17 284 VAL C CA 1
ATOM 11792 C C . VAL C 1 302 ? -44.238 81.948 -76.088 1.00 18.06 284 VAL C C 1
ATOM 11793 O O . VAL C 1 302 ? -43.978 82.760 -76.981 1.00 17.11 284 VAL C O 1
ATOM 11797 N N . PHE C 1 303 ? -43.445 81.735 -75.031 1.00 12.77 285 PHE C N 1
ATOM 11798 C CA . PHE C 1 303 ? -42.209 82.470 -74.789 1.00 13.01 285 PHE C CA 1
ATOM 11799 C C . PHE C 1 303 ? -41.016 81.533 -74.985 1.00 19.59 285 PHE C C 1
ATOM 11800 O O . PHE C 1 303 ? -40.961 80.448 -74.409 1.00 18.90 285 PHE C O 1
ATOM 11808 N N . GLU C 1 304 ? -40.127 81.913 -75.878 1.00 16.77 286 GLU C N 1
ATOM 11809 C CA . GLU C 1 304 ? -39.016 81.061 -76.255 1.00 17.07 286 GLU C CA 1
ATOM 11810 C C . GLU C 1 304 ? -37.761 81.193 -75.398 1.00 19.46 286 GLU C C 1
ATOM 11811 O O . GLU C 1 304 ? -37.539 82.202 -74.716 1.00 18.16 286 GLU C O 1
ATOM 11817 N N . PHE C 1 305 ? -36.965 80.127 -75.427 1.00 15.72 287 PHE C N 1
ATOM 11818 C CA . PHE C 1 305 ? -35.626 80.047 -74.839 1.00 15.40 287 PHE C CA 1
ATOM 11819 C C . PHE C 1 305 ? -34.789 79.164 -75.741 1.00 20.94 287 PHE C C 1
ATOM 11820 O O . PHE C 1 305 ? -35.322 78.668 -76.742 1.00 20.59 287 PHE C O 1
ATOM 11828 N N . TRP C 1 306 ? -33.481 79.085 -75.520 1.00 20.09 288 TRP C N 1
ATOM 11829 C CA . TRP C 1 306 ? -32.585 78.433 -76.476 1.00 19.71 288 TRP C CA 1
ATOM 11830 C C . TRP C 1 306 ? -31.804 77.273 -75.914 1.00 25.54 288 TRP C C 1
ATOM 11831 O O . TRP C 1 306 ? -31.642 77.170 -74.684 1.00 24.24 288 TRP C O 1
ATOM 11842 N N . ASP C 1 307 ? -31.316 76.387 -76.807 1.00 23.20 289 ASP C N 1
ATOM 11843 C CA . ASP C 1 307 ? -30.586 75.198 -76.385 1.00 24.61 289 ASP C CA 1
ATOM 11844 C C . ASP C 1 307 ? -29.295 75.472 -75.603 1.00 25.79 289 ASP C C 1
ATOM 11845 O O . ASP C 1 307 ? -28.864 74.606 -74.845 1.00 26.56 289 ASP C O 1
ATOM 11850 N N . TRP C 1 308 ? -28.724 76.685 -75.757 1.00 19.85 290 TRP C N 1
ATOM 11851 C CA . TRP C 1 308 ? -27.522 77.133 -75.037 1.00 19.39 290 TRP C CA 1
ATOM 11852 C C . TRP C 1 308 ? -27.835 77.627 -73.612 1.00 19.37 290 TRP C C 1
ATOM 11853 O O . TRP C 1 308 ? -26.945 78.095 -72.894 1.00 19.30 290 TRP C O 1
ATOM 11864 N N . VAL C 1 309 ? -29.109 77.494 -73.207 1.00 14.85 291 VAL C N 1
ATOM 11865 C CA . VAL C 1 309 ? -29.586 77.793 -71.852 1.00 14.23 291 VAL C CA 1
ATOM 11866 C C . VAL C 1 309 ? -29.844 76.430 -71.165 1.00 18.75 291 VAL C C 1
ATOM 11867 O O . VAL C 1 309 ? -30.836 75.769 -71.476 1.00 18.03 291 VAL C O 1
ATOM 11871 N N . GLY C 1 310 ? -28.985 76.047 -70.231 1.00 15.85 292 GLY C N 1
ATOM 11872 C CA . GLY C 1 310 ? -29.201 74.815 -69.468 1.00 15.70 292 GLY C CA 1
ATOM 11873 C C . GLY C 1 310 ? -30.322 75.003 -68.456 1.00 17.56 292 GLY C C 1
ATOM 11874 O O . GLY C 1 310 ? -30.494 76.108 -67.940 1.00 15.40 292 GLY C O 1
ATOM 11875 N N . GLY C 1 311 ? -31.127 73.961 -68.217 1.00 15.72 293 GLY C N 1
ATOM 11876 C CA . GLY C 1 311 ? -32.249 73.994 -67.264 1.00 15.42 293 GLY C CA 1
ATOM 11877 C C . GLY C 1 311 ? -31.892 74.644 -65.927 1.00 19.35 293 GLY C C 1
ATOM 11878 O O . GLY C 1 311 ? -32.537 75.598 -65.492 1.00 18.70 293 GLY C O 1
ATOM 11879 N N . ARG C 1 312 ? -30.807 74.179 -65.294 1.00 16.60 294 ARG C N 1
ATOM 11880 C CA . ARG C 1 312 ? -30.315 74.720 -64.020 1.00 14.93 294 ARG C CA 1
ATOM 11881 C C . ARG C 1 312 ? -29.709 76.145 -64.115 1.00 17.58 294 ARG C C 1
ATOM 11882 O O . ARG C 1 312 ? -29.383 76.726 -63.081 1.00 18.35 294 ARG C O 1
ATOM 11890 N N . PHE C 1 313 ? -29.550 76.701 -65.349 1.00 12.29 295 PHE C N 1
ATOM 11891 C CA . PHE C 1 313 ? -29.071 78.066 -65.599 1.00 11.24 295 PHE C CA 1
ATOM 11892 C C . PHE C 1 313 ? -30.203 78.889 -66.294 1.00 15.41 295 PHE C C 1
ATOM 11893 O O . PHE C 1 313 ? -29.928 79.917 -66.918 1.00 16.23 295 PHE C O 1
ATOM 11901 N N . SER C 1 314 ? -31.453 78.399 -66.237 1.00 10.91 296 SER C N 1
ATOM 11902 C CA . SER C 1 314 ? -32.580 78.986 -66.972 1.00 10.90 296 SER C CA 1
ATOM 11903 C C . SER C 1 314 ? -33.412 80.102 -66.341 1.00 13.31 296 SER C C 1
ATOM 11904 O O . SER C 1 314 ? -34.169 80.726 -67.070 1.00 13.08 296 SER C O 1
ATOM 11907 N N . VAL C 1 315 ? -33.274 80.379 -65.022 1.00 11.17 297 VAL C N 1
ATOM 11908 C CA . VAL C 1 315 ? -34.060 81.452 -64.362 1.00 11.09 297 VAL C CA 1
ATOM 11909 C C . VAL C 1 315 ? -33.969 82.837 -65.041 1.00 17.08 297 VAL C C 1
ATOM 11910 O O . VAL C 1 315 ? -34.964 83.561 -65.035 1.00 17.06 297 VAL C O 1
ATOM 11914 N N . THR C 1 316 ? -32.805 83.190 -65.644 1.00 13.72 298 THR C N 1
ATOM 11915 C CA . THR C 1 316 ? -32.642 84.495 -66.305 1.00 13.26 298 THR C CA 1
ATOM 11916 C C . THR C 1 316 ? -33.179 84.499 -67.737 1.00 15.58 298 THR C C 1
ATOM 11917 O O . THR C 1 316 ? -33.129 85.530 -68.401 1.00 13.88 298 THR C O 1
ATOM 11921 N N . SER C 1 317 ? -33.725 83.372 -68.208 1.00 12.50 299 SER C N 1
ATOM 11922 C CA . SER C 1 317 ? -34.385 83.328 -69.529 1.00 11.52 299 SER C CA 1
ATOM 11923 C C . SER C 1 317 ? -35.873 83.526 -69.226 1.00 14.47 299 SER C C 1
ATOM 11924 O O . SER C 1 317 ? -36.224 83.725 -68.057 1.00 13.68 299 SER C O 1
ATOM 11927 N N . SER C 1 318 ? -36.760 83.419 -70.241 1.00 12.48 300 SER C N 1
ATOM 11928 C CA . SER C 1 318 ? -38.214 83.491 -70.051 1.00 12.35 300 SER C CA 1
ATOM 11929 C C . SER C 1 318 ? -38.723 82.508 -68.960 1.00 16.40 300 SER C C 1
ATOM 11930 O O . SER C 1 318 ? -39.718 82.813 -68.309 1.00 15.88 300 SER C O 1
ATOM 11933 N N . VAL C 1 319 ? -38.018 81.361 -68.727 1.00 12.80 301 VAL C N 1
ATOM 11934 C CA . VAL C 1 319 ? -38.369 80.371 -67.684 1.00 12.03 301 VAL C CA 1
ATOM 11935 C C . VAL C 1 319 ? -38.721 81.058 -66.353 1.00 16.92 301 VAL C C 1
ATOM 11936 O O . VAL C 1 319 ? -39.765 80.771 -65.764 1.00 16.20 301 VAL C O 1
ATOM 11940 N N . GLY C 1 320 ? -37.842 81.945 -65.903 1.00 12.98 302 GLY C N 1
ATOM 11941 C CA . GLY C 1 320 ? -38.028 82.695 -64.675 1.00 12.87 302 GLY C CA 1
ATOM 11942 C C . GLY C 1 320 ? -38.491 84.113 -64.908 1.00 15.69 302 GLY C C 1
ATOM 11943 O O . GLY C 1 320 ? -39.343 84.589 -64.171 1.00 14.99 302 GLY C O 1
ATOM 11944 N N . ILE C 1 321 ? -37.966 84.799 -65.947 1.00 14.41 303 ILE C N 1
ATOM 11945 C CA . ILE C 1 321 ? -38.309 86.210 -66.189 1.00 12.99 303 ILE C CA 1
ATOM 11946 C C . ILE C 1 321 ? -39.800 86.427 -66.451 1.00 16.53 303 ILE C C 1
ATOM 11947 O O . ILE C 1 321 ? -40.358 87.409 -65.972 1.00 16.08 303 ILE C O 1
ATOM 11952 N N . LEU C 1 322 ? -40.462 85.483 -67.121 1.00 12.44 304 LEU C N 1
ATOM 11953 C CA . LEU C 1 322 ? -41.891 85.633 -67.338 1.00 10.47 304 LEU C CA 1
ATOM 11954 C C . LEU C 1 322 ? -42.721 85.540 -66.032 1.00 15.61 304 LEU C C 1
ATOM 11955 O O . LEU C 1 322 ? -43.360 86.528 -65.694 1.00 13.51 304 LEU C O 1
ATOM 11960 N N . PRO C 1 323 ? -42.715 84.436 -65.231 1.00 13.91 305 PRO C N 1
ATOM 11961 C CA . PRO C 1 323 ? -43.531 84.443 -64.009 1.00 13.13 305 PRO C CA 1
ATOM 11962 C C . PRO C 1 323 ? -43.096 85.500 -62.990 1.00 15.92 305 PRO C C 1
ATOM 11963 O O . PRO C 1 323 ? -43.956 86.082 -62.324 1.00 14.82 305 PRO C O 1
ATOM 11967 N N . LEU C 1 324 ? -41.779 85.807 -62.903 1.00 12.52 306 LEU C N 1
ATOM 11968 C CA . LEU C 1 324 ? -41.316 86.816 -61.942 1.00 11.62 306 LEU C CA 1
ATOM 11969 C C . LEU C 1 324 ? -41.689 88.265 -62.330 1.00 14.60 306 LEU C C 1
ATOM 11970 O O . LEU C 1 324 ? -41.916 89.086 -61.447 1.00 10.33 306 LEU C O 1
ATOM 11975 N N . SER C 1 325 ? -41.737 88.581 -63.645 1.00 10.87 307 SER C N 1
ATOM 11976 C CA . SER C 1 325 ? -42.148 89.896 -64.115 1.00 10.96 307 SER C CA 1
ATOM 11977 C C . SER C 1 325 ? -43.666 90.027 -63.929 1.00 13.48 307 SER C C 1
ATOM 11978 O O . SER C 1 325 ? -44.119 91.118 -63.661 1.00 13.68 307 SER C O 1
ATOM 11981 N N . ILE C 1 326 ? -44.432 88.931 -64.002 1.00 8.82 308 ILE C N 1
ATOM 11982 C CA . ILE C 1 326 ? -45.875 88.995 -63.713 1.00 10.11 308 ILE C CA 1
ATOM 11983 C C . ILE C 1 326 ? -46.048 89.312 -62.196 1.00 15.18 308 ILE C C 1
ATOM 11984 O O . ILE C 1 326 ? -46.770 90.241 -61.825 1.00 15.44 308 ILE C O 1
ATOM 11989 N N . ALA C 1 327 ? -45.326 88.588 -61.346 1.00 12.36 309 ALA C N 1
ATOM 11990 C CA . ALA C 1 327 ? -45.423 88.759 -59.891 1.00 12.09 309 ALA C CA 1
ATOM 11991 C C . ALA C 1 327 ? -44.916 90.115 -59.399 1.00 16.19 309 ALA C C 1
ATOM 11992 O O . ALA C 1 327 ? -45.534 90.713 -58.520 1.00 18.95 309 ALA C O 1
ATOM 11994 N N . PHE C 1 328 ? -43.809 90.601 -59.968 1.00 12.31 310 PHE C N 1
ATOM 11995 C CA . PHE C 1 328 ? -43.142 91.805 -59.444 1.00 12.57 310 PHE C CA 1
ATOM 11996 C C . PHE C 1 328 ? -43.009 93.002 -60.353 1.00 16.64 310 PHE C C 1
ATOM 11997 O O . PHE C 1 328 ? -42.560 94.052 -59.879 1.00 16.18 310 PHE C O 1
ATOM 12005 N N . GLY C 1 329 ? -43.314 92.823 -61.640 1.00 14.73 311 GLY C N 1
ATOM 12006 C CA . GLY C 1 329 ? -43.158 93.856 -62.659 1.00 15.24 311 GLY C CA 1
ATOM 12007 C C . GLY C 1 329 ? -41.813 93.727 -63.334 1.00 20.55 311 GLY C C 1
ATOM 12008 O O . GLY C 1 329 ? -40.821 93.386 -62.677 1.00 21.76 311 GLY C O 1
ATOM 12009 N N . TYR C 1 330 ? -41.774 93.972 -64.652 1.00 16.37 312 TYR C N 1
ATOM 12010 C CA . TYR C 1 330 ? -40.558 93.900 -65.451 1.00 15.01 312 TYR C CA 1
ATOM 12011 C C . TYR C 1 330 ? -39.419 94.791 -64.945 1.00 19.60 312 TYR C C 1
ATOM 12012 O O . TYR C 1 330 ? -38.266 94.357 -64.987 1.00 20.18 312 TYR C O 1
ATOM 12021 N N . LYS C 1 331 ? -39.723 96.036 -64.507 1.00 16.62 313 LYS C N 1
ATOM 12022 C CA . LYS C 1 331 ? -38.724 96.980 -63.987 1.00 16.89 313 LYS C CA 1
ATOM 12023 C C . LYS C 1 331 ? -37.876 96.346 -62.895 1.00 18.25 313 LYS C C 1
ATOM 12024 O O . LYS C 1 331 ? -36.655 96.494 -62.917 1.00 18.05 313 LYS C O 1
ATOM 12030 N N . ASN C 1 332 ? -38.523 95.619 -61.950 1.00 15.63 314 ASN C N 1
ATOM 12031 C CA . ASN C 1 332 ? -37.816 94.926 -60.873 1.00 15.09 314 ASN C CA 1
ATOM 12032 C C . ASN C 1 332 ? -36.936 93.810 -61.435 1.00 18.14 314 ASN C C 1
ATOM 12033 O O . ASN C 1 332 ? -35.786 93.688 -61.047 1.00 19.62 314 ASN C O 1
ATOM 12038 N N . MET C 1 333 ? -37.460 93.040 -62.382 1.00 15.68 315 MET C N 1
ATOM 12039 C CA . MET C 1 333 ? -36.727 91.969 -63.047 1.00 14.44 315 MET C CA 1
ATOM 12040 C C . MET C 1 333 ? -35.552 92.456 -63.911 1.00 18.42 315 MET C C 1
ATOM 12041 O O . MET C 1 333 ? -34.549 91.761 -64.005 1.00 16.65 315 MET C O 1
ATOM 12046 N N . ARG C 1 334 ? -35.660 93.656 -64.497 1.00 16.24 316 ARG C N 1
ATOM 12047 C CA . ARG C 1 334 ? -34.559 94.280 -65.251 1.00 16.80 316 ARG C CA 1
ATOM 12048 C C . ARG C 1 334 ? -33.408 94.619 -64.264 1.00 18.96 316 ARG C C 1
ATOM 12049 O O . ARG C 1 334 ? -32.239 94.427 -64.598 1.00 15.93 316 ARG C O 1
ATOM 12057 N N . ASN C 1 335 ? -33.747 95.041 -63.027 1.00 19.15 317 ASN C N 1
ATOM 12058 C CA . ASN C 1 335 ? -32.724 95.300 -61.994 1.00 19.03 317 ASN C CA 1
ATOM 12059 C C . ASN C 1 335 ? -32.046 94.014 -61.573 1.00 18.99 317 ASN C C 1
ATOM 12060 O O . ASN C 1 335 ? -30.840 94.016 -61.346 1.00 19.86 317 ASN C O 1
ATOM 12065 N N . PHE C 1 336 ? -32.824 92.920 -61.447 1.00 15.14 318 PHE C N 1
ATOM 12066 C CA . PHE C 1 336 ? -32.310 91.579 -61.112 1.00 14.33 318 PHE C CA 1
ATOM 12067 C C . PHE C 1 336 ? -31.306 91.154 -62.208 1.00 19.13 318 PHE C C 1
ATOM 12068 O O . PHE C 1 336 ? -30.201 90.698 -61.896 1.00 17.90 318 PHE C O 1
ATOM 12076 N N . LEU C 1 337 ? -31.696 91.345 -63.497 1.00 14.54 319 LEU C N 1
ATOM 12077 C CA . LEU C 1 337 ? -30.831 91.035 -64.647 1.00 11.99 319 LEU C CA 1
ATOM 12078 C C . LEU C 1 337 ? -29.541 91.851 -64.627 1.00 15.52 319 LEU C C 1
ATOM 12079 O O . LEU C 1 337 ? -28.480 91.293 -64.902 1.00 15.45 319 LEU C O 1
ATOM 12084 N N . ASN C 1 338 ? -29.622 93.140 -64.230 1.00 13.78 320 ASN C N 1
ATOM 12085 C CA . ASN C 1 338 ? -28.453 94.025 -64.109 1.00 15.56 320 ASN C CA 1
ATOM 12086 C C . ASN C 1 338 ? -27.481 93.519 -63.071 1.00 18.98 320 ASN C C 1
ATOM 12087 O O . ASN C 1 338 ? -26.271 93.581 -63.287 1.00 16.93 320 ASN C O 1
ATOM 12092 N N . GLY C 1 339 ? -28.021 92.980 -61.968 1.00 17.91 321 GLY C N 1
ATOM 12093 C CA . GLY C 1 339 ? -27.227 92.370 -60.914 1.00 18.28 321 GLY C CA 1
ATOM 12094 C C . GLY C 1 339 ? -26.454 91.176 -61.428 1.00 20.05 321 GLY C C 1
ATOM 12095 O O . GLY C 1 339 ? -25.244 91.087 -61.205 1.00 20.91 321 GLY C O 1
ATOM 12096 N N . CYS C 1 340 ? -27.147 90.261 -62.140 1.00 15.14 322 CYS C N 1
ATOM 12097 C CA . CYS C 1 340 ? -26.561 89.067 -62.758 1.00 14.31 322 CYS C CA 1
ATOM 12098 C C . CYS C 1 340 ? -25.432 89.492 -63.679 1.00 19.15 322 CYS C C 1
ATOM 12099 O O . CYS C 1 340 ? -24.346 88.914 -63.613 1.00 16.65 322 CYS C O 1
ATOM 12102 N N . HIS C 1 341 ? -25.720 90.495 -64.541 1.00 17.14 323 HIS C N 1
ATOM 12103 C CA . HIS C 1 341 ? -24.790 91.024 -65.513 1.00 16.90 323 HIS C CA 1
ATOM 12104 C C . HIS C 1 341 ? -23.519 91.599 -64.885 1.00 20.43 323 HIS C C 1
ATOM 12105 O O . HIS C 1 341 ? -22.426 91.260 -65.339 1.00 19.26 323 HIS C O 1
ATOM 12112 N N . ASP C 1 342 ? -23.653 92.439 -63.849 1.00 17.18 324 ASP C N 1
ATOM 12113 C CA . ASP C 1 342 ? -22.504 93.032 -63.171 1.00 16.35 324 ASP C CA 1
ATOM 12114 C C . ASP C 1 342 ? -21.595 91.991 -62.529 1.00 20.13 324 ASP C C 1
ATOM 12115 O O . ASP C 1 342 ? -20.378 92.122 -62.634 1.00 18.48 324 ASP C O 1
ATOM 12120 N N . MET C 1 343 ? -22.177 90.934 -61.918 1.00 17.08 325 MET C N 1
ATOM 12121 C CA . MET C 1 343 ? -21.375 89.840 -61.359 1.00 16.04 325 MET C CA 1
ATOM 12122 C C . MET C 1 343 ? -20.725 89.030 -62.518 1.00 16.99 325 MET C C 1
ATOM 12123 O O . MET C 1 343 ? -19.577 88.623 -62.373 1.00 17.03 325 MET C O 1
ATOM 12128 N N . ASP C 1 344 ? -21.446 88.818 -63.660 1.00 13.94 326 ASP C N 1
ATOM 12129 C CA . ASP C 1 344 ? -20.882 88.127 -64.834 1.00 14.37 326 ASP C CA 1
ATOM 12130 C C . ASP C 1 344 ? -19.622 88.848 -65.320 1.00 18.02 326 ASP C C 1
ATOM 12131 O O . ASP C 1 344 ? -18.608 88.199 -65.559 1.00 15.66 326 ASP C O 1
ATOM 12136 N N . GLU C 1 345 ? -19.695 90.199 -65.450 1.00 15.36 327 GLU C N 1
ATOM 12137 C CA . GLU C 1 345 ? -18.587 91.051 -65.895 1.00 15.39 327 GLU C CA 1
ATOM 12138 C C . GLU C 1 345 ? -17.391 90.962 -64.953 1.00 20.48 327 GLU C C 1
ATOM 12139 O O . GLU C 1 345 ? -16.245 90.904 -65.420 1.00 20.09 327 GLU C O 1
ATOM 12145 N N . HIS C 1 346 ? -17.659 90.911 -63.632 1.00 15.93 328 HIS C N 1
ATOM 12146 C CA . HIS C 1 346 ? -16.626 90.750 -62.606 1.00 15.23 328 HIS C CA 1
ATOM 12147 C C . HIS C 1 346 ? -15.960 89.384 -62.791 1.00 18.54 328 HIS C C 1
ATOM 12148 O O . HIS C 1 346 ? -14.732 89.294 -62.838 1.00 19.74 328 HIS C O 1
ATOM 12155 N N . PHE C 1 347 ? -16.771 88.326 -62.922 1.00 15.10 329 PHE C N 1
ATOM 12156 C CA . PHE C 1 347 ? -16.274 86.958 -63.109 1.00 13.96 329 PHE C CA 1
ATOM 12157 C C . PHE C 1 347 ? -15.346 86.857 -64.350 1.00 19.63 329 PHE C C 1
ATOM 12158 O O . PHE C 1 347 ? -14.288 86.233 -64.286 1.00 19.84 329 PHE C O 1
ATOM 12166 N N . LEU C 1 348 ? -15.759 87.462 -65.455 1.00 16.46 330 LEU C N 1
ATOM 12167 C CA . LEU C 1 348 ? -15.005 87.400 -66.694 1.00 16.17 330 LEU C CA 1
ATOM 12168 C C . LEU C 1 348 ? -13.718 88.203 -66.641 1.00 21.96 330 LEU C C 1
ATOM 12169 O O . LEU C 1 348 ? -12.694 87.716 -67.106 1.00 20.43 330 LEU C O 1
ATOM 12174 N N . HIS C 1 349 ? -13.792 89.448 -66.152 1.00 20.49 331 HIS C N 1
ATOM 12175 C CA . HIS C 1 349 ? -12.679 90.391 -66.174 1.00 20.33 331 HIS C CA 1
ATOM 12176 C C . HIS C 1 349 ? -11.735 90.465 -64.987 1.00 24.97 331 HIS C C 1
ATOM 12177 O O . HIS C 1 349 ? -10.565 90.765 -65.206 1.00 26.42 331 HIS C O 1
ATOM 12184 N N . ALA C 1 350 ? -12.208 90.251 -63.736 1.00 20.07 332 ALA C N 1
ATOM 12185 C CA . ALA C 1 350 ? -11.319 90.359 -62.573 1.00 18.92 332 ALA C CA 1
ATOM 12186 C C . ALA C 1 350 ? -10.135 89.398 -62.604 1.00 22.63 332 ALA C C 1
ATOM 12187 O O . ALA C 1 350 ? -10.314 88.240 -62.956 1.00 22.68 332 ALA C O 1
ATOM 12189 N N . ASP C 1 351 ? -8.933 89.868 -62.207 1.00 22.27 333 ASP C N 1
ATOM 12190 C CA . ASP C 1 351 ? -7.746 89.025 -62.070 1.00 23.12 333 ASP C CA 1
ATOM 12191 C C . ASP C 1 351 ? -8.107 87.962 -61.026 1.00 26.68 333 ASP C C 1
ATOM 12192 O O . ASP C 1 351 ? -8.843 88.273 -60.087 1.00 25.46 333 ASP C O 1
ATOM 12197 N N . LEU C 1 352 ? -7.638 86.719 -61.224 1.00 23.61 334 LEU C N 1
ATOM 12198 C CA . LEU C 1 352 ? -7.957 85.563 -60.392 1.00 24.60 334 LEU C CA 1
ATOM 12199 C C . LEU C 1 352 ? -7.874 85.796 -58.893 1.00 28.50 334 LEU C C 1
ATOM 12200 O O . LEU C 1 352 ? -8.771 85.368 -58.172 1.00 29.06 334 LEU C O 1
ATOM 12205 N N . LYS C 1 353 ? -6.834 86.503 -58.431 1.00 22.64 335 LYS C N 1
ATOM 12206 C CA . LYS C 1 353 ? -6.608 86.789 -57.012 1.00 21.62 335 LYS C CA 1
ATOM 12207 C C . LYS C 1 353 ? -7.666 87.746 -56.419 1.00 24.98 335 LYS C C 1
ATOM 12208 O O . LYS C 1 353 ? -7.806 87.827 -55.198 1.00 24.65 335 LYS C O 1
ATOM 12214 N N . GLU C 1 354 ? -8.390 88.469 -57.287 1.00 21.50 336 GLU C N 1
ATOM 12215 C CA . GLU C 1 354 ? -9.412 89.432 -56.875 1.00 21.53 336 GLU C CA 1
ATOM 12216 C C . GLU C 1 354 ? -10.805 89.028 -57.417 1.00 23.71 336 GLU C C 1
ATOM 12217 O O . GLU C 1 354 ? -11.759 89.798 -57.321 1.00 23.33 336 GLU C O 1
ATOM 12223 N N . ASN C 1 355 ? -10.904 87.814 -57.960 1.00 20.32 337 ASN C N 1
ATOM 12224 C CA . ASN C 1 355 ? -12.115 87.287 -58.585 1.00 19.81 337 ASN C CA 1
ATOM 12225 C C . ASN C 1 355 ? -12.926 86.461 -57.575 1.00 20.60 337 ASN C C 1
ATOM 12226 O O . ASN C 1 355 ? -12.569 85.322 -57.265 1.00 20.21 337 ASN C O 1
ATOM 12231 N N . ILE C 1 356 ? -13.997 87.064 -57.046 1.00 17.29 338 ILE C N 1
ATOM 12232 C CA . ILE C 1 356 ? -14.865 86.483 -56.006 1.00 16.78 338 ILE C CA 1
ATOM 12233 C C . ILE C 1 356 ? -15.406 85.059 -56.332 1.00 18.87 338 ILE C C 1
ATOM 12234 O O . ILE C 1 356 ? -15.117 84.139 -55.566 1.00 17.42 338 ILE C O 1
ATOM 12239 N N . PRO C 1 357 ? -16.103 84.815 -57.469 1.00 14.19 339 PRO C N 1
ATOM 12240 C CA . PRO C 1 357 ? -16.553 83.436 -57.756 1.00 13.31 339 PRO C CA 1
ATOM 12241 C C . PRO C 1 357 ? -15.395 82.445 -57.929 1.00 17.37 339 PRO C C 1
ATOM 12242 O O . PRO C 1 357 ? -15.540 81.275 -57.568 1.00 18.23 339 PRO C O 1
ATOM 12246 N N . VAL C 1 358 ? -14.262 82.898 -58.500 1.00 14.52 340 VAL C N 1
ATOM 12247 C CA . VAL C 1 358 ? -13.103 82.029 -58.701 1.00 14.52 340 VAL C CA 1
ATOM 12248 C C . VAL C 1 358 ? -12.503 81.623 -57.332 1.00 18.21 340 VAL C C 1
ATOM 12249 O O . VAL C 1 358 ? -12.203 80.442 -57.118 1.00 16.27 340 VAL C O 1
ATOM 12253 N N . LEU C 1 359 ? -12.326 82.608 -56.420 1.00 17.01 341 LEU C N 1
ATOM 12254 C CA . LEU C 1 359 ? -11.776 82.351 -55.085 1.00 16.84 341 LEU C CA 1
ATOM 12255 C C . LEU C 1 359 ? -12.689 81.421 -54.294 1.00 18.87 341 LEU C C 1
ATOM 12256 O O . LEU C 1 359 ? -12.209 80.544 -53.566 1.00 17.09 341 LEU C O 1
ATOM 12261 N N . LEU C 1 360 ? -14.018 81.566 -54.492 1.00 15.49 342 LEU C N 1
ATOM 12262 C CA . LEU C 1 360 ? -15.019 80.706 -53.837 1.00 16.22 342 LEU C CA 1
ATOM 12263 C C . LEU C 1 360 ? -14.919 79.283 -54.394 1.00 16.96 342 LEU C C 1
ATOM 12264 O O . LEU C 1 360 ? -14.903 78.325 -53.629 1.00 16.38 342 LEU C O 1
ATOM 12269 N N . ALA C 1 361 ? -14.745 79.144 -55.730 1.00 12.72 343 ALA C N 1
ATOM 12270 C CA . ALA C 1 361 ? -14.563 77.842 -56.385 1.00 11.61 343 ALA C CA 1
ATOM 12271 C C . ALA C 1 361 ? -13.255 77.189 -55.956 1.00 13.87 343 ALA C C 1
ATOM 12272 O O . ALA C 1 361 ? -13.249 75.990 -55.708 1.00 14.21 343 ALA C O 1
ATOM 12274 N N . LEU C 1 362 ? -12.154 77.966 -55.851 1.00 12.04 344 LEU C N 1
ATOM 12275 C CA . LEU C 1 362 ? -10.860 77.429 -55.434 1.00 10.96 344 LEU C CA 1
ATOM 12276 C C . LEU C 1 362 ? -10.924 76.890 -54.021 1.00 17.18 344 LEU C C 1
ATOM 12277 O O . LEU C 1 362 ? -10.344 75.835 -53.737 1.00 16.20 344 LEU C O 1
ATOM 12282 N N . THR C 1 363 ? -11.651 77.597 -53.137 1.00 13.53 345 THR C N 1
ATOM 12283 C CA . THR C 1 363 ? -11.842 77.239 -51.733 1.00 13.78 345 THR C CA 1
ATOM 12284 C C . THR C 1 363 ? -12.594 75.904 -51.664 1.00 18.10 345 THR C C 1
ATOM 12285 O O . THR C 1 363 ? -12.171 75.005 -50.952 1.00 18.06 345 THR C O 1
ATOM 12289 N N . SER C 1 364 ? -13.686 75.782 -52.423 1.00 14.19 346 SER C N 1
ATOM 12290 C CA . SER C 1 364 ? -14.513 74.582 -52.474 1.00 14.53 346 SER C CA 1
ATOM 12291 C C . SER C 1 364 ? -13.691 73.372 -52.950 1.00 15.92 346 SER C C 1
ATOM 12292 O O . SER C 1 364 ? -13.741 72.301 -52.338 1.00 15.19 346 SER C O 1
ATOM 12295 N N . PHE C 1 365 ? -12.937 73.559 -54.050 1.00 14.66 347 PHE C N 1
ATOM 12296 C CA . PHE C 1 365 ? -12.045 72.570 -54.656 1.00 13.83 347 PHE C CA 1
ATOM 12297 C C . PHE C 1 365 ? -10.992 72.110 -53.636 1.00 15.33 347 PHE C C 1
ATOM 12298 O O . PHE C 1 365 ? -10.761 70.904 -53.486 1.00 14.70 347 PHE C O 1
ATOM 12306 N N . TYR C 1 366 ? -10.360 73.078 -52.945 1.00 12.97 348 TYR C N 1
ATOM 12307 C CA . TYR C 1 366 ? -9.340 72.852 -51.919 1.00 12.23 348 TYR C CA 1
ATOM 12308 C C . TYR C 1 366 ? -9.890 71.986 -50.769 1.00 16.22 348 TYR C C 1
ATOM 12309 O O . TYR C 1 366 ? -9.302 70.950 -50.433 1.00 13.68 348 TYR C O 1
ATOM 12318 N N . ASN C 1 367 ? -11.057 72.379 -50.199 1.00 12.47 349 ASN C N 1
ATOM 12319 C CA . ASN C 1 367 ? -11.669 71.643 -49.085 1.00 12.51 349 ASN C CA 1
ATOM 12320 C C . ASN C 1 367 ? -12.034 70.236 -49.487 1.00 17.05 349 ASN C C 1
ATOM 12321 O O . ASN C 1 367 ? -11.785 69.297 -48.729 1.00 17.73 349 ASN C O 1
ATOM 12326 N N . SER C 1 368 ? -12.587 70.071 -50.692 1.00 11.60 350 SER C N 1
ATOM 12327 C CA . SER C 1 368 ? -12.978 68.740 -51.152 1.00 11.00 350 SER C CA 1
ATOM 12328 C C . SER C 1 368 ? -11.747 67.863 -51.494 1.00 15.98 350 SER C C 1
ATOM 12329 O O . SER C 1 368 ? -11.693 66.720 -51.075 1.00 15.40 350 SER C O 1
ATOM 12332 N N . HIS C 1 369 ? -10.812 68.381 -52.302 1.00 14.33 351 HIS C N 1
ATOM 12333 C CA . HIS C 1 369 ? -9.649 67.597 -52.730 1.00 16.17 351 HIS C CA 1
ATOM 12334 C C . HIS C 1 369 ? -8.573 67.322 -51.684 1.00 20.74 351 HIS C C 1
ATOM 12335 O O . HIS C 1 369 ? -8.089 66.197 -51.597 1.00 19.80 351 HIS C O 1
ATOM 12342 N N . PHE C 1 370 ? -8.203 68.334 -50.916 1.00 15.81 352 PHE C N 1
ATOM 12343 C CA . PHE C 1 370 ? -7.095 68.241 -49.968 1.00 15.77 352 PHE C CA 1
ATOM 12344 C C . PHE C 1 370 ? -7.483 67.917 -48.526 1.00 19.89 352 PHE C C 1
ATOM 12345 O O . PHE C 1 370 ? -6.652 67.415 -47.776 1.00 17.54 352 PHE C O 1
ATOM 12353 N N . PHE C 1 371 ? -8.764 68.121 -48.165 1.00 16.78 353 PHE C N 1
ATOM 12354 C CA . PHE C 1 371 ? -9.227 67.816 -46.811 1.00 16.61 353 PHE C CA 1
ATOM 12355 C C . PHE C 1 371 ? -10.253 66.725 -46.830 1.00 23.49 353 PHE C C 1
ATOM 12356 O O . PHE C 1 371 ? -10.667 66.263 -45.774 1.00 26.37 353 PHE C O 1
ATOM 12364 N N . ASP C 1 372 ? -10.687 66.318 -48.036 1.00 21.67 354 ASP C N 1
ATOM 12365 C CA . ASP C 1 372 ? -11.710 65.292 -48.231 1.00 21.29 354 ASP C CA 1
ATOM 12366 C C . ASP C 1 372 ? -13.071 65.666 -47.593 1.00 21.63 354 ASP C C 1
ATOM 12367 O O . ASP C 1 372 ? -13.807 64.806 -47.105 1.00 21.97 354 ASP C O 1
ATOM 12372 N N . TYR C 1 373 ? -13.383 66.969 -47.598 1.00 15.91 355 TYR C N 1
ATOM 12373 C CA . TYR C 1 373 ? -14.660 67.514 -47.114 1.00 14.14 355 TYR C CA 1
ATOM 12374 C C . TYR C 1 373 ? -15.646 67.484 -48.279 1.00 17.22 355 TYR C C 1
ATOM 12375 O O . TYR C 1 373 ? -15.663 68.384 -49.123 1.00 17.01 355 TYR C O 1
ATOM 12384 N N . LYS C 1 374 ? -16.423 66.401 -48.352 1.00 14.27 356 LYS C N 1
ATOM 12385 C CA . LYS C 1 374 ? -17.358 66.127 -49.439 1.00 14.36 356 LYS C CA 1
ATOM 12386 C C . LYS C 1 374 ? -18.762 66.697 -49.262 1.00 18.68 356 LYS C C 1
ATOM 12387 O O . LYS C 1 374 ? -19.695 66.275 -49.955 1.00 18.74 356 LYS C O 1
ATOM 12393 N N . ASN C 1 375 ? -18.910 67.689 -48.369 1.00 16.12 357 ASN C N 1
ATOM 12394 C CA . ASN C 1 375 ? -20.210 68.339 -48.149 1.00 14.29 357 ASN C CA 1
ATOM 12395 C C . ASN C 1 375 ? -20.051 69.824 -48.117 1.00 16.91 357 ASN C C 1
ATOM 12396 O O . ASN C 1 375 ? -18.964 70.319 -47.800 1.00 17.54 357 ASN C O 1
ATOM 12401 N N . VAL C 1 376 ? -21.132 70.553 -48.437 1.00 11.66 358 VAL C N 1
ATOM 12402 C CA . VAL C 1 376 ? -21.185 72.023 -48.318 1.00 12.67 358 VAL C CA 1
ATOM 12403 C C . VAL C 1 376 ? -22.560 72.313 -47.688 1.00 15.24 358 VAL C C 1
ATOM 12404 O O . VAL C 1 376 ? -23.576 71.849 -48.214 1.00 16.34 358 VAL C O 1
ATOM 12408 N N . ALA C 1 377 ? -22.586 73.081 -46.594 1.00 10.76 359 ALA C N 1
ATOM 12409 C CA . ALA C 1 377 ? -23.829 73.540 -45.972 1.00 10.14 359 ALA C CA 1
ATOM 12410 C C . ALA C 1 377 ? -24.093 74.995 -46.416 1.00 15.34 359 ALA C C 1
ATOM 12411 O O . ALA C 1 377 ? -23.257 75.873 -46.212 1.00 14.81 359 ALA C O 1
ATOM 12413 N N . ILE C 1 378 ? -25.247 75.232 -47.066 1.00 12.52 360 ILE C N 1
ATOM 12414 C CA . ILE C 1 378 ? -25.644 76.567 -47.550 1.00 12.23 360 ILE C CA 1
ATOM 12415 C C . ILE C 1 378 ? -26.586 77.079 -46.496 1.00 15.61 360 ILE C C 1
ATOM 12416 O O . ILE C 1 378 ? -27.699 76.571 -46.354 1.00 14.97 360 ILE C O 1
ATOM 12421 N N . LEU C 1 379 ? -26.117 78.059 -45.733 1.00 14.41 361 LEU C N 1
ATOM 12422 C CA . LEU C 1 379 ? -26.845 78.563 -44.562 1.00 13.70 361 LEU C CA 1
ATOM 12423 C C . LEU C 1 379 ? -27.125 80.063 -44.582 1.00 16.75 361 LEU C C 1
ATOM 12424 O O . LEU C 1 379 ? -26.403 80.849 -43.967 1.00 15.91 361 LEU C O 1
ATOM 12429 N N . PRO C 1 380 ? -28.179 80.492 -45.313 1.00 14.31 362 PRO C N 1
ATOM 12430 C CA . PRO C 1 380 ? -28.497 81.920 -45.331 1.00 13.46 362 PRO C CA 1
ATOM 12431 C C . PRO C 1 380 ? -29.202 82.312 -44.028 1.00 14.59 362 PRO C C 1
ATOM 12432 O O . PRO C 1 380 ? -30.172 81.661 -43.641 1.00 15.16 362 PRO C O 1
ATOM 12436 N N . TYR C 1 381 ? -28.721 83.362 -43.343 1.00 10.82 363 TYR C N 1
ATOM 12437 C CA . TYR C 1 381 ? -29.362 83.853 -42.105 1.00 10.23 363 TYR C CA 1
ATOM 12438 C C . TYR C 1 381 ? -30.447 84.843 -42.536 1.00 13.68 363 TYR C C 1
ATOM 12439 O O . TYR C 1 381 ? -30.349 86.050 -42.316 1.00 14.98 363 TYR C O 1
ATOM 12448 N N . PHE C 1 382 ? -31.475 84.308 -43.224 1.00 9.33 364 PHE C N 1
ATOM 12449 C CA . PHE C 1 382 ? -32.548 85.095 -43.817 1.00 8.85 364 PHE C CA 1
ATOM 12450 C C . PHE C 1 382 ? -33.631 84.123 -44.254 1.00 12.96 364 PHE C C 1
ATOM 12451 O O . PHE C 1 382 ? -33.449 83.402 -45.219 1.00 11.80 364 PHE C O 1
ATOM 12459 N N . GLN C 1 383 ? -34.747 84.080 -43.520 1.00 11.49 365 GLN C N 1
ATOM 12460 C CA . GLN C 1 383 ? -35.845 83.175 -43.801 1.00 11.10 365 GLN C CA 1
ATOM 12461 C C . GLN C 1 383 ? -36.415 83.331 -45.236 1.00 16.18 365 GLN C C 1
ATOM 12462 O O . GLN C 1 383 ? -36.841 82.333 -45.802 1.00 15.86 365 GLN C O 1
ATOM 12468 N N . ASN C 1 384 ? -36.353 84.540 -45.845 1.00 14.39 366 ASN C N 1
ATOM 12469 C CA . ASN C 1 384 ? -36.833 84.703 -47.232 1.00 14.55 366 ASN C CA 1
ATOM 12470 C C . ASN C 1 384 ? -35.958 83.957 -48.252 1.00 17.93 366 ASN C C 1
ATOM 12471 O O . ASN C 1 384 ? -36.406 83.683 -49.354 1.00 19.69 366 ASN C O 1
ATOM 12476 N N . LEU C 1 385 ? -34.754 83.533 -47.836 1.00 11.93 367 LEU C N 1
ATOM 12477 C CA . LEU C 1 385 ? -33.871 82.712 -48.673 1.00 10.65 367 LEU C CA 1
ATOM 12478 C C . LEU C 1 385 ? -34.122 81.195 -48.422 1.00 12.71 367 LEU C C 1
ATOM 12479 O O . LEU C 1 385 ? -33.296 80.363 -48.768 1.00 12.42 367 LEU C O 1
ATOM 12484 N N . LEU C 1 386 ? -35.295 80.836 -47.866 1.00 9.24 368 LEU C N 1
ATOM 12485 C CA . LEU C 1 386 ? -35.643 79.441 -47.583 1.00 10.07 368 LEU C CA 1
ATOM 12486 C C . LEU C 1 386 ? -35.635 78.507 -48.789 1.00 13.89 368 LEU C C 1
ATOM 12487 O O . LEU C 1 386 ? -35.510 77.300 -48.591 1.00 16.73 368 LEU C O 1
ATOM 12492 N N . LYS C 1 387 ? -35.724 79.036 -50.013 1.00 10.13 369 LYS C N 1
ATOM 12493 C CA . LYS C 1 387 ? -35.687 78.210 -51.217 1.00 10.42 369 LYS C CA 1
ATOM 12494 C C . LYS C 1 387 ? -34.373 78.331 -52.008 1.00 15.44 369 LYS C C 1
ATOM 12495 O O . LYS C 1 387 ? -34.250 77.727 -53.080 1.00 16.23 369 LYS C O 1
ATOM 12501 N N . PHE C 1 388 ? -33.394 79.058 -51.468 1.00 11.03 370 PHE C N 1
ATOM 12502 C CA . PHE C 1 388 ? -32.094 79.234 -52.122 1.00 11.01 370 PHE C CA 1
ATOM 12503 C C . PHE C 1 388 ? -31.305 77.907 -52.185 1.00 14.41 370 PHE C C 1
ATOM 12504 O O . PHE C 1 388 ? -30.857 77.524 -53.260 1.00 14.49 370 PHE C O 1
ATOM 12512 N N . SER C 1 389 ? -31.163 77.214 -51.048 1.00 13.52 371 SER C N 1
ATOM 12513 C CA . SER C 1 389 ? -30.440 75.928 -50.914 1.00 13.64 371 SER C CA 1
ATOM 12514 C C . SER C 1 389 ? -30.926 74.868 -51.924 1.00 15.06 371 SER C C 1
ATOM 12515 O O . SER C 1 389 ? -30.107 74.159 -52.509 1.00 13.21 371 SER C O 1
ATOM 12518 N N . ALA C 1 390 ? -32.262 74.724 -52.084 1.00 11.30 372 ALA C N 1
ATOM 12519 C CA . ALA C 1 390 ? -32.856 73.766 -53.023 1.00 11.71 372 ALA C CA 1
ATOM 12520 C C . ALA C 1 390 ? -32.390 74.073 -54.470 1.00 16.83 372 ALA C C 1
ATOM 12521 O O . ALA C 1 390 ? -32.116 73.149 -55.230 1.00 15.20 372 ALA C O 1
ATOM 12523 N N . HIS C 1 391 ? -32.289 75.379 -54.834 1.00 14.73 373 HIS C N 1
ATOM 12524 C CA . HIS C 1 391 ? -31.782 75.771 -56.155 1.00 13.41 373 HIS C CA 1
ATOM 12525 C C . HIS C 1 391 ? -30.265 75.452 -56.251 1.00 13.94 373 HIS C C 1
ATOM 12526 O O . HIS C 1 391 ? -29.847 74.812 -57.211 1.00 11.94 373 HIS C O 1
ATOM 12533 N N . ILE C 1 392 ? -29.469 75.883 -55.248 1.00 11.71 374 ILE C N 1
ATOM 12534 C CA . ILE C 1 392 ? -28.020 75.616 -55.222 1.00 12.66 374 ILE C CA 1
ATOM 12535 C C . ILE C 1 392 ? -27.714 74.106 -55.313 1.00 17.60 374 ILE C C 1
ATOM 12536 O O . ILE C 1 392 ? -26.773 73.737 -55.998 1.00 17.14 374 ILE C O 1
ATOM 12541 N N . GLN C 1 393 ? -28.552 73.256 -54.692 1.00 13.74 375 GLN C N 1
ATOM 12542 C CA . GLN C 1 393 ? -28.432 71.795 -54.784 1.00 14.37 375 GLN C CA 1
ATOM 12543 C C . GLN C 1 393 ? -28.419 71.305 -56.223 1.00 14.92 375 GLN C C 1
ATOM 12544 O O . GLN C 1 393 ? -27.515 70.562 -56.585 1.00 13.89 375 GLN C O 1
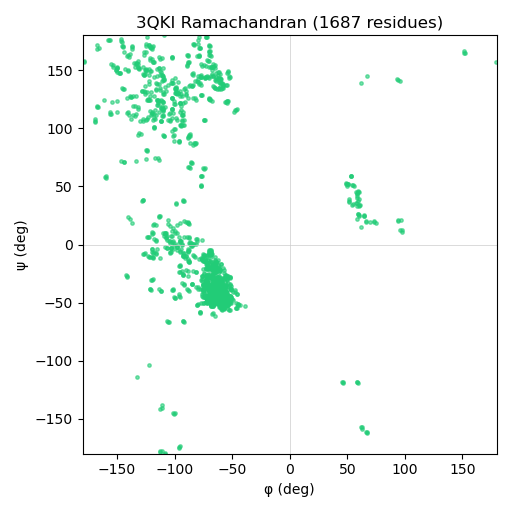ATOM 12550 N N . GLN C 1 394 ? -29.426 71.695 -57.054 1.00 11.26 376 GLN C N 1
ATOM 12551 C CA . GLN C 1 394 ? -29.426 71.280 -58.453 1.00 9.69 376 GLN C CA 1
ATOM 12552 C C . GLN C 1 394 ? -28.282 71.939 -59.227 1.00 15.66 376 GLN C C 1
ATOM 12553 O O . GLN C 1 394 ? -27.535 71.243 -59.928 1.00 17.28 376 GLN C O 1
ATOM 12559 N N . LEU C 1 395 ? -28.138 73.277 -59.101 1.00 12.67 377 LEU C N 1
ATOM 12560 C CA . LEU C 1 395 ? -27.096 74.034 -59.809 1.00 11.91 377 LEU C CA 1
ATOM 12561 C C . LEU C 1 395 ? -25.711 73.389 -59.610 1.00 15.23 377 LEU C C 1
ATOM 12562 O O . LEU C 1 395 ? -25.022 73.147 -60.592 1.00 14.83 377 LEU C O 1
ATOM 12567 N N . SER C 1 396 ? -25.371 73.041 -58.376 1.00 11.34 378 SER C N 1
ATOM 12568 C CA . SER C 1 396 ? -24.074 72.429 -58.051 1.00 11.23 378 SER C CA 1
ATOM 12569 C C . SER C 1 396 ? -24.010 70.949 -58.411 1.00 13.14 378 SER C C 1
A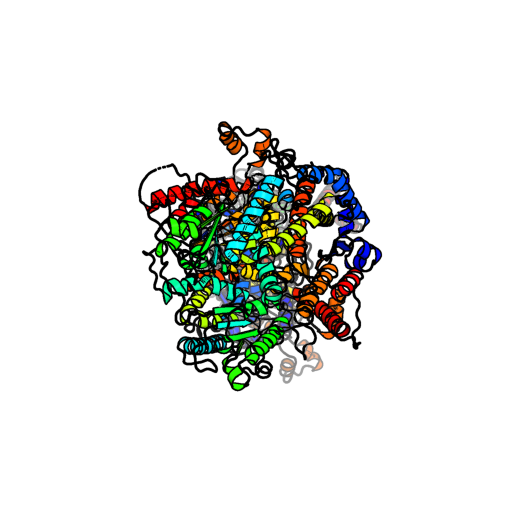TOM 12570 O O . SER C 1 396 ? -23.136 70.537 -59.174 1.00 10.30 378 SER C O 1
ATOM 12573 N N . MET C 1 397 ? -24.931 70.147 -57.834 1.00 10.66 379 MET C N 1
ATOM 12574 C CA . MET C 1 397 ? -24.924 68.685 -57.952 1.00 9.61 379 MET C CA 1
ATOM 12575 C C . MET C 1 397 ? -25.157 68.130 -59.334 1.00 13.74 379 MET C C 1
ATOM 12576 O O . MET C 1 397 ? -24.475 67.185 -59.742 1.00 11.93 379 MET C O 1
ATOM 12581 N N . GLU C 1 398 ? -26.079 68.730 -60.085 1.00 11.73 380 GLU C N 1
ATOM 12582 C CA . GLU C 1 398 ? -26.336 68.263 -61.427 1.00 10.19 380 GLU C CA 1
ATOM 12583 C C . GLU C 1 398 ? -25.250 68.721 -62.396 1.00 15.53 380 GLU C C 1
ATOM 12584 O O . GLU C 1 398 ? -24.935 68.020 -63.351 1.00 13.43 380 GLU C O 1
ATOM 12590 N N . SER C 1 399 ? -24.631 69.886 -62.135 1.00 11.74 381 SER C N 1
ATOM 12591 C CA . SER C 1 399 ? -23.577 70.326 -63.017 1.00 10.92 381 SER C CA 1
ATOM 12592 C C . SER C 1 399 ? -22.321 69.524 -62.756 1.00 15.06 381 SER C C 1
ATOM 12593 O O . SER C 1 399 ? -21.723 69.011 -63.692 1.00 15.57 381 SER C O 1
ATOM 12596 N N . ASN C 1 400 ? -21.911 69.431 -61.490 1.00 11.87 382 ASN C N 1
ATOM 12597 C CA . ASN C 1 400 ? -20.621 68.873 -61.115 1.00 10.57 382 ASN C CA 1
ATOM 12598 C C . ASN C 1 400 ? -20.556 67.467 -60.525 1.00 14.70 382 ASN C C 1
ATOM 12599 O O . ASN C 1 400 ? -19.459 67.024 -60.189 1.00 16.51 382 ASN C O 1
ATOM 12604 N N . GLY C 1 401 ? -21.696 66.772 -60.425 1.00 11.06 383 GLY C N 1
ATOM 12605 C CA . GLY C 1 401 ? -21.770 65.400 -59.917 1.00 10.86 383 GLY C CA 1
ATOM 12606 C C . GLY C 1 401 ? -21.497 64.449 -61.066 1.00 16.32 383 GLY C C 1
ATOM 12607 O O . GLY C 1 401 ? -22.414 63.813 -61.597 1.00 15.50 383 GLY C O 1
ATOM 12608 N N . LYS C 1 402 ? -20.221 64.429 -61.520 1.00 14.26 384 LYS C N 1
ATOM 12609 C CA . LYS C 1 402 ? -19.771 63.693 -62.707 1.00 14.36 384 LYS C CA 1
ATOM 12610 C C . LYS C 1 402 ? -18.598 62.776 -62.367 1.00 19.30 384 LYS C C 1
ATOM 12611 O O . LYS C 1 402 ? -17.983 62.945 -61.324 1.00 16.58 384 LYS C O 1
ATOM 12617 N N . SER C 1 403 ? -18.299 61.800 -63.239 1.00 17.44 385 SER C N 1
ATOM 12618 C CA . SER C 1 403 ? -17.200 60.876 -62.990 1.00 18.28 385 SER C CA 1
ATOM 12619 C C . SER C 1 403 ? -16.366 60.624 -64.243 1.00 19.31 385 SER C C 1
ATOM 12620 O O . SER C 1 403 ? -15.656 59.636 -64.321 1.00 18.44 385 SER C O 1
ATOM 12623 N N . VAL C 1 404 ? -16.486 61.520 -65.238 1.00 16.36 386 VAL C N 1
ATOM 12624 C CA . VAL C 1 404 ? -15.755 61.436 -66.504 1.00 15.67 386 VAL C CA 1
ATOM 12625 C C . VAL C 1 404 ? -15.193 62.844 -66.791 1.00 17.62 386 VAL C C 1
ATOM 12626 O O . VAL C 1 404 ? -15.949 63.804 -66.718 1.00 18.29 386 VAL C O 1
ATOM 12630 N N . ASP C 1 405 ? -13.874 62.968 -67.061 1.00 12.00 387 ASP C N 1
ATOM 12631 C CA . ASP C 1 405 ? -13.245 64.251 -67.332 1.00 11.93 387 ASP C CA 1
ATOM 12632 C C . ASP C 1 405 ? -13.441 64.807 -68.760 1.00 18.64 387 ASP C C 1
ATOM 12633 O O . ASP C 1 405 ? -13.994 64.125 -69.624 1.00 18.83 387 ASP C O 1
ATOM 12638 N N . ARG C 1 406 ? -13.002 66.060 -68.991 1.00 18.63 388 ARG C N 1
ATOM 12639 C CA . ARG C 1 406 ? -13.119 66.731 -70.293 1.00 18.57 388 ARG C CA 1
ATOM 12640 C C . ARG C 1 406 ? -12.282 66.046 -71.388 1.00 24.44 388 ARG C C 1
ATOM 12641 O O . ARG C 1 406 ? -12.461 66.361 -72.556 1.00 25.10 388 ARG C O 1
ATOM 12649 N N . ASN C 1 407 ? -11.395 65.093 -70.993 1.00 19.94 389 ASN C N 1
ATOM 12650 C CA . ASN C 1 407 ? -10.554 64.258 -71.866 1.00 19.19 389 ASN C CA 1
ATOM 12651 C C . ASN C 1 407 ? -11.243 62.898 -72.102 1.00 21.62 389 ASN C C 1
ATOM 12652 O O . ASN C 1 407 ? -10.628 61.999 -72.666 1.00 22.23 389 ASN C O 1
ATOM 12657 N N . ASN C 1 408 ? -12.497 62.726 -71.624 1.00 16.11 390 ASN C N 1
ATOM 12658 C CA . ASN C 1 408 ? -13.311 61.519 -71.775 1.00 15.03 390 ASN C CA 1
ATOM 12659 C C . ASN C 1 408 ? -12.815 60.338 -70.967 1.00 20.12 390 ASN C C 1
ATOM 12660 O O . ASN C 1 408 ? -13.240 59.195 -71.194 1.00 19.68 390 ASN C O 1
ATOM 12665 N N . GLN C 1 409 ? -11.998 60.627 -69.944 1.00 18.52 391 GLN C N 1
ATOM 12666 C CA . GLN C 1 409 ? -11.459 59.589 -69.101 1.00 19.40 391 GLN C CA 1
ATOM 12667 C C . GLN C 1 409 ? -12.258 59.412 -67.846 1.00 23.07 391 GLN C C 1
ATOM 12668 O O . GLN C 1 409 ? -12.486 60.397 -67.137 1.00 21.65 391 GLN C O 1
ATOM 12674 N N . PRO C 1 410 ? -12.646 58.163 -67.510 1.00 21.12 392 PRO C N 1
ATOM 12675 C CA . PRO C 1 410 ? -13.299 57.922 -66.210 1.00 21.10 392 PRO C CA 1
ATOM 12676 C C . PRO C 1 410 ? -12.331 58.344 -65.100 1.00 24.54 392 PRO C C 1
ATOM 12677 O O . PRO C 1 410 ? -11.120 58.113 -65.203 1.00 23.04 392 PRO C O 1
ATOM 12681 N N . ILE C 1 411 ? -12.837 59.083 -64.113 1.00 20.10 393 ILE C N 1
ATOM 12682 C CA . ILE C 1 411 ? -11.985 59.609 -63.042 1.00 19.62 393 ILE C CA 1
ATOM 12683 C C . ILE C 1 411 ? -12.396 59.084 -61.691 1.00 23.68 393 ILE C C 1
ATOM 12684 O O . ILE C 1 411 ? -13.526 58.618 -61.525 1.00 19.89 393 ILE C O 1
ATOM 12689 N N . HIS C 1 412 ? -11.460 59.090 -60.744 1.00 24.62 394 HIS C N 1
ATOM 12690 C CA . HIS C 1 412 ? -11.703 58.562 -59.408 1.00 27.16 394 HIS C CA 1
ATOM 12691 C C . HIS C 1 412 ? -11.541 59.610 -58.303 1.00 28.00 394 HIS C C 1
ATOM 12692 O O . HIS C 1 412 ? -11.836 59.313 -57.139 1.00 28.70 394 HIS C O 1
ATOM 12699 N N . TYR C 1 413 ? -11.124 60.839 -58.662 1.00 20.41 395 TYR C N 1
ATOM 12700 C CA . TYR C 1 413 ? -11.014 61.911 -57.678 1.00 18.08 395 TYR C CA 1
ATOM 12701 C C . TYR C 1 413 ? -12.393 62.504 -57.359 1.00 19.99 395 TYR C C 1
ATOM 12702 O O . TYR C 1 413 ? -13.383 62.213 -58.055 1.00 18.05 395 TYR C O 1
ATOM 12711 N N . ASN C 1 414 ? -12.450 63.336 -56.307 1.00 15.62 396 ASN C N 1
ATOM 12712 C CA . ASN C 1 414 ? -13.702 63.955 -55.861 1.00 13.25 396 ASN C CA 1
ATOM 12713 C C . ASN C 1 414 ? -14.254 64.940 -56.875 1.00 16.11 396 ASN C C 1
ATOM 12714 O O . ASN C 1 414 ? -13.513 65.782 -57.425 1.00 14.17 396 ASN C O 1
ATOM 12719 N N . THR C 1 415 ? -15.567 64.866 -57.097 1.00 12.53 397 THR C N 1
ATOM 12720 C CA . THR C 1 415 ? -16.255 65.859 -57.894 1.00 13.19 397 THR C CA 1
ATOM 12721 C C . THR C 1 415 ? -17.161 66.656 -56.962 1.00 17.80 397 THR C C 1
ATOM 12722 O O . THR C 1 415 ? -16.707 66.990 -55.861 1.00 17.06 397 THR C O 1
ATOM 12726 N N . CYS C 1 416 ? -18.404 66.980 -57.367 1.00 13.00 398 CYS C N 1
ATOM 12727 C CA . CYS C 1 416 ? -19.245 67.844 -56.541 1.00 12.84 398 CYS C CA 1
ATOM 12728 C C . CYS C 1 416 ? -19.546 67.302 -55.183 1.00 13.56 398 CYS C C 1
ATOM 12729 O O . CYS C 1 416 ? -19.844 66.115 -55.042 1.00 10.75 398 CYS C O 1
ATOM 12732 N N . GLN C 1 417 ? -19.511 68.190 -54.189 1.00 10.93 399 GLN C N 1
ATOM 12733 C CA . GLN C 1 417 ? -19.898 67.872 -52.812 1.00 11.27 399 GLN C CA 1
ATOM 12734 C C . GLN C 1 417 ? -21.422 67.646 -52.732 1.00 15.93 399 GLN C C 1
ATOM 12735 O O . GLN C 1 417 ? -22.165 68.037 -53.643 1.00 14.34 399 GLN C O 1
ATOM 12741 N N . VAL C 1 418 ? -21.889 67.074 -51.614 1.00 13.26 400 VAL C N 1
ATOM 12742 C CA . VAL C 1 418 ? -23.327 67.001 -51.333 1.00 13.24 400 VAL C CA 1
ATOM 12743 C C . VAL C 1 418 ? -23.653 68.364 -50.735 1.00 17.80 400 VAL C C 1
ATOM 12744 O O . VAL C 1 418 ? -23.001 68.788 -49.765 1.00 16.63 400 VAL C O 1
ATOM 12748 N N . TYR C 1 419 ? -24.636 69.056 -51.312 1.00 14.58 401 TYR C N 1
ATOM 12749 C CA . TYR C 1 419 ? -25.066 70.365 -50.825 1.00 14.63 401 TYR C CA 1
ATOM 12750 C C . TYR C 1 419 ? -26.364 70.194 -50.065 1.00 17.46 401 TYR C C 1
ATOM 12751 O O . TYR C 1 419 ? -27.242 69.441 -50.488 1.00 15.52 401 TYR C O 1
ATOM 12760 N N . PHE C 1 420 ? -26.486 70.907 -48.933 1.00 11.74 402 PHE C N 1
ATOM 12761 C CA . PHE C 1 420 ? -27.693 70.860 -48.130 1.00 11.27 402 PHE C CA 1
ATOM 12762 C C . PHE C 1 420 ? -27.755 72.128 -47.297 1.00 15.54 402 PHE C C 1
ATOM 12763 O O . PHE C 1 420 ? -26.834 72.943 -47.319 1.00 15.00 402 PHE C O 1
ATOM 12771 N N . GLY C 1 421 ? -28.838 72.287 -46.557 1.00 13.39 403 GLY C N 1
ATOM 12772 C CA . GLY C 1 421 ? -28.962 73.434 -45.676 1.00 13.00 403 GLY C CA 1
ATOM 12773 C C . GLY C 1 421 ? -30.386 73.871 -45.436 1.00 18.29 403 GLY C C 1
ATOM 12774 O O . GLY C 1 421 ? -31.316 73.481 -46.149 1.00 14.91 403 GLY C O 1
ATOM 12775 N N . GLU C 1 422 ? -30.528 74.687 -44.404 1.00 14.61 404 GLU C N 1
ATOM 12776 C CA . GLU C 1 422 ? -31.755 75.339 -43.975 1.00 14.86 404 GLU C CA 1
ATOM 12777 C C . GLU C 1 422 ? -31.346 76.739 -43.563 1.00 17.86 404 GLU C C 1
ATOM 12778 O O . GLU C 1 422 ? -30.215 76.913 -43.098 1.00 18.80 404 GLU C O 1
ATOM 12784 N N . PRO C 1 423 ? -32.226 77.742 -43.701 1.00 13.32 405 PRO C N 1
ATOM 12785 C CA . PRO C 1 423 ? -31.854 79.095 -43.251 1.00 13.22 405 PRO C CA 1
ATOM 12786 C C . PRO C 1 423 ? -31.558 79.160 -41.759 1.00 17.37 405 PRO C C 1
ATOM 12787 O O . PRO C 1 423 ? -32.119 78.397 -40.993 1.00 16.59 405 PRO C O 1
ATOM 12791 N N . GLY C 1 424 ? -30.652 80.039 -41.372 1.00 14.57 406 GLY C N 1
ATOM 12792 C CA . GLY C 1 424 ? -30.377 80.272 -39.968 1.00 13.08 406 GLY C CA 1
ATOM 12793 C C . GLY C 1 424 ? -31.467 81.179 -39.425 1.00 18.83 406 GLY C C 1
ATOM 12794 O O . GLY C 1 424 ? -31.984 82.015 -40.171 1.00 17.93 406 GLY C O 1
ATOM 12795 N N . THR C 1 425 ? -31.905 81.026 -38.151 1.00 16.22 407 THR C N 1
ATOM 12796 C CA . THR C 1 425 ? -31.419 80.116 -37.098 1.00 15.09 407 THR C CA 1
ATOM 12797 C C . THR C 1 425 ? -32.039 78.709 -37.158 1.00 16.06 407 THR C C 1
ATOM 12798 O O . THR C 1 425 ? -31.687 77.874 -36.322 1.00 13.77 407 THR C O 1
ATOM 12802 N N . ASN C 1 426 ? -32.936 78.418 -38.136 1.00 13.86 408 ASN C N 1
ATOM 12803 C CA . ASN C 1 426 ? -33.554 77.074 -38.231 1.00 14.19 408 ASN C CA 1
ATOM 12804 C C . ASN C 1 426 ? -32.564 75.900 -38.326 1.00 19.51 408 ASN C C 1
ATOM 12805 O O . ASN C 1 426 ? -32.675 74.959 -37.539 1.00 19.18 408 ASN C O 1
ATOM 12810 N N . GLY C 1 427 ? -31.620 75.965 -39.267 1.00 16.84 409 GLY C N 1
ATOM 12811 C CA . GLY C 1 427 ? -30.630 74.899 -39.442 1.00 16.83 409 GLY C CA 1
ATOM 12812 C C . GLY C 1 427 ? -29.776 74.756 -38.200 1.00 18.77 409 GLY C C 1
ATOM 12813 O O . GLY C 1 427 ? -29.436 73.648 -37.776 1.00 18.60 409 GLY C O 1
ATOM 12814 N N . GLN C 1 428 ? -29.486 75.897 -37.587 1.00 16.57 410 GLN C N 1
ATOM 12815 C CA . GLN C 1 428 ? -28.736 76.045 -36.350 1.00 15.72 410 GLN C CA 1
ATOM 12816 C C . GLN C 1 428 ? -29.318 75.230 -35.214 1.00 22.42 410 GLN C C 1
ATOM 12817 O O . GLN C 1 428 ? -28.574 74.527 -34.533 1.00 22.76 410 GLN C O 1
ATOM 12823 N N . HIS C 1 429 ? -30.663 75.252 -35.058 1.00 18.98 411 HIS C N 1
ATOM 12824 C CA . HIS C 1 429 ? -31.328 74.485 -33.999 1.00 18.20 411 HIS C CA 1
ATOM 12825 C C . HIS C 1 429 ? -31.658 73.056 -34.395 1.00 21.01 411 HIS C C 1
ATOM 12826 O O . HIS C 1 429 ? -32.278 72.319 -33.636 1.00 22.89 411 HIS C O 1
ATOM 12833 N N . SER C 1 430 ? -31.267 72.671 -35.605 1.00 16.57 412 SER C N 1
ATOM 12834 C CA . SER C 1 430 ? -31.553 71.341 -36.131 1.00 14.62 412 SER C CA 1
ATOM 12835 C C . SER C 1 430 ? -30.319 70.428 -36.143 1.00 17.53 412 SER C C 1
ATOM 12836 O O . SER C 1 430 ? -30.299 69.442 -35.413 1.00 18.31 412 SER C O 1
ATOM 12839 N N . PHE C 1 431 ? -29.319 70.748 -36.973 1.00 10.31 413 PHE C N 1
ATOM 12840 C CA . PHE C 1 431 ? -28.165 69.889 -37.199 1.00 10.15 413 PHE C CA 1
ATOM 12841 C C . PHE C 1 431 ? -26.775 70.496 -36.898 1.00 15.18 413 PHE C C 1
ATOM 12842 O O . PHE C 1 431 ? -25.779 69.827 -37.184 1.00 17.15 413 PHE C O 1
ATOM 12850 N N . TYR C 1 432 ? -26.680 71.712 -36.332 1.00 11.46 414 TYR C N 1
ATOM 12851 C CA . TYR C 1 432 ? -25.340 72.261 -36.043 1.00 11.95 414 TYR C CA 1
ATOM 12852 C C . TYR C 1 432 ? -24.558 71.470 -35.005 1.00 18.26 414 TYR C C 1
ATOM 12853 O O . TYR C 1 432 ? -23.341 71.607 -34.964 1.00 20.59 414 TYR C O 1
ATOM 12862 N N . GLN C 1 433 ? -25.226 70.620 -34.198 1.00 14.20 415 GLN C N 1
ATOM 12863 C CA . GLN C 1 433 ? -24.543 69.733 -33.250 1.00 13.88 415 GLN C CA 1
ATOM 12864 C C . GLN C 1 433 ? -23.452 68.939 -34.045 1.00 18.28 415 GLN C C 1
ATOM 12865 O O . GLN C 1 433 ? -22.290 68.917 -33.630 1.00 17.92 415 GLN C O 1
ATOM 12871 N N . LEU C 1 434 ? -23.839 68.336 -35.205 1.00 14.20 416 LEU C N 1
ATOM 12872 C CA . LEU C 1 434 ? -22.931 67.580 -36.074 1.00 13.00 416 LEU C CA 1
ATOM 12873 C C . LEU C 1 434 ? -21.839 68.497 -36.673 1.00 18.36 416 LEU C C 1
ATOM 12874 O O . LEU C 1 434 ? -20.649 68.132 -36.672 1.00 16.86 416 LEU C O 1
ATOM 12879 N N . ILE C 1 435 ? -22.236 69.695 -37.153 1.00 14.65 417 ILE C N 1
ATOM 12880 C CA . ILE C 1 435 ? -21.300 70.670 -37.741 1.00 13.59 417 ILE C CA 1
ATOM 12881 C C . ILE C 1 435 ? -20.222 71.082 -36.733 1.00 14.78 417 ILE C C 1
ATOM 12882 O O . ILE C 1 435 ? -19.095 71.332 -37.141 1.00 16.24 417 ILE C O 1
ATOM 12887 N N . HIS C 1 436 ? -20.557 71.139 -35.431 1.00 12.43 418 HIS C N 1
ATOM 12888 C CA . HIS C 1 436 ? -19.576 71.502 -34.391 1.00 11.57 418 HIS C CA 1
ATOM 12889 C C . HIS C 1 436 ? -18.795 70.354 -33.853 1.00 16.97 418 HIS C C 1
ATOM 12890 O O . HIS C 1 436 ? -17.603 70.534 -33.577 1.00 17.08 418 HIS C O 1
ATOM 12897 N N . GLN C 1 437 ? -19.447 69.193 -33.642 1.00 14.99 419 GLN C N 1
ATOM 12898 C CA . GLN C 1 437 ? -18.831 68.044 -32.980 1.00 15.57 419 GLN C CA 1
ATOM 12899 C C . GLN C 1 437 ? -18.753 66.719 -33.730 1.00 21.07 419 GLN C C 1
ATOM 12900 O O . GLN C 1 437 ? -18.082 65.790 -33.257 1.00 21.95 419 GLN C O 1
ATOM 12906 N N . GLY C 1 438 ? -19.434 66.605 -34.858 1.00 15.22 420 GLY C N 1
ATOM 12907 C CA . GLY C 1 438 ? -19.362 65.378 -35.643 1.00 13.81 420 GLY C CA 1
ATOM 12908 C C . GLY C 1 438 ? -18.420 65.606 -36.812 1.00 18.05 420 GLY C C 1
ATOM 12909 O O . GLY C 1 438 ? -17.460 66.384 -36.713 1.00 16.80 420 GLY C O 1
ATOM 12910 N N . GLN C 1 439 ? -18.731 65.005 -37.946 1.00 14.13 421 GLN C N 1
ATOM 12911 C CA . GLN C 1 439 ? -17.908 65.200 -39.140 1.00 14.95 421 GLN C CA 1
ATOM 12912 C C . GLN C 1 439 ? -17.845 66.672 -39.588 1.00 18.91 421 GLN C C 1
ATOM 12913 O O . GLN C 1 439 ? -18.811 67.420 -39.390 1.00 18.54 421 GLN C O 1
ATOM 12919 N N . VAL C 1 440 ? -16.665 67.104 -40.076 1.00 13.67 422 VAL C N 1
ATOM 12920 C CA . VAL C 1 440 ? -16.394 68.482 -40.507 1.00 12.58 422 VAL C CA 1
ATOM 12921 C C . VAL C 1 440 ? -17.158 68.786 -41.785 1.00 16.65 422 VAL C C 1
ATOM 12922 O O . VAL C 1 440 ? -17.049 68.049 -42.763 1.00 16.07 422 VAL C O 1
ATOM 12926 N N . ILE C 1 441 ? -17.955 69.863 -41.756 1.00 14.14 423 ILE C N 1
ATOM 12927 C CA . ILE C 1 441 ? -18.769 70.310 -42.896 1.00 14.07 423 ILE C CA 1
ATOM 12928 C C . ILE C 1 441 ? -18.504 71.802 -43.186 1.00 16.14 423 ILE C C 1
ATOM 12929 O O . ILE C 1 441 ? -18.988 72.652 -42.440 1.00 15.30 423 ILE C O 1
ATOM 12934 N N . PRO C 1 442 ? -17.764 72.136 -44.280 1.00 12.31 424 PRO C N 1
ATOM 12935 C CA . PRO C 1 442 ? -17.540 73.557 -44.615 1.00 11.01 424 PRO C CA 1
ATOM 12936 C C . PRO C 1 442 ? -18.888 74.256 -44.812 1.00 18.00 424 PRO C C 1
ATOM 12937 O O . PRO C 1 442 ? -19.786 73.688 -45.446 1.00 18.91 424 PRO C O 1
ATOM 12941 N N . VAL C 1 443 ? -19.032 75.458 -44.263 1.00 13.79 425 VAL C N 1
ATOM 12942 C CA . VAL C 1 443 ? -20.296 76.195 -44.337 1.00 13.39 425 VAL C CA 1
ATOM 12943 C C . VAL C 1 443 ? -20.139 77.470 -45.148 1.00 17.60 425 VAL C C 1
ATOM 12944 O O . VAL C 1 443 ? -19.074 78.091 -45.168 1.00 15.22 425 VAL C O 1
ATOM 12948 N N . GLU C 1 444 ? -21.220 77.883 -45.779 1.00 14.08 426 GLU C N 1
ATOM 12949 C CA . GLU C 1 444 ? -21.283 79.154 -46.498 1.00 13.97 426 GLU C CA 1
ATOM 12950 C C . GLU C 1 444 ? -22.468 79.898 -45.860 1.00 17.82 426 GLU C C 1
ATOM 12951 O O . GLU C 1 444 ? -23.618 79.458 -45.977 1.00 15.59 426 GLU C O 1
ATOM 12957 N N . LEU C 1 445 ? -22.138 80.968 -45.113 1.00 14.88 427 LEU C N 1
ATOM 12958 C CA A LEU C 1 445 ? -23.104 81.788 -44.398 0.50 13.91 427 LEU C CA 1
ATOM 12959 C CA B LEU C 1 445 ? -23.095 81.809 -44.395 0.50 14.93 427 LEU C CA 1
ATOM 12960 C C . LEU C 1 445 ? -23.384 83.064 -45.192 1.00 20.19 427 LEU C C 1
ATOM 12961 O O . LEU C 1 445 ? -22.454 83.726 -45.675 1.00 20.91 427 LEU C O 1
ATOM 12970 N N . ILE C 1 446 ? -24.673 83.358 -45.390 1.00 15.78 428 ILE C N 1
ATOM 12971 C CA . ILE C 1 446 ? -25.134 84.520 -46.147 1.00 15.61 428 ILE C CA 1
ATOM 12972 C C . ILE C 1 446 ? -26.006 85.359 -45.236 1.00 21.18 428 ILE C C 1
ATOM 12973 O O . ILE C 1 446 ? -26.909 84.840 -44.589 1.00 22.91 428 ILE C O 1
ATOM 12978 N N . GLY C 1 447 ? -25.692 86.634 -45.153 1.00 16.44 429 GLY C N 1
ATOM 12979 C CA . GLY C 1 447 ? -26.410 87.540 -44.277 1.00 16.57 429 GLY C CA 1
ATOM 12980 C C . GLY C 1 447 ? -26.561 88.916 -44.868 1.00 19.38 429 GLY C C 1
ATOM 12981 O O . GLY C 1 447 ? -25.862 89.279 -45.821 1.00 18.93 429 GLY C O 1
ATOM 12982 N N . PHE C 1 448 ? -27.451 89.695 -44.266 1.00 14.78 430 PHE C N 1
ATOM 12983 C CA . PHE C 1 448 ? -27.768 91.052 -44.703 1.00 13.69 430 PHE C CA 1
ATOM 12984 C C . PHE C 1 448 ? -27.747 92.032 -43.546 1.00 17.56 430 PHE C C 1
ATOM 12985 O O . PHE C 1 448 ? -27.986 91.656 -42.391 1.00 16.42 430 PHE C O 1
ATOM 12993 N N . LYS C 1 449 ? -27.451 93.287 -43.853 1.00 13.54 431 LYS C N 1
ATOM 12994 C CA . LYS C 1 449 ? -27.415 94.349 -42.845 1.00 12.39 431 LYS C CA 1
ATOM 12995 C C . LYS C 1 449 ? -28.827 94.774 -42.466 1.00 18.41 431 LYS C C 1
ATOM 12996 O O . LYS C 1 449 ? -29.030 95.230 -41.351 1.00 19.55 431 LYS C O 1
ATOM 13002 N N . HIS C 1 450 ? -29.796 94.608 -43.384 1.00 14.86 432 HIS C N 1
ATOM 13003 C CA . HIS C 1 450 ? -31.182 95.017 -43.197 1.00 15.22 432 HIS C CA 1
ATOM 13004 C C . HIS C 1 450 ? -32.171 93.889 -43.405 1.00 18.33 432 HIS C C 1
ATOM 13005 O O . HIS C 1 450 ? -31.971 93.005 -44.234 1.00 16.27 432 HIS C O 1
ATOM 13012 N N . SER C 1 451 ? -33.286 93.979 -42.681 1.00 15.42 433 SER C N 1
ATOM 13013 C CA . SER C 1 451 ? -34.390 93.038 -42.767 1.00 14.67 433 SER C CA 1
ATOM 13014 C C . SER C 1 451 ? -35.386 93.485 -43.856 1.00 16.25 433 SER C C 1
ATOM 13015 O O . SER C 1 451 ? -35.406 94.663 -44.214 1.00 15.80 433 SER C O 1
ATOM 13018 N N . HIS C 1 452 ? -36.268 92.572 -44.307 1.00 12.50 434 HIS C N 1
ATOM 13019 C CA . HIS C 1 452 ? -37.396 92.915 -45.177 1.00 11.36 434 HIS C CA 1
ATOM 13020 C C . HIS C 1 452 ? -38.575 93.315 -44.285 1.00 15.54 434 HIS C C 1
ATOM 13021 O O . HIS C 1 452 ? -39.554 93.864 -44.779 1.00 17.69 434 HIS C O 1
ATOM 13028 N N . PHE C 1 453 ? -38.508 92.996 -42.971 1.00 12.90 435 PHE C N 1
ATOM 13029 C CA . PHE C 1 453 ? -39.587 93.290 -42.007 1.00 11.37 435 PHE C CA 1
ATOM 13030 C C . PHE C 1 453 ? -38.959 93.597 -40.635 1.00 16.68 435 PHE C C 1
ATOM 13031 O O . PHE C 1 453 ? -39.060 92.768 -39.719 1.00 14.11 435 PHE C O 1
ATOM 13039 N N . PRO C 1 454 ? -38.294 94.790 -40.478 1.00 14.63 436 PRO C N 1
ATOM 13040 C CA . PRO C 1 454 ? -37.617 95.076 -39.200 1.00 14.39 436 PRO C CA 1
ATOM 13041 C C . PRO C 1 454 ? -38.599 95.193 -38.053 1.00 17.41 436 PRO C C 1
ATOM 13042 O O . PRO C 1 454 ? -39.680 95.790 -38.185 1.00 18.52 436 PRO C O 1
ATOM 13046 N N . ILE C 1 455 ? -38.242 94.541 -36.957 1.00 12.90 437 ILE C N 1
ATOM 13047 C CA . ILE C 1 455 ? -39.016 94.561 -35.712 1.00 12.98 437 ILE C CA 1
ATOM 13048 C C . ILE C 1 455 ? -38.065 95.001 -34.599 1.00 17.82 437 ILE C C 1
ATOM 13049 O O . ILE C 1 455 ? -36.966 94.460 -34.478 1.00 15.86 437 ILE C O 1
ATOM 13054 N N . LYS C 1 456 ? -38.470 95.987 -33.808 1.00 18.04 438 LYS C N 1
ATOM 13055 C CA . LYS C 1 456 ? -37.707 96.432 -32.625 1.00 17.62 438 LYS C CA 1
ATOM 13056 C C . LYS C 1 456 ? -38.707 96.970 -31.592 1.00 20.86 438 LYS C C 1
ATOM 13057 O O . LYS C 1 456 ? -39.521 97.835 -31.934 1.00 20.23 438 LYS C O 1
ATOM 13063 N N . PHE C 1 457 ? -38.694 96.421 -30.368 1.00 19.36 439 PHE C N 1
ATOM 13064 C CA . PHE C 1 457 ? -39.546 96.911 -29.271 1.00 20.14 439 PHE C CA 1
ATOM 13065 C C . PHE C 1 457 ? -38.644 97.606 -28.236 1.00 27.99 439 PHE C C 1
ATOM 13066 O O . PHE C 1 457 ? -37.523 97.145 -27.996 1.00 25.48 439 PHE C O 1
ATOM 13074 N N . ASP C 1 458 ? -39.143 98.728 -27.661 1.00 29.83 440 ASP C N 1
ATOM 13075 C CA A ASP C 1 458 ? -38.417 99.581 -26.708 0.50 30.02 440 ASP C CA 1
ATOM 13076 C CA B ASP C 1 458 ? -38.480 99.593 -26.670 0.50 30.47 440 ASP C CA 1
ATOM 13077 C C . ASP C 1 458 ? -37.627 98.865 -25.618 1.00 33.37 440 ASP C C 1
ATOM 13078 O O . ASP C 1 458 ? -36.455 99.193 -25.437 1.00 34.07 440 ASP C O 1
ATOM 13087 N N . LYS C 1 459 ? -38.230 97.893 -24.916 1.00 27.66 441 LYS C N 1
ATOM 13088 C CA . LYS C 1 459 ? -37.580 97.157 -23.827 1.00 27.54 441 LYS C CA 1
ATOM 13089 C C . LYS C 1 459 ? -36.575 96.091 -24.245 1.00 27.49 441 LYS C C 1
ATOM 13090 O O . LYS C 1 459 ? -35.831 95.582 -23.403 1.00 25.36 441 LYS C O 1
ATOM 13092 N N . GLU C 1 460 ? -36.550 95.731 -25.539 1.00 21.61 442 GLU C N 1
ATOM 13093 C CA . GLU C 1 460 ? -35.639 94.699 -26.014 1.00 19.64 442 GLU C CA 1
ATOM 13094 C C . GLU C 1 460 ? -34.197 95.147 -26.044 1.00 22.56 442 GLU C C 1
ATOM 13095 O O . GLU C 1 460 ? -33.914 96.314 -26.333 1.00 22.05 442 GLU C O 1
ATOM 13101 N N . VAL C 1 461 ? -33.284 94.217 -25.744 1.00 18.84 443 VAL C N 1
ATOM 13102 C CA . VAL C 1 461 ? -31.831 94.453 -25.770 1.00 20.04 443 VAL C CA 1
ATOM 13103 C C . VAL C 1 461 ? -31.401 94.827 -27.211 1.00 25.65 443 VAL C C 1
ATOM 13104 O O . VAL C 1 461 ? -30.659 95.800 -27.413 1.00 26.14 443 VAL C O 1
ATOM 13108 N N . VAL C 1 462 ? -31.933 94.096 -28.209 1.00 19.78 444 VAL C N 1
ATOM 13109 C CA . VAL C 1 462 ? -31.640 94.333 -29.631 1.00 17.85 444 VAL C CA 1
ATOM 13110 C C . VAL C 1 462 ? -32.893 94.172 -30.499 1.00 19.62 444 VAL C C 1
ATOM 13111 O O . VAL C 1 462 ? -33.856 93.537 -30.090 1.00 18.51 444 VAL C O 1
ATOM 13115 N N . SER C 1 463 ? -32.841 94.695 -31.727 1.00 16.84 445 SER C N 1
ATOM 13116 C CA . SER C 1 463 ? -33.865 94.470 -32.745 1.00 15.26 445 SER C CA 1
ATOM 13117 C C . SER C 1 463 ? -33.813 92.968 -33.060 1.00 16.71 445 SER C C 1
ATOM 13118 O O . SER C 1 463 ? -32.764 92.330 -32.864 1.00 16.86 445 SER C O 1
ATOM 13121 N N . ASN C 1 464 ? -34.922 92.402 -33.526 1.00 11.20 446 ASN C N 1
ATOM 13122 C CA . ASN C 1 464 ? -34.985 90.996 -33.898 1.00 11.41 446 ASN C CA 1
ATOM 13123 C C . ASN C 1 464 ? -33.936 90.637 -34.967 1.00 15.81 446 ASN C C 1
ATOM 13124 O O . ASN C 1 464 ? -33.358 89.562 -34.891 1.00 18.08 446 ASN C O 1
ATOM 13129 N N . HIS C 1 465 ? -33.688 91.530 -35.940 1.00 12.12 447 HIS C N 1
ATOM 13130 C CA . HIS C 1 465 ? -32.706 91.302 -37.000 1.00 11.84 447 HIS C CA 1
ATOM 13131 C C . HIS C 1 465 ? -31.304 91.250 -36.411 1.00 17.09 447 HIS C C 1
ATOM 13132 O O . HIS C 1 465 ? -30.518 90.391 -36.814 1.00 15.66 447 HIS C O 1
ATOM 13139 N N . ASP C 1 466 ? -31.006 92.127 -35.417 1.00 16.47 448 ASP C N 1
ATOM 13140 C CA . ASP C 1 466 ? -29.708 92.087 -34.720 1.00 17.25 448 ASP C CA 1
ATOM 13141 C C . ASP C 1 466 ? -29.588 90.780 -33.931 1.00 18.91 448 ASP C C 1
ATOM 13142 O O . ASP C 1 466 ? -28.523 90.175 -33.944 1.00 18.41 448 ASP C O 1
ATOM 13147 N N . GLU C 1 467 ? -30.689 90.304 -33.316 1.00 14.18 449 GLU C N 1
ATOM 13148 C CA . GLU C 1 467 ? -30.683 89.017 -32.606 1.00 14.06 449 GLU C CA 1
ATOM 13149 C C . GLU C 1 467 ? -30.298 87.866 -33.557 1.00 17.11 449 GLU C C 1
ATOM 13150 O O . GLU C 1 467 ? -29.416 87.086 -33.230 1.00 17.97 449 GLU C O 1
ATOM 13156 N N . LEU C 1 468 ? -30.921 87.805 -34.750 1.00 13.78 450 LEU C N 1
ATOM 13157 C CA . LEU C 1 468 ? -30.594 86.830 -35.809 1.00 10.87 450 LEU C CA 1
ATOM 13158 C C . LEU C 1 468 ? -29.110 86.913 -36.172 1.00 13.60 450 LEU C C 1
ATOM 13159 O O . LEU C 1 468 ? -28.427 85.886 -36.267 1.00 14.02 450 LEU C O 1
ATOM 13164 N N . MET C 1 469 ? -28.613 88.146 -36.338 1.00 11.17 451 MET C N 1
ATOM 13165 C CA . MET C 1 469 ? -27.239 88.412 -36.771 1.00 11.10 451 MET C CA 1
ATOM 13166 C C . MET C 1 469 ? -26.138 88.158 -35.757 1.00 18.12 451 MET C C 1
ATOM 13167 O O . MET C 1 469 ? -24.998 87.903 -36.157 1.00 18.68 451 MET C O 1
ATOM 13172 N N . THR C 1 470 ? -26.471 88.111 -34.458 1.00 16.81 452 THR C N 1
ATOM 13173 C CA . THR C 1 470 ? -25.461 87.744 -33.441 1.00 16.23 452 THR C CA 1
ATOM 13174 C C . THR C 1 470 ? -24.944 86.329 -33.744 1.00 17.76 452 THR C C 1
ATOM 13175 O O . THR C 1 470 ? -23.762 86.046 -33.552 1.00 15.86 452 THR C O 1
ATOM 13179 N N . ASN C 1 471 ? -25.846 85.464 -34.258 1.00 14.40 453 ASN C N 1
ATOM 13180 C CA . ASN C 1 471 ? -25.566 84.062 -34.600 1.00 13.95 453 ASN C CA 1
ATOM 13181 C C . ASN C 1 471 ? -24.734 83.924 -35.848 1.00 18.59 453 ASN C C 1
ATOM 13182 O O . ASN C 1 471 ? -23.906 83.022 -35.928 1.00 18.71 453 ASN C O 1
ATOM 13187 N N . PHE C 1 472 ? -24.946 84.808 -36.821 1.00 14.68 454 PHE C N 1
ATOM 13188 C CA . PHE C 1 472 ? -24.202 84.800 -38.084 1.00 14.93 454 PHE C CA 1
ATOM 13189 C C . PHE C 1 472 ? -22.698 84.949 -37.767 1.00 21.53 454 PHE C C 1
ATOM 13190 O O . PHE C 1 472 ? -21.890 84.142 -38.227 1.00 19.22 454 PHE C O 1
ATOM 13198 N N . PHE C 1 473 ? -22.329 85.950 -36.937 1.00 19.68 455 PHE C N 1
ATOM 13199 C CA . PHE C 1 473 ? -20.932 86.198 -36.569 1.00 19.34 455 PHE C CA 1
ATOM 13200 C C . PHE C 1 473 ? -20.375 85.142 -35.619 1.00 22.45 455 PHE C C 1
ATOM 13201 O O . PHE C 1 473 ? -19.288 84.626 -35.856 1.00 23.05 455 PHE C O 1
ATOM 13209 N N . ALA C 1 474 ? -21.135 84.797 -34.570 1.00 17.73 456 ALA C N 1
ATOM 13210 C CA . ALA C 1 474 ? -20.732 83.852 -33.542 1.00 17.11 456 ALA C CA 1
ATOM 13211 C C . ALA C 1 474 ? -20.530 82.435 -34.026 1.00 19.82 456 ALA C C 1
ATOM 13212 O O . ALA C 1 474 ? -19.581 81.803 -33.577 1.00 20.19 456 ALA C O 1
ATOM 13214 N N . GLN C 1 475 ? -21.418 81.925 -34.931 1.00 13.29 457 GLN C N 1
ATOM 13215 C CA . GLN C 1 475 ? -21.296 80.577 -35.448 1.00 12.78 457 GLN C CA 1
ATOM 13216 C C . GLN C 1 475 ? -19.986 80.416 -36.222 1.00 15.75 457 GLN C C 1
ATOM 13217 O O . GLN C 1 475 ? -19.285 79.445 -35.994 1.00 15.38 457 GLN C O 1
ATOM 13223 N N . ALA C 1 476 ? -19.647 81.380 -37.088 1.00 13.95 458 ALA C N 1
ATOM 13224 C CA . ALA C 1 476 ? -18.414 81.357 -37.888 1.00 13.85 458 ALA C CA 1
ATOM 13225 C C . ALA C 1 476 ? -17.196 81.314 -36.953 1.00 16.19 458 ALA C C 1
ATOM 13226 O O . ALA C 1 476 ? -16.304 80.482 -37.142 1.00 14.57 458 ALA C O 1
ATOM 13228 N N . ASP C 1 477 ? -17.197 82.158 -35.915 1.00 14.21 459 ASP C N 1
ATOM 13229 C CA . ASP C 1 477 ? -16.105 82.184 -34.940 1.00 15.50 459 ASP C CA 1
ATOM 13230 C C . ASP C 1 477 ? -16.013 80.908 -34.102 1.00 17.70 459 ASP C C 1
ATOM 13231 O O . ASP C 1 477 ? -14.910 80.401 -33.936 1.00 17.28 459 ASP C O 1
ATOM 13236 N N . ALA C 1 478 ? -17.157 80.378 -33.608 1.00 13.38 460 ALA C N 1
ATOM 13237 C CA . ALA C 1 478 ? -17.207 79.126 -32.820 1.00 12.04 460 ALA C CA 1
ATOM 13238 C C . ALA C 1 478 ? -16.623 77.937 -33.630 1.00 15.58 460 ALA C C 1
ATOM 13239 O O . ALA C 1 478 ? -15.829 77.126 -33.108 1.00 14.40 460 ALA C O 1
ATOM 13241 N N . LEU C 1 479 ? -16.998 77.853 -34.917 1.00 12.77 461 LEU C N 1
ATOM 13242 C CA . LEU C 1 479 ? -16.513 76.784 -35.792 1.00 11.25 461 LEU C CA 1
ATOM 13243 C C . LEU C 1 479 ? -14.998 76.885 -35.996 1.00 14.95 461 LEU C C 1
ATOM 13244 O O . LEU C 1 479 ? -14.310 75.865 -35.901 1.00 13.16 461 LEU C O 1
ATOM 13249 N N . ALA C 1 480 ? -14.489 78.116 -36.211 1.00 10.96 462 ALA C N 1
ATOM 13250 C CA . ALA C 1 480 ? -13.069 78.359 -36.427 1.00 11.63 462 ALA C CA 1
ATOM 13251 C C . ALA C 1 480 ? -12.221 78.101 -35.173 1.00 18.20 462 ALA C C 1
ATOM 13252 O O . ALA C 1 480 ? -11.267 77.323 -35.252 1.00 18.95 462 ALA C O 1
ATOM 13254 N N . ILE C 1 481 ? -12.590 78.718 -34.023 1.00 15.73 463 ILE C N 1
ATOM 13255 C CA . ILE C 1 481 ? -11.807 78.696 -32.774 1.00 16.58 463 ILE C CA 1
ATOM 13256 C C . ILE C 1 481 ? -12.001 77.494 -31.831 1.00 21.37 463 ILE C C 1
ATOM 13257 O O . ILE C 1 481 ? -11.059 77.085 -31.137 1.00 21.54 463 ILE C O 1
ATOM 13262 N N . GLY C 1 482 ? -13.221 76.964 -31.770 1.00 15.35 464 GLY C N 1
ATOM 13263 C CA . GLY C 1 482 ? -13.525 75.850 -30.885 1.00 14.83 464 GLY C CA 1
ATOM 13264 C C . GLY C 1 482 ? -13.332 76.221 -29.421 1.00 17.72 464 GLY C C 1
ATOM 13265 O O . GLY C 1 482 ? -13.384 77.401 -29.061 1.00 17.76 464 GLY C O 1
ATOM 13266 N N . LYS C 1 483 ? -13.117 75.224 -28.582 1.00 13.93 465 LYS C N 1
ATOM 13267 C CA . LYS C 1 483 ? -12.912 75.382 -27.142 1.00 13.11 465 LYS C CA 1
ATOM 13268 C C . LYS C 1 483 ? -12.133 74.163 -26.655 1.00 16.63 465 LYS C C 1
ATOM 13269 O O . LYS C 1 483 ? -12.640 73.048 -26.693 1.00 16.51 465 LYS C O 1
ATOM 13275 N N . THR C 1 484 ? -10.888 74.383 -26.235 1.00 16.43 466 THR C N 1
ATOM 13276 C CA . THR C 1 484 ? -9.978 73.309 -25.812 1.00 17.67 466 THR C CA 1
ATOM 13277 C C . THR C 1 484 ? -10.386 72.627 -24.526 1.00 19.69 466 THR C C 1
ATOM 13278 O O . THR C 1 484 ? -11.141 73.197 -23.735 1.00 18.19 466 THR C O 1
ATOM 13282 N N . TYR C 1 485 ? -9.832 71.435 -24.284 1.00 18.62 467 TYR C N 1
ATOM 13283 C CA . TYR C 1 485 ? -10.053 70.695 -23.053 1.00 19.30 467 TYR C CA 1
ATOM 13284 C C . TYR C 1 485 ? -9.673 71.555 -21.834 1.00 24.77 467 TYR C C 1
ATOM 13285 O O . TYR C 1 485 ? -10.388 71.531 -20.830 1.00 21.42 467 TYR C O 1
ATOM 13294 N N . GLU C 1 486 ? -8.571 72.328 -21.926 1.00 23.83 468 GLU C N 1
ATOM 13295 C CA . GLU C 1 486 ? -8.190 73.193 -20.803 1.00 23.88 468 GLU C CA 1
ATOM 13296 C C . GLU C 1 486 ? -9.173 74.338 -20.539 1.00 24.17 468 GLU C C 1
ATOM 13297 O O . GLU C 1 486 ? -9.374 74.694 -19.372 1.00 21.49 468 GLU C O 1
ATOM 13303 N N . GLN C 1 487 ? -9.825 74.883 -21.596 1.00 20.08 469 GLN C N 1
ATOM 13304 C CA . GLN C 1 487 ? -10.837 75.952 -21.423 1.00 19.93 469 GLN C CA 1
ATOM 13305 C C . GLN C 1 487 ? -12.076 75.353 -20.764 1.00 22.38 469 GLN C C 1
ATOM 13306 O O . GLN C 1 487 ? -12.683 75.994 -19.912 1.00 25.08 469 GLN C O 1
ATOM 13312 N N . VAL C 1 488 ? -12.443 74.117 -21.159 1.00 18.23 470 VAL C N 1
ATOM 13313 C CA . VAL C 1 488 ? -13.559 73.329 -20.610 1.00 16.81 470 VAL C CA 1
ATOM 13314 C C . VAL C 1 488 ? -13.276 73.055 -19.115 1.00 20.33 470 VAL C C 1
ATOM 13315 O O . VAL C 1 488 ? -14.148 73.231 -18.276 1.00 18.10 470 VAL C O 1
ATOM 13319 N N . LYS C 1 489 ? -12.045 72.621 -18.804 1.00 18.88 471 LYS C N 1
ATOM 13320 C CA . LYS C 1 489 ? -11.603 72.318 -17.434 1.00 19.13 471 LYS C CA 1
ATOM 13321 C C . LYS C 1 489 ? -11.655 73.578 -16.549 1.00 27.55 471 LYS C C 1
ATOM 13322 O O . LYS C 1 489 ? -12.122 73.498 -15.410 1.00 28.93 471 LYS C O 1
ATOM 13328 N N . GLU C 1 490 ? -11.252 74.740 -17.094 1.00 25.95 472 GLU C N 1
ATOM 13329 C CA . GLU C 1 490 ? -11.294 76.018 -16.387 1.00 28.15 472 GLU C CA 1
ATOM 13330 C C . GLU C 1 490 ? -12.739 76.436 -16.047 1.00 34.02 472 GLU C C 1
ATOM 13331 O O . GLU C 1 490 ? -12.990 76.855 -14.920 1.00 35.27 472 GLU C O 1
ATOM 13337 N N . GLU C 1 491 ? -13.677 76.282 -16.994 1.00 29.32 473 GLU C N 1
ATOM 13338 C CA . GLU C 1 491 ? -15.102 76.564 -16.791 1.00 29.05 473 GLU C CA 1
ATOM 13339 C C . GLU C 1 491 ? -15.702 75.570 -15.783 1.00 32.88 473 GLU C C 1
ATOM 13340 O O . GLU C 1 491 ? -16.609 75.933 -15.035 1.00 35.06 473 GLU C O 1
ATOM 13346 N N . ASN C 1 492 ? -15.163 74.341 -15.727 1.00 26.66 474 ASN C N 1
ATOM 13347 C CA . ASN C 1 492 ? -15.625 73.330 -14.781 1.00 26.52 474 ASN C CA 1
ATOM 13348 C C . ASN C 1 492 ? -15.247 73.628 -13.321 1.00 29.96 474 ASN C C 1
ATOM 13349 O O . ASN C 1 492 ? -15.791 72.989 -12.418 1.00 28.95 474 ASN C O 1
ATOM 13354 N N . GLU C 1 493 ? -14.328 74.593 -13.086 1.00 27.64 475 GLU C N 1
ATOM 13355 C CA . GLU C 1 493 ? -13.954 75.006 -11.728 1.00 28.84 475 GLU C CA 1
ATOM 13356 C C . GLU C 1 493 ? -15.209 75.522 -11.011 1.00 33.67 475 GLU C C 1
ATOM 13357 O O . GLU C 1 493 ? -15.329 75.339 -9.806 1.00 33.61 475 GLU C O 1
ATOM 13363 N N . LYS C 1 494 ? -16.165 76.105 -11.771 1.00 30.48 476 LYS C N 1
ATOM 13364 C CA . LYS C 1 494 ? -17.435 76.593 -11.246 1.00 31.20 476 LYS C CA 1
ATOM 13365 C C . LYS C 1 494 ? -18.583 75.567 -11.378 1.00 33.68 476 LYS C C 1
ATOM 13366 O O . LYS C 1 494 ? -19.347 75.385 -10.417 1.00 33.41 476 LYS C O 1
ATOM 13368 N N . ASN C 1 495 ? -18.717 74.905 -12.561 1.00 27.92 477 ASN C N 1
ATOM 13369 C CA . ASN C 1 495 ? -19.815 73.949 -12.824 1.00 26.91 477 ASN C CA 1
ATOM 13370 C C . ASN C 1 495 ? -19.708 72.695 -11.975 1.00 27.90 477 ASN C C 1
ATOM 13371 O O . ASN C 1 495 ? -20.729 72.131 -11.545 1.00 24.40 477 ASN C O 1
ATOM 13376 N N . LYS C 1 496 ? -18.471 72.221 -11.790 1.00 23.96 478 LYS C N 1
ATOM 13377 C CA . LYS C 1 496 ? -18.211 71.018 -11.003 1.00 23.10 478 LYS C CA 1
ATOM 13378 C C . LYS C 1 496 ? -18.898 69.748 -11.538 1.00 27.65 478 LYS C C 1
ATOM 13379 O O . LYS C 1 496 ? -19.366 68.907 -10.765 1.00 28.86 478 LYS C O 1
ATOM 13385 N N . MET C 1 497 ? -18.928 69.609 -12.888 1.00 21.87 479 MET C N 1
ATOM 13386 C CA A MET C 1 497 ? -19.439 68.400 -13.516 0.50 21.66 479 MET C CA 1
ATOM 13387 C CA B MET C 1 497 ? -19.409 68.417 -13.584 0.50 19.75 479 MET C CA 1
ATOM 13388 C C . MET C 1 497 ? -18.378 67.320 -13.251 1.00 24.40 479 MET C C 1
ATOM 13389 O O . MET C 1 497 ? -17.191 67.647 -12.992 1.00 20.31 479 MET C O 1
ATOM 13398 N N . SER C 1 498 ? -18.794 66.036 -13.251 1.00 22.67 480 SER C N 1
ATOM 13399 C CA . SER C 1 498 ? -17.848 64.941 -12.999 1.00 23.26 480 SER C CA 1
ATOM 13400 C C . SER C 1 498 ? -16.708 65.038 -14.031 1.00 25.17 480 SER C C 1
ATOM 13401 O O . SER C 1 498 ? -16.987 65.139 -15.231 1.00 24.45 480 SER C O 1
ATOM 13404 N N . PRO C 1 499 ? -15.434 65.149 -13.592 1.00 21.11 481 PRO C N 1
ATOM 13405 C CA . PRO C 1 499 ? -14.345 65.413 -14.557 1.00 20.15 481 PRO C CA 1
ATOM 13406 C C . PRO C 1 499 ? -14.175 64.479 -15.753 1.00 22.84 481 PRO C C 1
ATOM 13407 O O . PRO C 1 499 ? -13.733 64.929 -16.809 1.00 23.53 481 PRO C O 1
ATOM 13411 N N . GLU C 1 500 ? -14.557 63.211 -15.625 1.00 18.26 482 GLU C N 1
ATOM 13412 C CA . GLU C 1 500 ? -14.411 62.274 -16.740 1.00 18.54 482 GLU C CA 1
ATOM 13413 C C . GLU C 1 500 ? -15.349 62.613 -17.917 1.00 25.29 482 GLU C C 1
ATOM 13414 O O . GLU C 1 500 ? -15.071 62.217 -19.044 1.00 27.54 482 GLU C O 1
ATOM 13420 N N . LEU C 1 501 ? -16.416 63.390 -17.660 1.00 20.29 483 LEU C N 1
ATOM 13421 C CA . LEU C 1 501 ? -17.372 63.765 -18.701 1.00 19.54 483 LEU C CA 1
ATOM 13422 C C . LEU C 1 501 ? -16.950 65.000 -19.532 1.00 21.38 483 LEU C C 1
ATOM 13423 O O . LEU C 1 501 ? -17.590 65.293 -20.549 1.00 20.10 483 LEU C O 1
ATOM 13428 N N . LEU C 1 502 ? -15.876 65.714 -19.113 1.00 16.96 484 LEU C N 1
ATOM 13429 C CA . LEU C 1 502 ? -15.425 66.949 -19.780 1.00 15.65 484 LEU C CA 1
ATOM 13430 C C . LEU C 1 502 ? -15.093 66.853 -21.278 1.00 18.15 484 LEU C C 1
ATOM 13431 O O . LEU C 1 502 ? -15.265 67.832 -22.013 1.00 18.11 484 LEU C O 1
ATOM 13436 N N . THR C 1 503 ? -14.662 65.670 -21.733 1.00 14.86 485 THR C N 1
ATOM 13437 C CA . THR C 1 503 ? -14.327 65.403 -23.143 1.00 14.16 485 THR C CA 1
ATOM 13438 C C . THR C 1 503 ? -15.532 65.716 -24.065 1.00 16.94 485 THR C C 1
ATOM 13439 O O . THR C 1 503 ? -15.333 66.249 -25.163 1.00 15.24 485 THR C O 1
ATOM 13443 N N . HIS C 1 504 ? -16.782 65.418 -23.594 1.00 13.48 486 HIS C N 1
ATOM 13444 C CA . HIS C 1 504 ? -18.028 65.652 -24.359 1.00 12.75 486 HIS C CA 1
ATOM 13445 C C . HIS C 1 504 ? -18.280 67.164 -24.624 1.00 17.13 486 HIS C C 1
ATOM 13446 O O . HIS C 1 504 ? -19.073 67.535 -25.498 1.00 16.61 486 HIS C O 1
ATOM 13453 N N . LYS C 1 505 ? -17.569 68.035 -23.894 1.00 13.69 487 LYS C N 1
ATOM 13454 C CA . LYS C 1 505 ? -17.733 69.491 -24.033 1.00 14.18 487 LYS C CA 1
ATOM 13455 C C . LYS C 1 505 ? -16.661 70.197 -24.870 1.00 15.12 487 LYS C C 1
ATOM 13456 O O . LYS C 1 505 ? -16.696 71.420 -25.030 1.00 14.73 487 LYS C O 1
ATOM 13462 N N . VAL C 1 506 ? -15.699 69.444 -25.369 1.00 13.47 488 VAL C N 1
ATOM 13463 C CA . VAL C 1 506 ? -14.594 69.975 -26.182 1.00 14.12 488 VAL C CA 1
ATOM 13464 C C . VAL C 1 506 ? -15.077 70.258 -27.612 1.00 19.50 488 VAL C C 1
ATOM 13465 O O . VAL C 1 506 ? -15.809 69.448 -28.196 1.00 19.55 488 VAL C O 1
ATOM 13469 N N . PHE C 1 507 ? -14.649 71.402 -28.160 1.00 13.90 489 PHE C N 1
ATOM 13470 C CA . PHE C 1 507 ? -14.916 71.788 -29.543 1.00 13.17 489 PHE C CA 1
ATOM 13471 C C . PHE C 1 507 ? -13.553 71.892 -30.206 1.00 18.61 489 PHE C C 1
ATOM 13472 O O . PHE C 1 507 ? -12.792 72.820 -29.899 1.00 20.13 489 PHE C O 1
ATOM 13480 N N . ASN C 1 508 ? -13.242 70.947 -31.094 1.00 15.50 490 ASN C N 1
ATOM 13481 C CA . ASN C 1 508 ? -11.941 70.927 -31.769 1.00 16.29 490 ASN C CA 1
ATOM 13482 C C . ASN C 1 508 ? -11.615 72.134 -32.645 1.00 19.27 490 ASN C C 1
ATOM 13483 O O . ASN C 1 508 ? -10.448 72.445 -32.827 1.00 17.89 490 ASN C O 1
ATOM 13488 N N . GLY C 1 509 ? -12.634 72.852 -33.122 1.00 16.50 491 GLY C N 1
ATOM 13489 C CA . GLY C 1 509 ? -12.406 74.026 -33.950 1.00 16.18 491 GLY C CA 1
ATOM 13490 C C . GLY C 1 509 ? -11.810 73.654 -35.300 1.00 18.63 491 GLY C C 1
ATOM 13491 O O . GLY C 1 509 ? -11.850 72.483 -35.698 1.00 16.94 491 GLY C O 1
ATOM 13492 N N . ASN C 1 510 ? -11.220 74.646 -35.998 1.00 17.30 492 ASN C N 1
ATOM 13493 C CA . ASN C 1 510 ? -10.639 74.479 -37.349 1.00 17.83 492 ASN C CA 1
ATOM 13494 C C . ASN C 1 510 ? -11.687 74.025 -38.377 1.00 21.80 492 ASN C C 1
ATOM 13495 O O . ASN C 1 510 ? -11.344 73.390 -39.374 1.00 20.62 492 ASN C O 1
ATOM 13500 N N . ARG C 1 511 ? -12.963 74.332 -38.106 1.00 18.98 493 ARG C N 1
ATOM 13501 C CA . ARG C 1 511 ? -14.103 74.015 -38.972 1.00 18.13 493 ARG C CA 1
ATOM 13502 C C . ARG C 1 511 ? -14.329 75.231 -39.862 1.00 19.27 493 ARG C C 1
ATOM 13503 O O . ARG C 1 511 ? -14.533 76.341 -39.354 1.00 17.34 493 ARG C O 1
ATOM 13511 N N . PRO C 1 512 ? -14.114 75.073 -41.187 1.00 15.15 494 PRO C N 1
ATOM 13512 C CA . PRO C 1 512 ? -14.100 76.252 -42.056 1.00 14.41 494 PRO C CA 1
ATOM 13513 C C . PRO C 1 512 ? -15.446 76.860 -42.410 1.00 16.58 494 PRO C C 1
ATOM 13514 O O . PRO C 1 512 ? -16.462 76.159 -42.443 1.00 15.07 494 PRO C O 1
ATOM 13518 N N . SER C 1 513 ? -15.426 78.166 -42.710 1.00 11.25 495 SER C N 1
ATOM 13519 C CA . SER C 1 513 ? -16.607 78.928 -43.134 1.00 11.78 495 SER C CA 1
ATOM 13520 C C . SER C 1 513 ? -16.269 80.095 -44.054 1.00 15.98 495 SER C C 1
ATOM 13521 O O . SER C 1 513 ? -15.200 80.722 -43.949 1.00 14.38 495 SER C O 1
ATOM 13524 N N . THR C 1 514 ? -17.216 80.411 -44.917 1.00 13.89 496 THR C N 1
ATOM 13525 C CA . THR C 1 514 ? -17.170 81.574 -45.785 1.00 15.02 496 THR C CA 1
ATOM 13526 C C . THR C 1 514 ? -18.337 82.434 -45.356 1.00 20.40 496 THR C C 1
ATOM 13527 O O . THR C 1 514 ? -19.448 81.919 -45.172 1.00 20.91 496 THR C O 1
ATOM 13531 N N . LEU C 1 515 ? -18.092 83.735 -45.177 1.00 18.62 497 LEU C N 1
ATOM 13532 C CA . LEU C 1 515 ? -19.153 84.684 -44.850 1.00 18.20 497 LEU C CA 1
ATOM 13533 C C . LEU C 1 515 ? -19.399 85.598 -46.033 1.00 19.56 497 LEU C C 1
ATOM 13534 O O . LEU C 1 515 ? -18.458 86.166 -46.586 1.00 19.71 497 LEU C O 1
ATOM 13539 N N . LEU C 1 516 ? -20.652 85.734 -46.438 1.00 15.10 498 LEU C N 1
ATOM 13540 C CA . LEU C 1 516 ? -21.062 86.656 -47.483 1.00 15.82 498 LEU C CA 1
ATOM 13541 C C . LEU C 1 516 ? -22.001 87.645 -46.793 1.00 20.49 498 LEU C C 1
ATOM 13542 O O . LEU C 1 516 ? -23.044 87.237 -46.296 1.00 19.83 498 LEU C O 1
ATOM 13547 N N . LEU C 1 517 ? -21.638 88.919 -46.728 1.00 16.89 499 LEU C N 1
ATOM 13548 C CA . LEU C 1 517 ? -22.471 89.900 -46.060 1.00 16.05 499 LEU C CA 1
ATOM 13549 C C . LEU C 1 517 ? -22.855 91.009 -47.023 1.00 18.86 499 LEU C C 1
ATOM 13550 O O . LEU C 1 517 ? -21.995 91.750 -47.483 1.00 17.18 499 LEU C O 1
ATOM 13555 N N . PHE C 1 518 ? -24.154 91.113 -47.332 1.00 14.69 500 PHE C N 1
ATOM 13556 C CA . PHE C 1 518 ? -24.689 92.117 -48.253 1.00 14.81 500 PHE C CA 1
ATOM 13557 C C . PHE C 1 518 ? -25.341 93.236 -47.464 1.00 21.29 500 PHE C C 1
ATOM 13558 O O . PHE C 1 518 ? -25.712 93.035 -46.310 1.00 21.06 500 PHE C O 1
ATOM 13566 N N . ASP C 1 519 ? -25.532 94.405 -48.066 1.00 19.95 501 ASP C N 1
ATOM 13567 C CA . ASP C 1 519 ? -26.235 95.436 -47.314 1.00 21.47 501 ASP C CA 1
ATOM 13568 C C . ASP C 1 519 ? -27.742 95.145 -47.226 1.00 20.56 501 ASP C C 1
ATOM 13569 O O . ASP C 1 519 ? -28.328 95.197 -46.150 1.00 18.16 501 ASP C O 1
ATOM 13574 N N . GLU C 1 520 ? -28.349 94.769 -48.348 1.00 16.47 502 GLU C N 1
ATOM 13575 C CA . GLU C 1 520 ? -29.783 94.551 -48.425 1.00 17.40 502 GLU C CA 1
ATOM 13576 C C . GLU C 1 520 ? -30.069 93.487 -49.466 1.00 19.15 502 GLU C C 1
ATOM 13577 O O . GLU C 1 520 ? -29.323 93.371 -50.437 1.00 16.18 502 GLU C O 1
ATOM 13583 N N . LEU C 1 521 ? -31.172 92.742 -49.302 1.00 17.49 503 LEU C N 1
ATOM 13584 C CA . LEU C 1 521 ? -31.600 91.793 -50.321 1.00 15.83 503 LEU C CA 1
ATOM 13585 C C . LEU C 1 521 ? -32.648 92.485 -51.181 1.00 19.21 503 LEU C C 1
ATOM 13586 O O . LEU C 1 521 ? -33.842 92.462 -50.876 1.00 19.42 503 LEU C O 1
ATOM 13591 N N . ASN C 1 522 ? -32.186 93.170 -52.229 1.00 15.72 504 ASN C N 1
ATOM 13592 C CA . ASN C 1 522 ? -33.092 93.845 -53.154 1.00 15.04 504 ASN C CA 1
ATOM 13593 C C . ASN C 1 522 ? -32.968 93.082 -54.494 1.00 18.02 504 ASN C C 1
ATOM 13594 O O . ASN C 1 522 ? -32.295 92.050 -54.525 1.00 15.36 504 ASN C O 1
ATOM 13599 N N . PHE C 1 523 ? -33.680 93.506 -55.561 1.00 15.11 505 PHE C N 1
ATOM 13600 C CA . PHE C 1 523 ? -33.642 92.782 -56.833 1.00 13.96 505 PHE C CA 1
ATOM 13601 C C . PHE C 1 523 ? -32.246 92.705 -57.443 1.00 16.17 505 PHE C C 1
ATOM 13602 O O . PHE C 1 523 ? -31.849 91.642 -57.918 1.00 14.66 505 PHE C O 1
ATOM 13610 N N . TYR C 1 524 ? -31.497 93.819 -57.405 1.00 11.66 506 TYR C N 1
ATOM 13611 C CA . TYR C 1 524 ? -30.140 93.883 -57.934 1.00 12.00 506 TYR C CA 1
ATOM 13612 C C . TYR C 1 524 ? -29.207 92.887 -57.182 1.00 16.20 506 TYR C C 1
ATOM 13613 O O . TYR C 1 524 ? -28.501 92.095 -57.808 1.00 16.29 506 TYR C O 1
ATOM 13622 N N . THR C 1 525 ? -29.233 92.933 -55.846 1.00 13.01 507 THR C N 1
ATOM 13623 C CA . THR C 1 525 ? -28.455 92.056 -54.965 1.00 13.53 507 THR C CA 1
ATOM 13624 C C . THR C 1 525 ? -28.802 90.583 -55.155 1.00 13.04 507 THR C C 1
ATOM 13625 O O . THR C 1 525 ? -27.922 89.740 -55.086 1.00 11.81 507 THR C O 1
ATOM 13629 N N . CYS C 1 526 ? -30.091 90.268 -55.346 1.00 11.90 508 CYS C N 1
ATOM 13630 C CA . CYS C 1 526 ? -30.505 88.894 -55.568 1.00 12.48 508 CYS C CA 1
ATOM 13631 C C . CYS C 1 526 ? -29.876 88.364 -56.884 1.00 15.18 508 CYS C C 1
ATOM 13632 O O . CYS C 1 526 ? -29.524 87.200 -56.950 1.00 13.34 508 CYS C O 1
ATOM 13635 N N . GLY C 1 527 ? -29.723 89.254 -57.876 1.00 14.35 509 GLY C N 1
ATOM 13636 C CA . GLY C 1 527 ? -29.057 88.989 -59.148 1.00 13.07 509 GLY C CA 1
ATOM 13637 C C . GLY C 1 527 ? -27.577 88.718 -58.910 1.00 15.51 509 GLY C C 1
ATOM 13638 O O . GLY C 1 527 ? -27.032 87.740 -59.437 1.00 12.06 509 GLY C O 1
ATOM 13639 N N . LEU C 1 528 ? -26.917 89.571 -58.073 1.00 13.20 510 LEU C N 1
ATOM 13640 C CA . LEU C 1 528 ? -25.507 89.368 -57.704 1.00 12.68 510 LEU C CA 1
ATOM 13641 C C . LEU C 1 528 ? -25.306 87.975 -57.091 1.00 15.05 510 LEU C C 1
ATOM 13642 O O . LEU C 1 528 ? -24.366 87.278 -57.475 1.00 13.07 510 LEU C O 1
ATOM 13647 N N . LEU C 1 529 ? -26.207 87.571 -56.161 1.00 12.29 511 LEU C N 1
ATOM 13648 C CA . LEU C 1 529 ? -26.159 86.282 -55.458 1.00 11.54 511 LEU C CA 1
ATOM 13649 C C . LEU C 1 529 ? -26.333 85.099 -56.418 1.00 16.52 511 LEU C C 1
ATOM 13650 O O . LEU C 1 529 ? -25.571 84.136 -56.325 1.00 16.85 511 LEU C O 1
ATOM 13655 N N . LEU C 1 530 ? -27.313 85.172 -57.343 1.00 13.34 512 LEU C N 1
ATOM 13656 C CA . LEU C 1 530 ? -27.511 84.105 -58.318 1.00 13.19 512 LEU C CA 1
ATOM 13657 C C . LEU C 1 530 ? -26.292 83.922 -59.199 1.00 16.72 512 LEU C C 1
ATOM 13658 O O . LEU C 1 530 ? -25.793 82.796 -59.318 1.00 14.63 512 LEU C O 1
ATOM 13663 N N . SER C 1 531 ? -25.800 85.039 -59.798 1.00 13.44 513 SER C N 1
ATOM 13664 C CA . SER C 1 531 ? -24.655 84.971 -60.698 1.00 13.30 513 SER C CA 1
ATOM 13665 C C . SER C 1 531 ? -23.394 84.506 -59.981 1.00 13.98 513 SER C C 1
ATOM 13666 O O . SER C 1 531 ? -22.600 83.782 -60.572 1.00 14.41 513 SER C O 1
ATOM 13669 N N . LEU C 1 532 ? -23.225 84.886 -58.720 1.00 10.35 514 LEU C N 1
ATOM 13670 C CA . LEU C 1 532 ? -22.082 84.488 -57.909 1.00 11.02 514 LEU C CA 1
ATOM 13671 C C . LEU C 1 532 ? -21.969 82.953 -57.870 1.00 15.97 514 LEU C C 1
ATOM 13672 O O . LEU C 1 532 ? -20.882 82.426 -58.108 1.00 15.51 514 LEU C O 1
ATOM 13677 N N . TYR C 1 533 ? -23.093 82.249 -57.606 1.00 13.41 515 TYR C N 1
ATOM 13678 C CA . TYR C 1 533 ? -23.130 80.787 -57.542 1.00 12.25 515 TYR C CA 1
ATOM 13679 C C . TYR C 1 533 ? -23.055 80.137 -58.918 1.00 16.01 515 TYR C C 1
ATOM 13680 O O . TYR C 1 533 ? -22.341 79.128 -59.069 1.00 13.04 515 TYR C O 1
ATOM 13689 N N . GLU C 1 534 ? -23.742 80.727 -59.953 1.00 12.16 516 GLU C N 1
ATOM 13690 C CA . GLU C 1 534 ? -23.645 80.189 -61.317 1.00 10.61 516 GLU C CA 1
ATOM 13691 C C . GLU C 1 534 ? -22.177 80.281 -61.770 1.00 16.00 516 GLU C C 1
ATOM 13692 O O . GLU C 1 534 ? -21.633 79.306 -62.314 1.00 14.11 516 GLU C O 1
ATOM 13698 N N . SER C 1 535 ? -21.529 81.433 -61.505 1.00 12.39 517 SER C N 1
ATOM 13699 C CA . SER C 1 535 ? -20.121 81.656 -61.850 1.00 12.34 517 SER C CA 1
ATOM 13700 C C . SER C 1 535 ? -19.219 80.676 -61.079 1.00 15.50 517 SER C C 1
ATOM 13701 O O . SER C 1 535 ? -18.348 80.059 -61.678 1.00 14.38 517 SER C O 1
ATOM 13704 N N . ARG C 1 536 ? -19.454 80.507 -59.760 1.00 13.81 518 ARG C N 1
ATOM 13705 C CA . ARG C 1 536 ? -18.666 79.608 -58.914 1.00 12.16 518 ARG C CA 1
ATOM 13706 C C . ARG C 1 536 ? -18.712 78.185 -59.450 1.00 14.74 518 ARG C C 1
ATOM 13707 O O . ARG C 1 536 ? -17.658 77.548 -59.543 1.00 13.44 518 ARG C O 1
ATOM 13715 N N . ILE C 1 537 ? -19.923 77.691 -59.828 1.00 11.42 519 ILE C N 1
ATOM 13716 C CA . ILE C 1 537 ? -20.099 76.347 -60.377 1.00 12.26 519 ILE C CA 1
ATOM 13717 C C . ILE C 1 537 ? -19.389 76.149 -61.716 1.00 14.30 519 ILE C C 1
ATOM 13718 O O . ILE C 1 537 ? -18.715 75.129 -61.904 1.00 14.44 519 ILE C O 1
ATOM 13723 N N . VAL C 1 538 ? -19.478 77.141 -62.605 1.00 10.06 520 VAL C N 1
ATOM 13724 C CA . VAL C 1 538 ? -18.802 77.115 -63.913 1.00 10.02 520 VAL C CA 1
ATOM 13725 C C . VAL C 1 538 ? -17.251 77.061 -63.673 1.00 16.73 520 VAL C C 1
ATOM 13726 O O . VAL C 1 538 ? -16.572 76.221 -64.268 1.00 17.77 520 VAL C O 1
ATOM 13730 N N . ALA C 1 539 ? -16.726 77.908 -62.759 1.00 14.41 521 ALA C N 1
ATOM 13731 C CA . ALA C 1 539 ? -15.294 77.937 -62.438 1.00 13.01 521 ALA C CA 1
ATOM 13732 C C . ALA C 1 539 ? -14.868 76.608 -61.866 1.00 18.25 521 ALA C C 1
ATOM 13733 O O . ALA C 1 539 ? -13.846 76.071 -62.276 1.00 18.53 521 ALA C O 1
ATOM 13735 N N . GLU C 1 540 ? -15.681 76.041 -60.951 1.00 16.11 522 GLU C N 1
ATOM 13736 C CA . GLU C 1 540 ? -15.378 74.775 -60.294 1.00 15.69 522 GLU C CA 1
ATOM 13737 C C . GLU C 1 540 ? -15.337 73.582 -61.235 1.00 16.66 522 GLU C C 1
ATOM 13738 O O . GLU C 1 540 ? -14.488 72.713 -61.060 1.00 15.48 522 GLU C O 1
ATOM 13744 N N . GLY C 1 541 ? -16.235 73.554 -62.222 1.00 12.86 523 GLY C N 1
ATOM 13745 C CA . GLY C 1 541 ? -16.252 72.507 -63.237 1.00 13.46 523 GLY C CA 1
ATOM 13746 C C . GLY C 1 541 ? -14.952 72.458 -64.030 1.00 17.12 523 GLY C C 1
ATOM 13747 O O . GLY C 1 541 ? -14.433 71.376 -64.300 1.00 16.39 523 GLY C O 1
ATOM 13748 N N . PHE C 1 542 ? -14.405 73.631 -64.370 1.00 13.84 524 PHE C N 1
ATOM 13749 C CA . PHE C 1 542 ? -13.135 73.728 -65.085 1.00 12.87 524 PHE C CA 1
ATOM 13750 C C . PHE C 1 542 ? -11.954 73.345 -64.182 1.00 15.96 524 PHE C C 1
ATOM 13751 O O . PHE C 1 542 ? -11.041 72.674 -64.656 1.00 17.14 524 PHE C O 1
ATOM 13759 N N . LEU C 1 543 ? -12.008 73.694 -62.891 1.00 12.24 525 LEU C N 1
ATOM 13760 C CA . LEU C 1 543 ? -10.981 73.286 -61.907 1.00 11.91 525 LEU C CA 1
ATOM 13761 C C . LEU C 1 543 ? -11.001 71.752 -61.787 1.00 16.16 525 LEU C C 1
ATOM 13762 O O . LEU C 1 543 ? -9.950 71.135 -61.716 1.00 16.20 525 LEU C O 1
ATOM 13767 N N . LEU C 1 544 ? -12.205 71.144 -61.792 1.00 12.55 526 LEU C N 1
ATOM 13768 C CA . LEU C 1 544 ? -12.376 69.686 -61.684 1.00 11.46 526 LEU C CA 1
ATOM 13769 C C . LEU C 1 544 ? -12.114 68.969 -62.998 1.00 15.05 526 LEU C C 1
ATOM 13770 O O . LEU C 1 544 ? -12.051 67.732 -63.031 1.00 12.83 526 LEU C O 1
ATOM 13775 N N . ASN C 1 545 ? -12.027 69.754 -64.095 1.00 12.85 527 ASN C N 1
ATOM 13776 C CA . ASN C 1 545 ? -11.856 69.287 -65.460 1.00 12.44 527 ASN C CA 1
ATOM 13777 C C . ASN C 1 545 ? -12.992 68.361 -65.869 1.00 15.69 527 ASN C C 1
ATOM 13778 O O . ASN C 1 545 ? -12.778 67.307 -66.452 1.00 16.34 527 ASN C O 1
ATOM 13783 N N . ILE C 1 546 ? -14.225 68.744 -65.529 1.00 12.33 528 ILE C N 1
ATOM 13784 C CA . ILE C 1 546 ? -15.396 67.948 -65.904 1.00 10.49 528 ILE C CA 1
ATOM 13785 C C . ILE C 1 546 ? -16.319 68.834 -66.746 1.00 13.92 528 ILE C C 1
ATOM 13786 O O . ILE C 1 546 ? -16.090 70.053 -66.855 1.00 15.89 528 ILE C O 1
ATOM 13791 N N . ASN C 1 547 ? -17.324 68.231 -67.352 1.00 10.46 529 ASN C N 1
ATOM 13792 C CA . ASN C 1 547 ? -18.287 68.972 -68.160 1.00 11.34 529 ASN C CA 1
ATOM 13793 C C . ASN C 1 547 ? -19.471 69.340 -67.237 1.00 14.37 529 ASN C C 1
ATOM 13794 O O . ASN C 1 547 ? -20.248 68.472 -66.873 1.00 16.72 529 ASN C O 1
ATOM 13799 N N . SER C 1 548 ? -19.574 70.613 -66.842 1.00 12.39 530 SER C N 1
ATOM 13800 C CA . SER C 1 548 ? -20.628 71.109 -65.932 1.00 12.85 530 SER C CA 1
ATOM 13801 C C . SER C 1 548 ? -21.978 71.241 -66.633 1.00 17.15 530 SER C C 1
ATOM 13802 O O . SER C 1 548 ? -22.984 71.563 -65.987 1.00 16.86 530 SER C O 1
ATOM 13805 N N . PHE C 1 549 ? -21.987 71.071 -67.957 1.00 11.08 531 PHE C N 1
ATOM 13806 C CA . PHE C 1 549 ? -23.125 71.422 -68.783 1.00 10.46 531 PHE C CA 1
ATOM 13807 C C . PHE C 1 549 ? -24.031 70.338 -69.301 1.00 15.52 531 PHE C C 1
ATOM 13808 O O . PHE C 1 549 ? -25.085 70.655 -69.854 1.00 16.52 531 PHE C O 1
ATOM 13816 N N . ASP C 1 550 ? -23.678 69.073 -69.082 1.00 13.44 532 ASP C N 1
ATOM 13817 C CA . ASP C 1 550 ? -24.511 67.948 -69.520 1.00 13.25 532 ASP C CA 1
ATOM 13818 C C . ASP C 1 550 ? -25.152 67.290 -68.306 1.00 16.25 532 ASP C C 1
ATOM 13819 O O . ASP C 1 550 ? -24.957 67.759 -67.178 1.00 15.09 532 ASP C O 1
ATOM 13824 N N . GLN C 1 551 ? -25.946 66.231 -68.520 1.00 14.32 533 GLN C N 1
ATOM 13825 C CA . GLN C 1 551 ? -26.618 65.498 -67.439 1.00 14.26 533 GLN C CA 1
ATOM 13826 C C . GLN C 1 551 ? -27.031 64.108 -67.919 1.00 18.19 533 GLN C C 1
ATOM 13827 O O . GLN C 1 551 ? -28.200 63.739 -67.864 1.00 16.77 533 GLN C O 1
ATOM 13833 N N . TRP C 1 552 ? -26.044 63.324 -68.374 1.00 15.48 534 TRP C N 1
ATOM 13834 C CA . TRP C 1 552 ? -26.282 61.977 -68.906 1.00 14.94 534 TRP C CA 1
ATOM 13835 C C . TRP C 1 552 ? -26.792 61.006 -67.869 1.00 19.16 534 TRP C C 1
ATOM 13836 O O . TRP C 1 552 ? -27.446 60.030 -68.233 1.00 18.19 534 TRP C O 1
ATOM 13847 N N . GLY C 1 553 ? -26.549 61.320 -66.589 1.00 18.56 535 GLY C N 1
ATOM 13848 C CA . GLY C 1 553 ? -26.937 60.483 -65.465 1.00 19.00 535 GLY C CA 1
ATOM 13849 C C . GLY C 1 553 ? -28.417 60.357 -65.197 1.00 25.59 535 GLY C C 1
ATOM 13850 O O . GLY C 1 553 ? -28.826 59.561 -64.351 1.00 26.15 535 GLY C O 1
ATOM 13851 N N . VAL C 1 554 ? -29.236 61.122 -65.909 1.00 22.84 536 VAL C N 1
ATOM 13852 C CA . VAL C 1 554 ? -30.663 61.075 -65.660 1.00 23.80 536 VAL C CA 1
ATOM 13853 C C . VAL C 1 554 ? -31.388 60.077 -66.552 1.00 25.14 536 VAL C C 1
ATOM 13854 O O . VAL C 1 554 ? -32.551 59.780 -66.310 1.00 24.59 536 VAL C O 1
ATOM 13858 N N . GLU C 1 555 ? -30.692 59.542 -67.565 1.00 20.91 537 GLU C N 1
ATOM 13859 C CA . GLU C 1 555 ? -31.237 58.645 -68.576 1.00 19.30 537 GLU C CA 1
ATOM 13860 C C . GLU C 1 555 ? -31.682 57.292 -68.091 1.00 21.18 537 GLU C C 1
ATOM 13861 O O . GLU C 1 555 ? -32.781 56.871 -68.451 1.00 21.82 537 GLU C O 1
ATOM 13867 N N . LEU C 1 556 ? -30.816 56.563 -67.367 1.00 16.61 538 LEU C N 1
ATOM 13868 C CA . LEU C 1 556 ? -31.110 55.191 -66.948 1.00 16.61 538 LEU C CA 1
ATOM 13869 C C . LEU C 1 556 ? -32.422 55.041 -66.163 1.00 20.77 538 LEU C C 1
ATOM 13870 O O . LEU C 1 556 ? -33.207 54.136 -66.464 1.00 18.85 538 LEU C O 1
ATOM 13875 N N . GLY C 1 557 ? -32.653 55.942 -65.198 1.00 18.17 539 GLY C N 1
ATOM 13876 C CA . GLY C 1 557 ? -33.855 55.930 -64.370 1.00 17.38 539 GLY C CA 1
ATOM 13877 C C . GLY C 1 557 ? -35.115 56.122 -65.184 1.00 22.37 539 GLY C C 1
ATOM 13878 O O . GLY C 1 557 ? -36.117 55.449 -64.938 1.00 22.10 539 GLY C O 1
ATOM 13879 N N . LYS C 1 558 ? -35.054 57.028 -66.166 1.00 20.47 540 LYS C N 1
ATOM 13880 C CA . LYS C 1 558 ? -36.132 57.365 -67.110 1.00 21.42 540 LYS C CA 1
ATOM 13881 C C . LYS C 1 558 ? -36.490 56.125 -67.994 1.00 23.72 540 LYS C C 1
ATOM 13882 O O . LYS C 1 558 ? -37.658 55.744 -68.073 1.00 23.80 540 LYS C O 1
ATOM 13888 N N . VAL C 1 559 ? -35.484 55.467 -68.588 1.00 21.19 541 VAL C N 1
ATOM 13889 C CA . VAL C 1 559 ? -35.641 54.234 -69.389 1.00 21.36 541 VAL C CA 1
ATOM 13890 C C . VAL C 1 559 ? -36.323 53.136 -68.558 1.00 23.89 541 VAL C C 1
ATOM 13891 O O . VAL C 1 559 ? -37.308 52.567 -69.012 1.00 23.55 541 VAL C O 1
ATOM 13895 N N . LEU C 1 560 ? -35.799 52.842 -67.349 1.00 18.95 542 LEU C N 1
ATOM 13896 C CA . LEU C 1 560 ? -36.370 51.785 -66.511 1.00 18.53 542 LEU C CA 1
ATOM 13897 C C . LEU C 1 560 ? -37.789 52.086 -66.024 1.00 20.57 542 LEU C C 1
ATOM 13898 O O . LEU C 1 560 ? -38.586 51.156 -65.882 1.00 20.61 542 LEU C O 1
ATOM 13903 N N . ALA C 1 561 ? -38.104 53.378 -65.786 1.00 18.08 543 ALA C N 1
ATOM 13904 C CA . ALA C 1 561 ? -39.444 53.822 -65.331 1.00 17.24 543 ALA C CA 1
ATOM 13905 C C . ALA C 1 561 ? -40.497 53.583 -66.403 1.00 18.76 543 ALA C C 1
ATOM 13906 O O . ALA C 1 561 ? -41.626 53.217 -66.086 1.00 18.77 543 ALA C O 1
ATOM 13908 N N . LYS C 1 562 ? -40.117 53.771 -67.674 1.00 15.65 544 LYS C N 1
ATOM 13909 C CA . LYS C 1 562 ? -40.977 53.561 -68.831 1.00 16.39 544 LYS C CA 1
ATOM 13910 C C . LYS C 1 562 ? -41.386 52.070 -68.890 1.00 19.50 544 LYS C C 1
ATOM 13911 O O . LYS C 1 562 ? -42.555 51.777 -69.141 1.00 17.99 544 LYS C O 1
ATOM 13917 N N . GLU C 1 563 ? -40.439 51.142 -68.584 1.00 16.26 545 GLU C N 1
ATOM 13918 C CA . GLU C 1 563 ? -40.723 49.703 -68.530 1.00 16.69 545 GLU C CA 1
ATOM 13919 C C . GLU C 1 563 ? -41.748 49.375 -67.418 1.00 21.58 545 GLU C C 1
ATOM 13920 O O . GLU C 1 563 ? -42.671 48.572 -67.646 1.00 21.14 545 GLU C O 1
ATOM 13926 N N . VAL C 1 564 ? -41.598 50.015 -66.209 1.00 15.30 546 VAL C N 1
ATOM 13927 C CA . VAL C 1 564 ? -42.526 49.831 -65.089 1.00 12.64 546 VAL C CA 1
ATOM 13928 C C . VAL C 1 564 ? -43.890 50.400 -65.491 1.00 16.95 546 VAL C C 1
ATOM 13929 O O . VAL C 1 564 ? -44.914 49.772 -65.206 1.00 17.06 546 VAL C O 1
ATOM 13933 N N . ARG C 1 565 ? -43.899 51.565 -66.187 1.00 13.42 547 ARG C N 1
ATOM 13934 C CA . ARG C 1 565 ? -45.136 52.200 -66.663 1.00 15.56 547 ARG C CA 1
ATOM 13935 C C . ARG C 1 565 ? -45.963 51.249 -67.548 1.00 22.48 547 ARG C C 1
ATOM 13936 O O . ARG C 1 565 ? -47.176 51.113 -67.326 1.00 22.51 547 ARG C O 1
ATOM 13944 N N . ASN C 1 566 ? -45.302 50.589 -68.541 1.00 19.57 548 ASN C N 1
ATOM 13945 C CA . ASN C 1 566 ? -45.995 49.646 -69.431 1.00 19.34 548 ASN C CA 1
ATOM 13946 C C . ASN C 1 566 ? -46.539 48.487 -68.634 1.00 21.55 548 ASN C C 1
ATOM 13947 O O . ASN C 1 566 ? -47.678 48.098 -68.862 1.00 20.33 548 ASN C O 1
ATOM 13952 N N . TYR C 1 567 ? -45.745 47.987 -67.646 1.00 17.91 549 TYR C N 1
ATOM 13953 C CA . TYR C 1 567 ? -46.152 46.891 -66.779 1.00 17.99 549 TYR C CA 1
ATOM 13954 C C . TYR C 1 567 ? -47.387 47.274 -65.972 1.00 21.65 549 TYR C C 1
ATOM 13955 O O . TYR C 1 567 ? -48.321 46.477 -65.883 1.00 21.21 549 TYR C O 1
ATOM 13964 N N . PHE C 1 568 ? -47.404 48.499 -65.410 1.00 18.43 550 PHE C N 1
ATOM 13965 C CA . PHE C 1 568 ? -48.565 49.029 -64.675 1.00 16.83 550 PHE C CA 1
ATOM 13966 C C . PHE C 1 568 ? -49.765 49.109 -65.627 1.00 22.90 550 PHE C C 1
ATOM 13967 O O . PHE C 1 568 ? -50.851 48.664 -65.266 1.00 23.87 550 PHE C O 1
ATOM 13975 N N . ASN C 1 569 ? -49.557 49.615 -66.848 1.00 20.81 551 ASN C N 1
ATOM 13976 C CA . ASN C 1 569 ? -50.632 49.719 -67.843 1.00 22.02 551 ASN C CA 1
ATOM 13977 C C . ASN C 1 569 ? -51.219 48.320 -68.166 1.00 27.30 551 ASN C C 1
ATOM 13978 O O . ASN C 1 569 ? -52.433 48.128 -68.071 1.00 27.13 551 ASN C O 1
ATOM 13983 N N . ASP C 1 570 ? -50.342 47.328 -68.471 1.00 24.14 552 ASP C N 1
ATOM 13984 C CA . ASP C 1 570 ? -50.817 45.981 -68.784 1.00 24.04 552 ASP C CA 1
ATOM 13985 C C . ASP C 1 570 ? -51.520 45.317 -67.613 1.00 27.29 552 ASP C C 1
ATOM 13986 O O . ASP C 1 570 ? -52.540 44.671 -67.822 1.00 28.54 552 ASP C O 1
ATOM 13991 N N . THR C 1 571 ? -50.994 45.485 -66.386 1.00 21.00 553 THR C N 1
ATOM 13992 C CA . THR C 1 571 ? -51.531 44.857 -65.179 1.00 19.91 553 THR C CA 1
ATOM 13993 C C . THR C 1 571 ? -52.842 45.471 -64.723 1.00 25.83 553 THR C C 1
ATOM 13994 O O . THR C 1 571 ? -53.793 44.722 -64.451 1.00 26.40 553 THR C O 1
ATOM 13998 N N . ARG C 1 572 ? -52.904 46.822 -64.617 1.00 21.53 554 ARG C N 1
ATOM 13999 C CA . ARG C 1 572 ? -54.112 47.528 -64.166 1.00 20.59 554 ARG C CA 1
ATOM 14000 C C . ARG C 1 572 ? -55.307 47.259 -65.068 1.00 27.36 554 ARG C C 1
ATOM 14001 O O . ARG C 1 572 ? -56.440 47.211 -64.575 1.00 27.06 554 ARG C O 1
ATOM 14009 N N . ASN C 1 573 ? -55.054 47.112 -66.379 1.00 25.82 555 ASN C N 1
ATOM 14010 C CA . ASN C 1 573 ? -56.100 46.904 -67.377 1.00 26.95 555 ASN C CA 1
ATOM 14011 C C . ASN C 1 573 ? -56.336 45.434 -67.705 1.00 34.04 555 ASN C C 1
ATOM 14012 O O . ASN C 1 573 ? -57.295 45.124 -68.418 1.00 33.10 555 ASN C O 1
ATOM 14017 N N . GLN C 1 574 ? -55.482 44.538 -67.163 1.00 33.27 556 GLN C N 1
ATOM 14018 C CA . GLN C 1 574 ? -55.513 43.100 -67.411 1.00 34.57 556 GLN C CA 1
ATOM 14019 C C . GLN C 1 574 ? -55.563 42.847 -68.952 1.00 41.82 556 GLN C C 1
ATOM 14020 O O . GLN C 1 574 ? -56.473 42.183 -69.462 1.00 42.59 556 GLN C O 1
ATOM 14022 N N . LYS C 1 575 ? -54.620 43.476 -69.681 1.00 39.00 557 LYS C N 1
ATOM 14023 C CA . LYS C 1 575 ? -54.505 43.407 -71.137 1.00 39.98 557 LYS C CA 1
ATOM 14024 C C . LYS C 1 575 ? -53.046 43.217 -71.544 1.00 45.58 557 LYS C C 1
ATOM 14025 O O . LYS C 1 575 ? -52.215 44.082 -71.245 1.00 45.50 557 LYS C O 1
ATOM 14027 N N . LYS C 1 576 ? -52.741 42.092 -72.245 1.00 41.83 558 LYS C N 1
ATOM 14028 C CA . LYS C 1 576 ? -51.390 41.783 -72.738 1.00 41.00 558 LYS C CA 1
ATOM 14029 C C . LYS C 1 576 ? -50.921 42.802 -73.794 1.00 42.43 558 LYS C C 1
ATOM 14030 O O . LYS C 1 576 ? -51.753 43.422 -74.468 1.00 41.56 558 LYS C O 1
ATOM 14032 N N . SER C 1 577 ? -49.590 43.004 -73.899 1.00 36.93 559 SER C N 1
ATOM 14033 C CA . SER C 1 577 ? -49.005 43.947 -74.862 1.00 39.45 559 SER C CA 1
ATOM 14034 C C . SER C 1 577 ? -47.835 43.339 -75.633 1.00 69.70 559 SER C C 1
ATOM 14035 O O . SER C 1 577 ? -47.346 42.275 -75.264 1.00 41.77 559 SER C O 1
ATOM 14038 N N . ASN C 1 579 ? -44.773 44.218 -75.486 1.00 41.28 561 ASN C N 1
ATOM 14039 C CA . ASN C 1 579 ? -43.775 44.468 -74.447 1.00 41.12 561 ASN C CA 1
ATOM 14040 C C . ASN C 1 579 ? -43.387 43.207 -73.693 1.00 44.63 561 ASN C C 1
ATOM 14041 O O . ASN C 1 579 ? -44.232 42.337 -73.448 1.00 43.95 561 ASN C O 1
ATOM 14046 N N . THR C 1 580 ? -42.094 43.139 -73.301 1.00 40.92 562 THR C N 1
ATOM 14047 C CA . THR C 1 580 ? -41.490 42.049 -72.530 1.00 39.96 562 THR C CA 1
ATOM 14048 C C . THR C 1 580 ? -40.875 42.620 -71.236 1.00 39.57 562 THR C C 1
ATOM 14049 O O . THR C 1 580 ? -40.285 43.712 -71.257 1.00 39.82 562 THR C O 1
ATOM 14053 N N . TYR C 1 581 ? -41.055 41.917 -70.113 1.00 31.98 563 TYR C N 1
ATOM 14054 C CA . TYR C 1 581 ? -40.541 42.392 -68.818 1.00 29.42 563 TYR C CA 1
ATOM 14055 C C . TYR C 1 581 ? -39.628 41.389 -68.156 1.00 36.37 563 TYR C C 1
ATOM 14056 O O . TYR C 1 581 ? -39.969 40.199 -68.050 1.00 37.60 563 TYR C O 1
ATOM 14065 N N . ASN C 1 582 ? -38.467 41.872 -67.707 1.00 32.19 564 ASN C N 1
ATOM 14066 C CA A ASN C 1 582 ? -37.510 41.041 -66.993 0.50 31.96 564 ASN C CA 1
ATOM 14067 C CA B ASN C 1 582 ? -37.509 41.037 -66.994 0.50 31.99 564 ASN C CA 1
ATOM 14068 C C . ASN C 1 582 ? -37.044 41.770 -65.739 1.00 34.07 564 ASN C C 1
ATOM 14069 O O . ASN C 1 582 ? -35.983 42.398 -65.702 1.00 34.95 564 ASN C O 1
ATOM 14078 N N . PHE C 1 583 ? -37.896 41.746 -64.735 1.00 26.50 565 PHE C N 1
ATOM 14079 C CA . PHE C 1 583 ? -37.635 42.400 -63.456 1.00 23.48 565 PHE C CA 1
ATOM 14080 C C . PHE C 1 583 ? -36.813 41.482 -62.578 1.00 24.57 565 PHE C C 1
ATOM 14081 O O . PHE C 1 583 ? -36.981 40.260 -62.634 1.00 23.63 565 PHE C O 1
ATOM 14089 N N . ASN C 1 584 ? -35.948 42.059 -61.737 1.00 17.92 566 ASN C N 1
ATOM 14090 C CA . ASN C 1 584 ? -35.149 41.251 -60.821 1.00 16.87 566 ASN C CA 1
ATOM 14091 C C . ASN C 1 584 ? -36.057 40.644 -59.718 1.00 21.15 566 ASN C C 1
ATOM 14092 O O . ASN C 1 584 ? -37.244 40.992 -59.624 1.00 20.08 566 ASN C O 1
ATOM 14097 N N . GLU C 1 585 ? -35.511 39.723 -58.917 1.00 16.61 567 GLU C N 1
ATOM 14098 C CA . GLU C 1 585 ? -36.276 39.044 -57.877 1.00 17.31 567 GLU C CA 1
ATOM 14099 C C . GLU C 1 585 ? -36.898 39.956 -56.816 1.00 22.48 567 GLU C C 1
ATOM 14100 O O . GLU C 1 585 ? -38.017 39.682 -56.379 1.00 23.91 567 GLU C O 1
ATOM 14106 N N . SER C 1 586 ? -36.215 41.053 -56.433 1.00 18.89 568 SER C N 1
ATOM 14107 C CA . SER C 1 586 ? -36.763 41.987 -55.429 1.00 17.94 568 SER C CA 1
ATOM 14108 C C . SER C 1 586 ? -37.910 42.799 -55.993 1.00 20.66 568 SER C C 1
ATOM 14109 O O . SER C 1 586 ? -38.964 42.909 -55.349 1.00 20.72 568 SER C O 1
ATOM 14112 N N . THR C 1 587 ? -37.716 43.368 -57.204 1.00 16.95 569 THR C N 1
ATOM 14113 C CA . THR C 1 587 ? -38.739 44.180 -57.884 1.00 16.53 569 THR C CA 1
ATOM 14114 C C . THR C 1 587 ? -40.013 43.395 -58.100 1.00 21.19 569 THR C C 1
ATOM 14115 O O . THR C 1 587 ? -41.092 43.944 -57.894 1.00 21.50 569 THR C O 1
ATOM 14119 N N . LYS C 1 588 ? -39.905 42.094 -58.456 1.00 18.16 570 LYS C N 1
ATOM 14120 C CA . LYS C 1 588 ? -41.096 41.252 -58.651 1.00 18.15 570 LYS C CA 1
ATOM 14121 C C . LYS C 1 588 ? -41.914 41.131 -57.352 1.00 22.89 570 LYS C C 1
ATOM 14122 O O . LYS C 1 588 ? -43.150 41.189 -57.408 1.00 23.76 570 LYS C O 1
ATOM 14128 N N . ILE C 1 589 ? -41.238 41.003 -56.194 1.00 18.32 571 ILE C N 1
ATOM 14129 C CA . ILE C 1 589 ? -41.913 40.875 -54.900 1.00 18.55 571 ILE C CA 1
ATOM 14130 C C . ILE C 1 589 ? -42.667 42.172 -54.544 1.00 24.50 571 ILE C C 1
ATOM 14131 O O . ILE C 1 589 ? -43.857 42.113 -54.217 1.00 24.11 571 ILE C O 1
ATOM 14136 N N . LEU C 1 590 ? -41.978 43.339 -54.617 1.00 21.68 572 LEU C N 1
ATOM 14137 C CA . LEU C 1 590 ? -42.590 44.639 -54.327 1.00 21.04 572 LEU C CA 1
ATOM 14138 C C . LEU C 1 590 ? -43.656 45.054 -55.333 1.00 20.33 572 LEU C C 1
ATOM 14139 O O . LEU C 1 590 ? -44.648 45.631 -54.910 1.00 18.17 572 LEU C O 1
ATOM 14144 N N . LEU C 1 591 ? -43.482 44.737 -56.646 1.00 16.78 573 LEU C N 1
ATOM 14145 C CA . LEU C 1 591 ? -44.512 45.029 -57.670 1.00 16.26 573 LEU C CA 1
ATOM 14146 C C . LEU C 1 591 ? -45.804 44.270 -57.378 1.00 23.37 573 LEU C C 1
ATOM 14147 O O . LEU C 1 591 ? -46.898 44.833 -57.521 1.00 21.67 573 LEU C O 1
ATOM 14152 N N . ASN C 1 592 ? -45.674 42.998 -56.936 1.00 24.20 574 ASN C N 1
ATOM 14153 C CA . ASN C 1 592 ? -46.813 42.147 -56.559 1.00 24.62 574 ASN C CA 1
ATOM 14154 C C . ASN C 1 592 ? -47.577 42.762 -55.393 1.00 24.20 574 ASN C C 1
ATOM 14155 O O . ASN C 1 592 ? -48.815 42.771 -55.398 1.00 21.64 574 ASN C O 1
ATOM 14160 N N . TYR C 1 593 ? -46.837 43.293 -54.398 1.00 20.13 575 TYR C N 1
ATOM 14161 C CA . TYR C 1 593 ? -47.474 43.949 -53.264 1.00 19.90 575 TYR C CA 1
ATOM 14162 C C . TYR C 1 593 ? -48.131 45.247 -53.734 1.00 21.43 575 TYR C C 1
ATOM 14163 O O . TYR C 1 593 ? -49.299 45.469 -53.444 1.00 22.23 575 TYR C O 1
ATOM 14172 N N . TYR C 1 594 ? -47.392 46.071 -54.500 1.00 17.55 576 TYR C N 1
ATOM 14173 C CA . TYR C 1 594 ? -47.879 47.361 -54.995 1.00 16.58 576 TYR C CA 1
ATOM 14174 C C . TYR C 1 594 ? -49.199 47.237 -55.779 1.00 21.88 576 TYR C C 1
ATOM 14175 O O . TYR C 1 594 ? -50.090 48.067 -55.610 1.00 20.11 576 TYR C O 1
ATOM 14184 N N . LEU C 1 595 ? -49.311 46.189 -56.612 1.00 20.36 577 LEU C N 1
ATOM 14185 C CA . LEU C 1 595 ? -50.458 45.955 -57.479 1.00 20.26 577 LEU C CA 1
ATOM 14186 C C . LEU C 1 595 ? -51.629 45.153 -56.911 1.00 25.65 577 LEU C C 1
ATOM 14187 O O . LEU C 1 595 ? -52.686 45.112 -57.541 1.00 25.84 577 LEU C O 1
ATOM 14192 N N . SER C 1 596 ? -51.480 44.593 -55.699 1.00 24.35 578 SER C N 1
ATOM 14193 C CA . SER C 1 596 ? -52.511 43.817 -55.002 1.00 46.01 578 SER C CA 1
ATOM 14194 C C . SER C 1 596 ? -53.212 44.656 -53.948 1.00 66.65 578 SER C C 1
ATOM 14195 O O . SER C 1 596 ? -54.045 45.486 -54.270 1.00 34.79 578 SER C O 1
#

Foldseek 3Di:
DALCPDPLNVVLLVQLVVLVVDALVVQVVDVVQQVLQWFDDDQWIKGQSLFSDGVVSLVSLLVLLVRLVLLVLLVCQCQQAQLLVVVSGHAHLLLLLDDPVCQPVSFHADPNDGCNVLSVVLLVLLQVVLVCLQVQVQAALVSHHAAEEEEFEEDLLPLVQLLCCLLALLLLQQCPVVVDDPVDADVVVRDQPDGLNHHYHYQYFLPVVSVVVRCPPHDLRRAAYEQEDAQCVPPSSVSSLVVVLVVNCVPDVDLVSSQSRYAYAYDNPVNCVVSSHDPSRYRYDDPSQFSLSPCSGCSNQNVVCNNRNSVQSSLLSLLLNSLSCLLNPPSLSNRLLNSVLSSQCSCCQNVVQQEEEEEELAQSSQSVQVSLQCLQCQLWVDQAFLVRHGHDGDIHGRYYYGYPPVRVVPPVVCCFPNDFHEYEYEYEQDHSHWADDPPDPDTVNVVSVVCSVVVQVCQRRWAALVNLVVVCVPVVDPSVCSVVRTGPHSRGYMYMYGHDSGSSVNSNVSSSSNSNSSSNCSSNRHGSRDRPPVPPVVVVVVQVVVVCVCLVVVHDDDDDDDDPVVVVVVVVVSD/DLCPDPLNVVLLVQLVVLVVDALVVLVVDPVQQVLQWFDDDQKIKGQSLFSDGVVSLVSLLVSLVRLVLLVLLVCQCLQAQLLVVVSGHAHLLLLLDDPVCQPVSFHADPNDGVNVLSVVLLVLLQVVLVCLQVLVQFALVSHRAAEEEEFEADLLPLLQLLCCLLALLLLQQCPVVVDDPVDADVVVRDQPDGLNHHYAYQYFLPCVSVVVRCPPHDLRRAAYEQEDAQCVPPSSVSSVVVVLVVNCVPQVDLVNSLSRYAYAYDNPVNCVVSSHDPSRYRYDDPSQFSLSPCSGCSNQNVVCNRRNSVLSSLLSLLLNSLSCLLNPPSLSNRLLNSVLSSQVSCCQNVVQQEEEEEELAQSSQSVQVSLQCLQCQLWVDQAFLVRHGHDGDIHGHYYYGYPPVRVVPPCVCCFPNDFHEYEYEYAQDHSRWHDDDPDPDTVNVVSVVCSVVVQVCQRRWAALVNLVVVCVPVVDPSVCSVVRTGPHSRGYMYMYGHDSGSSVNSNVVSSSNSNSSSNCSSVRHGSRDRPPVPPVVVVVVLVVVVCVCLVVVHDDPDDDDDDPVCVVVVVVVSD/DLCPDPLNVVLLVQLVVLVVDALVVQVVDPVQQVLQWFDDDFKIKGQSLFSDGVVSLVSLLVLLVRLVLLVLLVCQCQQAQLLVVVSGHAHLLLLLDDPVCQPVSFHADPNDGVNVLSVVLLVLLQVVLVCLQVQVQFALVSHRAAEEEEFEADLLPLLQLLCCLLALLLLQQCPVVVDDQVDADVVVRDQPDGLNHHYHYQYFLPCVSVVVRCPPHDLRRAAYEQEDAQCVPPSRVSSVVVVLVVNCVPQVDLVNSLSRYAYAYDNPVNCVVSSHDPSRYRYDDPSQFSLSPCSGCSNQNVVCNRRNSVLSSLLSLLLNSLSCLLNPPSQSNRLLNSVLSSQCSCCQNVVQQEEEEEELAQSSQSVQVSLQCLQCQLWVDQAFLVRHGHDGDIHGRYYYGYPPVRVVPPCVCCFPNDFHEYEYEYAQGHSHWHDDPPDPDTVNVVSVVCSVVVQVCQRRWAALVNLVVVCVPVVDPSVCSVVRTGPHSRGYMYMYGHDSGSSVNSNVVSSSNSNSSSNCSSVRHGSRDRPPVPPVVVVVVQVVVVCVCLVVVHDDDDDDDDPVCVVVVVVVSD

B-factor: mean 23.61, std 12.69, range [3.0, 122.31]

CATH classification: 3.40.50.10490 (+2 more: 3.40.50.10490, 1.10.1390.10)

Nearest PDB structures (foldseek):
  3qki-assembly1_A  TM=1.002E+00  e=9.257E-98  Plasmodium falciparum 3D7
  3pr3-assembly1_B  TM=9.984E-01  e=6.335E-95  Plasmodium falciparum 3D7
  4wmj-assembly1_B  TM=9.354E-01  e=4.163E-51  Colias eurytheme
  1u0f-assembly1_B  TM=9.464E-01  e=1.747E-50  Mus musculus
  1jlh-assembly2_D  TM=9.433E-01  e=3.162E-50  Homo sapiens

GO terms:
  GO:0004347 glucose-6-phosphate isomerase activity (F, TAS)

Solvent-accessible surface area: 65653 Å² total; per-residue (Å²): 127,56,7,43,84,44,142,4,19,113,49,0,74,96,56,4,59,122,7,102,111,91,53,1,75,92,21,46,126,64,154,90,3,23,113,39,3,59,30,74,35,127,42,3,133,0,16,0,2,27,3,20,0,26,53,163,2,12,85,36,0,16,78,0,0,104,70,11,83,1,77,107,43,5,94,72,4,20,109,8,83,125,4,5,59,60,44,97,82,14,9,0,5,12,0,3,3,17,23,80,134,53,26,95,111,63,120,15,98,41,131,147,60,20,6,0,99,51,3,16,40,10,10,122,66,0,54,55,14,0,61,43,0,26,122,11,99,52,87,0,24,93,108,54,64,7,41,10,0,0,0,0,0,58,25,9,19,40,30,2,1,31,0,0,11,32,0,0,34,83,42,1,20,0,48,81,41,35,162,20,124,124,135,42,49,45,26,123,156,22,76,84,141,67,111,29,36,7,57,15,54,28,1,17,84,63,50,104,94,25,26,96,177,3,46,104,150,19,46,13,68,34,0,0,0,0,0,2,4,67,72,6,83,39,54,62,1,12,85,2,0,120,38,0,59,154,25,0,35,123,82,4,155,51,118,75,48,13,23,76,0,1,0,0,0,0,48,42,71,143,41,0,82,122,22,40,4,49,133,103,16,11,0,74,11,32,84,14,9,29,39,8,3,1,4,1,3,3,0,0,0,0,2,2,0,0,4,2,10,15,155,21,0,90,70,0,8,53,0,0,8,40,0,3,42,24,6,22,120,21,89,14,116,80,0,2,0,2,1,1,0,0,4,6,0,0,4,3,25,15,18,86,34,108,31,3,0,0,1,1,0,10,91,30,1,65,73,0,11,36,4,0,69,30,0,0,72,50,0,1,48,40,72,72,5,46,76,97,96,90,11,172,32,27,24,28,5,79,1,55,15,88,4,4,38,80,0,26,145,82,46,9,124,77,0,19,67,33,118,35,6,8,1,10,1,0,0,0,132,58,28,5,61,32,32,100,97,160,107,103,149,52,19,74,24,74,98,39,15,72,29,0,98,56,29,0,57,38,2,2,80,10,50,53,86,111,78,6,105,119,96,16,121,186,99,163,64,52,92,126,71,4,89,131,80,31,71,119,8,28,17,0,0,2,9,0,44,1,52,23,0,35,6,48,0,0,0,0,0,0,0,0,0,2,4,0,0,5,0,5,0,4,0,3,17,1,6,2,16,6,57,132,77,61,91,126,51,121,87,97,58,102,50,40,132,42,54,58,84,19,41,143,98,161,56,113,79,102,102,63,144,34,98,123,80,57,90,118,121,16,96,179,132,31,126,110,3,50,101,34,144,4,18,113,50,0,73,95,54,4,57,122,8,102,112,90,54,1,76,92,24,1,105,62,114,111,3,0,99,42,3,19,31,121,36,105,42,0,41,0,0,0,0,1,3,21,0,26,63,161,2,13,84,35,0,17,77,0,0,103,71,10,89,0,73,107,46,6,93,68,5,21,110,7,82,122,9,5,42,6,43,100,78,12,7,0,6,12,0,3,4,16,22,78,134,53,26,97,111,64,120,16,98,42,141,105,50,21,7,0,101,60,3,14,39,10,9,115,67,0,56,55,15,0,62,41,0,32,101,11,96,54,90,1,19,120,108,66,60,4,123,10,0,0,1,0,0,26,3,9,19,14,13,2,2,31,1,0,11,20,0,0,30,6,42,1,18,0,47,79,42,34,160,19,114,124,109,78,64,45,22,28,148,22,80,28,136,68,110,31,38,8,60,15,50,28,0,4,0,0,0,0,1,9,0,1,40,3,17,27,123,18,53,14,55,27,0,0,0,0,0,2,4,62,74,7,84,41,41,15,1,10,6,0,0,93,0,0,57,98,8,0,33,81,84,4,154,54,116,136,46,10,22,68,0,1,0,0,0,0,53,42,81,138,41,0,75,117,22,37,5,46,127,107,18,11,0,74,10,32,84,14,8,29,38,9,3,1,3,1,4,3,0,0,0,0,1,1,0,0,3,2,10,18,153,23,0,91,66,0,7,52,0,0,8,42,0,3,42,24,5,22,120,21,89,15,117,80,0,2,0,2,1,2,0,0,4,6,0,0,4,2,25,14,17,76,34,66,4,2,0,0,1,1,0,0,15,1,1,48,65,0,11,20,4,0,9,6,0,0,0,14,0,1,0,14,29,16,1,44,78,22,102,77,18,177,39,27,12,4,3,0,1,2,11,62,4,0,0,20,0,16,30,4,0,5,0,0,1,4,8,7,36,36,0,8,1,11,1,0,0,0,26,58,12,2,1,29,1,69,19,151,105,32,72,9,27,0,11,4,12,0,0,0,5,0,1,1,6,0,12,1,2,2,57,2,42,54,87,110,77,6,108,118,99,16,120,184,82,162,32,51,92,99,22,3,26,11,28,29,9,107,8,27,16,0,0,2,0,0,0,0,40,24,0,31,7,46,0,0,0,0,0,0,0,0,0,1,4,0,1,5,0,5,1,3,0,4,13,1,2,1,17,2,54,41,0,43,72,8,1,124,78,30,7,104,46,4,56,38,53,0,44,20,57,121,92,98,57,112,52,119,67,97,63,147,28,22,32,0,0,90,38,0,2,96,32,3,31,110,91,6,41,97,47,143,5,18,112,48,0,73,96,23,4,58,100,6,101,114,89,53,1,77,94,25,1,105,62,112,111,2,0,97,43,3,20,30,71,37,128,39,1,59,0,0,1,0,1,3,20,0,25,66,140,2,14,88,38,0,16,79,0,0,102,69,10,89,0,67,110,48,4,90,72,4,22,114,7,83,122,10,5,41,6,44,101,79,11,7,0,6,12,0,3,3,16,24,80,132,53,25,97,112,64,119,16,99,43,139,105,50,23,7,0,102,59,3,15,40,10,10,122,66,0,56,54,13,0,62,41,0,33,102,12,96,54,82,4,32,89,111,54,60,5,122,9,0,0,1,0,1,26,3,9,19,15,14,2,2,32,0,0,12,20,0,0,30,6,41,1,18,0,48,81,40,35,161,18,102,118,127,68,64,47,18,32,148,22,80,34,136,70,109,31,38,8,60,15,48,27,1,5,0,0,0,0,1,8,0,0,38,4,16,25,118,18,46,13,67,14,0,0,0,0,0,2,4,67,72,7,85,39,42,16,1,11,7,0,0,92,0,0,58,100,8,0,33,83,81,4,156,50,120,133,48,11,14,81,0,1,0,0,0,0,47,41,88,140,43,0,84,120,22,39,5,46,80,107,17,11,0,73,11,32,83,14,9,31,38,8,3,1,3,1,2,2,0,0,0,0,1,2,0,0,4,2,10,16,156,21,0,94,68,0,7,51,0,0,7,41,0,3,42,24,6,24,120,20,95,15,116,74,0,1,0,2,1,2,0,0,4,5,0,0,4,3,25,14,17,75,34,64,6,3,0,0,1,1,0,0,16,0,1,47,65,0,11,19,4,0,9,5,0,0,0,13,0,2,0,14,26,13,1,47,81,24,93,76,11,177,33,28,11,4,3,0,1,2,11,61,4,0,0,18,0,16,31,4,0,6,0,0,0,4,9,8,39,38,1,9,1,12,1,0,0,0,27,59,13,2,1,28,1,68,17,156,104,32,75,9,25,0,10,4,10,0,0,0,5,0,1,1,6,0,14,1,2,1,55,2,24,51,88,112,79,6,107,118,90,16,126,88,95,163,34,51,92,99,23,3,28,12,30,30,9,107,7,27,16,0,0,2,0,1,0,0,40,24,0,36,7,49,0,0,0,0,0,0,0,0,0,1,4,0,1,6,0,5,0,3,0,3,17,1,2,1,16,2,55,42,0,44,73,9,1,124,82,32,9,103,49,3,60,38,54,0,48,20,55,118,93,97,55,112,77,108,128,54,146,29,23,33,0,0,90,37,0,3,97,24,3,32,109

Radius of gyration: 44.66 Å; Cα contacts (8 Å, |Δi|>4): 3260; chains: 3; bounding box: 102×127×125 Å

Secondary structure (DSSP, 8-state):
--GGGSHHHHHHHHHHHHHTTS-HHHHTT-HHHHHHHEEEETTEEEEEEESS--HHHHHHHHHHHHHTTHHHHHHHHHHT---BTTTTB---GGGGG--GGGTTTT--EETTEEHHHHHHHHHHHHHHHHHHHHTTSS--TTSS---EEEEE--GGGTHHHHHHHHHHHHHIIIIIIS---TT----TT---SSTT--EEEEE--SSHHHHHHHHTT--GGGEEEEEE-SSS--HHHHHHHHHHHHHHTTT--SHHHHGGGEEEE-S-HHHHHHHT--GGGEE---TTS-GGG-TTSHHHHHHHHHHH-HHHHHHHHHHHHHHHHHHHHS-GGG-HHHHHHHHHHHHHHHH---EEEEEES-GGGTTHHHHHHHHHHHHH--SBBTTS-B--S--PPEEE---TTTTHHHHHHHHHHSS---EEEEEESS-SS----TTSSS-HHHHHHHHHHHHHHHHHH-B-HHHHHHHHHHH---GGGGGGG-B-----EEEEEES---HHHHHHHHHHHHHHHHHHHHHTTB-TT--GGGHHHHHHHHHHHHHHHHHHHT---------HHHHHHHHHHH-/-GGGSHHHHHHHHHHHHHTTS-HHHHTT-HHHHHHHEEEETTEEEEEEESS--HHHHHHHHHHHHHTTHHHHHHHHHHT---BTTTTB---GGGGG--GGGTTTT--EETTEEHHHHHHHHHHHHHHHHHHHHTTSS--TTSS---EEEEE--GGGTHHHHHHHHHHHHHIIIIIIS---TT----TT---SSTT--EEEEE--SSHHHHHHHHTT--GGGEEEEEE-SSS--HHHHHHHHHHHHHHTTT--SHHHHGGGEEEE-S-HHHHHHHT--GGGEE---TTS-GGG-TTSHHHHHHHHHHH-HHHHHHHHHHHHHHHHHHHHS-GGG-HHHHHHHHHHHHHHHH---EEEEEES-GGGTTHHHHHHHHHHHHH--SBBTTS-B--S--PPEEE---TTTTHHHHHHHHHHSS---EEEEEESS-SS----TTSSS-HHHHHHHHHHHHHHHHHH-B-HHHHHHHHHHH---GGGGGGG-B-----EEEEEES---HHHHHHHHHHHHHHHHHHHHHHTB-TT--GGGHHHHHHHHHHHHHHHHHHTT---S------HHHHHHHHHHH-/-GGGSHHHHHHHHHHHHHTTS-HHHHTT-HHHHHHHEEEETTEEEEEEESS--HHHHHHHHHHHHHTTHHHHHHHHHHT---BTTTTB---GGGGG--GGGTTTT--EETTEEHHHHHHHHHHHHHHHHHHHHTTSS--TTSS---EEEEE--GGGTHHHHHHHHHHHHHIIIIIIS---TT----TT---SSTT--EEEEE--SSHHHHHHHTTT--GGGEEEEEE-SSS--HHHHHHHHHHHHHHTTT--SHHHHHHTEEEE-S-HHHHHHHT--GGGEE---TTS-GGG-TTSHHHHHHHHHHH-HHHHHHHHHHHHHHHHHHHHS-GGG-HHHHHHHHHHHHHHHH---EEEEEES-GGGTTHHHHHHHHHHHHH--SBBTTS-B--S--PPEEE---TTTTHHHHHHHHHHSS---EEEEEESS-SS----TTSSS-HHHHHHHHHHHHHHHHHH-B-HHHHHHHHHHH---GGGGGGG-B-----EEEEEES---HHHHHHHHHHHHHHHHHHHHHTTB-TT--GGGHHHHHHHHHHHHHHHHHHHT---------HHHHHHHHHHH-

Organism: Plasmodium falciparum (isolate 3D7) (NCBI:txid36329)

InterPro domains:
  IPR001672 Phosphoglucose isomerase (PGI) [MF_00473] (43-550)
  IPR001672 Phosphoglucose isomerase (PGI) [PF00342] (49-572)
  IPR001672 Phosphoglucose isomerase (PGI) [PR00662] (151-170)
  IPR001672 Phosphoglucose isomerase (PGI) [PR00662] (285-303)
  IPR001672 Phosphoglucose isomerase (PGI) [PR00662] (363-384)
  IPR001672 Phosphoglucose isomerase (PGI) [PR00662] (491-509)
  IPR001672 Phosphoglucose isomerase (PGI) [PR00662] (509-523)
  IPR001672 Phosphoglucose isomerase (PGI) [PR00662] (523-536)
  IPR001672 Phosphoglucose isomerase (PGI) [PS51463] (1-579)
  IPR001672 Phosphoglucose isomerase (PGI) [PTHR11469] (6-578)
  IPR018189 Phosphoglucose isomerase, conserved site [PS00174] (523-540)
  IPR018189 Phosphoglucose isomerase, conserved site [PS00765] (289-302)
  IPR023096 Phosphoglucose isomerase, C-terminal [G3DSA:1.10.1390.10] (536-579)
  IPR035476 Phosphoglucose isomerase, SIS domain 1 [cd05015] (124-309)
  IPR035482 Phosphoglucose isomerase, SIS domain 2 [cd05016] (356-546)
  IPR046348 SIS domain superfamily [SSF53697] (4-577)